Protein 6F90 (pdb70)

Solvent-accessible surface area: 64873 Å² total; per-residue (Å²): 141,14,124,25,4,136,30,7,36,1,29,1,0,1,1,25,88,107,60,53,36,15,1,2,0,3,1,1,1,0,5,8,1,0,13,0,4,0,0,0,0,0,9,122,44,0,53,135,39,14,0,0,0,1,31,67,104,101,100,34,0,48,0,0,0,0,1,2,1,3,0,3,34,17,6,0,8,0,0,0,2,0,6,3,0,14,76,42,107,86,32,5,40,5,60,58,136,68,20,37,18,114,2,0,21,0,31,0,42,3,92,68,37,88,2,22,0,15,0,0,3,24,63,18,0,0,0,0,43,0,76,21,35,79,53,119,63,0,16,0,16,0,32,0,36,12,3,0,38,78,77,31,139,65,8,134,8,70,59,0,22,0,108,26,80,64,80,73,0,0,27,0,31,0,32,1,27,8,13,0,112,51,0,45,0,32,0,4,0,29,4,53,18,69,19,114,56,8,16,0,85,29,21,83,105,74,62,109,101,45,62,54,2,69,14,62,52,0,24,2,18,0,73,6,19,107,30,56,64,58,56,0,10,0,2,0,0,0,1,4,24,23,34,127,8,0,108,68,0,6,92,124,40,0,82,40,97,73,7,87,141,8,20,60,61,6,34,60,63,0,42,73,14,0,18,46,0,50,6,33,19,77,105,78,32,32,35,13,0,4,0,0,0,2,0,0,1,3,4,5,12,3,6,1,2,34,42,10,42,3,4,2,7,49,78,60,80,78,138,10,57,119,136,36,26,7,9,5,6,1,1,0,4,6,6,2,11,0,0,6,2,1,4,4,2,7,2,26,130,60,1,14,17,0,0,55,1,0,26,31,4,27,111,68,75,33,28,2,1,8,7,4,0,21,2,3,4,21,45,35,26,3,9,2,1,0,0,1,7,0,0,3,0,5,62,35,54,15,99,57,22,90,64,106,39,0,10,84,0,0,55,42,1,0,35,62,47,19,72,54,5,28,6,119,29,0,69,154,55,8,11,0,0,33,90,79,18,43,10,0,0,0,3,0,0,0,2,0,0,0,0,38,0,0,0,44,0,0,48,98,27,122,63,110,83,31,66,113,89,0,68,53,1,1,33,31,0,104,61,0,17,24,98,83,64,72,17,2,1,3,28,27,55,158,37,88,68,60,120,130,41,71,29,51,92,26,4,25,94,34,74,32,16,4,0,14,0,0,2,16,4,1,0,0,7,0,8,22,44,7,140,7,0,17,129,45,8,50,25,71,118,33,0,12,104,26,0,40,62,0,5,90,22,117,136,85,60,121,20,101,27,5,19,17,88,15,12,6,0,3,0,3,9,1,6,2,0,8,0,0,0,0,0,2,48,7,21,32,1,58,26,0,3,86,22,0,11,78,0,4,93,76,31,7,57,46,70,23,34,1,14,18,1,12,0,14,1,0,0,0,0,0,0,2,0,0,0,0,0,0,0,2,3,5,10,6,0,56,17,106,2,7,1,0,3,2,24,3,46,9,2,5,0,75,20,79,67,107,100,32,0,30,2,13,12,28,38,80,45,118,64,12,39,24,2,72,54,4,24,21,67,20,49,96,26,102,68,55,30,0,42,13,108,40,0,47,83,15,18,35,0,7,0,24,15,12,71,60,60,27,57,35,48,127,150,16,64,27,4,139,32,8,37,1,30,2,0,1,1,84,84,12,2,3,0,3,1,1,1,0,6,9,1,0,11,0,4,0,0,1,0,9,24,123,46,0,55,137,35,22,0,0,0,1,34,69,114,33,64,42,1,54,0,0,0,0,1,2,1,3,0,3,36,19,6,0,8,0,8,4,2,0,8,3,0,25,86,41,38,88,34,2,41,12,66,57,106,36,24,42,22,41,2,0,47,1,29,0,67,2,118,92,41,61,1,25,0,18,0,0,2,25,64,17,0,0,0,0,40,0,57,24,48,79,65,26,37,1,14,0,15,0,35,7,36,18,4,2,40,86,73,50,123,53,8,50,14,21,4,0,0,0,26,26,84,59,50,87,1,0,30,0,0,6,0,5,4,8,13,0,50,0,1,10,0,0,0,30,0,34,3,56,13,72,26,116,63,8,14,0,82,33,28,78,61,75,15,103,100,9,53,6,1,4,10,58,48,0,22,4,16,0,70,7,23,118,44,55,76,59,64,0,9,0,1,0,0,0,1,3,10,9,10,61,6,0,32,74,0,7,67,124,39,0,84,40,92,77,7,87,144,5,34,58,62,6,36,66,65,0,40,72,14,0,16,49,0,46,7,36,20,76,102,77,31,33,34,12,0,5,0,0,0,2,0,0,1,3,5,4,12,4,7,1,2,35,62,10,48,4,4,4,4,3,5,5,50,43,72,20,51,117,134,36,25,6,10,5,6,2,1,0,4,7,6,1,11,0,0,6,2,0,4,3,2,9,6,38,85,59,1,12,19,0,0,58,1,0,26,32,3,23,41,54,4,4,0,2,1,7,7,3,0,21,4,4,3,22,38,40,29,4,7,2,1,0,0,1,6,0,0,4,0,6,65,34,56,15,102,55,24,92,65,104,38,0,10,93,0,0,57,44,1,0,31,19,1,2,31,56,5,23,5,97,33,0,71,74,91,7,12,0,0,31,93,83,18,42,10,0,0,0,3,0,1,0,3,0,0,0,0,40,0,0,0,48,0,0,48,96,31,125,66,108,84,28,71,112,86,0,72,54,1,0,40,31,1,96,65,0,18,24,103,83,61,77,18,1,1,8,27,33,64,81,36,103,66,64,108,132,47,71,23,52,100,24,4,25,96,29,74,32,19,5,0,15,0,0,1,13,5,1,0,0,6,0,8,20,42,4,109,3,0,5,120,45,11,55,24,66,116,33,0,11,102,26,0,40,58,0,5,86,23,117,142,102,140,24,112,24,7,25,16,88,14,11,8,0,2,0,2,9,1,6,2,1,8,0,0,0,0,0,4,48,5,47,51,14,70,26,0,3,85,19,0,12,70,0,4,91,79,30,6,54,49,66,27,49,1,13,16,0,11,0,15,1,0,0,1,0,0,0,2,0,0,0,0,1,0,0,1,4,5,9,7,1,58,17,107,2,7,0,0,4,1,26,4,50,7,3,7,0,76,20,83,72,107,97,38,0,32,2,14,10,27,35,148,44,121,69,8,38,24,2,71,53,4,24,20,71,31,64,97,28,93,68,52,29,0,43,12,108,40,0,45,85,16,19,35,0,11,0,26,14,12,73,60,68,31,92,28,53,109,34,5,83,77,6,36,1,34,2,0,0,47,22,14,0,4,1,0,2,0,9,7,1,0,17,0,5,0,0,0,0,0,10,63,42,0,45,184,48,20,0,0,0,3,25,18,131,101,61,45,11,67,1,8,0,0,1,2,1,6,0,1,37,13,0,0,7,0,0,1,5,0,12,13,9,25,99,38,45,78,33,10,40,9,48,85,138,68,15,41,17,106,4,1,20,2,39,4,54,13,94,103,42,51,6,24,1,55,0,0,3,27,61,22,0,0,7,0,8,10,44,41,46,85,54,118,67,23,19,6,30,0,36,0,36,14,2,0,40,96,73,30,100,67,11,105,11,2,2,0,1,0,32,26,84,64,81,76,1,0,30,0,0,1,0,1,9,6,26,0,57,0,1,9,0,0,0,5,0,30,5,55,22,67,22,117,66,10,13,0,89,33,19,82,57,75,16,98,100,8,55,5,0,3,9,52,48,0,26,3,16,0,71,11,20,105,50,57,76,80,62,18,13,1,3,0,0,2,1,3,9,10,7,94,11,0,110,67,0,5,93,131,46,3,85,57,97,51,21,118,149,8,30,59,65,6,51,60,70,0,47,84,24,0,27,15,1,55,33,46,30,96,121,83,12,9,36,16,0,8,0,0,0,3,1,1,2,4,6,9,15,2,9,2,3,30,66,9,50,2,3,4,4,1,5,5,50,65,76,19,61,119,103,44,22,6,11,9,6,8,1,0,6,4,6,1,12,0,0,4,1,1,4,2,8,21,7,23,109,52,1,13,22,2,0,59,6,10,25,32,3,16,97,46,7,4,0,5,1,6,8,8,0,24,3,8,7,20,36,37,34,1,3,4,1,1,0,1,4,7,2,2,0,34,59,38,58,15,96,59,28,91,71,123,37,6,17,82,0,4,56,43,2,0,32,14,2,4,35,56,3,33,4,107,40,0,65,78,101,9,14,4,0,36,100,62,18,53,12,0,3,9,5,2,3,12,2,0,0,0,0,43,0,0,0,47,16,0,48,131,45,138,72,89,87,30,83,64,86,0,73,53,2,1,39,30,0,100,70,4,23,34,99,82,66,108,31,2,5,3,30,28,68,160,39,96,81,62,93,129,53,85,23,104,54,136,10,40,110,33,78,18,30,10,5,93,4,0,1,21,8,11,10,12,14,1,9,21,37,7,134,5,7,14,120,53,14,46,33,76,76,32,0,46,57,21,0,45,70,4,5,90,110,43,96,13,28,26,7,24,1,14,25,0,20,2,1,9,4,0,0,0,0,7,42,8,63,8,35,82,32,0,10,84,29,0,5,84,5,5,95,97,20,7,50,54,73,55,57,1,18,40,19,47,0,15,1,0,0,0,0,0,0,4,0,0,0,0,9,0,8,1,3,4,10,6,1,37,16,76,1,1,20,0,2,1,41,3,69,95,3,24,12,52,18,64,71,152,99,103,13,38,7,44,13,61,51,109,49,125,67,12,38,21,19,77,65,20,40,50,96,60,74,93,39,108,93,74,55,21,40,9,74,68,4,56,61,22,26,67,16,65,9,38,18,14,74,62,71,46,102

Structure (mmCIF, N/CA/C/O backbone):
data_6F90
#
_entry.id   6F90
#
_cell.length_a   273.666
_cell.length_b   273.666
_cell.length_c   189.759
_cell.angle_alpha   90.00
_cell.angle_beta   90.00
_cell.angle_gamma   120.00
#
_symmetry.space_group_name_H-M   'P 62 2 2'
#
loop_
_entity.id
_entity.type
_entity.pdbx_description
1 polymer 'Alpha-1,2-mannosidase, putative'
2 non-polymer 'CALCIUM ION'
3 non-polymer (5R,6R,7S,8R)-5-(HYDROXYMETHYL)-5,6,7,8-TETRAHYDROIMIDAZO[1,2-A]PYRIDINE-6,7,8-TRIOL
4 water water
#
loop_
_atom_site.group_PDB
_atom_site.id
_atom_site.type_symbol
_atom_site.label_atom_id
_atom_site.label_alt_id
_atom_site.label_comp_id
_atom_site.label_asym_id
_atom_site.label_entity_id
_atom_site.label_seq_id
_atom_site.pdbx_PDB_ins_code
_atom_site.Cartn_x
_atom_site.Cartn_y
_atom_site.Cartn_z
_atom_site.occupancy
_atom_site.B_iso_or_equiv
_atom_site.auth_seq_id
_atom_site.auth_comp_id
_atom_site.auth_asym_id
_atom_site.auth_atom_id
_atom_site.pdbx_PDB_model_num
ATOM 1 N N . ALA A 1 4 ? 42.418 98.971 10.607 1.00 72.53 20 ALA A N 1
ATOM 2 C CA . ALA A 1 4 ? 41.140 99.739 10.745 1.00 73.15 20 ALA A CA 1
ATOM 3 C C . ALA A 1 4 ? 41.380 101.242 10.580 1.00 71.65 20 ALA A C 1
ATOM 4 O O . ALA A 1 4 ? 42.282 101.823 11.197 1.00 71.61 20 ALA A O 1
ATOM 6 N N . GLY A 1 5 ? 40.564 101.859 9.733 1.00 66.61 21 GLY A N 1
ATOM 7 C CA . GLY A 1 5 ? 40.682 103.267 9.435 1.00 61.02 21 GLY A CA 1
ATOM 8 C C . GLY A 1 5 ? 41.841 103.660 8.549 1.00 55.05 21 GLY A C 1
ATOM 9 O O . GLY A 1 5 ? 42.172 104.824 8.521 1.00 56.60 21 GLY A O 1
ATOM 10 N N . GLU A 1 6 ? 42.448 102.715 7.823 1.00 57.89 22 GLU A N 1
ATOM 11 C CA . GLU A 1 6 ? 43.558 103.012 6.883 1.00 58.46 22 GLU A CA 1
ATOM 12 C C . GLU A 1 6 ? 43.162 104.070 5.841 1.00 51.08 22 GLU A C 1
ATOM 13 O O . GLU A 1 6 ? 43.907 105.009 5.573 1.00 45.68 22 GLU A O 1
ATOM 19 N N . ILE A 1 7 ? 41.988 103.885 5.252 1.00 46.47 23 ILE A N 1
ATOM 20 C CA . ILE A 1 7 ? 41.449 104.804 4.274 1.00 45.13 23 ILE A CA 1
ATOM 21 C C . ILE A 1 7 ? 40.492 105.823 4.891 1.00 42.43 23 ILE A C 1
ATOM 22 O O . ILE A 1 7 ? 40.584 107.002 4.558 1.00 42.14 23 ILE A O 1
ATOM 27 N N . THR A 1 8 ? 39.608 105.404 5.799 1.00 40.03 24 THR A N 1
ATOM 28 C CA . THR A 1 8 ? 38.578 106.324 6.307 1.00 39.40 24 THR A CA 1
ATOM 29 C C . THR A 1 8 ? 39.150 107.523 7.061 1.00 40.66 24 THR A C 1
ATOM 30 O O . THR A 1 8 ? 38.548 108.596 7.054 1.00 37.94 24 THR A O 1
ATOM 34 N N . LYS A 1 9 ? 40.329 107.364 7.667 1.00 43.60 25 LYS A N 1
ATOM 35 C CA . LYS A 1 9 ? 41.009 108.494 8.327 1.00 44.34 25 LYS A CA 1
ATOM 36 C C . LYS A 1 9 ? 41.370 109.649 7.382 1.00 41.91 25 LYS A C 1
ATOM 37 O O . LYS A 1 9 ? 41.650 110.748 7.834 1.00 42.91 25 LYS A O 1
ATOM 43 N N . TYR A 1 10 ? 41.392 109.394 6.078 1.00 41.26 26 TYR A N 1
ATOM 44 C CA . TYR A 1 10 ? 41.671 110.446 5.108 1.00 41.24 26 TYR A CA 1
ATOM 45 C C . TYR A 1 10 ? 40.469 111.373 4.800 1.00 40.54 26 TYR A C 1
ATOM 46 O O . TYR A 1 10 ? 40.666 112.491 4.322 1.00 39.76 26 TYR A O 1
ATOM 55 N N . VAL A 1 11 ? 39.244 110.933 5.089 1.00 36.95 27 VAL A N 1
ATOM 56 C CA . VAL A 1 11 ? 38.066 111.724 4.754 1.00 35.03 27 VAL A CA 1
ATOM 57 C C . VAL A 1 11 ? 37.893 112.834 5.785 1.00 35.20 27 VAL A C 1
ATOM 58 O O . VAL A 1 11 ? 37.909 112.587 6.971 1.00 35.03 27 VAL A O 1
ATOM 62 N N . ASN A 1 12 ? 37.740 114.056 5.300 1.00 35.06 28 ASN A N 1
ATOM 63 C CA . ASN A 1 12 ? 37.506 115.221 6.119 1.00 34.12 28 ASN A CA 1
ATOM 64 C C . ASN A 1 12 ? 36.130 115.784 5.714 1.00 35.48 28 ASN A C 1
ATOM 65 O O . ASN A 1 12 ? 36.030 116.564 4.748 1.00 33.78 28 ASN A O 1
ATOM 70 N N . PRO A 1 13 ? 35.060 115.394 6.444 1.00 34.24 29 PRO A N 1
ATOM 71 C CA . PRO A 1 13 ? 33.705 115.861 6.106 1.00 33.51 29 PRO A CA 1
ATOM 72 C C . PRO A 1 13 ? 33.504 117.384 6.114 1.00 32.52 29 PRO A C 1
ATOM 73 O O . PRO A 1 13 ? 32.495 117.853 5.619 1.00 31.00 29 PRO A O 1
ATOM 77 N N . PHE A 1 14 ? 34.449 118.138 6.670 1.00 31.86 30 PHE A N 1
ATOM 78 C CA . PHE A 1 14 ? 34.365 119.592 6.685 1.00 32.20 30 PHE A CA 1
ATOM 79 C C . PHE A 1 14 ? 34.791 120.258 5.392 1.00 32.94 30 PHE A C 1
ATOM 80 O O . PHE A 1 14 ? 34.553 121.452 5.223 1.00 34.48 30 PHE A O 1
ATOM 88 N N . ILE A 1 15 ? 35.404 119.505 4.481 1.00 32.82 31 ILE A N 1
ATOM 89 C CA . ILE A 1 15 ? 35.756 120.029 3.171 1.00 32.84 31 ILE A CA 1
ATOM 90 C C . ILE A 1 15 ? 34.480 120.288 2.382 1.00 32.55 31 ILE A C 1
ATOM 91 O O . ILE A 1 15 ? 33.698 119.375 2.130 1.00 29.46 31 ILE A O 1
ATOM 96 N N . GLY A 1 16 ? 34.302 121.540 1.982 1.00 32.19 32 GLY A N 1
ATOM 97 C CA . GLY A 1 16 ? 33.138 121.947 1.220 1.00 33.70 32 GLY A CA 1
ATOM 98 C C . GLY A 1 16 ? 31.981 122.493 2.054 1.00 33.75 32 GLY A C 1
ATOM 99 O O . GLY A 1 16 ? 30.956 122.853 1.503 1.00 32.79 32 GLY A O 1
ATOM 100 N N . THR A 1 17 ? 32.156 122.571 3.370 1.00 33.42 33 THR A N 1
ATOM 101 C CA . THR A 1 17 ? 31.121 123.036 4.275 1.00 34.27 33 THR A CA 1
ATOM 102 C C . THR A 1 17 ? 31.157 124.532 4.494 1.00 36.09 33 THR A C 1
ATOM 103 O O . THR A 1 17 ? 30.290 125.064 5.189 1.00 36.44 33 THR A O 1
ATOM 107 N N . GLY A 1 18 ? 32.150 125.209 3.923 1.00 38.94 34 GLY A N 1
ATOM 108 C CA . GLY A 1 18 ? 32.257 126.661 4.037 1.00 41.46 34 GLY A CA 1
ATOM 109 C C . GLY A 1 18 ? 32.527 127.347 2.717 1.00 44.79 34 GLY A C 1
ATOM 110 O O . GLY A 1 18 ? 32.349 126.765 1.633 1.00 44.54 34 GLY A O 1
ATOM 111 N N . ALA A 1 19 ? 32.945 128.603 2.828 1.00 51.83 35 ALA A N 1
ATOM 112 C CA . ALA A 1 19 ? 33.339 129.423 1.680 1.00 59.40 35 ALA A CA 1
ATOM 113 C C . ALA A 1 19 ? 34.245 130.552 2.160 1.00 65.71 35 ALA A C 1
ATOM 114 O O . ALA A 1 19 ? 34.198 130.913 3.344 1.00 59.97 35 ALA A O 1
ATOM 116 N N . ILE A 1 20 ? 35.045 131.104 1.237 1.00 77.19 36 ILE A N 1
ATOM 117 C CA . ILE A 1 20 ? 36.237 131.913 1.584 1.00 86.20 36 ILE A CA 1
ATOM 118 C C . ILE A 1 20 ? 35.918 133.339 2.040 1.00 100.18 36 ILE A C 1
ATOM 119 O O . ILE A 1 20 ? 36.176 133.699 3.192 1.00 112.42 36 ILE A O 1
ATOM 121 N N . ASP A 1 21 ? 35.377 134.148 1.133 1.00 110.23 37 ASP A N 1
ATOM 122 C CA . ASP A 1 21 ? 34.996 135.535 1.439 1.00 116.99 37 ASP A CA 1
ATOM 123 C C . ASP A 1 21 ? 34.087 136.026 0.311 1.00 117.11 37 ASP A C 1
ATOM 124 O O . ASP A 1 21 ? 34.437 136.922 -0.463 1.00 115.70 37 ASP A O 1
ATOM 126 N N . GLY A 1 22 ? 32.907 135.417 0.245 1.00 117.61 38 GLY A N 1
ATOM 127 C CA . GLY A 1 22 ? 32.108 135.389 -0.973 1.00 112.99 38 GLY A CA 1
ATOM 128 C C . GLY A 1 22 ? 32.474 134.130 -1.739 1.00 111.53 38 GLY A C 1
ATOM 129 O O . GLY A 1 22 ? 33.337 133.348 -1.309 1.00 107.93 38 GLY A O 1
ATOM 130 N N . GLY A 1 23 ? 31.818 133.931 -2.879 1.00 112.24 39 GLY A N 1
ATOM 131 C CA . GLY A 1 23 ? 31.941 132.684 -3.650 1.00 103.72 39 GLY A CA 1
ATOM 132 C C . GLY A 1 23 ? 31.105 131.593 -3.012 1.00 90.50 39 GLY A C 1
ATOM 133 O O . GLY A 1 23 ? 31.067 131.479 -1.781 1.00 88.47 39 GLY A O 1
ATOM 134 N N . LEU A 1 24 ? 30.424 130.799 -3.839 1.00 74.83 40 LEU A N 1
ATOM 135 C CA . LEU A 1 24 ? 29.445 129.838 -3.316 1.00 68.39 40 LEU A CA 1
ATOM 136 C C . LEU A 1 24 ? 30.128 128.675 -2.600 1.00 60.48 40 LEU A C 1
ATOM 137 O O . LEU A 1 24 ? 31.144 128.162 -3.062 1.00 60.68 40 LEU A O 1
ATOM 142 N N . SER A 1 25 ? 29.566 128.288 -1.457 1.00 49.49 41 SER A N 1
ATOM 143 C CA . SER A 1 25 ? 30.044 127.133 -0.711 1.00 44.80 41 SER A CA 1
ATOM 144 C C . SER A 1 25 ? 29.872 125.852 -1.521 1.00 41.51 41 SER A C 1
ATOM 145 O O . SER A 1 25 ? 29.028 125.765 -2.430 1.00 40.80 41 SER A O 1
ATOM 148 N N . GLY A 1 26 ? 30.693 124.860 -1.188 1.00 39.51 42 GLY A N 1
ATOM 149 C CA . GLY A 1 26 ? 30.465 123.490 -1.628 1.00 37.11 42 GLY A CA 1
ATOM 150 C C . GLY A 1 26 ? 29.073 122.993 -1.239 1.00 35.37 42 GLY A C 1
ATOM 151 O O . GLY A 1 26 ? 28.501 122.174 -1.953 1.00 32.74 42 GLY A O 1
ATOM 152 N N . ASN A 1 27 ? 28.546 123.503 -0.116 1.00 33.08 43 ASN A N 1
ATOM 153 C CA . ASN A 1 27 ? 27.263 123.092 0.445 1.00 34.39 43 ASN A CA 1
ATOM 154 C C . ASN A 1 27 ? 27.238 121.597 0.822 1.00 34.65 43 ASN A C 1
ATOM 155 O O . ASN A 1 27 ? 26.201 120.947 0.784 1.00 32.19 43 ASN A O 1
ATOM 160 N N . ASN A 1 28 ? 28.389 121.071 1.225 1.00 35.26 44 ASN A N 1
ATOM 161 C CA . ASN A 1 28 ? 28.456 119.744 1.817 1.00 34.27 44 ASN A CA 1
ATOM 162 C C . ASN A 1 28 ? 28.137 119.882 3.288 1.00 32.40 44 ASN A C 1
ATOM 163 O O . ASN A 1 28 ? 28.049 121.002 3.808 1.00 31.18 44 ASN A O 1
ATOM 168 N N . TYR A 1 29 ? 27.974 118.743 3.951 1.00 31.18 45 TYR A N 1
ATOM 169 C CA . TYR A 1 29 ? 27.691 118.699 5.381 1.00 30.43 45 TYR A CA 1
ATOM 170 C C . TYR A 1 29 ? 28.651 117.723 6.073 1.00 30.48 45 TYR A C 1
ATOM 171 O O . TYR A 1 29 ? 29.039 116.713 5.476 1.00 30.95 45 TYR A O 1
ATOM 180 N N . PRO A 1 30 ? 28.986 117.991 7.343 1.00 29.60 46 PRO A N 1
ATOM 181 C CA . PRO A 1 30 ? 29.926 117.183 8.089 1.00 31.12 46 PRO A CA 1
ATOM 182 C C . PRO A 1 30 ? 29.327 116.026 8.877 1.00 32.86 46 PRO A C 1
ATOM 183 O O . PRO A 1 30 ? 30.087 115.219 9.424 1.00 32.49 46 PRO A O 1
ATOM 187 N N . GLY A 1 31 ? 27.999 115.965 8.989 1.00 32.36 47 GLY A N 1
ATOM 188 C CA . GLY A 1 31 ? 27.357 114.931 9.809 1.00 31.79 47 GLY A CA 1
ATOM 189 C C . GLY A 1 31 ? 27.429 113.519 9.267 1.00 30.52 47 GLY A C 1
ATOM 190 O O . GLY A 1 31 ? 27.850 113.291 8.136 1.00 30.41 47 GLY A O 1
ATOM 191 N N . ALA A 1 32 ? 26.958 112.578 10.071 1.00 30.02 48 ALA A N 1
ATOM 192 C CA . ALA A 1 32 ? 27.016 111.159 9.734 1.00 30.08 48 ALA A CA 1
ATOM 193 C C . ALA A 1 32 ? 26.018 110.735 8.669 1.00 31.14 48 ALA A C 1
ATOM 194 O O . ALA A 1 32 ? 24.854 111.135 8.688 1.00 31.63 48 ALA A O 1
ATOM 196 N N . THR A 1 33 ? 26.488 109.896 7.754 1.00 31.01 49 THR A N 1
ATOM 197 C CA . THR A 1 33 ? 25.629 109.170 6.845 1.00 31.18 49 THR A CA 1
ATOM 198 C C . THR A 1 33 ? 26.302 107.858 6.461 1.00 32.61 49 THR A C 1
ATOM 199 O O . THR A 1 33 ? 27.471 107.617 6.792 1.00 31.89 49 THR A O 1
ATOM 203 N N . SER A 1 34 ? 25.531 107.029 5.766 1.00 34.14 50 SER A N 1
ATOM 204 C CA . SER A 1 34 ? 25.964 105.752 5.254 1.00 34.16 50 SER A CA 1
ATOM 205 C C . SER A 1 34 ? 26.004 105.807 3.719 1.00 36.22 50 SER A C 1
ATOM 206 O O . SER A 1 34 ? 25.391 106.683 3.115 1.00 33.75 50 SER A O 1
ATOM 209 N N . PRO A 1 35 ? 26.729 104.868 3.079 1.00 35.86 51 PRO A N 1
ATOM 210 C CA . PRO A 1 35 ? 26.815 104.877 1.626 1.00 35.22 51 PRO A CA 1
ATOM 211 C C . PRO A 1 35 ? 25.438 104.787 0.983 1.00 35.40 51 PRO A C 1
ATOM 212 O O . PRO A 1 35 ? 24.671 103.869 1.291 1.00 33.03 51 PRO A O 1
ATOM 216 N N . PHE A 1 36 ? 25.137 105.755 0.116 1.00 34.63 52 PHE A N 1
ATOM 217 C CA . PHE A 1 36 ? 23.868 105.815 -0.607 1.00 32.73 52 PHE A CA 1
ATOM 218 C C . PHE A 1 36 ? 22.667 105.643 0.322 1.00 31.47 52 PHE A C 1
ATOM 219 O O . PHE A 1 36 ? 21.701 104.948 -0.004 1.00 31.11 52 PHE A O 1
ATOM 227 N N . GLY A 1 37 ? 22.737 106.306 1.472 1.00 30.40 53 GLY A N 1
ATOM 228 C CA . GLY A 1 37 ? 21.805 106.072 2.553 1.00 32.40 53 GLY A CA 1
ATOM 229 C C . GLY A 1 37 ? 20.541 106.905 2.489 1.00 33.38 53 GLY A C 1
ATOM 230 O O . GLY A 1 37 ? 20.427 107.836 1.700 1.00 33.28 53 GLY A O 1
ATOM 231 N N . MET A 1 38 ? 19.594 106.545 3.346 1.00 33.94 54 MET A N 1
ATOM 232 C CA . MET A 1 38 ? 18.363 107.299 3.543 1.00 34.17 54 MET A CA 1
ATOM 233 C C . MET A 1 38 ? 18.540 108.384 4.596 1.00 32.38 54 MET A C 1
ATOM 234 O O . MET A 1 38 ? 17.828 109.376 4.553 1.00 32.74 54 MET A O 1
ATOM 239 N N . ILE A 1 39 ? 19.493 108.206 5.515 1.00 30.52 55 ILE A N 1
ATOM 240 C CA . ILE A 1 39 ? 19.654 109.087 6.661 1.00 31.39 55 ILE A CA 1
ATOM 241 C C . ILE A 1 39 ? 20.945 109.897 6.583 1.00 31.51 55 ILE A C 1
ATOM 242 O O . ILE A 1 39 ? 22.041 109.328 6.423 1.00 31.37 55 ILE A O 1
ATOM 247 N N . GLN A 1 40 ? 20.795 111.218 6.715 1.00 29.82 56 GLN A N 1
ATOM 248 C CA . GLN A 1 40 ? 21.900 112.146 6.811 1.00 28.77 56 GLN A CA 1
ATOM 249 C C . GLN A 1 40 ? 21.742 112.897 8.120 1.00 29.97 56 GLN A C 1
ATOM 250 O O . GLN A 1 40 ? 21.120 113.958 8.177 1.00 31.20 56 GLN A O 1
ATOM 256 N N . LEU A 1 41 ? 22.312 112.323 9.179 1.00 30.96 57 LEU A N 1
ATOM 257 C CA . LEU A 1 41 ? 22.180 112.835 10.534 1.00 30.31 57 LEU A CA 1
ATOM 258 C C . LEU A 1 41 ? 23.260 113.865 10.837 1.00 30.25 57 LEU A C 1
ATOM 259 O O . LEU A 1 41 ? 24.423 113.522 11.072 1.00 30.53 57 LEU A O 1
ATOM 264 N N . SER A 1 42 ? 22.875 115.131 10.848 1.00 30.24 58 SER A N 1
ATOM 265 C CA . SER A 1 42 ? 23.855 116.211 10.834 1.00 32.27 58 SER A CA 1
ATOM 266 C C . SER A 1 42 ? 23.300 117.422 11.548 1.00 33.43 58 SER A C 1
ATOM 267 O O . SER A 1 42 ? 22.092 117.615 11.538 1.00 35.59 58 SER A O 1
ATOM 270 N N . PRO A 1 43 ? 24.170 118.240 12.175 1.00 35.16 59 PRO A N 1
ATOM 271 C CA . PRO A 1 43 ? 23.704 119.499 12.782 1.00 35.20 59 PRO A CA 1
ATOM 272 C C . PRO A 1 43 ? 23.328 120.565 11.766 1.00 35.38 59 PRO A C 1
ATOM 273 O O . PRO A 1 43 ? 23.979 120.675 10.725 1.00 36.70 59 PRO A O 1
ATOM 277 N N . ASP A 1 44 ? 22.313 121.361 12.099 1.00 34.36 60 ASP A N 1
ATOM 278 C CA . ASP A 1 44 ? 21.913 122.499 11.300 1.00 33.91 60 ASP A CA 1
ATOM 279 C C . ASP A 1 44 ? 22.385 123.754 12.016 1.00 33.90 60 ASP A C 1
ATOM 280 O O . ASP A 1 44 ? 22.064 123.970 13.189 1.00 34.75 60 ASP A O 1
ATOM 285 N N . THR A 1 45 ? 23.171 124.565 11.309 1.00 33.52 61 THR A N 1
ATOM 286 C CA . THR A 1 45 ? 23.693 125.812 11.840 1.00 33.85 61 THR A CA 1
ATOM 287 C C . THR A 1 45 ? 22.800 126.993 11.472 1.00 34.65 61 THR A C 1
ATOM 288 O O . THR A 1 45 ? 23.163 128.146 11.700 1.00 36.03 61 THR A O 1
ATOM 292 N N . SER A 1 46 ? 21.627 126.694 10.919 1.00 34.71 62 SER A N 1
ATOM 293 C CA . SER A 1 46 ? 20.609 127.674 10.610 1.00 37.13 62 SER A CA 1
ATOM 294 C C . SER A 1 46 ? 19.240 127.203 11.143 1.00 38.91 62 SER A C 1
ATOM 295 O O . SER A 1 46 ? 18.981 126.003 11.231 1.00 35.67 62 SER A O 1
ATOM 298 N N . GLU A 1 47 ? 18.375 128.158 11.484 1.00 41.04 63 GLU A N 1
ATOM 299 C CA . GLU A 1 47 ? 16.985 127.866 11.847 1.00 39.76 63 GLU A CA 1
ATOM 300 C C . GLU A 1 47 ? 16.198 127.414 10.638 1.00 38.23 63 GLU A C 1
ATOM 301 O O . GLU A 1 47 ? 15.317 126.574 10.773 1.00 34.41 63 GLU A O 1
ATOM 307 N N . ALA A 1 48 ? 16.543 127.961 9.467 1.00 37.09 64 ALA A N 1
ATOM 308 C CA . ALA A 1 48 ? 15.873 127.649 8.210 1.00 37.71 64 ALA A CA 1
ATOM 309 C C . ALA A 1 48 ? 16.853 127.657 7.023 1.00 36.09 64 ALA A C 1
ATOM 310 O O . ALA A 1 48 ? 17.071 128.703 6.406 1.00 35.14 64 ALA A O 1
ATOM 312 N N . PRO A 1 49 ? 17.455 126.496 6.705 1.00 35.81 65 PRO A N 1
ATOM 313 C CA . PRO A 1 49 ? 18.445 126.467 5.614 1.00 36.28 65 PRO A CA 1
ATOM 314 C C . PRO A 1 49 ? 17.902 126.960 4.271 1.00 38.47 65 PRO A C 1
ATOM 315 O O . PRO A 1 49 ? 16.732 126.730 3.944 1.00 38.41 65 PRO A O 1
ATOM 319 N N . ASN A 1 50 ? 18.770 127.636 3.524 1.00 41.38 66 ASN A N 1
ATOM 320 C CA . ASN A 1 50 ? 18.435 128.276 2.254 1.00 42.53 66 ASN A CA 1
ATOM 321 C C . ASN A 1 50 ? 19.548 127.946 1.250 1.00 40.60 66 ASN A C 1
ATOM 322 O O . ASN A 1 50 ? 20.419 127.158 1.552 1.00 39.25 66 ASN A O 1
ATOM 327 N N . TRP A 1 51 ? 19.513 128.545 0.065 1.00 41.54 67 TRP A N 1
ATOM 328 C CA . TRP A 1 51 ? 20.491 128.302 -1.001 1.00 41.76 67 TRP A CA 1
ATOM 329 C C . TRP A 1 51 ? 21.963 128.503 -0.617 1.00 39.47 67 TRP A C 1
ATOM 330 O O . TRP A 1 51 ? 22.827 127.830 -1.144 1.00 39.61 67 TRP A O 1
ATOM 341 N N . GLY A 1 52 ? 22.239 129.431 0.285 1.00 37.74 68 GLY A N 1
ATOM 342 C CA . GLY A 1 52 ? 23.596 129.688 0.741 1.00 37.23 68 GLY A CA 1
ATOM 343 C C . GLY A 1 52 ? 24.149 128.651 1.706 1.00 38.64 68 GLY A C 1
ATOM 344 O O . GLY A 1 52 ? 25.354 128.626 1.953 1.00 39.89 68 GLY A O 1
ATOM 345 N N . ASP A 1 53 ? 23.277 127.815 2.266 1.00 37.00 69 ASP A N 1
ATOM 346 C CA . ASP A 1 53 ? 23.667 126.805 3.248 1.00 37.81 69 ASP A CA 1
ATOM 347 C C . ASP A 1 53 ? 22.697 125.625 3.164 1.00 36.36 69 ASP A C 1
ATOM 348 O O . ASP A 1 53 ? 22.140 125.162 4.169 1.00 35.62 69 ASP A O 1
ATOM 353 N N . ALA A 1 54 ? 22.543 125.127 1.942 1.00 34.95 70 ALA A N 1
ATOM 354 C CA . ALA A 1 54 ? 21.451 124.226 1.579 1.00 35.06 70 ALA A CA 1
ATOM 355 C C . ALA A 1 54 ? 21.475 122.845 2.226 1.00 35.09 70 ALA A C 1
ATOM 356 O O . ALA A 1 54 ? 20.441 122.192 2.273 1.00 35.08 70 ALA A O 1
ATOM 358 N N . SER A 1 55 ? 22.632 122.400 2.705 1.00 34.58 71 SER A N 1
ATOM 359 C CA . SER A 1 55 ? 22.723 121.142 3.455 1.00 35.71 71 SER A CA 1
ATOM 360 C C . SER A 1 55 ? 22.366 121.325 4.922 1.00 35.49 71 SER A C 1
ATOM 361 O O . SER A 1 55 ? 22.220 120.327 5.640 1.00 34.76 71 SER A O 1
ATOM 364 N N . GLY A 1 56 ? 22.295 122.587 5.369 1.00 35.33 72 GLY A N 1
ATOM 365 C CA . GLY A 1 56 ? 22.000 122.927 6.757 1.00 35.41 72 GLY A CA 1
ATOM 366 C C . GLY A 1 56 ? 23.187 123.404 7.577 1.00 36.67 72 GLY A C 1
ATOM 367 O O . GLY A 1 56 ? 22.996 124.103 8.579 1.00 35.94 72 GLY A O 1
ATOM 368 N N . TYR A 1 57 ? 24.404 123.041 7.155 1.00 35.87 73 TYR A N 1
ATOM 369 C CA . TYR A 1 57 ? 25.628 123.382 7.883 1.00 35.37 73 TYR A CA 1
ATOM 370 C C . TYR A 1 57 ? 26.465 124.402 7.130 1.00 35.99 73 TYR A C 1
ATOM 371 O O . TYR A 1 57 ? 26.692 124.258 5.940 1.00 35.01 73 TYR A O 1
ATOM 380 N N . ASP A 1 58 ? 26.923 125.422 7.849 1.00 38.28 74 ASP A N 1
ATOM 381 C CA . ASP A 1 58 ? 27.802 126.455 7.315 1.00 38.09 74 ASP A CA 1
ATOM 382 C C . ASP A 1 58 ? 28.963 126.597 8.298 1.00 36.61 74 ASP A C 1
ATOM 383 O O . ASP A 1 58 ? 28.744 126.887 9.480 1.00 33.92 74 ASP A O 1
ATOM 388 N N . TYR A 1 59 ? 30.187 126.387 7.800 1.00 35.26 75 TYR A N 1
ATOM 389 C CA . TYR A 1 59 ? 31.408 126.381 8.647 1.00 35.46 75 TYR A CA 1
ATOM 390 C C . TYR A 1 59 ? 31.713 127.733 9.289 1.00 35.23 75 TYR A C 1
ATOM 391 O O . TYR A 1 59 ? 32.360 127.787 10.327 1.00 33.68 75 TYR A O 1
ATOM 400 N N . ASN A 1 60 ? 31.212 128.814 8.698 1.00 37.52 76 ASN A N 1
ATOM 401 C CA . ASN A 1 60 ? 31.381 130.155 9.270 1.00 40.40 76 ASN A CA 1
ATOM 402 C C . ASN A 1 60 ? 30.442 130.492 10.445 1.00 41.33 76 ASN A C 1
ATOM 403 O O . ASN A 1 60 ? 30.548 131.575 11.009 1.00 45.17 76 ASN A O 1
ATOM 408 N N . ARG A 1 61 ? 29.541 129.576 10.814 1.00 41.08 77 ARG A N 1
ATOM 409 C CA . ARG A 1 61 ? 28.561 129.802 11.869 1.00 41.69 77 ARG A CA 1
ATOM 410 C C . ARG A 1 61 ? 28.995 129.120 13.145 1.00 40.92 77 ARG A C 1
ATOM 411 O O . ARG A 1 61 ? 29.834 128.235 13.127 1.00 42.14 77 ARG A O 1
ATOM 419 N N . ASN A 1 62 ? 28.397 129.528 14.255 1.00 43.16 78 ASN A N 1
ATOM 420 C CA . ASN A 1 62 ? 28.819 129.073 15.578 1.00 45.43 78 ASN A CA 1
ATOM 421 C C . ASN A 1 62 ? 27.674 128.636 16.505 1.00 42.62 78 ASN A C 1
ATOM 422 O O . ASN A 1 62 ? 27.879 128.535 17.717 1.00 40.95 78 ASN A O 1
ATOM 427 N N . THR A 1 63 ? 26.487 128.398 15.938 1.00 39.76 79 THR A N 1
ATOM 428 C CA . THR A 1 63 ? 25.312 127.968 16.684 1.00 37.53 79 THR A CA 1
ATOM 429 C C . THR A 1 63 ? 24.678 126.771 15.972 1.00 36.22 79 THR A C 1
ATOM 430 O O . THR A 1 63 ? 24.551 126.750 14.746 1.00 34.40 79 THR A O 1
ATOM 434 N N . ILE A 1 64 ? 24.314 125.768 16.762 1.00 36.22 80 ILE A N 1
ATOM 435 C CA . ILE A 1 64 ? 23.624 124.577 16.284 1.00 35.90 80 ILE A CA 1
ATOM 436 C C . ILE A 1 64 ? 22.168 124.687 16.746 1.00 37.68 80 ILE A C 1
ATOM 437 O O . ILE A 1 64 ? 21.914 124.931 17.941 1.00 36.78 80 ILE A O 1
ATOM 442 N N . PHE A 1 65 ? 21.229 124.551 15.800 1.00 37.74 81 PHE A N 1
ATOM 443 C CA . PHE A 1 65 ? 19.778 124.631 16.101 1.00 37.18 81 PHE A CA 1
ATOM 444 C C . PHE A 1 65 ? 19.067 123.278 16.132 1.00 37.55 81 PHE A C 1
ATOM 445 O O . PHE A 1 65 ? 17.848 123.235 16.167 1.00 44.07 81 PHE A O 1
ATOM 453 N N . GLY A 1 66 ? 19.819 122.181 16.130 1.00 37.11 82 GLY A N 1
ATOM 454 C CA . GLY A 1 66 ? 19.261 120.832 16.195 1.00 34.88 82 GLY A CA 1
ATOM 455 C C . GLY A 1 66 ? 19.979 119.881 15.266 1.00 34.60 82 GLY A C 1
ATOM 456 O O . GLY A 1 66 ? 20.759 120.304 14.423 1.00 34.98 82 GLY A O 1
ATOM 457 N N . PHE A 1 67 ? 19.693 118.592 15.422 1.00 32.95 83 PHE A N 1
ATOM 458 C CA . PHE A 1 67 ? 20.207 117.560 14.558 1.00 32.62 83 PHE A CA 1
ATOM 459 C C . PHE A 1 67 ? 19.043 116.941 13.789 1.00 32.52 83 PHE A C 1
ATOM 460 O O . PHE A 1 67 ? 18.184 116.297 14.380 1.00 33.74 83 PHE A O 1
ATOM 468 N N . SER A 1 68 ? 19.028 117.140 12.471 1.00 31.34 84 SER A N 1
ATOM 469 C CA . SER A 1 68 ? 17.998 116.597 11.610 1.00 30.56 84 SER A CA 1
ATOM 470 C C . SER A 1 68 ? 18.525 115.379 10.874 1.00 30.72 84 SER A C 1
ATOM 471 O O . SER A 1 68 ? 19.707 115.075 10.930 1.00 30.91 84 SER A O 1
ATOM 474 N N . HIS A 1 69 ? 17.635 114.679 10.189 1.00 29.50 85 HIS A N 1
ATOM 475 C CA . HIS A 1 69 ? 17.931 113.365 9.659 1.00 29.12 85 HIS A CA 1
ATOM 476 C C . HIS A 1 69 ? 17.984 113.238 8.145 1.00 27.76 85 HIS A C 1
ATOM 477 O O . HIS A 1 69 ? 18.242 112.155 7.642 1.00 28.47 85 HIS A O 1
ATOM 484 N N . THR A 1 70 ? 17.711 114.312 7.420 1.00 28.42 86 THR A N 1
ATOM 485 C CA . THR A 1 70 ? 17.709 114.270 5.963 1.00 29.12 86 THR A CA 1
ATOM 486 C C . THR A 1 70 ? 18.233 115.597 5.401 1.00 29.96 86 THR A C 1
ATOM 487 O O . THR A 1 70 ? 17.983 116.680 5.979 1.00 27.97 86 THR A O 1
ATOM 491 N N . ARG A 1 71 ? 18.938 115.500 4.275 1.00 29.15 87 ARG A N 1
ATOM 492 C CA . ARG A 1 71 ? 19.401 116.665 3.532 1.00 29.36 87 ARG A CA 1
ATOM 493 C C . ARG A 1 71 ? 20.010 116.244 2.208 1.00 29.01 87 ARG A C 1
ATOM 494 O O . ARG A 1 71 ? 20.242 115.053 1.946 1.00 28.31 87 ARG A O 1
ATOM 502 N N . LEU A 1 72 ? 20.281 117.249 1.394 1.00 30.49 88 LEU A N 1
ATOM 503 C CA . LEU A 1 72 ? 21.007 117.098 0.140 1.00 31.87 88 LEU A CA 1
ATOM 504 C C . LEU A 1 72 ? 22.459 117.547 0.329 1.00 31.46 88 LEU A C 1
ATOM 505 O O . LEU A 1 72 ? 22.728 118.425 1.149 1.00 29.25 88 LEU A O 1
ATOM 510 N N . SER A 1 73 ? 23.382 116.947 -0.431 1.00 31.39 89 SER A N 1
ATOM 511 C CA . SER A 1 73 ? 24.794 117.349 -0.393 1.00 31.73 89 SER A CA 1
ATOM 512 C C . SER A 1 73 ? 25.149 118.161 -1.615 1.00 30.38 89 SER A C 1
ATOM 513 O O . SER A 1 73 ? 25.108 117.667 -2.732 1.00 31.21 89 SER A O 1
ATOM 516 N N . GLY A 1 74 ? 25.519 119.407 -1.385 1.00 29.64 90 GLY A N 1
ATOM 517 C CA . GLY A 1 74 ? 26.115 120.229 -2.411 1.00 30.87 90 GLY A CA 1
ATOM 518 C C . GLY A 1 74 ? 25.183 120.913 -3.389 1.00 32.06 90 GLY A C 1
ATOM 519 O O . GLY A 1 74 ? 25.660 121.495 -4.376 1.00 31.26 90 GLY A O 1
ATOM 520 N N . THR A 1 75 ? 23.875 120.884 -3.121 1.00 31.29 91 THR A N 1
ATOM 521 C CA . THR A 1 75 ? 22.893 121.476 -4.019 1.00 30.17 91 THR A CA 1
ATOM 522 C C . THR A 1 75 ? 22.859 122.982 -3.820 1.00 29.95 91 THR A C 1
ATOM 523 O O . THR A 1 75 ? 23.303 123.494 -2.801 1.00 30.48 91 THR A O 1
ATOM 527 N N . GLY A 1 76 ? 22.360 123.700 -4.813 1.00 32.82 92 GLY A N 1
ATOM 528 C CA . GLY A 1 76 ? 22.165 125.162 -4.692 1.00 34.70 92 GLY A CA 1
ATOM 529 C C . GLY A 1 76 ? 20.767 125.591 -4.237 1.00 36.10 92 GLY A C 1
ATOM 530 O O . GLY A 1 76 ? 20.472 126.783 -4.208 1.00 37.25 92 GLY A O 1
ATOM 531 N N . ALA A 1 77 ? 19.904 124.622 -3.911 1.00 34.97 93 ALA A N 1
ATOM 532 C CA . ALA A 1 77 ? 18.596 124.881 -3.309 1.00 34.80 93 ALA A CA 1
ATOM 533 C C . ALA A 1 77 ? 18.404 123.900 -2.173 1.00 35.21 93 ALA A C 1
ATOM 534 O O . ALA A 1 77 ? 18.910 122.776 -2.242 1.00 37.50 93 ALA A O 1
ATOM 536 N N . SER A 1 78 ? 17.696 124.329 -1.127 1.00 33.29 94 SER A N 1
ATOM 537 C CA . SER A 1 78 ? 17.522 123.517 0.067 1.00 31.98 94 SER A CA 1
ATOM 538 C C . SER A 1 78 ? 16.172 122.827 0.119 1.00 32.19 94 SER A C 1
ATOM 539 O O . SER A 1 78 ? 15.161 123.405 -0.245 1.00 32.60 94 SER A O 1
ATOM 542 N N . ASP A 1 79 ? 16.175 121.584 0.579 1.00 32.33 95 ASP A N 1
ATOM 543 C CA . ASP A 1 79 ? 14.954 120.882 0.918 1.00 32.36 95 ASP A CA 1
ATOM 544 C C . ASP A 1 79 ? 15.284 119.842 1.994 1.00 33.30 95 ASP A C 1
ATOM 545 O O . ASP A 1 79 ? 16.410 119.829 2.504 1.00 33.50 95 ASP A O 1
ATOM 550 N N . LEU A 1 80 ? 14.319 118.996 2.358 1.00 33.04 96 LEU A N 1
ATOM 551 C CA . LEU A 1 80 ? 14.521 117.923 3.350 1.00 34.38 96 LEU A CA 1
ATOM 552 C C . LEU A 1 80 ? 14.632 118.536 4.776 1.00 33.89 96 LEU A C 1
ATOM 553 O O . LEU A 1 80 ? 13.709 119.244 5.174 1.00 35.00 96 LEU A O 1
ATOM 558 N N . ILE A 1 81 ? 15.724 118.329 5.520 1.00 31.74 97 ILE A N 1
ATOM 559 C CA . ILE A 1 81 ? 15.862 118.871 6.867 1.00 32.97 97 ILE A CA 1
ATOM 560 C C . ILE A 1 81 ? 14.723 118.363 7.797 1.00 32.90 97 ILE A C 1
ATOM 561 O O . ILE A 1 81 ? 14.104 119.138 8.507 1.00 35.43 97 ILE A O 1
ATOM 566 N N . ASP A 1 82 ? 14.447 117.062 7.779 1.00 32.63 98 ASP A N 1
ATOM 567 C CA . ASP A 1 82 ? 13.292 116.490 8.490 1.00 34.51 98 ASP A CA 1
ATOM 568 C C . ASP A 1 82 ? 13.665 115.814 9.800 1.00 35.39 98 ASP A C 1
ATOM 569 O O . ASP A 1 82 ? 14.685 115.122 9.862 1.00 38.58 98 ASP A O 1
ATOM 574 N N . ILE A 1 83 ? 12.797 115.974 10.808 1.00 32.37 99 ILE A N 1
ATOM 575 C CA . ILE A 1 83 ? 12.881 115.268 12.091 1.00 32.75 99 ILE A CA 1
ATOM 576 C C . ILE A 1 83 ? 14.124 115.719 12.855 1.00 34.26 99 ILE A C 1
ATOM 577 O O . ILE A 1 83 ? 15.214 115.161 12.679 1.00 33.91 99 ILE A O 1
ATOM 582 N N . THR A 1 84 ? 13.935 116.718 13.711 1.00 33.11 100 THR A N 1
ATOM 583 C CA . THR A 1 84 ? 15.022 117.423 14.343 1.00 33.84 100 THR A CA 1
ATOM 584 C C . THR A 1 84 ? 15.012 117.192 15.840 1.00 35.20 100 THR A C 1
ATOM 585 O O . THR A 1 84 ? 14.028 117.520 16.498 1.00 36.07 100 THR A O 1
ATOM 589 N N . LEU A 1 85 ? 16.092 116.604 16.359 1.00 36.16 101 LEU A N 1
ATOM 590 C CA . LEU A 1 85 ? 16.317 116.453 17.806 1.00 36.85 101 LEU A CA 1
ATOM 591 C C . LEU A 1 85 ? 17.328 117.468 18.332 1.00 38.27 101 LEU A C 1
ATOM 592 O O . LEU A 1 85 ? 18.268 117.833 17.624 1.00 37.47 101 LEU A O 1
ATOM 597 N N . MET A 1 86 ? 17.120 117.925 19.568 1.00 38.47 102 MET A N 1
ATOM 598 C CA . MET A 1 86 ? 18.073 118.789 20.263 1.00 38.71 102 MET A CA 1
ATOM 599 C C . MET A 1 86 ? 18.126 118.423 21.746 1.00 39.97 102 MET A C 1
ATOM 600 O O . MET A 1 86 ? 17.096 118.455 22.409 1.00 39.85 102 MET A O 1
ATOM 605 N N . PRO A 1 87 ? 19.319 118.072 22.274 1.00 41.72 103 PRO A N 1
ATOM 606 C CA . PRO A 1 87 ? 19.432 117.829 23.711 1.00 42.05 103 PRO A CA 1
ATOM 607 C C . PRO A 1 87 ? 19.482 119.126 24.524 1.00 40.32 103 PRO A C 1
ATOM 608 O O . PRO A 1 87 ? 19.924 120.165 24.038 1.00 42.34 103 PRO A O 1
ATOM 612 N N . THR A 1 88 ? 19.022 119.053 25.759 1.00 40.84 104 THR A N 1
ATOM 613 C CA . THR A 1 88 ? 19.039 120.209 26.656 1.00 39.73 104 THR A CA 1
ATOM 614 C C . THR A 1 88 ? 18.763 119.749 28.081 1.00 40.01 104 THR A C 1
ATOM 615 O O . THR A 1 88 ? 18.283 118.633 28.320 1.00 39.33 104 THR A O 1
ATOM 619 N N . SER A 1 89 ? 19.107 120.606 29.027 1.00 41.84 105 SER A N 1
ATOM 620 C CA . SER A 1 89 ? 18.773 120.392 30.425 1.00 43.35 105 SER A CA 1
ATOM 621 C C . SER A 1 89 ? 17.714 121.388 30.929 1.00 43.76 105 SER A C 1
ATOM 622 O O . SER A 1 89 ? 17.260 121.251 32.054 1.00 45.53 105 SER A O 1
ATOM 625 N N . SER A 1 90 ? 17.302 122.349 30.102 1.00 43.56 106 SER A N 1
ATOM 626 C CA . SER A 1 90 ? 16.405 123.423 30.546 1.00 46.36 106 SER A CA 1
ATOM 627 C C . SER A 1 90 ? 15.521 123.966 29.416 1.00 45.08 106 SER A C 1
ATOM 628 O O . SER A 1 90 ? 15.329 125.172 29.293 1.00 48.58 106 SER A O 1
ATOM 631 N N . GLY A 1 91 ? 14.985 123.069 28.600 1.00 44.73 107 GLY A N 1
ATOM 632 C CA . GLY A 1 91 ? 14.145 123.451 27.466 1.00 45.79 107 GLY A CA 1
ATOM 633 C C . GLY A 1 91 ? 14.746 124.350 26.391 1.00 46.06 107 GLY A C 1
ATOM 634 O O . GLY A 1 91 ? 14.003 125.020 25.680 1.00 46.31 107 GLY A O 1
ATOM 635 N N . ARG A 1 92 ? 16.070 124.363 26.242 1.00 46.83 108 ARG A N 1
ATOM 636 C CA . ARG A 1 92 ? 16.702 125.239 25.248 1.00 49.24 108 ARG A CA 1
ATOM 637 C C . ARG A 1 92 ? 16.727 124.557 23.887 1.00 44.52 108 ARG A C 1
ATOM 638 O O . ARG A 1 92 ? 16.788 123.326 23.811 1.00 43.54 108 ARG A O 1
ATOM 646 N N . THR A 1 93 ? 16.643 125.364 22.828 1.00 38.97 109 THR A N 1
ATOM 647 C CA . THR A 1 93 ? 16.547 124.864 21.456 1.00 40.63 109 THR A CA 1
ATOM 648 C C . THR A 1 93 ? 17.781 125.115 20.568 1.00 40.55 109 THR A C 1
ATOM 649 O O . THR A 1 93 ? 17.796 124.689 19.407 1.00 41.01 109 THR A O 1
ATOM 653 N N . SER A 1 94 ? 18.781 125.819 21.094 1.00 39.09 110 SER A N 1
ATOM 654 C CA . SER A 1 94 ? 20.012 126.086 20.375 1.00 38.92 110 SER A CA 1
ATOM 655 C C . SER A 1 94 ? 21.216 126.028 21.308 1.00 41.37 110 SER A C 1
ATOM 656 O O . SER A 1 94 ? 21.073 126.030 22.526 1.00 45.31 110 SER A O 1
ATOM 659 N N . SER A 1 95 ? 22.401 125.947 20.718 1.00 41.20 111 SER A N 1
ATOM 660 C CA . SER A 1 95 ? 23.633 125.999 21.470 1.00 40.52 111 SER A CA 1
ATOM 661 C C . SER A 1 95 ? 24.796 126.477 20.632 1.00 39.72 111 SER A C 1
ATOM 662 O O . SER A 1 95 ? 24.891 126.161 19.441 1.00 39.97 111 SER A O 1
ATOM 665 N N . ALA A 1 96 ? 25.700 127.210 21.272 1.00 38.06 112 ALA A N 1
ATOM 666 C CA . ALA A 1 96 ? 26.981 127.556 20.665 1.00 36.82 112 ALA A CA 1
ATOM 667 C C . ALA A 1 96 ? 27.881 126.323 20.559 1.00 37.48 112 ALA A C 1
ATOM 668 O O . ALA A 1 96 ? 27.741 125.345 21.310 1.00 36.71 112 ALA A O 1
ATOM 670 N N . PHE A 1 97 ? 28.806 126.378 19.614 1.00 39.15 113 PHE A N 1
ATOM 671 C CA . PHE A 1 97 ? 29.857 125.374 19.523 1.00 39.24 113 PHE A CA 1
ATOM 672 C C . PHE A 1 97 ? 31.091 125.974 18.858 1.00 38.67 113 PHE A C 1
ATOM 673 O O . PHE A 1 97 ? 31.021 127.051 18.254 1.00 36.42 113 PHE A O 1
ATOM 681 N N . THR A 1 98 ? 32.204 125.257 18.990 1.00 38.69 114 THR A N 1
ATOM 682 C CA . THR A 1 98 ? 33.455 125.569 18.306 1.00 40.10 114 THR A CA 1
ATOM 683 C C . THR A 1 98 ? 33.981 124.358 17.567 1.00 38.72 114 THR A C 1
ATOM 684 O O . THR A 1 98 ? 33.852 123.219 18.019 1.00 35.64 114 THR A O 1
ATOM 688 N N . HIS A 1 99 ? 34.636 124.643 16.451 1.00 39.58 115 HIS A N 1
ATOM 689 C CA . HIS A 1 99 ? 35.297 123.637 15.647 1.00 39.80 115 HIS A CA 1
ATOM 690 C C . HIS A 1 99 ? 36.427 122.937 16.401 1.00 41.02 115 HIS A C 1
ATOM 691 O O . HIS A 1 99 ? 36.777 121.806 16.074 1.00 42.38 115 HIS A O 1
ATOM 698 N N . ASP A 1 100 ? 36.974 123.609 17.412 1.00 44.55 116 ASP A N 1
ATOM 699 C CA . ASP A 1 100 ? 37.952 123.013 18.319 1.00 48.49 116 ASP A CA 1
ATOM 700 C C . ASP A 1 100 ? 37.422 121.799 19.070 1.00 47.29 116 ASP A C 1
ATOM 701 O O . ASP A 1 100 ? 38.187 120.899 19.367 1.00 50.77 116 ASP A O 1
ATOM 706 N N . GLU A 1 101 ? 36.134 121.780 19.397 1.00 47.47 117 GLU A N 1
ATOM 707 C CA . GLU A 1 101 ? 35.535 120.653 20.124 1.00 47.02 117 GLU A CA 1
ATOM 708 C C . GLU A 1 101 ? 34.434 120.072 19.261 1.00 46.08 117 GLU A C 1
ATOM 709 O O . GLU A 1 101 ? 33.243 120.163 19.576 1.00 44.11 117 GLU A O 1
ATOM 715 N N . GLU A 1 102 ? 34.875 119.491 18.149 1.00 46.39 118 GLU A N 1
ATOM 716 C CA . GLU A 1 102 ? 33.999 118.949 17.111 1.00 42.36 118 GLU A CA 1
ATOM 717 C C . GLU A 1 102 ? 34.842 118.005 16.278 1.00 40.17 118 GLU A C 1
ATOM 718 O O . GLU A 1 102 ? 35.983 118.321 15.978 1.00 43.95 118 GLU A O 1
ATOM 724 N N . LYS A 1 103 ? 34.291 116.860 15.902 1.00 39.72 119 LYS A N 1
ATOM 725 C CA . LYS A 1 103 ? 35.007 115.893 15.048 1.00 41.63 119 LYS A CA 1
ATOM 726 C C . LYS A 1 103 ? 34.061 115.229 14.049 1.00 40.39 119 LYS A C 1
ATOM 727 O O . LYS A 1 103 ? 32.857 115.105 14.299 1.00 41.68 119 LYS A O 1
ATOM 729 N N . ALA A 1 104 ? 34.613 114.791 12.925 1.00 39.42 120 ALA A N 1
ATOM 730 C CA . ALA A 1 104 ? 33.840 114.055 11.932 1.00 40.41 120 ALA A CA 1
ATOM 731 C C . ALA A 1 104 ? 34.714 113.090 11.151 1.00 39.86 120 ALA A C 1
ATOM 732 O O . ALA A 1 104 ? 35.854 113.394 10.839 1.00 41.49 120 ALA A O 1
ATOM 734 N N . ARG A 1 105 ? 34.155 111.936 10.833 1.00 39.56 121 ARG A N 1
ATOM 735 C CA . ARG A 1 105 ? 34.796 110.964 9.972 1.00 42.46 121 ARG A CA 1
ATOM 736 C C . ARG A 1 105 ? 33.679 110.083 9.395 1.00 40.89 121 ARG A C 1
ATOM 737 O O . ARG A 1 105 ? 32.553 110.147 9.876 1.00 39.38 121 ARG A O 1
ATOM 745 N N . PRO A 1 106 ? 33.968 109.284 8.349 1.00 38.93 122 PRO A N 1
ATOM 746 C CA . PRO A 1 106 ? 32.868 108.561 7.706 1.00 37.76 122 PRO A CA 1
ATOM 747 C C . PRO A 1 106 ? 32.024 107.792 8.716 1.00 37.00 122 PRO A C 1
ATOM 748 O O . PRO A 1 106 ? 32.555 107.001 9.470 1.00 35.89 122 PRO A O 1
ATOM 752 N N . GLY A 1 107 ? 30.727 108.087 8.755 1.00 38.51 123 GLY A N 1
ATOM 753 C CA . GLY A 1 107 ? 29.794 107.429 9.666 1.00 36.95 123 GLY A CA 1
ATOM 754 C C . GLY A 1 107 ? 29.768 107.969 11.080 1.00 36.81 123 GLY A C 1
ATOM 755 O O . GLY A 1 107 ? 29.103 107.393 11.928 1.00 39.04 123 GLY A O 1
ATOM 756 N N . TYR A 1 108 ? 30.461 109.074 11.355 1.00 36.05 124 TYR A N 1
ATOM 757 C CA . TYR A 1 108 ? 30.564 109.569 12.723 1.00 35.50 124 TYR A CA 1
ATOM 758 C C . TYR A 1 108 ? 30.661 111.088 12.776 1.00 33.48 124 TYR A C 1
ATOM 759 O O . TYR A 1 108 ? 31.339 111.695 11.974 1.00 33.81 124 TYR A O 1
ATOM 768 N N . TYR A 1 109 ? 29.957 111.694 13.724 1.00 32.91 125 TYR A N 1
ATOM 769 C CA . TYR A 1 109 ? 30.044 113.140 13.957 1.00 32.33 125 TYR A CA 1
ATOM 770 C C . TYR A 1 109 ? 29.919 113.369 15.450 1.00 32.50 125 TYR A C 1
ATOM 771 O O . TYR A 1 109 ? 29.121 112.702 16.097 1.00 34.04 125 TYR A O 1
ATOM 780 N N . GLN A 1 110 ? 30.701 114.306 15.982 1.00 31.59 126 GLN A N 1
ATOM 781 C CA . GLN A 1 110 ? 30.676 114.636 17.408 1.00 32.37 126 GLN A CA 1
ATOM 782 C C . GLN A 1 110 ? 30.850 116.120 17.591 1.00 32.57 126 GLN A C 1
ATOM 783 O O . GLN A 1 110 ? 31.584 116.760 16.846 1.00 35.22 126 GLN A O 1
ATOM 789 N N . VAL A 1 111 ? 30.172 116.676 18.583 1.00 34.09 127 VAL A N 1
ATOM 790 C CA . VAL A 1 111 ? 30.328 118.102 18.891 1.00 36.12 127 VAL A CA 1
ATOM 791 C C . VAL A 1 111 ? 29.945 118.312 20.340 1.00 36.57 127 VAL A C 1
ATOM 792 O O . VAL A 1 111 ? 29.069 117.622 20.847 1.00 39.27 127 VAL A O 1
ATOM 796 N N . MET A 1 112 ? 30.643 119.221 21.007 1.00 37.24 128 MET A N 1
ATOM 797 C CA . MET A 1 112 ? 30.331 119.581 22.373 1.00 38.02 128 MET A CA 1
ATOM 798 C C . MET A 1 112 ? 29.455 120.802 22.267 1.00 37.67 128 MET A C 1
ATOM 799 O O . MET A 1 112 ? 29.851 121.806 21.672 1.00 38.29 128 MET A O 1
ATOM 804 N N . LEU A 1 113 ? 28.253 120.705 22.820 1.00 38.22 129 LEU A N 1
ATOM 805 C CA . LEU A 1 113 ? 27.318 121.821 22.831 1.00 39.15 129 LEU A CA 1
ATOM 806 C C . LEU A 1 113 ? 27.608 122.619 24.092 1.00 40.48 129 LEU A C 1
ATOM 807 O O . LEU A 1 113 ? 27.490 122.095 25.195 1.00 40.69 129 LEU A O 1
ATOM 812 N N . LYS A 1 114 ? 27.993 123.881 23.914 1.00 42.81 130 LYS A N 1
ATOM 813 C CA . LYS A 1 114 ? 28.694 124.634 24.954 1.00 45.44 130 LYS A CA 1
ATOM 814 C C . LYS A 1 114 ? 27.769 125.280 25.972 1.00 45.07 130 LYS A C 1
ATOM 815 O O . LYS A 1 114 ? 28.097 125.315 27.154 1.00 47.76 130 LYS A O 1
ATOM 821 N N . ASP A 1 115 ? 26.624 125.785 25.527 1.00 44.81 131 ASP A N 1
ATOM 822 C CA . ASP A 1 115 ? 25.705 126.511 26.413 1.00 43.80 131 ASP A CA 1
ATOM 823 C C . ASP A 1 115 ? 25.402 125.733 27.693 1.00 43.31 131 ASP A C 1
ATOM 824 O O . ASP A 1 115 ? 25.398 126.327 28.771 1.00 44.60 131 ASP A O 1
ATOM 829 N N . GLU A 1 116 ? 25.202 124.418 27.577 1.00 41.35 132 GLU A N 1
ATOM 830 C CA . GLU A 1 116 ? 24.920 123.557 28.728 1.00 43.70 132 GLU A CA 1
ATOM 831 C C . GLU A 1 116 ? 25.863 122.348 28.839 1.00 44.48 132 GLU A C 1
ATOM 832 O O . GLU A 1 116 ? 25.569 121.399 29.570 1.00 42.81 132 GLU A O 1
ATOM 838 N N . ASN A 1 117 ? 26.984 122.368 28.115 1.00 44.69 133 ASN A N 1
ATOM 839 C CA . ASN A 1 117 ? 28.040 121.368 28.286 1.00 45.30 133 ASN A CA 1
ATOM 840 C C . ASN A 1 117 ? 27.530 119.936 28.053 1.00 42.30 133 ASN A C 1
ATOM 841 O O . ASN A 1 117 ? 27.787 119.017 28.847 1.00 39.91 133 ASN A O 1
ATOM 846 N N . ILE A 1 118 ? 26.815 119.758 26.939 1.00 39.94 134 ILE A N 1
ATOM 847 C CA . ILE A 1 118 ? 26.285 118.455 26.542 1.00 38.37 134 ILE A CA 1
ATOM 848 C C . ILE A 1 118 ? 27.080 118.000 25.338 1.00 37.52 134 ILE A C 1
ATOM 849 O O . ILE A 1 118 ? 27.299 118.767 24.404 1.00 37.32 134 ILE A O 1
ATOM 854 N N . ASN A 1 119 ? 27.512 116.747 25.365 1.00 37.50 135 ASN A N 1
ATOM 855 C CA . ASN A 1 119 ? 28.244 116.165 24.271 1.00 37.35 135 ASN A CA 1
ATOM 856 C C . ASN A 1 119 ? 27.302 115.373 23.384 1.00 38.00 135 ASN A C 1
ATOM 857 O O . ASN A 1 119 ? 26.595 114.498 23.876 1.00 37.30 135 ASN A O 1
ATOM 862 N N . ALA A 1 120 ? 27.330 115.668 22.080 1.00 36.82 136 ALA A N 1
ATOM 863 C CA . ALA A 1 120 ? 26.512 114.995 21.074 1.00 34.81 136 ALA A CA 1
ATOM 864 C C . ALA A 1 120 ? 27.382 114.151 20.166 1.00 36.10 136 ALA A C 1
ATOM 865 O O . ALA A 1 120 ? 28.365 114.662 19.619 1.00 35.84 136 ALA A O 1
ATOM 867 N N . GLU A 1 121 ? 26.995 112.886 19.974 1.00 34.92 137 GLU A N 1
ATOM 868 C CA . GLU A 1 121 ? 27.608 112.007 18.982 1.00 34.11 137 GLU A CA 1
ATOM 869 C C . GLU A 1 121 ? 26.553 111.378 18.061 1.00 34.34 137 GLU A C 1
ATOM 870 O O . GLU A 1 121 ? 25.465 111.019 18.523 1.00 33.05 137 GLU A O 1
ATOM 876 N N . LEU A 1 122 ? 26.906 111.212 16.779 1.00 32.61 138 LEU A N 1
ATOM 877 C CA . LEU A 1 122 ? 25.981 110.760 15.742 1.00 32.38 138 LEU A CA 1
ATOM 878 C C . LEU A 1 122 ? 26.618 109.684 14.872 1.00 34.24 138 LEU A C 1
ATOM 879 O O . LEU A 1 122 ? 27.794 109.779 14.520 1.00 38.33 138 LEU A O 1
ATOM 884 N N . THR A 1 123 ? 25.844 108.658 14.543 1.00 33.83 139 THR A N 1
ATOM 885 C CA . THR A 1 123 ? 26.203 107.681 13.514 1.00 33.19 139 THR A CA 1
ATOM 886 C C . THR A 1 123 ? 24.905 107.215 12.828 1.00 32.77 139 THR A C 1
ATOM 887 O O . THR A 1 123 ? 23.823 107.712 13.152 1.00 31.54 139 THR A O 1
ATOM 891 N N . THR A 1 124 ? 25.009 106.316 11.850 1.00 32.63 140 THR A N 1
ATOM 892 C CA . THR A 1 124 ? 23.839 105.906 11.073 1.00 31.83 140 THR A CA 1
ATOM 893 C C . THR A 1 124 ? 23.974 104.497 10.561 1.00 33.31 140 THR A C 1
ATOM 894 O O . THR A 1 124 ? 25.084 103.971 10.474 1.00 33.89 140 THR A O 1
ATOM 898 N N . THR A 1 125 ? 22.825 103.905 10.229 1.00 33.18 141 THR A N 1
ATOM 899 C CA . THR A 1 125 ? 22.738 102.759 9.329 1.00 33.22 141 THR A CA 1
ATOM 900 C C . THR A 1 125 ? 22.121 103.264 8.018 1.00 32.43 141 THR A C 1
ATOM 901 O O . THR A 1 125 ? 21.892 104.451 7.850 1.00 31.24 141 THR A O 1
ATOM 905 N N . GLN A 1 126 ? 21.851 102.361 7.088 1.00 33.71 142 GLN A N 1
ATOM 906 C CA . GLN A 1 126 ? 21.215 102.724 5.826 1.00 34.52 142 GLN A CA 1
ATOM 907 C C . GLN A 1 126 ? 19.911 103.515 6.032 1.00 35.54 142 GLN A C 1
ATOM 908 O O . GLN A 1 126 ? 19.657 104.477 5.309 1.00 35.46 142 GLN A O 1
ATOM 914 N N . ARG A 1 127 ? 19.117 103.124 7.033 1.00 33.51 143 ARG A N 1
ATOM 915 C CA . ARG A 1 127 ? 17.827 103.745 7.288 1.00 32.95 143 ARG A CA 1
ATOM 916 C C . ARG A 1 127 ? 17.591 104.223 8.729 1.00 32.84 143 ARG A C 1
ATOM 917 O O . ARG A 1 127 ? 16.471 104.625 9.053 1.00 32.56 143 ARG A O 1
ATOM 925 N N . ASN A 1 128 ? 18.620 104.243 9.580 1.00 32.60 144 ASN A N 1
ATOM 926 C CA . ASN A 1 128 ? 18.457 104.731 10.962 1.00 33.88 144 ASN A CA 1
ATOM 927 C C . ASN A 1 128 ? 19.515 105.746 11.324 1.00 33.78 144 ASN A C 1
ATOM 928 O O . ASN A 1 128 ? 20.650 105.636 10.879 1.00 36.28 144 ASN A O 1
ATOM 933 N N . GLY A 1 129 ? 19.137 106.727 12.134 1.00 33.50 145 GLY A N 1
ATOM 934 C CA . GLY A 1 129 ? 20.072 107.648 12.774 1.00 33.67 145 GLY A CA 1
ATOM 935 C C . GLY A 1 129 ? 20.208 107.232 14.232 1.00 35.27 145 GLY A C 1
ATOM 936 O O . GLY A 1 129 ? 19.214 106.881 14.873 1.00 34.48 145 GLY A O 1
ATOM 937 N N . ILE A 1 130 ? 21.435 107.243 14.747 1.00 35.57 146 ILE A N 1
ATOM 938 C CA . ILE A 1 130 ? 21.714 106.851 16.132 1.00 36.97 146 ILE A CA 1
ATOM 939 C C . ILE A 1 130 ? 22.435 107.999 16.811 1.00 34.86 146 ILE A C 1
ATOM 940 O O . ILE A 1 130 ? 23.443 108.487 16.292 1.00 33.23 146 ILE A O 1
ATOM 945 N N . HIS A 1 131 ? 21.917 108.417 17.963 1.00 33.84 147 HIS A N 1
ATOM 946 C CA . HIS A 1 131 ? 22.446 109.555 18.701 1.00 34.20 147 HIS A CA 1
ATOM 947 C C . HIS A 1 131 ? 22.936 109.055 20.046 1.00 36.26 147 HIS A C 1
ATOM 948 O O . HIS A 1 131 ? 22.377 108.106 20.606 1.00 35.63 147 HIS A O 1
ATOM 955 N N . ARG A 1 132 ? 23.952 109.719 20.575 1.00 36.71 148 ARG A N 1
ATOM 956 C CA . ARG A 1 132 ? 24.349 109.516 21.954 1.00 37.70 148 ARG A CA 1
ATOM 957 C C . ARG A 1 132 ? 24.700 110.865 22.526 1.00 37.80 148 ARG A C 1
ATOM 958 O O . ARG A 1 132 ? 25.548 111.573 21.983 1.00 37.48 148 ARG A O 1
ATOM 966 N N . TYR A 1 133 ? 23.994 111.221 23.597 1.00 38.14 149 TYR A N 1
ATOM 967 C CA . TYR A 1 133 ? 24.120 112.493 24.261 1.00 38.59 149 TYR A CA 1
ATOM 968 C C . TYR A 1 133 ? 24.593 112.256 25.694 1.00 39.90 149 TYR A C 1
ATOM 969 O O . TYR A 1 133 ? 24.044 111.415 26.385 1.00 39.87 149 TYR A O 1
ATOM 978 N N . GLN A 1 134 ? 25.622 112.989 26.117 1.00 43.53 150 GLN A N 1
ATOM 979 C CA . GLN A 1 134 ? 26.168 112.898 27.466 1.00 45.05 150 GLN A CA 1
ATOM 980 C C . GLN A 1 134 ? 25.912 114.227 28.145 1.00 41.85 150 GLN A C 1
ATOM 981 O O . GLN A 1 134 ? 26.438 115.244 27.717 1.00 37.53 150 GLN A O 1
ATOM 987 N N . TYR A 1 135 ? 25.097 114.201 29.199 1.00 41.28 151 TYR A N 1
ATOM 988 C CA . TYR A 1 135 ? 24.748 115.396 29.980 1.00 40.67 151 TYR A CA 1
ATOM 989 C C . TYR A 1 135 ? 25.655 115.450 31.215 1.00 40.34 151 TYR A C 1
ATOM 990 O O . TYR A 1 135 ? 26.094 114.408 31.696 1.00 42.04 151 TYR A O 1
ATOM 999 N N . PRO A 1 136 ? 25.945 116.651 31.732 1.00 40.42 152 PRO A N 1
ATOM 1000 C CA . PRO A 1 136 ? 26.672 116.737 32.996 1.00 43.67 152 PRO A CA 1
ATOM 1001 C C . PRO A 1 136 ? 25.962 115.981 34.116 1.00 47.37 152 PRO A C 1
ATOM 1002 O O . PRO A 1 136 ? 24.730 115.963 34.163 1.00 45.65 152 PRO A O 1
ATOM 1006 N N . ALA A 1 137 ? 26.743 115.336 34.982 1.00 54.09 153 ALA A N 1
ATOM 1007 C CA . ALA A 1 137 ? 26.225 114.766 36.230 1.00 56.57 153 ALA A CA 1
ATOM 1008 C C . ALA A 1 137 ? 25.636 115.904 37.066 1.00 54.13 153 ALA A C 1
ATOM 1009 O O . ALA A 1 137 ? 26.146 117.033 37.062 1.00 55.82 153 ALA A O 1
ATOM 1011 N N . GLY A 1 138 ? 24.528 115.621 37.730 1.00 53.88 154 GLY A N 1
ATOM 1012 C CA . GLY A 1 138 ? 23.791 116.664 38.444 1.00 55.51 154 GLY A CA 1
ATOM 1013 C C . GLY A 1 138 ? 22.828 117.518 37.622 1.00 54.22 154 GLY A C 1
ATOM 1014 O O . GLY A 1 138 ? 22.124 118.351 38.195 1.00 58.18 154 GLY A O 1
ATOM 1015 N N . LYS A 1 139 ? 22.780 117.338 36.300 1.00 52.49 155 LYS A N 1
ATOM 1016 C CA . LYS A 1 139 ? 21.845 118.101 35.447 1.00 51.36 155 LYS A CA 1
ATOM 1017 C C . LYS A 1 139 ? 20.800 117.177 34.813 1.00 46.81 155 LYS A C 1
ATOM 1018 O O . LYS A 1 139 ? 21.062 115.995 34.585 1.00 43.02 155 LYS A O 1
ATOM 1024 N N . ASP A 1 140 ? 19.616 117.727 34.554 1.00 48.08 156 ASP A N 1
ATOM 1025 C CA . ASP A 1 140 ? 18.507 116.960 33.956 1.00 50.06 156 ASP A CA 1
ATOM 1026 C C . ASP A 1 140 ? 18.772 116.656 32.481 1.00 46.78 156 ASP A C 1
ATOM 1027 O O . ASP A 1 140 ? 19.344 117.487 31.770 1.00 45.23 156 ASP A O 1
ATOM 1032 N N . ALA A 1 141 ? 18.346 115.475 32.035 1.00 44.29 157 ALA A N 1
ATOM 1033 C CA . ALA A 1 141 ? 18.418 115.086 30.616 1.00 44.16 157 ALA A CA 1
ATOM 1034 C C . ALA A 1 141 ? 17.069 115.309 29.926 1.00 44.80 157 ALA A C 1
ATOM 1035 O O . ALA A 1 141 ? 16.053 114.741 30.347 1.00 44.05 157 ALA A O 1
ATOM 1037 N N . GLU A 1 142 ? 17.065 116.143 28.882 1.00 43.95 158 GLU A N 1
ATOM 1038 C CA . GLU A 1 142 ? 15.883 116.339 28.036 1.00 44.28 158 GLU A CA 1
ATOM 1039 C C . GLU A 1 142 ? 16.239 116.270 26.550 1.00 42.27 158 GLU A C 1
ATOM 1040 O O . GLU A 1 142 ? 17.365 116.577 26.150 1.00 41.87 158 GLU A O 1
ATOM 1046 N N . ILE A 1 143 ? 15.255 115.869 25.751 1.00 39.41 159 ILE A N 1
ATOM 1047 C CA . ILE A 1 143 ? 15.327 115.917 24.300 1.00 38.27 159 ILE A CA 1
ATOM 1048 C C . ILE A 1 143 ? 14.165 116.743 23.765 1.00 37.85 159 ILE A C 1
ATOM 1049 O O . ILE A 1 143 ? 13.025 116.531 24.155 1.00 37.11 159 ILE A O 1
ATOM 1054 N N . ILE A 1 144 ? 14.468 117.687 22.877 1.00 37.64 160 ILE A N 1
ATOM 1055 C CA . ILE A 1 144 ? 13.453 118.412 22.146 1.00 38.14 160 ILE A CA 1
ATOM 1056 C C . ILE A 1 144 ? 13.361 117.856 20.737 1.00 37.38 160 ILE A C 1
ATOM 1057 O O . ILE A 1 144 ? 14.370 117.715 20.062 1.00 37.27 160 ILE A O 1
ATOM 1062 N N . LEU A 1 145 ? 12.133 117.539 20.328 1.00 36.94 161 LEU A N 1
ATOM 1063 C CA . LEU A 1 145 ? 11.803 117.068 19.000 1.00 35.51 161 LEU A CA 1
ATOM 1064 C C . LEU A 1 145 ? 11.093 118.213 18.297 1.00 35.00 161 LEU A C 1
ATOM 1065 O O . LEU A 1 145 ? 10.029 118.613 18.736 1.00 32.48 161 LEU A O 1
ATOM 1070 N N . ASP A 1 146 ? 11.678 118.727 17.208 1.00 34.27 162 ASP A N 1
ATOM 1071 C CA . ASP A 1 146 ? 11.084 119.809 16.426 1.00 32.95 162 ASP A CA 1
ATOM 1072 C C . ASP A 1 146 ? 10.648 119.273 15.056 1.00 34.40 162 ASP A C 1
ATOM 1073 O O . ASP A 1 146 ? 11.483 118.899 14.225 1.00 34.39 162 ASP A O 1
ATOM 1078 N N . MET A 1 147 ? 9.334 119.259 14.822 1.00 34.54 163 MET A N 1
ATOM 1079 C CA . MET A 1 147 ? 8.757 118.800 13.550 1.00 33.71 163 MET A CA 1
ATOM 1080 C C . MET A 1 147 ? 8.473 119.939 12.573 1.00 31.54 163 MET A C 1
ATOM 1081 O O . MET A 1 147 ? 7.986 119.710 11.462 1.00 31.61 163 MET A O 1
ATOM 1086 N N . ASP A 1 148 ? 8.742 121.164 12.989 1.00 31.74 164 ASP A N 1
ATOM 1087 C CA . ASP A 1 148 ? 8.499 122.356 12.156 1.00 32.90 164 ASP A CA 1
ATOM 1088 C C . ASP A 1 148 ? 9.781 122.761 11.420 1.00 33.59 164 ASP A C 1
ATOM 1089 O O . ASP A 1 148 ? 9.727 123.171 10.255 1.00 32.46 164 ASP A O 1
ATOM 1094 N N . HIS A 1 149 ? 10.923 122.632 12.104 1.00 33.52 165 HIS A N 1
ATOM 1095 C CA . HIS A 1 149 ? 12.237 122.972 11.560 1.00 32.39 165 HIS A CA 1
ATOM 1096 C C . HIS A 1 149 ? 12.395 122.378 10.167 1.00 29.39 165 HIS A C 1
ATOM 1097 O O . HIS A 1 149 ? 12.187 121.200 9.971 1.00 28.10 165 HIS A O 1
ATOM 1104 N N . SER A 1 150 ? 12.703 123.218 9.198 1.00 28.03 166 SER A N 1
ATOM 1105 C CA . SER A 1 150 ? 12.786 122.806 7.815 1.00 27.93 166 SER A CA 1
ATOM 1106 C C . SER A 1 150 ? 13.617 123.811 7.040 1.00 29.35 166 SER A C 1
ATOM 1107 O O . SER A 1 150 ? 14.061 124.827 7.586 1.00 29.05 166 SER A O 1
ATOM 1110 N N . ALA A 1 151 ? 13.773 123.548 5.750 1.00 31.54 167 ALA A N 1
ATOM 1111 C CA . ALA A 1 151 ? 14.270 124.554 4.810 1.00 33.85 167 ALA A CA 1
ATOM 1112 C C . ALA A 1 151 ? 13.355 125.767 4.807 1.00 35.35 167 ALA A C 1
ATOM 1113 O O . ALA A 1 151 ? 12.223 125.688 5.246 1.00 34.38 167 ALA A O 1
ATOM 1115 N N . ASP A 1 152 ? 13.871 126.878 4.292 1.00 39.65 168 ASP A N 1
ATOM 1116 C CA . ASP A 1 152 ? 13.199 128.184 4.332 1.00 40.36 168 ASP A CA 1
ATOM 1117 C C . ASP A 1 152 ? 11.787 128.091 3.785 1.00 39.62 168 ASP A C 1
ATOM 1118 O O . ASP A 1 152 ? 11.596 127.656 2.643 1.00 37.90 168 ASP A O 1
ATOM 1123 N N . LYS A 1 153 ? 10.815 128.499 4.608 1.00 38.47 169 LYS A N 1
ATOM 1124 C CA . LYS A 1 153 ? 9.395 128.395 4.252 1.00 38.89 169 LYS A CA 1
ATOM 1125 C C . LYS A 1 153 ? 8.914 129.474 3.308 1.00 38.93 169 LYS A C 1
ATOM 1126 O O . LYS A 1 153 ? 7.859 129.326 2.728 1.00 39.95 169 LYS A O 1
ATOM 1132 N N . GLY A 1 154 ? 9.703 130.533 3.129 1.00 41.51 170 GLY A N 1
ATOM 1133 C CA . GLY A 1 154 ? 9.441 131.545 2.120 1.00 42.12 170 GLY A CA 1
ATOM 1134 C C . GLY A 1 154 ? 9.805 131.167 0.688 1.00 44.72 170 GLY A C 1
ATOM 1135 O O . GLY A 1 154 ? 9.625 131.983 -0.214 1.00 48.93 170 GLY A O 1
ATOM 1136 N N . SER A 1 155 ? 10.314 129.954 0.457 1.00 46.47 171 SER A N 1
ATOM 1137 C CA . SER A 1 155 ? 10.667 129.492 -0.899 1.00 45.61 171 SER A CA 1
ATOM 1138 C C . SER A 1 155 ? 9.789 128.296 -1.282 1.00 45.72 171 SER A C 1
ATOM 1139 O O . SER A 1 155 ? 9.407 127.497 -0.418 1.00 47.73 171 SER A O 1
ATOM 1142 N N . TRP A 1 156 ? 9.473 128.198 -2.572 1.00 44.45 172 TRP A N 1
ATOM 1143 C CA . TRP A 1 156 ? 8.803 127.030 -3.172 1.00 46.38 172 TRP A CA 1
ATOM 1144 C C . TRP A 1 156 ? 7.376 126.759 -2.674 1.00 46.29 172 TRP A C 1
ATOM 1145 O O . TRP A 1 156 ? 6.862 125.656 -2.865 1.00 48.56 172 TRP A O 1
ATOM 1156 N N . GLY A 1 157 ? 6.728 127.759 -2.071 1.00 44.68 173 GLY A N 1
ATOM 1157 C CA . GLY A 1 157 ? 5.417 127.580 -1.452 1.00 42.89 173 GLY A CA 1
ATOM 1158 C C . GLY A 1 157 ? 5.423 126.610 -0.278 1.00 42.43 173 GLY A C 1
ATOM 1159 O O . GLY A 1 157 ? 4.404 125.958 0.005 1.00 45.31 173 GLY A O 1
ATOM 1160 N N . ARG A 1 158 ? 6.558 126.531 0.416 1.00 39.07 174 ARG A N 1
ATOM 1161 C CA . ARG A 1 158 ? 6.795 125.465 1.384 1.00 37.65 174 ARG A CA 1
ATOM 1162 C C . ARG A 1 158 ? 5.939 125.639 2.634 1.00 35.07 174 ARG A C 1
ATOM 1163 O O . ARG A 1 158 ? 6.067 126.630 3.342 1.00 34.27 174 ARG A O 1
ATOM 1171 N N . ARG A 1 159 ? 5.096 124.655 2.909 1.00 34.60 175 ARG A N 1
ATOM 1172 C CA . ARG A 1 159 ? 4.399 124.589 4.182 1.00 37.71 175 ARG A CA 1
ATOM 1173 C C . ARG A 1 159 ? 4.180 123.150 4.599 1.00 35.22 175 ARG A C 1
ATOM 1174 O O . ARG A 1 159 ? 4.160 122.241 3.767 1.00 34.27 175 ARG A O 1
ATOM 1182 N N . ILE A 1 160 ? 4.028 122.969 5.905 1.00 33.43 176 ILE A N 1
ATOM 1183 C CA . ILE A 1 160 ? 3.638 121.702 6.483 1.00 33.80 176 ILE A CA 1
ATOM 1184 C C . ILE A 1 160 ? 2.106 121.579 6.389 1.00 34.07 176 ILE A C 1
ATOM 1185 O O . ILE A 1 160 ? 1.378 122.430 6.917 1.00 32.48 176 ILE A O 1
ATOM 1190 N N . ILE A 1 161 ? 1.648 120.526 5.702 1.00 31.86 177 ILE A N 1
ATOM 1191 C CA . ILE A 1 161 ? 0.239 120.269 5.479 1.00 32.01 177 ILE A CA 1
ATOM 1192 C C . ILE A 1 161 ? -0.362 119.638 6.720 1.00 32.09 177 ILE A C 1
ATOM 1193 O O . ILE A 1 161 ? -1.458 119.999 7.138 1.00 30.70 177 ILE A O 1
ATOM 1198 N N . ASN A 1 162 ? 0.337 118.656 7.274 1.00 32.03 178 ASN A N 1
ATOM 1199 C CA . ASN A 1 162 ? -0.056 118.048 8.537 1.00 31.71 178 ASN A CA 1
ATOM 1200 C C . ASN A 1 162 ? 1.126 117.266 9.119 1.00 30.86 178 ASN A C 1
ATOM 1201 O O . ASN A 1 162 ? 2.043 116.907 8.393 1.00 30.04 178 ASN A O 1
ATOM 1206 N N . SER A 1 163 ? 1.082 117.019 10.422 1.00 29.92 179 SER A N 1
ATOM 1207 C CA . SER A 1 163 ? 2.106 116.262 11.132 1.00 31.28 179 SER A CA 1
ATOM 1208 C C . SER A 1 163 ? 1.547 115.705 12.433 1.00 30.20 179 SER A C 1
ATOM 1209 O O . SER A 1 163 ? 0.445 116.060 12.849 1.00 30.41 179 SER A O 1
ATOM 1212 N N . GLN A 1 164 ? 2.330 114.842 13.069 1.00 29.55 180 GLN A N 1
ATOM 1213 C CA . GLN A 1 164 ? 1.922 114.151 14.276 1.00 29.84 180 GLN A CA 1
ATOM 1214 C C . GLN A 1 164 ? 3.145 113.804 15.096 1.00 30.04 180 GLN A C 1
ATOM 1215 O O . GLN A 1 164 ? 4.182 113.435 14.540 1.00 31.71 180 GLN A O 1
ATOM 1221 N N . ILE A 1 165 ? 3.016 113.928 16.409 1.00 29.71 181 ILE A N 1
ATOM 1222 C CA . ILE A 1 165 ? 3.942 113.314 17.345 1.00 30.38 181 ILE A CA 1
ATOM 1223 C C . ILE A 1 165 ? 3.073 112.482 18.274 1.00 32.12 181 ILE A C 1
ATOM 1224 O O . ILE A 1 165 ? 2.079 112.980 18.797 1.00 31.57 181 ILE A O 1
ATOM 1229 N N . ARG A 1 166 ? 3.482 111.242 18.511 1.00 32.88 182 ARG A N 1
ATOM 1230 C CA . ARG A 1 166 ? 2.698 110.294 19.271 1.00 34.03 182 ARG A CA 1
ATOM 1231 C C . ARG A 1 166 ? 3.584 109.444 20.155 1.00 34.93 182 ARG A C 1
ATOM 1232 O O . ARG A 1 166 ? 4.378 108.642 19.662 1.00 33.30 182 ARG A O 1
ATOM 1240 N N . ILE A 1 167 ? 3.422 109.608 21.464 1.00 38.07 183 ILE A N 1
ATOM 1241 C CA . ILE A 1 167 ? 4.177 108.844 22.440 1.00 38.22 183 ILE A CA 1
ATOM 1242 C C . ILE A 1 167 ? 3.452 107.524 22.615 1.00 39.09 183 ILE A C 1
ATOM 1243 O O . ILE A 1 167 ? 2.317 107.510 23.069 1.00 40.82 183 ILE A O 1
ATOM 1248 N N . LEU A 1 168 ? 4.113 106.429 22.243 1.00 38.91 184 LEU A N 1
ATOM 1249 C CA . LEU A 1 168 ? 3.532 105.093 22.293 1.00 38.66 184 LEU A CA 1
ATOM 1250 C C . LEU A 1 168 ? 3.673 104.437 23.660 1.00 41.35 184 LEU A C 1
ATOM 1251 O O . LEU A 1 168 ? 2.799 103.686 24.076 1.00 40.71 184 LEU A O 1
ATOM 1256 N N . ASN A 1 169 ? 4.805 104.676 24.315 1.00 43.58 185 ASN A N 1
ATOM 1257 C CA . ASN A 1 169 ? 5.107 104.109 25.631 1.00 43.73 185 ASN A CA 1
ATOM 1258 C C . ASN A 1 169 ? 6.259 104.920 26.250 1.00 45.52 185 ASN A C 1
ATOM 1259 O O . ASN A 1 169 ? 6.655 105.951 25.685 1.00 46.40 185 ASN A O 1
ATOM 1264 N N . ASP A 1 170 ? 6.825 104.473 27.368 1.00 45.95 186 ASP A N 1
ATOM 1265 C CA . ASP A 1 170 ? 7.874 105.287 28.014 1.00 50.08 186 ASP A CA 1
ATOM 1266 C C . ASP A 1 170 ? 9.216 105.331 27.249 1.00 45.10 186 ASP A C 1
ATOM 1267 O O . ASP A 1 170 ? 10.059 106.143 27.586 1.00 43.68 186 ASP A O 1
ATOM 1272 N N . HIS A 1 171 ? 9.390 104.521 26.207 1.00 43.02 187 HIS A N 1
ATOM 1273 C CA . HIS A 1 171 ? 10.626 104.538 25.426 1.00 46.43 187 HIS A CA 1
ATOM 1274 C C . HIS A 1 171 ? 10.451 104.709 23.889 1.00 44.05 187 HIS A C 1
ATOM 1275 O O . HIS A 1 171 ? 11.423 104.598 23.159 1.00 44.51 187 HIS A O 1
ATOM 1282 N N . ALA A 1 172 ? 9.242 104.993 23.402 1.00 40.84 188 ALA A N 1
ATOM 1283 C CA . ALA A 1 172 ? 8.975 104.982 21.959 1.00 38.44 188 ALA A CA 1
ATOM 1284 C C . ALA A 1 172 ? 8.041 106.108 21.521 1.00 36.69 188 ALA A C 1
ATOM 1285 O O . ALA A 1 172 ? 7.006 106.345 22.130 1.00 37.52 188 ALA A O 1
ATOM 1287 N N . VAL A 1 173 ? 8.427 106.786 20.451 1.00 35.19 189 VAL A N 1
ATOM 1288 C CA . VAL A 1 173 ? 7.675 107.898 19.890 1.00 36.47 189 VAL A CA 1
ATOM 1289 C C . VAL A 1 173 ? 7.602 107.673 18.389 1.00 37.57 189 VAL A C 1
ATOM 1290 O O . VAL A 1 173 ? 8.561 107.183 17.779 1.00 36.96 189 VAL A O 1
ATOM 1294 N N . GLU A 1 174 ? 6.456 107.999 17.798 1.00 37.56 190 GLU A N 1
ATOM 1295 C CA . GLU A 1 174 ? 6.302 107.894 16.353 1.00 36.83 190 GLU A CA 1
ATOM 1296 C C . GLU A 1 174 ? 5.600 109.133 15.861 1.00 37.76 190 GLU A C 1
ATOM 1297 O O . GLU A 1 174 ? 5.020 109.886 16.652 1.00 36.03 190 GLU A O 1
ATOM 1303 N N . GLY A 1 175 ? 5.683 109.357 14.552 1.00 36.67 191 GLY A N 1
ATOM 1304 C CA . GLY A 1 175 ? 4.966 110.463 13.936 1.00 34.13 191 GLY A CA 1
ATOM 1305 C C . GLY A 1 175 ? 5.268 110.611 12.469 1.00 32.10 191 GLY A C 1
ATOM 1306 O O . GLY A 1 175 ? 5.789 109.700 11.843 1.00 30.92 191 GLY A O 1
ATOM 1307 N N . TYR A 1 176 ? 4.927 111.769 11.927 1.00 30.81 192 TYR A N 1
ATOM 1308 C CA . TYR A 1 176 ? 5.153 112.049 10.520 1.00 30.93 192 TYR A CA 1
ATOM 1309 C C . TYR A 1 176 ? 4.979 113.517 10.269 1.00 29.86 192 TYR A C 1
ATOM 1310 O O . TYR A 1 176 ? 4.453 114.245 11.104 1.00 30.61 192 TYR A O 1
ATOM 1319 N N . ARG A 1 177 ? 5.399 113.936 9.091 1.00 29.80 193 ARG A N 1
ATOM 1320 C CA . ARG A 1 177 ? 5.150 115.277 8.605 1.00 31.49 193 ARG A CA 1
ATOM 1321 C C . ARG A 1 177 ? 4.887 115.135 7.117 1.00 31.82 193 ARG A C 1
ATOM 1322 O O . ARG A 1 177 ? 5.546 114.344 6.447 1.00 32.51 193 ARG A O 1
ATOM 1330 N N . ILE A 1 178 ? 3.884 115.850 6.615 1.00 32.85 194 ILE A N 1
ATOM 1331 C CA . ILE A 1 178 ? 3.647 115.957 5.177 1.00 32.57 194 ILE A CA 1
ATOM 1332 C C . ILE A 1 178 ? 3.907 117.398 4.807 1.00 32.52 194 ILE A C 1
ATOM 1333 O O . ILE A 1 178 ? 3.335 118.312 5.409 1.00 31.53 194 ILE A O 1
ATOM 1338 N N . ILE A 1 179 ? 4.769 117.594 3.815 1.00 31.68 195 ILE A N 1
ATOM 1339 C CA . ILE A 1 179 ? 5.340 118.909 3.562 1.00 32.34 195 ILE A CA 1
ATOM 1340 C C . ILE A 1 179 ? 5.570 119.146 2.077 1.00 31.40 195 ILE A C 1
ATOM 1341 O O . ILE A 1 179 ? 5.846 118.222 1.317 1.00 32.33 195 ILE A O 1
ATOM 1346 N N . THR A 1 180 ? 5.428 120.399 1.678 1.00 31.70 196 THR A N 1
ATOM 1347 C CA . THR A 1 180 ? 5.639 120.802 0.301 1.00 32.54 196 THR A CA 1
ATOM 1348 C C . THR A 1 180 ? 6.983 121.523 0.225 1.00 33.57 196 THR A C 1
ATOM 1349 O O . THR A 1 180 ? 7.594 121.855 1.248 1.00 35.51 196 THR A O 1
ATOM 1353 N N . GLY A 1 181 ? 7.438 121.762 -0.995 1.00 33.50 197 GLY A N 1
ATOM 1354 C CA . GLY A 1 181 ? 8.640 122.544 -1.206 1.00 34.21 197 GLY A CA 1
ATOM 1355 C C . GLY A 1 181 ? 9.176 122.321 -2.594 1.00 34.84 197 GLY A C 1
ATOM 1356 O O . GLY A 1 181 ? 8.404 122.192 -3.549 1.00 36.63 197 GLY A O 1
ATOM 1357 N N . TRP A 1 182 ? 10.501 122.260 -2.695 1.00 34.71 198 TRP A N 1
ATOM 1358 C CA . TRP A 1 182 ? 11.187 122.101 -3.970 1.00 33.06 198 TRP A CA 1
ATOM 1359 C C . TRP A 1 182 ? 10.729 120.801 -4.616 1.00 30.56 198 TRP A C 1
ATOM 1360 O O . TRP A 1 182 ? 10.426 120.764 -5.798 1.00 32.32 198 TRP A O 1
ATOM 1371 N N . ALA A 1 183 ? 10.652 119.744 -3.826 1.00 30.59 199 ALA A N 1
ATOM 1372 C CA . ALA A 1 183 ? 9.801 118.592 -4.159 1.00 30.65 199 ALA A CA 1
ATOM 1373 C C . ALA A 1 183 ? 8.355 118.964 -3.786 1.00 30.72 199 ALA A C 1
ATOM 1374 O O . ALA A 1 183 ? 8.109 119.477 -2.681 1.00 30.98 199 ALA A O 1
ATOM 1376 N N . LYS A 1 184 ? 7.412 118.714 -4.685 1.00 29.86 200 LYS A N 1
ATOM 1377 C CA . LYS A 1 184 ? 6.027 119.198 -4.505 1.00 30.65 200 LYS A CA 1
ATOM 1378 C C . LYS A 1 184 ? 5.346 118.703 -3.241 1.00 29.40 200 LYS A C 1
ATOM 1379 O O . LYS A 1 184 ? 4.715 119.484 -2.541 1.00 29.39 200 LYS A O 1
ATOM 1385 N N . LEU A 1 185 ? 5.490 117.416 -2.960 1.00 28.68 201 LEU A N 1
ATOM 1386 C CA . LEU A 1 185 ? 4.855 116.788 -1.823 1.00 29.09 201 LEU A CA 1
ATOM 1387 C C . LEU A 1 185 ? 5.705 115.654 -1.302 1.00 28.93 201 LEU A C 1
ATOM 1388 O O . LEU A 1 185 ? 5.985 114.714 -2.035 1.00 27.93 201 LEU A O 1
ATOM 1393 N N . ARG A 1 186 ? 6.083 115.724 -0.030 1.00 29.20 202 ARG A N 1
ATOM 1394 C CA . ARG A 1 186 ? 6.840 114.649 0.603 1.00 31.61 202 ARG A CA 1
ATOM 1395 C C . ARG A 1 186 ? 6.152 114.242 1.896 1.00 32.62 202 ARG A C 1
ATOM 1396 O O . ARG A 1 186 ? 5.644 115.099 2.628 1.00 32.05 202 ARG A O 1
ATOM 1404 N N . LYS A 1 187 ? 6.145 112.936 2.160 1.00 33.24 203 LYS A N 1
ATOM 1405 C CA . LYS A 1 187 ? 5.649 112.379 3.403 1.00 33.77 203 LYS A CA 1
ATOM 1406 C C . LYS A 1 187 ? 6.790 111.689 4.110 1.00 33.43 203 LYS A C 1
ATOM 1407 O O . LYS A 1 187 ? 7.388 110.770 3.553 1.00 33.76 203 LYS A O 1
ATOM 1413 N N . ILE A 1 188 ? 7.080 112.123 5.334 1.00 32.50 204 ILE A N 1
ATOM 1414 C CA . ILE A 1 188 ? 8.185 111.582 6.111 1.00 33.00 204 ILE A CA 1
ATOM 1415 C C . ILE A 1 188 ? 7.649 111.014 7.415 1.00 32.74 204 ILE A C 1
ATOM 1416 O O . ILE A 1 188 ? 7.267 111.748 8.310 1.00 31.55 204 ILE A O 1
ATOM 1421 N N . TYR A 1 189 ? 7.647 109.694 7.512 1.00 34.23 205 TYR A N 1
ATOM 1422 C CA . TYR A 1 189 ? 7.195 108.985 8.703 1.00 32.83 205 TYR A CA 1
ATOM 1423 C C . TYR A 1 189 ? 8.430 108.579 9.519 1.00 32.69 205 TYR A C 1
ATOM 1424 O O . TYR A 1 189 ? 9.477 108.244 8.950 1.00 31.45 205 TYR A O 1
ATOM 1433 N N . PHE A 1 190 ? 8.309 108.628 10.841 1.00 32.32 206 PHE A N 1
ATOM 1434 C CA . PHE A 1 190 ? 9.387 108.225 11.730 1.00 33.21 206 PHE A CA 1
ATOM 1435 C C . PHE A 1 190 ? 8.942 107.336 12.886 1.00 34.08 206 PHE A C 1
ATOM 1436 O O . PHE A 1 190 ? 7.774 107.320 13.258 1.00 35.98 206 PHE A O 1
ATOM 1444 N N . TYR A 1 191 ? 9.912 106.583 13.404 1.00 34.76 207 TYR A N 1
ATOM 1445 C CA . TYR A 1 191 ? 9.797 105.777 14.605 1.00 34.94 207 TYR A CA 1
ATOM 1446 C C . TYR A 1 191 ? 11.102 105.978 15.380 1.00 34.71 207 TYR A C 1
ATOM 1447 O O . TYR A 1 191 ? 12.196 105.848 14.806 1.00 31.87 207 TYR A O 1
ATOM 1456 N N . MET A 1 192 ? 10.970 106.302 16.673 1.00 34.45 208 MET A N 1
ATOM 1457 C CA . MET A 1 192 ? 12.083 106.705 17.521 1.00 34.05 208 MET A CA 1
ATOM 1458 C C . MET A 1 192 ? 12.004 105.997 18.854 1.00 34.69 208 MET A C 1
ATOM 1459 O O . MET A 1 192 ? 10.926 105.899 19.427 1.00 33.14 208 MET A O 1
ATOM 1464 N N . GLU A 1 193 ? 13.150 105.535 19.354 1.00 36.31 209 GLU A N 1
ATOM 1465 C CA . GLU A 1 193 ? 13.250 104.947 20.699 1.00 37.36 209 GLU A CA 1
ATOM 1466 C C . GLU A 1 193 ? 14.348 105.607 21.538 1.00 37.10 209 GLU A C 1
ATOM 1467 O O . GLU A 1 193 ? 15.363 106.066 21.006 1.00 35.77 209 GLU A O 1
ATOM 1473 N N . PHE A 1 194 ? 14.132 105.644 22.852 1.00 37.56 210 PHE A N 1
ATOM 1474 C CA . PHE A 1 194 ? 15.115 106.146 23.807 1.00 36.07 210 PHE A CA 1
ATOM 1475 C C . PHE A 1 194 ? 15.665 105.026 24.695 1.00 37.76 210 PHE A C 1
ATOM 1476 O O . PHE A 1 194 ? 14.999 104.018 24.924 1.00 38.75 210 PHE A O 1
ATOM 1484 N N . SER A 1 195 ? 16.888 105.210 25.187 1.00 38.13 211 SER A N 1
ATOM 1485 C CA . SER A 1 195 ? 17.555 104.192 26.007 1.00 38.61 211 SER A CA 1
ATOM 1486 C C . SER A 1 195 ? 17.155 104.295 27.473 1.00 40.46 211 SER A C 1
ATOM 1487 O O . SER A 1 195 ? 17.365 103.346 28.221 1.00 39.17 211 SER A O 1
ATOM 1490 N N . SER A 1 196 ? 16.612 105.451 27.864 1.00 42.91 212 SER A N 1
ATOM 1491 C CA . SER A 1 196 ? 16.051 105.681 29.187 1.00 45.82 212 SER A CA 1
ATOM 1492 C C . SER A 1 196 ? 14.564 106.034 29.090 1.00 48.17 212 SER A C 1
ATOM 1493 O O . SER A 1 196 ? 14.144 106.675 28.127 1.00 45.15 212 SER A O 1
ATOM 1496 N N . PRO A 1 197 ? 13.765 105.644 30.105 1.00 50.07 213 PRO A N 1
ATOM 1497 C CA . PRO A 1 197 ? 12.329 105.925 30.058 1.00 47.52 213 PRO A CA 1
ATOM 1498 C C . PRO A 1 197 ? 11.984 107.410 30.168 1.00 43.63 213 PRO A C 1
ATOM 1499 O O . PRO A 1 197 ? 12.632 108.145 30.897 1.00 45.49 213 PRO A O 1
ATOM 1503 N N . ILE A 1 198 ? 10.963 107.827 29.429 1.00 42.82 214 ILE A N 1
ATOM 1504 C CA . ILE A 1 198 ? 10.442 109.190 29.478 1.00 42.34 214 ILE A CA 1
ATOM 1505 C C . ILE A 1 198 ? 9.677 109.334 30.789 1.00 41.04 214 ILE A C 1
ATOM 1506 O O . ILE A 1 198 ? 8.792 108.541 31.064 1.00 44.68 214 ILE A O 1
ATOM 1511 N N . LEU A 1 199 ? 10.014 110.335 31.586 1.00 39.41 215 LEU A N 1
ATOM 1512 C CA . LEU A 1 199 ? 9.393 110.524 32.890 1.00 39.37 215 LEU A CA 1
ATOM 1513 C C . LEU A 1 199 ? 8.252 111.517 32.804 1.00 40.13 215 LEU A C 1
ATOM 1514 O O . LEU A 1 199 ? 7.179 111.268 33.330 1.00 39.80 215 LEU A O 1
ATOM 1519 N N . THR A 1 200 ? 8.495 112.655 32.170 1.00 40.92 216 THR A N 1
ATOM 1520 C CA . THR A 1 200 ? 7.421 113.572 31.804 1.00 41.38 216 THR A CA 1
ATOM 1521 C C . THR A 1 200 ? 7.681 114.074 30.403 1.00 40.77 216 THR A C 1
ATOM 1522 O O . THR A 1 200 ? 8.755 113.844 29.832 1.00 39.33 216 THR A O 1
ATOM 1526 N N . SER A 1 201 ? 6.682 114.754 29.858 1.00 39.98 217 SER A N 1
ATOM 1527 C CA . SER A 1 201 ? 6.730 115.224 28.485 1.00 39.06 217 SER A CA 1
ATOM 1528 C C . SER A 1 201 ? 5.743 116.331 28.249 1.00 38.00 217 SER A C 1
ATOM 1529 O O . SER A 1 201 ? 4.811 116.530 29.022 1.00 40.05 217 SER A O 1
ATOM 1532 N N . THR A 1 202 ? 5.973 117.054 27.165 1.00 36.80 218 THR A N 1
ATOM 1533 C CA . THR A 1 202 ? 5.087 118.119 26.732 1.00 36.51 218 THR A CA 1
ATOM 1534 C C . THR A 1 202 ? 5.042 118.061 25.223 1.00 35.62 218 THR A C 1
ATOM 1535 O O . THR A 1 202 ? 6.060 117.821 24.591 1.00 35.43 218 THR A O 1
ATOM 1539 N N . LEU A 1 203 ? 3.852 118.259 24.670 1.00 34.18 219 LEU A N 1
ATOM 1540 C CA . LEU A 1 203 ? 3.659 118.372 23.249 1.00 34.35 219 LEU A CA 1
ATOM 1541 C C . LEU A 1 203 ? 2.985 119.688 22.980 1.00 34.66 219 LEU A C 1
ATOM 1542 O O . LEU A 1 203 ? 2.194 120.153 23.799 1.00 37.22 219 LEU A O 1
ATOM 1547 N N . ARG A 1 204 ? 3.303 120.303 21.847 1.00 34.41 220 ARG A N 1
ATOM 1548 C CA . ARG A 1 204 ? 2.635 121.532 21.457 1.00 34.51 220 ARG A CA 1
ATOM 1549 C C . ARG A 1 204 ? 2.515 121.711 19.965 1.00 32.59 220 ARG A C 1
ATOM 1550 O O . ARG A 1 204 ? 3.222 121.098 19.193 1.00 32.51 220 ARG A O 1
ATOM 1558 N N . ASP A 1 205 ? 1.543 122.529 19.598 1.00 33.62 221 ASP A N 1
ATOM 1559 C CA . ASP A 1 205 ? 1.303 122.978 18.246 1.00 33.73 221 ASP A CA 1
ATOM 1560 C C . ASP A 1 205 ? 1.171 124.473 18.369 1.00 33.27 221 ASP A C 1
ATOM 1561 O O . ASP A 1 205 ? 0.123 124.957 18.766 1.00 38.09 221 ASP A O 1
ATOM 1566 N N . GLY A 1 206 ? 2.238 125.199 18.066 1.00 35.01 222 GLY A N 1
ATOM 1567 C CA . GLY A 1 206 ? 2.261 126.655 18.214 1.00 35.27 222 GLY A CA 1
ATOM 1568 C C . GLY A 1 206 ? 2.083 127.005 19.682 1.00 36.06 222 GLY A C 1
ATOM 1569 O O . GLY A 1 206 ? 2.770 126.450 20.533 1.00 35.63 222 GLY A O 1
ATOM 1570 N N . GLY A 1 207 ? 1.118 127.879 19.975 1.00 38.35 223 GLY A N 1
ATOM 1571 C CA . GLY A 1 207 ? 0.772 128.257 21.357 1.00 38.12 223 GLY A CA 1
ATOM 1572 C C . GLY A 1 207 ? -0.096 127.277 22.137 1.00 38.16 223 GLY A C 1
ATOM 1573 O O . GLY A 1 207 ? -0.368 127.501 23.313 1.00 39.54 223 GLY A O 1
ATOM 1574 N N . ARG A 1 208 ? -0.538 126.201 21.490 1.00 37.25 224 ARG A N 1
ATOM 1575 C CA . ARG A 1 208 ? -1.382 125.186 22.120 1.00 37.59 224 ARG A CA 1
ATOM 1576 C C . ARG A 1 208 ? -0.495 124.126 22.765 1.00 37.26 224 ARG A C 1
ATOM 1577 O O . ARG A 1 208 ? 0.178 123.383 22.075 1.00 35.92 224 ARG A O 1
ATOM 1585 N N . VAL A 1 209 ? -0.516 124.050 24.088 1.00 37.31 225 VAL A N 1
ATOM 1586 C CA . VAL A 1 209 ? 0.415 123.219 24.848 1.00 37.13 225 VAL A CA 1
ATOM 1587 C C . VAL A 1 209 ? -0.381 122.182 25.612 1.00 36.77 225 VAL A C 1
ATOM 1588 O O . VAL A 1 209 ? -1.378 122.515 26.236 1.00 37.83 225 VAL A O 1
ATOM 1592 N N . HIS A 1 210 ? 0.088 120.936 25.577 1.00 37.61 226 HIS A N 1
ATOM 1593 C CA . HIS A 1 210 ? -0.539 119.826 26.264 1.00 36.52 226 HIS A CA 1
ATOM 1594 C C . HIS A 1 210 ? 0.503 119.046 27.031 1.00 37.25 226 HIS A C 1
ATOM 1595 O O . HIS A 1 210 ? 1.344 118.383 26.437 1.00 38.56 226 HIS A O 1
ATOM 1602 N N . GLU A 1 211 ? 0.396 119.087 28.352 1.00 38.29 227 GLU A N 1
ATOM 1603 C CA . GLU A 1 211 ? 1.346 118.472 29.250 1.00 39.48 227 GLU A CA 1
ATOM 1604 C C . GLU A 1 211 ? 1.020 117.000 29.372 1.00 39.62 227 GLU A C 1
ATOM 1605 O O . GLU A 1 211 ? -0.146 116.638 29.486 1.00 43.28 227 GLU A O 1
ATOM 1611 N N . ASN A 1 212 ? 2.041 116.147 29.352 1.00 40.81 228 ASN A N 1
ATOM 1612 C CA . ASN A 1 212 ? 1.859 114.710 29.575 1.00 43.47 228 ASN A CA 1
ATOM 1613 C C . ASN A 1 212 ? 0.653 114.140 28.805 1.00 43.68 228 ASN A C 1
ATOM 1614 O O . ASN A 1 212 ? -0.242 113.527 29.372 1.00 45.76 228 ASN A O 1
ATOM 1619 N N . THR A 1 213 ? 0.661 114.386 27.501 1.00 41.35 229 THR A N 1
ATOM 1620 C CA . THR A 1 213 ? -0.387 113.985 26.586 1.00 37.88 229 THR A CA 1
ATOM 1621 C C . THR A 1 213 ? 0.249 113.068 25.541 1.00 37.63 229 THR A C 1
ATOM 1622 O O . THR A 1 213 ? 1.353 113.335 25.055 1.00 36.58 229 THR A O 1
ATOM 1626 N N . ALA A 1 214 ? -0.430 111.976 25.210 1.00 36.19 230 ALA A N 1
ATOM 1627 C CA . ALA A 1 214 ? 0.175 110.922 24.382 1.00 35.37 230 ALA A CA 1
ATOM 1628 C C . ALA A 1 214 ? 0.278 111.222 22.873 1.00 33.83 230 ALA A C 1
ATOM 1629 O O . ALA A 1 214 ? 1.003 110.516 22.148 1.00 32.09 230 ALA A O 1
ATOM 1631 N N . VAL A 1 215 ? -0.448 112.223 22.387 1.00 32.02 231 VAL A N 1
ATOM 1632 C CA . VAL A 1 215 ? -0.454 112.496 20.954 1.00 31.02 231 VAL A CA 1
ATOM 1633 C C . VAL A 1 215 ? -0.831 113.929 20.674 1.00 30.75 231 VAL A C 1
ATOM 1634 O O . VAL A 1 215 ? -1.583 114.545 21.435 1.00 30.58 231 VAL A O 1
ATOM 1638 N N . ILE A 1 216 ? -0.295 114.456 19.581 1.00 30.54 232 ILE A N 1
ATOM 1639 C CA . ILE A 1 216 ? -0.693 115.750 19.071 1.00 29.86 232 ILE A CA 1
ATOM 1640 C C . ILE A 1 216 ? -0.618 115.751 17.548 1.00 30.56 232 ILE A C 1
ATOM 1641 O O . ILE A 1 216 ? 0.263 115.105 16.971 1.00 30.36 232 ILE A O 1
ATOM 1646 N N . ASN A 1 217 ? -1.564 116.463 16.926 1.00 30.10 233 ASN A N 1
ATOM 1647 C CA . ASN A 1 217 ? -1.625 116.665 15.489 1.00 30.58 233 ASN A CA 1
ATOM 1648 C C . ASN A 1 217 ? -1.729 118.148 15.178 1.00 30.63 233 ASN A C 1
ATOM 1649 O O . ASN A 1 217 ? -2.326 118.906 15.942 1.00 35.05 233 ASN A O 1
ATOM 1654 N N . GLY A 1 218 ? -1.161 118.547 14.048 1.00 31.03 234 GLY A N 1
ATOM 1655 C CA . GLY A 1 218 ? -1.120 119.958 13.649 1.00 31.89 234 GLY A CA 1
ATOM 1656 C C . GLY A 1 218 ? -0.001 120.249 12.662 1.00 31.80 234 GLY A C 1
ATOM 1657 O O . GLY A 1 218 ? 0.670 119.341 12.176 1.00 33.64 234 GLY A O 1
ATOM 1658 N N . THR A 1 219 ? 0.198 121.525 12.371 1.00 31.52 235 THR A N 1
ATOM 1659 C CA . THR A 1 219 ? 1.185 121.950 11.401 1.00 32.71 235 THR A CA 1
ATOM 1660 C C . THR A 1 219 ? 2.490 122.517 11.998 1.00 33.25 235 THR A C 1
ATOM 1661 O O . THR A 1 219 ? 3.439 122.740 11.254 1.00 36.23 235 THR A O 1
ATOM 1665 N N . ASN A 1 220 ? 2.553 122.733 13.311 1.00 32.02 236 ASN A N 1
ATOM 1666 C CA . ASN A 1 220 ? 3.712 123.378 13.941 1.00 32.28 236 ASN A CA 1
ATOM 1667 C C . ASN A 1 220 ? 4.020 122.708 15.257 1.00 32.39 236 ASN A C 1
ATOM 1668 O O . ASN A 1 220 ? 3.872 123.312 16.313 1.00 33.07 236 ASN A O 1
ATOM 1673 N N . LEU A 1 221 ? 4.476 121.461 15.180 1.00 32.05 237 LEU A N 1
ATOM 1674 C CA . LEU A 1 221 ? 4.564 120.595 16.347 1.00 33.16 237 LEU A CA 1
ATOM 1675 C C . LEU A 1 221 ? 5.948 120.503 16.970 1.00 33.45 237 LEU A C 1
ATOM 1676 O O . LEU A 1 221 ? 6.959 120.434 16.268 1.00 35.65 237 LEU A O 1
ATOM 1681 N N . HIS A 1 222 ? 5.970 120.485 18.297 1.00 33.52 238 HIS A N 1
ATOM 1682 C CA . HIS A 1 222 ? 7.196 120.362 19.075 1.00 35.19 238 HIS A CA 1
ATOM 1683 C C . HIS A 1 222 ? 6.952 119.473 20.284 1.00 35.18 238 HIS A C 1
ATOM 1684 O O . HIS A 1 222 ? 5.914 119.568 20.930 1.00 37.67 238 HIS A O 1
ATOM 1691 N N . GLY A 1 223 ? 7.908 118.609 20.584 1.00 36.29 239 GLY A N 1
ATOM 1692 C CA . GLY A 1 223 ? 7.856 117.754 21.757 1.00 37.16 239 GLY A CA 1
ATOM 1693 C C . GLY A 1 223 ? 9.049 118.025 22.652 1.00 40.21 239 GLY A C 1
ATOM 1694 O O . GLY A 1 223 ? 10.114 118.394 22.168 1.00 42.04 239 GLY A O 1
ATOM 1695 N N . CYS A 1 224 ? 8.861 117.873 23.961 1.00 41.99 240 CYS A N 1
ATOM 1696 C CA . CYS A 1 224 ? 9.956 117.880 24.919 1.00 42.30 240 CYS A CA 1
ATOM 1697 C C . CYS A 1 224 ? 9.812 116.643 25.780 1.00 41.55 240 CYS A C 1
ATOM 1698 O O . CYS A 1 224 ? 8.755 116.426 26.359 1.00 42.47 240 CYS A O 1
ATOM 1701 N N . PHE A 1 225 ? 10.857 115.824 25.844 1.00 40.80 241 PHE A N 1
ATOM 1702 C CA . PHE A 1 225 ? 10.843 114.596 26.630 1.00 41.42 241 PHE A CA 1
ATOM 1703 C C . PHE A 1 225 ? 11.873 114.717 27.741 1.00 39.86 241 PHE A C 1
ATOM 1704 O O . PHE A 1 225 ? 12.994 115.105 27.482 1.00 39.31 241 PHE A O 1
ATOM 1712 N N . ARG A 1 226 ? 11.480 114.389 28.970 1.00 40.78 242 ARG A N 1
ATOM 1713 C CA . ARG A 1 226 ? 12.320 114.585 30.164 1.00 39.28 242 ARG A CA 1
ATOM 1714 C C . ARG A 1 226 ? 12.642 113.255 30.797 1.00 38.35 242 ARG A C 1
ATOM 1715 O O . ARG A 1 226 ? 11.743 112.489 31.118 1.00 39.65 242 ARG A O 1
ATOM 1723 N N . PHE A 1 227 ? 13.935 112.985 30.954 1.00 39.69 243 PHE A N 1
ATOM 1724 C CA . PHE A 1 227 ? 14.430 111.704 31.458 1.00 41.63 243 PHE A CA 1
ATOM 1725 C C . PHE A 1 227 ? 14.953 111.793 32.887 1.00 43.01 243 PHE A C 1
ATOM 1726 O O . PHE A 1 227 ? 15.376 110.767 33.434 1.00 44.35 243 PHE A O 1
ATOM 1734 N N . GLY A 1 228 ? 14.934 112.982 33.477 1.00 41.84 244 GLY A N 1
ATOM 1735 C CA . GLY A 1 228 ? 15.419 113.159 34.830 1.00 45.11 244 GLY A CA 1
ATOM 1736 C C . GLY A 1 228 ? 16.930 113.123 34.904 1.00 49.93 244 GLY A C 1
ATOM 1737 O O . GLY A 1 228 ? 17.604 113.326 33.908 1.00 48.97 244 GLY A O 1
ATOM 1738 N N . GLN A 1 229 ? 17.464 112.856 36.089 1.00 52.30 245 GLN A N 1
ATOM 1739 C CA . GLN A 1 229 ? 18.903 112.798 36.278 1.00 52.29 245 GLN A CA 1
ATOM 1740 C C . GLN A 1 229 ? 19.413 111.433 35.883 1.00 48.76 245 GLN A C 1
ATOM 1741 O O . GLN A 1 229 ? 19.057 110.436 36.479 1.00 47.84 245 GLN A O 1
ATOM 1747 N N . LEU A 1 230 ? 20.259 111.399 34.870 1.00 49.47 246 LEU A N 1
ATOM 1748 C CA . LEU A 1 230 ? 20.826 110.157 34.392 1.00 49.98 246 LEU A CA 1
ATOM 1749 C C . LEU A 1 230 ? 22.276 110.060 34.749 1.00 53.42 246 LEU A C 1
ATOM 1750 O O . LEU A 1 230 ? 22.952 109.148 34.297 1.00 51.79 246 LEU A O 1
ATOM 1755 N N . ASN A 1 231 ? 22.766 110.986 35.556 1.00 57.81 247 ASN A N 1
ATOM 1756 C CA . ASN A 1 231 ? 24.184 111.014 35.817 1.00 61.95 247 ASN A CA 1
ATOM 1757 C C . ASN A 1 231 ? 24.726 109.684 36.261 1.00 62.63 247 ASN A C 1
ATOM 1758 O O . ASN A 1 231 ? 24.281 109.139 37.259 1.00 77.18 247 ASN A O 1
ATOM 1760 N N . GLY A 1 232 ? 25.730 109.182 35.543 1.00 59.63 248 GLY A N 1
ATOM 1761 C CA . GLY A 1 232 ? 26.281 109.796 34.337 1.00 55.67 248 GLY A CA 1
ATOM 1762 C C . GLY A 1 232 ? 26.083 108.995 33.053 1.00 53.16 248 GLY A C 1
ATOM 1763 O O . GLY A 1 232 ? 26.925 109.049 32.174 1.00 51.72 248 GLY A O 1
ATOM 1764 N N . LYS A 1 233 ? 24.998 108.230 32.956 1.00 50.81 249 LYS A N 1
ATOM 1765 C CA . LYS A 1 233 ? 24.731 107.367 31.803 1.00 49.81 249 LYS A CA 1
ATOM 1766 C C . LYS A 1 233 ? 24.359 108.242 30.598 1.00 49.75 249 LYS A C 1
ATOM 1767 O O . LYS A 1 233 ? 23.556 109.190 30.728 1.00 45.81 249 LYS A O 1
ATOM 1769 N N . PRO A 1 234 ? 24.949 107.948 29.429 1.00 48.24 250 PRO A N 1
ATOM 1770 C CA . PRO A 1 234 ? 24.531 108.664 28.233 1.00 47.66 250 PRO A CA 1
ATOM 1771 C C . PRO A 1 234 ? 23.129 108.229 27.798 1.00 45.23 250 PRO A C 1
ATOM 1772 O O . PRO A 1 234 ? 22.717 107.084 28.058 1.00 44.82 250 PRO A O 1
ATOM 1776 N N . LEU A 1 235 ? 22.411 109.148 27.162 1.00 41.12 251 LEU A N 1
ATOM 1777 C CA . LEU A 1 235 ? 21.128 108.840 26.532 1.00 41.46 251 LEU A CA 1
ATOM 1778 C C . LEU A 1 235 ? 21.367 108.501 25.067 1.00 40.38 251 LEU A C 1
ATOM 1779 O O . LEU A 1 235 ? 21.904 109.318 24.330 1.00 40.21 251 LEU A O 1
ATOM 1784 N N . THR A 1 236 ? 20.975 107.300 24.662 1.00 37.64 252 THR A N 1
ATOM 1785 C CA . THR A 1 236 ? 21.044 106.888 23.276 1.00 38.92 252 THR A CA 1
ATOM 1786 C C . THR A 1 236 ? 19.650 106.981 22.644 1.00 41.13 252 THR A C 1
ATOM 1787 O O . THR A 1 236 ? 18.673 106.514 23.231 1.00 42.55 252 THR A O 1
ATOM 1791 N N . CYS A 1 237 ? 19.573 107.596 21.461 1.00 40.75 253 CYS A N 1
ATOM 1792 C CA . CYS A 1 237 ? 18.331 107.698 20.682 1.00 39.43 253 CYS A CA 1
ATOM 1793 C C . CYS A 1 237 ? 18.499 107.025 19.329 1.00 38.21 253 CYS A C 1
ATOM 1794 O O . CYS A 1 237 ? 19.526 107.194 18.681 1.00 37.71 253 CYS A O 1
ATOM 1797 N N . LYS A 1 238 ? 17.481 106.290 18.895 1.00 37.67 254 LYS A N 1
ATOM 1798 C CA . LYS A 1 238 ? 17.456 105.688 17.569 1.00 36.21 254 LYS A CA 1
ATOM 1799 C C . LYS A 1 238 ? 16.241 106.227 16.835 1.00 36.87 254 LYS A C 1
ATOM 1800 O O . LYS A 1 238 ? 15.155 106.286 17.407 1.00 34.24 254 LYS A O 1
ATOM 1806 N N . VAL A 1 239 ? 16.436 106.624 15.575 1.00 35.96 255 VAL A N 1
ATOM 1807 C CA . VAL A 1 239 ? 15.394 107.220 14.763 1.00 35.55 255 VAL A CA 1
ATOM 1808 C C . VAL A 1 239 ? 15.449 106.587 13.387 1.00 35.42 255 VAL A C 1
ATOM 1809 O O . VAL A 1 239 ? 16.472 106.656 12.735 1.00 38.28 255 VAL A O 1
ATOM 1813 N N . ALA A 1 240 ? 14.349 105.971 12.959 1.00 35.13 256 ALA A N 1
ATOM 1814 C CA . ALA A 1 240 ? 14.202 105.438 11.610 1.00 33.14 256 ALA A CA 1
ATOM 1815 C C . ALA A 1 240 ? 13.139 106.229 10.859 1.00 32.32 256 ALA A C 1
ATOM 1816 O O . ALA A 1 240 ? 12.207 106.744 11.460 1.00 30.19 256 ALA A O 1
ATOM 1818 N N . LEU A 1 241 ? 13.293 106.297 9.540 1.00 31.88 257 LEU A N 1
ATOM 1819 C CA . LEU A 1 241 ? 12.399 107.030 8.655 1.00 31.19 257 LEU A CA 1
ATOM 1820 C C . LEU A 1 241 ? 11.805 106.119 7.594 1.00 31.23 257 LEU A C 1
ATOM 1821 O O . LEU A 1 241 ? 12.298 105.015 7.334 1.00 30.40 257 LEU A O 1
ATOM 1826 N N . SER A 1 242 ? 10.736 106.613 6.979 1.00 31.74 258 SER A N 1
ATOM 1827 C CA . SER A 1 242 ? 10.131 105.990 5.805 1.00 30.99 258 SER A CA 1
ATOM 1828 C C . SER A 1 242 ? 9.378 107.039 5.003 1.00 31.55 258 SER A C 1
ATOM 1829 O O . SER A 1 242 ? 8.839 107.995 5.576 1.00 30.52 258 SER A O 1
ATOM 1832 N N . SER A 1 243 ? 9.311 106.839 3.689 1.00 31.27 259 SER A N 1
ATOM 1833 C CA . SER A 1 243 ? 8.480 107.677 2.830 1.00 31.79 259 SER A CA 1
ATOM 1834 C C . SER A 1 243 ? 7.016 107.197 2.797 1.00 32.11 259 SER A C 1
ATOM 1835 O O . SER A 1 243 ? 6.182 107.866 2.180 1.00 32.18 259 SER A O 1
ATOM 1838 N N . VAL A 1 244 ? 6.725 106.065 3.452 1.00 30.62 260 VAL A N 1
ATOM 1839 C CA . VAL A 1 244 ? 5.458 105.357 3.336 1.00 31.59 260 VAL A CA 1
ATOM 1840 C C . VAL A 1 244 ? 4.665 105.275 4.657 1.00 31.51 260 VAL A C 1
ATOM 1841 O O . VAL A 1 244 ? 3.500 105.634 4.672 1.00 33.10 260 VAL A O 1
ATOM 1845 N N . SER A 1 245 ? 5.255 104.784 5.741 1.00 29.97 261 SER A N 1
ATOM 1846 C CA . SER A 1 245 ? 4.491 104.604 6.984 1.00 30.62 261 SER A CA 1
ATOM 1847 C C . SER A 1 245 ? 5.336 104.491 8.230 1.00 30.05 261 SER A C 1
ATOM 1848 O O . SER A 1 245 ? 6.501 104.155 8.151 1.00 30.10 261 SER A O 1
ATOM 1851 N N . MET A 1 246 ? 4.728 104.760 9.383 1.00 31.29 262 MET A N 1
ATOM 1852 C CA . MET A 1 246 ? 5.369 104.519 10.687 1.00 31.64 262 MET A CA 1
ATOM 1853 C C . MET A 1 246 ? 5.710 103.050 10.919 1.00 32.62 262 MET A C 1
ATOM 1854 O O . MET A 1 246 ? 6.748 102.747 11.491 1.00 35.83 262 MET A O 1
ATOM 1859 N N . GLU A 1 247 ? 4.872 102.148 10.429 1.00 33.64 263 GLU A N 1
ATOM 1860 C CA . GLU A 1 247 ? 5.120 100.707 10.532 1.00 35.77 263 GLU A CA 1
ATOM 1861 C C . GLU A 1 247 ? 6.412 100.338 9.807 1.00 36.47 263 GLU A C 1
ATOM 1862 O O . GLU A 1 247 ? 7.265 99.628 10.342 1.00 35.72 263 GLU A O 1
ATOM 1868 N N . ASN A 1 248 ? 6.545 100.825 8.579 1.00 35.00 264 ASN A N 1
ATOM 1869 C CA . ASN A 1 248 ? 7.760 100.606 7.815 1.00 34.76 264 ASN A CA 1
ATOM 1870 C C . ASN A 1 248 ? 9.012 101.114 8.539 1.00 34.53 264 ASN A C 1
ATOM 1871 O O . ASN A 1 248 ? 10.024 100.416 8.603 1.00 34.75 264 ASN A O 1
ATOM 1876 N N . ALA A 1 249 ? 8.930 102.318 9.093 1.00 34.39 265 ALA A N 1
ATOM 1877 C CA . ALA A 1 249 ? 10.035 102.903 9.840 1.00 34.27 265 ALA A CA 1
ATOM 1878 C C . ALA A 1 249 ? 10.427 102.007 11.014 1.00 34.47 265 ALA A C 1
ATOM 1879 O O . ALA A 1 249 ? 11.603 101.711 11.205 1.00 33.51 265 ALA A O 1
ATOM 1881 N N . ARG A 1 250 ? 9.437 101.552 11.780 1.00 36.58 266 ARG A N 1
ATOM 1882 C CA . ARG A 1 250 ? 9.688 100.643 12.904 1.00 38.55 266 ARG A CA 1
ATOM 1883 C C . ARG A 1 250 ? 10.400 99.375 12.433 1.00 36.99 266 ARG A C 1
ATOM 1884 O O . ARG A 1 250 ? 11.397 98.963 13.020 1.00 37.14 266 ARG A O 1
ATOM 1892 N N . GLN A 1 251 ? 9.887 98.780 11.361 1.00 35.26 267 GLN A N 1
ATOM 1893 C CA . GLN A 1 251 ? 10.492 97.599 10.773 1.00 36.50 267 GLN A CA 1
ATOM 1894 C C . GLN A 1 251 ? 11.924 97.855 10.293 1.00 36.81 267 GLN A C 1
ATOM 1895 O O . GLN A 1 251 ? 12.772 96.949 10.380 1.00 36.48 267 GLN A O 1
ATOM 1901 N N . ASN A 1 252 ? 12.180 99.071 9.800 1.00 34.51 268 ASN A N 1
ATOM 1902 C CA . ASN A 1 252 ? 13.523 99.487 9.422 1.00 34.39 268 ASN A CA 1
ATOM 1903 C C . ASN A 1 252 ? 14.459 99.458 10.613 1.00 35.16 268 ASN A C 1
ATOM 1904 O O . ASN A 1 252 ? 15.611 99.017 10.488 1.00 35.34 268 ASN A O 1
ATOM 1909 N N . MET A 1 253 ? 13.974 99.931 11.758 1.00 37.23 269 MET A N 1
ATOM 1910 C CA . MET A 1 253 ? 14.745 99.847 12.995 1.00 37.88 269 MET A CA 1
ATOM 1911 C C . MET A 1 253 ? 14.945 98.416 13.481 1.00 39.30 269 MET A C 1
ATOM 1912 O O . MET A 1 253 ? 16.055 98.069 13.866 1.00 40.06 269 MET A O 1
ATOM 1917 N N . GLU A 1 254 ? 13.899 97.595 13.463 1.00 41.44 270 GLU A N 1
ATOM 1918 C CA . GLU A 1 254 ? 14.022 96.196 13.905 1.00 45.56 270 GLU A CA 1
ATOM 1919 C C . GLU A 1 254 ? 15.095 95.441 13.121 1.00 46.52 270 GLU A C 1
ATOM 1920 O O . GLU A 1 254 ? 15.890 94.724 13.706 1.00 49.40 270 GLU A O 1
ATOM 1926 N N . GLN A 1 255 ? 15.124 95.622 11.804 1.00 47.98 271 GLN A N 1
ATOM 1927 C CA . GLN A 1 255 ? 16.081 94.915 10.955 1.00 47.25 271 GLN A CA 1
ATOM 1928 C C . GLN A 1 255 ? 17.509 95.447 11.083 1.00 42.95 271 GLN A C 1
ATOM 1929 O O . GLN A 1 255 ? 18.442 94.657 11.171 1.00 40.70 271 GLN A O 1
ATOM 1935 N N . GLU A 1 256 ? 17.677 96.769 11.078 1.00 38.53 272 GLU A N 1
ATOM 1936 C CA . GLU A 1 256 ? 19.001 97.367 10.949 1.00 38.17 272 GLU A CA 1
ATOM 1937 C C . GLU A 1 256 ? 19.603 97.815 12.262 1.00 37.82 272 GLU A C 1
ATOM 1938 O O . GLU A 1 256 ? 20.819 97.909 12.370 1.00 38.23 272 GLU A O 1
ATOM 1944 N N . ALA A 1 257 ? 18.770 98.133 13.246 1.00 37.91 273 ALA A N 1
ATOM 1945 C CA . ALA A 1 257 ? 19.261 98.749 14.470 1.00 36.91 273 ALA A CA 1
ATOM 1946 C C . ALA A 1 257 ? 18.520 98.272 15.722 1.00 34.78 273 ALA A C 1
ATOM 1947 O O . ALA A 1 257 ? 18.043 99.080 16.501 1.00 34.28 273 ALA A O 1
ATOM 1949 N N . PRO A 1 258 ? 18.461 96.950 15.941 1.00 35.90 274 PRO A N 1
ATOM 1950 C CA . PRO A 1 258 ? 17.752 96.429 17.127 1.00 37.82 274 PRO A CA 1
ATOM 1951 C C . PRO A 1 258 ? 18.479 96.676 18.457 1.00 39.75 274 PRO A C 1
ATOM 1952 O O . PRO A 1 258 ? 17.828 96.827 19.484 1.00 40.44 274 PRO A O 1
ATOM 1956 N N . HIS A 1 259 ? 19.811 96.718 18.425 1.00 40.69 275 HIS A N 1
ATOM 1957 C CA . HIS A 1 259 ? 20.622 96.799 19.639 1.00 40.82 275 HIS A CA 1
ATOM 1958 C C . HIS A 1 259 ? 20.838 98.229 20.090 1.00 40.70 275 HIS A C 1
ATOM 1959 O O . HIS A 1 259 ? 20.332 99.162 19.465 1.00 39.82 275 HIS A O 1
ATOM 1966 N N . TRP A 1 260 ? 21.547 98.378 21.214 1.00 41.78 276 TRP A N 1
ATOM 1967 C CA . TRP A 1 260 ? 21.798 99.673 21.864 1.00 40.68 276 TRP A CA 1
ATOM 1968 C C . TRP A 1 260 ? 23.288 99.972 22.112 1.00 40.26 276 TRP A C 1
ATOM 1969 O O . TRP A 1 260 ? 23.620 100.860 22.885 1.00 40.39 276 TRP A O 1
ATOM 1980 N N . ASP A 1 261 ? 24.175 99.204 21.490 1.00 40.44 277 ASP A N 1
ATOM 1981 C CA . ASP A 1 261 ? 25.612 99.461 21.499 1.00 40.07 277 ASP A CA 1
ATOM 1982 C C . ASP A 1 261 ? 25.999 100.533 20.457 1.00 38.81 277 ASP A C 1
ATOM 1983 O O . ASP A 1 261 ? 26.158 100.242 19.272 1.00 38.57 277 ASP A O 1
ATOM 1988 N N . PHE A 1 262 ? 26.150 101.772 20.918 1.00 39.52 278 PHE A N 1
ATOM 1989 C CA . PHE A 1 262 ? 26.457 102.909 20.050 1.00 39.73 278 PHE A CA 1
ATOM 1990 C C . PHE A 1 262 ? 27.786 102.729 19.315 1.00 41.49 278 PHE A C 1
ATOM 1991 O O . PHE A 1 262 ? 27.850 102.910 18.106 1.00 42.04 278 PHE A O 1
ATOM 1999 N N . ASP A 1 263 ? 28.833 102.380 20.058 1.00 42.08 279 ASP A N 1
ATOM 2000 C CA . ASP A 1 263 ? 30.172 102.155 19.490 1.00 43.84 279 ASP A CA 1
ATOM 2001 C C . ASP A 1 263 ? 30.202 101.079 18.415 1.00 40.91 279 ASP A C 1
ATOM 2002 O O . ASP A 1 263 ? 30.990 101.158 17.473 1.00 40.32 279 ASP A O 1
ATOM 2007 N N . ARG A 1 264 ? 29.365 100.063 18.583 1.00 39.93 280 ARG A N 1
ATOM 2008 C CA . ARG A 1 264 ? 29.211 99.020 17.587 1.00 40.19 280 ARG A CA 1
ATOM 2009 C C . ARG A 1 264 ? 28.593 99.553 16.286 1.00 41.36 280 ARG A C 1
ATOM 2010 O O . ARG A 1 264 ? 29.031 99.154 15.197 1.00 46.29 280 ARG A O 1
ATOM 2018 N N . TYR A 1 265 ? 27.582 100.426 16.381 1.00 38.71 281 TYR A N 1
ATOM 2019 C CA . TYR A 1 265 ? 27.022 101.080 15.174 1.00 36.50 281 TYR A CA 1
ATOM 2020 C C . TYR A 1 265 ? 28.095 101.910 14.481 1.00 36.38 281 TYR A C 1
ATOM 2021 O O . TYR A 1 265 ? 28.226 101.868 13.259 1.00 35.11 281 TYR A O 1
ATOM 2030 N N . VAL A 1 266 ? 28.840 102.670 15.278 1.00 36.10 282 VAL A N 1
ATOM 2031 C CA . VAL A 1 266 ? 29.929 103.489 14.768 1.00 38.74 282 VAL A CA 1
ATOM 2032 C C . VAL A 1 266 ? 30.924 102.621 13.999 1.00 39.29 282 VAL A C 1
ATOM 2033 O O . VAL A 1 266 ? 31.358 102.994 12.911 1.00 41.77 282 VAL A O 1
ATOM 2037 N N . ALA A 1 267 ? 31.254 101.457 14.548 1.00 38.78 283 ALA A N 1
ATOM 2038 C CA . ALA A 1 267 ? 32.291 100.615 13.962 1.00 38.02 283 ALA A CA 1
ATOM 2039 C C . ALA A 1 267 ? 31.821 99.978 12.668 1.00 36.51 283 ALA A C 1
ATOM 2040 O O . ALA A 1 267 ? 32.598 99.835 11.729 1.00 37.16 283 ALA A O 1
ATOM 2042 N N . ALA A 1 268 ? 30.552 99.592 12.616 1.00 36.53 284 ALA A N 1
ATOM 2043 C CA . ALA A 1 268 ? 29.978 99.040 11.393 1.00 35.70 284 ALA A CA 1
ATOM 2044 C C . ALA A 1 268 ? 29.902 100.084 10.272 1.00 35.96 284 ALA A C 1
ATOM 2045 O O . ALA A 1 268 ? 30.096 99.760 9.112 1.00 35.63 284 ALA A O 1
ATOM 2047 N N . ALA A 1 269 ? 29.615 101.334 10.626 1.00 34.56 285 ALA A N 1
ATOM 2048 C CA . ALA A 1 269 ? 29.552 102.396 9.644 1.00 34.35 285 ALA A CA 1
ATOM 2049 C C . ALA A 1 269 ? 30.939 102.632 9.056 1.00 37.14 285 ALA A C 1
ATOM 2050 O O . ALA A 1 269 ? 31.094 102.755 7.837 1.00 37.16 285 ALA A O 1
ATOM 2052 N N . ASP A 1 270 ? 31.940 102.685 9.933 1.00 40.22 286 ASP A N 1
ATOM 2053 C CA . ASP A 1 270 ? 33.334 102.839 9.521 1.00 40.79 286 ASP A CA 1
ATOM 2054 C C . ASP A 1 270 ? 33.791 101.694 8.643 1.00 39.91 286 ASP A C 1
ATOM 2055 O O . ASP A 1 270 ? 34.442 101.922 7.634 1.00 39.95 286 ASP A O 1
ATOM 2060 N N . ALA A 1 271 ? 33.452 100.467 9.026 1.00 39.95 287 ALA A N 1
ATOM 2061 C CA . ALA A 1 271 ? 33.816 99.285 8.237 1.00 40.00 287 ALA A CA 1
ATOM 2062 C C . ALA A 1 271 ? 33.178 99.325 6.853 1.00 40.49 287 ALA A C 1
ATOM 2063 O O . ALA A 1 271 ? 33.824 99.027 5.859 1.00 43.54 287 ALA A O 1
ATOM 2065 N N . ASP A 1 272 ? 31.910 99.719 6.811 1.00 41.75 288 ASP A N 1
ATOM 2066 C CA . ASP A 1 272 ? 31.144 99.875 5.571 1.00 40.92 288 ASP A CA 1
ATOM 2067 C C . ASP A 1 272 ? 31.797 100.923 4.673 1.00 37.75 288 ASP A C 1
ATOM 2068 O O . ASP A 1 272 ? 31.987 100.691 3.477 1.00 37.21 288 ASP A O 1
ATOM 2073 N N . TRP A 1 273 ? 32.174 102.054 5.256 1.00 35.11 289 TRP A N 1
ATOM 2074 C CA . TRP A 1 273 ? 32.886 103.082 4.502 1.00 36.72 289 TRP A CA 1
ATOM 2075 C C . TRP A 1 273 ? 34.293 102.676 4.021 1.00 39.35 289 TRP A C 1
ATOM 2076 O O . TRP A 1 273 ? 34.732 103.111 2.938 1.00 38.03 289 TRP A O 1
ATOM 2087 N N . GLU A 1 274 ? 34.993 101.871 4.826 1.00 42.05 290 GLU A N 1
ATOM 2088 C CA . GLU A 1 274 ? 36.319 101.342 4.455 1.00 42.69 290 GLU A CA 1
ATOM 2089 C C . GLU A 1 274 ? 36.220 100.439 3.219 1.00 39.49 290 GLU A C 1
ATOM 2090 O O . GLU A 1 274 ? 37.050 100.538 2.339 1.00 37.91 290 GLU A O 1
ATOM 2096 N N . LYS A 1 275 ? 35.202 99.580 3.149 1.00 37.25 291 LYS A N 1
ATOM 2097 C CA . LYS A 1 275 ? 34.966 98.773 1.947 1.00 38.00 291 LYS A CA 1
ATOM 2098 C C . LYS A 1 275 ? 34.624 99.639 0.713 1.00 38.34 291 LYS A C 1
ATOM 2099 O O . LYS A 1 275 ? 35.089 99.354 -0.394 1.00 39.58 291 LYS A O 1
ATOM 2101 N N . GLN A 1 276 ? 33.826 100.691 0.911 1.00 38.77 292 GLN A N 1
ATOM 2102 C CA . GLN A 1 276 ? 33.396 101.579 -0.184 1.00 37.58 292 GLN A CA 1
ATOM 2103 C C . GLN A 1 276 ? 34.548 102.377 -0.765 1.00 36.70 292 GLN A C 1
ATOM 2104 O O . GLN A 1 276 ? 34.770 102.379 -1.970 1.00 35.13 292 GLN A O 1
ATOM 2110 N N . LEU A 1 277 ? 35.262 103.061 0.116 1.00 35.68 293 LEU A N 1
ATOM 2111 C CA . LEU A 1 277 ? 36.388 103.889 -0.265 1.00 36.58 293 LEU A CA 1
ATOM 2112 C C . LEU A 1 277 ? 37.583 103.047 -0.750 1.00 40.26 293 LEU A C 1
ATOM 2113 O O . LEU A 1 277 ? 38.362 103.504 -1.605 1.00 38.04 293 LEU A O 1
ATOM 2118 N N . GLY A 1 278 ? 37.692 101.810 -0.243 1.00 40.45 294 GLY A N 1
ATOM 2119 C CA . GLY A 1 278 ? 38.709 100.855 -0.682 1.00 41.47 294 GLY A CA 1
ATOM 2120 C C . GLY A 1 278 ? 38.616 100.385 -2.132 1.00 44.64 294 GLY A C 1
ATOM 2121 O O . GLY A 1 278 ? 39.528 99.714 -2.624 1.00 46.08 294 GLY A O 1
ATOM 2122 N N . LYS A 1 279 ? 37.528 100.734 -2.824 1.00 43.08 295 LYS A N 1
ATOM 2123 C CA . LYS A 1 279 ? 37.385 100.434 -4.245 1.00 39.93 295 LYS A CA 1
ATOM 2124 C C . LYS A 1 279 ? 38.411 101.158 -5.100 1.00 37.88 295 LYS A C 1
ATOM 2125 O O . LYS A 1 279 ? 38.655 100.764 -6.235 1.00 36.23 295 LYS A O 1
ATOM 2131 N N . ILE A 1 280 ? 38.995 102.230 -4.567 1.00 38.60 296 ILE A N 1
ATOM 2132 C CA . ILE A 1 280 ? 40.170 102.847 -5.160 1.00 38.53 296 ILE A CA 1
ATOM 2133 C C . ILE A 1 280 ? 41.272 103.058 -4.106 1.00 39.15 296 ILE A C 1
ATOM 2134 O O . ILE A 1 280 ? 41.140 103.901 -3.220 1.00 40.54 296 ILE A O 1
ATOM 2139 N N . GLU A 1 281 ? 42.354 102.281 -4.226 1.00 39.22 297 GLU A N 1
ATOM 2140 C CA A GLU A 1 281 ? 43.561 102.450 -3.404 0.50 37.96 297 GLU A CA 1
ATOM 2141 C CA B GLU A 1 281 ? 43.554 102.470 -3.407 0.50 38.74 297 GLU A CA 1
ATOM 2142 C C . GLU A 1 281 ? 44.469 103.437 -4.129 1.00 35.59 297 GLU A C 1
ATOM 2143 O O . GLU A 1 281 ? 44.797 103.219 -5.260 1.00 36.21 297 GLU A O 1
ATOM 2154 N N . VAL A 1 282 ? 44.870 104.514 -3.464 1.00 35.98 298 VAL A N 1
ATOM 2155 C CA . VAL A 1 282 ? 45.704 105.532 -4.088 1.00 38.33 298 VAL A CA 1
ATOM 2156 C C . VAL A 1 282 ? 46.974 105.789 -3.298 1.00 38.85 298 VAL A C 1
ATOM 2157 O O . VAL A 1 282 ? 47.020 105.573 -2.095 1.00 41.77 298 VAL A O 1
ATOM 2161 N N . LYS A 1 283 ? 47.992 106.259 -4.006 1.00 40.31 299 LYS A N 1
ATOM 2162 C CA . LYS A 1 283 ? 49.259 106.658 -3.417 1.00 42.03 299 LYS A CA 1
ATOM 2163 C C . LYS A 1 283 ? 49.550 108.086 -3.860 1.00 39.27 299 LYS A C 1
ATOM 2164 O O . LYS A 1 283 ? 49.524 108.398 -5.051 1.00 39.41 299 LYS A O 1
ATOM 2170 N N . GLY A 1 284 ? 49.823 108.953 -2.899 1.00 37.69 300 GLY A N 1
ATOM 2171 C CA . GLY A 1 284 ? 50.217 110.326 -3.195 1.00 36.48 300 GLY A CA 1
ATOM 2172 C C . GLY A 1 284 ? 50.608 110.996 -1.896 1.00 37.10 300 GLY A C 1
ATOM 2173 O O . GLY A 1 284 ? 50.814 110.304 -0.896 1.00 37.50 300 GLY A O 1
ATOM 2174 N N . THR A 1 285 ? 50.680 112.327 -1.884 1.00 36.45 301 THR A N 1
ATOM 2175 C CA . THR A 1 285 ? 50.937 113.047 -0.639 1.00 38.66 301 THR A CA 1
ATOM 2176 C C . THR A 1 285 ? 49.774 112.850 0.327 1.00 39.14 301 THR A C 1
ATOM 2177 O O . THR A 1 285 ? 48.730 112.317 -0.049 1.00 37.89 301 THR A O 1
ATOM 2181 N N . GLU A 1 286 ? 49.965 113.251 1.579 1.00 40.21 302 GLU A N 1
ATOM 2182 C CA . GLU A 1 286 ? 48.913 113.095 2.581 1.00 41.97 302 GLU A CA 1
ATOM 2183 C C . GLU A 1 286 ? 47.723 114.041 2.284 1.00 42.46 302 GLU A C 1
ATOM 2184 O O . GLU A 1 286 ? 46.556 113.641 2.427 1.00 39.18 302 GLU A O 1
ATOM 2190 N N . VAL A 1 287 ? 48.029 115.261 1.834 1.00 39.82 303 VAL A N 1
ATOM 2191 C CA . VAL A 1 287 ? 47.005 116.216 1.439 1.00 39.36 303 VAL A CA 1
ATOM 2192 C C . VAL A 1 287 ? 46.214 115.688 0.240 1.00 38.81 303 VAL A C 1
ATOM 2193 O O . VAL A 1 287 ? 44.988 115.758 0.243 1.00 39.38 303 VAL A O 1
ATOM 2197 N N . GLN A 1 288 ? 46.895 115.127 -0.755 1.00 37.86 304 GLN A N 1
ATOM 2198 C CA . GLN A 1 288 ? 46.199 114.553 -1.916 1.00 37.35 304 GLN A CA 1
ATOM 2199 C C . GLN A 1 288 ? 45.242 113.426 -1.560 1.00 37.96 304 GLN A C 1
ATOM 2200 O O . GLN A 1 288 ? 44.159 113.319 -2.129 1.00 39.49 304 GLN A O 1
ATOM 2206 N N . LYS A 1 289 ? 45.648 112.573 -0.635 1.00 39.80 305 LYS A N 1
ATOM 2207 C CA . LYS A 1 289 ? 44.802 111.466 -0.218 1.00 40.01 305 LYS A CA 1
ATOM 2208 C C . LYS A 1 289 ? 43.580 111.970 0.559 1.00 37.12 305 LYS A C 1
ATOM 2209 O O . LYS A 1 289 ? 42.496 111.408 0.433 1.00 35.30 305 LYS A O 1
ATOM 2215 N N . GLU A 1 290 ? 43.771 113.012 1.361 1.00 34.84 306 GLU A N 1
ATOM 2216 C CA . GLU A 1 290 ? 42.670 113.666 2.046 1.00 36.74 306 GLU A CA 1
ATOM 2217 C C . GLU A 1 290 ? 41.666 114.246 1.023 1.00 36.24 306 GLU A C 1
ATOM 2218 O O . GLU A 1 290 ? 40.467 113.970 1.082 1.00 34.69 306 GLU A O 1
ATOM 2224 N N . ILE A 1 291 ? 42.166 115.019 0.067 1.00 34.38 307 ILE A N 1
ATOM 2225 C CA . ILE A 1 291 ? 41.291 115.624 -0.926 1.00 33.78 307 ILE A CA 1
ATOM 2226 C C . ILE A 1 291 ? 40.639 114.535 -1.770 1.00 32.98 307 ILE A C 1
ATOM 2227 O O . ILE A 1 291 ? 39.430 114.593 -2.035 1.00 33.49 307 ILE A O 1
ATOM 2232 N N . PHE A 1 292 ? 41.413 113.527 -2.159 1.00 31.98 308 PHE A N 1
ATOM 2233 C CA . PHE A 1 292 ? 40.882 112.463 -3.017 1.00 31.13 308 PHE A CA 1
ATOM 2234 C C . PHE A 1 292 ? 39.803 111.588 -2.345 1.00 32.14 308 PHE A C 1
ATOM 2235 O O . PHE A 1 292 ? 38.753 111.328 -2.951 1.00 32.15 308 PHE A O 1
ATOM 2243 N N . TYR A 1 293 ? 40.063 111.101 -1.130 1.00 32.33 309 TYR A N 1
ATOM 2244 C CA . TYR A 1 293 ? 39.089 110.228 -0.446 1.00 31.41 309 TYR A CA 1
ATOM 2245 C C . TYR A 1 293 ? 37.870 110.997 0.043 1.00 30.91 309 TYR A C 1
ATOM 2246 O O . TYR A 1 293 ? 36.780 110.449 0.126 1.00 30.07 309 TYR A O 1
ATOM 2255 N N . THR A 1 294 ? 38.046 112.266 0.372 1.00 31.03 310 THR A N 1
ATOM 2256 C CA . THR A 1 294 ? 36.900 113.106 0.681 1.00 31.88 310 THR A CA 1
ATOM 2257 C C . THR A 1 294 ? 36.013 113.302 -0.553 1.00 32.09 310 THR A C 1
ATOM 2258 O O . THR A 1 294 ? 34.793 113.132 -0.472 1.00 31.38 310 THR A O 1
ATOM 2262 N N . ALA A 1 295 ? 36.624 113.609 -1.693 1.00 30.97 311 ALA A N 1
ATOM 2263 C CA . ALA A 1 295 ? 35.860 113.717 -2.926 1.00 31.10 311 ALA A CA 1
ATOM 2264 C C . ALA A 1 295 ? 35.150 112.410 -3.201 1.00 32.15 311 ALA A C 1
ATOM 2265 O O . ALA A 1 295 ? 33.968 112.421 -3.516 1.00 34.91 311 ALA A O 1
ATOM 2267 N N . LEU A 1 296 ? 35.843 111.283 -3.047 1.00 31.56 312 LEU A N 1
ATOM 2268 C CA . LEU A 1 296 ? 35.228 109.978 -3.316 1.00 31.62 312 LEU A CA 1
ATOM 2269 C C . LEU A 1 296 ? 34.041 109.696 -2.381 1.00 31.28 312 LEU A C 1
ATOM 2270 O O . LEU A 1 296 ? 33.031 109.113 -2.801 1.00 31.82 312 LEU A O 1
ATOM 2275 N N . TYR A 1 297 ? 34.180 110.092 -1.124 1.00 30.14 313 TYR A N 1
ATOM 2276 C CA . TYR A 1 297 ? 33.095 110.006 -0.140 1.00 31.02 313 TYR A CA 1
ATOM 2277 C C . TYR A 1 297 ? 31.856 110.813 -0.606 1.00 31.11 313 TYR A C 1
ATOM 2278 O O . TYR A 1 297 ? 30.711 110.320 -0.594 1.00 29.26 313 TYR A O 1
ATOM 2287 N N . HIS A 1 298 ? 32.110 112.024 -1.085 1.00 30.51 314 HIS A N 1
ATOM 2288 C CA . HIS A 1 298 ? 31.054 112.883 -1.583 1.00 29.08 314 HIS A CA 1
ATOM 2289 C C . HIS A 1 298 ? 30.266 112.319 -2.756 1.00 29.53 314 HIS A C 1
ATOM 2290 O O . HIS A 1 298 ? 29.084 112.646 -2.905 1.00 30.51 314 HIS A O 1
ATOM 2297 N N . THR A 1 299 ? 30.892 111.465 -3.563 1.00 28.87 315 THR A N 1
ATOM 2298 C CA . THR A 1 299 ? 30.189 110.797 -4.640 1.00 28.84 315 THR A CA 1
ATOM 2299 C C . THR A 1 299 ? 29.315 109.656 -4.159 1.00 29.39 315 THR A C 1
ATOM 2300 O O . THR A 1 299 ? 28.431 109.223 -4.904 1.00 30.83 315 THR A O 1
ATOM 2304 N N . MET A 1 300 ? 29.565 109.151 -2.950 1.00 30.20 316 MET A N 1
ATOM 2305 C CA . MET A 1 300 ? 28.937 107.908 -2.474 1.00 31.36 316 MET A CA 1
ATOM 2306 C C . MET A 1 300 ? 27.865 108.106 -1.398 1.00 29.89 316 MET A C 1
ATOM 2307 O O . MET A 1 300 ? 27.288 107.135 -0.912 1.00 30.07 316 MET A O 1
ATOM 2312 N N . ILE A 1 301 ? 27.577 109.359 -1.064 1.00 28.89 317 ILE A N 1
ATOM 2313 C CA . ILE A 1 301 ? 26.553 109.690 -0.086 1.00 28.70 317 ILE A CA 1
ATOM 2314 C C . ILE A 1 301 ? 25.182 109.971 -0.726 1.00 29.93 317 ILE A C 1
ATOM 2315 O O . ILE A 1 301 ? 24.227 110.317 -0.017 1.00 29.36 317 ILE A O 1
ATOM 2320 N N . GLN A 1 302 ? 25.107 109.851 -2.055 1.00 28.51 318 GLN A N 1
ATOM 2321 C CA . GLN A 1 302 ? 23.841 109.825 -2.806 1.00 29.69 318 GLN A CA 1
ATOM 2322 C C . GLN A 1 302 ? 24.143 109.233 -4.194 1.00 29.37 318 GLN A C 1
ATOM 2323 O O . GLN A 1 302 ? 25.315 109.238 -4.582 1.00 29.52 318 GLN A O 1
ATOM 2329 N N . PRO A 1 303 ? 23.174 108.726 -4.958 1.00 28.27 319 PRO A N 1
ATOM 2330 C CA . PRO A 1 303 ? 21.748 108.713 -4.685 1.00 29.81 319 PRO A CA 1
ATOM 2331 C C . PRO A 1 303 ? 21.320 108.069 -3.379 1.00 32.05 319 PRO A C 1
ATOM 2332 O O . PRO A 1 303 ? 22.027 107.222 -2.843 1.00 33.63 319 PRO A O 1
ATOM 2336 N N . ASN A 1 304 ? 20.152 108.475 -2.885 1.00 32.31 320 ASN A N 1
ATOM 2337 C CA . ASN A 1 304 ? 19.687 108.069 -1.566 1.00 30.75 320 ASN A CA 1
ATOM 2338 C C . ASN A 1 304 ? 18.672 106.939 -1.628 1.00 30.03 320 ASN A C 1
ATOM 2339 O O . ASN A 1 304 ? 17.804 106.906 -2.501 1.00 27.53 320 ASN A O 1
ATOM 2344 N N . THR A 1 305 ? 18.822 105.998 -0.702 1.00 30.53 321 THR A N 1
ATOM 2345 C CA . THR A 1 305 ? 17.884 104.907 -0.521 1.00 30.77 321 THR A CA 1
ATOM 2346 C C . THR A 1 305 ? 16.529 105.503 -0.170 1.00 30.95 321 THR A C 1
ATOM 2347 O O . THR A 1 305 ? 16.432 106.340 0.721 1.00 31.81 321 THR A O 1
ATOM 2351 N N . MET A 1 306 ? 15.496 105.109 -0.900 1.00 31.07 322 MET A N 1
ATOM 2352 C CA . MET A 1 306 ? 14.141 105.563 -0.610 1.00 32.20 322 MET A CA 1
ATOM 2353 C C . MET A 1 306 ? 13.220 104.424 -0.155 1.00 31.82 322 MET A C 1
ATOM 2354 O O . MET A 1 306 ? 12.351 104.651 0.676 1.00 32.67 322 MET A O 1
ATOM 2359 N N . SER A 1 307 ? 13.391 103.220 -0.697 1.00 29.87 323 SER A N 1
ATOM 2360 C CA . SER A 1 307 ? 12.562 102.106 -0.294 1.00 29.95 323 SER A CA 1
ATOM 2361 C C . SER A 1 307 ? 12.923 101.648 1.109 1.00 30.92 323 SER A C 1
ATOM 2362 O O . SER A 1 307 ? 14.082 101.751 1.531 1.00 32.43 323 SER A O 1
ATOM 2365 N N . ASP A 1 308 ? 11.910 101.154 1.816 1.00 31.22 324 ASP A N 1
ATOM 2366 C CA . ASP A 1 308 ? 12.051 100.599 3.155 1.00 31.86 324 ASP A CA 1
ATOM 2367 C C . ASP A 1 308 ? 12.562 99.164 3.077 1.00 32.12 324 ASP A C 1
ATOM 2368 O O . ASP A 1 308 ? 12.675 98.611 1.983 1.00 34.37 324 ASP A O 1
ATOM 2373 N N . VAL A 1 309 ? 12.894 98.561 4.218 1.00 32.82 325 VAL A N 1
ATOM 2374 C CA . VAL A 1 309 ? 13.424 97.174 4.218 1.00 32.36 325 VAL A CA 1
ATOM 2375 C C . VAL A 1 309 ? 12.430 96.163 3.638 1.00 33.01 325 VAL A C 1
ATOM 2376 O O . VAL A 1 309 ? 12.850 95.138 3.102 1.00 36.28 325 VAL A O 1
ATOM 2380 N N . ASN A 1 310 ? 11.129 96.457 3.706 1.00 31.19 326 ASN A N 1
ATOM 2381 C CA . ASN A 1 310 ? 10.112 95.623 3.035 1.00 31.52 326 ASN A CA 1
ATOM 2382 C C . ASN A 1 310 ? 9.910 95.933 1.541 1.00 33.28 326 ASN A C 1
ATOM 2383 O O . ASN A 1 310 ? 8.998 95.382 0.911 1.00 34.59 326 ASN A O 1
ATOM 2388 N N . GLY A 1 311 ? 10.740 96.822 0.986 1.00 32.86 327 GLY A N 1
ATOM 2389 C CA . GLY A 1 311 ? 10.703 97.159 -0.420 1.00 33.64 327 GLY A CA 1
ATOM 2390 C C . GLY A 1 311 ? 9.728 98.251 -0.827 1.00 34.21 327 GLY A C 1
ATOM 2391 O O . GLY A 1 311 ? 9.703 98.618 -2.001 1.00 33.78 327 GLY A O 1
ATOM 2392 N N . GLU A 1 312 ? 8.944 98.780 0.116 1.00 32.25 328 GLU A N 1
ATOM 2393 C CA . GLU A 1 312 ? 7.925 99.761 -0.219 1.00 33.16 328 GLU A CA 1
ATOM 2394 C C . GLU A 1 312 ? 8.513 101.161 -0.369 1.00 31.08 328 GLU A C 1
ATOM 2395 O O . GLU A 1 312 ? 9.490 101.512 0.296 1.00 30.59 328 GLU A O 1
ATOM 2401 N N . TYR A 1 313 ? 7.888 101.963 -1.221 1.00 29.43 329 TYR A N 1
ATOM 2402 C CA . TYR A 1 313 ? 8.321 103.342 -1.471 1.00 28.80 329 TYR A CA 1
ATOM 2403 C C . TYR A 1 313 ? 7.142 104.160 -1.993 1.00 28.84 329 TYR A C 1
ATOM 2404 O O . TYR A 1 313 ? 6.173 103.597 -2.523 1.00 27.79 329 TYR A O 1
ATOM 2413 N N . MET A 1 314 ? 7.220 105.479 -1.858 1.00 28.96 330 MET A N 1
ATOM 2414 C CA . MET A 1 314 ? 6.267 106.349 -2.543 1.00 30.34 330 MET A CA 1
ATOM 2415 C C . MET A 1 314 ? 6.747 106.591 -3.972 1.00 29.61 330 MET A C 1
ATOM 2416 O O . MET A 1 314 ? 7.835 107.120 -4.192 1.00 29.23 330 MET A O 1
ATOM 2421 N N . ALA A 1 315 ? 5.908 106.221 -4.926 1.00 29.93 331 ALA A N 1
ATOM 2422 C CA . ALA A 1 315 ? 6.189 106.369 -6.349 1.00 30.06 331 ALA A CA 1
ATOM 2423 C C . ALA A 1 315 ? 5.821 107.754 -6.818 1.00 30.77 331 ALA A C 1
ATOM 2424 O O . ALA A 1 315 ? 5.207 108.521 -6.083 1.00 33.46 331 ALA A O 1
ATOM 2426 N N . ALA A 1 316 ? 6.171 108.056 -8.065 1.00 31.98 332 ALA A N 1
ATOM 2427 C CA . ALA A 1 316 ? 6.010 109.392 -8.635 1.00 30.82 332 ALA A CA 1
ATOM 2428 C C . ALA A 1 316 ? 4.557 109.765 -8.951 1.00 31.59 332 ALA A C 1
ATOM 2429 O O . ALA A 1 316 ? 4.290 110.916 -9.279 1.00 33.35 332 ALA A O 1
ATOM 2431 N N . ASP A 1 317 ? 3.638 108.798 -8.865 1.00 30.64 333 ASP A N 1
ATOM 2432 C CA . ASP A 1 317 ? 2.194 109.065 -8.842 1.00 31.35 333 ASP A CA 1
ATOM 2433 C C . ASP A 1 317 ? 1.613 109.162 -7.414 1.00 32.53 333 ASP A C 1
ATOM 2434 O O . ASP A 1 317 ? 0.388 109.090 -7.223 1.00 30.96 333 ASP A O 1
ATOM 2439 N N . TYR A 1 318 ? 2.503 109.323 -6.432 1.00 31.40 334 TYR A N 1
ATOM 2440 C CA . TYR A 1 318 ? 2.160 109.473 -5.020 1.00 32.17 334 TYR A CA 1
ATOM 2441 C C . TYR A 1 318 ? 1.483 108.256 -4.397 1.00 33.70 334 TYR A C 1
ATOM 2442 O O . TYR A 1 318 ? 0.918 108.355 -3.312 1.00 37.07 334 TYR A O 1
ATOM 2451 N N . THR A 1 319 ? 1.600 107.094 -5.048 1.00 34.33 335 THR A N 1
ATOM 2452 C CA . THR A 1 319 ? 1.041 105.849 -4.531 1.00 34.12 335 THR A CA 1
ATOM 2453 C C . THR A 1 319 ? 2.142 105.008 -3.920 1.00 35.31 335 THR A C 1
ATOM 2454 O O . THR A 1 319 ? 3.316 105.133 -4.274 1.00 37.04 335 THR A O 1
ATOM 2458 N N . THR A 1 320 ? 1.751 104.136 -3.006 1.00 35.87 336 THR A N 1
ATOM 2459 C CA . THR A 1 320 ? 2.683 103.251 -2.339 1.00 35.51 336 THR A CA 1
ATOM 2460 C C . THR A 1 320 ? 2.868 102.038 -3.234 1.00 35.15 336 THR A C 1
ATOM 2461 O O . THR A 1 320 ? 1.894 101.412 -3.635 1.00 32.93 336 THR A O 1
ATOM 2465 N N . ARG A 1 321 ? 4.120 101.743 -3.566 1.00 34.79 337 ARG A N 1
ATOM 2466 C CA . ARG A 1 321 ? 4.472 100.580 -4.375 1.00 34.69 337 ARG A CA 1
ATOM 2467 C C . ARG A 1 321 ? 5.601 99.823 -3.707 1.00 35.24 337 ARG A C 1
ATOM 2468 O O . ARG A 1 321 ? 6.170 100.294 -2.725 1.00 35.27 337 ARG A O 1
ATOM 2476 N N . LYS A 1 322 ? 5.928 98.662 -4.264 1.00 36.70 338 LYS A N 1
ATOM 2477 C CA . LYS A 1 322 ? 6.936 97.759 -3.715 1.00 38.65 338 LYS A CA 1
ATOM 2478 C C . LYS A 1 322 ? 7.898 97.297 -4.819 1.00 38.38 338 LYS A C 1
ATOM 2479 O O . LYS A 1 322 ? 7.455 96.875 -5.889 1.00 37.21 338 LYS A O 1
ATOM 2485 N N . VAL A 1 323 ? 9.200 97.376 -4.561 1.00 36.61 339 VAL A N 1
ATOM 2486 C CA . VAL A 1 323 ? 10.192 96.745 -5.434 1.00 39.03 339 VAL A CA 1
ATOM 2487 C C . VAL A 1 323 ? 10.331 95.249 -5.111 1.00 42.36 339 VAL A C 1
ATOM 2488 O O . VAL A 1 323 ? 9.897 94.792 -4.052 1.00 44.57 339 VAL A O 1
ATOM 2492 N N . ALA A 1 324 ? 10.959 94.496 -6.008 1.00 46.11 340 ALA A N 1
ATOM 2493 C CA . ALA A 1 324 ? 11.306 93.084 -5.731 1.00 48.55 340 ALA A CA 1
ATOM 2494 C C . ALA A 1 324 ? 12.350 92.961 -4.622 1.00 52.04 340 ALA A C 1
ATOM 2495 O O . ALA A 1 324 ? 13.031 93.941 -4.290 1.00 52.93 340 ALA A O 1
ATOM 2497 N N . ASN A 1 325 ? 12.470 91.757 -4.054 1.00 56.75 341 ASN A N 1
ATOM 2498 C CA . ASN A 1 325 ? 13.225 91.541 -2.790 1.00 59.37 341 ASN A CA 1
ATOM 2499 C C . ASN A 1 325 ? 14.731 91.842 -2.864 1.00 57.28 341 ASN A C 1
ATOM 2500 O O . ASN A 1 325 ? 15.358 92.191 -1.862 1.00 57.53 341 ASN A O 1
ATOM 2502 N N . ASN A 1 326 ? 15.303 91.682 -4.050 1.00 53.45 342 ASN A N 1
ATOM 2503 C CA . ASN A 1 326 ? 16.723 91.983 -4.281 1.00 56.12 342 ASN A CA 1
ATOM 2504 C C . ASN A 1 326 ? 16.996 93.376 -4.888 1.00 53.34 342 ASN A C 1
ATOM 2505 O O . ASN A 1 326 ? 18.105 93.642 -5.348 1.00 55.59 342 ASN A O 1
ATOM 2510 N N . GLU A 1 327 ? 15.989 94.252 -4.883 1.00 48.49 343 GLU A N 1
ATOM 2511 C CA . GLU A 1 327 ? 16.081 95.575 -5.480 1.00 43.16 343 GLU A CA 1
ATOM 2512 C C . GLU A 1 327 ? 15.937 96.625 -4.387 1.00 40.64 343 GLU A C 1
ATOM 2513 O O . GLU A 1 327 ? 15.354 96.369 -3.336 1.00 41.64 343 GLU A O 1
ATOM 2519 N N . THR A 1 328 ? 16.464 97.811 -4.670 1.00 37.61 344 THR A N 1
ATOM 2520 C CA . THR A 1 328 ? 16.337 98.982 -3.827 1.00 35.66 344 THR A CA 1
ATOM 2521 C C . THR A 1 328 ? 15.917 100.157 -4.708 1.00 34.41 344 THR A C 1
ATOM 2522 O O . THR A 1 328 ? 16.472 100.331 -5.794 1.00 32.19 344 THR A O 1
ATOM 2526 N N . HIS A 1 329 ? 14.946 100.950 -4.240 1.00 32.40 345 HIS A N 1
ATOM 2527 C CA . HIS A 1 329 ? 14.479 102.140 -4.957 1.00 31.60 345 HIS A CA 1
ATOM 2528 C C . HIS A 1 329 ? 15.286 103.307 -4.451 1.00 31.44 345 HIS A C 1
ATOM 2529 O O . HIS A 1 329 ? 15.412 103.486 -3.238 1.00 33.07 345 HIS A O 1
ATOM 2536 N N . TYR A 1 330 ? 15.849 104.078 -5.374 1.00 30.72 346 TYR A N 1
ATOM 2537 C CA . TYR A 1 330 ? 16.694 105.221 -5.038 1.00 31.29 346 TYR A CA 1
ATOM 2538 C C . TYR A 1 330 ? 16.070 106.495 -5.575 1.00 29.90 346 TYR A C 1
ATOM 2539 O O . TYR A 1 330 ? 15.260 106.462 -6.488 1.00 30.44 346 TYR A O 1
ATOM 2548 N N . THR A 1 331 ? 16.475 107.617 -5.003 1.00 28.23 347 THR A N 1
ATOM 2549 C CA . THR A 1 331 ? 16.159 108.924 -5.547 1.00 27.62 347 THR A CA 1
ATOM 2550 C C . THR A 1 331 ? 17.327 109.860 -5.264 1.00 27.20 347 THR A C 1
ATOM 2551 O O . THR A 1 331 ? 18.376 109.395 -4.817 1.00 26.84 347 THR A O 1
ATOM 2555 N N . THR A 1 332 ? 17.125 111.159 -5.490 1.00 26.78 348 THR A N 1
ATOM 2556 C CA . THR A 1 332 ? 18.170 112.179 -5.428 1.00 27.73 348 THR A CA 1
ATOM 2557 C C . THR A 1 332 ? 19.114 112.028 -6.638 1.00 30.16 348 THR A C 1
ATOM 2558 O O . THR A 1 332 ? 20.245 111.537 -6.510 1.00 30.54 348 THR A O 1
ATOM 2562 N N . PHE A 1 333 ? 18.592 112.429 -7.802 1.00 30.08 349 PHE A N 1
ATOM 2563 C CA . PHE A 1 333 ? 19.277 112.381 -9.083 1.00 29.39 349 PHE A CA 1
ATOM 2564 C C . PHE A 1 333 ? 19.449 113.811 -9.594 1.00 29.68 349 PHE A C 1
ATOM 2565 O O . PHE A 1 333 ? 18.539 114.355 -10.225 1.00 29.95 349 PHE A O 1
ATOM 2573 N N . SER A 1 334 ? 20.604 114.431 -9.310 1.00 29.73 350 SER A N 1
ATOM 2574 C CA . SER A 1 334 ? 20.857 115.831 -9.701 1.00 28.87 350 SER A CA 1
ATOM 2575 C C . SER A 1 334 ? 21.425 115.836 -11.111 1.00 29.38 350 SER A C 1
ATOM 2576 O O . SER A 1 334 ? 22.546 116.258 -11.338 1.00 31.77 350 SER A O 1
ATOM 2579 N N . LEU A 1 335 ? 20.614 115.394 -12.059 1.00 30.18 351 LEU A N 1
ATOM 2580 C CA . LEU A 1 335 ? 21.109 114.845 -13.323 1.00 31.32 351 LEU A CA 1
ATOM 2581 C C . LEU A 1 335 ? 21.828 115.823 -14.230 1.00 31.40 351 LEU A C 1
ATOM 2582 O O . LEU A 1 335 ? 22.765 115.423 -14.889 1.00 34.82 351 LEU A O 1
ATOM 2587 N N . TRP A 1 336 ? 21.426 117.088 -14.256 1.00 29.05 352 TRP A N 1
ATOM 2588 C CA . TRP A 1 336 ? 22.126 118.088 -15.071 1.00 28.63 352 TRP A CA 1
ATOM 2589 C C . TRP A 1 336 ? 23.607 118.140 -14.721 1.00 29.97 352 TRP A C 1
ATOM 2590 O O . TRP A 1 336 ? 24.435 118.412 -15.585 1.00 30.09 352 TRP A O 1
ATOM 2601 N N . ASP A 1 337 ? 23.912 117.885 -13.455 1.00 30.22 353 ASP A N 1
ATOM 2602 C CA . ASP A 1 337 ? 25.277 117.781 -12.983 1.00 32.20 353 ASP A CA 1
ATOM 2603 C C . ASP A 1 337 ? 25.854 116.364 -13.171 1.00 33.10 353 ASP A C 1
ATOM 2604 O O . ASP A 1 337 ? 26.904 116.189 -13.801 1.00 34.78 353 ASP A O 1
ATOM 2609 N N . THR A 1 338 ? 25.150 115.365 -12.653 1.00 31.56 354 THR A N 1
ATOM 2610 C CA . THR A 1 338 ? 25.730 114.057 -12.400 1.00 31.64 354 THR A CA 1
ATOM 2611 C C . THR A 1 338 ? 25.846 113.172 -13.641 1.00 32.76 354 THR A C 1
ATOM 2612 O O . THR A 1 338 ? 26.552 112.169 -13.618 1.00 33.33 354 THR A O 1
ATOM 2616 N N . PHE A 1 339 ? 25.151 113.512 -14.724 1.00 32.32 355 PHE A N 1
ATOM 2617 C CA . PHE A 1 339 ? 25.310 112.734 -15.948 1.00 32.22 355 PHE A CA 1
ATOM 2618 C C . PHE A 1 339 ? 26.722 112.872 -16.528 1.00 31.57 355 PHE A C 1
ATOM 2619 O O . PHE A 1 339 ? 27.168 111.997 -17.257 1.00 30.47 355 PHE A O 1
ATOM 2627 N N . ARG A 1 340 ? 27.363 114.001 -16.250 1.00 31.14 356 ARG A N 1
ATOM 2628 C CA . ARG A 1 340 ? 28.698 114.283 -16.747 1.00 32.26 356 ARG A CA 1
ATOM 2629 C C . ARG A 1 340 ? 29.855 113.439 -16.219 1.00 31.24 356 ARG A C 1
ATOM 2630 O O . ARG A 1 340 ? 30.653 112.955 -16.991 1.00 32.00 356 ARG A O 1
ATOM 2638 N N . ALA A 1 341 ? 29.947 113.273 -14.909 1.00 31.23 357 ALA A N 1
ATOM 2639 C CA . ALA A 1 341 ? 31.026 112.482 -14.333 1.00 31.34 357 ALA A CA 1
ATOM 2640 C C . ALA A 1 341 ? 30.633 111.478 -13.264 1.00 31.18 357 ALA A C 1
ATOM 2641 O O . ALA A 1 341 ? 31.163 110.389 -13.222 1.00 31.23 357 ALA A O 1
ATOM 2643 N N . SER A 1 342 ? 29.709 111.867 -12.396 1.00 30.66 358 SER A N 1
ATOM 2644 C CA . SER A 1 342 ? 29.291 111.022 -11.294 1.00 30.97 358 SER A CA 1
ATOM 2645 C C . SER A 1 342 ? 28.685 109.723 -11.747 1.00 32.55 358 SER A C 1
ATOM 2646 O O . SER A 1 342 ? 29.021 108.680 -11.221 1.00 32.27 358 SER A O 1
ATOM 2649 N N . HIS A 1 343 ? 27.810 109.775 -12.736 1.00 33.21 359 HIS A N 1
ATOM 2650 C CA . HIS A 1 343 ? 27.224 108.528 -13.221 1.00 35.43 359 HIS A CA 1
ATOM 2651 C C . HIS A 1 343 ? 28.231 107.611 -13.936 1.00 34.86 359 HIS A C 1
ATOM 2652 O O . HIS A 1 343 ? 28.203 106.397 -13.734 1.00 33.89 359 HIS A O 1
ATOM 2659 N N . PRO A 1 344 ? 29.131 108.187 -14.745 1.00 35.59 360 PRO A N 1
ATOM 2660 C CA . PRO A 1 344 ? 30.243 107.395 -15.270 1.00 34.09 360 PRO A CA 1
ATOM 2661 C C . PRO A 1 344 ? 31.091 106.741 -14.172 1.00 32.39 360 PRO A C 1
ATOM 2662 O O . PRO A 1 344 ? 31.401 105.549 -14.264 1.00 32.27 360 PRO A O 1
ATOM 2666 N N . LEU A 1 345 ? 31.407 107.481 -13.117 1.00 30.02 361 LEU A N 1
ATOM 2667 C CA . LEU A 1 345 ? 32.104 106.882 -11.982 1.00 29.91 361 LEU A CA 1
ATOM 2668 C C . LEU A 1 345 ? 31.365 105.699 -11.363 1.00 31.85 361 LEU A C 1
ATOM 2669 O O . LEU A 1 345 ? 32.006 104.706 -11.012 1.00 33.82 361 LEU A O 1
ATOM 2674 N N . TYR A 1 346 ? 30.033 105.781 -11.258 1.00 32.52 362 TYR A N 1
ATOM 2675 C CA . TYR A 1 346 ? 29.251 104.674 -10.697 1.00 32.15 362 TYR A CA 1
ATOM 2676 C C . TYR A 1 346 ? 29.290 103.451 -11.594 1.00 31.71 362 TYR A C 1
ATOM 2677 O O . TYR A 1 346 ? 29.200 102.349 -11.077 1.00 32.20 362 TYR A O 1
ATOM 2686 N N . THR A 1 347 ? 29.419 103.623 -12.913 1.00 31.70 363 THR A N 1
ATOM 2687 C CA . THR A 1 347 ? 29.572 102.463 -13.811 1.00 31.94 363 THR A CA 1
ATOM 2688 C C . THR A 1 347 ? 30.871 101.688 -13.553 1.00 32.49 363 THR A C 1
ATOM 2689 O O . THR A 1 347 ? 30.932 100.483 -13.773 1.00 33.75 363 THR A O 1
ATOM 2693 N N . LEU A 1 348 ? 31.904 102.397 -13.106 1.00 35.48 364 LEU A N 1
ATOM 2694 C CA . LEU A 1 348 ? 33.180 101.798 -12.752 1.00 36.30 364 LEU A CA 1
ATOM 2695 C C . LEU A 1 348 ? 33.125 101.120 -11.391 1.00 37.68 364 LEU A C 1
ATOM 2696 O O . LEU A 1 348 ? 33.500 99.956 -11.288 1.00 38.22 364 LEU A O 1
ATOM 2701 N N . LEU A 1 349 ? 32.647 101.832 -10.367 1.00 37.78 365 LEU A N 1
ATOM 2702 C CA . LEU A 1 349 ? 32.716 101.351 -8.978 1.00 38.60 365 LEU A CA 1
ATOM 2703 C C . LEU A 1 349 ? 31.463 100.685 -8.412 1.00 38.12 365 LEU A C 1
ATOM 2704 O O . LEU A 1 349 ? 31.577 99.985 -7.415 1.00 40.12 365 LEU A O 1
ATOM 2709 N N . GLU A 1 350 ? 30.290 100.911 -9.011 1.00 38.40 366 GLU A N 1
ATOM 2710 C CA . GLU A 1 350 ? 28.983 100.545 -8.397 1.00 36.85 366 GLU A CA 1
ATOM 2711 C C . GLU A 1 350 ? 27.987 99.965 -9.415 1.00 38.93 366 GLU A C 1
ATOM 2712 O O . GLU A 1 350 ? 26.805 100.311 -9.397 1.00 37.46 366 GLU A O 1
ATOM 2718 N N . PRO A 1 351 ? 28.451 99.058 -10.296 1.00 40.77 367 PRO A N 1
ATOM 2719 C CA . PRO A 1 351 ? 27.549 98.496 -11.317 1.00 42.29 367 PRO A CA 1
ATOM 2720 C C . PRO A 1 351 ? 26.252 97.896 -10.772 1.00 40.76 367 PRO A C 1
ATOM 2721 O O . PRO A 1 351 ? 25.206 98.041 -11.399 1.00 41.07 367 PRO A O 1
ATOM 2725 N N . GLU A 1 352 ? 26.320 97.257 -9.611 1.00 43.30 368 GLU A N 1
ATOM 2726 C CA . GLU A 1 352 ? 25.142 96.630 -9.007 1.00 46.17 368 GLU A CA 1
ATOM 2727 C C . GLU A 1 352 ? 24.140 97.719 -8.597 1.00 41.50 368 GLU A C 1
ATOM 2728 O O . GLU A 1 352 ? 22.946 97.593 -8.847 1.00 38.29 368 GLU A O 1
ATOM 2734 N N . ARG A 1 353 ? 24.626 98.793 -7.982 1.00 37.69 369 ARG A N 1
ATOM 2735 C CA . ARG A 1 353 ? 23.757 99.926 -7.681 1.00 38.42 369 ARG A CA 1
ATOM 2736 C C . ARG A 1 353 ? 23.242 100.645 -8.942 1.00 36.32 369 ARG A C 1
ATOM 2737 O O . ARG A 1 353 ? 22.100 101.093 -8.958 1.00 36.09 369 ARG A O 1
ATOM 2745 N N . VAL A 1 354 ? 24.054 100.720 -9.995 1.00 33.06 370 VAL A N 1
ATOM 2746 C CA . VAL A 1 354 ? 23.629 101.377 -11.233 1.00 32.86 370 VAL A CA 1
ATOM 2747 C C . VAL A 1 354 ? 22.364 100.732 -11.812 1.00 33.30 370 VAL A C 1
ATOM 2748 O O . VAL A 1 354 ? 21.496 101.422 -12.316 1.00 35.02 370 VAL A O 1
ATOM 2752 N N . THR A 1 355 ? 22.240 99.422 -11.708 1.00 33.50 371 THR A N 1
ATOM 2753 C CA . THR A 1 355 ? 21.018 98.757 -12.145 1.00 35.78 371 THR A CA 1
ATOM 2754 C C . THR A 1 355 ? 19.778 99.249 -11.398 1.00 35.37 371 THR A C 1
ATOM 2755 O O . THR A 1 355 ? 18.738 99.471 -12.009 1.00 34.96 371 THR A O 1
ATOM 2759 N N . ASP A 1 356 ? 19.904 99.435 -10.088 1.00 35.18 372 ASP A N 1
ATOM 2760 C CA . ASP A 1 356 ? 18.825 100.020 -9.285 1.00 33.44 372 ASP A CA 1
ATOM 2761 C C . ASP A 1 356 ? 18.571 101.501 -9.584 1.00 32.04 372 ASP A C 1
ATOM 2762 O O . ASP A 1 356 ? 17.416 101.920 -9.595 1.00 30.74 372 ASP A O 1
ATOM 2767 N N . PHE A 1 357 ? 19.629 102.278 -9.828 1.00 31.18 373 PHE A N 1
ATOM 2768 C CA . PHE A 1 357 ? 19.468 103.678 -10.229 1.00 30.66 373 PHE A CA 1
ATOM 2769 C C . PHE A 1 357 ? 18.642 103.758 -11.522 1.00 31.01 373 PHE A C 1
ATOM 2770 O O . PHE A 1 357 ? 17.701 104.530 -11.612 1.00 29.79 373 PHE A O 1
ATOM 2778 N N . VAL A 1 358 ? 18.996 102.934 -12.506 1.00 31.55 374 VAL A N 1
ATOM 2779 C CA . VAL A 1 358 ? 18.309 102.896 -13.801 1.00 31.35 374 VAL A CA 1
ATOM 2780 C C . VAL A 1 358 ? 16.856 102.422 -13.646 1.00 34.21 374 VAL A C 1
ATOM 2781 O O . VAL A 1 358 ? 15.936 103.026 -14.201 1.00 32.37 374 VAL A O 1
ATOM 2785 N N . LYS A 1 359 ? 16.659 101.321 -12.916 1.00 35.98 375 LYS A N 1
ATOM 2786 C CA . LYS A 1 359 ? 15.303 100.838 -12.591 1.00 35.33 375 LYS A CA 1
ATOM 2787 C C . LYS A 1 359 ? 14.451 101.915 -11.907 1.00 33.57 375 LYS A C 1
ATOM 2788 O O . LYS A 1 359 ? 13.261 102.054 -12.199 1.00 32.27 375 LYS A O 1
ATOM 2794 N N . SER A 1 360 ? 15.080 102.668 -11.008 1.00 32.32 376 SER A N 1
ATOM 2795 C CA . SER A 1 360 ? 14.421 103.761 -10.298 1.00 33.51 376 SER A CA 1
ATOM 2796 C C . SER A 1 360 ? 14.013 104.887 -11.243 1.00 34.43 376 SER A C 1
ATOM 2797 O O . SER A 1 360 ? 12.895 105.390 -11.156 1.00 36.47 376 SER A O 1
ATOM 2800 N N . MET A 1 361 ? 14.907 105.274 -12.148 1.00 34.72 377 MET A N 1
ATOM 2801 C CA . MET A 1 361 ? 14.575 106.264 -13.168 1.00 34.49 377 MET A CA 1
ATOM 2802 C C . MET A 1 361 ? 13.392 105.804 -14.033 1.00 34.72 377 MET A C 1
ATOM 2803 O O . MET A 1 361 ? 12.494 106.601 -14.338 1.00 33.94 377 MET A O 1
ATOM 2808 N N . ILE A 1 362 ? 13.389 104.524 -14.398 1.00 33.09 378 ILE A N 1
ATOM 2809 C CA . ILE A 1 362 ? 12.366 103.964 -15.278 1.00 34.79 378 ILE A CA 1
ATOM 2810 C C . ILE A 1 362 ? 10.985 103.940 -14.596 1.00 35.46 378 ILE A C 1
ATOM 2811 O O . ILE A 1 362 ? 9.972 104.120 -15.262 1.00 34.21 378 ILE A O 1
ATOM 2816 N N . ARG A 1 363 ? 10.960 103.721 -13.283 1.00 35.03 379 ARG A N 1
ATOM 2817 C CA . ARG A 1 363 ? 9.730 103.831 -12.510 1.00 34.60 379 ARG A CA 1
ATOM 2818 C C . ARG A 1 363 ? 9.073 105.203 -12.642 1.00 33.96 379 ARG A C 1
ATOM 2819 O O . ARG A 1 363 ? 7.847 105.270 -12.707 1.00 31.68 379 ARG A O 1
ATOM 2827 N N . GLN A 1 364 ? 9.853 106.282 -12.717 1.00 31.29 380 GLN A N 1
ATOM 2828 C CA . GLN A 1 364 ? 9.230 107.587 -12.968 1.00 31.93 380 GLN A CA 1
ATOM 2829 C C . GLN A 1 364 ? 8.554 107.582 -14.327 1.00 33.35 380 GLN A C 1
ATOM 2830 O O . GLN A 1 364 ? 7.437 108.079 -14.441 1.00 34.16 380 GLN A O 1
ATOM 2836 N N . TYR A 1 365 ? 9.210 107.036 -15.355 1.00 32.70 381 TYR A N 1
ATOM 2837 C CA . TYR A 1 365 ? 8.574 106.976 -16.663 1.00 32.41 381 TYR A CA 1
ATOM 2838 C C . TYR A 1 365 ? 7.253 106.194 -16.571 1.00 34.32 381 TYR A C 1
ATOM 2839 O O . TYR A 1 365 ? 6.223 106.623 -17.102 1.00 35.80 381 TYR A O 1
ATOM 2848 N N . GLU A 1 366 ? 7.296 105.053 -15.894 1.00 36.36 382 GLU A N 1
ATOM 2849 C CA . GLU A 1 366 ? 6.147 104.165 -15.790 1.00 38.60 382 GLU A CA 1
ATOM 2850 C C . GLU A 1 366 ? 4.950 104.834 -15.097 1.00 36.50 382 GLU A C 1
ATOM 2851 O O . GLU A 1 366 ? 3.831 104.683 -15.553 1.00 35.86 382 GLU A O 1
ATOM 2857 N N . TYR A 1 367 ? 5.187 105.592 -14.028 1.00 33.36 383 TYR A N 1
ATOM 2858 C CA . TYR A 1 367 ? 4.105 106.153 -13.228 1.00 33.49 383 TYR A CA 1
ATOM 2859 C C . TYR A 1 367 ? 3.815 107.621 -13.477 1.00 34.06 383 TYR A C 1
ATOM 2860 O O . TYR A 1 367 ? 2.723 108.069 -13.124 1.00 34.52 383 TYR A O 1
ATOM 2869 N N . TYR A 1 368 ? 4.749 108.340 -14.117 1.00 33.02 384 TYR A N 1
ATOM 2870 C CA . TYR A 1 368 ? 4.637 109.785 -14.394 1.00 31.59 384 TYR A CA 1
ATOM 2871 C C . TYR A 1 368 ? 4.522 110.146 -15.874 1.00 32.59 384 TYR A C 1
ATOM 2872 O O . TYR A 1 368 ? 3.953 111.183 -16.195 1.00 33.25 384 TYR A O 1
ATOM 2881 N N . GLY A 1 369 ? 5.096 109.334 -16.767 1.00 33.96 385 GLY A N 1
ATOM 2882 C CA . GLY A 1 369 ? 5.019 109.585 -18.221 1.00 33.88 385 GLY A CA 1
ATOM 2883 C C . GLY A 1 369 ? 6.328 109.920 -18.929 1.00 34.22 385 GLY A C 1
ATOM 2884 O O . GLY A 1 369 ? 6.408 109.819 -20.145 1.00 33.89 385 GLY A O 1
ATOM 2885 N N . TYR A 1 370 ? 7.348 110.340 -18.186 1.00 34.10 386 TYR A N 1
ATOM 2886 C CA . TYR A 1 370 ? 8.687 110.535 -18.755 1.00 33.91 386 TYR A CA 1
ATOM 2887 C C . TYR A 1 370 ? 9.766 110.427 -17.675 1.00 33.97 386 TYR A C 1
ATOM 2888 O O . TYR A 1 370 ? 9.470 110.512 -16.489 1.00 34.83 386 TYR A O 1
ATOM 2897 N N . LEU A 1 371 ? 11.015 110.250 -18.107 1.00 34.61 387 LEU A N 1
ATOM 2898 C CA . LEU A 1 371 ? 12.145 110.015 -17.201 1.00 33.64 387 LEU A CA 1
ATOM 2899 C C . LEU A 1 371 ? 12.493 111.257 -16.405 1.00 32.60 387 LEU A C 1
ATOM 2900 O O . LEU A 1 371 ? 12.082 112.354 -16.778 1.00 32.16 387 LEU A O 1
ATOM 2905 N N . PRO A 1 372 ? 13.253 111.093 -15.305 1.00 32.07 388 PRO A N 1
ATOM 2906 C CA . PRO A 1 372 ? 13.594 112.241 -14.475 1.00 32.97 388 PRO A CA 1
ATOM 2907 C C . PRO A 1 372 ? 14.476 113.276 -15.143 1.00 34.05 388 PRO A C 1
ATOM 2908 O O . PRO A 1 372 ? 15.395 112.917 -15.880 1.00 34.74 388 PRO A O 1
ATOM 2912 N N . ILE A 1 373 ? 14.208 114.538 -14.825 1.00 33.08 389 ILE A N 1
ATOM 2913 C CA . ILE A 1 373 ? 15.026 115.676 -15.209 1.00 33.39 389 ILE A CA 1
ATOM 2914 C C . ILE A 1 373 ? 15.896 116.064 -14.023 1.00 34.02 389 ILE A C 1
ATOM 2915 O O . ILE A 1 373 ? 17.124 116.161 -14.150 1.00 35.23 389 ILE A O 1
ATOM 2920 N N . TRP A 1 374 ? 15.265 116.262 -12.871 1.00 32.99 390 TRP A N 1
ATOM 2921 C CA . TRP A 1 374 ? 15.973 116.414 -11.600 1.00 33.04 390 TRP A CA 1
ATOM 2922 C C . TRP A 1 374 ? 15.056 115.838 -10.530 1.00 32.79 390 TRP A C 1
ATOM 2923 O O . TRP A 1 374 ? 13.974 116.385 -10.302 1.00 32.11 390 TRP A O 1
ATOM 2934 N N . GLN A 1 375 ? 15.489 114.763 -9.866 1.00 32.74 391 GLN A N 1
ATOM 2935 C CA . GLN A 1 375 ? 14.610 114.022 -8.965 1.00 32.86 391 GLN A CA 1
ATOM 2936 C C . GLN A 1 375 ? 14.988 114.140 -7.499 1.00 33.12 391 GLN A C 1
ATOM 2937 O O . GLN A 1 375 ? 16.143 113.993 -7.127 1.00 31.85 391 GLN A O 1
ATOM 2943 N N . LEU A 1 376 ? 13.959 114.363 -6.690 1.00 34.41 392 LEU A N 1
ATOM 2944 C CA . LEU A 1 376 ? 14.049 114.692 -5.288 1.00 34.99 392 LEU A CA 1
ATOM 2945 C C . LEU A 1 376 ? 12.877 113.989 -4.600 1.00 36.24 392 LEU A C 1
ATOM 2946 O O . LEU A 1 376 ? 11.721 114.156 -5.009 1.00 35.11 392 LEU A O 1
ATOM 2951 N N . TRP A 1 377 ? 13.171 113.211 -3.566 1.00 35.82 393 TRP A N 1
ATOM 2952 C CA . TRP A 1 377 ? 12.161 112.465 -2.826 1.00 34.48 393 TRP A CA 1
ATOM 2953 C C . TRP A 1 377 ? 11.126 111.787 -3.747 1.00 33.49 393 TRP A C 1
ATOM 2954 O O . TRP A 1 377 ? 9.918 111.960 -3.600 1.00 32.38 393 TRP A O 1
ATOM 2965 N N . GLY A 1 378 ? 11.639 111.055 -4.730 1.00 33.63 394 GLY A N 1
ATOM 2966 C CA . GLY A 1 378 ? 10.835 110.219 -5.613 1.00 32.81 394 GLY A CA 1
ATOM 2967 C C . GLY A 1 378 ? 10.040 110.926 -6.699 1.00 32.52 394 GLY A C 1
ATOM 2968 O O . GLY A 1 378 ? 9.209 110.284 -7.343 1.00 32.63 394 GLY A O 1
ATOM 2969 N N . GLN A 1 379 ? 10.295 112.216 -6.933 1.00 31.65 395 GLN A N 1
ATOM 2970 C CA . GLN A 1 379 ? 9.511 113.001 -7.907 1.00 31.95 395 GLN A CA 1
ATOM 2971 C C . GLN A 1 379 ? 10.329 114.085 -8.610 1.00 32.83 395 GLN A C 1
ATOM 2972 O O . GLN A 1 379 ? 11.333 114.594 -8.086 1.00 31.19 395 GLN A O 1
ATOM 2978 N N . ASP A 1 380 ? 9.868 114.458 -9.794 1.00 33.01 396 ASP A N 1
ATOM 2979 C CA . ASP A 1 380 ? 10.573 115.445 -10.583 1.00 33.42 396 ASP A CA 1
ATOM 2980 C C . ASP A 1 380 ? 10.299 116.856 -10.088 1.00 33.73 396 ASP A C 1
ATOM 2981 O O . ASP A 1 380 ? 9.178 117.155 -9.712 1.00 35.74 396 ASP A O 1
ATOM 2986 N N . ASN A 1 381 ? 11.326 117.704 -10.063 1.00 33.63 397 ASN A N 1
ATOM 2987 C CA . ASN A 1 381 ? 11.148 119.148 -9.863 1.00 32.92 397 ASN A CA 1
ATOM 2988 C C . ASN A 1 381 ? 11.629 120.005 -11.058 1.00 32.82 397 ASN A C 1
ATOM 2989 O O . ASN A 1 381 ? 11.663 121.233 -10.962 1.00 30.37 397 ASN A O 1
ATOM 2994 N N . TYR A 1 382 ? 12.014 119.359 -12.165 1.00 32.66 398 TYR A N 1
ATOM 2995 C CA . TYR A 1 382 ? 12.326 120.048 -13.425 1.00 33.38 398 TYR A CA 1
ATOM 2996 C C . TYR A 1 382 ? 13.490 121.051 -13.336 1.00 33.67 398 TYR A C 1
ATOM 2997 O O . TYR A 1 382 ? 13.632 121.917 -14.212 1.00 30.86 398 TYR A O 1
ATOM 3006 N N . CYS A 1 383 ? 14.331 120.934 -12.307 1.00 34.08 399 CYS A N 1
ATOM 3007 C CA . CYS A 1 383 ? 15.426 121.884 -12.134 1.00 34.97 399 CYS A CA 1
ATOM 3008 C C . CYS A 1 383 ? 16.404 121.735 -13.308 1.00 32.83 399 CYS A C 1
ATOM 3009 O O . CYS A 1 383 ? 16.658 120.633 -13.758 1.00 31.69 399 CYS A O 1
ATOM 3012 N N . MET A 1 384 ? 16.899 122.864 -13.809 1.00 32.65 400 MET A N 1
ATOM 3013 C CA . MET A 1 384 ? 17.875 122.930 -14.908 1.00 32.82 400 MET A CA 1
ATOM 3014 C C . MET A 1 384 ? 17.255 122.505 -16.236 1.00 31.80 400 MET A C 1
ATOM 3015 O O . MET A 1 384 ? 16.105 122.851 -16.480 1.00 32.49 400 MET A O 1
ATOM 3020 N N . ILE A 1 385 ? 18.003 121.804 -17.099 1.00 31.27 401 ILE A N 1
ATOM 3021 C CA . ILE A 1 385 ? 17.579 121.542 -18.476 1.00 31.19 401 ILE A CA 1
ATOM 3022 C C . ILE A 1 385 ? 18.008 120.157 -18.943 1.00 32.07 401 ILE A C 1
ATOM 3023 O O . ILE A 1 385 ? 18.714 119.445 -18.231 1.00 34.31 401 ILE A O 1
ATOM 3028 N N . GLY A 1 386 ? 17.559 119.785 -20.137 1.00 30.88 402 GLY A N 1
ATOM 3029 C CA . GLY A 1 386 ? 17.828 118.477 -20.692 1.00 32.27 402 GLY A CA 1
ATOM 3030 C C . GLY A 1 386 ? 16.917 117.385 -20.164 1.00 33.71 402 GLY A C 1
ATOM 3031 O O . GLY A 1 386 ? 16.061 117.625 -19.305 1.00 32.32 402 GLY A O 1
ATOM 3032 N N . ASN A 1 387 ? 17.099 116.191 -20.732 1.00 32.77 403 ASN A N 1
ATOM 3033 C CA . ASN A 1 387 ? 16.491 114.963 -20.262 1.00 32.33 403 ASN A CA 1
ATOM 3034 C C . ASN A 1 387 ? 17.610 113.973 -19.997 1.00 32.96 403 ASN A C 1
ATOM 3035 O O . ASN A 1 387 ? 17.766 112.945 -20.686 1.00 33.04 403 ASN A O 1
ATOM 3040 N N . HIS A 1 388 ? 18.378 114.297 -18.961 1.00 33.03 404 HIS A N 1
ATOM 3041 C CA . HIS A 1 388 ? 19.684 113.699 -18.742 1.00 33.91 404 HIS A CA 1
ATOM 3042 C C . HIS A 1 388 ? 19.713 112.411 -17.920 1.00 34.69 404 HIS A C 1
ATOM 3043 O O . HIS A 1 388 ? 20.789 111.991 -17.498 1.00 34.28 404 HIS A O 1
ATOM 3050 N N . SER A 1 389 ? 18.550 111.790 -17.712 1.00 32.56 405 SER A N 1
ATOM 3051 C CA . SER A 1 389 ? 18.475 110.364 -17.454 1.00 33.50 405 SER A CA 1
ATOM 3052 C C . SER A 1 389 ? 18.976 109.602 -18.656 1.00 33.37 405 SER A C 1
ATOM 3053 O O . SER A 1 389 ? 19.500 108.497 -18.515 1.00 33.03 405 SER A O 1
ATOM 3056 N N . ILE A 1 390 ? 18.754 110.161 -19.844 1.00 33.16 406 ILE A N 1
ATOM 3057 C CA . ILE A 1 390 ? 18.972 109.418 -21.085 1.00 32.82 406 ILE A CA 1
ATOM 3058 C C . ILE A 1 390 ? 20.443 108.983 -21.279 1.00 30.68 406 ILE A C 1
ATOM 3059 O O . ILE A 1 390 ? 20.681 107.812 -21.508 1.00 31.22 406 ILE A O 1
ATOM 3064 N N . PRO A 1 391 ? 21.413 109.894 -21.128 1.00 29.17 407 PRO A N 1
ATOM 3065 C CA . PRO A 1 391 ? 22.824 109.477 -21.157 1.00 32.44 407 PRO A CA 1
ATOM 3066 C C . PRO A 1 391 ? 23.175 108.415 -20.104 1.00 32.90 407 PRO A C 1
ATOM 3067 O O . PRO A 1 391 ? 23.879 107.459 -20.407 1.00 34.33 407 PRO A O 1
ATOM 3071 N N . VAL A 1 392 ? 22.640 108.568 -18.902 1.00 33.05 408 VAL A N 1
ATOM 3072 C CA . VAL A 1 392 ? 22.893 107.639 -17.814 1.00 31.53 408 VAL A CA 1
ATOM 3073 C C . VAL A 1 392 ? 22.378 106.247 -18.166 1.00 32.33 408 VAL A C 1
ATOM 3074 O O . VAL A 1 392 ? 23.089 105.264 -17.999 1.00 34.63 408 VAL A O 1
ATOM 3078 N N . ILE A 1 393 ? 21.151 106.166 -18.664 1.00 33.96 409 ILE A N 1
ATOM 3079 C CA . ILE A 1 393 ? 20.548 104.878 -19.003 1.00 33.00 409 ILE A CA 1
ATOM 3080 C C . ILE A 1 393 ? 21.215 104.275 -20.241 1.00 33.97 409 ILE A C 1
ATOM 3081 O O . ILE A 1 393 ? 21.421 103.062 -20.306 1.00 34.16 409 ILE A O 1
ATOM 3086 N N . THR A 1 394 ? 21.520 105.122 -21.218 1.00 33.71 410 THR A N 1
ATOM 3087 C CA . THR A 1 394 ? 22.221 104.703 -22.431 1.00 33.64 410 THR A CA 1
ATOM 3088 C C . THR A 1 394 ? 23.620 104.166 -22.094 1.00 34.29 410 THR A C 1
ATOM 3089 O O . THR A 1 394 ? 23.994 103.078 -22.534 1.00 33.28 410 THR A O 1
ATOM 3093 N N . ASP A 1 395 ? 24.370 104.932 -21.308 1.00 34.56 411 ASP A N 1
ATOM 3094 C CA . ASP A 1 395 ? 25.726 104.556 -20.919 1.00 36.57 411 ASP A CA 1
ATOM 3095 C C . ASP A 1 395 ? 25.756 103.188 -20.204 1.00 37.00 411 ASP A C 1
ATOM 3096 O O . ASP A 1 395 ? 26.587 102.344 -20.516 1.00 37.43 411 ASP A O 1
ATOM 3101 N N . ALA A 1 396 ? 24.822 102.954 -19.289 1.00 37.00 412 ALA A N 1
ATOM 3102 C CA . ALA A 1 396 ? 24.766 101.686 -18.566 1.00 35.57 412 ALA A CA 1
ATOM 3103 C C . ALA A 1 396 ? 24.493 100.527 -19.511 1.00 35.38 412 ALA A C 1
ATOM 3104 O O . ALA A 1 396 ? 25.135 99.483 -19.400 1.00 36.55 412 ALA A O 1
ATOM 3106 N N . ILE A 1 397 ? 23.539 100.704 -20.424 1.00 33.60 413 ILE A N 1
ATOM 3107 C CA . ILE A 1 397 ? 23.191 99.654 -21.376 1.00 34.18 413 ILE A CA 1
ATOM 3108 C C . ILE A 1 397 ? 24.344 99.382 -22.345 1.00 34.28 413 ILE A C 1
ATOM 3109 O O . ILE A 1 397 ? 24.723 98.240 -22.530 1.00 34.69 413 ILE A O 1
ATOM 3114 N N . LEU A 1 398 ? 24.919 100.417 -22.938 1.00 35.91 414 LEU A N 1
ATOM 3115 C CA . LEU A 1 398 ? 26.013 100.208 -23.896 1.00 36.34 414 LEU A CA 1
ATOM 3116 C C . LEU A 1 398 ? 27.193 99.499 -23.249 1.00 37.12 414 LEU A C 1
ATOM 3117 O O . LEU A 1 398 ? 27.783 98.625 -23.858 1.00 38.20 414 LEU A O 1
ATOM 3122 N N . LYS A 1 399 ? 27.495 99.864 -22.003 1.00 37.58 415 LYS A N 1
ATOM 3123 C CA . LYS A 1 399 ? 28.544 99.227 -21.213 1.00 35.78 415 LYS A CA 1
ATOM 3124 C C . LYS A 1 399 ? 28.244 97.800 -20.751 1.00 37.25 415 LYS A C 1
ATOM 3125 O O . LYS A 1 399 ? 29.144 97.140 -20.250 1.00 38.87 415 LYS A O 1
ATOM 3131 N N . GLY A 1 400 ? 27.004 97.330 -20.889 1.00 38.47 416 GLY A N 1
ATOM 3132 C CA . GLY A 1 400 ? 26.627 95.992 -20.434 1.00 39.88 416 GLY A CA 1
ATOM 3133 C C . GLY A 1 400 ? 26.476 95.814 -18.934 1.00 42.47 416 GLY A C 1
ATOM 3134 O O . GLY A 1 400 ? 26.660 94.714 -18.424 1.00 46.78 416 GLY A O 1
ATOM 3135 N N . ILE A 1 401 ? 26.124 96.885 -18.224 1.00 46.00 417 ILE A N 1
ATOM 3136 C CA . ILE A 1 401 ? 25.696 96.792 -16.819 1.00 45.77 417 ILE A CA 1
ATOM 3137 C C . ILE A 1 401 ? 24.549 95.773 -16.767 1.00 44.07 417 ILE A C 1
ATOM 3138 O O . ILE A 1 401 ? 23.536 95.953 -17.441 1.00 44.29 417 ILE A O 1
ATOM 3143 N N . PRO A 1 402 ? 24.700 94.697 -15.987 1.00 45.28 418 PRO A N 1
ATOM 3144 C CA . PRO A 1 402 ? 23.694 93.623 -16.067 1.00 45.17 418 PRO A CA 1
ATOM 3145 C C . PRO A 1 402 ? 22.369 93.917 -15.374 1.00 43.19 418 PRO A C 1
ATOM 3146 O O . PRO A 1 402 ? 22.299 94.788 -14.513 1.00 42.96 418 PRO A O 1
ATOM 3150 N N . GLY A 1 403 ? 21.331 93.182 -15.768 1.00 40.68 419 GLY A N 1
ATOM 3151 C CA . GLY A 1 403 ? 20.028 93.224 -15.098 1.00 41.01 419 GLY A CA 1
ATOM 3152 C C . GLY A 1 403 ? 19.031 94.274 -15.560 1.00 39.89 419 GLY A C 1
ATOM 3153 O O . GLY A 1 403 ? 17.953 94.396 -14.975 1.00 39.83 419 GLY A O 1
ATOM 3154 N N . ILE A 1 404 ? 19.366 95.013 -16.612 1.00 38.89 420 ILE A N 1
ATOM 3155 C CA . ILE A 1 404 ? 18.501 96.064 -17.142 1.00 40.61 420 ILE A CA 1
ATOM 3156 C C . ILE A 1 404 ? 17.676 95.521 -18.293 1.00 40.31 420 ILE A C 1
ATOM 3157 O O . ILE A 1 404 ? 18.230 95.027 -19.253 1.00 44.12 420 ILE A O 1
ATOM 3162 N N . ASP A 1 405 ? 16.358 95.626 -18.192 1.00 42.92 421 ASP A N 1
ATOM 3163 C CA . ASP A 1 405 ? 15.446 95.335 -19.305 1.00 45.36 421 ASP A CA 1
ATOM 3164 C C . ASP A 1 405 ? 15.606 96.396 -20.401 1.00 44.36 421 ASP A C 1
ATOM 3165 O O . ASP A 1 405 ? 15.168 97.531 -20.248 1.00 47.17 421 ASP A O 1
ATOM 3170 N N . MET A 1 406 ? 16.224 96.015 -21.512 1.00 45.82 422 MET A N 1
ATOM 3171 C CA . MET A 1 406 ? 16.617 96.981 -22.532 1.00 45.87 422 MET A CA 1
ATOM 3172 C C . MET A 1 406 ? 15.425 97.501 -23.331 1.00 45.05 422 MET A C 1
ATOM 3173 O O . MET A 1 406 ? 15.398 98.678 -23.685 1.00 43.91 422 MET A O 1
ATOM 3178 N N . GLU A 1 407 ? 14.445 96.643 -23.609 1.00 45.89 423 GLU A N 1
ATOM 3179 C CA . GLU A 1 407 ? 13.242 97.072 -24.336 1.00 49.53 423 GLU A CA 1
ATOM 3180 C C . GLU A 1 407 ? 12.403 98.061 -23.507 1.00 46.16 423 GLU A C 1
ATOM 3181 O O . GLU A 1 407 ? 11.978 99.096 -24.035 1.00 43.60 423 GLU A O 1
ATOM 3187 N N . LYS A 1 408 ? 12.212 97.769 -22.216 1.00 42.60 424 LYS A N 1
ATOM 3188 C CA . LYS A 1 408 ? 11.532 98.697 -21.299 1.00 41.61 424 LYS A CA 1
ATOM 3189 C C . LYS A 1 408 ? 12.328 99.997 -21.155 1.00 40.17 424 LYS A C 1
ATOM 3190 O O . LYS A 1 408 ? 11.752 101.087 -21.179 1.00 39.96 424 LYS A O 1
ATOM 3192 N N . ALA A 1 409 ? 13.646 99.885 -21.031 1.00 37.66 425 ALA A N 1
ATOM 3193 C CA . ALA A 1 409 ? 14.497 101.072 -20.959 1.00 37.50 425 ALA A CA 1
ATOM 3194 C C . ALA A 1 409 ? 14.386 101.921 -22.228 1.00 37.12 425 ALA A C 1
ATOM 3195 O O . ALA A 1 409 ? 14.305 103.159 -22.159 1.00 34.62 425 ALA A O 1
ATOM 3197 N N . TYR A 1 410 ? 14.363 101.260 -23.383 1.00 37.33 426 TYR A N 1
ATOM 3198 C CA . TYR A 1 410 ? 14.239 101.983 -24.648 1.00 37.84 426 TYR A CA 1
ATOM 3199 C C . TYR A 1 410 ? 12.879 102.682 -24.777 1.00 35.98 426 TYR A C 1
ATOM 3200 O O . TYR A 1 410 ? 12.804 103.841 -25.201 1.00 36.43 426 TYR A O 1
ATOM 3209 N N . GLU A 1 411 ? 11.815 101.977 -24.427 1.00 36.86 427 GLU A N 1
ATOM 3210 C CA . GLU A 1 411 ? 10.480 102.584 -24.378 1.00 39.96 427 GLU A CA 1
ATOM 3211 C C . GLU A 1 411 ? 10.476 103.888 -23.554 1.00 39.03 427 GLU A C 1
ATOM 3212 O O . GLU A 1 411 ? 9.998 104.924 -24.024 1.00 37.76 427 GLU A O 1
ATOM 3218 N N . ALA A 1 412 ? 11.041 103.828 -22.349 1.00 36.95 428 ALA A N 1
ATOM 3219 C CA . ALA A 1 412 ? 11.150 104.998 -21.485 1.00 35.33 428 ALA A CA 1
ATOM 3220 C C . ALA A 1 412 ? 11.968 106.133 -22.115 1.00 36.30 428 ALA A C 1
ATOM 3221 O O . ALA A 1 412 ? 11.560 107.308 -22.043 1.00 36.07 428 ALA A O 1
ATOM 3223 N N . VAL A 1 413 ? 13.120 105.792 -22.702 1.00 34.58 429 VAL A N 1
ATOM 3224 C CA . VAL A 1 413 ? 14.009 106.788 -23.323 1.00 34.03 429 VAL A CA 1
ATOM 3225 C C . VAL A 1 413 ? 13.338 107.399 -24.567 1.00 32.49 429 VAL A C 1
ATOM 3226 O O . VAL A 1 413 ? 13.307 108.629 -24.737 1.00 31.06 429 VAL A O 1
ATOM 3230 N N . TYR A 1 414 ? 12.811 106.536 -25.427 1.00 31.96 430 TYR A N 1
ATOM 3231 C CA . TYR A 1 414 ? 12.095 106.984 -26.625 1.00 34.95 430 TYR A CA 1
ATOM 3232 C C . TYR A 1 414 ? 10.913 107.889 -26.286 1.00 33.88 430 TYR A C 1
ATOM 3233 O O . TYR A 1 414 ? 10.833 109.011 -26.782 1.00 35.10 430 TYR A O 1
ATOM 3242 N N . ASN A 1 415 ? 10.008 107.407 -25.443 1.00 34.07 431 ASN A N 1
ATOM 3243 C CA . ASN A 1 415 ? 8.819 108.182 -25.093 1.00 35.81 431 ASN A CA 1
ATOM 3244 C C . ASN A 1 415 ? 9.143 109.500 -24.380 1.00 35.09 431 ASN A C 1
ATOM 3245 O O . ASN A 1 415 ? 8.456 110.484 -24.586 1.00 35.15 431 ASN A O 1
ATOM 3250 N N . SER A 1 416 ? 10.221 109.535 -23.600 1.00 35.30 432 SER A N 1
ATOM 3251 C CA . SER A 1 416 ? 10.680 110.777 -22.973 1.00 33.07 432 SER A CA 1
ATOM 3252 C C . SER A 1 416 ? 11.265 111.772 -23.962 1.00 32.90 432 SER A C 1
ATOM 3253 O O . SER A 1 416 ? 11.379 112.955 -23.652 1.00 31.88 432 SER A O 1
ATOM 3256 N N . SER A 1 417 ? 11.637 111.291 -25.145 1.00 34.49 433 SER A N 1
ATOM 3257 C CA . SER A 1 417 ? 12.246 112.105 -26.196 1.00 34.12 433 SER A CA 1
ATOM 3258 C C . SER A 1 417 ? 11.252 112.585 -27.265 1.00 36.18 433 SER A C 1
ATOM 3259 O O . SER A 1 417 ? 11.585 113.469 -28.074 1.00 33.69 433 SER A O 1
ATOM 3262 N N . VAL A 1 418 ? 10.055 111.993 -27.288 1.00 37.05 434 VAL A N 1
ATOM 3263 C CA . VAL A 1 418 ? 9.001 112.398 -28.235 1.00 37.49 434 VAL A CA 1
ATOM 3264 C C . VAL A 1 418 ? 7.734 112.963 -27.578 1.00 37.52 434 VAL A C 1
ATOM 3265 O O . VAL A 1 418 ? 6.928 113.582 -28.257 1.00 38.11 434 VAL A O 1
ATOM 3269 N N . THR A 1 419 ? 7.557 112.756 -26.275 1.00 38.69 435 THR A N 1
ATOM 3270 C CA . THR A 1 419 ? 6.397 113.263 -25.544 1.00 35.38 435 THR A CA 1
ATOM 3271 C C . THR A 1 419 ? 6.757 114.611 -24.938 1.00 33.81 435 THR A C 1
ATOM 3272 O O . THR A 1 419 ? 7.542 114.686 -23.986 1.00 35.61 435 THR A O 1
ATOM 3276 N N . SER A 1 420 ? 6.197 115.680 -25.487 1.00 31.79 436 SER A N 1
ATOM 3277 C CA . SER A 1 420 ? 6.560 117.023 -25.045 1.00 31.91 436 SER A CA 1
ATOM 3278 C C . SER A 1 420 ? 6.156 117.260 -23.590 1.00 32.61 436 SER A C 1
ATOM 3279 O O . SER A 1 420 ? 5.188 116.662 -23.095 1.00 32.91 436 SER A O 1
ATOM 3282 N N . HIS A 1 421 ? 6.925 118.109 -22.917 1.00 30.05 437 HIS A N 1
ATOM 3283 C CA . HIS A 1 421 ? 6.768 118.353 -21.499 1.00 31.18 437 HIS A CA 1
ATOM 3284 C C . HIS A 1 421 ? 7.520 119.647 -21.146 1.00 32.31 437 HIS A C 1
ATOM 3285 O O . HIS A 1 421 ? 8.133 120.251 -22.036 1.00 36.50 437 HIS A O 1
ATOM 3292 N N . PRO A 1 422 ? 7.420 120.140 -19.898 1.00 31.13 438 PRO A N 1
ATOM 3293 C CA . PRO A 1 422 ? 8.042 121.445 -19.658 1.00 32.61 438 PRO A CA 1
ATOM 3294 C C . PRO A 1 422 ? 9.526 121.485 -20.062 1.00 33.35 438 PRO A C 1
ATOM 3295 O O . PRO A 1 422 ? 10.266 120.550 -19.763 1.00 30.82 438 PRO A O 1
ATOM 3299 N N . ASN A 1 423 ? 9.906 122.550 -20.775 1.00 34.35 439 ASN A N 1
ATOM 3300 C CA . ASN A 1 423 ? 11.251 122.758 -21.364 1.00 33.62 439 ASN A CA 1
ATOM 3301 C C . ASN A 1 423 ? 11.672 121.790 -22.475 1.00 32.79 439 ASN A C 1
ATOM 3302 O O . ASN A 1 423 ? 12.809 121.860 -22.957 1.00 34.75 439 ASN A O 1
ATOM 3307 N N . SER A 1 424 ? 10.752 120.944 -22.919 1.00 30.78 440 SER A N 1
ATOM 3308 C CA . SER A 1 424 ? 10.994 120.028 -24.015 1.00 31.46 440 SER A CA 1
ATOM 3309 C C . SER A 1 424 ? 9.800 120.072 -24.979 1.00 31.38 440 SER A C 1
ATOM 3310 O O . SER A 1 424 ? 8.980 119.157 -25.010 1.00 31.92 440 SER A O 1
ATOM 3313 N N . PRO A 1 425 ? 9.700 121.140 -25.768 1.00 30.95 441 PRO A N 1
ATOM 3314 C CA . PRO A 1 425 ? 8.690 121.197 -26.815 1.00 32.16 441 PRO A CA 1
ATOM 3315 C C . PRO A 1 425 ? 9.175 120.487 -28.068 1.00 33.28 441 PRO A C 1
ATOM 3316 O O . PRO A 1 425 ? 9.794 121.117 -28.924 1.00 34.14 441 PRO A O 1
ATOM 3320 N N . PHE A 1 426 ? 8.907 119.190 -28.177 1.00 33.49 442 PHE A N 1
ATOM 3321 C CA . PHE A 1 426 ? 9.557 118.393 -29.209 1.00 35.85 442 PHE A CA 1
ATOM 3322 C C . PHE A 1 426 ? 9.047 118.666 -30.614 1.00 39.81 442 PHE A C 1
ATOM 3323 O O . PHE A 1 426 ? 9.788 118.439 -31.581 1.00 40.16 442 PHE A O 1
ATOM 3331 N N . GLU A 1 427 ? 7.804 119.142 -30.738 1.00 42.59 443 GLU A N 1
ATOM 3332 C CA . GLU A 1 427 ? 7.235 119.492 -32.057 1.00 43.12 443 GLU A CA 1
ATOM 3333 C C . GLU A 1 427 ? 7.902 120.767 -32.580 1.00 39.51 443 GLU A C 1
ATOM 3334 O O . GLU A 1 427 ? 8.147 120.893 -33.775 1.00 40.11 443 GLU A O 1
ATOM 3340 N N . VAL A 1 428 ? 8.196 121.694 -31.679 1.00 35.45 444 VAL A N 1
ATOM 3341 C CA . VAL A 1 428 ? 8.956 122.896 -32.023 1.00 38.37 444 VAL A CA 1
ATOM 3342 C C . VAL A 1 428 ? 10.362 122.482 -32.479 1.00 40.59 444 VAL A C 1
ATOM 3343 O O . VAL A 1 428 ? 10.833 122.905 -33.540 1.00 38.51 444 VAL A O 1
ATOM 3347 N N . TRP A 1 429 ? 10.985 121.628 -31.660 1.00 39.05 445 TRP A N 1
ATOM 3348 C CA . TRP A 1 429 ? 12.310 121.070 -31.880 1.00 35.55 445 TRP A CA 1
ATOM 3349 C C . TRP A 1 429 ? 12.455 120.514 -33.284 1.00 34.58 445 TRP A C 1
ATOM 3350 O O . TRP A 1 429 ? 13.343 120.932 -34.005 1.00 35.58 445 TRP A O 1
ATOM 3361 N N . GLU A 1 430 ? 11.575 119.600 -33.673 1.00 35.22 446 GLU A N 1
ATOM 3362 C CA . GLU A 1 430 ? 11.667 118.951 -34.990 1.00 38.19 446 GLU A CA 1
ATOM 3363 C C . GLU A 1 430 ? 11.207 119.814 -36.196 1.00 42.05 446 GLU A C 1
ATOM 3364 O O . GLU A 1 430 ? 11.574 119.538 -37.337 1.00 42.86 446 GLU A O 1
ATOM 3370 N N . LYS A 1 431 ? 10.405 120.842 -35.943 1.00 42.73 447 LYS A N 1
ATOM 3371 C CA . LYS A 1 431 ? 9.970 121.743 -36.991 1.00 43.45 447 LYS A CA 1
ATOM 3372 C C . LYS A 1 431 ? 11.073 122.760 -37.331 1.00 41.21 447 LYS A C 1
ATOM 3373 O O . LYS A 1 431 ? 11.309 123.046 -38.505 1.00 40.91 447 LYS A O 1
ATOM 3379 N N . TYR A 1 432 ? 11.703 123.338 -36.310 1.00 37.87 448 TYR A N 1
ATOM 3380 C CA . TYR A 1 432 ? 12.698 124.379 -36.509 1.00 38.11 448 TYR A CA 1
ATOM 3381 C C . TYR A 1 432 ? 14.138 123.844 -36.657 1.00 37.20 448 TYR A C 1
ATOM 3382 O O . TYR A 1 432 ? 14.973 124.501 -37.271 1.00 34.43 448 TYR A O 1
ATOM 3391 N N . GLY A 1 433 ? 14.415 122.660 -36.113 1.00 36.52 449 GLY A N 1
ATOM 3392 C CA . GLY A 1 433 ? 15.789 122.167 -35.971 1.00 37.04 449 GLY A CA 1
ATOM 3393 C C . GLY A 1 433 ? 16.621 122.926 -34.950 1.00 35.84 449 GLY A C 1
ATOM 3394 O O . GLY A 1 433 ? 17.836 122.945 -35.033 1.00 37.27 449 GLY A O 1
ATOM 3395 N N . PHE A 1 434 ? 15.949 123.571 -34.007 1.00 37.25 450 PHE A N 1
ATOM 3396 C CA . PHE A 1 434 ? 16.556 124.268 -32.883 1.00 36.15 450 PHE A CA 1
ATOM 3397 C C . PHE A 1 434 ? 15.424 124.791 -31.984 1.00 37.03 450 PHE A C 1
ATOM 3398 O O . PHE A 1 434 ? 14.259 124.715 -32.372 1.00 37.18 450 PHE A O 1
ATOM 3406 N N . MET A 1 435 ? 15.760 125.295 -30.796 1.00 35.80 451 MET A N 1
ATOM 3407 C CA . MET A 1 435 ? 14.785 125.945 -29.936 1.00 36.51 451 MET A CA 1
ATOM 3408 C C . MET A 1 435 ? 14.859 127.432 -30.248 1.00 36.82 451 MET A C 1
ATOM 3409 O O . MET A 1 435 ? 15.904 128.049 -30.027 1.00 34.87 451 MET A O 1
ATOM 3414 N N . PRO A 1 436 ? 13.756 128.022 -30.761 1.00 35.60 452 PRO A N 1
ATOM 3415 C CA . PRO A 1 436 ? 13.763 129.467 -30.937 1.00 35.10 452 PRO A CA 1
ATOM 3416 C C . PRO A 1 436 ? 13.592 130.165 -29.598 1.00 35.53 452 PRO A C 1
ATOM 3417 O O . PRO A 1 436 ? 12.729 129.766 -28.831 1.00 37.53 452 PRO A O 1
ATOM 3421 N N . GLU A 1 437 ? 14.397 131.188 -29.321 1.00 36.10 453 GLU A N 1
ATOM 3422 C CA . GLU A 1 437 ? 14.411 131.835 -27.995 1.00 38.36 453 GLU A CA 1
ATOM 3423 C C . GLU A 1 437 ? 13.073 132.477 -27.596 1.00 42.52 453 GLU A C 1
ATOM 3424 O O . GLU A 1 437 ? 12.695 132.481 -26.418 1.00 45.53 453 GLU A O 1
ATOM 3430 N N . ASN A 1 438 ? 12.405 133.073 -28.573 1.00 43.28 454 ASN A N 1
ATOM 3431 C CA . ASN A 1 438 ? 11.061 133.626 -28.387 1.00 45.06 454 ASN A CA 1
ATOM 3432 C C . ASN A 1 438 ? 9.940 132.600 -28.145 1.00 44.85 454 ASN A C 1
ATOM 3433 O O . ASN A 1 438 ? 8.861 132.990 -27.734 1.00 48.42 454 ASN A O 1
ATOM 3438 N N . ILE A 1 439 ? 10.186 131.318 -28.408 1.00 43.09 455 ILE A N 1
ATOM 3439 C CA . ILE A 1 439 ? 9.247 130.245 -28.064 1.00 44.17 455 ILE A CA 1
ATOM 3440 C C . ILE A 1 439 ? 9.656 129.473 -26.803 1.00 46.56 455 ILE A C 1
ATOM 3441 O O . ILE A 1 439 ? 8.793 129.147 -25.977 1.00 45.93 455 ILE A O 1
ATOM 3446 N N . GLN A 1 440 ? 10.950 129.160 -26.675 1.00 43.53 456 GLN A N 1
ATOM 3447 C CA . GLN A 1 440 ? 11.482 128.410 -25.533 1.00 39.40 456 GLN A CA 1
ATOM 3448 C C . GLN A 1 440 ? 12.739 129.104 -25.061 1.00 37.56 456 GLN A C 1
ATOM 3449 O O . GLN A 1 440 ? 13.695 129.197 -25.802 1.00 41.25 456 GLN A O 1
ATOM 3455 N N . THR A 1 441 ? 12.738 129.586 -23.831 1.00 34.37 457 THR A N 1
ATOM 3456 C CA . THR A 1 441 ? 13.879 130.284 -23.288 1.00 33.93 457 THR A CA 1
ATOM 3457 C C . THR A 1 441 ? 14.973 129.276 -22.844 1.00 31.69 457 THR A C 1
ATOM 3458 O O . THR A 1 441 ? 14.761 128.071 -22.895 1.00 29.39 457 THR A O 1
ATOM 3462 N N . GLN A 1 442 ? 16.143 129.773 -22.457 1.00 31.73 458 GLN A N 1
ATOM 3463 C CA . GLN A 1 442 ? 17.349 128.922 -22.345 1.00 34.96 458 GLN A CA 1
ATOM 3464 C C . GLN A 1 442 ? 17.596 128.118 -23.639 1.00 34.08 458 GLN A C 1
ATOM 3465 O O . GLN A 1 442 ? 18.053 126.970 -23.587 1.00 34.98 458 GLN A O 1
ATOM 3471 N N . SER A 1 443 ? 17.284 128.737 -24.786 1.00 31.80 459 SER A N 1
ATOM 3472 C CA . SER A 1 443 ? 17.229 128.057 -26.072 1.00 30.73 459 SER A CA 1
ATOM 3473 C C . SER A 1 443 ? 18.555 127.474 -26.573 1.00 31.71 459 SER A C 1
ATOM 3474 O O . SER A 1 443 ? 18.559 126.383 -27.179 1.00 30.83 459 SER A O 1
ATOM 3477 N N . VAL A 1 444 ? 19.666 128.183 -26.358 1.00 30.23 460 VAL A N 1
ATOM 3478 C CA . VAL A 1 444 ? 20.937 127.710 -26.905 1.00 32.58 460 VAL A CA 1
ATOM 3479 C C . VAL A 1 444 ? 21.479 126.567 -26.047 1.00 31.05 460 VAL A C 1
ATOM 3480 O O . VAL A 1 444 ? 21.830 125.517 -26.572 1.00 29.33 460 VAL A O 1
ATOM 3484 N N . SER A 1 445 ? 21.488 126.760 -24.735 1.00 30.07 461 SER A N 1
ATOM 3485 C CA . SER A 1 445 ? 21.845 125.687 -23.815 1.00 30.09 461 SER A CA 1
ATOM 3486 C C . SER A 1 445 ? 20.972 124.451 -23.997 1.00 31.78 461 SER A C 1
ATOM 3487 O O . SER A 1 445 ? 21.496 123.336 -23.980 1.00 33.70 461 SER A O 1
ATOM 3490 N N . ILE A 1 446 ? 19.662 124.619 -24.204 1.00 31.51 462 ILE A N 1
ATOM 3491 C CA . ILE A 1 446 ? 18.799 123.447 -24.393 1.00 30.44 462 ILE A CA 1
ATOM 3492 C C . ILE A 1 446 ? 19.094 122.780 -25.724 1.00 29.52 462 ILE A C 1
ATOM 3493 O O . ILE A 1 446 ? 19.125 121.554 -25.818 1.00 29.30 462 ILE A O 1
ATOM 3498 N N . THR A 1 447 ? 19.280 123.582 -26.756 1.00 29.65 463 THR A N 1
ATOM 3499 C CA . THR A 1 447 ? 19.555 123.036 -28.082 1.00 31.48 463 THR A CA 1
ATOM 3500 C C . THR A 1 447 ? 20.798 122.130 -28.046 1.00 29.68 463 THR A C 1
ATOM 3501 O O . THR A 1 447 ? 20.756 120.998 -28.524 1.00 27.97 463 THR A O 1
ATOM 3505 N N . LEU A 1 448 ? 21.868 122.619 -27.430 1.00 27.87 464 LEU A N 1
ATOM 3506 C CA . LEU A 1 448 ? 23.102 121.854 -27.312 1.00 28.46 464 LEU A CA 1
ATOM 3507 C C . LEU A 1 448 ? 22.921 120.587 -26.454 1.00 29.03 464 LEU A C 1
ATOM 3508 O O . LEU A 1 448 ? 23.215 119.465 -26.898 1.00 29.30 464 LEU A O 1
ATOM 3513 N N . GLU A 1 449 ? 22.402 120.744 -25.241 1.00 29.64 465 GLU A N 1
ATOM 3514 C CA . GLU A 1 449 ? 22.271 119.599 -24.345 1.00 28.93 465 GLU A CA 1
ATOM 3515 C C . GLU A 1 449 ? 21.268 118.563 -24.835 1.00 30.51 465 GLU A C 1
ATOM 3516 O O . GLU A 1 449 ? 21.520 117.350 -24.725 1.00 29.99 465 GLU A O 1
ATOM 3522 N N . GLN A 1 450 ? 20.161 119.021 -25.423 1.00 31.64 466 GLN A N 1
ATOM 3523 C CA . GLN A 1 450 ? 19.139 118.101 -25.947 1.00 31.96 466 GLN A CA 1
ATOM 3524 C C . GLN A 1 450 ? 19.656 117.361 -27.168 1.00 31.37 466 GLN A C 1
ATOM 3525 O O . GLN A 1 450 ? 19.376 116.163 -27.356 1.00 33.23 466 GLN A O 1
ATOM 3531 N N . ALA A 1 451 ? 20.407 118.067 -28.005 1.00 32.33 467 ALA A N 1
ATOM 3532 C CA . ALA A 1 451 ? 21.098 117.433 -29.133 1.00 33.65 467 ALA A CA 1
ATOM 3533 C C . ALA A 1 451 ? 21.960 116.243 -28.651 1.00 32.69 467 ALA A C 1
ATOM 3534 O O . ALA A 1 451 ? 21.905 115.146 -29.212 1.00 31.02 467 ALA A O 1
ATOM 3536 N N . PHE A 1 452 ? 22.693 116.452 -27.569 1.00 31.21 468 PHE A N 1
ATOM 3537 C CA . PHE A 1 452 ? 23.469 115.367 -26.982 1.00 31.87 468 PHE A CA 1
ATOM 3538 C C . PHE A 1 452 ? 22.586 114.245 -26.443 1.00 32.45 468 PHE A C 1
ATOM 3539 O O . PHE A 1 452 ? 22.886 113.069 -26.650 1.00 34.59 468 PHE A O 1
ATOM 3547 N N . ASP A 1 453 ? 21.497 114.584 -25.755 1.00 33.99 469 ASP A N 1
ATOM 3548 C CA . ASP A 1 453 ? 20.543 113.540 -25.325 1.00 32.22 469 ASP A CA 1
ATOM 3549 C C . ASP A 1 453 ? 20.095 112.754 -26.533 1.00 32.00 469 ASP A C 1
ATOM 3550 O O . ASP A 1 453 ? 20.064 111.522 -26.498 1.00 32.73 469 ASP A O 1
ATOM 3555 N N . ASP A 1 454 ? 19.785 113.451 -27.626 1.00 31.41 470 ASP A N 1
ATOM 3556 C CA . ASP A 1 454 ? 19.349 112.747 -28.846 1.00 31.01 470 ASP A CA 1
ATOM 3557 C C . ASP A 1 454 ? 20.374 111.803 -29.453 1.00 29.86 470 ASP A C 1
ATOM 3558 O O . ASP A 1 454 ? 19.999 110.738 -29.937 1.00 28.84 470 ASP A O 1
ATOM 3563 N N . TRP A 1 455 ? 21.656 112.174 -29.411 1.00 32.21 471 TRP A N 1
ATOM 3564 C CA . TRP A 1 455 ? 22.741 111.268 -29.845 1.00 32.43 471 TRP A CA 1
ATOM 3565 C C . TRP A 1 455 ? 22.676 109.982 -29.045 1.00 32.68 471 TRP A C 1
ATOM 3566 O O . TRP A 1 455 ? 22.741 108.890 -29.614 1.00 35.49 471 TRP A O 1
ATOM 3577 N N . CYS A 1 456 ? 22.521 110.109 -27.727 1.00 31.57 472 CYS A N 1
ATOM 3578 C CA . CYS A 1 456 ? 22.366 108.930 -26.884 1.00 32.23 472 CYS A CA 1
ATOM 3579 C C . CYS A 1 456 ? 21.212 108.048 -27.308 1.00 32.59 472 CYS A C 1
ATOM 3580 O O . CYS A 1 456 ? 21.378 106.832 -27.378 1.00 33.49 472 CYS A O 1
ATOM 3583 N N . VAL A 1 457 ? 20.058 108.642 -27.614 1.00 33.02 473 VAL A N 1
ATOM 3584 C CA . VAL A 1 457 ? 18.904 107.834 -28.059 1.00 34.05 473 VAL A CA 1
ATOM 3585 C C . VAL A 1 457 ? 19.298 107.065 -29.321 1.00 34.94 473 VAL A C 1
ATOM 3586 O O . VAL A 1 457 ? 19.067 105.852 -29.421 1.00 35.70 473 VAL A O 1
ATOM 3590 N N . ALA A 1 458 ? 19.912 107.779 -30.267 1.00 33.89 474 ALA A N 1
ATOM 3591 C CA . ALA A 1 458 ? 20.384 107.173 -31.496 1.00 34.56 474 ALA A CA 1
ATOM 3592 C C . ALA A 1 458 ? 21.306 105.968 -31.240 1.00 35.72 474 ALA A C 1
ATOM 3593 O O . ALA A 1 458 ? 21.133 104.914 -31.862 1.00 34.46 474 ALA A O 1
ATOM 3595 N N . GLN A 1 459 ? 22.254 106.101 -30.310 1.00 34.88 475 GLN A N 1
ATOM 3596 C CA . GLN A 1 459 ? 23.171 104.992 -30.034 1.00 36.90 475 GLN A CA 1
ATOM 3597 C C . GLN A 1 459 ? 22.421 103.777 -29.498 1.00 38.66 475 GLN A C 1
ATOM 3598 O O . GLN A 1 459 ? 22.745 102.636 -29.835 1.00 38.78 475 GLN A O 1
ATOM 3604 N N . LEU A 1 460 ? 21.399 104.040 -28.689 1.00 39.29 476 LEU A N 1
ATOM 3605 C CA . LEU A 1 460 ? 20.579 102.990 -28.095 1.00 39.25 476 LEU A CA 1
ATOM 3606 C C . LEU A 1 460 ? 19.700 102.343 -29.151 1.00 40.13 476 LEU A C 1
ATOM 3607 O O . LEU A 1 460 ? 19.549 101.124 -29.169 1.00 43.55 476 LEU A O 1
ATOM 3612 N N . ALA A 1 461 ? 19.131 103.147 -30.045 1.00 40.43 477 ALA A N 1
ATOM 3613 C CA . ALA A 1 461 ? 18.377 102.613 -31.182 1.00 41.21 477 ALA A CA 1
ATOM 3614 C C . ALA A 1 461 ? 19.245 101.707 -32.090 1.00 41.63 477 ALA A C 1
ATOM 3615 O O . ALA A 1 461 ? 18.816 100.617 -32.504 1.00 42.44 477 ALA A O 1
ATOM 3617 N N . ALA A 1 462 ? 20.462 102.158 -32.383 1.00 40.00 478 ALA A N 1
ATOM 3618 C CA . ALA A 1 462 ? 21.413 101.362 -33.171 1.00 40.87 478 ALA A CA 1
ATOM 3619 C C . ALA A 1 462 ? 21.720 100.021 -32.506 1.00 41.78 478 ALA A C 1
ATOM 3620 O O . ALA A 1 462 ? 21.760 99.000 -33.181 1.00 42.22 478 ALA A O 1
ATOM 3622 N N . LYS A 1 463 ? 21.907 100.032 -31.182 1.00 44.09 479 LYS A N 1
ATOM 3623 C CA . LYS A 1 463 ? 22.191 98.818 -30.419 1.00 44.96 479 LYS A CA 1
ATOM 3624 C C . LYS A 1 463 ? 21.070 97.796 -30.558 1.00 47.11 479 LYS A C 1
ATOM 3625 O O . LYS A 1 463 ? 21.343 96.607 -30.659 1.00 49.25 479 LYS A O 1
ATOM 3631 N N . LEU A 1 464 ? 19.820 98.269 -30.578 1.00 50.83 480 LEU A N 1
ATOM 3632 C CA . LEU A 1 464 ? 18.626 97.408 -30.707 1.00 49.77 480 LEU A CA 1
ATOM 3633 C C . LEU A 1 464 ? 18.127 97.228 -32.142 1.00 50.34 480 LEU A C 1
ATOM 3634 O O . LEU A 1 464 ? 17.057 96.653 -32.340 1.00 50.42 480 LEU A O 1
ATOM 3639 N N . ASN A 1 465 ? 18.881 97.715 -33.129 1.00 51.06 481 ASN A N 1
ATOM 3640 C CA . ASN A 1 465 ? 18.542 97.556 -34.548 1.00 53.80 481 ASN A CA 1
ATOM 3641 C C . ASN A 1 465 ? 17.220 98.188 -34.914 1.00 54.37 481 ASN A C 1
ATOM 3642 O O . ASN A 1 465 ? 16.393 97.578 -35.580 1.00 56.39 481 ASN A O 1
ATOM 3647 N N . LYS A 1 466 ? 17.038 99.423 -34.463 1.00 54.74 482 LYS A N 1
ATOM 3648 C CA . LYS A 1 466 ? 15.859 100.200 -34.775 1.00 53.48 482 LYS A CA 1
ATOM 3649 C C . LYS A 1 466 ? 16.319 101.313 -35.701 1.00 53.07 482 LYS A C 1
ATOM 3650 O O . LYS A 1 466 ? 16.598 102.429 -35.272 1.00 55.15 482 LYS A O 1
ATOM 3656 N N . ASP A 1 467 ? 16.399 100.982 -36.986 1.00 55.05 483 ASP A N 1
ATOM 3657 C CA . ASP A 1 467 ? 17.035 101.844 -37.993 1.00 56.03 483 ASP A CA 1
ATOM 3658 C C . ASP A 1 467 ? 16.324 103.174 -38.220 1.00 51.00 483 ASP A C 1
ATOM 3659 O O . ASP A 1 467 ? 16.976 104.210 -38.318 1.00 49.57 483 ASP A O 1
ATOM 3664 N N . ALA A 1 468 ? 14.996 103.157 -38.304 1.00 49.38 484 ALA A N 1
ATOM 3665 C CA . ALA A 1 468 ? 14.239 104.401 -38.526 1.00 48.16 484 ALA A CA 1
ATOM 3666 C C . ALA A 1 468 ? 14.451 105.389 -37.369 1.00 46.33 484 ALA A C 1
ATOM 3667 O O . ALA A 1 468 ? 14.680 106.594 -37.570 1.00 43.46 484 ALA A O 1
ATOM 3669 N N . ASP A 1 469 ? 14.393 104.855 -36.155 1.00 42.86 485 ASP A N 1
ATOM 3670 C CA . ASP A 1 469 ? 14.663 105.641 -34.965 1.00 41.68 485 ASP A CA 1
ATOM 3671 C C . ASP A 1 469 ? 16.077 106.201 -34.963 1.00 39.34 485 ASP A C 1
ATOM 3672 O O . ASP A 1 469 ? 16.275 107.358 -34.608 1.00 37.13 485 ASP A O 1
ATOM 3677 N N . TYR A 1 470 ? 17.058 105.399 -35.379 1.00 41.24 486 TYR A N 1
ATOM 3678 C CA . TYR A 1 470 ? 18.452 105.871 -35.436 1.00 41.68 486 TYR A CA 1
ATOM 3679 C C . TYR A 1 470 ? 18.580 107.131 -36.296 1.00 42.01 486 TYR A C 1
ATOM 3680 O O . TYR A 1 470 ? 19.179 108.119 -35.870 1.00 38.73 486 TYR A O 1
ATOM 3689 N N . GLN A 1 471 ? 18.002 107.090 -37.493 1.00 44.80 487 GLN A N 1
ATOM 3690 C CA . GLN A 1 471 ? 18.048 108.231 -38.411 1.00 46.14 487 GLN A CA 1
ATOM 3691 C C . GLN A 1 471 ? 17.413 109.466 -37.780 1.00 43.94 487 GLN A C 1
ATOM 3692 O O . GLN A 1 471 ? 17.995 110.567 -37.785 1.00 45.47 487 GLN A O 1
ATOM 3698 N N . ARG A 1 472 ? 16.222 109.276 -37.227 1.00 40.00 488 ARG A N 1
ATOM 3699 C CA . ARG A 1 472 ? 15.472 110.373 -36.629 1.00 38.28 488 ARG A CA 1
ATOM 3700 C C . ARG A 1 472 ? 16.290 111.065 -35.559 1.00 36.53 488 ARG A C 1
ATOM 3701 O O . ARG A 1 472 ? 16.460 112.284 -35.584 1.00 36.02 488 ARG A O 1
ATOM 3709 N N . PHE A 1 473 ? 16.812 110.287 -34.621 1.00 35.09 489 PHE A N 1
ATOM 3710 C CA . PHE A 1 473 ? 17.519 110.880 -33.495 1.00 35.18 489 PHE A CA 1
ATOM 3711 C C . PHE A 1 473 ? 18.948 111.302 -33.841 1.00 35.27 489 PHE A C 1
ATOM 3712 O O . PHE A 1 473 ? 19.472 112.267 -33.252 1.00 32.91 489 PHE A O 1
ATOM 3720 N N . HIS A 1 474 ? 19.572 110.628 -34.808 1.00 37.66 490 HIS A N 1
ATOM 3721 C CA . HIS A 1 474 ? 20.862 111.107 -35.321 1.00 41.32 490 HIS A CA 1
ATOM 3722 C C . HIS A 1 474 ? 20.701 112.495 -35.955 1.00 37.32 490 HIS A C 1
ATOM 3723 O O . HIS A 1 474 ? 21.480 113.397 -35.652 1.00 35.05 490 HIS A O 1
ATOM 3730 N N . LYS A 1 475 ? 19.678 112.665 -36.794 1.00 35.52 491 LYS A N 1
ATOM 3731 C CA . LYS A 1 475 ? 19.393 113.970 -37.414 1.00 36.03 491 LYS A CA 1
ATOM 3732 C C . LYS A 1 475 ? 19.195 115.044 -36.348 1.00 36.21 491 LYS A C 1
ATOM 3733 O O . LYS A 1 475 ? 19.734 116.133 -36.460 1.00 38.12 491 LYS A O 1
ATOM 3735 N N . ARG A 1 476 ? 18.461 114.715 -35.288 1.00 38.18 492 ARG A N 1
ATOM 3736 C CA . ARG A 1 476 ? 18.268 115.638 -34.159 1.00 36.27 492 ARG A CA 1
ATOM 3737 C C . ARG A 1 476 ? 19.559 115.945 -33.402 1.00 33.50 492 ARG A C 1
ATOM 3738 O O . ARG A 1 476 ? 19.776 117.092 -33.002 1.00 33.24 492 ARG A O 1
ATOM 3746 N N . SER A 1 477 ? 20.420 114.941 -33.223 1.00 32.46 493 SER A N 1
ATOM 3747 C CA . SER A 1 477 ? 21.759 115.156 -32.610 1.00 34.17 493 SER A CA 1
ATOM 3748 C C . SER A 1 477 ? 22.592 116.192 -33.329 1.00 34.14 493 SER A C 1
ATOM 3749 O O . SER A 1 477 ? 23.472 116.792 -32.722 1.00 31.98 493 SER A O 1
ATOM 3752 N N . GLU A 1 478 ? 22.292 116.416 -34.614 1.00 37.33 494 GLU A N 1
ATOM 3753 C CA . GLU A 1 478 ? 23.017 117.398 -35.428 1.00 37.58 494 GLU A CA 1
ATOM 3754 C C . GLU A 1 478 ? 22.434 118.820 -35.428 1.00 37.67 494 GLU A C 1
ATOM 3755 O O . GLU A 1 478 ? 22.969 119.706 -36.108 1.00 38.40 494 GLU A O 1
ATOM 3761 N N . TYR A 1 479 ? 21.405 119.067 -34.613 1.00 36.58 495 TYR A N 1
ATOM 3762 C CA . TYR A 1 479 ? 20.729 120.381 -34.605 1.00 33.73 495 TYR A CA 1
ATOM 3763 C C . TYR A 1 479 ? 21.566 121.501 -34.014 1.00 32.59 495 TYR A C 1
ATOM 3764 O O . TYR A 1 479 ? 21.220 122.664 -34.214 1.00 31.26 495 TYR A O 1
ATOM 3773 N N . TYR A 1 480 ? 22.648 121.189 -33.296 1.00 33.14 496 TYR A N 1
ATOM 3774 C CA . TYR A 1 480 ? 23.627 122.241 -32.889 1.00 32.38 496 TYR A CA 1
ATOM 3775 C C . TYR A 1 480 ? 24.095 123.075 -34.101 1.00 31.86 496 TYR A C 1
ATOM 3776 O O . TYR A 1 480 ? 24.341 124.275 -33.974 1.00 31.42 496 TYR A O 1
ATOM 3785 N N . ARG A 1 481 ? 24.202 122.434 -35.264 1.00 32.45 497 ARG A N 1
ATOM 3786 C CA . ARG A 1 481 ? 24.587 123.119 -36.513 1.00 35.05 497 ARG A CA 1
ATOM 3787 C C . ARG A 1 481 ? 23.687 124.287 -36.884 1.00 37.66 497 ARG A C 1
ATOM 3788 O O . ARG A 1 481 ? 24.160 125.277 -37.455 1.00 37.26 497 ARG A O 1
ATOM 3796 N N . ASN A 1 482 ? 22.397 124.163 -36.557 1.00 37.23 498 ASN A N 1
ATOM 3797 C CA . ASN A 1 482 ? 21.415 125.174 -36.899 1.00 35.29 498 ASN A CA 1
ATOM 3798 C C . ASN A 1 482 ? 21.523 126.407 -36.046 1.00 35.59 498 ASN A C 1
ATOM 3799 O O . ASN A 1 482 ? 20.932 127.420 -36.403 1.00 34.83 498 ASN A O 1
ATOM 3804 N N . LEU A 1 483 ? 22.262 126.340 -34.932 1.00 32.69 499 LEU A N 1
ATOM 3805 C CA . LEU A 1 483 ? 22.561 127.541 -34.147 1.00 31.71 499 LEU A CA 1
ATOM 3806 C C . LEU A 1 483 ? 24.000 128.039 -34.241 1.00 30.42 499 LEU A C 1
ATOM 3807 O O . LEU A 1 483 ? 24.345 128.993 -33.546 1.00 30.40 499 LEU A O 1
ATOM 3812 N N . PHE A 1 484 ? 24.825 127.446 -35.105 1.00 32.58 500 PHE A N 1
ATOM 3813 C CA . PHE A 1 484 ? 26.233 127.869 -35.237 1.00 33.79 500 PHE A CA 1
ATOM 3814 C C . PHE A 1 484 ? 26.324 129.045 -36.184 1.00 33.53 500 PHE A C 1
ATOM 3815 O O . PHE A 1 484 ? 26.037 128.908 -37.362 1.00 34.08 500 PHE A O 1
ATOM 3823 N N . HIS A 1 485 ? 26.757 130.186 -35.681 1.00 35.75 501 HIS A N 1
ATOM 3824 C CA . HIS A 1 485 ? 26.823 131.397 -36.486 1.00 40.84 501 HIS A CA 1
ATOM 3825 C C . HIS A 1 485 ? 28.115 131.432 -37.326 1.00 41.68 501 HIS A C 1
ATOM 3826 O O . HIS A 1 485 ? 29.202 131.469 -36.765 1.00 41.16 501 HIS A O 1
ATOM 3833 N N . PRO A 1 486 ? 27.999 131.483 -38.663 1.00 44.85 502 PRO A N 1
ATOM 3834 C CA . PRO A 1 486 ? 29.187 131.375 -39.527 1.00 45.65 502 PRO A CA 1
ATOM 3835 C C . PRO A 1 486 ? 30.149 132.568 -39.515 1.00 43.63 502 PRO A C 1
ATOM 3836 O O . PRO A 1 486 ? 31.326 132.388 -39.805 1.00 46.56 502 PRO A O 1
ATOM 3840 N N . LYS A 1 487 ? 29.661 133.768 -39.231 1.00 42.14 503 LYS A N 1
ATOM 3841 C CA . LYS A 1 487 ? 30.528 134.926 -39.003 1.00 40.57 503 LYS A CA 1
ATOM 3842 C C . LYS A 1 487 ? 31.220 134.928 -37.649 1.00 40.46 503 LYS A C 1
ATOM 3843 O O . LYS A 1 487 ? 32.442 134.984 -37.595 1.00 43.91 503 LYS A O 1
ATOM 3845 N N . THR A 1 488 ? 30.461 134.882 -36.552 1.00 41.30 504 THR A N 1
ATOM 3846 C CA . THR A 1 488 ? 31.056 134.994 -35.197 1.00 38.69 504 THR A CA 1
ATOM 3847 C C . THR A 1 488 ? 31.687 133.697 -34.679 1.00 36.27 504 THR A C 1
ATOM 3848 O O . THR A 1 488 ? 32.502 133.748 -33.775 1.00 35.57 504 THR A O 1
ATOM 3852 N N . LYS A 1 489 ? 31.267 132.557 -35.217 1.00 37.30 505 LYS A N 1
ATOM 3853 C CA . LYS A 1 489 ? 31.743 131.232 -34.789 1.00 43.65 505 LYS A CA 1
ATOM 3854 C C . LYS A 1 489 ? 31.410 130.911 -33.321 1.00 42.47 505 LYS A C 1
ATOM 3855 O O . LYS A 1 489 ? 32.197 130.259 -32.632 1.00 44.28 505 LYS A O 1
ATOM 3861 N N . PHE A 1 490 ? 30.264 131.409 -32.851 1.00 39.11 506 PHE A N 1
ATOM 3862 C CA . PHE A 1 490 ? 29.656 130.968 -31.615 1.00 36.81 506 PHE A CA 1
ATOM 3863 C C . PHE A 1 490 ? 28.314 130.359 -31.946 1.00 37.25 506 PHE A C 1
ATOM 3864 O O . PHE A 1 490 ? 27.748 130.623 -33.015 1.00 38.39 506 PHE A O 1
ATOM 3872 N N . PHE A 1 491 ? 27.811 129.531 -31.033 1.00 36.59 507 PHE A N 1
ATOM 3873 C CA . PHE A 1 491 ? 26.404 129.152 -31.041 1.00 35.64 507 PHE A CA 1
ATOM 3874 C C . PHE A 1 491 ? 25.624 130.334 -30.469 1.00 35.03 507 PHE A C 1
ATOM 3875 O O . PHE A 1 491 ? 25.966 130.849 -29.408 1.00 32.34 507 PHE A O 1
ATOM 3883 N N . GLN A 1 492 ? 24.609 130.779 -31.202 1.00 36.77 508 GLN A N 1
ATOM 3884 C CA . GLN A 1 492 ? 23.787 131.931 -30.808 1.00 37.28 508 GLN A CA 1
ATOM 3885 C C . GLN A 1 492 ? 22.308 131.648 -31.009 1.00 34.42 508 GLN A C 1
ATOM 3886 O O . GLN A 1 492 ? 21.925 130.769 -31.796 1.00 33.45 508 GLN A O 1
ATOM 3892 N N . SER A 1 493 ? 21.490 132.452 -30.334 1.00 35.19 509 SER A N 1
ATOM 3893 C CA . SER A 1 493 ? 20.033 132.305 -30.356 1.00 35.44 509 SER A CA 1
ATOM 3894 C C . SER A 1 493 ? 19.409 132.839 -31.639 1.00 37.20 509 SER A C 1
ATOM 3895 O O . SER A 1 493 ? 19.888 133.822 -32.206 1.00 37.73 509 SER A O 1
ATOM 3898 N N . LYS A 1 494 ? 18.366 132.152 -32.095 1.00 38.00 510 LYS A N 1
ATOM 3899 C CA . LYS A 1 494 ? 17.530 132.588 -33.207 1.00 41.12 510 LYS A CA 1
ATOM 3900 C C . LYS A 1 494 ? 16.070 132.639 -32.804 1.00 42.50 510 LYS A C 1
ATOM 3901 O O . LYS A 1 494 ? 15.649 131.965 -31.857 1.00 42.34 510 LYS A O 1
ATOM 3907 N N . ASN A 1 495 ? 15.297 133.418 -33.563 1.00 41.89 511 ASN A N 1
ATOM 3908 C CA . ASN A 1 495 ? 13.858 133.514 -33.338 1.00 41.76 511 ASN A CA 1
ATOM 3909 C C . ASN A 1 495 ? 13.125 132.535 -34.239 1.00 42.44 511 ASN A C 1
ATOM 3910 O O . ASN A 1 495 ? 13.769 131.763 -34.959 1.00 43.99 511 ASN A O 1
ATOM 3915 N N . ASP A 1 496 ? 11.798 132.541 -34.205 1.00 43.35 512 ASP A N 1
ATOM 3916 C CA . ASP A 1 496 ? 11.028 131.570 -34.988 1.00 49.09 512 ASP A CA 1
ATOM 3917 C C . ASP A 1 496 ? 10.955 131.891 -36.477 1.00 48.24 512 ASP A C 1
ATOM 3918 O O . ASP A 1 496 ? 10.520 131.051 -37.259 1.00 48.24 512 ASP A O 1
ATOM 3923 N N . LYS A 1 497 ? 11.378 133.091 -36.866 1.00 49.57 513 LYS A N 1
ATOM 3924 C CA . LYS A 1 497 ? 11.592 133.408 -38.289 1.00 53.92 513 LYS A CA 1
ATOM 3925 C C . LYS A 1 497 ? 12.984 132.988 -38.807 1.00 55.26 513 LYS A C 1
ATOM 3926 O O . LYS A 1 497 ? 13.284 133.187 -39.988 1.00 57.08 513 LYS A O 1
ATOM 3932 N N . GLY A 1 498 ? 13.824 132.407 -37.942 1.00 51.85 514 GLY A N 1
ATOM 3933 C CA . GLY A 1 498 ? 15.148 131.941 -38.338 1.00 46.84 514 GLY A CA 1
ATOM 3934 C C . GLY A 1 498 ? 16.197 133.034 -38.337 1.00 45.77 514 GLY A C 1
ATOM 3935 O O . GLY A 1 498 ? 17.267 132.859 -38.927 1.00 45.71 514 GLY A O 1
ATOM 3936 N N . GLU A 1 499 ? 15.910 134.132 -37.641 1.00 43.86 515 GLU A N 1
ATOM 3937 C CA . GLU A 1 499 ? 16.775 135.296 -37.600 1.00 47.35 515 GLU A CA 1
ATOM 3938 C C . GLU A 1 499 ? 17.619 135.281 -36.337 1.00 47.95 515 GLU A C 1
ATOM 3939 O O . GLU A 1 499 ? 17.102 135.004 -35.259 1.00 49.30 515 GLU A O 1
ATOM 3945 N N . TRP A 1 500 ? 18.898 135.625 -36.463 1.00 44.72 516 TRP A N 1
ATOM 3946 C CA . TRP A 1 500 ? 19.781 135.712 -35.314 1.00 44.49 516 TRP A CA 1
ATOM 3947 C C . TRP A 1 500 ? 19.336 136.878 -34.446 1.00 45.39 516 TRP A C 1
ATOM 3948 O O . TRP A 1 500 ? 19.180 137.992 -34.945 1.00 48.46 516 TRP A O 1
ATOM 3959 N N . ILE A 1 501 ? 19.116 136.632 -33.156 1.00 44.34 517 ILE A N 1
ATOM 3960 C CA . ILE A 1 501 ? 18.766 137.713 -32.238 1.00 43.84 517 ILE A CA 1
ATOM 3961 C C . ILE A 1 501 ? 19.999 138.593 -32.095 1.00 45.51 517 ILE A C 1
ATOM 3962 O O . ILE A 1 501 ? 21.107 138.086 -31.984 1.00 45.87 517 ILE A O 1
ATOM 3967 N N . GLU A 1 502 ? 19.785 139.907 -32.094 1.00 49.34 518 GLU A N 1
ATOM 3968 C CA . GLU A 1 502 ? 20.858 140.886 -32.031 1.00 55.68 518 GLU A CA 1
ATOM 3969 C C . GLU A 1 502 ? 20.437 141.915 -30.978 1.00 57.03 518 GLU A C 1
ATOM 3970 O O . GLU A 1 502 ? 19.241 142.102 -30.786 1.00 60.15 518 GLU A O 1
ATOM 3976 N N . PRO A 1 503 ? 21.372 142.532 -30.247 1.00 61.55 519 PRO A N 1
ATOM 3977 C CA . PRO A 1 503 ? 22.782 142.199 -30.287 1.00 61.81 519 PRO A CA 1
ATOM 3978 C C . PRO A 1 503 ? 23.080 140.957 -29.437 1.00 60.78 519 PRO A C 1
ATOM 3979 O O . PRO A 1 503 ? 22.263 140.537 -28.603 1.00 55.51 519 PRO A O 1
ATOM 3983 N N . PHE A 1 504 ? 24.250 140.386 -29.689 1.00 58.47 520 PHE A N 1
ATOM 3984 C CA . PHE A 1 504 ? 24.727 139.207 -29.027 1.00 54.09 520 PHE A CA 1
ATOM 3985 C C . PHE A 1 504 ? 26.087 139.522 -28.410 1.00 51.32 520 PHE A C 1
ATOM 3986 O O . PHE A 1 504 ? 26.982 140.015 -29.097 1.00 48.71 520 PHE A O 1
ATOM 3994 N N . ASP A 1 505 ? 26.218 139.250 -27.111 1.00 48.00 521 ASP A N 1
ATOM 3995 C CA . ASP A 1 505 ? 27.461 139.421 -26.363 1.00 45.90 521 ASP A CA 1
ATOM 3996 C C . ASP A 1 505 ? 27.859 138.050 -25.777 1.00 46.03 521 ASP A C 1
ATOM 3997 O O . ASP A 1 505 ? 27.225 137.583 -24.820 1.00 47.80 521 ASP A O 1
ATOM 4002 N N . PRO A 1 506 ? 28.937 137.426 -26.306 1.00 44.35 522 PRO A N 1
ATOM 4003 C CA . PRO A 1 506 ? 29.311 136.078 -25.838 1.00 41.44 522 PRO A CA 1
ATOM 4004 C C . PRO A 1 506 ? 29.835 135.974 -24.400 1.00 38.40 522 PRO A C 1
ATOM 4005 O O . PRO A 1 506 ? 30.003 134.856 -23.898 1.00 36.25 522 PRO A O 1
ATOM 4009 N N . TYR A 1 507 ? 30.103 137.110 -23.760 1.00 36.34 523 TYR A N 1
ATOM 4010 C CA . TYR A 1 507 ? 30.461 137.149 -22.343 1.00 37.81 523 TYR A CA 1
ATOM 4011 C C . TYR A 1 507 ? 29.252 137.205 -21.394 1.00 39.24 523 TYR A C 1
ATOM 4012 O O . TYR A 1 507 ? 29.405 136.944 -20.196 1.00 36.85 523 TYR A O 1
ATOM 4021 N N . GLN A 1 508 ? 28.067 137.538 -21.917 1.00 43.92 524 GLN A N 1
ATOM 4022 C CA . GLN A 1 508 ? 26.902 137.846 -21.069 1.00 44.50 524 GLN A CA 1
ATOM 4023 C C . GLN A 1 508 ? 26.272 136.598 -20.463 1.00 42.22 524 GLN A C 1
ATOM 4024 O O . GLN A 1 508 ? 25.868 135.691 -21.189 1.00 40.88 524 GLN A O 1
ATOM 4030 N N . TYR A 1 509 ? 26.145 136.595 -19.142 1.00 41.60 525 TYR A N 1
ATOM 4031 C CA . TYR A 1 509 ? 25.546 135.478 -18.429 1.00 46.45 525 TYR A CA 1
ATOM 4032 C C . TYR A 1 509 ? 24.031 135.500 -18.482 1.00 49.25 525 TYR A C 1
ATOM 4033 O O . TYR A 1 509 ? 23.415 136.561 -18.404 1.00 46.67 525 TYR A O 1
ATOM 4042 N N . GLY A 1 510 ? 23.463 134.300 -18.627 1.00 54.11 526 GLY A N 1
ATOM 4043 C CA . GLY A 1 510 ? 22.057 134.038 -18.377 1.00 56.49 526 GLY A CA 1
ATOM 4044 C C . GLY A 1 510 ? 21.849 133.314 -17.064 1.00 57.77 526 GLY A C 1
ATOM 4045 O O . GLY A 1 510 ? 22.801 132.812 -16.457 1.00 55.20 526 GLY A O 1
ATOM 4046 N N . GLY A 1 511 ? 20.584 133.261 -16.645 1.00 57.41 527 GLY A N 1
ATOM 4047 C CA . GLY A 1 511 ? 20.184 132.652 -15.383 1.00 57.93 527 GLY A CA 1
ATOM 4048 C C . GLY A 1 511 ? 19.544 131.298 -15.616 1.00 54.90 527 GLY A C 1
ATOM 4049 O O . GLY A 1 511 ? 20.180 130.393 -16.152 1.00 46.81 527 GLY A O 1
ATOM 4050 N N . ASN A 1 512 ? 18.284 131.173 -15.196 1.00 57.16 528 ASN A N 1
ATOM 4051 C CA . ASN A 1 512 ? 17.489 129.964 -15.399 1.00 59.15 528 ASN A CA 1
ATOM 4052 C C . ASN A 1 512 ? 16.172 130.341 -16.093 1.00 58.33 528 ASN A C 1
ATOM 4053 O O . ASN A 1 512 ? 15.086 129.979 -15.647 1.00 65.76 528 ASN A O 1
ATOM 4058 N N . GLY A 1 513 ? 16.304 131.066 -17.198 1.00 56.54 529 GLY A N 1
ATOM 4059 C CA . GLY A 1 513 ? 15.176 131.595 -17.969 1.00 57.19 529 GLY A CA 1
ATOM 4060 C C . GLY A 1 513 ? 15.311 133.090 -18.233 1.00 56.99 529 GLY A C 1
ATOM 4061 O O . GLY A 1 513 ? 15.838 133.830 -17.403 1.00 54.52 529 GLY A O 1
ATOM 4062 N N . GLY A 1 514 ? 14.811 133.536 -19.383 1.00 58.91 530 GLY A N 1
ATOM 4063 C CA . GLY A 1 514 ? 14.897 134.946 -19.789 1.00 61.17 530 GLY A CA 1
ATOM 4064 C C . GLY A 1 514 ? 16.162 135.288 -20.565 1.00 61.43 530 GLY A C 1
ATOM 4065 O O . GLY A 1 514 ? 16.445 136.466 -20.805 1.00 62.69 530 GLY A O 1
ATOM 4066 N N . HIS A 1 515 ? 16.902 134.254 -20.970 1.00 54.97 531 HIS A N 1
ATOM 4067 C CA . HIS A 1 515 ? 18.188 134.397 -21.644 1.00 51.90 531 HIS A CA 1
ATOM 4068 C C . HIS A 1 515 ? 18.465 133.043 -22.296 1.00 43.89 531 HIS A C 1
ATOM 4069 O O . HIS A 1 515 ? 18.038 132.023 -21.770 1.00 40.71 531 HIS A O 1
ATOM 4076 N N . PRO A 1 516 ? 19.157 133.021 -23.444 1.00 39.24 532 PRO A N 1
ATOM 4077 C CA . PRO A 1 516 ? 19.334 131.739 -24.131 1.00 37.80 532 PRO A CA 1
ATOM 4078 C C . PRO A 1 516 ? 20.385 130.767 -23.538 1.00 35.12 532 PRO A C 1
ATOM 4079 O O . PRO A 1 516 ? 20.490 129.628 -24.001 1.00 36.29 532 PRO A O 1
ATOM 4083 N N . PHE A 1 517 ? 21.112 131.188 -22.509 1.00 34.27 533 PHE A N 1
ATOM 4084 C CA . PHE A 1 517 ? 22.127 130.363 -21.856 1.00 35.92 533 PHE A CA 1
ATOM 4085 C C . PHE A 1 517 ? 21.791 130.122 -20.389 1.00 37.15 533 PHE A C 1
ATOM 4086 O O . PHE A 1 517 ? 21.272 131.011 -19.705 1.00 38.19 533 PHE A O 1
ATOM 4094 N N . THR A 1 518 ? 22.100 128.913 -19.922 1.00 35.72 534 THR A N 1
ATOM 4095 C CA . THR A 1 518 ? 21.756 128.473 -18.586 1.00 34.27 534 THR A CA 1
ATOM 4096 C C . THR A 1 518 ? 22.964 128.567 -17.652 1.00 35.33 534 THR A C 1
ATOM 4097 O O . THR A 1 518 ? 23.908 127.768 -17.750 1.00 33.60 534 THR A O 1
ATOM 4101 N N . GLU A 1 519 ? 22.907 129.541 -16.744 1.00 36.45 535 GLU A N 1
ATOM 4102 C CA . GLU A 1 519 ? 23.948 129.808 -15.743 1.00 37.31 535 GLU A CA 1
ATOM 4103 C C . GLU A 1 519 ? 25.343 129.871 -16.342 1.00 38.37 535 GLU A C 1
ATOM 4104 O O . GLU A 1 519 ? 26.306 129.370 -15.778 1.00 44.88 535 GLU A O 1
ATOM 4110 N N . GLY A 1 520 ? 25.437 130.485 -17.502 1.00 39.68 536 GLY A N 1
ATOM 4111 C CA . GLY A 1 520 ? 26.701 130.661 -18.156 1.00 39.70 536 GLY A CA 1
ATOM 4112 C C . GLY A 1 520 ? 26.570 131.601 -19.313 1.00 38.66 536 GLY A C 1
ATOM 4113 O O . GLY A 1 520 ? 25.499 132.158 -19.554 1.00 40.23 536 GLY A O 1
ATOM 4114 N N . ASN A 1 521 ? 27.671 131.750 -20.041 1.00 36.83 537 ASN A N 1
ATOM 4115 C CA . ASN A 1 521 ? 27.725 132.623 -21.201 1.00 33.58 537 ASN A CA 1
ATOM 4116 C C . ASN A 1 521 ? 27.985 131.787 -22.416 1.00 32.88 537 ASN A C 1
ATOM 4117 O O . ASN A 1 521 ? 28.117 130.566 -22.324 1.00 34.08 537 ASN A O 1
ATOM 4122 N N . ALA A 1 522 ? 28.015 132.436 -23.567 1.00 32.80 538 ALA A N 1
ATOM 4123 C CA . ALA A 1 522 ? 28.198 131.728 -24.823 1.00 32.54 538 ALA A CA 1
ATOM 4124 C C . ALA A 1 522 ? 29.614 131.153 -24.967 1.00 31.14 538 ALA A C 1
ATOM 4125 O O . ALA A 1 522 ? 29.806 130.150 -25.645 1.00 30.32 538 ALA A O 1
ATOM 4127 N N . TRP A 1 523 ? 30.588 131.821 -24.362 1.00 31.75 539 TRP A N 1
ATOM 4128 C CA . TRP A 1 523 ? 31.966 131.342 -24.326 1.00 34.61 539 TRP A CA 1
ATOM 4129 C C . TRP A 1 523 ? 32.045 129.939 -23.707 1.00 35.32 539 TRP A C 1
ATOM 4130 O O . TRP A 1 523 ? 32.733 129.065 -24.230 1.00 33.90 539 TRP A O 1
ATOM 4141 N N . GLN A 1 524 ? 31.303 129.737 -22.622 1.00 33.80 540 GLN A N 1
ATOM 4142 C CA . GLN A 1 524 ? 31.300 128.471 -21.917 1.00 32.50 540 GLN A CA 1
ATOM 4143 C C . GLN A 1 524 ? 30.496 127.409 -22.607 1.00 33.09 540 GLN A C 1
ATOM 4144 O O . GLN A 1 524 ? 30.923 126.244 -22.660 1.00 35.34 540 GLN A O 1
ATOM 4150 N N . TYR A 1 525 ? 29.331 127.778 -23.130 1.00 31.43 541 TYR A N 1
ATOM 4151 C CA . TYR A 1 525 ? 28.479 126.789 -23.785 1.00 30.45 541 TYR A CA 1
ATOM 4152 C C . TYR A 1 525 ? 28.953 126.387 -25.163 1.00 29.85 541 TYR A C 1
ATOM 4153 O O . TYR A 1 525 ? 28.474 125.390 -25.714 1.00 29.96 541 TYR A O 1
ATOM 4162 N N . PHE A 1 526 ? 29.872 127.156 -25.734 1.00 29.86 542 PHE A N 1
ATOM 4163 C CA . PHE A 1 526 ? 30.404 126.868 -27.066 1.00 30.51 542 PHE A CA 1
ATOM 4164 C C . PHE A 1 526 ? 30.961 125.465 -27.227 1.00 30.12 542 PHE A C 1
ATOM 4165 O O . PHE A 1 526 ? 30.866 124.862 -28.295 1.00 28.18 542 PHE A O 1
ATOM 4173 N N . TRP A 1 527 ? 31.534 124.951 -26.143 1.00 31.12 543 TRP A N 1
ATOM 4174 C CA . TRP A 1 527 ? 32.217 123.680 -26.160 1.00 30.28 543 TRP A CA 1
ATOM 4175 C C . TRP A 1 527 ? 31.261 122.511 -26.021 1.00 32.21 543 TRP A C 1
ATOM 4176 O O . TRP A 1 527 ? 31.723 121.368 -26.097 1.00 33.28 543 TRP A O 1
ATOM 4187 N N . TYR A 1 528 ? 29.946 122.750 -25.847 1.00 32.46 544 TYR A N 1
ATOM 4188 C CA . TYR A 1 528 ? 29.022 121.642 -25.567 1.00 30.74 544 TYR A CA 1
ATOM 4189 C C . TYR A 1 528 ? 28.521 120.923 -26.809 1.00 31.04 544 TYR A C 1
ATOM 4190 O O . TYR A 1 528 ? 27.344 120.954 -27.135 1.00 32.09 544 TYR A O 1
ATOM 4199 N N . VAL A 1 529 ? 29.444 120.251 -27.491 1.00 32.07 545 VAL A N 1
ATOM 4200 C CA . VAL A 1 529 ? 29.106 119.268 -28.535 1.00 32.72 545 VAL A CA 1
ATOM 4201 C C . VAL A 1 529 ? 29.926 117.993 -28.240 1.00 34.55 545 VAL A C 1
ATOM 4202 O O . VAL A 1 529 ? 30.687 117.516 -29.084 1.00 35.57 545 VAL A O 1
ATOM 4206 N N . PRO A 1 530 ? 29.753 117.420 -27.038 1.00 34.94 546 PRO A N 1
ATOM 4207 C CA . PRO A 1 530 ? 30.598 116.306 -26.581 1.00 36.05 546 PRO A CA 1
ATOM 4208 C C . PRO A 1 530 ? 30.587 115.063 -27.476 1.00 34.52 546 PRO A C 1
ATOM 4209 O O . PRO A 1 530 ? 31.518 114.284 -27.450 1.00 38.00 546 PRO A O 1
ATOM 4213 N N . HIS A 1 531 ? 29.550 114.932 -28.284 1.00 33.59 547 HIS A N 1
ATOM 4214 C CA . HIS A 1 531 ? 29.317 113.793 -29.144 1.00 32.04 547 HIS A CA 1
ATOM 4215 C C . HIS A 1 531 ? 29.830 114.003 -30.568 1.00 32.97 547 HIS A C 1
ATOM 4216 O O . HIS A 1 531 ? 29.783 113.084 -31.378 1.00 32.60 547 HIS A O 1
ATOM 4223 N N . ASN A 1 532 ? 30.305 115.201 -30.894 1.00 34.59 548 ASN A N 1
ATOM 4224 C CA . ASN A 1 532 ? 30.889 115.456 -32.217 1.00 34.41 548 ASN A CA 1
ATOM 4225 C C . ASN A 1 532 ? 31.847 116.629 -32.149 1.00 34.80 548 ASN A C 1
ATOM 4226 O O . ASN A 1 532 ? 31.628 117.688 -32.743 1.00 36.59 548 ASN A O 1
ATOM 4231 N N . ILE A 1 533 ? 32.926 116.419 -31.404 1.00 37.48 549 ILE A N 1
ATOM 4232 C CA . ILE A 1 533 ? 33.995 117.408 -31.284 1.00 36.72 549 ILE A CA 1
ATOM 4233 C C . ILE A 1 533 ? 34.679 117.632 -32.639 1.00 36.49 549 ILE A C 1
ATOM 4234 O O . ILE A 1 533 ? 35.092 118.747 -32.931 1.00 35.78 549 ILE A O 1
ATOM 4239 N N . GLN A 1 534 ? 34.768 116.593 -33.469 1.00 36.70 550 GLN A N 1
ATOM 4240 C CA . GLN A 1 534 ? 35.326 116.743 -34.815 1.00 39.74 550 GLN A CA 1
ATOM 4241 C C . GLN A 1 534 ? 34.529 117.771 -35.612 1.00 37.46 550 GLN A C 1
ATOM 4242 O O . GLN A 1 534 ? 35.127 118.710 -36.145 1.00 35.62 550 GLN A O 1
ATOM 4248 N N . ALA A 1 535 ? 33.195 117.620 -35.651 1.00 35.08 551 ALA A N 1
ATOM 4249 C CA . ALA A 1 535 ? 32.318 118.602 -36.329 1.00 34.59 551 ALA A CA 1
ATOM 4250 C C . ALA A 1 535 ? 32.507 120.009 -35.788 1.00 33.57 551 ALA A C 1
ATOM 4251 O O . ALA A 1 535 ? 32.624 120.955 -36.553 1.00 33.35 551 ALA A O 1
ATOM 4253 N N . LEU A 1 536 ? 32.560 120.132 -34.466 1.00 32.93 552 LEU A N 1
ATOM 4254 C CA . LEU A 1 536 ? 32.765 121.419 -33.826 1.00 33.72 552 LEU A CA 1
ATOM 4255 C C . LEU A 1 536 ? 34.091 122.041 -34.224 1.00 34.74 552 LEU A C 1
ATOM 4256 O O . LEU A 1 536 ? 34.158 123.240 -34.463 1.00 35.36 552 LEU A O 1
ATOM 4261 N N . MET A 1 537 ? 35.149 121.238 -34.273 1.00 37.45 553 MET A N 1
ATOM 4262 C CA . MET A 1 537 ? 36.478 121.748 -34.664 1.00 37.86 553 MET A CA 1
ATOM 4263 C C . MET A 1 537 ? 36.444 122.269 -36.116 1.00 35.21 553 MET A C 1
ATOM 4264 O O . MET A 1 537 ? 36.944 123.355 -36.409 1.00 32.16 553 MET A O 1
ATOM 4269 N N . GLU A 1 538 ? 35.826 121.496 -37.002 1.00 33.72 554 GLU A N 1
ATOM 4270 C CA . GLU A 1 538 ? 35.662 121.892 -38.390 1.00 36.27 554 GLU A CA 1
ATOM 4271 C C . GLU A 1 538 ? 34.890 123.228 -38.535 1.00 40.58 554 GLU A C 1
ATOM 4272 O O . GLU A 1 538 ? 35.381 124.160 -39.194 1.00 40.47 554 GLU A O 1
ATOM 4278 N N . LEU A 1 539 ? 33.719 123.331 -37.892 1.00 39.39 555 LEU A N 1
ATOM 4279 C CA . LEU A 1 539 ? 32.937 124.583 -37.887 1.00 37.89 555 LEU A CA 1
ATOM 4280 C C . LEU A 1 539 ? 33.753 125.769 -37.389 1.00 36.19 555 LEU A C 1
ATOM 4281 O O . LEU A 1 539 ? 33.612 126.873 -37.902 1.00 35.08 555 LEU A O 1
ATOM 4286 N N . THR A 1 540 ? 34.613 125.538 -36.401 1.00 35.69 556 THR A N 1
ATOM 4287 C CA . THR A 1 540 ? 35.457 126.596 -35.843 1.00 36.16 556 THR A CA 1
ATOM 4288 C C . THR A 1 540 ? 36.579 127.071 -36.796 1.00 37.43 556 THR A C 1
ATOM 4289 O O . THR A 1 540 ? 37.186 128.126 -36.562 1.00 34.95 556 THR A O 1
ATOM 4293 N N . GLY A 1 541 ? 36.828 126.298 -37.859 1.00 37.73 557 GLY A N 1
ATOM 4294 C CA . GLY A 1 541 ? 37.877 126.560 -38.829 1.00 40.43 557 GLY A CA 1
ATOM 4295 C C . GLY A 1 541 ? 39.039 125.563 -38.817 1.00 42.32 557 GLY A C 1
ATOM 4296 O O . GLY A 1 541 ? 40.065 125.825 -39.436 1.00 44.38 557 GLY A O 1
ATOM 4297 N N . GLY A 1 542 ? 38.902 124.439 -38.112 1.00 40.93 558 GLY A N 1
ATOM 4298 C CA . GLY A 1 542 ? 39.933 123.393 -38.083 1.00 40.18 558 GLY A CA 1
ATOM 4299 C C . GLY A 1 542 ? 40.683 123.375 -36.770 1.00 39.19 558 GLY A C 1
ATOM 4300 O O . GLY A 1 542 ? 40.485 124.249 -35.917 1.00 38.63 558 GLY A O 1
ATOM 4301 N N . THR A 1 543 ? 41.573 122.395 -36.625 1.00 38.92 559 THR A N 1
ATOM 4302 C CA . THR A 1 543 ? 42.213 122.117 -35.337 1.00 38.54 559 THR A CA 1
ATOM 4303 C C . THR A 1 543 ? 42.999 123.286 -34.784 1.00 39.44 559 THR A C 1
ATOM 4304 O O . THR A 1 543 ? 42.975 123.520 -33.579 1.00 42.26 559 THR A O 1
ATOM 4308 N N . LYS A 1 544 ? 43.689 124.022 -35.646 1.00 40.19 560 LYS A N 1
ATOM 4309 C CA . LYS A 1 544 ? 44.484 125.162 -35.175 1.00 44.35 560 LYS A CA 1
ATOM 4310 C C . LYS A 1 544 ? 43.568 126.299 -34.696 1.00 40.08 560 LYS A C 1
ATOM 4311 O O . LYS A 1 544 ? 43.823 126.916 -33.654 1.00 35.57 560 LYS A O 1
ATOM 4317 N N . ALA A 1 545 ? 42.515 126.573 -35.467 1.00 36.68 561 ALA A N 1
ATOM 4318 C CA . ALA A 1 545 ? 41.523 127.585 -35.080 1.00 35.86 561 ALA A CA 1
ATOM 4319 C C . ALA A 1 545 ? 40.853 127.181 -33.764 1.00 32.75 561 ALA A C 1
ATOM 4320 O O . ALA A 1 545 ? 40.749 127.981 -32.848 1.00 30.89 561 ALA A O 1
ATOM 4322 N N . PHE A 1 546 ? 40.464 125.920 -33.663 1.00 33.62 562 PHE A N 1
ATOM 4323 C CA . PHE A 1 546 ? 39.885 125.374 -32.425 1.00 36.80 562 PHE A CA 1
ATOM 4324 C C . PHE A 1 546 ? 40.845 125.510 -31.224 1.00 37.02 562 PHE A C 1
ATOM 4325 O O . PHE A 1 546 ? 40.438 125.953 -30.144 1.00 39.35 562 PHE A O 1
ATOM 4333 N N . GLU A 1 547 ? 42.121 125.178 -31.421 1.00 37.16 563 GLU A N 1
ATOM 4334 C CA . GLU A 1 547 ? 43.143 125.401 -30.389 1.00 36.90 563 GLU A CA 1
ATOM 4335 C C . GLU A 1 547 ? 43.195 126.853 -29.960 1.00 35.22 563 GLU A C 1
ATOM 4336 O O . GLU A 1 547 ? 43.271 127.155 -28.768 1.00 36.78 563 GLU A O 1
ATOM 4342 N N . GLN A 1 548 ? 43.186 127.751 -30.937 1.00 36.22 564 GLN A N 1
ATOM 4343 C CA . GLN A 1 548 ? 43.271 129.180 -30.656 1.00 37.51 564 GLN A CA 1
ATOM 4344 C C . GLN A 1 548 ? 42.060 129.674 -29.875 1.00 34.47 564 GLN A C 1
ATOM 4345 O O . GLN A 1 548 ? 42.205 130.464 -28.951 1.00 33.04 564 GLN A O 1
ATOM 4351 N N . LYS A 1 549 ? 40.875 129.184 -30.212 1.00 35.39 565 LYS A N 1
ATOM 4352 C CA . LYS A 1 549 ? 39.667 129.587 -29.479 1.00 37.48 565 LYS A CA 1
ATOM 4353 C C . LYS A 1 549 ? 39.740 129.116 -28.029 1.00 36.27 565 LYS A C 1
ATOM 4354 O O . LYS A 1 549 ? 39.422 129.905 -27.113 1.00 36.24 565 LYS A O 1
ATOM 4360 N N . LEU A 1 550 ? 40.207 127.873 -27.812 1.00 32.70 566 LEU A N 1
ATOM 4361 C CA . LEU A 1 550 ? 40.445 127.385 -26.436 1.00 33.04 566 LEU A CA 1
ATOM 4362 C C . LEU A 1 550 ? 41.418 128.279 -25.707 1.00 32.03 566 LEU A C 1
ATOM 4363 O O . LEU A 1 550 ? 41.181 128.624 -24.558 1.00 32.99 566 LEU A O 1
ATOM 4368 N N . ASP A 1 551 ? 42.502 128.672 -26.368 1.00 33.79 567 ASP A N 1
ATOM 4369 C CA . ASP A 1 551 ? 43.463 129.596 -25.746 1.00 37.36 567 ASP A CA 1
ATOM 4370 C C . ASP A 1 551 ? 42.830 130.913 -25.302 1.00 36.99 567 ASP A C 1
ATOM 4371 O O . ASP A 1 551 ? 43.135 131.428 -24.209 1.00 33.74 567 ASP A O 1
ATOM 4376 N N . THR A 1 552 ? 41.971 131.476 -26.155 1.00 38.46 568 THR A N 1
ATOM 4377 C CA . THR A 1 552 ? 41.270 132.719 -25.798 1.00 38.84 568 THR A CA 1
ATOM 4378 C C . THR A 1 552 ? 40.369 132.453 -24.601 1.00 35.92 568 THR A C 1
ATOM 4379 O O . THR A 1 552 ? 40.410 133.191 -23.614 1.00 34.16 568 THR A O 1
ATOM 4383 N N . PHE A 1 553 ? 39.602 131.368 -24.688 1.00 34.49 569 PHE A N 1
ATOM 4384 C CA . PHE A 1 553 ? 38.731 130.934 -23.598 1.00 34.44 569 PHE A CA 1
ATOM 4385 C C . PHE A 1 553 ? 39.462 130.865 -22.264 1.00 34.80 569 PHE A C 1
ATOM 4386 O O . PHE A 1 553 ? 38.983 131.418 -21.267 1.00 37.51 569 PHE A O 1
ATOM 4394 N N . PHE A 1 554 ? 40.635 130.234 -22.249 1.00 33.61 570 PHE A N 1
ATOM 4395 C CA . PHE A 1 554 ? 41.391 130.048 -20.995 1.00 32.52 570 PHE A CA 1
ATOM 4396 C C . PHE A 1 554 ? 42.200 131.243 -20.515 1.00 35.06 570 PHE A C 1
ATOM 4397 O O . PHE A 1 554 ? 42.697 131.223 -19.394 1.00 36.00 570 PHE A O 1
ATOM 4405 N N . THR A 1 555 ? 42.330 132.285 -21.332 1.00 37.68 571 THR A N 1
ATOM 4406 C CA . THR A 1 555 ? 43.101 133.472 -20.946 1.00 40.05 571 THR A CA 1
ATOM 4407 C C . THR A 1 555 ? 42.325 134.785 -20.860 1.00 42.18 571 THR A C 1
ATOM 4408 O O . THR A 1 555 ? 42.821 135.723 -20.244 1.00 45.66 571 THR A O 1
ATOM 4412 N N . SER A 1 556 ? 41.141 134.873 -21.468 1.00 43.94 572 SER A N 1
ATOM 4413 C CA . SER A 1 556 ? 40.351 136.112 -21.430 1.00 47.32 572 SER A CA 1
ATOM 4414 C C . SER A 1 556 ? 39.734 136.338 -20.057 1.00 47.54 572 SER A C 1
ATOM 4415 O O . SER A 1 556 ? 38.838 135.604 -19.663 1.00 46.02 572 SER A O 1
ATOM 4418 N N . THR A 1 557 ? 40.187 137.367 -19.343 1.00 53.79 573 THR A N 1
ATOM 4419 C CA . THR A 1 557 ? 39.729 137.620 -17.962 1.00 58.46 573 THR A CA 1
ATOM 4420 C C . THR A 1 557 ? 38.621 138.674 -17.814 1.00 60.13 573 THR A C 1
ATOM 4421 O O . THR A 1 557 ? 38.456 139.247 -16.734 1.00 66.61 573 THR A O 1
ATOM 4425 N N . TYR A 1 558 ? 37.848 138.923 -18.864 1.00 64.49 574 TYR A N 1
ATOM 4426 C CA . TYR A 1 558 ? 36.771 139.912 -18.780 1.00 71.46 574 TYR A CA 1
ATOM 4427 C C . TYR A 1 558 ? 35.669 139.477 -17.795 1.00 72.82 574 TYR A C 1
ATOM 4428 O O . TYR A 1 558 ? 35.040 138.420 -17.976 1.00 65.89 574 TYR A O 1
ATOM 4437 N N . LYS A 1 559 ? 35.467 140.294 -16.755 1.00 75.51 575 LYS A N 1
ATOM 4438 C CA . LYS A 1 559 ? 34.351 140.142 -15.814 1.00 80.46 575 LYS A CA 1
ATOM 4439 C C . LYS A 1 559 ? 33.206 141.078 -16.235 1.00 83.37 575 LYS A C 1
ATOM 4440 O O . LYS A 1 559 ? 33.352 142.297 -16.165 1.00 85.95 575 LYS A O 1
ATOM 4442 N N . SER A 1 560 ? 32.084 140.504 -16.681 1.00 91.69 576 SER A N 1
ATOM 4443 C CA . SER A 1 560 ? 30.913 141.277 -17.156 1.00 93.72 576 SER A CA 1
ATOM 4444 C C . SER A 1 560 ? 30.226 142.068 -16.039 1.00 93.59 576 SER A C 1
ATOM 4445 O O . SER A 1 560 ? 29.715 141.491 -15.081 1.00 92.97 576 SER A O 1
ATOM 4447 N N . MET A 1 563 ? 26.943 139.088 -14.584 1.00 91.20 579 MET A N 1
ATOM 4448 C CA . MET A 1 563 ? 27.560 137.975 -13.856 1.00 97.98 579 MET A CA 1
ATOM 4449 C C . MET A 1 563 ? 26.515 137.105 -13.141 1.00 91.43 579 MET A C 1
ATOM 4450 O O . MET A 1 563 ? 25.561 137.624 -12.559 1.00 94.69 579 MET A O 1
ATOM 4455 N N . ASN A 1 564 ? 26.714 135.785 -13.197 1.00 85.81 580 ASN A N 1
ATOM 4456 C CA . ASN A 1 564 ? 25.888 134.806 -12.476 1.00 83.53 580 ASN A CA 1
ATOM 4457 C C . ASN A 1 564 ? 26.693 134.197 -11.323 1.00 81.02 580 ASN A C 1
ATOM 4458 O O . ASN A 1 564 ? 27.835 133.760 -11.525 1.00 81.42 580 ASN A O 1
ATOM 4463 N N . HIS A 1 565 ? 26.093 134.146 -10.130 1.00 76.80 581 HIS A N 1
ATOM 4464 C CA . HIS A 1 565 ? 26.793 133.666 -8.925 1.00 76.14 581 HIS A CA 1
ATOM 4465 C C . HIS A 1 565 ? 27.056 132.137 -8.888 1.00 71.78 581 HIS A C 1
ATOM 4466 O O . HIS A 1 565 ? 27.766 131.663 -8.009 1.00 72.20 581 HIS A O 1
ATOM 4473 N N . ASN A 1 566 ? 26.489 131.380 -9.831 1.00 66.02 582 ASN A N 1
ATOM 4474 C CA . ASN A 1 566 ? 26.863 129.977 -10.037 1.00 63.75 582 ASN A CA 1
ATOM 4475 C C . ASN A 1 566 ? 28.251 129.823 -10.665 1.00 61.81 582 ASN A C 1
ATOM 4476 O O . ASN A 1 566 ? 28.972 128.871 -10.355 1.00 66.72 582 ASN A O 1
ATOM 4481 N N . ALA A 1 567 ? 28.627 130.761 -11.525 1.00 59.09 583 ALA A N 1
ATOM 4482 C CA . ALA A 1 567 ? 29.966 130.778 -12.116 1.00 58.36 583 ALA A CA 1
ATOM 4483 C C . ALA A 1 567 ? 31.034 131.293 -11.132 1.00 54.75 583 ALA A C 1
ATOM 4484 O O . ALA A 1 567 ? 30.944 132.419 -10.630 1.00 49.88 583 ALA A O 1
ATOM 4486 N N . SER A 1 568 ? 32.029 130.444 -10.863 1.00 51.71 584 SER A N 1
ATOM 4487 C CA . SER A 1 568 ? 33.220 130.799 -10.059 1.00 48.57 584 SER A CA 1
ATOM 4488 C C . SER A 1 568 ? 34.369 129.813 -10.396 1.00 44.38 584 SER A C 1
ATOM 4489 O O . SER A 1 568 ? 34.205 128.976 -11.288 1.00 45.07 584 SER A O 1
ATOM 4492 N N . GLY A 1 569 ? 35.512 129.905 -9.710 1.00 42.46 585 GLY A N 1
ATOM 4493 C CA . GLY A 1 569 ? 36.700 129.076 -10.022 1.00 40.10 585 GLY A CA 1
ATOM 4494 C C . GLY A 1 569 ? 37.247 129.304 -11.431 1.00 39.39 585 GLY A C 1
ATOM 4495 O O . GLY A 1 569 ? 37.360 128.350 -12.236 1.00 33.35 585 GLY A O 1
ATOM 4496 N N . PHE A 1 570 ? 37.576 130.572 -11.716 1.00 40.03 586 PHE A N 1
ATOM 4497 C CA . PHE A 1 570 ? 37.867 131.039 -13.088 1.00 41.76 586 PHE A CA 1
ATOM 4498 C C . PHE A 1 570 ? 39.297 130.806 -13.587 1.00 40.19 586 PHE A C 1
ATOM 4499 O O . PHE A 1 570 ? 40.259 131.115 -12.889 1.00 42.58 586 PHE A O 1
ATOM 4507 N N . VAL A 1 571 ? 39.408 130.292 -14.809 1.00 38.06 587 VAL A N 1
ATOM 4508 C CA . VAL A 1 571 ? 40.653 130.279 -15.576 1.00 35.82 587 VAL A CA 1
ATOM 4509 C C . VAL A 1 571 ? 40.327 130.999 -16.883 1.00 33.05 587 VAL A C 1
ATOM 4510 O O . VAL A 1 571 ? 39.915 130.397 -17.847 1.00 34.06 587 VAL A O 1
ATOM 4514 N N . GLY A 1 572 ? 40.480 132.308 -16.899 1.00 33.41 588 GLY A N 1
ATOM 4515 C CA . GLY A 1 572 ? 39.844 133.119 -17.931 1.00 35.03 588 GLY A CA 1
ATOM 4516 C C . GLY A 1 572 ? 38.322 133.001 -17.819 1.00 34.65 588 GLY A C 1
ATOM 4517 O O . GLY A 1 572 ? 37.754 133.241 -16.763 1.00 35.25 588 GLY A O 1
ATOM 4518 N N . GLN A 1 573 ? 37.682 132.613 -18.907 1.00 34.22 589 GLN A N 1
ATOM 4519 C CA . GLN A 1 573 ? 36.247 132.382 -18.938 1.00 35.81 589 GLN A CA 1
ATOM 4520 C C . GLN A 1 573 ? 35.817 131.002 -18.499 1.00 36.73 589 GLN A C 1
ATOM 4521 O O . GLN A 1 573 ? 34.615 130.757 -18.377 1.00 39.34 589 GLN A O 1
ATOM 4527 N N . TYR A 1 574 ? 36.772 130.087 -18.325 1.00 36.55 590 TYR A N 1
ATOM 4528 C CA . TYR A 1 574 ? 36.490 128.741 -17.809 1.00 33.69 590 TYR A CA 1
ATOM 4529 C C . TYR A 1 574 ? 36.098 128.937 -16.367 1.00 31.65 590 TYR A C 1
ATOM 4530 O O . TYR A 1 574 ? 36.793 129.609 -15.652 1.00 31.26 590 TYR A O 1
ATOM 4539 N N . ALA A 1 575 ? 34.990 128.352 -15.947 1.00 31.81 591 ALA A N 1
ATOM 4540 C CA . ALA A 1 575 ? 34.505 128.530 -14.580 1.00 33.02 591 ALA A CA 1
ATOM 4541 C C . ALA A 1 575 ? 34.277 127.155 -13.988 1.00 32.76 591 ALA A C 1
ATOM 4542 O O . ALA A 1 575 ? 33.240 126.522 -14.221 1.00 33.35 591 ALA A O 1
ATOM 4544 N N . HIS A 1 576 ? 35.263 126.685 -13.231 1.00 33.17 592 HIS A N 1
ATOM 4545 C CA . HIS A 1 576 ? 35.188 125.346 -12.679 1.00 32.87 592 HIS A CA 1
ATOM 4546 C C . HIS A 1 576 ? 34.033 125.181 -11.703 1.00 34.00 592 HIS A C 1
ATOM 4547 O O . HIS A 1 576 ? 33.501 124.081 -11.560 1.00 34.07 592 HIS A O 1
ATOM 4554 N N . GLY A 1 577 ? 33.664 126.282 -11.046 1.00 36.07 593 GLY A N 1
ATOM 4555 C CA . GLY A 1 577 ? 32.565 126.326 -10.076 1.00 37.15 593 GLY A CA 1
ATOM 4556 C C . GLY A 1 577 ? 31.180 125.927 -10.560 1.00 36.01 593 GLY A C 1
ATOM 4557 O O . GLY A 1 577 ? 30.284 125.731 -9.743 1.00 36.39 593 GLY A O 1
ATOM 4558 N N . ASN A 1 578 ? 30.983 125.836 -11.872 1.00 34.98 594 ASN A N 1
ATOM 4559 C CA . ASN A 1 578 ? 29.755 125.294 -12.411 1.00 37.03 594 ASN A CA 1
ATOM 4560 C C . ASN A 1 578 ? 30.081 124.368 -13.559 1.00 37.92 594 ASN A C 1
ATOM 4561 O O . ASN A 1 578 ? 31.137 124.494 -14.186 1.00 39.28 594 ASN A O 1
ATOM 4566 N N . GLU A 1 579 ? 29.148 123.477 -13.869 1.00 36.20 595 GLU A N 1
ATOM 4567 C CA . GLU A 1 579 ? 29.470 122.292 -14.654 1.00 37.38 595 GLU A CA 1
ATOM 4568 C C . GLU A 1 579 ? 29.426 122.364 -16.186 1.00 36.36 595 GLU A C 1
ATOM 4569 O O . GLU A 1 579 ? 29.833 121.393 -16.839 1.00 36.69 595 GLU A O 1
ATOM 4575 N N . PRO A 1 580 ? 28.934 123.468 -16.782 1.00 35.53 596 PRO A N 1
ATOM 4576 C CA . PRO A 1 580 ? 29.075 123.508 -18.249 1.00 34.71 596 PRO A CA 1
ATOM 4577 C C . PRO A 1 580 ? 30.540 123.483 -18.734 1.00 32.68 596 PRO A C 1
ATOM 4578 O O . PRO A 1 580 ? 30.833 122.903 -19.769 1.00 30.09 596 PRO A O 1
ATOM 4582 N N . SER A 1 581 ? 31.435 124.093 -17.967 1.00 33.11 597 SER A N 1
ATOM 4583 C CA . SER A 1 581 ? 32.868 124.073 -18.251 1.00 34.29 597 SER A CA 1
ATOM 4584 C C . SER A 1 581 ? 33.617 122.714 -18.081 1.00 36.28 597 SER A C 1
ATOM 4585 O O . SER A 1 581 ? 34.739 122.573 -18.577 1.00 38.35 597 SER A O 1
ATOM 4588 N N . HIS A 1 582 ? 33.022 121.736 -17.402 1.00 34.46 598 HIS A N 1
ATOM 4589 C CA . HIS A 1 582 ? 33.801 120.650 -16.777 1.00 34.16 598 HIS A CA 1
ATOM 4590 C C . HIS A 1 582 ? 34.588 119.740 -17.709 1.00 35.53 598 HIS A C 1
ATOM 4591 O O . HIS A 1 582 ? 35.655 119.251 -17.333 1.00 36.35 598 HIS A O 1
ATOM 4598 N N . HIS A 1 583 ? 34.055 119.514 -18.902 1.00 34.39 599 HIS A N 1
ATOM 4599 C CA . HIS A 1 583 ? 34.739 118.727 -19.931 1.00 34.21 599 HIS A CA 1
ATOM 4600 C C . HIS A 1 583 ? 35.819 119.481 -20.763 1.00 33.56 599 HIS A C 1
ATOM 4601 O O . HIS A 1 583 ? 36.579 118.848 -21.496 1.00 30.31 599 HIS A O 1
ATOM 4608 N N . VAL A 1 584 ? 35.917 120.803 -20.619 1.00 31.43 600 VAL A N 1
ATOM 4609 C CA . VAL A 1 584 ? 36.584 121.631 -21.632 1.00 32.42 600 VAL A CA 1
ATOM 4610 C C . VAL A 1 584 ? 38.136 121.530 -21.646 1.00 31.61 600 VAL A C 1
ATOM 4611 O O . VAL A 1 584 ? 38.748 121.550 -22.716 1.00 31.89 600 VAL A O 1
ATOM 4615 N N . ALA A 1 585 ? 38.764 121.422 -20.484 1.00 31.04 601 ALA A N 1
ATOM 4616 C CA . ALA A 1 585 ? 40.220 121.302 -20.421 1.00 30.46 601 ALA A CA 1
ATOM 4617 C C . ALA A 1 585 ? 40.744 120.060 -21.154 1.00 31.37 601 ALA A C 1
ATOM 4618 O O . ALA A 1 585 ? 41.882 120.058 -21.620 1.00 32.65 601 ALA A O 1
ATOM 4620 N N . TYR A 1 586 ? 39.901 119.038 -21.308 1.00 28.73 602 TYR A N 1
ATOM 4621 C CA . TYR A 1 586 ? 40.273 117.840 -22.037 1.00 29.00 602 TYR A CA 1
ATOM 4622 C C . TYR A 1 586 ? 40.214 117.991 -23.555 1.00 32.29 602 TYR A C 1
ATOM 4623 O O . TYR A 1 586 ? 40.545 117.030 -24.288 1.00 33.53 602 TYR A O 1
ATOM 4632 N N . LEU A 1 587 ? 39.812 119.166 -24.054 1.00 33.99 603 LEU A N 1
ATOM 4633 C CA . LEU A 1 587 ? 39.533 119.307 -25.486 1.00 34.12 603 LEU A CA 1
ATOM 4634 C C . LEU A 1 587 ? 40.797 119.621 -26.291 1.00 32.47 603 LEU A C 1
ATOM 4635 O O . LEU A 1 587 ? 40.841 119.423 -27.514 1.00 32.26 603 LEU A O 1
ATOM 4640 N N . TYR A 1 588 ? 41.829 120.103 -25.619 1.00 32.98 604 TYR A N 1
ATOM 4641 C CA . TYR A 1 588 ? 43.127 120.275 -26.288 1.00 34.83 604 TYR A CA 1
ATOM 4642 C C . TYR A 1 588 ? 43.651 118.947 -26.915 1.00 37.09 604 TYR A C 1
ATOM 4643 O O . TYR A 1 588 ? 44.231 118.970 -28.005 1.00 38.30 604 TYR A O 1
ATOM 4652 N N . ASN A 1 589 ? 43.375 117.797 -26.287 1.00 39.55 605 ASN A N 1
ATOM 4653 C CA . ASN A 1 589 ? 43.700 116.482 -26.899 1.00 41.15 605 ASN A CA 1
ATOM 4654 C C . ASN A 1 589 ? 43.184 116.363 -28.327 1.00 41.52 605 ASN A C 1
ATOM 4655 O O . ASN A 1 589 ? 43.905 115.951 -29.233 1.00 44.72 605 ASN A O 1
ATOM 4660 N N . PHE A 1 590 ? 41.927 116.745 -28.513 1.00 40.81 606 PHE A N 1
ATOM 4661 C CA . PHE A 1 590 ? 41.242 116.632 -29.806 1.00 38.34 606 PHE A CA 1
ATOM 4662 C C . PHE A 1 590 ? 41.844 117.595 -30.840 1.00 36.70 606 PHE A C 1
ATOM 4663 O O . PHE A 1 590 ? 41.841 117.318 -32.027 1.00 35.94 606 PHE A O 1
ATOM 4671 N N . ALA A 1 591 ? 42.344 118.722 -30.350 1.00 37.59 607 ALA A N 1
ATOM 4672 C CA . ALA A 1 591 ? 43.039 119.726 -31.139 1.00 40.38 607 ALA A CA 1
ATOM 4673 C C . ALA A 1 591 ? 44.525 119.431 -31.454 1.00 44.25 607 ALA A C 1
ATOM 4674 O O . ALA A 1 591 ? 45.175 120.276 -32.056 1.00 48.35 607 ALA A O 1
ATOM 4676 N N . GLY A 1 592 ? 45.070 118.285 -31.031 1.00 44.83 608 GLY A N 1
ATOM 4677 C CA . GLY A 1 592 ? 46.492 117.947 -31.264 1.00 44.11 608 GLY A CA 1
ATOM 4678 C C . GLY A 1 592 ? 47.504 118.576 -30.305 1.00 43.81 608 GLY A C 1
ATOM 4679 O O . GLY A 1 592 ? 48.683 118.664 -30.634 1.00 45.66 608 GLY A O 1
ATOM 4680 N N . GLN A 1 593 ? 47.059 118.999 -29.121 1.00 41.80 609 GLN A N 1
ATOM 4681 C CA . GLN A 1 593 ? 47.935 119.574 -28.112 1.00 40.78 609 GLN A CA 1
ATOM 4682 C C . GLN A 1 593 ? 47.695 118.977 -26.720 1.00 37.97 609 GLN A C 1
ATOM 4683 O O . GLN A 1 593 ? 47.387 119.706 -25.769 1.00 36.93 609 GLN A O 1
ATOM 4689 N N . PRO A 1 594 ? 47.905 117.657 -26.568 1.00 36.56 610 PRO A N 1
ATOM 4690 C CA . PRO A 1 594 ? 47.663 117.024 -25.262 1.00 36.76 610 PRO A CA 1
ATOM 4691 C C . PRO A 1 594 ? 48.346 117.661 -24.063 1.00 36.86 610 PRO A C 1
ATOM 4692 O O . PRO A 1 594 ? 47.789 117.661 -22.965 1.00 42.45 610 PRO A O 1
ATOM 4696 N N . TRP A 1 595 ? 49.521 118.231 -24.278 1.00 35.06 611 TRP A N 1
ATOM 4697 C CA . TRP A 1 595 ? 50.219 118.927 -23.219 1.00 34.18 611 TRP A CA 1
ATOM 4698 C C . TRP A 1 595 ? 49.429 120.090 -22.625 1.00 34.18 611 TRP A C 1
ATOM 4699 O O . TRP A 1 595 ? 49.624 120.426 -21.462 1.00 33.76 611 TRP A O 1
ATOM 4710 N N . LYS A 1 596 ? 48.568 120.726 -23.418 1.00 35.97 612 LYS A N 1
ATOM 4711 C CA . LYS A 1 596 ? 47.771 121.863 -22.911 1.00 36.49 612 LYS A CA 1
ATOM 4712 C C . LYS A 1 596 ? 46.622 121.375 -22.022 1.00 34.00 612 LYS A C 1
ATOM 4713 O O . LYS A 1 596 ? 46.347 121.974 -20.979 1.00 33.49 612 LYS A O 1
ATOM 4719 N N . THR A 1 597 ? 45.970 120.280 -22.409 1.00 32.45 613 THR A N 1
ATOM 4720 C CA . THR A 1 597 ? 45.064 119.604 -21.483 1.00 32.55 613 THR A CA 1
ATOM 4721 C C . THR A 1 597 ? 45.775 119.326 -20.156 1.00 32.24 613 THR A C 1
ATOM 4722 O O . THR A 1 597 ? 45.261 119.669 -19.091 1.00 32.35 613 THR A O 1
ATOM 4726 N N . GLN A 1 598 ? 46.969 118.731 -20.243 1.00 32.71 614 GLN A N 1
ATOM 4727 C CA . GLN A 1 598 ? 47.727 118.338 -19.055 1.00 31.90 614 GLN A CA 1
ATOM 4728 C C . GLN A 1 598 ? 48.067 119.548 -18.208 1.00 33.21 614 GLN A C 1
ATOM 4729 O O . GLN A 1 598 ? 47.910 119.514 -16.989 1.00 37.62 614 GLN A O 1
ATOM 4735 N N . LYS A 1 599 ? 48.517 120.616 -18.850 1.00 33.22 615 LYS A N 1
ATOM 4736 C CA . LYS A 1 599 ? 48.782 121.879 -18.160 1.00 36.84 615 LYS A CA 1
ATOM 4737 C C . LYS A 1 599 ? 47.563 122.406 -17.386 1.00 34.50 615 LYS A C 1
ATOM 4738 O O . LYS A 1 599 ? 47.682 122.798 -16.231 1.00 31.95 615 LYS A O 1
ATOM 4744 N N . TYR A 1 600 ? 46.404 122.428 -18.043 1.00 33.72 616 TYR A N 1
ATOM 4745 C CA . TYR A 1 600 ? 45.198 123.052 -17.476 1.00 31.76 616 TYR A CA 1
ATOM 4746 C C . TYR A 1 600 ? 44.522 122.127 -16.457 1.00 31.24 616 TYR A C 1
ATOM 4747 O O . TYR A 1 600 ? 44.138 122.560 -15.365 1.00 29.43 616 TYR A O 1
ATOM 4756 N N . VAL A 1 601 ? 44.435 120.841 -16.769 1.00 30.96 617 VAL A N 1
ATOM 4757 C CA . VAL A 1 601 ? 43.931 119.905 -15.782 1.00 32.96 617 VAL A CA 1
ATOM 4758 C C . VAL A 1 601 ? 44.733 119.998 -14.468 1.00 33.89 617 VAL A C 1
ATOM 4759 O O . VAL A 1 601 ? 44.161 120.157 -13.378 1.00 35.20 617 VAL A O 1
ATOM 4763 N N . SER A 1 602 ? 46.053 119.939 -14.580 1.00 34.53 618 SER A N 1
ATOM 4764 C CA . SER A 1 602 ? 46.935 120.007 -13.411 1.00 34.31 618 SER A CA 1
ATOM 4765 C C . SER A 1 602 ? 46.719 121.284 -12.606 1.00 33.98 618 SER A C 1
ATOM 4766 O O . SER A 1 602 ? 46.642 121.246 -11.374 1.00 34.65 618 SER A O 1
ATOM 4769 N N . HIS A 1 603 ? 46.646 122.408 -13.311 1.00 35.27 619 HIS A N 1
ATOM 4770 C CA . HIS A 1 603 ? 46.322 123.706 -12.699 1.00 35.84 619 HIS A CA 1
ATOM 4771 C C . HIS A 1 603 ? 44.995 123.669 -11.907 1.00 34.75 619 HIS A C 1
ATOM 4772 O O . HIS A 1 603 ? 44.926 124.133 -10.779 1.00 35.16 619 HIS A O 1
ATOM 4779 N N . ILE A 1 604 ? 43.950 123.103 -12.497 1.00 33.21 620 ILE A N 1
ATOM 4780 C CA . ILE A 1 604 ? 42.651 123.033 -11.821 1.00 33.51 620 ILE A CA 1
ATOM 4781 C C . ILE A 1 604 ? 42.739 122.145 -10.576 1.00 32.53 620 ILE A C 1
ATOM 4782 O O . ILE A 1 604 ? 42.309 122.555 -9.491 1.00 32.04 620 ILE A O 1
ATOM 4787 N N . LEU A 1 605 ? 43.306 120.952 -10.730 1.00 33.50 621 LEU A N 1
ATOM 4788 C CA . LEU A 1 605 ? 43.479 120.008 -9.599 1.00 34.20 621 LEU A CA 1
ATOM 4789 C C . LEU A 1 605 ? 44.239 120.593 -8.424 1.00 35.13 621 LEU A C 1
ATOM 4790 O O . LEU A 1 605 ? 43.845 120.410 -7.272 1.00 39.35 621 LEU A O 1
ATOM 4795 N N . ASN A 1 606 ? 45.315 121.310 -8.714 1.00 35.24 622 ASN A N 1
ATOM 4796 C CA . ASN A 1 606 ? 46.205 121.818 -7.659 1.00 37.85 622 ASN A CA 1
ATOM 4797 C C . ASN A 1 606 ? 45.763 123.154 -7.066 1.00 38.10 622 ASN A C 1
ATOM 4798 O O . ASN A 1 606 ? 46.117 123.501 -5.926 1.00 36.98 622 ASN A O 1
ATOM 4803 N N . THR A 1 607 ? 44.976 123.889 -7.835 1.00 37.83 623 THR A N 1
ATOM 4804 C CA . THR A 1 607 ? 44.690 125.296 -7.546 1.00 39.57 623 THR A CA 1
ATOM 4805 C C . THR A 1 607 ? 43.205 125.615 -7.199 1.00 37.97 623 THR A C 1
ATOM 4806 O O . THR A 1 607 ? 42.934 126.568 -6.456 1.00 37.68 623 THR A O 1
ATOM 4810 N N . LEU A 1 608 ? 42.265 124.848 -7.747 1.00 34.53 624 LEU A N 1
ATOM 4811 C CA . LEU A 1 608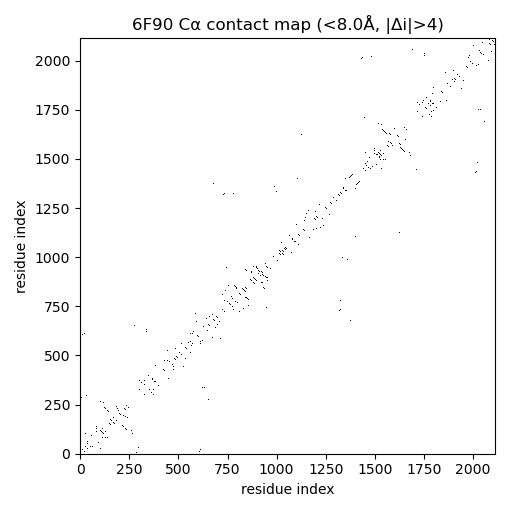 ? 40.845 125.049 -7.493 1.00 35.82 624 LEU A CA 1
ATOM 4812 C C . LEU A 1 608 ? 40.214 124.014 -6.544 1.00 37.30 624 LEU A C 1
ATOM 4813 O O . LEU A 1 608 ? 38.989 124.029 -6.350 1.00 38.32 624 LEU A O 1
ATOM 4818 N N . TYR A 1 609 ? 41.043 123.113 -5.998 1.00 35.58 625 TYR A N 1
ATOM 4819 C CA . TYR A 1 609 ? 40.669 122.199 -4.929 1.00 32.79 625 TYR A CA 1
ATOM 4820 C C . TYR A 1 609 ? 41.653 122.355 -3.795 1.00 34.00 625 TYR A C 1
ATOM 4821 O O . TYR A 1 609 ? 42.833 122.612 -4.021 1.00 36.46 625 TYR A O 1
ATOM 4830 N N . ASN A 1 610 ? 41.158 122.218 -2.575 1.00 34.82 626 ASN A N 1
ATOM 4831 C CA . ASN A 1 610 ? 41.992 122.198 -1.394 1.00 36.43 626 ASN A CA 1
ATOM 4832 C C . ASN A 1 610 ? 41.320 121.431 -0.256 1.00 36.76 626 ASN A C 1
ATOM 4833 O O . ASN A 1 610 ? 40.197 120.960 -0.398 1.00 36.85 626 ASN A O 1
ATOM 4838 N N . ASN A 1 611 ? 42.021 121.309 0.864 1.00 36.99 627 ASN A N 1
ATOM 4839 C CA . ASN A 1 611 ? 41.551 120.497 1.984 1.00 38.00 627 ASN A CA 1
ATOM 4840 C C . ASN A 1 611 ? 40.969 121.310 3.159 1.00 37.24 627 ASN A C 1
ATOM 4841 O O . ASN A 1 611 ? 40.890 120.808 4.274 1.00 37.47 627 ASN A O 1
ATOM 4846 N N . THR A 1 612 ? 40.563 122.550 2.894 1.00 36.95 628 THR A N 1
ATOM 4847 C CA . THR A 1 612 ? 39.881 123.390 3.864 1.00 36.83 628 THR A CA 1
ATOM 4848 C C . THR A 1 612 ? 38.368 123.368 3.611 1.00 38.14 628 THR A C 1
ATOM 4849 O O . THR A 1 612 ? 37.866 122.730 2.648 1.00 36.47 628 THR A O 1
ATOM 4853 N N . SER A 1 613 ? 37.653 124.094 4.472 1.00 39.08 629 SER A N 1
ATOM 4854 C CA . SER A 1 613 ? 36.195 124.206 4.401 1.00 38.72 629 SER A CA 1
ATOM 4855 C C . SER A 1 613 ? 35.737 124.780 3.077 1.00 38.04 629 SER A C 1
ATOM 4856 O O . SER A 1 613 ? 34.676 124.392 2.575 1.00 35.51 629 SER A O 1
ATOM 4859 N N . SER A 1 614 ? 36.561 125.643 2.490 1.00 39.26 630 SER A N 1
ATOM 4860 C CA . SER A 1 614 ? 36.256 126.272 1.205 1.00 41.20 630 SER A CA 1
ATOM 4861 C C . SER A 1 614 ? 36.928 125.530 0.066 1.00 39.89 630 SER A C 1
ATOM 4862 O O . SER A 1 614 ? 37.432 126.155 -0.859 1.00 43.29 630 SER A O 1
ATOM 4865 N N . GLY A 1 615 ? 36.889 124.199 0.111 1.00 39.48 631 GLY A N 1
ATOM 4866 C CA . GLY A 1 615 ? 37.721 123.343 -0.739 1.00 37.12 631 GLY A CA 1
ATOM 4867 C C . GLY A 1 615 ? 37.220 123.023 -2.123 1.00 36.44 631 GLY A C 1
ATOM 4868 O O . GLY A 1 615 ? 37.902 122.318 -2.876 1.00 35.07 631 GLY A O 1
ATOM 4869 N N . TYR A 1 616 ? 36.027 123.506 -2.462 1.00 36.00 632 TYR A N 1
ATOM 4870 C CA . TYR A 1 616 ? 35.506 123.377 -3.817 1.00 33.79 632 TYR A CA 1
ATOM 4871 C C . TYR A 1 616 ? 35.256 124.760 -4.380 1.00 34.11 632 TYR A C 1
ATOM 4872 O O . TYR A 1 616 ? 35.080 125.730 -3.637 1.00 34.10 632 TYR A O 1
ATOM 4881 N N . ALA A 1 617 ? 35.293 124.838 -5.704 1.00 33.89 633 ALA A N 1
ATOM 4882 C CA . ALA A 1 617 ? 35.213 126.094 -6.414 1.00 36.57 633 ALA A CA 1
ATOM 4883 C C . ALA A 1 617 ? 33.775 126.603 -6.519 1.00 37.51 633 ALA A C 1
ATOM 4884 O O . ALA A 1 617 ? 33.556 127.774 -6.844 1.00 40.37 633 ALA A O 1
ATOM 4886 N N . GLY A 1 618 ? 32.820 125.702 -6.295 1.00 35.89 634 GLY A N 1
ATOM 4887 C CA . GLY A 1 618 ? 31.403 126.019 -6.215 1.00 35.04 634 GLY A CA 1
ATOM 4888 C C . GLY A 1 618 ? 30.650 124.852 -5.592 1.00 35.14 634 GLY A C 1
ATOM 4889 O O . GLY A 1 618 ? 31.266 123.948 -5.010 1.00 33.43 634 GLY A O 1
ATOM 4890 N N . ASN A 1 619 ? 29.321 124.881 -5.722 1.00 34.14 635 ASN A N 1
ATOM 4891 C CA . ASN A 1 619 ? 28.438 123.828 -5.231 1.00 32.53 635 ASN A CA 1
ATOM 4892 C C . ASN A 1 619 ? 28.933 122.462 -5.711 1.00 32.67 635 ASN A C 1
ATOM 4893 O O . ASN A 1 619 ? 29.177 122.264 -6.903 1.00 30.57 635 ASN A O 1
ATOM 4898 N N . ASP A 1 620 ? 29.065 121.518 -4.788 1.00 33.48 636 ASP A N 1
ATOM 4899 C CA . ASP A 1 620 ? 29.510 120.167 -5.140 1.00 35.60 636 ASP A CA 1
ATOM 4900 C C . ASP A 1 620 ? 28.495 119.432 -6.041 1.00 34.89 636 ASP A C 1
ATOM 4901 O O . ASP A 1 620 ? 28.874 118.595 -6.864 1.00 33.36 636 ASP A O 1
ATOM 4906 N N . ASP A 1 621 ? 27.218 119.787 -5.911 1.00 34.88 637 ASP A N 1
ATOM 4907 C CA . ASP A 1 621 ? 26.127 119.244 -6.732 1.00 33.90 637 ASP A CA 1
ATOM 4908 C C . ASP A 1 621 ? 26.040 117.734 -6.727 1.00 32.22 637 ASP A C 1
ATOM 4909 O O . ASP A 1 621 ? 26.213 117.089 -7.755 1.00 33.01 637 ASP A O 1
ATOM 4914 N N . CYS A 1 622 ? 25.728 117.188 -5.556 1.00 31.87 638 CYS A N 1
ATOM 4915 C CA . CYS A 1 622 ? 25.577 115.748 -5.361 1.00 32.68 638 CYS A CA 1
ATOM 4916 C C . CYS A 1 622 ? 26.814 114.989 -5.828 1.00 32.39 638 CYS A C 1
ATOM 4917 O O . CYS A 1 622 ? 26.721 113.923 -6.434 1.00 31.60 638 CYS A O 1
ATOM 4920 N N . GLY A 1 623 ? 27.977 115.554 -5.513 1.00 33.61 639 GLY A N 1
ATOM 4921 C CA . GLY A 1 623 ? 29.251 114.914 -5.783 1.00 35.16 639 GLY A CA 1
ATOM 4922 C C . GLY A 1 623 ? 29.817 115.051 -7.181 1.00 35.16 639 GLY A C 1
ATOM 4923 O O . GLY A 1 623 ? 30.802 114.398 -7.481 1.00 36.92 639 GLY A O 1
ATOM 4924 N N . GLN A 1 624 ? 29.232 115.891 -8.034 1.00 34.60 640 GLN A N 1
ATOM 4925 C CA . GLN A 1 624 ? 29.774 116.091 -9.393 1.00 34.74 640 GLN A CA 1
ATOM 4926 C C . GLN A 1 624 ? 31.151 116.778 -9.378 1.00 33.74 640 GLN A C 1
ATOM 4927 O O . GLN A 1 624 ? 32.033 116.381 -10.128 1.00 34.91 640 GLN A O 1
ATOM 4933 N N . MET A 1 625 ? 31.316 117.795 -8.542 1.00 32.31 641 MET A N 1
ATOM 4934 C CA . MET A 1 625 ? 32.590 118.505 -8.410 1.00 35.05 641 MET A CA 1
ATOM 4935 C C . MET A 1 625 ? 33.673 117.560 -7.882 1.00 36.05 641 MET A C 1
ATOM 4936 O O . MET A 1 625 ? 34.826 117.613 -8.309 1.00 36.97 641 MET A O 1
ATOM 4941 N N . SER A 1 626 ? 33.275 116.720 -6.929 1.00 34.26 642 SER A N 1
ATOM 4942 C CA . SER A 1 626 ? 34.120 115.694 -6.371 1.00 32.16 642 SER A CA 1
ATOM 4943 C C . SER A 1 626 ? 34.456 114.598 -7.388 1.00 32.34 642 SER A C 1
ATOM 4944 O O . SER A 1 626 ? 35.598 114.137 -7.477 1.00 33.66 642 SER A O 1
ATOM 4947 N N . ALA A 1 627 ? 33.467 114.174 -8.152 1.00 30.13 643 ALA A N 1
ATOM 4948 C CA . ALA A 1 627 ? 33.690 113.166 -9.178 1.00 30.13 643 ALA A CA 1
ATOM 4949 C C . ALA A 1 627 ? 34.712 113.644 -10.217 1.00 31.81 643 ALA A C 1
ATOM 4950 O O . ALA A 1 627 ? 35.457 112.838 -10.782 1.00 30.42 643 ALA A O 1
ATOM 4952 N N . TRP A 1 628 ? 34.719 114.951 -10.473 1.00 32.81 644 TRP A N 1
ATOM 4953 C CA . TRP A 1 628 ? 35.653 115.544 -11.405 1.00 33.60 644 TRP A CA 1
ATOM 4954 C C . TRP A 1 628 ? 37.063 115.343 -10.880 1.00 32.65 644 TRP A C 1
ATOM 4955 O O . TRP A 1 628 ? 37.966 114.990 -11.639 1.00 32.45 644 TRP A O 1
ATOM 4966 N N . TYR A 1 629 ? 37.246 115.589 -9.589 1.00 32.29 645 TYR A N 1
ATOM 4967 C CA . TYR A 1 629 ? 38.536 115.391 -8.957 1.00 33.33 645 TYR A CA 1
ATOM 4968 C C . TYR A 1 629 ? 38.952 113.916 -8.980 1.00 34.03 645 TYR A C 1
ATOM 4969 O O . TYR A 1 629 ? 40.082 113.605 -9.303 1.00 34.01 645 TYR A O 1
ATOM 4978 N N . VAL A 1 630 ? 38.022 113.024 -8.659 1.00 33.19 646 VAL A N 1
ATOM 4979 C CA . VAL A 1 630 ? 38.319 111.613 -8.624 1.00 33.09 646 VAL A CA 1
ATOM 4980 C C . VAL A 1 630 ? 38.834 111.146 -9.975 1.00 34.22 646 VAL A C 1
ATOM 4981 O O . VAL A 1 630 ? 39.892 110.533 -10.045 1.00 35.61 646 VAL A O 1
ATOM 4985 N N . PHE A 1 631 ? 38.083 111.441 -11.028 1.00 33.74 647 PHE A N 1
ATOM 4986 C CA . PHE A 1 631 ? 38.462 111.094 -12.386 1.00 32.16 647 PHE A CA 1
ATOM 4987 C C . PHE A 1 631 ? 39.790 111.736 -12.796 1.00 34.74 647 PHE A C 1
ATOM 4988 O O . PHE A 1 631 ? 40.715 111.045 -13.235 1.00 32.55 647 PHE A O 1
ATOM 4996 N N . SER A 1 632 ? 39.884 113.052 -12.634 1.00 34.63 648 SER A N 1
ATOM 4997 C CA . SER A 1 632 ? 41.033 113.784 -13.151 1.00 34.60 648 SER A CA 1
ATOM 4998 C C . SER A 1 632 ? 42.324 113.428 -12.408 1.00 35.91 648 SER A C 1
ATOM 4999 O O . SER A 1 632 ? 43.382 113.346 -13.029 1.00 36.08 648 SER A O 1
ATOM 5002 N N . ALA A 1 633 ? 42.229 113.195 -11.098 1.00 36.01 649 ALA A N 1
ATOM 5003 C CA . ALA A 1 633 ? 43.386 112.800 -10.290 1.00 36.25 649 ALA A CA 1
ATOM 5004 C C . ALA A 1 633 ? 43.947 111.453 -10.730 1.00 35.74 649 ALA A C 1
ATOM 5005 O O . ALA A 1 633 ? 45.159 111.278 -10.730 1.00 37.21 649 ALA A O 1
ATOM 5007 N N . MET A 1 634 ? 43.073 110.526 -11.111 1.00 35.20 650 MET A N 1
ATOM 5008 C CA . MET A 1 634 ? 43.505 109.256 -11.708 1.00 37.83 650 MET A CA 1
ATOM 5009 C C . MET A 1 634 ? 44.123 109.428 -13.103 1.00 38.81 650 MET A C 1
ATOM 5010 O O . MET A 1 634 ? 44.957 108.607 -13.516 1.00 38.17 650 MET A O 1
ATOM 5015 N N . GLY A 1 635 ? 43.670 110.455 -13.831 1.00 38.69 651 GLY A N 1
ATOM 5016 C CA . GLY A 1 635 ? 44.263 110.852 -15.102 1.00 38.15 651 GLY A CA 1
ATOM 5017 C C . GLY A 1 635 ? 43.420 110.700 -16.347 1.00 35.95 651 GLY A C 1
ATOM 5018 O O . GLY A 1 635 ? 43.962 110.742 -17.444 1.00 37.54 651 GLY A O 1
ATOM 5019 N N . PHE A 1 636 ? 42.112 110.527 -16.215 1.00 34.97 652 PHE A N 1
ATOM 5020 C CA . PHE A 1 636 ? 41.227 110.545 -17.387 1.00 35.61 652 PHE A CA 1
ATOM 5021 C C . PHE A 1 636 ? 39.790 110.986 -17.030 1.00 36.72 652 PHE A C 1
ATOM 5022 O O . PHE A 1 636 ? 39.417 110.973 -15.855 1.00 38.71 652 PHE A O 1
ATOM 5030 N N . TYR A 1 637 ? 38.990 111.347 -18.041 1.00 35.01 653 TYR A N 1
ATOM 5031 C CA . TYR A 1 637 ? 37.674 111.974 -17.828 1.00 34.29 653 TYR A CA 1
ATOM 5032 C C . TYR A 1 637 ? 36.657 111.668 -18.938 1.00 33.38 653 TYR A C 1
ATOM 5033 O O . TYR A 1 637 ? 36.995 111.721 -20.129 1.00 31.32 653 TYR A O 1
ATOM 5042 N N . PRO A 1 638 ? 35.395 111.377 -18.554 1.00 31.92 654 PRO A N 1
ATOM 5043 C CA . PRO A 1 638 ? 34.377 111.048 -19.536 1.00 31.96 654 PRO A CA 1
ATOM 5044 C C . PRO A 1 638 ? 33.783 112.291 -20.253 1.00 32.57 654 PRO A C 1
ATOM 5045 O O . PRO A 1 638 ? 32.652 112.697 -19.992 1.00 32.33 654 PRO A O 1
ATOM 5049 N N . VAL A 1 639 ? 34.548 112.846 -21.189 1.00 33.50 655 VAL A N 1
ATOM 5050 C CA . VAL A 1 639 ? 34.127 114.016 -21.974 1.00 33.53 655 VAL A CA 1
ATOM 5051 C C . VAL A 1 639 ? 32.768 113.790 -22.629 1.00 33.47 655 VAL A C 1
ATOM 5052 O O . VAL A 1 639 ? 31.882 114.617 -22.493 1.00 35.27 655 VAL A O 1
ATOM 5056 N N . ASN A 1 640 ? 32.616 112.672 -23.326 1.00 33.56 656 ASN A N 1
ATOM 5057 C CA . ASN A 1 640 ? 31.314 112.194 -23.759 1.00 31.90 656 ASN A CA 1
ATOM 5058 C C . ASN A 1 640 ? 30.929 111.101 -22.787 1.00 33.32 656 ASN A C 1
ATOM 5059 O O . ASN A 1 640 ? 31.386 109.970 -22.934 1.00 33.14 656 ASN A O 1
ATOM 5064 N N . PRO A 1 641 ? 30.036 111.411 -21.817 1.00 35.88 657 PRO A N 1
ATOM 5065 C CA . PRO A 1 641 ? 29.741 110.432 -20.767 1.00 34.07 657 PRO A CA 1
ATOM 5066 C C . PRO A 1 641 ? 28.884 109.252 -21.203 1.00 33.72 657 PRO A C 1
ATOM 5067 O O . PRO A 1 641 ? 28.450 108.496 -20.340 1.00 34.81 657 PRO A O 1
ATOM 5071 N N . ALA A 1 642 ? 28.636 109.079 -22.503 1.00 33.46 658 ALA A N 1
ATOM 5072 C CA . ALA A 1 642 ? 27.932 107.890 -22.993 1.00 33.78 658 ALA A CA 1
ATOM 5073 C C . ALA A 1 642 ? 28.661 107.101 -24.086 1.00 34.95 658 ALA A C 1
ATOM 5074 O O . ALA A 1 642 ? 28.101 106.115 -24.563 1.00 34.39 658 ALA A O 1
ATOM 5076 N N . ASP A 1 643 ? 29.882 107.495 -24.494 1.00 36.94 659 ASP A N 1
ATOM 5077 C CA . ASP A 1 643 ? 30.611 106.712 -25.532 1.00 38.03 659 ASP A CA 1
ATOM 5078 C C . ASP A 1 643 ? 31.573 105.640 -24.987 1.00 40.35 659 ASP A C 1
ATOM 5079 O O . ASP A 1 643 ? 32.232 104.957 -25.770 1.00 42.70 659 ASP A O 1
ATOM 5084 N N . GLY A 1 644 ? 31.650 105.505 -23.666 1.00 40.09 660 GLY A N 1
ATOM 5085 C CA . GLY A 1 644 ? 32.519 104.525 -23.040 1.00 43.31 660 GLY A CA 1
ATOM 5086 C C . GLY A 1 644 ? 34.003 104.728 -23.301 1.00 43.32 660 GLY A C 1
ATOM 5087 O O . GLY A 1 644 ? 34.748 103.751 -23.405 1.00 44.95 660 GLY A O 1
ATOM 5088 N N . ARG A 1 645 ? 34.413 105.988 -23.419 1.00 39.62 661 ARG A N 1
ATOM 5089 C CA . ARG A 1 645 ? 35.810 106.366 -23.512 1.00 39.22 661 ARG A CA 1
ATOM 5090 C C . ARG A 1 645 ? 36.110 107.383 -22.444 1.00 37.59 661 ARG A C 1
ATOM 5091 O O . ARG A 1 645 ? 35.280 108.235 -22.142 1.00 37.35 661 ARG A O 1
ATOM 5099 N N . TYR A 1 646 ? 37.311 107.313 -21.897 1.00 35.28 662 TYR A N 1
ATOM 5100 C CA . TYR A 1 646 ? 37.771 108.297 -20.953 1.00 34.78 662 TYR A CA 1
ATOM 5101 C C . TYR A 1 646 ? 38.989 108.956 -21.540 1.00 35.03 662 TYR A C 1
ATOM 5102 O O . TYR A 1 646 ? 39.915 108.276 -21.954 1.00 39.02 662 TYR A O 1
ATOM 5111 N N . ILE A 1 647 ? 38.969 110.286 -21.588 1.00 33.75 663 ILE A N 1
ATOM 5112 C CA . ILE A 1 647 ? 39.970 111.073 -22.276 1.00 31.51 663 ILE A CA 1
ATOM 5113 C C . ILE A 1 647 ? 41.097 111.356 -21.296 1.00 32.57 663 ILE A C 1
ATOM 5114 O O . ILE A 1 647 ? 40.861 111.853 -20.200 1.00 32.60 663 ILE A O 1
ATOM 5119 N N . ILE A 1 648 ? 42.329 111.053 -21.705 1.00 33.70 664 ILE A N 1
ATOM 5120 C CA . ILE A 1 648 ? 43.486 111.149 -20.821 1.00 31.78 664 ILE A CA 1
ATOM 5121 C C . ILE A 1 648 ? 43.797 112.613 -20.541 1.00 30.22 664 ILE A C 1
ATOM 5122 O O . ILE A 1 648 ? 43.882 113.395 -21.454 1.00 31.07 664 ILE A O 1
ATOM 5127 N N . GLY A 1 649 ? 43.976 112.955 -19.271 1.00 30.16 665 GLY A N 1
ATOM 5128 C CA . GLY A 1 649 ? 44.424 114.262 -18.850 1.00 30.17 665 GLY A CA 1
ATOM 5129 C C . GLY A 1 649 ? 45.828 114.157 -18.311 1.00 32.93 665 GLY A C 1
ATOM 5130 O O . GLY A 1 649 ? 46.767 113.895 -19.062 1.00 36.22 665 GLY A O 1
ATOM 5131 N N . SER A 1 650 ? 45.970 114.346 -17.009 1.00 33.81 666 SER A N 1
ATOM 5132 C CA . SER A 1 650 ? 47.249 114.273 -16.351 1.00 35.25 666 SER A CA 1
ATOM 5133 C C . SER A 1 650 ? 47.069 113.653 -14.972 1.00 35.57 666 SER A C 1
ATOM 5134 O O . SER A 1 650 ? 46.488 114.288 -14.097 1.00 32.07 666 SER A O 1
ATOM 5137 N N . PRO A 1 651 ? 47.600 112.430 -14.767 1.00 37.23 667 PRO A N 1
ATOM 5138 C CA . PRO A 1 651 ? 47.470 111.785 -13.466 1.00 36.62 667 PRO A CA 1
ATOM 5139 C C . PRO A 1 651 ? 48.183 112.567 -12.384 1.00 35.42 667 PRO A C 1
ATOM 5140 O O . PRO A 1 651 ? 49.336 112.937 -12.555 1.00 40.18 667 PRO A O 1
ATOM 5144 N N . LEU A 1 652 ? 47.475 112.841 -11.298 1.00 34.51 668 LEU A N 1
ATOM 5145 C CA . LEU A 1 652 ? 47.993 113.607 -10.178 1.00 34.89 668 LEU A CA 1
ATOM 5146 C C . LEU A 1 652 ? 48.686 112.688 -9.167 1.00 35.62 668 LEU A C 1
ATOM 5147 O O . LEU A 1 652 ? 49.689 113.046 -8.574 1.00 37.45 668 LEU A O 1
ATOM 5152 N N . LEU A 1 653 ? 48.096 111.530 -8.937 1.00 38.40 669 LEU A N 1
ATOM 5153 C CA . LEU A 1 653 ? 48.566 110.608 -7.927 1.00 40.99 669 LEU A CA 1
ATOM 5154 C C . LEU A 1 653 ? 49.659 109.749 -8.539 1.00 42.83 669 LEU A C 1
ATOM 5155 O O . LEU A 1 653 ? 49.748 109.619 -9.765 1.00 42.26 669 LEU A O 1
ATOM 5160 N N . ASP A 1 654 ? 50.482 109.161 -7.680 1.00 44.86 670 ASP A N 1
ATOM 5161 C CA . ASP A 1 654 ? 51.576 108.305 -8.130 1.00 44.92 670 ASP A CA 1
ATOM 5162 C C . ASP A 1 654 ? 51.030 106.986 -8.616 1.00 42.99 670 ASP A C 1
ATOM 5163 O O . ASP A 1 654 ? 51.488 106.461 -9.624 1.00 41.38 670 ASP A O 1
ATOM 5168 N N . GLU A 1 655 ? 50.044 106.456 -7.898 1.00 43.04 671 GLU A N 1
ATOM 5169 C CA . GLU A 1 655 ? 49.395 105.206 -8.282 1.00 42.99 671 GLU A CA 1
ATOM 5170 C C . GLU A 1 655 ? 47.922 105.212 -7.886 1.00 40.57 671 GLU A C 1
ATOM 5171 O O . GLU A 1 655 ? 47.535 105.898 -6.944 1.00 40.63 671 GLU A O 1
ATOM 5177 N N . CYS A 1 656 ? 47.123 104.433 -8.607 1.00 39.80 672 CYS A N 1
ATOM 5178 C CA . CYS A 1 656 ? 45.712 104.192 -8.285 1.00 42.46 672 CYS A CA 1
ATOM 5179 C C . CYS A 1 656 ? 45.399 102.786 -8.672 1.00 40.89 672 CYS A C 1
ATOM 5180 O O . CYS A 1 656 ? 45.866 102.338 -9.718 1.00 43.94 672 CYS A O 1
ATOM 5183 N N . THR A 1 657 ? 44.559 102.119 -7.885 1.00 41.16 673 THR A N 1
ATOM 5184 C CA . THR A 1 657 ? 44.116 100.767 -8.195 1.00 42.28 673 THR A CA 1
ATOM 5185 C C . THR A 1 657 ? 42.599 100.628 -8.009 1.00 41.59 673 THR A C 1
ATOM 5186 O O . THR A 1 657 ? 42.102 100.663 -6.888 1.00 40.38 673 THR A O 1
ATOM 5190 N N . LEU A 1 658 ? 41.880 100.448 -9.115 1.00 41.73 674 LEU A N 1
ATOM 5191 C CA . LEU A 1 658 ? 40.443 100.216 -9.073 1.00 41.36 674 LEU A CA 1
ATOM 5192 C C . LEU A 1 658 ? 40.210 98.755 -8.814 1.00 43.04 674 LEU A C 1
ATOM 5193 O O . LEU A 1 658 ? 40.679 97.935 -9.590 1.00 43.66 674 LEU A O 1
ATOM 5198 N N . LYS A 1 659 ? 39.490 98.431 -7.739 1.00 45.95 675 LYS A N 1
ATOM 5199 C CA . LYS A 1 659 ? 39.073 97.051 -7.459 1.00 49.11 675 LYS A CA 1
ATOM 5200 C C . LYS A 1 659 ? 37.762 96.764 -8.150 1.00 52.10 675 LYS A C 1
ATOM 5201 O O . LYS A 1 659 ? 36.784 97.459 -7.921 1.00 58.97 675 LYS A O 1
ATOM 5207 N N . LEU A 1 660 ? 37.733 95.713 -8.955 1.00 56.83 676 LEU A N 1
ATOM 5208 C CA . LEU A 1 660 ? 36.583 95.393 -9.784 1.00 62.34 676 LEU A CA 1
ATOM 5209 C C . LEU A 1 660 ? 36.025 93.993 -9.489 1.00 67.10 676 LEU A C 1
ATOM 5210 O O . LEU A 1 660 ? 36.589 93.231 -8.691 1.00 64.71 676 LEU A O 1
ATOM 5215 N N . ALA A 1 661 ? 34.900 93.681 -10.132 1.00 74.17 677 ALA A N 1
ATOM 5216 C CA . ALA A 1 661 ? 34.246 92.374 -10.008 1.00 80.19 677 ALA A CA 1
ATOM 5217 C C . ALA A 1 661 ? 35.078 91.300 -10.683 1.00 85.13 677 ALA A C 1
ATOM 5218 O O . ALA A 1 661 ? 35.766 91.547 -11.683 1.00 88.45 677 ALA A O 1
ATOM 5220 N N . GLY A 1 662 ? 34.952 90.092 -10.149 1.00 85.19 678 GLY A N 1
ATOM 5221 C CA . GLY A 1 662 ? 35.970 89.069 -10.280 1.00 81.80 678 GLY A CA 1
ATOM 5222 C C . GLY A 1 662 ? 36.955 89.461 -9.207 1.00 80.90 678 GLY A C 1
ATOM 5223 O O . GLY A 1 662 ? 36.617 90.234 -8.302 1.00 82.30 678 GLY A O 1
ATOM 5224 N N . ASN A 1 663 ? 38.174 88.952 -9.302 1.00 74.44 679 ASN A N 1
ATOM 5225 C CA . ASN A 1 663 ? 39.258 89.463 -8.487 1.00 73.93 679 ASN A CA 1
ATOM 5226 C C . ASN A 1 663 ? 40.148 90.379 -9.344 1.00 69.97 679 ASN A C 1
ATOM 5227 O O . ASN A 1 663 ? 41.373 90.372 -9.199 1.00 72.34 679 ASN A O 1
ATOM 5229 N N . LYS A 1 664 ? 39.515 91.188 -10.205 1.00 64.68 680 LYS A N 1
ATOM 5230 C CA . LYS A 1 664 ? 40.210 92.018 -11.200 1.00 62.70 680 LYS A CA 1
ATOM 5231 C C . LYS A 1 664 ? 40.646 93.367 -10.601 1.00 54.92 680 LYS A C 1
ATOM 5232 O O . LYS A 1 664 ? 40.026 93.872 -9.677 1.00 49.92 680 LYS A O 1
ATOM 5238 N N . GLU A 1 665 ? 41.724 93.930 -11.133 1.00 49.05 681 GLU A N 1
ATOM 5239 C CA . GLU A 1 665 ? 42.185 95.257 -10.754 1.00 45.94 681 GLU A CA 1
ATOM 5240 C C . GLU A 1 665 ? 42.598 96.018 -11.991 1.00 43.74 681 GLU A C 1
ATOM 5241 O O . GLU A 1 665 ? 43.177 95.432 -12.904 1.00 43.07 681 GLU A O 1
ATOM 5247 N N . PHE A 1 666 ? 42.299 97.316 -12.028 1.00 40.34 682 PHE A N 1
ATOM 5248 C CA . PHE A 1 666 ? 42.879 98.187 -13.024 1.00 38.30 682 PHE A CA 1
ATOM 5249 C C . PHE A 1 666 ? 43.899 99.038 -12.319 1.00 38.62 682 PHE A C 1
ATOM 5250 O O . PHE A 1 666 ? 43.568 99.817 -11.435 1.00 39.53 682 PHE A O 1
ATOM 5258 N N . ARG A 1 667 ? 45.147 98.876 -12.730 1.00 41.07 683 ARG A N 1
ATOM 5259 C CA . ARG A 1 667 ? 46.297 99.368 -11.993 1.00 41.87 683 ARG A CA 1
ATOM 5260 C C . ARG A 1 667 ? 46.881 100.526 -12.772 1.00 38.78 683 ARG A C 1
ATOM 5261 O O . ARG A 1 667 ? 47.382 100.326 -13.862 1.00 39.39 683 ARG A O 1
ATOM 5269 N N . ILE A 1 668 ? 46.830 101.727 -12.217 1.00 38.40 684 ILE A N 1
ATOM 5270 C CA . ILE A 1 668 ? 47.398 102.900 -12.860 1.00 37.39 684 ILE A CA 1
ATOM 5271 C C . ILE A 1 668 ? 48.680 103.245 -12.130 1.00 37.50 684 ILE A C 1
ATOM 5272 O O . ILE A 1 668 ? 48.664 103.388 -10.917 1.00 37.96 684 ILE A O 1
ATOM 5277 N N . ARG A 1 669 ? 49.771 103.401 -12.875 1.00 38.79 685 ARG A N 1
ATOM 5278 C CA . ARG A 1 669 ? 51.107 103.620 -12.303 1.00 40.79 685 ARG A CA 1
ATOM 5279 C C . ARG A 1 669 ? 51.783 104.777 -13.018 1.00 39.85 685 ARG A C 1
ATOM 5280 O O . ARG A 1 669 ? 51.498 105.026 -14.184 1.00 38.86 685 ARG A O 1
ATOM 5288 N N . THR A 1 670 ? 52.655 105.489 -12.306 1.00 40.48 686 THR A N 1
ATOM 5289 C CA . THR A 1 670 ? 53.417 106.597 -12.876 1.00 43.40 686 THR A CA 1
ATOM 5290 C C . THR A 1 670 ? 54.915 106.414 -12.650 1.00 43.75 686 THR A C 1
ATOM 5291 O O . THR A 1 670 ? 55.337 105.980 -11.583 1.00 44.98 686 THR A O 1
ATOM 5295 N N . ILE A 1 671 ? 55.695 106.757 -13.672 1.00 44.07 687 ILE A N 1
ATOM 5296 C CA . ILE A 1 671 ? 57.138 106.900 -13.580 1.00 41.45 687 ILE A CA 1
ATOM 5297 C C . ILE A 1 671 ? 57.369 108.396 -13.521 1.00 40.59 687 ILE A C 1
ATOM 5298 O O . ILE A 1 671 ? 57.127 109.073 -14.507 1.00 42.68 687 ILE A O 1
ATOM 5303 N N . ARG A 1 672 ? 57.787 108.924 -12.373 1.00 41.92 688 ARG A N 1
ATOM 5304 C CA . ARG A 1 672 ? 58.128 110.340 -12.286 1.00 45.47 688 ARG A CA 1
ATOM 5305 C C . ARG A 1 672 ? 59.274 110.593 -11.315 1.00 45.08 688 ARG A C 1
ATOM 5306 O O . ARG A 1 672 ? 59.531 109.774 -10.441 1.00 46.08 688 ARG A O 1
ATOM 5314 N N . LYS A 1 673 ? 59.992 111.698 -11.528 1.00 44.84 689 LYS A N 1
ATOM 5315 C CA . LYS A 1 673 ? 61.089 112.124 -10.648 1.00 46.82 689 LYS A CA 1
ATOM 5316 C C . LYS A 1 673 ? 60.581 113.077 -9.552 1.00 51.47 689 LYS A C 1
ATOM 5317 O O . LYS A 1 673 ? 61.089 113.040 -8.430 1.00 52.99 689 LYS A O 1
ATOM 5319 N N . SER A 1 674 ? 59.574 113.907 -9.865 1.00 55.61 690 SER A N 1
ATOM 5320 C CA . SER A 1 674 ? 59.003 114.871 -8.899 1.00 54.14 690 SER A CA 1
ATOM 5321 C C . SER A 1 674 ? 57.557 115.261 -9.222 1.00 53.75 690 SER A C 1
ATOM 5322 O O . SER A 1 674 ? 57.045 114.908 -10.284 1.00 50.67 690 SER A O 1
ATOM 5325 N N . PRO A 1 675 ? 56.898 116.006 -8.309 1.00 55.82 691 PRO A N 1
ATOM 5326 C CA . PRO A 1 675 ? 55.564 116.547 -8.602 1.00 56.58 691 PRO A CA 1
ATOM 5327 C C . PRO A 1 675 ? 55.496 117.587 -9.737 1.00 53.36 691 PRO A C 1
ATOM 5328 O O . PRO A 1 675 ? 54.408 117.827 -10.256 1.00 54.31 691 PRO A O 1
ATOM 5332 N N . GLU A 1 676 ? 56.622 118.187 -10.129 1.00 48.88 692 GLU A N 1
ATOM 5333 C CA . GLU A 1 676 ? 56.652 119.015 -11.340 1.00 47.83 692 GLU A CA 1
ATOM 5334 C C . GLU A 1 676 ? 56.369 118.209 -12.618 1.00 46.78 692 GLU A C 1
ATOM 5335 O O . GLU A 1 676 ? 56.016 118.786 -13.646 1.00 49.89 692 GLU A O 1
ATOM 5337 N N . ASP A 1 677 ? 56.514 116.889 -12.572 1.00 44.97 693 ASP A N 1
ATOM 5338 C CA . ASP A 1 677 ? 56.351 116.072 -13.768 1.00 46.63 693 ASP A CA 1
ATOM 5339 C C . ASP A 1 677 ? 54.886 115.871 -14.116 1.00 45.33 693 ASP A C 1
ATOM 5340 O O . ASP A 1 677 ? 54.319 114.802 -13.879 1.00 45.08 693 ASP A O 1
ATOM 5345 N N . ILE A 1 678 ? 54.288 116.911 -14.701 1.00 43.58 694 ILE A N 1
ATOM 5346 C CA . ILE A 1 678 ? 52.869 116.904 -15.057 1.00 39.03 694 ILE A CA 1
ATOM 5347 C C . ILE A 1 678 ? 52.597 116.544 -16.506 1.00 38.11 694 ILE A C 1
ATOM 5348 O O . ILE A 1 678 ? 51.457 116.228 -16.830 1.00 39.89 694 ILE A O 1
ATOM 5353 N N . TYR A 1 679 ? 53.616 116.579 -17.373 1.00 37.75 695 TYR A N 1
ATOM 5354 C CA . TYR A 1 679 ? 53.427 116.286 -18.804 1.00 37.04 695 TYR A CA 1
ATOM 5355 C C . TYR A 1 679 ? 53.678 114.813 -19.121 1.00 39.19 695 TYR A C 1
ATOM 5356 O O . TYR A 1 679 ? 54.632 114.226 -18.606 1.00 42.56 695 TYR A O 1
ATOM 5365 N N . ILE A 1 680 ? 52.825 114.221 -19.960 1.00 38.51 696 ILE A N 1
ATOM 5366 C CA . ILE A 1 680 ? 52.924 112.796 -20.310 1.00 39.53 696 ILE A CA 1
ATOM 5367 C C . ILE A 1 680 ? 53.950 112.659 -21.420 1.00 41.15 696 ILE A C 1
ATOM 5368 O O . ILE A 1 680 ? 53.783 113.254 -22.483 1.00 40.81 696 ILE A O 1
ATOM 5373 N N . GLN A 1 681 ? 54.984 111.852 -21.184 1.00 42.83 697 GLN A N 1
ATOM 5374 C CA . GLN A 1 681 ? 56.007 111.555 -22.202 1.00 42.67 697 GLN A CA 1
ATOM 5375 C C . GLN A 1 681 ? 55.583 110.347 -23.018 1.00 39.70 697 GLN A C 1
ATOM 5376 O O . GLN A 1 681 ? 55.777 110.326 -24.228 1.00 40.38 697 GLN A O 1
ATOM 5382 N N . SER A 1 682 ? 55.019 109.341 -22.356 1.00 37.78 698 SER A N 1
ATOM 5383 C CA . SER A 1 682 ? 54.438 108.188 -23.042 1.00 36.41 698 SER A CA 1
ATOM 5384 C C . SER A 1 682 ? 53.529 107.432 -22.097 1.00 34.59 698 SER A C 1
ATOM 5385 O O . SER A 1 682 ? 53.568 107.653 -20.893 1.00 34.04 698 SER A O 1
ATOM 5388 N N . VAL A 1 683 ? 52.757 106.510 -22.670 1.00 35.65 699 VAL A N 1
ATOM 5389 C CA . VAL A 1 683 ? 51.777 105.703 -21.963 1.00 35.55 699 VAL A CA 1
ATOM 5390 C C . VAL A 1 683 ? 51.836 104.249 -22.460 1.00 34.68 699 VAL A C 1
ATOM 5391 O O . VAL A 1 683 ? 51.957 104.005 -23.649 1.00 31.59 699 VAL A O 1
ATOM 5395 N N . THR A 1 684 ? 51.689 103.294 -21.545 1.00 36.16 700 THR A N 1
ATOM 5396 C CA . THR A 1 684 ? 51.638 101.877 -21.886 1.00 37.16 700 THR A CA 1
ATOM 5397 C C . THR A 1 684 ? 50.400 101.272 -21.252 1.00 35.78 700 THR A C 1
ATOM 5398 O O . THR A 1 684 ? 50.070 101.596 -20.138 1.00 39.20 700 THR A O 1
ATOM 5402 N N . LEU A 1 685 ? 49.733 100.387 -21.969 1.00 36.36 701 LEU A N 1
ATOM 5403 C CA . LEU A 1 685 ? 48.580 99.681 -21.462 1.00 37.64 701 LEU A CA 1
ATOM 5404 C C . LEU A 1 685 ? 48.803 98.188 -21.665 1.00 39.49 701 LEU A C 1
ATOM 5405 O O . LEU A 1 685 ? 48.983 97.729 -22.794 1.00 37.78 701 LEU A O 1
ATOM 5410 N N . ASN A 1 686 ? 48.774 97.434 -20.571 1.00 41.97 702 ASN A N 1
ATOM 5411 C CA . ASN A 1 686 ? 49.059 96.002 -20.609 1.00 42.32 702 ASN A CA 1
ATOM 5412 C C . ASN A 1 686 ? 50.337 95.631 -21.369 1.00 42.56 702 ASN A C 1
ATOM 5413 O O . ASN A 1 686 ? 50.369 94.663 -22.127 1.00 39.29 702 ASN A O 1
ATOM 5418 N N . GLY A 1 687 ? 51.377 96.440 -21.168 1.00 44.92 703 GLY A N 1
ATOM 5419 C CA . GLY A 1 687 ? 52.684 96.217 -21.775 1.00 49.35 703 GLY A CA 1
ATOM 5420 C C . GLY A 1 687 ? 52.884 96.650 -23.220 1.00 51.90 703 GLY A C 1
ATOM 5421 O O . GLY A 1 687 ? 54.022 96.596 -23.714 1.00 53.80 703 GLY A O 1
ATOM 5422 N N . LYS A 1 688 ? 51.813 97.066 -23.904 1.00 49.98 704 LYS A N 1
ATOM 5423 C CA . LYS A 1 688 ? 51.914 97.575 -25.277 1.00 47.70 704 LYS A CA 1
ATOM 5424 C C . LYS A 1 688 ? 51.884 99.102 -25.210 1.00 47.75 704 LYS A C 1
ATOM 5425 O O . LYS A 1 688 ? 51.194 99.682 -24.355 1.00 50.75 704 LYS A O 1
ATOM 5427 N N . LYS A 1 689 ? 52.643 99.753 -26.090 1.00 45.16 705 LYS A N 1
ATOM 5428 C CA . LYS A 1 689 ? 52.658 101.221 -26.158 1.00 47.01 705 LYS A CA 1
ATOM 5429 C C . LYS A 1 689 ? 51.247 101.693 -26.563 1.00 44.65 705 LYS A C 1
ATOM 5430 O O . LYS A 1 689 ? 50.635 101.103 -27.444 1.00 42.53 705 LYS A O 1
ATOM 5432 N N . HIS A 1 690 ? 50.728 102.717 -25.886 1.00 44.40 706 HIS A N 1
ATOM 5433 C CA . HIS A 1 690 ? 49.333 103.155 -26.062 1.00 42.55 706 HIS A CA 1
ATOM 5434 C C . HIS A 1 690 ? 49.306 104.442 -26.866 1.00 41.58 706 HIS A C 1
ATOM 5435 O O . HIS A 1 690 ? 49.809 105.463 -26.419 1.00 41.27 706 HIS A O 1
ATOM 5442 N N . LYS A 1 691 ? 48.713 104.375 -28.052 1.00 44.75 707 LYS A N 1
ATOM 5443 C CA . LYS A 1 691 ? 48.818 105.435 -29.071 1.00 49.64 707 LYS A CA 1
ATOM 5444 C C . LYS A 1 691 ? 47.627 106.417 -29.131 1.00 49.82 707 LYS A C 1
ATOM 5445 O O . LYS A 1 691 ? 47.647 107.351 -29.931 1.00 52.63 707 LYS A O 1
ATOM 5447 N N . ASP A 1 692 ? 46.607 106.209 -28.302 1.00 48.48 708 ASP A N 1
ATOM 5448 C CA . ASP A 1 692 ? 45.410 107.041 -28.308 1.00 46.62 708 ASP A CA 1
ATOM 5449 C C . ASP A 1 692 ? 45.384 107.923 -27.084 1.00 44.26 708 ASP A C 1
ATOM 5450 O O . ASP A 1 692 ? 45.940 107.564 -26.039 1.00 43.03 708 ASP A O 1
ATOM 5455 N N . PHE A 1 693 ? 44.689 109.054 -27.200 1.00 40.74 709 PHE A N 1
ATOM 5456 C CA . PHE A 1 693 ? 44.500 109.953 -26.061 1.00 40.05 709 PHE A CA 1
ATOM 5457 C C . PHE A 1 693 ? 43.300 109.594 -25.167 1.00 37.87 709 PHE A C 1
ATOM 5458 O O . PHE A 1 693 ? 42.878 110.413 -24.355 1.00 36.67 709 PHE A O 1
ATOM 5466 N N . PHE A 1 694 ? 42.788 108.368 -25.296 1.00 35.54 710 PHE A N 1
ATOM 5467 C CA . PHE A 1 694 ? 41.724 107.850 -24.445 1.00 36.67 710 PHE A CA 1
ATOM 5468 C C . PHE A 1 694 ? 41.933 106.374 -24.096 1.00 35.33 710 PHE A C 1
ATOM 5469 O O . PHE A 1 694 ? 42.606 105.661 -24.822 1.00 35.62 710 PHE A O 1
ATOM 5477 N N . ILE A 1 695 ? 41.313 105.936 -23.005 1.00 35.88 711 ILE A N 1
ATOM 5478 C CA . ILE A 1 695 ? 41.233 104.524 -22.612 1.00 38.23 711 ILE A CA 1
ATOM 5479 C C . ILE A 1 695 ? 39.751 104.173 -22.637 1.00 39.24 711 ILE A C 1
ATOM 5480 O O . ILE A 1 695 ? 38.907 105.026 -22.366 1.00 39.70 711 ILE A O 1
ATOM 5482 N N . THR A 1 696 ? 39.416 102.933 -22.973 1.00 40.32 712 THR A N 1
ATOM 5483 C CA . THR A 1 696 ? 38.016 102.537 -23.024 1.00 39.12 712 THR A CA 1
ATOM 5484 C C . THR A 1 696 ? 37.553 101.931 -21.701 1.00 40.43 712 THR A C 1
ATOM 5485 O O . THR A 1 696 ? 38.356 101.496 -20.878 1.00 37.44 712 THR A O 1
ATOM 5489 N N . HIS A 1 697 ? 36.233 101.915 -21.526 1.00 40.90 713 HIS A N 1
ATOM 5490 C CA . HIS A 1 697 ? 35.599 101.364 -20.343 1.00 37.64 713 HIS A CA 1
ATOM 5491 C C . HIS A 1 697 ? 35.918 99.892 -20.232 1.00 37.57 713 HIS A C 1
ATOM 5492 O O . HIS A 1 697 ? 36.237 99.418 -19.148 1.00 34.58 713 HIS A O 1
ATOM 5499 N N . GLN A 1 698 ? 35.837 99.189 -21.359 1.00 40.50 714 GLN A N 1
ATOM 5500 C CA . GLN A 1 698 ? 36.154 97.764 -21.414 1.00 44.37 714 GLN A CA 1
ATOM 5501 C C . GLN A 1 698 ? 37.633 97.501 -21.077 1.00 43.86 714 GLN A C 1
ATOM 5502 O O . GLN A 1 698 ? 37.931 96.577 -20.330 1.00 45.77 714 GLN A O 1
ATOM 5508 N N . ASP A 1 699 ? 38.546 98.348 -21.547 1.00 42.32 715 ASP A N 1
ATOM 5509 C CA . ASP A 1 699 ? 39.949 98.260 -21.118 1.00 41.59 715 ASP A CA 1
ATOM 5510 C C . ASP A 1 699 ? 40.093 98.315 -19.603 1.00 41.40 715 ASP A C 1
ATOM 5511 O O . ASP A 1 699 ? 40.937 97.631 -19.049 1.00 44.47 715 ASP A O 1
ATOM 5516 N N . ILE A 1 700 ? 39.300 99.147 -18.931 1.00 42.20 716 ILE A N 1
ATOM 5517 C CA . ILE A 1 700 ? 39.356 99.242 -17.458 1.00 38.98 716 ILE A CA 1
ATOM 5518 C C . ILE A 1 700 ? 38.717 98.030 -16.781 1.00 40.27 716 ILE A C 1
ATOM 5519 O O . ILE A 1 700 ? 39.325 97.446 -15.888 1.00 43.60 716 ILE A O 1
ATOM 5524 N N . MET A 1 701 ? 37.514 97.652 -17.213 1.00 40.00 717 MET A N 1
ATOM 5525 C CA . MET A 1 701 ? 36.753 96.571 -16.572 1.00 40.74 717 MET A CA 1
ATOM 5526 C C . MET A 1 701 ? 37.317 95.162 -16.826 1.00 40.49 717 MET A C 1
ATOM 5527 O O . MET A 1 701 ? 36.996 94.221 -16.102 1.00 38.80 717 MET A O 1
ATOM 5532 N N . ASN A 1 702 ? 38.132 95.010 -17.866 1.00 40.39 718 ASN A N 1
ATOM 5533 C CA . ASN A 1 702 ? 38.897 93.785 -18.066 1.00 39.74 718 ASN A CA 1
ATOM 5534 C C . ASN A 1 702 ? 39.988 93.544 -17.011 1.00 40.96 718 ASN A C 1
ATOM 5535 O O . ASN A 1 702 ? 40.491 92.425 -16.867 1.00 42.35 718 ASN A O 1
ATOM 5540 N N . GLY A 1 703 ? 40.365 94.602 -16.302 1.00 38.59 719 GLY A N 1
ATOM 5541 C CA . GLY A 1 703 ? 41.526 94.587 -15.452 1.00 37.19 719 GLY A CA 1
ATOM 5542 C C . GLY A 1 703 ? 42.754 94.687 -16.323 1.00 35.40 719 GLY A C 1
ATOM 5543 O O . GLY A 1 703 ? 42.729 94.312 -17.494 1.00 36.36 719 GLY A O 1
ATOM 5544 N N . GLY A 1 704 ? 43.836 95.173 -15.745 1.00 33.37 720 GLY A N 1
ATOM 5545 C CA . GLY A 1 704 ? 45.056 95.371 -16.503 1.00 34.23 720 GLY A CA 1
ATOM 5546 C C . GLY A 1 704 ? 45.867 96.428 -15.822 1.00 34.88 720 GLY A C 1
ATOM 5547 O O . GLY A 1 704 ? 45.554 96.801 -14.688 1.00 36.87 720 GLY A O 1
ATOM 5548 N N . THR A 1 705 ? 46.920 96.902 -16.479 1.00 35.37 721 THR A N 1
ATOM 5549 C CA . THR A 1 705 ? 47.747 97.942 -15.872 1.00 36.40 721 THR A CA 1
ATOM 5550 C C . THR A 1 705 ? 48.196 98.941 -16.924 1.00 35.97 721 THR A C 1
ATOM 5551 O O . THR A 1 705 ? 48.491 98.587 -18.059 1.00 39.74 721 THR A O 1
ATOM 5555 N N . MET A 1 706 ? 48.213 100.199 -16.509 1.00 36.62 722 MET A N 1
ATOM 5556 C CA . MET A 1 706 ? 48.435 101.337 -17.361 1.00 37.56 722 MET A CA 1
ATOM 5557 C C . MET A 1 706 ? 49.545 102.143 -16.716 1.00 37.12 722 MET A C 1
ATOM 5558 O O . MET A 1 706 ? 49.446 102.489 -15.528 1.00 35.05 722 MET A O 1
ATOM 5563 N N . VAL A 1 707 ? 50.601 102.444 -17.475 1.00 35.98 723 VAL A N 1
ATOM 5564 C CA . VAL A 1 707 ? 51.750 103.165 -16.918 1.00 36.02 723 VAL A CA 1
ATOM 5565 C C . VAL A 1 707 ? 51.951 104.464 -17.679 1.00 35.08 723 VAL A C 1
ATOM 5566 O O . VAL A 1 707 ? 52.000 104.436 -18.900 1.00 36.23 723 VAL A O 1
ATOM 5570 N N . PHE A 1 708 ? 52.074 105.578 -16.953 1.00 34.01 724 PHE A N 1
ATOM 5571 C CA . PHE A 1 708 ? 52.393 106.877 -17.527 1.00 36.87 724 PHE A CA 1
ATOM 5572 C C . PHE A 1 708 ? 53.858 107.247 -17.255 1.00 38.21 724 PHE A C 1
ATOM 5573 O O . PHE A 1 708 ? 54.255 107.320 -16.097 1.00 38.02 724 PHE A O 1
ATOM 5581 N N . LYS A 1 709 ? 54.656 107.501 -18.299 1.00 38.06 725 LYS A N 1
ATOM 5582 C CA . LYS A 1 709 ? 55.988 108.088 -18.102 1.00 39.10 725 LYS A CA 1
ATOM 5583 C C . LYS A 1 709 ? 55.784 109.598 -18.107 1.00 38.89 725 LYS A C 1
ATOM 5584 O O . LYS A 1 709 ? 55.401 110.151 -19.128 1.00 39.42 725 LYS A O 1
ATOM 5586 N N . MET A 1 710 ? 56.025 110.251 -16.974 1.00 37.73 726 MET A N 1
ATOM 5587 C CA . MET A 1 710 ? 55.833 111.691 -16.850 1.00 39.60 726 MET A CA 1
ATOM 5588 C C . MET A 1 710 ? 57.148 112.451 -16.963 1.00 42.11 726 MET A C 1
ATOM 5589 O O . MET A 1 710 ? 58.211 111.860 -16.850 1.00 43.85 726 MET A O 1
ATOM 5594 N N . GLY A 1 711 ? 57.053 113.762 -17.202 1.00 42.88 727 GLY A N 1
ATOM 5595 C CA . GLY A 1 711 ? 58.201 114.651 -17.305 1.00 42.20 727 GLY A CA 1
ATOM 5596 C C . GLY A 1 711 ? 57.825 116.098 -17.035 1.00 45.40 727 GLY A C 1
ATOM 5597 O O . GLY A 1 711 ? 56.645 116.453 -17.101 1.00 48.83 727 GLY A O 1
ATOM 5598 N N . LYS A 1 712 ? 58.832 116.930 -16.748 1.00 44.39 728 LYS A N 1
ATOM 5599 C CA . LYS A 1 712 ? 58.646 118.349 -16.387 1.00 42.46 728 LYS A CA 1
ATOM 5600 C C . LYS A 1 712 ? 58.294 119.253 -17.573 1.00 45.09 728 LYS A C 1
ATOM 5601 O O . LYS A 1 712 ? 57.846 120.385 -17.359 1.00 45.03 728 LYS A O 1
ATOM 5603 N N . LYS A 1 713 ? 58.509 118.767 -18.800 1.00 45.37 729 LYS A N 1
ATOM 5604 C CA . LYS A 1 713 ? 58.348 119.558 -20.017 1.00 46.18 729 LYS A CA 1
ATOM 5605 C C . LYS A 1 713 ? 57.442 118.822 -20.983 1.00 46.01 729 LYS A C 1
ATOM 5606 O O . LYS A 1 713 ? 57.411 117.594 -20.991 1.00 44.13 729 LYS A O 1
ATOM 5608 N N . PRO A 1 714 ? 56.695 119.573 -21.807 1.00 47.61 730 PRO A N 1
ATOM 5609 C CA . PRO A 1 714 ? 55.898 118.935 -22.843 1.00 49.26 730 PRO A CA 1
ATOM 5610 C C . PRO A 1 714 ? 56.745 118.083 -23.778 1.00 54.09 730 PRO A C 1
ATOM 5611 O O . PRO A 1 714 ? 57.811 118.506 -24.207 1.00 53.53 730 PRO A O 1
ATOM 5615 N N . SER A 1 715 ? 56.266 116.882 -24.062 1.00 61.77 731 SER A N 1
ATOM 5616 C CA . SER A 1 715 ? 56.777 116.076 -25.155 1.00 66.54 731 SER A CA 1
ATOM 5617 C C . SER A 1 715 ? 55.920 116.374 -26.377 1.00 71.89 731 SER A C 1
ATOM 5618 O O . SER A 1 715 ? 55.010 117.234 -26.332 1.00 78.10 731 SER A O 1
ATOM 5621 N N . GLY A 1 716 ? 56.190 115.648 -27.457 1.00 66.68 732 GLY A N 1
ATOM 5622 C CA . GLY A 1 716 ? 55.292 115.607 -28.606 1.00 64.84 732 GLY A CA 1
ATOM 5623 C C . GLY A 1 716 ? 54.304 114.449 -28.586 1.00 62.79 732 GLY A C 1
ATOM 5624 O O . GLY A 1 716 ? 53.889 113.990 -29.658 1.00 60.24 732 GLY A O 1
ATOM 5625 N N . TRP A 1 717 ? 53.917 113.979 -27.390 1.00 60.37 733 TRP A N 1
ATOM 5626 C CA . TRP A 1 717 ? 53.041 112.800 -27.257 1.00 59.46 733 TRP A CA 1
ATOM 5627 C C . TRP A 1 717 ? 51.629 113.143 -27.722 1.00 61.19 733 TRP A C 1
ATOM 5628 O O . TRP A 1 717 ? 51.034 114.098 -27.218 1.00 57.52 733 TRP A O 1
ATOM 5639 N N . GLY A 1 718 ? 51.113 112.366 -28.681 1.00 65.90 734 GLY A N 1
ATOM 5640 C CA . GLY A 1 718 ? 49.821 112.634 -29.330 1.00 65.67 734 GLY A CA 1
ATOM 5641 C C . GLY A 1 718 ? 49.729 113.972 -30.065 1.00 64.91 734 GLY A C 1
ATOM 5642 O O . GLY A 1 718 ? 48.630 114.410 -30.383 1.00 69.07 734 GLY A O 1
ATOM 5643 N N . LYS A 1 719 ? 50.870 114.600 -30.368 1.00 67.82 735 LYS A N 1
ATOM 5644 C CA . LYS A 1 719 ? 50.933 116.012 -30.814 1.00 69.46 735 LYS A CA 1
ATOM 5645 C C . LYS A 1 719 ? 50.995 116.167 -32.341 1.00 71.12 735 LYS A C 1
ATOM 5646 O O . LYS A 1 719 ? 50.400 117.090 -32.914 1.00 74.84 735 LYS A O 1
ATOM 5652 N N . ALA B 1 4 ? 40.721 90.863 7.570 1.00 97.38 20 ALA B N 1
ATOM 5653 C CA . ALA B 1 4 ? 41.281 89.766 8.428 1.00 97.92 20 ALA B CA 1
ATOM 5654 C C . ALA B 1 4 ? 41.536 88.506 7.599 1.00 97.55 20 ALA B C 1
ATOM 5655 O O . ALA B 1 4 ? 40.606 87.938 7.019 1.00 95.11 20 ALA B O 1
ATOM 5657 N N . GLY B 1 5 ? 42.798 88.084 7.549 1.00 93.82 21 GLY B N 1
ATOM 5658 C CA . GLY B 1 5 ? 43.221 86.947 6.733 1.00 85.65 21 GLY B CA 1
ATOM 5659 C C . GLY B 1 5 ? 43.354 87.215 5.239 1.00 78.27 21 GLY B C 1
ATOM 5660 O O . GLY B 1 5 ? 43.226 86.290 4.440 1.00 74.02 21 GLY B O 1
ATOM 5661 N N . GLU B 1 6 ? 43.616 88.466 4.853 1.00 73.89 22 GLU B N 1
ATOM 5662 C CA . GLU B 1 6 ? 43.835 88.797 3.441 1.00 74.43 22 GLU B CA 1
ATOM 5663 C C . GLU B 1 6 ? 45.138 88.153 2.947 1.00 70.57 22 GLU B C 1
ATOM 5664 O O . GLU B 1 6 ? 45.144 87.489 1.915 1.00 68.84 22 GLU B O 1
ATOM 5666 N N . ILE B 1 7 ? 46.218 88.341 3.706 1.00 63.70 23 ILE B N 1
ATOM 5667 C CA . ILE B 1 7 ? 47.524 87.747 3.403 1.00 61.72 23 ILE B CA 1
ATOM 5668 C C . ILE B 1 7 ? 47.704 86.340 4.006 1.00 60.24 23 ILE B C 1
ATOM 5669 O O . ILE B 1 7 ? 48.082 85.413 3.285 1.00 57.96 23 ILE B O 1
ATOM 5674 N N . THR B 1 8 ? 47.417 86.170 5.300 1.00 58.58 24 THR B N 1
ATOM 5675 C CA . THR B 1 8 ? 47.667 84.883 5.991 1.00 57.50 24 THR B CA 1
ATOM 5676 C C . THR B 1 8 ? 46.937 83.677 5.392 1.00 58.08 24 THR B C 1
ATOM 5677 O O . THR B 1 8 ? 47.362 82.544 5.612 1.00 60.95 24 THR B O 1
ATOM 5681 N N . LYS B 1 9 ? 45.855 83.899 4.647 1.00 57.57 25 LYS B N 1
ATOM 5682 C CA . LYS B 1 9 ? 45.195 82.802 3.933 1.00 60.80 25 LYS B CA 1
ATOM 5683 C C . LYS B 1 9 ? 46.070 82.174 2.841 1.00 61.80 25 LYS B C 1
ATOM 5684 O O . LYS B 1 9 ? 45.813 81.044 2.433 1.00 64.44 25 LYS B O 1
ATOM 5690 N N . TYR B 1 10 ? 47.083 82.897 2.358 1.00 60.42 26 TYR B N 1
ATOM 5691 C CA . TYR B 1 10 ? 48.005 82.334 1.361 1.00 59.42 26 TYR B CA 1
ATOM 5692 C C . TYR B 1 10 ? 49.029 81.351 1.932 1.00 57.32 26 TYR B C 1
ATOM 5693 O O . TYR B 1 10 ? 49.486 80.474 1.211 1.00 54.25 26 TYR B O 1
ATOM 5702 N N . VAL B 1 11 ? 49.380 81.470 3.211 1.00 55.46 27 VAL B N 1
ATOM 5703 C CA . VAL B 1 11 ? 50.373 80.566 3.790 1.00 54.26 27 VAL B CA 1
ATOM 5704 C C . VAL B 1 11 ? 49.823 79.131 3.832 1.00 55.22 27 VAL B C 1
ATOM 5705 O O . VAL B 1 11 ? 48.680 78.899 4.234 1.00 56.81 27 VAL B O 1
ATOM 5709 N N . ASN B 1 12 ? 50.632 78.184 3.371 1.00 52.16 28 ASN B N 1
ATOM 5710 C CA . ASN B 1 12 ? 50.294 76.771 3.439 1.00 54.15 28 ASN B CA 1
ATOM 5711 C C . ASN B 1 12 ? 51.432 76.044 4.160 1.00 55.20 28 ASN B C 1
ATOM 5712 O O . ASN B 1 12 ? 52.391 75.594 3.529 1.00 54.67 28 ASN B O 1
ATOM 5717 N N . PRO B 1 13 ? 51.332 75.926 5.491 1.00 56.22 29 PRO B N 1
ATOM 5718 C CA . PRO B 1 13 ? 52.397 75.297 6.282 1.00 57.14 29 PRO B CA 1
ATOM 5719 C C . PRO B 1 13 ? 52.783 73.858 5.894 1.00 54.67 29 PRO B C 1
ATOM 5720 O O . PRO B 1 13 ? 53.836 73.384 6.315 1.00 54.48 29 PRO B O 1
ATOM 5724 N N . PHE B 1 14 ? 51.947 73.180 5.111 1.00 56.55 30 PHE B N 1
ATOM 5725 C CA . PHE B 1 14 ? 52.277 71.858 4.563 1.00 57.95 30 PHE B CA 1
ATOM 5726 C C . PHE B 1 14 ? 53.312 71.864 3.441 1.00 58.07 30 PHE B C 1
ATOM 5727 O O . PHE B 1 14 ? 53.830 70.807 3.086 1.00 59.65 30 PHE B O 1
ATOM 5735 N N . ILE B 1 15 ? 53.618 73.032 2.881 1.00 58.70 31 ILE B N 1
ATOM 5736 C CA . ILE B 1 15 ? 54.691 73.141 1.896 1.00 55.94 31 ILE B CA 1
ATOM 5737 C C . ILE B 1 15 ? 56.025 72.884 2.602 1.00 55.12 31 ILE B C 1
ATOM 5738 O O . ILE B 1 15 ? 56.357 73.550 3.578 1.00 53.84 31 ILE B O 1
ATOM 5743 N N . GLY B 1 16 ? 56.769 71.902 2.106 1.00 56.30 32 GLY B N 1
ATOM 5744 C CA . GLY B 1 16 ? 58.062 71.527 2.677 1.00 57.21 32 GLY B CA 1
ATOM 5745 C C . GLY B 1 16 ? 58.038 70.368 3.674 1.00 58.13 32 GLY B C 1
ATOM 5746 O O . GLY B 1 16 ? 59.091 69.977 4.194 1.00 54.55 32 GLY B O 1
ATOM 5747 N N . THR B 1 17 ? 56.849 69.820 3.944 1.00 58.35 33 THR B N 1
ATOM 5748 C CA . THR B 1 17 ? 56.683 68.756 4.937 1.00 60.09 33 THR B CA 1
ATOM 5749 C C . THR B 1 17 ? 56.955 67.338 4.388 1.00 67.78 33 THR B C 1
ATOM 5750 O O . THR B 1 17 ? 57.333 66.451 5.157 1.00 73.08 33 THR B O 1
ATOM 5754 N N . GLY B 1 18 ? 56.771 67.134 3.078 1.00 69.02 34 GLY B N 1
ATOM 5755 C CA . GLY B 1 18 ? 56.947 65.829 2.435 1.00 67.77 34 GLY B CA 1
ATOM 5756 C C . GLY B 1 18 ? 58.078 65.785 1.421 1.00 74.43 34 GLY B C 1
ATOM 5757 O O . GLY B 1 18 ? 58.962 66.656 1.410 1.00 69.91 34 GLY B O 1
ATOM 5758 N N . ALA B 1 19 ? 58.042 64.752 0.573 1.00 80.01 35 ALA B N 1
ATOM 5759 C CA . ALA B 1 19 ? 59.021 64.566 -0.506 1.00 83.88 35 ALA B CA 1
ATOM 5760 C C . ALA B 1 19 ? 58.521 63.549 -1.539 1.00 83.70 35 ALA B C 1
ATOM 5761 O O . ALA B 1 19 ? 59.058 63.451 -2.648 1.00 88.67 35 ALA B O 1
ATOM 5763 N N . LEU B 1 24 ? 64.614 64.693 -1.205 1.00 78.68 40 LEU B N 1
ATOM 5764 C CA . LEU B 1 24 ? 64.778 65.111 0.195 1.00 83.54 40 LEU B CA 1
ATOM 5765 C C . LEU B 1 24 ? 63.749 66.182 0.571 1.00 80.18 40 LEU B C 1
ATOM 5766 O O . LEU B 1 24 ? 63.431 67.056 -0.240 1.00 81.79 40 LEU B O 1
ATOM 5771 N N . SER B 1 25 ? 63.230 66.111 1.796 1.00 76.30 41 SER B N 1
ATOM 5772 C CA . SER B 1 25 ? 62.158 67.015 2.227 1.00 75.81 41 SER B CA 1
ATOM 5773 C C . SER B 1 25 ? 62.681 68.403 2.577 1.00 71.65 41 SER B C 1
ATOM 5774 O O . SER B 1 25 ? 63.859 68.583 2.920 1.00 68.47 41 SER B O 1
ATOM 5777 N N . GLY B 1 26 ? 61.780 69.380 2.493 1.00 65.80 42 GLY B N 1
ATOM 5778 C CA . GLY B 1 26 ? 61.994 70.681 3.111 1.00 63.60 42 GLY B CA 1
ATOM 5779 C C . GLY B 1 26 ? 62.353 70.553 4.584 1.00 61.08 42 GLY B C 1
ATOM 5780 O O . GLY B 1 26 ? 63.251 71.252 5.056 1.00 54.57 42 GLY B O 1
ATOM 5781 N N . ASN B 1 27 ? 61.694 69.608 5.268 1.00 60.85 43 ASN B N 1
ATOM 5782 C CA . ASN B 1 27 ? 61.771 69.407 6.728 1.00 62.05 43 ASN B CA 1
ATOM 5783 C C . ASN B 1 27 ? 61.123 70.569 7.488 1.00 62.29 43 ASN B C 1
ATOM 5784 O O . ASN B 1 27 ? 61.621 71.000 8.531 1.00 62.54 43 ASN B O 1
ATOM 5789 N N . ASN B 1 28 ? 60.002 71.059 6.959 1.00 58.89 44 ASN B N 1
ATOM 5790 C CA . ASN B 1 28 ? 59.209 72.096 7.616 1.00 58.56 44 ASN B CA 1
ATOM 5791 C C . ASN B 1 28 ? 58.101 71.404 8.399 1.00 56.98 44 ASN B C 1
ATOM 5792 O O . ASN B 1 28 ? 57.895 70.201 8.243 1.00 59.02 44 ASN B O 1
ATOM 5797 N N . TYR B 1 29 ? 57.398 72.161 9.238 1.00 53.89 45 TYR B N 1
ATOM 5798 C CA . TYR B 1 29 ? 56.311 71.606 10.052 1.00 53.37 45 TYR B CA 1
ATOM 5799 C C . TYR B 1 29 ? 55.012 72.404 9.888 1.00 53.38 45 TYR B C 1
ATOM 5800 O O . TYR B 1 29 ? 55.055 73.622 9.772 1.00 56.00 45 TYR B O 1
ATOM 5809 N N . PRO B 1 30 ? 53.858 71.719 9.907 1.00 52.82 46 PRO B N 1
ATOM 5810 C CA . PRO B 1 30 ? 52.573 72.392 9.766 1.00 55.55 46 PRO B CA 1
ATOM 5811 C C . PRO B 1 30 ? 51.983 72.985 11.050 1.00 57.54 46 PRO B C 1
ATOM 5812 O O . PRO B 1 30 ? 50.965 73.675 10.982 1.00 58.14 46 PRO B O 1
ATOM 5816 N N . GLY B 1 31 ? 52.589 72.700 12.199 1.00 61.24 47 GLY B N 1
ATOM 5817 C CA . GLY B 1 31 ? 52.025 73.085 13.488 1.00 62.42 47 GLY B CA 1
ATOM 5818 C C . GLY B 1 31 ? 52.127 74.555 13.806 1.00 60.58 47 GLY B C 1
ATOM 5819 O O . GLY B 1 31 ? 52.883 75.284 13.183 1.00 57.79 47 GLY B O 1
ATOM 5820 N N . ALA B 1 32 ? 51.363 74.972 14.808 1.00 60.95 48 ALA B N 1
ATOM 5821 C CA . ALA B 1 32 ? 51.217 76.378 15.135 1.00 59.31 48 ALA B CA 1
ATOM 5822 C C . ALA B 1 32 ? 52.487 76.936 15.755 1.00 54.37 48 ALA B C 1
ATOM 5823 O O . ALA B 1 32 ? 53.122 76.279 16.566 1.00 56.70 48 ALA B O 1
ATOM 5825 N N . THR B 1 33 ? 52.871 78.135 15.331 1.00 52.92 49 THR B N 1
ATOM 5826 C CA . THR B 1 33 ? 53.923 78.902 16.005 1.00 51.59 49 THR B CA 1
ATOM 5827 C C . THR B 1 33 ? 53.699 80.390 15.774 1.00 51.32 49 THR B C 1
ATOM 5828 O O . THR B 1 33 ? 52.787 80.778 15.035 1.00 52.36 49 THR B O 1
ATOM 5832 N N . SER B 1 34 ? 54.555 81.195 16.394 1.00 50.71 50 SER B N 1
ATOM 5833 C CA . SER B 1 34 ? 54.485 82.644 16.342 1.00 53.57 50 SER B CA 1
ATOM 5834 C C . SER B 1 34 ? 55.796 83.208 15.807 1.00 54.11 50 SER B C 1
ATOM 5835 O O . SER B 1 34 ? 56.825 82.527 15.855 1.00 54.31 50 SER B O 1
ATOM 5838 N N . PRO B 1 35 ? 55.772 84.461 15.302 1.00 54.62 51 PRO B N 1
ATOM 5839 C CA . PRO B 1 35 ? 56.967 85.049 14.692 1.00 52.02 51 PRO B CA 1
ATOM 5840 C C . PRO B 1 35 ? 58.151 85.010 15.628 1.00 51.09 51 PRO B C 1
ATOM 5841 O O . PRO B 1 35 ? 58.061 85.504 16.751 1.00 53.55 51 PRO B O 1
ATOM 5845 N N . PHE B 1 36 ? 59.232 84.377 15.183 1.00 48.71 52 PHE B N 1
ATOM 5846 C CA . PHE B 1 36 ? 60.468 84.298 15.954 1.00 47.95 52 PHE B CA 1
ATOM 5847 C C . PHE B 1 36 ? 60.251 83.811 17.396 1.00 45.95 52 PHE B C 1
ATOM 5848 O O . PHE B 1 36 ? 60.957 84.228 18.296 1.00 45.15 52 PHE B O 1
ATOM 5856 N N . GLY B 1 37 ? 59.296 82.899 17.579 1.00 46.62 53 GLY B N 1
ATOM 5857 C CA . GLY B 1 37 ? 58.847 82.459 18.898 1.00 52.05 53 GLY B CA 1
ATOM 5858 C C . GLY B 1 37 ? 59.655 81.349 19.559 1.00 56.05 53 GLY B C 1
ATOM 5859 O O . GLY B 1 37 ? 60.621 80.826 18.991 1.00 57.78 53 GLY B O 1
ATOM 5860 N N . MET B 1 38 ? 59.255 81.018 20.784 1.00 59.12 54 MET B N 1
ATOM 5861 C CA . MET B 1 38 ? 59.866 79.952 21.581 1.00 57.95 54 MET B CA 1
ATOM 5862 C C . MET B 1 38 ? 59.132 78.625 21.414 1.00 54.94 54 MET B C 1
ATOM 5863 O O . MET B 1 38 ? 59.713 77.568 21.656 1.00 52.72 54 MET B O 1
ATOM 5868 N N . ILE B 1 39 ? 57.869 78.677 20.999 1.00 54.46 55 ILE B N 1
ATOM 5869 C CA . ILE B 1 39 ? 56.999 77.512 21.012 1.00 56.02 55 ILE B CA 1
ATOM 5870 C C . ILE B 1 39 ? 56.581 77.132 19.600 1.00 59.31 55 ILE B C 1
ATOM 5871 O O . ILE B 1 39 ? 55.954 77.928 18.884 1.00 63.62 55 ILE B O 1
ATOM 5876 N N . GLN B 1 40 ? 56.916 75.899 19.225 1.00 58.49 56 GLN B N 1
ATOM 5877 C CA . GLN B 1 40 ? 56.510 75.309 17.963 1.00 60.48 56 GLN B CA 1
ATOM 5878 C C . GLN B 1 40 ? 55.627 74.097 18.273 1.00 60.74 56 GLN B C 1
ATOM 5879 O O . GLN B 1 40 ? 56.107 72.963 18.367 1.00 61.29 56 GLN B O 1
ATOM 5885 N N . LEU B 1 41 ? 54.335 74.357 18.440 1.00 60.39 57 LEU B N 1
ATOM 5886 C CA . LEU B 1 41 ? 53.383 73.349 18.900 1.00 64.64 57 LEU B CA 1
ATOM 5887 C C . LEU B 1 41 ? 52.809 72.590 17.710 1.00 65.11 57 LEU B C 1
ATOM 5888 O O . LEU B 1 41 ? 51.920 73.090 17.031 1.00 67.00 57 LEU B O 1
ATOM 5893 N N . SER B 1 42 ? 53.302 71.372 17.487 1.00 66.39 58 SER B N 1
ATOM 5894 C CA . SER B 1 42 ? 53.070 70.641 16.236 1.00 66.98 58 SER B CA 1
ATOM 5895 C C . SER B 1 42 ? 52.981 69.138 16.498 1.00 65.45 58 SER B C 1
ATOM 5896 O O . SER B 1 42 ? 53.637 68.642 17.414 1.00 62.86 58 SER B O 1
ATOM 5899 N N . PRO B 1 43 ? 52.193 68.407 15.687 1.00 62.84 59 PRO B N 1
ATOM 5900 C CA . PRO B 1 43 ? 52.197 66.957 15.843 1.00 63.14 59 PRO B CA 1
ATOM 5901 C C . PRO B 1 43 ? 53.492 66.350 15.362 1.00 64.26 59 PRO B C 1
ATOM 5902 O O . PRO B 1 43 ? 54.130 66.887 14.450 1.00 63.52 59 PRO B O 1
ATOM 5906 N N . ASP B 1 44 ? 53.876 65.251 16.000 1.00 68.95 60 ASP B N 1
ATOM 5907 C CA . ASP B 1 44 ? 54.960 64.404 15.529 1.00 71.44 60 ASP B CA 1
ATOM 5908 C C . ASP B 1 44 ? 54.356 63.136 14.963 1.00 71.12 60 ASP B C 1
ATOM 5909 O O . ASP B 1 44 ? 53.464 62.537 15.569 1.00 71.00 60 ASP B O 1
ATOM 5914 N N . THR B 1 45 ? 54.832 62.758 13.781 1.00 72.88 61 THR B N 1
ATOM 5915 C CA . THR B 1 45 ? 54.392 61.549 13.097 1.00 71.60 61 THR B CA 1
ATOM 5916 C C . THR B 1 45 ? 55.415 60.417 13.228 1.00 72.87 61 THR B C 1
ATOM 5917 O O . THR B 1 45 ? 55.284 59.366 12.592 1.00 73.97 61 THR B O 1
ATOM 5921 N N . SER B 1 46 ? 56.435 60.652 14.050 1.00 74.91 62 SER B N 1
ATOM 5922 C CA . SER B 1 46 ? 57.451 59.671 14.390 1.00 78.29 62 SER B CA 1
ATOM 5923 C C . SER B 1 46 ? 57.568 59.646 15.919 1.00 82.83 62 SER B C 1
ATOM 5924 O O . SER B 1 46 ? 57.374 60.671 16.578 1.00 81.85 62 SER B O 1
ATOM 5927 N N . GLU B 1 47 ? 57.848 58.471 16.478 1.00 85.55 63 GLU B N 1
ATOM 5928 C CA . GLU B 1 47 ? 58.137 58.352 17.909 1.00 86.05 63 GLU B CA 1
ATOM 5929 C C . GLU B 1 47 ? 59.505 58.964 18.243 1.00 82.96 63 GLU B C 1
ATOM 5930 O O . GLU B 1 47 ? 59.694 59.492 19.339 1.00 81.87 63 GLU B O 1
ATOM 5936 N N . ALA B 1 48 ? 60.436 58.911 17.287 1.00 79.68 64 ALA B N 1
ATOM 5937 C CA . ALA B 1 48 ? 61.791 59.441 17.463 1.00 77.32 64 ALA B CA 1
ATOM 5938 C C . ALA B 1 48 ? 62.291 60.165 16.192 1.00 74.63 64 ALA B C 1
ATOM 5939 O O . ALA B 1 48 ? 63.066 59.602 15.421 1.00 68.99 64 ALA B O 1
ATOM 5941 N N . PRO B 1 49 ? 61.831 61.413 15.965 1.00 77.95 65 PRO B N 1
ATOM 5942 C CA . PRO B 1 49 ? 62.275 62.249 14.842 1.00 77.14 65 PRO B CA 1
ATOM 5943 C C . PRO B 1 49 ? 63.782 62.217 14.593 1.00 76.86 65 PRO B C 1
ATOM 5944 O O . PRO B 1 49 ? 64.562 62.338 15.537 1.00 73.81 65 PRO B O 1
ATOM 5948 N N . ASN B 1 50 ? 64.159 62.056 13.326 1.00 79.08 66 ASN B N 1
ATOM 5949 C CA . ASN B 1 50 ? 65.555 61.916 12.901 1.00 84.88 66 ASN B CA 1
ATOM 5950 C C . ASN B 1 50 ? 65.813 62.810 11.679 1.00 81.81 66 ASN B C 1
ATOM 5951 O O . ASN B 1 50 ? 64.916 63.536 11.265 1.00 81.91 66 ASN B O 1
ATOM 5956 N N . TRP B 1 51 ? 67.025 62.755 11.116 1.00 80.75 67 TRP B N 1
ATOM 5957 C CA . TRP B 1 51 ? 67.413 63.516 9.898 1.00 81.19 67 TRP B CA 1
ATOM 5958 C C . TRP B 1 51 ? 66.356 63.639 8.771 1.00 74.02 67 TRP B C 1
ATOM 5959 O O . TRP B 1 51 ? 66.206 64.702 8.176 1.00 69.89 67 TRP B O 1
ATOM 5970 N N . GLY B 1 52 ? 65.636 62.555 8.492 1.00 70.50 68 GLY B N 1
ATOM 5971 C CA . GLY B 1 52 ? 64.649 62.519 7.412 1.00 68.85 68 GLY B CA 1
ATOM 5972 C C . GLY B 1 52 ? 63.297 63.133 7.723 1.00 71.36 68 GLY B C 1
ATOM 5973 O O . GLY B 1 52 ? 62.480 63.322 6.815 1.00 74.35 68 GLY B O 1
ATOM 5974 N N . ASP B 1 53 ? 63.048 63.417 9.004 1.00 70.95 69 ASP B N 1
ATOM 5975 C CA . ASP B 1 53 ? 61.831 64.101 9.468 1.00 66.94 69 ASP B CA 1
ATOM 5976 C C . ASP B 1 53 ? 62.179 64.988 10.677 1.00 63.42 69 ASP B C 1
ATOM 5977 O O . ASP B 1 53 ? 61.522 64.941 11.723 1.00 62.14 69 ASP B O 1
ATOM 5982 N N . ALA B 1 54 ? 63.217 65.804 10.506 1.00 58.58 70 ALA B N 1
ATOM 5983 C CA . ALA B 1 54 ? 63.850 66.543 11.608 1.00 56.49 70 ALA B CA 1
ATOM 5984 C C . ALA B 1 54 ? 62.947 67.501 12.413 1.00 57.23 70 ALA B C 1
ATOM 5985 O O . ALA B 1 54 ? 63.229 67.775 13.584 1.00 63.73 70 ALA B O 1
ATOM 5987 N N . SER B 1 55 ? 61.888 68.017 11.789 1.00 57.46 71 SER B N 1
ATOM 5988 C CA . SER B 1 55 ? 60.908 68.857 12.482 1.00 57.73 71 SER B CA 1
ATOM 5989 C C . SER B 1 55 ? 59.864 68.036 13.231 1.00 60.19 71 SER B C 1
ATOM 5990 O O . SER B 1 55 ? 59.075 68.603 13.992 1.00 58.16 71 SER B O 1
ATOM 5993 N N . GLY B 1 56 ? 59.817 66.727 12.956 1.00 60.36 72 GLY B N 1
ATOM 5994 C CA . GLY B 1 56 ? 58.881 65.805 13.590 1.00 61.41 72 GLY B CA 1
ATOM 5995 C C . GLY B 1 56 ? 57.728 65.379 12.702 1.00 64.04 72 GLY B C 1
ATOM 5996 O O . GLY B 1 56 ? 57.132 64.313 12.924 1.00 70.44 72 GLY B O 1
ATOM 5997 N N . TYR B 1 57 ? 57.405 66.199 11.700 1.00 61.91 73 TYR B N 1
ATOM 5998 C CA . TYR B 1 57 ? 56.306 65.911 10.786 1.00 61.33 73 TYR B CA 1
ATOM 5999 C C . TYR B 1 57 ? 56.843 65.407 9.447 1.00 63.01 73 TYR B C 1
ATOM 6000 O O . TYR B 1 57 ? 57.911 65.827 8.987 1.00 62.78 73 TYR B O 1
ATOM 6009 N N . ASP B 1 58 ? 56.093 64.475 8.862 1.00 64.34 74 ASP B N 1
ATOM 6010 C CA . ASP B 1 58 ? 56.319 63.960 7.519 1.00 66.10 74 ASP B CA 1
ATOM 6011 C C . ASP B 1 58 ? 54.936 63.762 6.898 1.00 65.42 74 ASP B C 1
ATOM 6012 O O . ASP B 1 58 ? 54.073 63.111 7.488 1.00 66.47 74 ASP B O 1
ATOM 6017 N N . TYR B 1 59 ? 54.732 64.333 5.714 1.00 63.14 75 TYR B N 1
ATOM 6018 C CA . TYR B 1 59 ? 53.433 64.291 5.040 1.00 64.11 75 TYR B CA 1
ATOM 6019 C C . TYR B 1 59 ? 53.017 62.866 4.639 1.00 65.83 75 TYR B C 1
ATOM 6020 O O . TYR B 1 59 ? 51.818 62.584 4.502 1.00 62.10 75 TYR B O 1
ATOM 6029 N N . ASN B 1 60 ? 54.004 61.982 4.463 1.00 70.33 76 ASN B N 1
ATOM 6030 C CA . ASN B 1 60 ? 53.768 60.583 4.055 1.00 76.44 76 ASN B CA 1
ATOM 6031 C C . ASN B 1 60 ? 53.250 59.677 5.178 1.00 78.63 76 ASN B C 1
ATOM 6032 O O . ASN B 1 60 ? 52.506 58.735 4.909 1.00 83.75 76 ASN B O 1
ATOM 6037 N N . ARG B 1 61 ? 53.652 59.951 6.421 1.00 78.13 77 ARG B N 1
ATOM 6038 C CA . ARG B 1 61 ? 53.222 59.160 7.574 1.00 78.49 77 ARG B CA 1
ATOM 6039 C C . ARG B 1 61 ? 51.738 59.398 7.886 1.00 81.25 77 ARG B C 1
ATOM 6040 O O . ARG B 1 61 ? 51.222 60.494 7.669 1.00 79.10 77 ARG B O 1
ATOM 6042 N N . ASN B 1 62 ? 51.063 58.356 8.378 1.00 84.35 78 ASN B N 1
ATOM 6043 C CA . ASN B 1 62 ? 49.615 58.382 8.640 1.00 83.03 78 ASN B CA 1
ATOM 6044 C C . ASN B 1 62 ? 49.236 58.355 10.130 1.00 81.89 78 ASN B C 1
ATOM 6045 O O . ASN B 1 62 ? 48.054 58.201 10.452 1.00 80.66 78 ASN B O 1
ATOM 6047 N N . THR B 1 63 ? 50.220 58.536 11.021 1.00 79.59 79 THR B N 1
ATOM 6048 C CA . THR B 1 63 ? 50.039 58.365 12.471 1.00 81.99 79 THR B CA 1
ATOM 6049 C C . THR B 1 63 ? 50.686 59.524 13.237 1.00 81.53 79 THR B C 1
ATOM 6050 O O . THR B 1 63 ? 51.847 59.827 12.983 1.00 80.16 79 THR B O 1
ATOM 6054 N N . ILE B 1 64 ? 49.945 60.146 14.166 1.00 81.25 80 ILE B N 1
ATOM 6055 C CA . ILE B 1 64 ? 50.495 61.161 15.094 1.00 83.89 80 ILE B CA 1
ATOM 6056 C C . ILE B 1 64 ? 50.752 60.532 16.469 1.00 85.40 80 ILE B C 1
ATOM 6057 O O . ILE B 1 64 ? 49.885 59.833 17.004 1.00 84.80 80 ILE B O 1
ATOM 6059 N N . PHE B 1 65 ? 51.933 60.787 17.037 1.00 82.79 81 PHE B N 1
ATOM 6060 C CA . PHE B 1 65 ? 52.352 60.190 18.314 1.00 83.07 81 PHE B CA 1
ATOM 6061 C C . PHE B 1 65 ? 52.482 61.229 19.442 1.00 85.48 81 PHE B C 1
ATOM 6062 O O . PHE B 1 65 ? 53.327 61.087 20.333 1.00 90.79 81 PHE B O 1
ATOM 6070 N N . GLY B 1 66 ? 51.638 62.261 19.416 1.00 85.61 82 GLY B N 1
ATOM 6071 C CA . GLY B 1 66 ? 51.674 63.338 20.415 1.00 82.41 82 GLY B CA 1
ATOM 6072 C C . GLY B 1 66 ? 51.960 64.707 19.822 1.00 80.93 82 GLY B C 1
ATOM 6073 O O . GLY B 1 66 ? 52.392 64.823 18.672 1.00 78.94 82 GLY B O 1
ATOM 6074 N N . PHE B 1 67 ? 51.715 65.739 20.629 1.00 73.88 83 PHE B N 1
ATOM 6075 C CA . PHE B 1 67 ? 51.923 67.124 20.247 1.00 66.78 83 PHE B CA 1
ATOM 6076 C C . PHE B 1 67 ? 52.993 67.754 21.128 1.00 63.97 83 PHE B C 1
ATOM 6077 O O . PHE B 1 67 ? 52.698 68.190 22.241 1.00 61.07 83 PHE B O 1
ATOM 6085 N N . SER B 1 68 ? 54.231 67.796 20.634 1.00 60.74 84 SER B N 1
ATOM 6086 C CA . SER B 1 68 ? 55.336 68.448 21.350 1.00 60.33 84 SER B CA 1
ATOM 6087 C C . SER B 1 68 ? 55.346 69.967 21.119 1.00 61.87 84 SER B C 1
ATOM 6088 O O . SER B 1 68 ? 54.560 70.476 20.323 1.00 62.37 84 SER B O 1
ATOM 6091 N N . HIS B 1 69 ? 56.244 70.669 21.818 1.00 63.32 85 HIS B N 1
ATOM 6092 C CA . HIS B 1 69 ? 56.255 72.138 21.917 1.00 62.58 85 HIS B CA 1
ATOM 6093 C C . HIS B 1 69 ? 57.461 72.848 21.322 1.00 62.31 85 HIS B C 1
ATOM 6094 O O . HIS B 1 69 ? 57.470 74.081 21.273 1.00 59.98 85 HIS B O 1
ATOM 6101 N N . THR B 1 70 ? 58.478 72.096 20.901 1.00 61.71 86 THR B N 1
ATOM 6102 C CA . THR B 1 70 ? 59.663 72.676 20.277 1.00 62.27 86 THR B CA 1
ATOM 6103 C C . THR B 1 70 ? 60.154 71.832 19.103 1.00 60.37 86 THR B C 1
ATOM 6104 O O . THR B 1 70 ? 59.856 70.638 19.028 1.00 58.09 86 THR B O 1
ATOM 6108 N N . ARG B 1 71 ? 60.897 72.479 18.199 1.00 59.27 87 ARG B N 1
ATOM 6109 C CA . ARG B 1 71 ? 61.454 71.858 16.975 1.00 58.84 87 ARG B CA 1
ATOM 6110 C C . ARG B 1 71 ? 62.147 72.884 16.090 1.00 58.14 87 ARG B C 1
ATOM 6111 O O . ARG B 1 71 ? 61.887 74.079 16.188 1.00 58.90 87 ARG B O 1
ATOM 6119 N N . LEU B 1 72 ? 63.007 72.386 15.209 1.00 60.58 88 LEU B N 1
ATOM 6120 C CA . LEU B 1 72 ? 63.672 73.196 14.192 1.00 58.18 88 LEU B CA 1
ATOM 6121 C C . LEU B 1 72 ? 62.920 73.066 12.878 1.00 54.86 88 LEU B C 1
ATOM 6122 O O . LEU B 1 72 ? 62.217 72.073 12.666 1.00 49.66 88 LEU B O 1
ATOM 6127 N N . SER B 1 73 ? 63.074 74.081 12.017 1.00 55.30 89 SER B N 1
ATOM 6128 C CA . SER B 1 73 ? 62.442 74.123 10.685 1.00 53.24 89 SER B CA 1
ATOM 6129 C C . SER B 1 73 ? 63.481 73.965 9.594 1.00 50.36 89 SER B C 1
ATOM 6130 O O . SER B 1 73 ? 64.383 74.802 9.424 1.00 44.78 89 SER B O 1
ATOM 6133 N N . GLY B 1 74 ? 63.347 72.864 8.870 1.00 51.76 90 GLY B N 1
ATOM 6134 C CA . GLY B 1 74 ? 64.138 72.606 7.692 1.00 53.81 90 GLY B CA 1
ATOM 6135 C C . GLY B 1 74 ? 65.584 72.243 7.921 1.00 53.24 90 GLY B C 1
ATOM 6136 O O . GLY B 1 74 ? 66.386 72.377 7.002 1.00 53.52 90 GLY B O 1
ATOM 6137 N N . THR B 1 75 ? 65.931 71.780 9.119 1.00 53.76 91 THR B N 1
ATOM 6138 C CA . THR B 1 75 ? 67.289 71.291 9.363 1.00 53.95 91 THR B CA 1
ATOM 6139 C C . THR B 1 75 ? 67.424 69.850 8.859 1.00 53.46 91 THR B C 1
ATOM 6140 O O . THR B 1 75 ? 66.426 69.129 8.694 1.00 48.55 91 THR B O 1
ATOM 6144 N N . GLY B 1 76 ? 68.661 69.452 8.578 1.00 56.67 92 GLY B N 1
ATOM 6145 C CA . GLY B 1 76 ? 68.968 68.058 8.249 1.00 64.63 92 GLY B CA 1
ATOM 6146 C C . GLY B 1 76 ? 69.313 67.169 9.440 1.00 65.53 92 GLY B C 1
ATOM 6147 O O . GLY B 1 76 ? 69.573 65.988 9.248 1.00 72.70 92 GLY B O 1
ATOM 6148 N N . ALA B 1 77 ? 69.339 67.742 10.648 1.00 65.65 93 ALA B N 1
ATOM 6149 C CA . ALA B 1 77 ? 69.524 67.016 11.913 1.00 65.93 93 ALA B CA 1
ATOM 6150 C C . ALA B 1 77 ? 68.427 67.443 12.895 1.00 65.72 93 ALA B C 1
ATOM 6151 O O . ALA B 1 77 ? 68.070 68.620 12.942 1.00 69.25 93 ALA B O 1
ATOM 6153 N N . SER B 1 78 ? 67.909 66.490 13.675 1.00 61.80 94 SER B N 1
ATOM 6154 C CA . SER B 1 78 ? 66.783 66.733 14.583 1.00 57.68 94 SER B CA 1
ATOM 6155 C C . SER B 1 78 ? 67.222 66.974 16.023 1.00 59.82 94 SER B C 1
ATOM 6156 O O . SER B 1 78 ? 68.152 66.337 16.513 1.00 64.87 94 SER B O 1
ATOM 6159 N N . ASP B 1 79 ? 66.540 67.905 16.684 1.00 61.20 95 ASP B N 1
ATOM 6160 C CA . ASP B 1 79 ? 66.700 68.151 18.120 1.00 63.08 95 ASP B CA 1
ATOM 6161 C C . ASP B 1 79 ? 65.381 68.725 18.682 1.00 62.71 95 ASP B C 1
ATOM 6162 O O . ASP B 1 79 ? 64.366 68.757 17.975 1.00 61.11 95 ASP B O 1
ATOM 6167 N N . LEU B 1 80 ? 65.396 69.110 19.961 1.00 64.53 96 LEU B N 1
ATOM 6168 C CA . LEU B 1 80 ? 64.263 69.706 20.655 1.00 61.07 96 LEU B CA 1
ATOM 6169 C C . LEU B 1 80 ? 63.156 68.658 20.923 1.00 61.88 96 LEU B C 1
ATOM 6170 O O . LEU B 1 80 ? 63.390 67.737 21.695 1.00 62.32 96 LEU B O 1
ATOM 6175 N N . ILE B 1 81 ? 61.982 68.774 20.299 1.00 64.80 97 ILE B N 1
ATOM 6176 C CA . ILE B 1 81 ? 60.871 67.809 20.467 1.00 66.92 97 ILE B CA 1
ATOM 6177 C C . ILE B 1 81 ? 60.420 67.650 21.943 1.00 71.22 97 ILE B C 1
ATOM 6178 O O . ILE B 1 81 ? 60.153 66.535 22.413 1.00 73.41 97 ILE B O 1
ATOM 6183 N N . ASP B 1 82 ? 60.307 68.772 22.659 1.00 69.99 98 ASP B N 1
ATOM 6184 C CA . ASP B 1 82 ? 60.091 68.757 24.117 1.00 66.40 98 ASP B CA 1
ATOM 6185 C C . ASP B 1 82 ? 58.645 68.933 24.547 1.00 66.38 98 ASP B C 1
ATOM 6186 O O . ASP B 1 82 ? 57.888 69.661 23.908 1.00 64.01 98 ASP B O 1
ATOM 6191 N N . ILE B 1 83 ? 58.303 68.265 25.653 1.00 63.89 99 ILE B N 1
ATOM 6192 C CA . ILE B 1 83 ? 57.039 68.431 26.363 1.00 61.55 99 ILE B CA 1
ATOM 6193 C C . ILE B 1 83 ? 55.858 68.035 25.474 1.00 63.90 99 ILE B C 1
ATOM 6194 O O . ILE B 1 83 ? 55.305 68.873 24.751 1.00 64.51 99 ILE B O 1
ATOM 6199 N N . THR B 1 84 ? 55.469 66.762 25.541 1.00 59.27 100 THR B N 1
ATOM 6200 C CA . THR B 1 84 ? 54.519 66.191 24.589 1.00 58.87 100 THR B CA 1
ATOM 6201 C C . THR B 1 84 ? 53.191 65.799 25.243 1.00 62.77 100 THR B C 1
ATOM 6202 O O . THR B 1 84 ? 53.177 64.990 26.165 1.00 65.46 100 THR B O 1
ATOM 6206 N N . LEU B 1 85 ? 52.085 66.370 24.762 1.00 64.43 101 LEU B N 1
ATOM 6207 C CA . LEU B 1 85 ? 50.739 65.967 25.194 1.00 69.19 101 LEU B CA 1
ATOM 6208 C C . LEU B 1 85 ? 50.085 65.023 24.188 1.00 75.31 101 LEU B C 1
ATOM 6209 O O . LEU B 1 85 ? 50.484 64.968 23.024 1.00 82.26 101 LEU B O 1
ATOM 6214 N N . MET B 1 86 ? 49.076 64.284 24.647 1.00 78.35 102 MET B N 1
ATOM 6215 C CA . MET B 1 86 ? 48.264 63.450 23.766 1.00 77.98 102 MET B CA 1
ATOM 6216 C C . MET B 1 86 ? 46.880 63.190 24.379 1.00 78.73 102 MET B C 1
ATOM 6217 O O . MET B 1 86 ? 46.790 62.600 25.452 1.00 78.00 102 MET B O 1
ATOM 6222 N N . PRO B 1 87 ? 45.797 63.630 23.702 1.00 82.57 103 PRO B N 1
ATOM 6223 C CA . PRO B 1 87 ? 44.447 63.367 24.210 1.00 85.03 103 PRO B CA 1
ATOM 6224 C C . PRO B 1 87 ? 44.004 61.922 23.972 1.00 83.39 103 PRO B C 1
ATOM 6225 O O . PRO B 1 87 ? 44.419 61.305 22.989 1.00 79.70 103 PRO B O 1
ATOM 6229 N N . THR B 1 88 ? 43.169 61.403 24.868 1.00 84.96 104 THR B N 1
ATOM 6230 C CA . THR B 1 88 ? 42.647 60.038 24.753 1.00 85.27 104 THR B CA 1
ATOM 6231 C C . THR B 1 88 ? 41.453 59.787 25.684 1.00 89.84 104 THR B C 1
ATOM 6232 O O . THR B 1 88 ? 41.198 60.564 26.604 1.00 95.11 104 THR B O 1
ATOM 6236 N N . SER B 1 89 ? 40.712 58.716 25.403 1.00 93.31 105 SER B N 1
ATOM 6237 C CA . SER B 1 89 ? 39.633 58.222 26.274 1.00 99.85 105 SER B CA 1
ATOM 6238 C C . SER B 1 89 ? 39.943 56.857 26.932 1.00 101.04 105 SER B C 1
ATOM 6239 O O . SER B 1 89 ? 39.233 56.443 27.859 1.00 99.54 105 SER B O 1
ATOM 6242 N N . SER B 1 90 ? 40.994 56.177 26.459 1.00 100.23 106 SER B N 1
ATOM 6243 C CA . SER B 1 90 ? 41.317 54.808 26.863 1.00 96.23 106 SER B CA 1
ATOM 6244 C C . SER B 1 90 ? 42.831 54.603 27.052 1.00 93.08 106 SER B C 1
ATOM 6245 O O . SER B 1 90 ? 43.360 53.542 26.713 1.00 91.32 106 SER B O 1
ATOM 6247 N N . GLY B 1 91 ? 43.519 55.620 27.583 1.00 90.97 107 GLY B N 1
ATOM 6248 C CA . GLY B 1 91 ? 44.969 55.557 27.849 1.00 89.36 107 GLY B CA 1
ATOM 6249 C C . GLY B 1 91 ? 45.911 55.312 26.667 1.00 88.17 107 GLY B C 1
ATOM 6250 O O . GLY B 1 91 ? 47.068 54.923 26.873 1.00 83.40 107 GLY B O 1
ATOM 6251 N N . ARG B 1 92 ? 45.436 55.555 25.440 1.00 89.54 108 ARG B N 1
ATOM 6252 C CA . ARG B 1 92 ? 46.219 55.301 24.219 1.00 87.15 108 ARG B CA 1
ATOM 6253 C C . ARG B 1 92 ? 47.209 56.450 23.976 1.00 84.72 108 ARG B C 1
ATOM 6254 O O . ARG B 1 92 ? 46.917 57.606 24.309 1.00 84.50 108 ARG B O 1
ATOM 6256 N N . THR B 1 93 ? 48.370 56.123 23.403 1.00 80.18 109 THR B N 1
ATOM 6257 C CA . THR B 1 93 ? 49.469 57.086 23.209 1.00 81.00 109 THR B CA 1
ATOM 6258 C C . THR B 1 93 ? 49.696 57.525 21.749 1.00 83.06 109 THR B C 1
ATOM 6259 O O . THR B 1 93 ? 50.680 58.214 21.456 1.00 84.75 109 THR B O 1
ATOM 6263 N N . SER B 1 94 ? 48.797 57.136 20.843 1.00 82.31 110 SER B N 1
ATOM 6264 C CA . SER B 1 94 ? 48.929 57.462 19.424 1.00 78.92 110 SER B CA 1
ATOM 6265 C C . SER B 1 94 ? 47.581 57.410 18.724 1.00 82.85 110 SER B C 1
ATOM 6266 O O . SER B 1 94 ? 46.659 56.739 19.194 1.00 89.00 110 SER B O 1
ATOM 6269 N N . SER B 1 95 ? 47.476 58.118 17.601 1.00 82.95 111 SER B N 1
ATOM 6270 C CA . SER B 1 95 ? 46.307 58.020 16.726 1.00 84.27 111 SER B CA 1
ATOM 6271 C C . SER B 1 95 ? 46.702 58.080 15.256 1.00 85.15 111 SER B C 1
ATOM 6272 O O . SER B 1 95 ? 47.794 58.534 14.918 1.00 88.96 111 SER B O 1
ATOM 6275 N N . ALA B 1 96 ? 45.813 57.591 14.396 1.00 84.86 112 ALA B N 1
ATOM 6276 C CA . ALA B 1 96 ? 45.952 57.741 12.953 1.00 87.42 112 ALA B CA 1
ATOM 6277 C C . ALA B 1 96 ? 45.061 58.894 12.507 1.00 87.84 112 ALA B C 1
ATOM 6278 O O . ALA B 1 96 ? 44.057 59.195 13.161 1.00 85.91 112 ALA B O 1
ATOM 6280 N N . PHE B 1 97 ? 45.447 59.539 11.404 1.00 88.48 113 PHE B N 1
ATOM 6281 C CA . PHE B 1 97 ? 44.718 60.692 10.850 1.00 86.79 113 PHE B CA 1
ATOM 6282 C C . PHE B 1 97 ? 44.858 60.761 9.323 1.00 87.82 113 PHE B C 1
ATOM 6283 O O . PHE B 1 97 ? 45.854 60.281 8.756 1.00 86.91 113 PHE B O 1
ATOM 6291 N N . THR B 1 98 ? 43.865 61.374 8.678 1.00 85.76 114 THR B N 1
ATOM 6292 C CA . THR B 1 98 ? 43.922 61.707 7.252 1.00 87.75 114 THR B CA 1
ATOM 6293 C C . THR B 1 98 ? 44.152 63.210 7.072 1.00 87.71 114 THR B C 1
ATOM 6294 O O . THR B 1 98 ? 43.647 64.027 7.861 1.00 86.12 114 THR B O 1
ATOM 6298 N N . HIS B 1 99 ? 44.906 63.571 6.029 1.00 83.28 115 HIS B N 1
ATOM 6299 C CA . HIS B 1 99 ? 45.037 64.980 5.622 1.00 80.25 115 HIS B CA 1
ATOM 6300 C C . HIS B 1 99 ? 43.674 65.543 5.187 1.00 80.83 115 HIS B C 1
ATOM 6301 O O . HIS B 1 99 ? 43.439 66.744 5.318 1.00 79.93 115 HIS B O 1
ATOM 6308 N N . ASP B 1 100 ? 42.797 64.671 4.666 1.00 81.14 116 ASP B N 1
ATOM 6309 C CA . ASP B 1 100 ? 41.405 65.012 4.322 1.00 84.41 116 ASP B CA 1
ATOM 6310 C C . ASP B 1 100 ? 40.594 65.626 5.482 1.00 87.60 116 ASP B C 1
ATOM 6311 O O . ASP B 1 100 ? 39.652 66.385 5.234 1.00 88.83 116 ASP B O 1
ATOM 6313 N N . GLU B 1 101 ? 40.946 65.285 6.727 1.00 88.01 117 GLU B N 1
ATOM 6314 C CA . GLU B 1 101 ? 40.431 65.966 7.923 1.00 86.04 117 GLU B CA 1
ATOM 6315 C C . GLU B 1 101 ? 41.610 66.516 8.737 1.00 87.75 117 GLU B C 1
ATOM 6316 O O . GLU B 1 101 ? 41.954 66.010 9.811 1.00 90.02 117 GLU B O 1
ATOM 6318 N N . GLU B 1 102 ? 42.228 67.552 8.179 1.00 84.66 118 GLU B N 1
ATOM 6319 C CA . GLU B 1 102 ? 43.353 68.268 8.789 1.00 77.91 118 GLU B CA 1
ATOM 6320 C C . GLU B 1 102 ? 43.335 69.695 8.221 1.00 75.99 118 GLU B C 1
ATOM 6321 O O . GLU B 1 102 ? 42.792 69.926 7.133 1.00 75.15 118 GLU B O 1
ATOM 6327 N N . LYS B 1 103 ? 43.898 70.647 8.959 1.00 72.24 119 LYS B N 1
ATOM 6328 C CA . LYS B 1 103 ? 43.935 72.046 8.518 1.00 69.98 119 LYS B CA 1
ATOM 6329 C C . LYS B 1 103 ? 45.071 72.793 9.205 1.00 68.67 119 LYS B C 1
ATOM 6330 O O . LYS B 1 103 ? 45.450 72.453 10.330 1.00 68.06 119 LYS B O 1
ATOM 6332 N N . ALA B 1 104 ? 45.618 73.798 8.522 1.00 68.39 120 ALA B N 1
ATOM 6333 C CA . ALA B 1 104 ? 46.656 74.654 9.105 1.00 65.24 120 ALA B CA 1
ATOM 6334 C C . ALA B 1 104 ? 46.730 76.036 8.444 1.00 64.06 120 ALA B C 1
ATOM 6335 O O . ALA B 1 104 ? 46.599 76.162 7.230 1.00 62.05 120 ALA B O 1
ATOM 6337 N N . ARG B 1 105 ? 46.936 77.055 9.276 1.00 63.65 121 ARG B N 1
ATOM 6338 C CA . ARG B 1 105 ? 47.081 78.452 8.859 1.00 61.42 121 ARG B CA 1
ATOM 6339 C C . ARG B 1 105 ? 48.030 79.104 9.872 1.00 61.63 121 ARG B C 1
ATOM 6340 O O . ARG B 1 105 ? 48.244 78.545 10.945 1.00 60.49 121 ARG B O 1
ATOM 6342 N N . PRO B 1 106 ? 48.611 80.275 9.546 1.00 61.63 122 PRO B N 1
ATOM 6343 C CA . PRO B 1 106 ? 49.604 80.847 10.464 1.00 61.24 122 PRO B CA 1
ATOM 6344 C C . PRO B 1 106 ? 49.090 80.999 11.894 1.00 63.31 122 PRO B C 1
ATOM 6345 O O . PRO B 1 106 ? 48.055 81.629 12.125 1.00 61.57 122 PRO B O 1
ATOM 6349 N N . GLY B 1 107 ? 49.801 80.365 12.821 1.00 64.95 123 GLY B N 1
ATOM 6350 C CA . GLY B 1 107 ? 49.432 80.338 14.230 1.00 64.00 123 GLY B CA 1
ATOM 6351 C C . GLY B 1 107 ? 48.323 79.377 14.619 1.00 61.09 123 GLY B C 1
ATOM 6352 O O . GLY B 1 107 ? 47.846 79.458 15.742 1.00 64.89 123 GLY B O 1
ATOM 6353 N N . TYR B 1 108 ? 47.915 78.471 13.727 1.00 61.81 124 TYR B N 1
ATOM 6354 C CA . TYR B 1 108 ? 46.802 77.535 14.004 1.00 65.06 124 TYR B CA 1
ATOM 6355 C C . TYR B 1 108 ? 46.955 76.185 13.294 1.00 67.97 124 TYR B C 1
ATOM 6356 O O . TYR B 1 108 ? 47.275 76.132 12.104 1.00 68.36 124 TYR B O 1
ATOM 6365 N N . TYR B 1 109 ? 46.709 75.104 14.035 1.00 68.89 125 TYR B N 1
ATOM 6366 C CA . TYR B 1 109 ? 46.714 73.746 13.490 1.00 69.35 125 TYR B CA 1
ATOM 6367 C C . TYR B 1 109 ? 45.490 73.001 14.008 1.00 69.95 125 TYR B C 1
ATOM 6368 O O . TYR B 1 109 ? 45.088 73.199 15.144 1.00 70.54 125 TYR B O 1
ATOM 6377 N N . GLN B 1 110 ? 44.903 72.158 13.160 1.00 76.03 126 GLN B N 1
ATOM 6378 C CA . GLN B 1 110 ? 43.769 71.303 13.528 1.00 76.69 126 GLN B CA 1
ATOM 6379 C C . GLN B 1 110 ? 43.928 69.923 12.894 1.00 77.85 126 GLN B C 1
ATOM 6380 O O . GLN B 1 110 ? 44.411 69.807 11.762 1.00 76.45 126 GLN B O 1
ATOM 6386 N N . VAL B 1 111 ? 43.520 68.889 13.633 1.00 78.82 127 VAL B N 1
ATOM 6387 C CA . VAL B 1 111 ? 43.514 67.512 13.130 1.00 78.50 127 VAL B CA 1
ATOM 6388 C C . VAL B 1 111 ? 42.499 66.661 13.880 1.00 81.18 127 VAL B C 1
ATOM 6389 O O . VAL B 1 111 ? 42.343 66.795 15.097 1.00 81.06 127 VAL B O 1
ATOM 6393 N N . MET B 1 112 ? 41.818 65.787 13.143 1.00 86.04 128 MET B N 1
ATOM 6394 C CA . MET B 1 112 ? 40.943 64.788 13.734 1.00 91.08 128 MET B CA 1
ATOM 6395 C C . MET B 1 112 ? 41.804 63.566 14.021 1.00 92.55 128 MET B C 1
ATOM 6396 O O . MET B 1 112 ? 42.488 63.056 13.129 1.00 95.93 128 MET B O 1
ATOM 6401 N N . LEU B 1 113 ? 41.788 63.130 15.277 1.00 94.59 129 LEU B N 1
ATOM 6402 C CA . LEU B 1 113 ? 42.477 61.919 15.700 1.00 93.90 129 LEU B CA 1
ATOM 6403 C C . LEU B 1 113 ? 41.461 60.791 15.558 1.00 98.70 129 LEU B C 1
ATOM 6404 O O . LEU B 1 113 ? 40.539 60.673 16.367 1.00 99.13 129 LEU B O 1
ATOM 6409 N N . LYS B 1 114 ? 41.633 59.982 14.511 1.00 102.44 130 LYS B N 1
ATOM 6410 C CA . LYS B 1 114 ? 40.575 59.084 14.015 1.00 106.32 130 LYS B CA 1
ATOM 6411 C C . LYS B 1 114 ? 40.313 57.863 14.897 1.00 105.45 130 LYS B C 1
ATOM 6412 O O . LYS B 1 114 ? 39.196 57.340 14.891 1.00 104.23 130 LYS B O 1
ATOM 6418 N N . ASP B 1 115 ? 41.334 57.406 15.629 1.00 103.69 131 ASP B N 1
ATOM 6419 C CA . ASP B 1 115 ? 41.210 56.249 16.533 1.00 100.14 131 ASP B CA 1
ATOM 6420 C C . ASP B 1 115 ? 40.040 56.376 17.515 1.00 99.84 131 ASP B C 1
ATOM 6421 O O . ASP B 1 115 ? 39.277 55.423 17.691 1.00 98.83 131 ASP B O 1
ATOM 6426 N N . GLU B 1 116 ? 39.891 57.560 18.115 1.00 98.22 132 GLU B N 1
ATOM 6427 C CA . GLU B 1 116 ? 38.922 57.796 19.195 1.00 93.17 132 GLU B CA 1
ATOM 6428 C C . GLU B 1 116 ? 37.913 58.929 18.922 1.00 94.38 132 GLU B C 1
ATOM 6429 O O . GLU B 1 116 ? 37.195 59.346 19.837 1.00 93.31 132 GLU B O 1
ATOM 6435 N N . ASN B 1 117 ? 37.841 59.401 17.672 1.00 92.90 133 ASN B N 1
ATOM 6436 C CA . ASN B 1 117 ? 37.025 60.566 17.293 1.00 91.72 133 ASN B CA 1
ATOM 6437 C C . ASN B 1 117 ? 37.250 61.805 18.182 1.00 90.72 133 ASN B C 1
ATOM 6438 O O . ASN B 1 117 ? 36.291 62.474 18.590 1.00 87.43 133 ASN B O 1
ATOM 6440 N N . ILE B 1 118 ? 38.524 62.091 18.472 1.00 89.44 134 ILE B N 1
ATOM 6441 C CA . ILE B 1 118 ? 38.939 63.293 19.211 1.00 88.17 134 ILE B CA 1
ATOM 6442 C C . ILE B 1 118 ? 39.476 64.343 18.220 1.00 89.52 134 ILE B C 1
ATOM 6443 O O . ILE B 1 118 ? 40.247 64.014 17.314 1.00 89.21 134 ILE B O 1
ATOM 6448 N N . ASN B 1 119 ? 39.067 65.598 18.412 1.00 91.46 135 ASN B N 1
ATOM 6449 C CA . ASN B 1 119 ? 39.431 66.712 17.531 1.00 91.57 135 ASN B CA 1
ATOM 6450 C C . ASN B 1 119 ? 40.418 67.672 18.206 1.00 89.92 135 ASN B C 1
ATOM 6451 O O . ASN B 1 119 ? 40.027 68.468 19.065 1.00 92.55 135 ASN B O 1
ATOM 6456 N N . ALA B 1 120 ? 41.688 67.591 17.801 1.00 90.11 136 ALA B N 1
ATOM 6457 C CA . ALA B 1 120 ? 42.756 68.440 18.346 1.00 87.72 136 ALA B CA 1
ATOM 6458 C C . ALA B 1 120 ? 42.839 69.790 17.625 1.00 85.61 136 ALA B C 1
ATOM 6459 O O . ALA B 1 120 ? 42.584 69.875 16.420 1.00 85.88 136 ALA B O 1
ATOM 6461 N N . GLU B 1 121 ? 43.200 70.827 18.382 1.00 77.45 137 GLU B N 1
ATOM 6462 C CA . GLU B 1 121 ? 43.335 72.191 17.874 1.00 73.47 137 GLU B CA 1
ATOM 6463 C C . GLU B 1 121 ? 44.444 72.898 18.641 1.00 69.28 137 GLU B C 1
ATOM 6464 O O . GLU B 1 121 ? 44.492 72.821 19.862 1.00 65.54 137 GLU B O 1
ATOM 6470 N N . LEU B 1 122 ? 45.315 73.601 17.921 1.00 68.77 138 LEU B N 1
ATOM 6471 C CA . LEU B 1 122 ? 46.528 74.175 18.500 1.00 68.15 138 LEU B CA 1
ATOM 6472 C C . LEU B 1 122 ? 46.713 75.615 18.055 1.00 65.07 138 LEU B C 1
ATOM 6473 O O . LEU B 1 122 ? 46.420 75.945 16.916 1.00 65.00 138 LEU B O 1
ATOM 6478 N N . THR B 1 123 ? 47.176 76.462 18.971 1.00 62.29 139 THR B N 1
ATOM 6479 C CA . THR B 1 123 ? 47.698 77.794 18.644 1.00 59.67 139 THR B CA 1
ATOM 6480 C C . THR B 1 123 ? 48.809 78.129 19.640 1.00 55.39 139 THR B C 1
ATOM 6481 O O . THR B 1 123 ? 49.137 77.303 20.488 1.00 53.84 139 THR B O 1
ATOM 6485 N N . THR B 1 124 ? 49.396 79.317 19.520 1.00 51.58 140 THR B N 1
ATOM 6486 C CA . THR B 1 124 ? 50.506 79.723 20.370 1.00 52.45 140 THR B CA 1
ATOM 6487 C C . THR B 1 124 ? 50.528 81.221 20.632 1.00 52.31 140 THR B C 1
ATOM 6488 O O . THR B 1 124 ? 49.818 81.994 19.995 1.00 55.44 140 THR B O 1
ATOM 6492 N N . THR B 1 125 ? 51.362 81.602 21.591 1.00 52.08 141 THR B N 1
ATOM 6493 C CA . THR B 1 125 ? 51.855 82.965 21.731 1.00 52.56 141 THR B CA 1
ATOM 6494 C C . THR B 1 125 ? 53.380 82.851 21.684 1.00 50.87 141 THR B C 1
ATOM 6495 O O . THR B 1 125 ? 53.910 81.756 21.470 1.00 54.65 141 THR B O 1
ATOM 6499 N N . GLN B 1 126 ? 54.082 83.957 21.908 1.00 47.32 142 GLN B N 1
ATOM 6500 C CA . GLN B 1 126 ? 55.535 83.974 21.825 1.00 48.85 142 GLN B CA 1
ATOM 6501 C C . GLN B 1 126 ? 56.199 82.885 22.681 1.00 55.02 142 GLN B C 1
ATOM 6502 O O . GLN B 1 126 ? 57.188 82.295 22.234 1.00 60.14 142 GLN B O 1
ATOM 6508 N N . ARG B 1 127 ? 55.666 82.622 23.884 1.00 56.11 143 ARG B N 1
ATOM 6509 C CA . ARG B 1 127 ? 56.251 81.630 24.808 1.00 53.41 143 ARG B CA 1
ATOM 6510 C C . ARG B 1 127 ? 55.264 80.613 25.387 1.00 55.41 143 ARG B C 1
ATOM 6511 O O . ARG B 1 127 ? 55.593 79.933 26.353 1.00 57.78 143 ARG B O 1
ATOM 6519 N N . ASN B 1 128 ? 54.085 80.468 24.781 1.00 58.62 144 ASN B N 1
ATOM 6520 C CA . ASN B 1 128 ? 53.062 79.542 25.266 1.00 61.67 144 ASN B CA 1
ATOM 6521 C C . ASN B 1 128 ? 52.443 78.727 24.136 1.00 65.02 144 ASN B C 1
ATOM 6522 O O . ASN B 1 128 ? 52.267 79.243 23.027 1.00 69.03 144 ASN B O 1
ATOM 6527 N N . GLY B 1 129 ? 52.103 77.470 24.428 1.00 61.62 145 GLY B N 1
ATOM 6528 C CA . GLY B 1 129 ? 51.287 76.638 23.540 1.00 62.27 145 GLY B CA 1
ATOM 6529 C C . GLY B 1 129 ? 49.890 76.517 24.130 1.00 65.34 145 GLY B C 1
ATOM 6530 O O . GLY B 1 129 ? 49.752 76.344 25.338 1.00 68.23 145 GLY B O 1
ATOM 6531 N N . ILE B 1 130 ? 48.860 76.607 23.287 1.00 63.93 146 ILE B N 1
ATOM 6532 C CA . ILE B 1 130 ? 47.462 76.512 23.722 1.00 65.54 146 ILE B CA 1
ATOM 6533 C C . ILE B 1 130 ? 46.759 75.397 22.937 1.00 65.73 146 ILE B C 1
ATOM 6534 O O . ILE B 1 130 ? 46.655 75.471 21.712 1.00 65.41 146 ILE B O 1
ATOM 6539 N N . HIS B 1 131 ? 46.242 74.391 23.640 1.00 64.00 147 HIS B N 1
ATOM 6540 C CA . HIS B 1 131 ? 45.610 73.239 22.995 1.00 61.97 147 HIS B CA 1
ATOM 6541 C C . HIS B 1 131 ? 44.122 73.342 23.228 1.00 66.20 147 HIS B C 1
ATOM 6542 O O . HIS B 1 131 ? 43.685 74.086 24.102 1.00 69.52 147 HIS B O 1
ATOM 6549 N N . ARG B 1 132 ? 43.348 72.604 22.440 1.00 72.50 148 ARG B N 1
ATOM 6550 C CA . ARG B 1 132 ? 41.909 72.467 22.679 1.00 80.02 148 ARG B CA 1
ATOM 6551 C C . ARG B 1 132 ? 41.378 71.161 22.095 1.00 82.64 148 ARG B C 1
ATOM 6552 O O . ARG B 1 132 ? 41.308 70.993 20.869 1.00 75.37 148 ARG B O 1
ATOM 6560 N N . TYR B 1 133 ? 40.969 70.266 22.996 1.00 84.05 149 TYR B N 1
ATOM 6561 C CA . TYR B 1 133 ? 40.560 68.915 22.652 1.00 80.59 149 TYR B CA 1
ATOM 6562 C C . TYR B 1 133 ? 39.064 68.717 22.866 1.00 83.00 149 TYR B C 1
ATOM 6563 O O . TYR B 1 133 ? 38.524 69.137 23.890 1.00 85.37 149 TYR B O 1
ATOM 6572 N N . GLN B 1 134 ? 38.409 68.084 21.890 1.00 86.69 150 GLN B N 1
ATOM 6573 C CA . GLN B 1 134 ? 36.961 67.840 21.911 1.00 91.93 150 GLN B CA 1
ATOM 6574 C C . GLN B 1 134 ? 36.715 66.340 21.800 1.00 91.30 150 GLN B C 1
ATOM 6575 O O . GLN B 1 134 ? 36.912 65.745 20.737 1.00 85.82 150 GLN B O 1
ATOM 6581 N N . TYR B 1 135 ? 36.273 65.745 22.906 1.00 94.29 151 TYR B N 1
ATOM 6582 C CA . TYR B 1 135 ? 36.070 64.304 23.009 1.00 90.92 151 TYR B CA 1
ATOM 6583 C C . TYR B 1 135 ? 34.600 64.019 22.708 1.00 97.61 151 TYR B C 1
ATOM 6584 O O . TYR B 1 135 ? 33.749 64.860 23.017 1.00 97.63 151 TYR B O 1
ATOM 6593 N N . PRO B 1 136 ? 34.284 62.843 22.116 1.00 106.62 152 PRO B N 1
ATOM 6594 C CA . PRO B 1 136 ? 32.864 62.540 21.870 1.00 111.21 152 PRO B CA 1
ATOM 6595 C C . PRO B 1 136 ? 32.062 62.423 23.170 1.00 119.76 152 PRO B C 1
ATOM 6596 O O . PRO B 1 136 ? 32.586 61.923 24.173 1.00 126.37 152 PRO B O 1
ATOM 6600 N N . ALA B 1 137 ? 30.813 62.891 23.147 1.00 125.54 153 ALA B N 1
ATOM 6601 C CA . ALA B 1 137 ? 29.933 62.820 24.318 1.00 127.02 153 ALA B CA 1
ATOM 6602 C C . ALA B 1 137 ? 29.599 61.359 24.626 1.00 128.58 153 ALA B C 1
ATOM 6603 O O . ALA B 1 137 ? 29.300 60.581 23.715 1.00 125.49 153 ALA B O 1
ATOM 6605 N N . GLY B 1 138 ? 29.658 60.997 25.906 1.00 129.80 154 GLY B N 1
ATOM 6606 C CA . GLY B 1 138 ? 29.582 59.598 26.325 1.00 130.63 154 GLY B CA 1
ATOM 6607 C C . GLY B 1 138 ? 30.914 58.885 26.150 1.00 126.64 154 GLY B C 1
ATOM 6608 O O . GLY B 1 138 ? 30.953 57.732 25.714 1.00 129.01 154 GLY B O 1
ATOM 6609 N N . LYS B 1 139 ? 32.003 59.580 26.481 1.00 120.05 155 LYS B N 1
ATOM 6610 C CA . LYS B 1 139 ? 33.351 59.006 26.446 1.00 114.29 155 LYS B CA 1
ATOM 6611 C C . LYS B 1 139 ? 34.259 59.761 27.418 1.00 109.66 155 LYS B C 1
ATOM 6612 O O . LYS B 1 139 ? 34.002 60.925 27.741 1.00 103.43 155 LYS B O 1
ATOM 6614 N N . ASP B 1 140 ? 35.305 59.084 27.889 1.00 108.84 156 ASP B N 1
ATOM 6615 C CA . ASP B 1 140 ? 36.227 59.649 28.884 1.00 105.92 156 ASP B CA 1
ATOM 6616 C C . ASP B 1 140 ? 37.112 60.731 28.271 1.00 104.88 156 ASP B C 1
ATOM 6617 O O . ASP B 1 140 ? 37.381 60.704 27.066 1.00 106.68 156 ASP B O 1
ATOM 6619 N N . ALA B 1 141 ? 37.553 61.674 29.108 1.00 103.36 157 ALA B N 1
ATOM 6620 C CA . ALA B 1 141 ? 38.491 62.736 28.702 1.00 97.76 157 ALA B CA 1
ATOM 6621 C C . ALA B 1 141 ? 39.803 62.609 29.477 1.00 89.22 157 ALA B C 1
ATOM 6622 O O . ALA B 1 141 ? 39.828 62.844 30.681 1.00 84.67 157 ALA B O 1
ATOM 6624 N N . GLU B 1 142 ? 40.878 62.229 28.782 1.00 90.75 158 GLU B N 1
ATOM 6625 C CA . GLU B 1 142 ? 42.218 62.076 29.380 1.00 92.69 158 GLU B CA 1
ATOM 6626 C C . GLU B 1 142 ? 43.283 62.876 28.606 1.00 89.66 158 GLU B C 1
ATOM 6627 O O . GLU B 1 142 ? 43.097 63.212 27.427 1.00 83.37 158 GLU B O 1
ATOM 6633 N N . ILE B 1 143 ? 44.386 63.180 29.292 1.00 84.27 159 ILE B N 1
ATOM 6634 C CA . ILE B 1 143 ? 45.569 63.804 28.693 1.00 80.82 159 ILE B CA 1
ATOM 6635 C C . ILE B 1 143 ? 46.786 63.023 29.148 1.00 81.19 159 ILE B C 1
ATOM 6636 O O . ILE B 1 143 ? 47.013 62.902 30.346 1.00 82.39 159 ILE B O 1
ATOM 6641 N N . ILE B 1 144 ? 47.568 62.511 28.198 1.00 83.70 160 ILE B N 1
ATOM 6642 C CA . ILE B 1 144 ? 48.851 61.873 28.500 1.00 82.40 160 ILE B CA 1
ATOM 6643 C C . ILE B 1 144 ? 49.975 62.872 28.263 1.00 78.44 160 ILE B C 1
ATOM 6644 O O . ILE B 1 144 ? 50.037 63.479 27.205 1.00 83.42 160 ILE B O 1
ATOM 6649 N N . LEU B 1 145 ? 50.834 63.039 29.266 1.00 75.80 161 LEU B N 1
ATOM 6650 C CA . LEU B 1 145 ? 52.066 63.814 29.157 1.00 74.21 161 LEU B CA 1
ATOM 6651 C C . LEU B 1 145 ? 53.185 62.817 29.004 1.00 76.39 161 LEU B C 1
ATOM 6652 O O . LEU B 1 145 ? 53.318 61.929 29.836 1.00 84.20 161 LEU B O 1
ATOM 6657 N N . ASP B 1 146 ? 53.991 62.971 27.956 1.00 77.97 162 ASP B N 1
ATOM 6658 C CA . ASP B 1 146 ? 55.165 62.131 27.715 1.00 69.65 162 ASP B CA 1
ATOM 6659 C C . ASP B 1 146 ? 56.387 63.048 27.783 1.00 67.15 162 ASP B C 1
ATOM 6660 O O . ASP B 1 146 ? 56.586 63.892 26.911 1.00 72.06 162 ASP B O 1
ATOM 6665 N N . MET B 1 147 ? 57.188 62.885 28.831 1.00 65.17 163 MET B N 1
ATOM 6666 C CA . MET B 1 147 ? 58.432 63.640 29.008 1.00 66.56 163 MET B CA 1
ATOM 6667 C C . MET B 1 147 ? 59.666 62.902 28.484 1.00 68.06 163 MET B C 1
ATOM 6668 O O . MET B 1 147 ? 60.779 63.440 28.540 1.00 69.44 163 MET B O 1
ATOM 6673 N N . ASP B 1 148 ? 59.479 61.672 28.002 1.00 70.03 164 ASP B N 1
ATOM 6674 C CA . ASP B 1 148 ? 60.555 60.901 27.378 1.00 72.13 164 ASP B CA 1
ATOM 6675 C C . ASP B 1 148 ? 60.688 61.301 25.920 1.00 70.68 164 ASP B C 1
ATOM 6676 O O . ASP B 1 148 ? 61.801 61.507 25.425 1.00 66.19 164 ASP B O 1
ATOM 6681 N N . HIS B 1 149 ? 59.536 61.404 25.256 1.00 70.72 165 HIS B N 1
ATOM 6682 C CA . HIS B 1 149 ? 59.436 61.668 23.819 1.00 72.57 165 HIS B CA 1
ATOM 6683 C C . HIS B 1 149 ? 60.379 62.765 23.382 1.00 67.79 165 HIS B C 1
ATOM 6684 O O . HIS B 1 149 ? 60.348 63.871 23.922 1.00 71.05 165 HIS B O 1
ATOM 6691 N N . SER B 1 150 ? 61.229 62.433 22.419 1.00 66.58 166 SER B N 1
ATOM 6692 C CA . SER B 1 150 ? 62.278 63.333 21.960 1.00 66.15 166 SER B CA 1
ATOM 6693 C C . SER B 1 150 ? 62.741 62.910 20.556 1.00 66.28 166 SER B C 1
ATOM 6694 O O . SER B 1 150 ? 62.082 62.093 19.908 1.00 63.45 166 SER B O 1
ATOM 6697 N N . ALA B 1 151 ? 63.859 63.475 20.099 1.00 63.88 167 ALA B N 1
ATOM 6698 C CA . ALA B 1 151 ? 64.532 62.999 18.899 1.00 69.92 167 ALA B CA 1
ATOM 6699 C C . ALA B 1 151 ? 65.183 61.636 19.170 1.00 78.32 167 ALA B C 1
ATOM 6700 O O . ALA B 1 151 ? 65.246 61.188 20.324 1.00 83.63 167 ALA B O 1
ATOM 6702 N N . ASP B 1 152 ? 65.649 60.988 18.098 1.00 80.43 1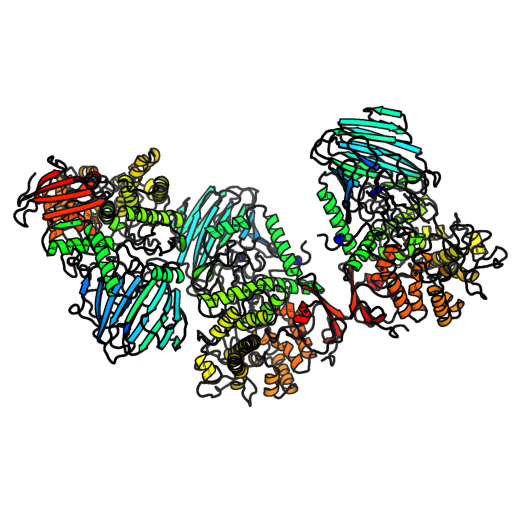68 ASP B N 1
ATOM 6703 C CA . ASP B 1 152 ? 66.352 59.697 18.166 1.00 80.39 168 ASP B CA 1
ATOM 6704 C C . ASP B 1 152 ? 67.503 59.737 19.175 1.00 80.27 168 ASP B C 1
ATOM 6705 O O . ASP B 1 152 ? 68.412 60.556 19.046 1.00 77.02 168 ASP B O 1
ATOM 6710 N N . LYS B 1 153 ? 67.449 58.846 20.166 1.00 81.35 169 LYS B N 1
ATOM 6711 C CA . LYS B 1 153 ? 68.440 58.802 21.247 1.00 82.36 169 LYS B CA 1
ATOM 6712 C C . LYS B 1 153 ? 69.796 58.193 20.826 1.00 84.38 169 LYS B C 1
ATOM 6713 O O . LYS B 1 153 ? 70.814 58.403 21.501 1.00 78.58 169 LYS B O 1
ATOM 6719 N N . GLY B 1 154 ? 69.809 57.453 19.713 1.00 84.33 170 GLY B N 1
ATOM 6720 C CA . GLY B 1 154 ? 71.044 56.909 19.148 1.00 83.43 170 GLY B CA 1
ATOM 6721 C C . GLY B 1 154 ? 71.975 57.883 18.435 1.00 84.67 170 GLY B C 1
ATOM 6722 O O . GLY B 1 154 ? 73.124 57.527 18.159 1.00 84.24 170 GLY B O 1
ATOM 6723 N N . SER B 1 155 ? 71.512 59.106 18.154 1.00 82.57 171 SER B N 1
ATOM 6724 C CA . SER B 1 155 ? 72.200 60.010 17.211 1.00 84.30 171 SER B CA 1
ATOM 6725 C C . SER B 1 155 ? 73.388 60.835 17.765 1.00 83.84 171 SER B C 1
ATOM 6726 O O . SER B 1 155 ? 74.381 61.015 17.054 1.00 88.89 171 SER B O 1
ATOM 6728 N N . TRP B 1 156 ? 73.282 61.337 19.001 1.00 80.33 172 TRP B N 1
ATOM 6729 C CA . TRP B 1 156 ? 74.227 62.330 19.562 1.00 83.35 172 TRP B CA 1
ATOM 6730 C C . TRP B 1 156 ? 74.548 62.111 21.058 1.00 90.28 172 TRP B C 1
ATOM 6731 O O . TRP B 1 156 ? 74.920 63.056 21.767 1.00 87.31 172 TRP B O 1
ATOM 6742 N N . GLY B 1 157 ? 74.429 60.874 21.537 1.00 93.57 173 GLY B N 1
ATOM 6743 C CA . GLY B 1 157 ? 74.482 60.597 22.977 1.00 93.87 173 GLY B CA 1
ATOM 6744 C C . GLY B 1 157 ? 73.275 61.149 23.727 1.00 90.20 173 GLY B C 1
ATOM 6745 O O . GLY B 1 157 ? 73.353 61.453 24.923 1.00 88.91 173 GLY B O 1
ATOM 6746 N N . ARG B 1 158 ? 72.152 61.259 23.022 1.00 84.18 174 ARG B N 1
ATOM 6747 C CA . ARG B 1 158 ? 70.946 61.852 23.576 1.00 83.25 174 ARG B CA 1
ATOM 6748 C C . ARG B 1 158 ? 70.390 60.973 24.702 1.00 80.41 174 ARG B C 1
ATOM 6749 O O . ARG B 1 158 ? 69.872 59.875 24.453 1.00 74.99 174 ARG B O 1
ATOM 6757 N N . ARG B 1 159 ? 70.536 61.473 25.933 1.00 75.92 175 ARG B N 1
ATOM 6758 C CA . ARG B 1 159 ? 69.944 60.874 27.130 1.00 70.73 175 ARG B CA 1
ATOM 6759 C C . ARG B 1 159 ? 69.319 61.980 27.983 1.00 65.65 175 ARG B C 1
ATOM 6760 O O . ARG B 1 159 ? 69.933 63.029 28.210 1.00 60.12 175 ARG B O 1
ATOM 6762 N N . ILE B 1 160 ? 68.092 61.739 28.438 1.00 64.29 176 ILE B N 1
ATOM 6763 C CA . ILE B 1 160 ? 67.456 62.563 29.463 1.00 66.53 176 ILE B CA 1
ATOM 6764 C C . ILE B 1 160 ? 68.196 62.340 30.794 1.00 69.47 176 ILE B C 1
ATOM 6765 O O . ILE B 1 160 ? 68.182 61.227 31.336 1.00 67.18 176 ILE B O 1
ATOM 6770 N N . ILE B 1 161 ? 68.841 63.390 31.308 1.00 70.30 177 ILE B N 1
ATOM 6771 C CA . ILE B 1 161 ? 69.615 63.290 32.557 1.00 73.31 177 ILE B CA 1
ATOM 6772 C C . ILE B 1 161 ? 68.684 63.208 33.767 1.00 74.32 177 ILE B C 1
ATOM 6773 O O . ILE B 1 161 ? 68.828 62.323 34.609 1.00 72.28 177 ILE B O 1
ATOM 6778 N N . ASN B 1 162 ? 67.764 64.164 33.858 1.00 75.30 178 ASN B N 1
ATOM 6779 C CA . ASN B 1 162 ? 66.760 64.185 34.916 1.00 75.60 178 ASN B CA 1
ATOM 6780 C C . ASN B 1 162 ? 65.499 64.892 34.418 1.00 74.28 178 ASN B C 1
ATOM 6781 O O . ASN B 1 162 ? 65.536 65.598 33.414 1.00 72.61 178 ASN B O 1
ATOM 6786 N N . SER B 1 163 ? 64.388 64.677 35.115 1.00 75.59 179 SER B N 1
ATOM 6787 C CA . SER B 1 163 ? 63.104 65.282 34.760 1.00 74.70 179 SER B CA 1
ATOM 6788 C C . SER B 1 163 ? 62.126 65.195 35.928 1.00 71.78 179 SER B C 1
ATOM 6789 O O . SER B 1 163 ? 62.383 64.492 36.901 1.00 73.83 179 SER B O 1
ATOM 6792 N N . GLN B 1 164 ? 61.009 65.911 35.808 1.00 68.79 180 GLN B N 1
ATOM 6793 C CA . GLN B 1 164 ? 59.953 65.915 36.812 1.00 69.64 180 GLN B CA 1
ATOM 6794 C C . GLN B 1 164 ? 58.581 66.081 36.167 1.00 71.00 180 GLN B C 1
ATOM 6795 O O . GLN B 1 164 ? 58.453 66.707 35.120 1.00 74.53 180 GLN B O 1
ATOM 6801 N N . ILE B 1 165 ? 57.570 65.493 36.795 1.00 70.14 181 ILE B N 1
ATOM 6802 C CA . ILE B 1 165 ? 56.175 65.886 36.604 1.00 71.65 181 ILE B CA 1
ATOM 6803 C C . ILE B 1 165 ? 55.644 66.103 38.016 1.00 75.34 181 ILE B C 1
ATOM 6804 O O . ILE B 1 165 ? 55.647 65.168 38.814 1.00 80.45 181 ILE B O 1
ATOM 6809 N N . ARG B 1 166 ? 55.212 67.325 38.330 1.00 79.57 182 ARG B N 1
ATOM 6810 C CA . ARG B 1 166 ? 54.712 67.668 39.666 1.00 79.27 182 ARG B CA 1
ATOM 6811 C C . ARG B 1 166 ? 53.308 68.271 39.596 1.00 81.53 182 ARG B C 1
ATOM 6812 O O . ARG B 1 166 ? 53.124 69.348 39.018 1.00 82.82 182 ARG B O 1
ATOM 6820 N N . ILE B 1 167 ? 52.328 67.598 40.192 1.00 77.35 183 ILE B N 1
ATOM 6821 C CA . ILE B 1 167 ? 50.960 68.091 40.151 1.00 77.09 183 ILE B CA 1
ATOM 6822 C C . ILE B 1 167 ? 50.673 69.057 41.290 1.00 77.63 183 ILE B C 1
ATOM 6823 O O . ILE B 1 167 ? 50.489 68.661 42.430 1.00 86.69 183 ILE B O 1
ATOM 6828 N N . LEU B 1 168 ? 50.644 70.337 40.950 1.00 75.83 184 LEU B N 1
ATOM 6829 C CA . LEU B 1 168 ? 50.393 71.421 41.891 1.00 76.99 184 LEU B CA 1
ATOM 6830 C C . LEU B 1 168 ? 49.003 71.456 42.494 1.00 74.34 184 LEU B C 1
ATOM 6831 O O . LEU B 1 168 ? 48.829 71.797 43.653 1.00 68.17 184 LEU B O 1
ATOM 6836 N N . ASN B 1 169 ? 48.012 71.141 41.678 1.00 74.03 185 ASN B N 1
ATOM 6837 C CA . ASN B 1 169 ? 46.631 71.178 42.103 1.00 79.49 185 ASN B CA 1
ATOM 6838 C C . ASN B 1 169 ? 45.732 70.519 41.083 1.00 82.99 185 ASN B C 1
ATOM 6839 O O . ASN B 1 169 ? 46.196 69.853 40.170 1.00 82.93 185 ASN B O 1
ATOM 6844 N N . ASP B 1 170 ? 44.436 70.709 41.248 1.00 90.61 186 ASP B N 1
ATOM 6845 C CA . ASP B 1 170 ? 43.461 70.125 40.347 1.00 96.37 186 ASP B CA 1
ATOM 6846 C C . ASP B 1 170 ? 43.632 70.612 38.914 1.00 97.30 186 ASP B C 1
ATOM 6847 O O . ASP B 1 170 ? 43.447 69.846 37.974 1.00 89.05 186 ASP B O 1
ATOM 6849 N N . HIS B 1 171 ? 43.951 71.892 38.754 1.00 102.28 187 HIS B N 1
ATOM 6850 C CA . HIS B 1 171 ? 44.123 72.491 37.430 1.00 103.67 187 HIS B CA 1
ATOM 6851 C C . HIS B 1 171 ? 45.543 72.810 36.928 1.00 96.94 187 HIS B C 1
ATOM 6852 O O . HIS B 1 171 ? 45.698 73.205 35.782 1.00 97.74 187 HIS B O 1
ATOM 6859 N N . ALA B 1 172 ? 46.571 72.658 37.753 1.00 89.87 188 ALA B N 1
ATOM 6860 C CA . ALA B 1 172 ? 47.941 73.006 37.321 1.00 84.93 188 ALA B CA 1
ATOM 6861 C C . ALA B 1 172 ? 48.974 71.886 37.510 1.00 83.25 188 ALA B C 1
ATOM 6862 O O . ALA B 1 172 ? 48.941 71.166 38.506 1.00 85.26 188 ALA B O 1
ATOM 6864 N N . VAL B 1 173 ? 49.887 71.762 36.541 1.00 82.57 189 VAL B N 1
ATOM 6865 C CA . VAL B 1 173 ? 51.024 70.818 36.578 1.00 79.82 189 VAL B CA 1
ATOM 6866 C C . VAL B 1 173 ? 52.294 71.578 36.197 1.00 78.50 189 VAL B C 1
ATOM 6867 O O . VAL B 1 173 ? 52.241 72.472 35.351 1.00 82.70 189 VAL B O 1
ATOM 6871 N N . GLU B 1 174 ? 53.422 71.231 36.815 1.00 74.49 190 GLU B N 1
ATOM 6872 C CA . GLU B 1 174 ? 54.722 71.814 36.455 1.00 73.14 190 GLU B CA 1
ATOM 6873 C C . GLU B 1 174 ? 55.737 70.697 36.233 1.00 74.59 190 GLU B C 1
ATOM 6874 O O . GLU B 1 174 ? 55.405 69.515 36.379 1.00 72.22 190 GLU B O 1
ATOM 6880 N N . GLY B 1 175 ? 56.961 71.068 35.858 1.00 73.37 191 GLY B N 1
ATOM 6881 C CA . GLY B 1 175 ? 58.034 70.090 35.657 1.00 77.60 191 GLY B CA 1
ATOM 6882 C C . GLY B 1 175 ? 59.156 70.556 34.747 1.00 79.96 191 GLY B C 1
ATOM 6883 O O . GLY B 1 175 ? 59.227 71.729 34.372 1.00 87.88 191 GLY B O 1
ATOM 6884 N N . TYR B 1 176 ? 60.041 69.626 34.401 1.00 76.39 192 TYR B N 1
ATOM 6885 C CA . TYR B 1 176 ? 61.191 69.925 33.558 1.00 77.03 192 TYR B CA 1
ATOM 6886 C C . TYR B 1 176 ? 61.772 68.656 32.923 1.00 75.86 192 TYR B C 1
ATOM 6887 O O . TYR B 1 176 ? 61.323 67.547 33.198 1.00 76.89 192 TYR B O 1
ATOM 6896 N N . ARG B 1 177 ? 62.758 68.849 32.055 1.00 75.53 193 ARG B N 1
ATOM 6897 C CA . ARG B 1 177 ? 63.560 67.765 31.485 1.00 71.85 193 ARG B CA 1
ATOM 6898 C C . ARG B 1 177 ? 64.917 68.342 31.119 1.00 69.55 193 ARG B C 1
ATOM 6899 O O . ARG B 1 177 ? 64.988 69.314 30.374 1.00 73.69 193 ARG B O 1
ATOM 6901 N N . ILE B 1 178 ? 65.984 67.779 31.670 1.00 64.75 194 ILE B N 1
ATOM 6902 C CA . ILE B 1 178 ? 67.327 68.106 31.222 1.00 66.34 194 ILE B CA 1
ATOM 6903 C C . ILE B 1 178 ? 67.730 66.975 30.289 1.00 70.28 194 ILE B C 1
ATOM 6904 O O . ILE B 1 178 ? 67.518 65.801 30.603 1.00 72.00 194 ILE B O 1
ATOM 6909 N N . ILE B 1 179 ? 68.297 67.339 29.137 1.00 73.16 195 ILE B N 1
ATOM 6910 C CA . ILE B 1 179 ? 68.537 66.387 28.047 1.00 68.65 195 ILE B CA 1
ATOM 6911 C C . ILE B 1 179 ? 69.728 66.805 27.179 1.00 64.67 195 ILE B C 1
ATOM 6912 O O . ILE B 1 179 ? 69.950 67.996 26.927 1.00 62.83 195 ILE B O 1
ATOM 6917 N N . THR B 1 180 ? 70.498 65.803 26.761 1.00 63.76 196 THR B N 1
ATOM 6918 C CA . THR B 1 180 ? 71.647 65.987 25.875 1.00 65.37 196 THR B CA 1
ATOM 6919 C C . THR B 1 180 ? 71.259 65.711 24.423 1.00 62.21 196 THR B C 1
ATOM 6920 O O . THR B 1 180 ? 70.177 65.185 24.155 1.00 62.22 196 THR B O 1
ATOM 6924 N N . GLY B 1 181 ? 72.144 66.068 23.494 1.00 59.73 197 GLY B N 1
ATOM 6925 C CA . GLY B 1 181 ? 71.917 65.798 22.070 1.00 59.87 197 GLY B CA 1
ATOM 6926 C C . GLY B 1 181 ? 72.848 66.582 21.171 1.00 57.24 197 GLY B C 1
ATOM 6927 O O . GLY B 1 181 ? 74.025 66.751 21.499 1.00 55.03 197 GLY B O 1
ATOM 6928 N N . TRP B 1 182 ? 72.302 67.072 20.051 1.00 58.88 198 TRP B N 1
ATOM 6929 C CA . TRP B 1 182 ? 73.046 67.860 19.056 1.00 56.61 198 TRP B CA 1
ATOM 6930 C C . TRP B 1 182 ? 73.542 69.146 19.711 1.00 53.79 198 TRP B C 1
ATOM 6931 O O . TRP B 1 182 ? 74.715 69.498 19.608 1.00 51.49 198 TRP B O 1
ATOM 6942 N N . ALA B 1 183 ? 72.637 69.826 20.406 1.00 56.02 199 ALA B N 1
ATOM 6943 C CA . ALA B 1 183 ? 73.032 70.765 21.452 1.00 58.56 199 ALA B CA 1
ATOM 6944 C C . ALA B 1 183 ? 73.466 69.906 22.654 1.00 58.13 199 ALA B C 1
ATOM 6945 O O . ALA B 1 183 ? 72.695 69.044 23.098 1.00 50.56 199 ALA B O 1
ATOM 6947 N N . LYS B 1 184 ? 74.681 70.137 23.160 1.00 55.42 200 LYS B N 1
ATOM 6948 C CA . LYS B 1 184 ? 75.250 69.329 24.262 1.00 60.59 200 LYS B CA 1
ATOM 6949 C C . LYS B 1 184 ? 74.332 69.155 25.485 1.00 64.50 200 LYS B C 1
ATOM 6950 O O . LYS B 1 184 ? 74.047 68.017 25.879 1.00 64.63 200 LYS B O 1
ATOM 6956 N N . LEU B 1 185 ? 73.876 70.275 26.061 1.00 65.49 201 LEU B N 1
ATOM 6957 C CA . LEU B 1 185 ? 73.031 70.271 27.266 1.00 65.10 201 LEU B CA 1
ATOM 6958 C C . LEU B 1 185 ? 71.929 71.328 27.215 1.00 62.28 201 LEU B C 1
ATOM 6959 O O . LEU B 1 185 ? 72.197 72.509 26.996 1.00 58.62 201 LEU B O 1
ATOM 6964 N N . ARG B 1 186 ? 70.696 70.890 27.448 1.00 60.96 202 ARG B N 1
ATOM 6965 C CA . ARG B 1 186 ? 69.528 71.755 27.393 1.00 61.98 202 ARG B CA 1
ATOM 6966 C C . ARG B 1 186 ? 68.588 71.446 28.559 1.00 65.78 202 ARG B C 1
ATOM 6967 O O . ARG B 1 186 ? 68.310 70.282 28.848 1.00 62.92 202 ARG B O 1
ATOM 6975 N N . LYS B 1 187 ? 68.058 72.501 29.175 1.00 68.08 203 LYS B N 1
ATOM 6976 C CA . LYS B 1 187 ? 67.185 72.400 30.335 1.00 66.68 203 LYS B CA 1
ATOM 6977 C C . LYS B 1 187 ? 65.866 73.033 29.931 1.00 61.29 203 LYS B C 1
ATOM 6978 O O . LYS B 1 187 ? 65.837 74.204 29.589 1.00 59.93 203 LYS B O 1
ATOM 6984 N N . ILE B 1 188 ? 64.788 72.257 29.959 1.00 60.55 204 ILE B N 1
ATOM 6985 C CA . ILE B 1 188 ? 63.488 72.706 29.467 1.00 64.25 204 ILE B CA 1
ATOM 6986 C C . ILE B 1 188 ? 62.454 72.628 30.593 1.00 62.74 204 ILE B C 1
ATOM 6987 O O . ILE B 1 188 ? 61.953 71.554 30.913 1.00 59.79 204 ILE B O 1
ATOM 6992 N N . TYR B 1 189 ? 62.134 73.778 31.180 1.00 63.51 205 TYR B N 1
ATOM 6993 C CA . TYR B 1 189 ? 61.166 73.858 32.270 1.00 62.77 205 TYR B CA 1
ATOM 6994 C C . TYR B 1 189 ? 59.787 74.188 31.724 1.00 65.62 205 TYR B C 1
ATOM 6995 O O . TYR B 1 189 ? 59.676 74.976 30.791 1.00 66.75 205 TYR B O 1
ATOM 7004 N N . PHE B 1 190 ? 58.740 73.596 32.301 1.00 68.75 206 PHE B N 1
ATOM 7005 C CA . PHE B 1 190 ? 57.368 73.895 31.880 1.00 69.10 206 PHE B CA 1
ATOM 7006 C C . PHE B 1 190 ? 56.377 74.110 33.027 1.00 70.45 206 PHE B C 1
ATOM 7007 O O . PHE B 1 190 ? 56.494 73.507 34.094 1.00 76.35 206 PHE B O 1
ATOM 7015 N N . TYR B 1 191 ? 55.399 74.975 32.768 1.00 66.51 207 TYR B N 1
ATOM 7016 C CA . TYR B 1 191 ? 54.242 75.166 33.616 1.00 68.71 207 TYR B CA 1
ATOM 7017 C C . TYR B 1 191 ? 53.013 74.913 32.737 1.00 72.19 207 TYR B C 1
ATOM 7018 O O . TYR B 1 191 ? 52.917 75.464 31.638 1.00 80.50 207 TYR B O 1
ATOM 7027 N N . MET B 1 192 ? 52.083 74.089 33.219 1.00 71.76 208 MET B N 1
ATOM 7028 C CA . MET B 1 192 ? 50.869 73.738 32.474 1.00 73.57 208 MET B CA 1
ATOM 7029 C C . MET B 1 192 ? 49.611 74.000 33.318 1.00 75.99 208 MET B C 1
ATOM 7030 O O . MET B 1 192 ? 49.656 73.915 34.543 1.00 83.64 208 MET B O 1
ATOM 7035 N N . GLU B 1 193 ? 48.501 74.333 32.659 1.00 72.86 209 GLU B N 1
ATOM 7036 C CA . GLU B 1 193 ? 47.189 74.443 33.312 1.00 76.58 209 GLU B CA 1
ATOM 7037 C C . GLU B 1 193 ? 46.090 73.791 32.463 1.00 79.37 209 GLU B C 1
ATOM 7038 O O . GLU B 1 193 ? 46.237 73.660 31.247 1.00 84.62 209 GLU B O 1
ATOM 7044 N N . PHE B 1 194 ? 44.987 73.408 33.110 1.00 78.99 210 PHE B N 1
ATOM 7045 C CA . PHE B 1 194 ? 43.831 72.802 32.431 1.00 78.73 210 PHE B CA 1
ATOM 7046 C C . PHE B 1 194 ? 42.542 73.592 32.687 1.00 79.47 210 PHE B C 1
ATOM 7047 O O . PHE B 1 194 ? 42.373 74.204 33.748 1.00 77.56 210 PHE B O 1
ATOM 7055 N N . SER B 1 195 ? 41.636 73.570 31.710 1.00 82.62 211 SER B N 1
ATOM 7056 C CA . SER B 1 195 ? 40.347 74.275 31.820 1.00 87.31 211 SER B CA 1
ATOM 7057 C C . SER B 1 195 ? 39.376 73.580 32.780 1.00 90.25 211 SER B C 1
ATOM 7058 O O . SER B 1 195 ? 38.575 74.254 33.433 1.00 87.12 211 SER B O 1
ATOM 7061 N N . SER B 1 196 ? 39.442 72.245 32.834 1.00 92.56 212 SER B N 1
ATOM 7062 C CA . SER B 1 196 ? 38.706 71.430 33.808 1.00 94.35 212 SER B CA 1
ATOM 7063 C C . SER B 1 196 ? 39.670 70.842 34.860 1.00 92.12 212 SER B C 1
ATOM 7064 O O . SER B 1 196 ? 40.876 70.777 34.624 1.00 83.85 212 SER B O 1
ATOM 7066 N N . PRO B 1 197 ? 39.140 70.407 36.025 1.00 96.79 213 PRO B N 1
ATOM 7067 C CA . PRO B 1 197 ? 39.978 69.868 37.094 1.00 93.87 213 PRO B CA 1
ATOM 7068 C C . PRO B 1 197 ? 40.273 68.378 36.945 1.00 92.80 213 PRO B C 1
ATOM 7069 O O . PRO B 1 197 ? 39.442 67.628 36.427 1.00 89.03 213 PRO B O 1
ATOM 7073 N N . ILE B 1 198 ? 41.436 67.961 37.438 1.00 90.42 214 ILE B N 1
ATOM 7074 C CA . ILE B 1 198 ? 41.823 66.547 37.485 1.00 91.79 214 ILE B CA 1
ATOM 7075 C C . ILE B 1 198 ? 40.915 65.805 38.478 1.00 94.05 214 ILE B C 1
ATOM 7076 O O . ILE B 1 198 ? 40.717 66.271 39.602 1.00 87.59 214 ILE B O 1
ATOM 7081 N N . LEU B 1 199 ? 40.359 64.668 38.058 1.00 96.82 215 LEU B N 1
ATOM 7082 C CA . LEU B 1 199 ? 39.552 63.818 38.945 1.00 99.12 215 LEU B CA 1
ATOM 7083 C C . LEU B 1 199 ? 40.433 62.709 39.514 1.00 99.54 215 LEU B C 1
ATOM 7084 O O . LEU B 1 199 ? 40.595 62.620 40.729 1.00 105.70 215 LEU B O 1
ATOM 7089 N N . THR B 1 200 ? 41.001 61.879 38.635 1.00 96.49 216 THR B N 1
ATOM 7090 C CA . THR B 1 200 ? 42.029 60.895 39.016 1.00 98.12 216 THR B CA 1
ATOM 7091 C C . THR B 1 200 ? 43.279 61.068 38.155 1.00 99.90 216 THR B C 1
ATOM 7092 O O . THR B 1 200 ? 43.220 61.672 37.078 1.00 106.04 216 THR B O 1
ATOM 7096 N N . SER B 1 201 ? 44.407 60.546 38.636 1.00 92.81 217 SER B N 1
ATOM 7097 C CA . SER B 1 201 ? 45.678 60.670 37.917 1.00 91.58 217 SER B CA 1
ATOM 7098 C C . SER B 1 201 ? 46.604 59.467 38.116 1.00 93.02 217 SER B C 1
ATOM 7099 O O . SER B 1 201 ? 46.346 58.591 38.945 1.00 96.62 217 SER B O 1
ATOM 7102 N N . THR B 1 202 ? 47.664 59.428 37.311 1.00 93.45 218 THR B N 1
ATOM 7103 C CA . THR B 1 202 ? 48.692 58.387 37.377 1.00 93.01 218 THR B CA 1
ATOM 7104 C C . THR B 1 202 ? 50.012 58.953 36.865 1.00 92.05 218 THR B C 1
ATOM 7105 O O . THR B 1 202 ? 50.059 59.504 35.765 1.00 99.45 218 THR B O 1
ATOM 7109 N N . LEU B 1 203 ? 51.068 58.826 37.661 1.00 87.00 219 LEU B N 1
ATOM 7110 C CA . LEU B 1 203 ? 52.430 59.092 37.203 1.00 86.57 219 LEU B CA 1
ATOM 7111 C C . LEU B 1 203 ? 53.147 57.763 37.038 1.00 87.96 219 LEU B C 1
ATOM 7112 O O . LEU B 1 203 ? 52.722 56.755 37.603 1.00 92.37 219 LEU B O 1
ATOM 7117 N N . ARG B 1 204 ? 54.214 57.752 36.241 1.00 86.65 220 ARG B N 1
ATOM 7118 C CA . ARG B 1 204 ? 55.079 56.572 36.125 1.00 84.16 220 ARG B CA 1
ATOM 7119 C C . ARG B 1 204 ? 56.495 56.921 35.659 1.00 79.09 220 ARG B C 1
ATOM 7120 O O . ARG B 1 204 ? 56.774 58.064 35.309 1.00 74.74 220 ARG B O 1
ATOM 7128 N N . ASP B 1 205 ? 57.377 55.924 35.707 1.00 77.46 221 ASP B N 1
ATOM 7129 C CA . ASP B 1 205 ? 58.773 56.050 35.284 1.00 78.41 221 ASP B CA 1
ATOM 7130 C C . ASP B 1 205 ? 59.247 54.651 34.868 1.00 82.55 221 ASP B C 1
ATOM 7131 O O . ASP B 1 205 ? 59.845 53.915 35.658 1.00 88.85 221 ASP B O 1
ATOM 7136 N N . GLY B 1 206 ? 58.961 54.293 33.620 1.00 84.49 222 GLY B N 1
ATOM 7137 C CA . GLY B 1 206 ? 59.136 52.926 33.151 1.00 87.88 222 GLY B CA 1
ATOM 7138 C C . GLY B 1 206 ? 58.046 52.070 33.771 1.00 92.85 222 GLY B C 1
ATOM 7139 O O . GLY B 1 206 ? 56.862 52.412 33.674 1.00 94.14 222 GLY B O 1
ATOM 7140 N N . GLY B 1 207 ? 58.447 50.981 34.430 1.00 96.95 223 GLY B N 1
ATOM 7141 C CA . GLY B 1 207 ? 57.516 50.080 35.128 1.00 95.43 223 GLY B CA 1
ATOM 7142 C C . GLY B 1 207 ? 56.991 50.560 36.478 1.00 91.93 223 GLY B C 1
ATOM 7143 O O . GLY B 1 207 ? 55.995 50.028 36.970 1.00 97.87 223 GLY B O 1
ATOM 7144 N N . ARG B 1 208 ? 57.657 51.553 37.073 1.00 86.05 224 ARG B N 1
ATOM 7145 C CA . ARG B 1 208 ? 57.283 52.107 38.383 1.00 83.56 224 ARG B CA 1
ATOM 7146 C C . ARG B 1 208 ? 56.071 53.050 38.300 1.00 79.89 224 ARG B C 1
ATOM 7147 O O . ARG B 1 208 ? 56.220 54.225 38.001 1.00 81.52 224 ARG B O 1
ATOM 7155 N N . VAL B 1 209 ? 54.882 52.526 38.587 1.00 81.43 225 VAL B N 1
ATOM 7156 C CA . VAL B 1 209 ? 53.625 53.295 38.542 1.00 80.97 225 VAL B CA 1
ATOM 7157 C C . VAL B 1 209 ? 53.273 53.849 39.930 1.00 82.56 225 VAL B C 1
ATOM 7158 O O . VAL B 1 209 ? 53.529 53.198 40.946 1.00 90.31 225 VAL B O 1
ATOM 7162 N N . HIS B 1 210 ? 52.679 55.045 39.953 1.00 84.84 226 HIS B N 1
ATOM 7163 C CA . HIS B 1 210 ? 52.282 55.746 41.182 1.00 82.69 226 HIS B CA 1
ATOM 7164 C C . HIS B 1 210 ? 50.897 56.372 41.010 1.00 84.34 226 HIS B C 1
ATOM 7165 O O . HIS B 1 210 ? 50.776 57.506 40.540 1.00 86.96 226 HIS B O 1
ATOM 7172 N N . GLU B 1 211 ? 49.858 55.643 41.411 1.00 86.27 227 GLU B N 1
ATOM 7173 C CA . GLU B 1 211 ? 48.472 56.105 41.244 1.00 86.09 227 GLU B CA 1
ATOM 7174 C C . GLU B 1 211 ? 48.157 57.272 42.188 1.00 83.00 227 GLU B C 1
ATOM 7175 O O . GLU B 1 211 ? 48.570 57.262 43.347 1.00 77.89 227 GLU B O 1
ATOM 7181 N N . ASN B 1 212 ? 47.436 58.269 41.669 1.00 82.61 228 ASN B N 1
ATOM 7182 C CA . ASN B 1 212 ? 47.036 59.486 42.403 1.00 84.35 228 ASN B CA 1
ATOM 7183 C C . ASN B 1 212 ? 48.117 60.111 43.302 1.00 83.38 228 ASN B C 1
ATOM 7184 O O . ASN B 1 212 ? 47.841 60.581 44.402 1.00 81.62 228 ASN B O 1
ATOM 7189 N N . THR B 1 213 ? 49.339 60.141 42.780 1.00 85.74 229 THR B N 1
ATOM 7190 C CA . THR B 1 213 ? 50.521 60.603 43.499 1.00 84.58 229 THR B CA 1
ATOM 7191 C C . THR B 1 213 ? 50.930 61.987 42.974 1.00 89.13 229 THR B C 1
ATOM 7192 O O . THR B 1 213 ? 50.931 62.216 41.760 1.00 89.94 229 THR B O 1
ATOM 7196 N N . ALA B 1 214 ? 51.295 62.889 43.887 1.00 89.97 230 ALA B N 1
ATOM 7197 C CA . ALA B 1 214 ? 51.455 64.324 43.572 1.00 89.42 230 ALA B CA 1
ATOM 7198 C C . ALA B 1 214 ? 52.780 64.740 42.901 1.00 87.27 230 ALA B C 1
ATOM 7199 O O . ALA B 1 214 ? 52.889 65.868 42.404 1.00 91.72 230 ALA B O 1
ATOM 7201 N N . VAL B 1 215 ? 53.781 63.865 42.890 1.00 79.36 231 VAL B N 1
ATOM 7202 C CA . VAL B 1 215 ? 55.054 64.184 42.239 1.00 78.24 231 VAL B CA 1
ATOM 7203 C C . VAL B 1 215 ? 55.785 62.908 41.809 1.00 80.15 231 VAL B C 1
ATOM 7204 O O . VAL B 1 215 ? 55.588 61.838 42.390 1.00 85.06 231 VAL B O 1
ATOM 7208 N N . ILE B 1 216 ? 56.608 63.031 40.772 1.00 79.42 232 ILE B N 1
ATOM 7209 C CA . ILE B 1 216 ? 57.465 61.941 40.315 1.00 80.39 232 ILE B CA 1
ATOM 7210 C C . ILE B 1 216 ? 58.760 62.519 39.726 1.00 75.64 232 ILE B C 1
ATOM 7211 O O . ILE B 1 216 ? 58.765 63.635 39.210 1.00 77.58 232 ILE B O 1
ATOM 7216 N N . ASN B 1 217 ? 59.850 61.769 39.846 1.00 72.27 233 ASN B N 1
ATOM 7217 C CA . ASN B 1 217 ? 61.157 62.170 39.321 1.00 74.65 233 ASN B CA 1
ATOM 7218 C C . ASN B 1 217 ? 61.864 60.957 38.719 1.00 75.55 233 ASN B C 1
ATOM 7219 O O . ASN B 1 217 ? 61.674 59.836 39.186 1.00 72.14 233 ASN B O 1
ATOM 7224 N N . GLY B 1 218 ? 62.659 61.190 37.674 1.00 77.56 234 GLY B N 1
ATOM 7225 C CA . GLY B 1 218 ? 63.303 60.112 36.918 1.00 77.47 234 GLY B CA 1
ATOM 7226 C C . GLY B 1 218 ? 63.811 60.542 35.551 1.00 78.23 234 GLY B C 1
ATOM 7227 O O . GLY B 1 218 ? 64.007 61.730 35.298 1.00 78.56 234 GLY B O 1
ATOM 7228 N N . THR B 1 219 ? 64.029 59.561 34.676 1.00 76.80 235 THR B N 1
ATOM 7229 C CA . THR B 1 219 ? 64.512 59.795 33.308 1.00 74.80 235 THR B CA 1
ATOM 7230 C C . THR B 1 219 ? 63.589 59.216 32.220 1.00 73.32 235 THR B C 1
ATOM 7231 O O . THR B 1 219 ? 63.986 59.112 31.058 1.00 81.95 235 THR B O 1
ATOM 7235 N N . ASN B 1 220 ? 62.362 58.852 32.583 1.00 68.56 236 ASN B N 1
ATOM 7236 C CA . ASN B 1 220 ? 61.408 58.309 31.616 1.00 75.14 236 ASN B CA 1
ATOM 7237 C C . ASN B 1 220 ? 59.984 58.488 32.140 1.00 75.55 236 ASN B C 1
ATOM 7238 O O . ASN B 1 220 ? 59.269 57.521 32.371 1.00 76.29 236 ASN B O 1
ATOM 7243 N N . LEU B 1 221 ? 59.583 59.746 32.305 1.00 76.19 237 LEU B N 1
ATOM 7244 C CA . LEU B 1 221 ? 58.355 60.082 33.012 1.00 73.31 237 LEU B CA 1
ATOM 7245 C C . LEU B 1 221 ? 57.171 60.176 32.076 1.00 74.37 237 LEU B C 1
ATOM 7246 O O . LEU B 1 221 ? 57.299 60.642 30.953 1.00 77.67 237 LEU B O 1
ATOM 7251 N N . HIS B 1 222 ? 56.024 59.697 32.546 1.00 77.69 238 HIS B N 1
ATOM 7252 C CA . HIS B 1 222 ? 54.768 59.739 31.795 1.00 80.00 238 HIS B CA 1
ATOM 7253 C C . HIS B 1 222 ? 53.615 60.012 32.760 1.00 80.90 238 HIS B C 1
ATOM 7254 O O . HIS B 1 222 ? 53.596 59.488 33.872 1.00 90.09 238 HIS B O 1
ATOM 7261 N N . GLY B 1 223 ? 52.669 60.839 32.332 1.00 79.62 239 GLY B N 1
ATOM 7262 C CA . GLY B 1 223 ? 51.499 61.181 33.133 1.00 82.04 239 GLY B CA 1
ATOM 7263 C C . GLY B 1 223 ? 50.235 60.743 32.427 1.00 86.62 239 GLY B C 1
ATOM 7264 O O . GLY B 1 223 ? 50.246 60.504 31.220 1.00 81.83 239 GLY B O 1
ATOM 7265 N N . CYS B 1 224 ? 49.153 60.611 33.191 1.00 92.15 240 CYS B N 1
ATOM 7266 C CA . CYS B 1 224 ? 47.813 60.398 32.634 1.00 93.72 240 CYS B CA 1
ATOM 7267 C C . CYS B 1 224 ? 46.819 61.150 33.508 1.00 93.02 240 CYS B C 1
ATOM 7268 O O . CYS B 1 224 ? 46.564 60.752 34.639 1.00 99.25 240 CYS B O 1
ATOM 7271 N N . PHE B 1 225 ? 46.280 62.247 32.984 1.00 88.48 241 PHE B N 1
ATOM 7272 C CA . PHE B 1 225 ? 45.406 63.127 33.742 1.00 90.64 241 PHE B CA 1
ATOM 7273 C C . PHE B 1 225 ? 43.973 62.947 33.256 1.00 97.13 241 PHE B C 1
ATOM 7274 O O . PHE B 1 225 ? 43.667 63.242 32.101 1.00 106.00 241 PHE B O 1
ATOM 7282 N N . ARG B 1 226 ? 43.108 62.446 34.138 1.00 95.99 242 ARG B N 1
ATOM 7283 C CA . ARG B 1 226 ? 41.730 62.101 33.784 1.00 93.75 242 ARG B CA 1
ATOM 7284 C C . ARG B 1 226 ? 40.771 63.168 34.311 1.00 93.30 242 ARG B C 1
ATOM 7285 O O . ARG B 1 226 ? 40.971 63.718 35.397 1.00 94.96 242 ARG B O 1
ATOM 7293 N N . PHE B 1 227 ? 39.759 63.478 33.503 1.00 93.89 243 PHE B N 1
ATOM 7294 C CA . PHE B 1 227 ? 38.801 64.551 33.782 1.00 92.98 243 PHE B CA 1
ATOM 7295 C C . PHE B 1 227 ? 37.331 64.082 33.783 1.00 93.22 243 PHE B C 1
ATOM 7296 O O . PHE B 1 227 ? 36.430 64.880 34.054 1.00 81.78 243 PHE B O 1
ATOM 7304 N N . GLY B 1 228 ? 37.086 62.798 33.501 1.00 99.05 244 GLY B N 1
ATOM 7305 C CA . GLY B 1 228 ? 35.728 62.250 33.459 1.00 106.24 244 GLY B CA 1
ATOM 7306 C C . GLY B 1 228 ? 34.902 62.688 32.261 1.00 107.94 244 GLY B C 1
ATOM 7307 O O . GLY B 1 228 ? 35.437 63.162 31.258 1.00 105.24 244 GLY B O 1
ATOM 7308 N N . GLN B 1 229 ? 33.587 62.517 32.381 1.00 113.36 245 GLN B N 1
ATOM 7309 C CA . GLN B 1 229 ? 32.635 62.900 31.332 1.00 118.63 245 GLN B CA 1
ATOM 7310 C C . GLN B 1 229 ? 32.487 64.420 31.243 1.00 122.82 245 GLN B C 1
ATOM 7311 O O . GLN B 1 229 ? 31.712 65.016 31.996 1.00 125.32 245 GLN B O 1
ATOM 7317 N N . LEU B 1 230 ? 33.225 65.035 30.318 1.00 123.51 246 LEU B N 1
ATOM 7318 C CA . LEU B 1 230 ? 33.082 66.470 30.026 1.00 121.05 246 LEU B CA 1
ATOM 7319 C C . LEU B 1 230 ? 32.030 66.762 28.944 1.00 122.73 246 LEU B C 1
ATOM 7320 O O . LEU B 1 230 ? 31.815 67.925 28.605 1.00 121.97 246 LEU B O 1
ATOM 7325 N N . ASN B 1 231 ? 31.378 65.714 28.425 1.00 127.89 247 ASN B N 1
ATOM 7326 C CA . ASN B 1 231 ? 30.312 65.824 27.410 1.00 131.50 247 ASN B CA 1
ATOM 7327 C C . ASN B 1 231 ? 29.341 67.006 27.622 1.00 131.62 247 ASN B C 1
ATOM 7328 O O . ASN B 1 231 ? 28.589 66.983 28.601 1.00 134.57 247 ASN B O 1
ATOM 7330 N N . GLY B 1 232 ? 29.323 68.032 26.755 1.00 127.95 248 GLY B N 1
ATOM 7331 C CA . GLY B 1 232 ? 30.145 68.168 25.534 1.00 121.81 248 GLY B CA 1
ATOM 7332 C C . GLY B 1 232 ? 30.979 69.441 25.487 1.00 116.03 248 GLY B C 1
ATOM 7333 O O . GLY B 1 232 ? 31.044 70.102 24.447 1.00 109.83 248 GLY B O 1
ATOM 7334 N N . LYS B 1 233 ? 31.622 69.771 26.610 1.00 114.36 249 LYS B N 1
ATOM 7335 C CA . LYS B 1 233 ? 32.500 70.945 26.722 1.00 111.73 249 LYS B CA 1
ATOM 7336 C C . LYS B 1 233 ? 33.942 70.587 26.305 1.00 108.12 249 LYS B C 1
ATOM 7337 O O . LYS B 1 233 ? 34.412 69.492 26.623 1.00 102.73 249 LYS B O 1
ATOM 7339 N N . PRO B 1 234 ? 34.651 71.503 25.597 1.00 106.89 250 PRO B N 1
ATOM 7340 C CA . PRO B 1 234 ? 36.029 71.190 25.195 1.00 99.78 250 PRO B CA 1
ATOM 7341 C C . PRO B 1 234 ? 37.059 71.409 26.312 1.00 91.85 250 PRO B C 1
ATOM 7342 O O . PRO B 1 234 ? 36.925 72.351 27.104 1.00 83.57 250 PRO B O 1
ATOM 7346 N N . LEU B 1 235 ? 38.078 70.546 26.343 1.00 83.81 251 LEU B N 1
ATOM 7347 C CA . LEU B 1 235 ? 39.205 70.657 27.277 1.00 80.25 251 LEU B CA 1
ATOM 7348 C C . LEU B 1 235 ? 40.335 71.502 26.693 1.00 81.61 251 LEU B C 1
ATOM 7349 O O . LEU B 1 235 ? 41.017 71.074 25.756 1.00 84.39 251 LEU B O 1
ATOM 7354 N N . THR B 1 236 ? 40.540 72.684 27.269 1.00 82.58 252 THR B N 1
ATOM 7355 C CA . THR B 1 236 ? 41.665 73.555 26.921 1.00 81.29 252 THR B CA 1
ATOM 7356 C C . THR B 1 236 ? 42.858 73.285 27.839 1.00 79.57 252 THR B C 1
ATOM 7357 O O . THR B 1 236 ? 42.698 73.168 29.051 1.00 80.13 252 THR B O 1
ATOM 7361 N N . CYS B 1 237 ? 44.044 73.180 27.244 1.00 81.37 253 CYS B N 1
ATOM 7362 C CA . CYS B 1 237 ? 45.305 73.118 27.977 1.00 79.69 253 CYS B CA 1
ATOM 7363 C C . CYS B 1 237 ? 46.135 74.334 27.589 1.00 79.70 253 CYS B C 1
ATOM 7364 O O . CYS B 1 237 ? 45.996 74.855 26.475 1.00 78.65 253 CYS B O 1
ATOM 7367 N N . LYS B 1 238 ? 46.982 74.782 28.515 1.00 76.54 254 LYS B N 1
ATOM 7368 C CA . LYS B 1 238 ? 47.941 75.866 28.263 1.00 73.46 254 LYS B CA 1
ATOM 7369 C C . LYS B 1 238 ? 49.272 75.447 28.836 1.00 69.25 254 LYS B C 1
ATOM 7370 O O . LYS B 1 238 ? 49.323 75.040 29.983 1.00 68.74 254 LYS B O 1
ATOM 7376 N N . VAL B 1 239 ? 50.332 75.532 28.030 1.00 67.05 255 VAL B N 1
ATOM 7377 C CA . VAL B 1 239 ? 51.683 75.115 28.427 1.00 64.15 255 VAL B CA 1
ATOM 7378 C C . VAL B 1 239 ? 52.645 76.227 28.075 1.00 61.77 255 VAL B C 1
ATOM 7379 O O . VAL B 1 239 ? 52.655 76.676 26.938 1.00 70.06 255 VAL B O 1
ATOM 7383 N N . ALA B 1 240 ? 53.449 76.657 29.040 1.00 60.44 256 ALA B N 1
ATOM 7384 C CA . ALA B 1 240 ? 54.526 77.612 28.792 1.00 61.75 256 ALA B CA 1
ATOM 7385 C C . ALA B 1 240 ? 55.831 76.910 29.049 1.00 60.93 256 ALA B C 1
ATOM 7386 O O . ALA B 1 240 ? 55.844 75.883 29.719 1.00 63.05 256 ALA B O 1
ATOM 7388 N N . LEU B 1 241 ? 56.916 77.473 28.513 1.00 59.66 257 LEU B N 1
ATOM 7389 C CA . LEU B 1 241 ? 58.263 76.906 28.613 1.00 55.99 257 LEU B CA 1
ATOM 7390 C C . LEU B 1 241 ? 59.278 77.960 29.005 1.00 53.89 257 LEU B C 1
ATOM 7391 O O . LEU B 1 241 ? 59.006 79.149 28.965 1.00 57.62 257 LEU B O 1
ATOM 7396 N N . SER B 1 242 ? 60.463 77.494 29.372 1.00 55.37 258 SER B N 1
ATOM 7397 C CA . SER B 1 242 ? 61.575 78.351 29.776 1.00 54.21 258 SER B CA 1
ATOM 7398 C C . SER B 1 242 ? 62.820 77.507 29.742 1.00 56.04 258 SER B C 1
ATOM 7399 O O . SER B 1 242 ? 62.755 76.286 29.971 1.00 53.81 258 SER B O 1
ATOM 7402 N N . SER B 1 243 ? 63.948 78.168 29.487 1.00 56.58 259 SER B N 1
ATOM 7403 C CA . SER B 1 243 ? 65.259 77.529 29.526 1.00 58.17 259 SER B CA 1
ATOM 7404 C C . SER B 1 243 ? 65.926 77.680 30.901 1.00 61.16 259 SER B C 1
ATOM 7405 O O . SER B 1 243 ? 67.077 77.264 31.073 1.00 64.88 259 SER B O 1
ATOM 7408 N N . VAL B 1 244 ? 65.219 78.294 31.857 1.00 66.03 260 VAL B N 1
ATOM 7409 C CA . VAL B 1 244 ? 65.805 78.700 33.140 1.00 70.06 260 VAL B CA 1
ATOM 7410 C C . VAL B 1 244 ? 65.081 78.134 34.377 1.00 67.64 260 VAL B C 1
ATOM 7411 O O . VAL B 1 244 ? 65.756 77.626 35.267 1.00 64.53 260 VAL B O 1
ATOM 7415 N N . SER B 1 245 ? 63.744 78.214 34.437 1.00 63.95 261 SER B N 1
ATOM 7416 C CA . SER B 1 245 ? 62.984 7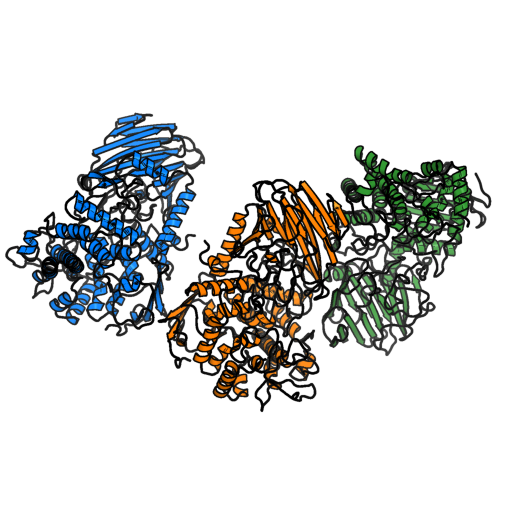7.761 35.617 1.00 65.29 261 SER B CA 1
ATOM 7417 C C . SER B 1 245 ? 61.493 77.525 35.363 1.00 66.41 261 SER B C 1
ATOM 7418 O O . SER B 1 245 ? 60.926 78.038 34.390 1.00 68.69 261 SER B O 1
ATOM 7421 N N . MET B 1 246 ? 60.863 76.761 36.256 1.00 66.36 262 MET B N 1
ATOM 7422 C CA . MET B 1 246 ? 59.391 76.680 36.312 1.00 69.41 262 MET B CA 1
ATOM 7423 C C . MET B 1 246 ? 58.744 77.994 36.773 1.00 67.70 262 MET B C 1
ATOM 7424 O O . MET B 1 246 ? 57.619 78.298 36.367 1.00 66.15 262 MET B O 1
ATOM 7429 N N . GLU B 1 247 ? 59.443 78.748 37.626 1.00 70.01 263 GLU B N 1
ATOM 7430 C CA . GLU B 1 247 ? 59.029 80.107 38.021 1.00 74.50 263 GLU B CA 1
ATOM 7431 C C . GLU B 1 247 ? 58.768 80.981 36.791 1.00 71.63 263 GLU B C 1
ATOM 7432 O O . GLU B 1 247 ? 57.684 81.569 36.637 1.00 65.08 263 GLU B O 1
ATOM 7434 N N . ASN B 1 248 ? 59.772 81.021 35.913 1.00 68.37 264 ASN B N 1
ATOM 7435 C CA . ASN B 1 248 ? 59.682 81.733 34.631 1.00 63.17 264 ASN B CA 1
ATOM 7436 C C . ASN B 1 248 ? 58.581 81.181 33.731 1.00 60.56 264 ASN B C 1
ATOM 7437 O O . ASN B 1 248 ? 57.814 81.945 33.147 1.00 57.86 264 ASN B O 1
ATOM 7442 N N . ALA B 1 249 ? 58.478 79.862 33.648 1.00 61.10 265 ALA B N 1
ATOM 7443 C CA . ALA B 1 249 ? 57.422 79.237 32.851 1.00 65.88 265 ALA B CA 1
ATOM 7444 C C . ALA B 1 249 ? 56.038 79.759 33.251 1.00 71.10 265 ALA B C 1
ATOM 7445 O O . ALA B 1 249 ? 55.280 80.215 32.389 1.00 73.97 265 ALA B O 1
ATOM 7447 N N . ARG B 1 250 ? 55.729 79.718 34.552 1.00 72.12 266 ARG B N 1
ATOM 7448 C CA . ARG B 1 250 ? 54.459 80.248 35.067 1.00 68.22 266 ARG B CA 1
ATOM 7449 C C . ARG B 1 250 ? 54.333 81.745 34.763 1.00 64.80 266 ARG B C 1
ATOM 7450 O O . ARG B 1 250 ? 53.298 82.186 34.269 1.00 64.73 266 ARG B O 1
ATOM 7452 N N . GLN B 1 251 ? 55.392 82.509 35.031 1.00 61.67 267 GLN B N 1
ATOM 7453 C CA . GLN B 1 251 ? 55.392 83.951 34.769 1.00 64.71 267 GLN B CA 1
ATOM 7454 C C . GLN B 1 251 ? 55.045 84.270 33.303 1.00 70.26 267 GLN B C 1
ATOM 7455 O O . GLN B 1 251 ? 54.208 85.142 33.035 1.00 71.64 267 GLN B O 1
ATOM 7461 N N . ASN B 1 252 ? 55.686 83.544 32.378 1.00 68.27 268 ASN B N 1
ATOM 7462 C CA . ASN B 1 252 ? 55.419 83.655 30.943 1.00 65.79 268 ASN B CA 1
ATOM 7463 C C . ASN B 1 252 ? 53.954 83.390 30.608 1.00 68.35 268 ASN B C 1
ATOM 7464 O O . ASN B 1 252 ? 53.404 84.057 29.737 1.00 67.88 268 ASN B O 1
ATOM 7469 N N . MET B 1 253 ? 53.333 82.413 31.275 1.00 67.94 269 MET B N 1
ATOM 7470 C CA . MET B 1 253 ? 51.890 82.185 31.123 1.00 69.46 269 MET B CA 1
ATOM 7471 C C . MET B 1 253 ? 51.076 83.328 31.717 1.00 68.20 269 MET B C 1
ATOM 7472 O O . MET B 1 253 ? 50.069 83.736 31.128 1.00 59.51 269 MET B O 1
ATOM 7477 N N . GLU B 1 254 ? 51.511 83.819 32.880 1.00 72.34 270 GLU B N 1
ATOM 7478 C CA . GLU B 1 254 ? 50.866 84.955 33.558 1.00 76.52 270 GLU B CA 1
ATOM 7479 C C . GLU B 1 254 ? 50.802 86.177 32.642 1.00 76.54 270 GLU B C 1
ATOM 7480 O O . GLU B 1 254 ? 49.731 86.767 32.462 1.00 73.88 270 GLU B O 1
ATOM 7482 N N . GLN B 1 255 ? 51.944 86.516 32.041 1.00 76.98 271 GLN B N 1
ATOM 7483 C CA . GLN B 1 255 ? 52.051 87.687 31.174 1.00 74.99 271 GLN B CA 1
ATOM 7484 C C . GLN B 1 255 ? 51.380 87.522 29.812 1.00 71.76 271 GLN B C 1
ATOM 7485 O O . GLN B 1 255 ? 50.702 88.441 29.355 1.00 71.62 271 GLN B O 1
ATOM 7491 N N . GLU B 1 256 ? 51.570 86.369 29.169 1.00 68.11 272 GLU B N 1
ATOM 7492 C CA . GLU B 1 256 ? 51.133 86.177 27.780 1.00 64.76 272 GLU B CA 1
ATOM 7493 C C . GLU B 1 256 ? 49.794 85.470 27.628 1.00 67.15 272 GLU B C 1
ATOM 7494 O O . GLU B 1 256 ? 49.045 85.805 26.714 1.00 70.68 272 GLU B O 1
ATOM 7500 N N . ALA B 1 257 ? 49.494 84.490 28.485 1.00 68.57 273 ALA B N 1
ATOM 7501 C CA . ALA B 1 257 ? 48.275 83.674 28.323 1.00 69.92 273 ALA B CA 1
ATOM 7502 C C . ALA B 1 257 ? 47.518 83.398 29.640 1.00 73.28 273 ALA B C 1
ATOM 7503 O O . ALA B 1 257 ? 47.472 82.255 30.111 1.00 73.63 273 ALA B O 1
ATOM 7505 N N . PRO B 1 258 ? 46.935 84.451 30.247 1.00 76.30 274 PRO B N 1
ATOM 7506 C CA . PRO B 1 258 ? 46.108 84.290 31.451 1.00 76.15 274 PRO B CA 1
ATOM 7507 C C . PRO B 1 258 ? 44.678 83.820 31.176 1.00 75.81 274 PRO B C 1
ATOM 7508 O O . PRO B 1 258 ? 44.122 83.075 31.977 1.00 83.44 274 PRO B O 1
ATOM 7512 N N . HIS B 1 259 ? 44.095 84.250 30.064 1.00 74.59 275 HIS B N 1
ATOM 7513 C CA . HIS B 1 259 ? 42.706 83.906 29.727 1.00 75.93 275 HIS B CA 1
ATOM 7514 C C . HIS B 1 259 ? 42.545 82.488 29.167 1.00 72.22 275 HIS B C 1
ATOM 7515 O O . HIS B 1 259 ? 43.522 81.798 28.911 1.00 69.07 275 HIS B O 1
ATOM 7522 N N . TRP B 1 260 ? 41.289 82.068 29.020 1.00 74.54 276 TRP B N 1
ATOM 7523 C CA . TRP B 1 260 ? 40.917 80.736 28.528 1.00 76.11 276 TRP B CA 1
ATOM 7524 C C . TRP B 1 260 ? 40.088 80.751 27.238 1.00 77.99 276 TRP B C 1
ATOM 7525 O O . TRP B 1 260 ? 39.621 79.694 26.799 1.00 79.29 276 TRP B O 1
ATOM 7536 N N . ASP B 1 261 ? 39.888 81.932 26.644 1.00 80.16 277 ASP B N 1
ATOM 7537 C CA . ASP B 1 261 ? 39.262 82.051 25.319 1.00 80.27 277 ASP B CA 1
ATOM 7538 C C . ASP B 1 261 ? 40.240 81.555 24.245 1.00 79.16 277 ASP B C 1
ATOM 7539 O O . ASP B 1 261 ? 41.196 82.245 23.902 1.00 78.32 277 ASP B O 1
ATOM 7544 N N . PHE B 1 262 ? 40.001 80.340 23.752 1.00 79.67 278 PHE B N 1
ATOM 7545 C CA . PHE B 1 262 ? 40.870 79.700 22.754 1.00 82.41 278 PHE B CA 1
ATOM 7546 C C . PHE B 1 262 ? 40.827 80.419 21.409 1.00 83.89 278 PHE B C 1
ATOM 7547 O O . PHE B 1 262 ? 41.866 80.666 20.796 1.00 84.98 278 PHE B O 1
ATOM 7555 N N . ASP B 1 263 ? 39.618 80.739 20.957 1.00 81.37 279 ASP B N 1
ATOM 7556 C CA . ASP B 1 263 ? 39.428 81.468 19.710 1.00 82.01 279 ASP B CA 1
ATOM 7557 C C . ASP B 1 263 ? 40.102 82.836 19.736 1.00 82.97 279 ASP B C 1
ATOM 7558 O O . ASP B 1 263 ? 40.542 83.325 18.691 1.00 89.17 279 ASP B O 1
ATOM 7563 N N . ARG B 1 264 ? 40.187 83.444 20.918 1.00 77.56 280 ARG B N 1
ATOM 7564 C CA . ARG B 1 264 ? 40.892 84.718 21.081 1.00 79.05 280 ARG B CA 1
ATOM 7565 C C . ARG B 1 264 ? 42.394 84.595 20.797 1.00 77.09 280 ARG B C 1
ATOM 7566 O O . ARG B 1 264 ? 42.982 85.514 20.227 1.00 81.15 280 ARG B O 1
ATOM 7574 N N . TYR B 1 265 ? 43.004 83.476 21.194 1.00 75.07 281 TYR B N 1
ATOM 7575 C CA . TYR B 1 265 ? 44.427 83.215 20.906 1.00 73.75 281 TYR B CA 1
ATOM 7576 C C . TYR B 1 265 ? 44.674 82.972 19.413 1.00 71.52 281 TYR B C 1
ATOM 7577 O O . TYR B 1 265 ? 45.660 83.453 18.871 1.00 65.39 281 TYR B O 1
ATOM 7586 N N . VAL B 1 266 ? 43.777 82.221 18.771 1.00 72.62 282 VAL B N 1
ATOM 7587 C CA . VAL B 1 266 ? 43.875 81.919 17.336 1.00 75.43 282 VAL B CA 1
ATOM 7588 C C . VAL B 1 266 ? 43.873 83.214 16.512 1.00 74.73 282 VAL B C 1
ATOM 7589 O O . VAL B 1 266 ? 44.657 83.360 15.567 1.00 76.83 282 VAL B O 1
ATOM 7593 N N . ALA B 1 267 ? 42.992 84.138 16.887 1.00 71.26 283 ALA B N 1
ATOM 7594 C CA . ALA B 1 267 ? 42.861 85.420 16.214 1.00 68.31 283 ALA B CA 1
ATOM 7595 C C . ALA B 1 267 ? 44.036 86.341 16.529 1.00 66.28 283 ALA B C 1
ATOM 7596 O O . ALA B 1 267 ? 44.529 87.039 15.648 1.00 69.25 283 ALA B O 1
ATOM 7598 N N . ALA B 1 268 ? 44.490 86.339 17.776 1.00 63.29 284 ALA B N 1
ATOM 7599 C CA . ALA B 1 268 ? 45.680 87.118 18.160 1.00 64.21 284 ALA B CA 1
ATOM 7600 C C . ALA B 1 268 ? 46.943 86.719 17.380 1.00 63.57 284 ALA B C 1
ATOM 7601 O O . ALA B 1 268 ? 47.752 87.578 17.016 1.00 60.30 284 ALA B O 1
ATOM 7603 N N . ALA B 1 269 ? 47.099 85.418 17.143 1.00 63.03 285 ALA B N 1
ATOM 7604 C CA . ALA B 1 269 ? 48.231 84.888 16.400 1.00 62.07 285 ALA B CA 1
ATOM 7605 C C . ALA B 1 269 ? 48.108 85.241 14.925 1.00 61.67 285 ALA B C 1
ATOM 7606 O O . ALA B 1 269 ? 49.092 85.667 14.316 1.00 58.45 285 ALA B O 1
ATOM 7608 N N . ASP B 1 270 ? 46.903 85.076 14.369 1.00 59.25 286 ASP B N 1
ATOM 7609 C CA . ASP B 1 270 ? 46.628 85.402 12.967 1.00 59.46 286 ASP B CA 1
ATOM 7610 C C . ASP B 1 270 ? 46.916 86.866 12.670 1.00 59.88 286 ASP B C 1
ATOM 7611 O O . ASP B 1 270 ? 47.528 87.181 11.659 1.00 62.98 286 ASP B O 1
ATOM 7616 N N . ALA B 1 271 ? 46.479 87.747 13.563 1.00 62.52 287 ALA B N 1
ATOM 7617 C CA . ALA B 1 271 ? 46.702 89.191 13.417 1.00 63.61 287 ALA B CA 1
ATOM 7618 C C . ALA B 1 271 ? 48.172 89.576 13.551 1.00 59.04 287 ALA B C 1
ATOM 7619 O O . ALA B 1 271 ? 48.614 90.570 12.973 1.00 61.43 287 ALA B O 1
ATOM 7621 N N . ASP B 1 272 ? 48.916 88.807 14.334 1.00 58.15 288 ASP B N 1
ATOM 7622 C CA . ASP B 1 272 ? 50.356 89.017 14.478 1.00 61.17 288 ASP B CA 1
ATOM 7623 C C . ASP B 1 272 ? 51.093 88.614 13.184 1.00 60.21 288 ASP B C 1
ATOM 7624 O O . ASP B 1 272 ? 52.014 89.307 12.732 1.00 54.20 288 ASP B O 1
ATOM 7629 N N . TRP B 1 273 ? 50.673 87.490 12.606 1.00 56.82 289 TRP B N 1
ATOM 7630 C CA . TRP B 1 273 ? 51.202 87.034 11.331 1.00 56.93 289 TRP B CA 1
ATOM 7631 C C . TRP B 1 273 ? 50.841 87.971 10.179 1.00 58.45 289 TRP B C 1
ATOM 7632 O O . TRP B 1 273 ? 51.663 88.174 9.276 1.00 60.52 289 TRP B O 1
ATOM 7643 N N . GLU B 1 274 ? 49.637 88.545 10.222 1.00 57.94 290 GLU B N 1
ATOM 7644 C CA . GLU B 1 274 ? 49.193 89.489 9.195 1.00 53.71 290 GLU B CA 1
ATOM 7645 C C . GLU B 1 274 ? 50.096 90.720 9.179 1.00 50.18 290 GLU B C 1
ATOM 7646 O O . GLU B 1 274 ? 50.532 91.132 8.110 1.00 51.62 290 GLU B O 1
ATOM 7652 N N . LYS B 1 275 ? 50.413 91.273 10.349 1.00 47.40 291 LYS B N 1
ATOM 7653 C CA . LYS B 1 275 ? 51.351 92.406 10.427 1.00 48.52 291 LYS B CA 1
ATOM 7654 C C . LYS B 1 275 ? 52.744 92.037 9.900 1.00 50.37 291 LYS B C 1
ATOM 7655 O O . LYS B 1 275 ? 53.373 92.843 9.220 1.00 53.77 291 LYS B O 1
ATOM 7657 N N . GLN B 1 276 ? 53.201 90.819 10.197 1.00 51.35 292 GLN B N 1
ATOM 7658 C CA . GLN B 1 276 ? 54.522 90.329 9.757 1.00 50.60 292 GLN B CA 1
ATOM 7659 C C . GLN B 1 276 ? 54.638 90.079 8.251 1.00 47.70 292 GLN B C 1
ATOM 7660 O O . GLN B 1 276 ? 55.533 90.605 7.590 1.00 43.95 292 GLN B O 1
ATOM 7666 N N . LEU B 1 277 ? 53.719 89.287 7.724 1.00 45.65 293 LEU B N 1
ATOM 7667 C CA . LEU B 1 277 ? 53.709 88.958 6.308 1.00 47.31 293 LEU B CA 1
ATOM 7668 C C . LEU B 1 277 ? 53.344 90.181 5.450 1.00 50.54 293 LEU B C 1
ATOM 7669 O O . LEU B 1 277 ? 53.777 90.299 4.296 1.00 49.23 293 LEU B O 1
ATOM 7674 N N . GLY B 1 278 ? 52.577 91.104 6.035 1.00 49.54 294 GLY B N 1
ATOM 7675 C CA . GLY B 1 278 ? 52.238 92.358 5.388 1.00 48.23 294 GLY B CA 1
ATOM 7676 C C . GLY B 1 278 ? 53.392 93.306 5.141 1.00 47.07 294 GLY B C 1
ATOM 7677 O O . GLY B 1 278 ? 53.208 94.328 4.492 1.00 50.39 294 GLY B O 1
ATOM 7678 N N . LYS B 1 279 ? 54.582 92.988 5.644 1.00 46.61 295 LYS B N 1
ATOM 7679 C CA . LYS B 1 279 ? 55.768 93.797 5.354 1.00 46.05 295 LYS B CA 1
ATOM 7680 C C . LYS B 1 279 ? 56.185 93.744 3.887 1.00 42.15 295 LYS B C 1
ATOM 7681 O O . LYS B 1 279 ? 56.909 94.622 3.422 1.00 40.67 295 LYS B O 1
ATOM 7687 N N . ILE B 1 280 ? 55.744 92.718 3.166 1.00 41.86 296 ILE B N 1
ATOM 7688 C CA . ILE B 1 280 ? 55.829 92.726 1.716 1.00 45.09 296 ILE B CA 1
ATOM 7689 C C . ILE B 1 280 ? 54.468 92.404 1.117 1.00 46.30 296 ILE B C 1
ATOM 7690 O O . ILE B 1 280 ? 53.924 91.322 1.314 1.00 44.21 296 ILE B O 1
ATOM 7695 N N . GLU B 1 281 ? 53.956 93.361 0.356 1.00 47.70 297 GLU B N 1
ATOM 7696 C CA . GLU B 1 281 ? 52.691 93.239 -0.332 1.00 50.20 297 GLU B CA 1
ATOM 7697 C C . GLU B 1 281 ? 53.039 92.909 -1.775 1.00 46.93 297 GLU B C 1
ATOM 7698 O O . GLU B 1 281 ? 53.843 93.611 -2.379 1.00 46.65 297 GLU B O 1
ATOM 7704 N N . VAL B 1 282 ? 52.454 91.846 -2.320 1.00 43.64 298 VAL B N 1
ATOM 7705 C CA . VAL B 1 282 ? 52.804 91.372 -3.658 1.00 45.82 298 VAL B CA 1
ATOM 7706 C C . VAL B 1 282 ? 51.556 91.135 -4.522 1.00 46.67 298 VAL B C 1
ATOM 7707 O O . VAL B 1 282 ? 50.490 90.797 -4.000 1.00 47.38 298 VAL B O 1
ATOM 7711 N N . LYS B 1 283 ? 51.711 91.331 -5.832 1.00 44.79 299 LYS B N 1
ATOM 7712 C CA . LYS B 1 283 ? 50.701 90.987 -6.835 1.00 46.83 299 LYS B CA 1
ATOM 7713 C C . LYS B 1 283 ? 51.284 89.930 -7.780 1.00 45.30 299 LYS B C 1
ATOM 7714 O O . LYS B 1 283 ? 52.431 90.035 -8.229 1.00 45.17 299 LYS B O 1
ATOM 7720 N N . GLY B 1 284 ? 50.484 88.917 -8.071 1.00 42.24 300 GLY B N 1
ATOM 7721 C CA . GLY B 1 284 ? 50.864 87.847 -8.980 1.00 43.85 300 GLY B CA 1
ATOM 7722 C C . GLY B 1 284 ? 49.762 86.806 -9.020 1.00 45.27 300 GLY B C 1
ATOM 7723 O O . GLY B 1 284 ? 48.660 87.062 -8.528 1.00 43.45 300 GLY B O 1
ATOM 7724 N N . THR B 1 285 ? 50.050 85.627 -9.572 1.00 46.61 301 THR B N 1
ATOM 7725 C CA . THR B 1 285 ? 49.063 84.541 -9.582 1.00 49.35 301 THR B CA 1
ATOM 7726 C C . THR B 1 285 ? 48.788 84.080 -8.160 1.00 51.69 301 THR B C 1
ATOM 7727 O O . THR B 1 285 ? 49.541 84.399 -7.240 1.00 53.02 301 THR B O 1
ATOM 7731 N N . GLU B 1 286 ? 47.707 83.325 -7.998 1.00 53.73 302 GLU B N 1
ATOM 7732 C CA . GLU B 1 286 ? 47.311 82.825 -6.693 1.00 54.79 302 GLU B CA 1
ATOM 7733 C C . GLU B 1 286 ? 48.334 81.817 -6.182 1.00 56.06 302 GLU B C 1
ATOM 7734 O O . GLU B 1 286 ? 48.747 81.903 -5.028 1.00 61.31 302 GLU B O 1
ATOM 7740 N N . VAL B 1 287 ? 48.761 80.893 -7.043 1.00 54.22 303 VAL B N 1
ATOM 7741 C CA . VAL B 1 287 ? 49.840 79.951 -6.705 1.00 57.30 303 VAL B CA 1
ATOM 7742 C C . VAL B 1 287 ? 51.118 80.690 -6.294 1.00 54.50 303 VAL B C 1
ATOM 7743 O O . VAL B 1 287 ? 51.752 80.324 -5.307 1.00 56.48 303 VAL B O 1
ATOM 7747 N N . GLN B 1 288 ? 51.490 81.722 -7.043 1.00 51.11 304 GLN B N 1
ATOM 7748 C CA . GLN B 1 288 ? 52.691 82.486 -6.716 1.00 52.16 304 GLN B CA 1
ATOM 7749 C C . GLN B 1 288 ? 52.611 83.141 -5.346 1.00 52.07 304 GLN B C 1
ATOM 7750 O O . GLN B 1 288 ? 53.608 83.197 -4.619 1.00 53.60 304 GLN B O 1
ATOM 7756 N N . LYS B 1 289 ? 51.433 83.638 -4.994 1.00 50.13 305 LYS B N 1
ATOM 7757 C CA . LYS B 1 289 ? 51.258 84.276 -3.689 1.00 52.27 305 LYS B CA 1
ATOM 7758 C C . LYS B 1 289 ? 51.322 83.278 -2.522 1.00 48.29 305 LYS B C 1
ATOM 7759 O O . LYS B 1 289 ? 51.877 83.576 -1.465 1.00 44.41 305 LYS B O 1
ATOM 7765 N N . GLU B 1 290 ? 50.769 82.093 -2.751 1.00 49.78 306 GLU B N 1
ATOM 7766 C CA . GLU B 1 290 ? 50.862 80.972 -1.824 1.00 50.74 306 GLU B CA 1
ATOM 7767 C C . GLU B 1 290 ? 52.327 80.633 -1.547 1.00 49.87 306 GLU B C 1
ATOM 7768 O O . GLU B 1 290 ? 52.752 80.610 -0.399 1.00 51.46 306 GLU B O 1
ATOM 7774 N N . ILE B 1 291 ? 53.096 80.425 -2.614 1.00 47.97 307 ILE B N 1
ATOM 7775 C CA . ILE B 1 291 ? 54.511 80.086 -2.498 1.00 45.52 307 ILE B CA 1
ATOM 7776 C C . ILE B 1 291 ? 55.303 81.230 -1.861 1.00 44.28 307 ILE B C 1
ATOM 7777 O O . ILE B 1 291 ? 56.186 80.995 -1.042 1.00 45.30 307 ILE B O 1
ATOM 7782 N N . PHE B 1 292 ? 54.995 82.467 -2.237 1.00 45.31 308 PHE B N 1
ATOM 7783 C CA . PHE B 1 292 ? 55.763 83.616 -1.754 1.00 43.07 308 PHE B CA 1
ATOM 7784 C C . PHE B 1 292 ? 55.563 83.864 -0.256 1.00 45.58 308 PHE B C 1
ATOM 7785 O O . PHE B 1 292 ? 56.526 84.138 0.466 1.00 47.51 308 PHE B O 1
ATOM 7793 N N . TYR B 1 293 ? 54.316 83.800 0.201 1.00 45.42 309 TYR B N 1
ATOM 7794 C CA . TYR B 1 293 ? 54.023 84.090 1.593 1.00 46.33 309 TYR B CA 1
ATOM 7795 C C . TYR B 1 293 ? 54.378 82.916 2.498 1.00 46.56 309 TYR B C 1
ATOM 7796 O O . TYR B 1 293 ? 54.870 83.127 3.603 1.00 46.59 309 TYR B O 1
ATOM 7805 N N . THR B 1 294 ? 54.164 81.686 2.029 1.00 46.08 310 THR B N 1
ATOM 7806 C CA . THR B 1 294 ? 54.683 80.501 2.738 1.00 47.61 310 THR B CA 1
ATOM 7807 C C . THR B 1 294 ? 56.211 80.573 2.940 1.00 46.96 310 THR B C 1
ATOM 7808 O O . THR B 1 294 ? 56.725 80.272 4.024 1.00 45.94 310 THR B O 1
ATOM 7812 N N . ALA B 1 295 ? 56.923 80.988 1.899 1.00 46.24 311 ALA B N 1
ATOM 7813 C CA . ALA B 1 295 ? 58.356 81.233 2.012 1.00 47.25 311 ALA B CA 1
ATOM 7814 C C . ALA B 1 295 ? 58.653 82.343 3.011 1.00 48.64 311 ALA B C 1
ATOM 7815 O O . ALA B 1 295 ? 59.546 82.202 3.834 1.00 52.85 311 ALA B O 1
ATOM 7817 N N . LEU B 1 296 ? 57.913 83.448 2.954 1.00 48.03 312 LEU B N 1
ATOM 7818 C CA . LEU B 1 296 ? 58.173 84.556 3.878 1.00 47.15 312 LEU B CA 1
ATOM 7819 C C . LEU B 1 296 ? 57.922 84.116 5.328 1.00 45.07 312 LEU B C 1
ATOM 7820 O O . LEU B 1 296 ? 58.708 84.440 6.224 1.00 40.38 312 LEU B O 1
ATOM 7825 N N . TYR B 1 297 ? 56.831 83.373 5.521 1.00 43.10 313 TYR B N 1
ATOM 7826 C CA . TYR B 1 297 ? 56.515 82.699 6.777 1.00 47.35 313 TYR B CA 1
ATOM 7827 C C . TYR B 1 297 ? 57.693 81.831 7.272 1.00 48.97 313 TYR B C 1
ATOM 7828 O O . TYR B 1 297 ? 58.166 82.027 8.396 1.00 50.45 313 TYR B O 1
ATOM 7837 N N . HIS B 1 298 ? 58.204 80.936 6.426 1.00 47.19 314 HIS B N 1
ATOM 7838 C CA . HIS B 1 298 ? 59.374 80.106 6.787 1.00 47.27 314 HIS B CA 1
ATOM 7839 C C . HIS B 1 298 ? 60.641 80.885 7.193 1.00 46.16 314 HIS B C 1
ATOM 7840 O O . HIS B 1 298 ? 61.433 80.378 8.002 1.00 44.93 314 HIS B O 1
ATOM 7847 N N . THR B 1 299 ? 60.823 82.106 6.675 1.00 44.11 315 THR B N 1
ATOM 7848 C CA . THR B 1 299 ? 61.941 82.954 7.108 1.00 42.13 315 THR B CA 1
ATOM 7849 C C . THR B 1 299 ? 61.692 83.586 8.465 1.00 44.04 315 THR B C 1
ATOM 7850 O O . THR B 1 299 ? 62.625 84.074 9.097 1.00 43.93 315 THR B O 1
ATOM 7854 N N . MET B 1 300 ? 60.436 83.609 8.900 1.00 46.12 316 MET B N 1
ATOM 7855 C CA . MET B 1 300 ? 60.036 84.367 10.077 1.00 50.27 316 MET B CA 1
ATOM 7856 C C . MET B 1 300 ? 59.776 83.521 11.339 1.00 52.21 316 MET B C 1
ATOM 7857 O O . MET B 1 300 ? 59.578 84.084 12.415 1.00 54.73 316 MET B O 1
ATOM 7862 N N . ILE B 1 301 ? 59.810 82.190 11.209 1.00 50.56 317 ILE B N 1
ATOM 7863 C CA . ILE B 1 301 ? 59.621 81.263 12.345 1.00 50.10 317 ILE B CA 1
ATOM 7864 C C . ILE B 1 301 ? 60.896 80.940 13.161 1.00 47.14 317 ILE B C 1
ATOM 7865 O O . ILE B 1 301 ? 60.844 80.175 14.120 1.00 48.68 317 ILE B O 1
ATOM 7870 N N . GLN B 1 302 ? 62.022 81.531 12.776 1.00 45.86 318 GLN B N 1
ATOM 7871 C CA . GLN B 1 302 ? 63.252 81.535 13.572 1.00 43.74 318 GLN B CA 1
ATOM 7872 C C . GLN B 1 302 ? 64.113 82.678 13.017 1.00 42.92 318 GLN B C 1
ATOM 7873 O O . GLN B 1 302 ? 63.823 83.113 11.908 1.00 45.82 318 GLN B O 1
ATOM 7879 N N . PRO B 1 303 ? 65.153 83.176 13.697 1.00 42.70 319 PRO B N 1
ATOM 7880 C CA . PRO B 1 303 ? 65.665 82.740 15.005 1.00 44.96 319 PRO B CA 1
ATOM 7881 C C . PRO B 1 303 ? 64.636 82.733 16.124 1.00 48.65 319 PRO B C 1
ATOM 7882 O O . PRO B 1 303 ? 63.686 83.510 16.076 1.00 47.99 319 PRO B O 1
ATOM 7886 N N . ASN B 1 304 ? 64.823 81.852 17.107 1.00 52.76 320 ASN B N 1
ATOM 7887 C CA . ASN B 1 304 ? 63.798 81.599 18.132 1.00 56.01 320 ASN B CA 1
ATOM 7888 C C . ASN B 1 304 ? 64.038 82.388 19.403 1.00 56.66 320 ASN B C 1
ATOM 7889 O O . ASN B 1 304 ? 65.189 82.588 19.812 1.00 56.10 320 ASN B O 1
ATOM 7894 N N . THR B 1 305 ? 62.947 82.865 20.001 1.00 57.27 321 THR B N 1
ATOM 7895 C CA . THR B 1 305 ? 63.003 83.533 21.305 1.00 59.15 321 THR B CA 1
ATOM 7896 C C . THR B 1 305 ? 63.454 82.526 22.368 1.00 55.09 321 THR B C 1
ATOM 7897 O O . THR B 1 305 ? 62.824 81.473 22.547 1.00 48.28 321 THR B O 1
ATOM 7901 N N . MET B 1 306 ? 64.544 82.869 23.049 1.00 53.53 322 MET B N 1
ATOM 7902 C CA . MET B 1 306 ? 65.054 82.080 24.155 1.00 57.11 322 MET B CA 1
ATOM 7903 C C . MET B 1 306 ? 64.717 82.687 25.530 1.00 59.31 322 MET B C 1
ATOM 7904 O O . MET B 1 306 ? 64.259 81.966 26.413 1.00 61.16 322 MET B O 1
ATOM 7909 N N . SER B 1 307 ? 64.959 83.989 25.713 1.00 58.37 323 SER B N 1
ATOM 7910 C CA . SER B 1 307 ? 64.754 84.636 27.010 1.00 58.93 323 SER B CA 1
ATOM 7911 C C . SER B 1 307 ? 63.283 84.695 27.405 1.00 59.56 323 SER B C 1
ATOM 7912 O O . SER B 1 307 ? 62.418 84.829 26.554 1.00 56.12 323 SER B O 1
ATOM 7915 N N . ASP B 1 308 ? 63.019 84.577 28.707 1.00 63.64 324 ASP B N 1
ATOM 7916 C CA . ASP B 1 308 ? 61.651 84.628 29.257 1.00 62.29 324 ASP B CA 1
ATOM 7917 C C . ASP B 1 308 ? 61.242 86.073 29.444 1.00 59.28 324 ASP B C 1
ATOM 7918 O O . ASP B 1 308 ? 62.092 86.973 29.360 1.00 54.71 324 ASP B O 1
ATOM 7923 N N . VAL B 1 309 ? 59.955 86.296 29.714 1.00 57.59 325 VAL B N 1
ATOM 7924 C CA . VAL B 1 309 ? 59.410 87.666 29.814 1.00 59.48 325 VAL B CA 1
ATOM 7925 C C . VAL B 1 309 ? 60.177 88.552 30.799 1.00 60.48 325 VAL B C 1
ATOM 7926 O O . VAL B 1 309 ? 60.311 89.751 30.563 1.00 64.42 325 VAL B O 1
ATOM 7930 N N . ASN B 1 310 ? 60.711 87.952 31.864 1.00 60.70 326 ASN B N 1
ATOM 7931 C CA . ASN B 1 310 ? 61.590 88.653 32.820 1.00 63.69 326 ASN B CA 1
ATOM 7932 C C . ASN B 1 310 ? 63.042 88.890 32.370 1.00 60.28 326 ASN B C 1
ATOM 7933 O O . ASN B 1 310 ? 63.870 89.341 33.173 1.00 57.09 326 ASN B O 1
ATOM 7938 N N . GLY B 1 311 ? 63.354 88.563 31.113 1.00 60.83 327 GLY B N 1
ATOM 7939 C CA . GLY B 1 311 ? 64.668 88.825 30.507 1.00 60.27 327 GLY B CA 1
ATOM 7940 C C . GLY B 1 311 ? 65.729 87.757 30.707 1.00 62.53 327 GLY B C 1
ATOM 7941 O O . GLY B 1 311 ? 66.896 87.978 30.357 1.00 62.61 327 GLY B O 1
ATOM 7942 N N . GLU B 1 312 ? 65.332 86.600 31.242 1.00 63.46 328 GLU B N 1
ATOM 7943 C CA . GLU B 1 312 ? 66.284 85.590 31.716 1.00 66.07 328 GLU B CA 1
ATOM 7944 C C . GLU B 1 312 ? 66.502 84.473 30.694 1.00 60.96 328 GLU B C 1
ATOM 7945 O O . GLU B 1 312 ? 65.541 83.922 30.161 1.00 57.53 328 GLU B O 1
ATOM 7951 N N . TYR B 1 313 ? 67.765 84.110 30.493 1.00 54.84 329 TYR B N 1
ATOM 7952 C CA . TYR B 1 313 ? 68.155 83.057 29.552 1.00 55.68 329 TYR B CA 1
ATOM 7953 C C . TYR B 1 313 ? 69.302 82.205 30.103 1.00 57.53 329 TYR B C 1
ATOM 7954 O O . TYR B 1 313 ? 70.101 82.677 30.925 1.00 58.11 329 TYR B O 1
ATOM 7963 N N . MET B 1 314 ? 69.398 80.967 29.621 1.00 56.66 330 MET B N 1
ATOM 7964 C CA . MET B 1 314 ? 70.620 80.181 29.808 1.00 59.19 330 MET B CA 1
ATOM 7965 C C . MET B 1 314 ? 71.665 80.642 28.790 1.00 54.50 330 MET B C 1
ATOM 7966 O O . MET B 1 314 ? 71.469 80.484 27.592 1.00 62.44 330 MET B O 1
ATOM 7971 N N . ALA B 1 315 ? 72.764 81.207 29.269 1.00 52.63 331 ALA B N 1
ATOM 7972 C CA . ALA B 1 315 ? 73.871 81.635 28.410 1.00 51.75 331 ALA B CA 1
ATOM 7973 C C . ALA B 1 315 ? 74.712 80.446 27.922 1.00 56.16 331 ALA B C 1
ATOM 7974 O O . ALA B 1 315 ? 74.403 79.280 28.225 1.00 55.87 331 ALA B O 1
ATOM 7976 N N . ALA B 1 316 ? 75.779 80.753 27.177 1.00 58.41 332 ALA B N 1
ATOM 7977 C CA . ALA B 1 316 ? 76.631 79.741 26.532 1.00 60.74 332 ALA B CA 1
ATOM 7978 C C . ALA B 1 316 ? 77.611 79.053 27.483 1.00 62.86 332 ALA B C 1
ATOM 7979 O O . ALA B 1 316 ? 78.320 78.131 27.072 1.00 68.57 332 ALA B O 1
ATOM 7981 N N . ASP B 1 317 ? 77.676 79.533 28.726 1.00 60.08 333 ASP B N 1
ATOM 7982 C CA . ASP B 1 317 ? 78.380 78.858 29.818 1.00 58.47 333 ASP B CA 1
ATOM 7983 C C . ASP B 1 317 ? 77.404 78.169 30.775 1.00 59.87 333 ASP B C 1
ATOM 7984 O O . ASP B 1 317 ? 77.787 77.754 31.855 1.00 64.95 333 ASP B O 1
ATOM 7989 N N . TYR B 1 318 ? 76.137 78.071 30.383 1.00 60.42 334 TYR B N 1
ATOM 7990 C CA . TYR B 1 318 ? 75.114 77.351 31.141 1.00 62.05 334 TYR B CA 1
ATOM 7991 C C . TYR B 1 318 ? 74.711 78.021 32.476 1.00 61.45 334 TYR B C 1
ATOM 7992 O O . TYR B 1 318 ? 73.909 77.466 33.237 1.00 60.39 334 TYR B O 1
ATOM 8001 N N . THR B 1 319 ? 75.213 79.237 32.713 1.00 64.96 335 THR B N 1
ATOM 8002 C CA . THR B 1 319 ? 74.742 80.087 33.809 1.00 65.74 335 THR B CA 1
ATOM 8003 C C . THR B 1 319 ? 73.494 80.832 33.378 1.00 66.29 335 THR B C 1
ATOM 8004 O O . THR B 1 319 ? 73.350 81.178 32.206 1.00 71.67 335 THR B O 1
ATOM 8008 N N . THR B 1 320 ? 72.613 81.093 34.337 1.00 64.33 336 THR B N 1
ATOM 8009 C CA . THR B 1 320 ? 71.461 81.948 34.121 1.00 63.98 336 THR B CA 1
ATOM 8010 C C . THR B 1 320 ? 71.925 83.409 34.095 1.00 64.98 336 THR B C 1
ATOM 8011 O O . THR B 1 320 ? 72.782 83.807 34.885 1.00 66.90 336 THR B O 1
ATOM 8015 N N . ARG B 1 321 ? 71.381 84.176 33.146 1.00 67.03 337 ARG B N 1
ATOM 8016 C CA . ARG B 1 321 ? 71.667 85.616 32.981 1.00 64.79 337 ARG B CA 1
ATOM 8017 C C . ARG B 1 321 ? 70.415 86.360 32.536 1.00 62.93 337 ARG B C 1
ATOM 8018 O O . ARG B 1 321 ? 69.425 85.739 32.135 1.00 60.43 337 ARG B O 1
ATOM 8026 N N . LYS B 1 322 ? 70.481 87.689 32.602 1.00 63.87 338 LYS B N 1
ATOM 8027 C CA . LYS B 1 322 ? 69.378 88.561 32.186 1.00 64.01 338 LYS B CA 1
ATOM 8028 C C . LYS B 1 322 ? 69.858 89.598 31.163 1.00 64.16 338 LYS B C 1
ATOM 8029 O O . LYS B 1 322 ? 70.963 90.151 31.296 1.00 59.77 338 LYS B O 1
ATOM 8031 N N . VAL B 1 323 ? 69.032 89.838 30.142 1.00 62.67 339 VAL B N 1
ATOM 8032 C CA . VAL B 1 323 ? 69.259 90.939 29.187 1.00 66.42 339 VAL B CA 1
ATOM 8033 C C . VAL B 1 323 ? 68.626 92.224 29.731 1.00 70.82 339 VAL B C 1
ATOM 8034 O O . VAL B 1 323 ? 67.959 92.191 30.768 1.00 68.88 339 VAL B O 1
ATOM 8038 N N . ALA B 1 324 ? 68.825 93.345 29.032 1.00 75.10 340 ALA B N 1
ATOM 8039 C CA . ALA B 1 324 ? 68.150 94.606 29.372 1.00 76.16 340 ALA B CA 1
ATOM 8040 C C . ALA B 1 324 ? 66.636 94.508 29.166 1.00 81.37 340 ALA B C 1
ATOM 8041 O O . ALA B 1 324 ? 66.152 93.611 28.470 1.00 82.49 340 ALA B O 1
ATOM 8043 N N . ASN B 1 325 ? 65.897 95.427 29.788 1.00 86.77 341 ASN B N 1
ATOM 8044 C CA . ASN B 1 325 ? 64.426 95.368 29.816 1.00 89.89 341 ASN B CA 1
ATOM 8045 C C . ASN B 1 325 ? 63.799 95.393 28.415 1.00 90.72 341 ASN B C 1
ATOM 8046 O O . ASN B 1 325 ? 62.837 94.668 28.136 1.00 94.29 341 ASN B O 1
ATOM 8048 N N . ASN B 1 326 ? 64.367 96.235 27.553 1.00 85.95 342 ASN B N 1
ATOM 8049 C CA . ASN B 1 326 ? 63.950 96.379 26.141 1.00 85.14 342 ASN B CA 1
ATOM 8050 C C . ASN B 1 326 ? 64.575 95.396 25.108 1.00 82.37 342 ASN B C 1
ATOM 8051 O O . ASN B 1 326 ? 64.484 95.635 23.898 1.00 82.21 342 ASN B O 1
ATOM 8056 N N . GLU B 1 327 ? 65.178 94.298 25.582 1.00 72.99 343 GLU B N 1
ATOM 8057 C CA . GLU B 1 327 ? 65.896 93.345 24.732 1.00 63.39 343 GLU B CA 1
ATOM 8058 C C . GLU B 1 327 ? 65.249 91.962 24.768 1.00 61.18 343 GLU B C 1
ATOM 8059 O O . GLU B 1 327 ? 64.479 91.637 25.672 1.00 57.14 343 GLU B O 1
ATOM 8065 N N . THR B 1 328 ? 65.565 91.167 23.751 1.00 60.11 344 THR B N 1
ATOM 8066 C CA . THR B 1 328 ? 65.181 89.765 23.680 1.00 59.46 344 THR B CA 1
ATOM 8067 C C . THR B 1 328 ? 66.411 88.957 23.267 1.00 60.55 344 THR B C 1
ATOM 8068 O O . THR B 1 328 ? 67.154 89.379 22.377 1.00 60.05 344 THR B O 1
ATOM 8072 N N . HIS B 1 329 ? 66.632 87.817 23.934 1.00 59.71 345 HIS B N 1
ATOM 8073 C CA . HIS B 1 329 ? 67.746 86.904 23.611 1.00 56.26 345 HIS B CA 1
ATOM 8074 C C . HIS B 1 329 ? 67.234 85.845 22.665 1.00 51.71 345 HIS B C 1
ATOM 8075 O O . HIS B 1 329 ? 66.248 85.164 22.979 1.00 48.61 345 HIS B O 1
ATOM 8082 N N . TYR B 1 330 ? 67.913 85.692 21.524 1.00 51.05 346 TYR B N 1
ATOM 8083 C CA . TYR B 1 330 ? 67.502 84.723 20.487 1.00 51.08 346 TYR B CA 1
ATOM 8084 C C . TYR B 1 330 ? 68.554 83.638 20.253 1.00 47.53 346 TYR B C 1
ATOM 8085 O O . TYR B 1 330 ? 69.754 83.891 20.364 1.00 45.62 346 TYR B O 1
ATOM 8094 N N . THR B 1 331 ? 68.088 82.451 19.884 1.00 46.80 347 THR B N 1
ATOM 8095 C CA . THR B 1 331 ? 68.961 81.365 19.420 1.00 51.29 347 THR B CA 1
ATOM 8096 C C . THR B 1 331 ? 68.393 80.712 18.129 1.00 49.69 347 THR B C 1
ATOM 8097 O O . THR B 1 331 ? 67.461 81.250 17.529 1.00 52.12 347 THR B O 1
ATOM 8101 N N . THR B 1 332 ? 68.947 79.561 17.726 1.00 47.94 348 THR B N 1
ATOM 8102 C CA . THR B 1 332 ? 68.672 78.928 16.431 1.00 46.95 348 THR B CA 1
ATOM 8103 C C . THR B 1 332 ? 69.251 79.770 15.282 1.00 48.29 348 THR B C 1
ATOM 8104 O O . THR B 1 332 ? 68.516 80.453 14.564 1.00 48.35 348 THR B O 1
ATOM 8108 N N . PHE B 1 333 ? 70.579 79.742 15.158 1.00 46.92 349 PHE B N 1
ATOM 8109 C CA . PHE B 1 333 ? 71.299 80.422 14.098 1.00 46.45 349 PHE B CA 1
ATOM 8110 C C . PHE B 1 333 ? 71.991 79.422 13.162 1.00 47.93 349 PHE B C 1
ATOM 8111 O O . PHE B 1 333 ? 73.167 79.096 13.356 1.00 51.26 349 PHE B O 1
ATOM 8119 N N . SER B 1 334 ? 71.265 78.959 12.137 1.00 45.55 350 SER B N 1
ATOM 8120 C CA . SER B 1 334 ? 71.780 77.992 11.134 1.00 43.61 350 SER B CA 1
ATOM 8121 C C . SER B 1 334 ? 72.707 78.663 10.122 1.00 42.56 350 SER B C 1
ATOM 8122 O O . SER B 1 334 ? 72.464 78.632 8.920 1.00 43.88 350 SER B O 1
ATOM 8125 N N . LEU B 1 335 ? 73.803 79.220 10.622 1.00 43.22 351 LEU B N 1
ATOM 8126 C CA . LEU B 1 335 ? 74.522 80.280 9.928 1.00 44.76 351 LEU B CA 1
ATOM 8127 C C . LEU B 1 335 ? 75.142 79.962 8.577 1.00 47.59 351 LEU B C 1
ATOM 8128 O O . LEU B 1 335 ? 75.218 80.843 7.733 1.00 49.25 351 LEU B O 1
ATOM 8133 N N . TRP B 1 336 ? 75.596 78.733 8.362 1.00 47.86 352 TRP B N 1
ATOM 8134 C CA . TRP B 1 336 ? 76.213 78.380 7.079 1.00 45.42 352 TRP B CA 1
ATOM 8135 C C . TRP B 1 336 ? 75.235 78.605 5.919 1.00 45.73 352 TRP B C 1
ATOM 8136 O O . TRP B 1 336 ? 75.645 79.005 4.831 1.00 40.94 352 TRP B O 1
ATOM 8147 N N . ASP B 1 337 ? 73.952 78.377 6.184 1.00 45.56 353 ASP B N 1
ATOM 8148 C CA . ASP B 1 337 ? 72.893 78.703 5.238 1.00 48.81 353 ASP B CA 1
ATOM 8149 C C . ASP B 1 337 ? 72.509 80.184 5.334 1.00 48.68 353 ASP B C 1
ATOM 8150 O O . ASP B 1 337 ? 72.625 80.944 4.359 1.00 47.10 353 ASP B O 1
ATOM 8155 N N . THR B 1 338 ? 72.107 80.594 6.534 1.00 48.93 354 THR B N 1
ATOM 8156 C CA . THR B 1 338 ? 71.318 81.812 6.705 1.00 45.70 354 THR B CA 1
ATOM 8157 C C . THR B 1 338 ? 72.078 83.100 6.467 1.00 43.01 354 THR B C 1
ATOM 8158 O O . THR B 1 338 ? 71.453 84.120 6.209 1.00 44.28 354 THR B O 1
ATOM 8162 N N . PHE B 1 339 ? 73.406 83.074 6.532 1.00 41.93 355 PHE B N 1
ATOM 8163 C CA . PHE B 1 339 ? 74.198 84.284 6.226 1.00 42.98 355 PHE B CA 1
ATOM 8164 C C . PHE B 1 339 ? 74.064 84.744 4.775 1.00 42.82 355 PHE B C 1
ATOM 8165 O O . PHE B 1 339 ? 74.304 85.910 4.468 1.00 42.83 355 PHE B O 1
ATOM 8173 N N . ARG B 1 340 ? 73.696 83.816 3.898 1.00 46.03 356 ARG B N 1
ATOM 8174 C CA . ARG B 1 340 ? 73.641 84.060 2.470 1.00 48.57 356 ARG B CA 1
ATOM 8175 C C . ARG B 1 340 ? 72.465 84.952 2.038 1.00 48.66 356 ARG B C 1
ATOM 8176 O O . ARG B 1 340 ? 72.662 85.886 1.271 1.00 45.55 356 ARG B O 1
ATOM 8184 N N . ALA B 1 341 ? 71.255 84.639 2.506 1.00 48.19 357 ALA B N 1
ATOM 8185 C CA . ALA B 1 341 ? 70.036 85.381 2.106 1.00 49.14 357 ALA B CA 1
ATOM 8186 C C . ALA B 1 341 ? 69.134 85.765 3.284 1.00 47.78 357 ALA B C 1
ATOM 8187 O O . ALA B 1 341 ? 68.769 86.937 3.428 1.00 47.83 357 ALA B O 1
ATOM 8189 N N . SER B 1 342 ? 68.779 84.782 4.112 1.00 45.52 358 SER B N 1
ATOM 8190 C CA . SER B 1 342 ? 67.964 85.013 5.309 1.00 43.24 358 SER B CA 1
ATOM 8191 C C . SER B 1 342 ? 68.360 86.284 6.077 1.00 42.30 358 SER B C 1
ATOM 8192 O O . SER B 1 342 ? 67.543 87.178 6.253 1.00 43.13 358 SER B O 1
ATOM 8195 N N . HIS B 1 343 ? 69.611 86.387 6.494 1.00 42.68 359 HIS B N 1
ATOM 8196 C CA . HIS B 1 343 ? 70.032 87.547 7.282 1.00 45.56 359 HIS B CA 1
ATOM 8197 C C . HIS B 1 343 ? 70.008 88.870 6.517 1.00 46.09 359 HIS B C 1
ATOM 8198 O O . HIS B 1 343 ? 69.627 89.892 7.082 1.00 48.21 359 HIS B O 1
ATOM 8205 N N . PRO B 1 344 ? 70.421 88.869 5.244 1.00 47.77 360 PRO B N 1
ATOM 8206 C CA . PRO B 1 344 ? 70.149 90.056 4.435 1.00 45.69 360 PRO B CA 1
ATOM 8207 C C . PRO B 1 344 ? 68.666 90.449 4.408 1.00 41.15 360 PRO B C 1
ATOM 8208 O O . PRO B 1 344 ? 68.343 91.627 4.549 1.00 37.98 360 PRO B O 1
ATOM 8212 N N . LEU B 1 345 ? 67.782 89.470 4.269 1.00 38.73 361 LEU B N 1
ATOM 8213 C CA . LEU B 1 345 ? 66.363 89.742 4.304 1.00 38.98 361 LEU B CA 1
ATOM 8214 C C . LEU B 1 345 ? 65.901 90.371 5.637 1.00 42.35 361 LEU B C 1
ATOM 8215 O O . LEU B 1 345 ? 65.026 91.252 5.622 1.00 44.52 361 LEU B O 1
ATOM 8220 N N . TYR B 1 346 ? 66.476 89.935 6.764 1.00 43.20 362 TYR B N 1
ATOM 8221 C CA . TYR B 1 346 ? 66.137 90.517 8.073 1.00 42.15 362 TYR B CA 1
ATOM 8222 C C . TYR B 1 346 ? 66.614 91.950 8.207 1.00 41.98 362 TYR B C 1
ATOM 8223 O O . TYR B 1 346 ? 65.987 92.717 8.917 1.00 43.91 362 TYR B O 1
ATOM 8232 N N . THR B 1 347 ? 67.689 92.334 7.523 1.00 41.60 363 THR B N 1
ATOM 8233 C CA . THR B 1 347 ? 68.122 93.739 7.550 1.00 43.55 363 THR B CA 1
ATOM 8234 C C . THR B 1 347 ? 67.110 94.670 6.843 1.00 45.66 363 THR B C 1
ATOM 8235 O O . THR B 1 347 ? 67.065 95.882 7.116 1.00 45.67 363 THR B O 1
ATOM 8239 N N . LEU B 1 348 ? 66.353 94.102 5.903 1.00 43.88 364 LEU B N 1
ATOM 8240 C CA . LEU B 1 348 ? 65.316 94.822 5.183 1.00 45.36 364 LEU B CA 1
ATOM 8241 C C . LEU B 1 348 ? 64.032 94.883 5.978 1.00 44.73 364 LEU B C 1
ATOM 8242 O O . LEU B 1 348 ? 63.462 95.955 6.126 1.00 48.29 364 LEU B O 1
ATOM 8247 N N . LEU B 1 349 ? 63.584 93.732 6.468 1.00 42.52 365 LEU B N 1
ATOM 8248 C CA . LEU B 1 349 ? 62.275 93.606 7.090 1.00 43.41 365 LEU B CA 1
ATOM 8249 C C . LEU B 1 349 ? 62.248 93.722 8.619 1.00 44.06 365 LEU B C 1
ATOM 8250 O O . LEU B 1 349 ? 61.200 94.020 9.189 1.00 44.25 365 LEU B O 1
ATOM 8255 N N . GLU B 1 350 ? 63.366 93.450 9.285 1.00 45.82 366 GLU B N 1
ATOM 8256 C CA . GLU B 1 350 ? 63.361 93.240 10.743 1.00 44.52 366 GLU B CA 1
ATOM 8257 C C . GLU B 1 350 ? 64.536 93.897 11.421 1.00 43.21 366 GLU B C 1
ATOM 8258 O O . GLU B 1 350 ? 65.142 93.287 12.280 1.00 42.41 366 GLU B O 1
ATOM 8264 N N . PRO B 1 351 ? 64.847 95.155 11.063 1.00 45.41 367 PRO B N 1
ATOM 8265 C CA . PRO B 1 351 ? 66.044 95.804 11.611 1.00 49.28 367 PRO B CA 1
ATOM 8266 C C . PRO B 1 351 ? 66.107 95.892 13.140 1.00 50.40 367 PRO B C 1
ATOM 8267 O O . PRO B 1 351 ? 67.207 95.851 13.687 1.00 51.50 367 PRO B O 1
ATOM 8271 N N . GLU B 1 352 ? 64.957 96.001 13.814 1.00 51.50 368 GLU B N 1
ATOM 8272 C CA . GLU B 1 352 ? 64.919 95.983 15.285 1.00 53.45 368 GLU B CA 1
ATOM 8273 C C . GLU B 1 352 ? 65.366 94.623 15.821 1.00 53.94 368 GLU B C 1
ATOM 8274 O O . GLU B 1 352 ? 66.219 94.570 16.706 1.00 55.71 368 GLU B O 1
ATOM 8276 N N . ARG B 1 353 ? 64.799 93.539 15.283 1.00 53.04 369 ARG B N 1
ATOM 8277 C CA . ARG B 1 353 ? 65.198 92.175 15.681 1.00 54.96 369 ARG B CA 1
ATOM 8278 C C . ARG B 1 353 ? 66.657 91.852 15.353 1.00 55.35 369 ARG B C 1
ATOM 8279 O O . ARG B 1 353 ? 67.322 91.160 16.117 1.00 59.16 369 ARG B O 1
ATOM 8287 N N . VAL B 1 354 ? 67.152 92.364 14.229 1.00 54.68 370 VAL B N 1
ATOM 8288 C CA . VAL B 1 354 ? 68.551 92.159 13.839 1.00 52.24 370 VAL B CA 1
ATOM 8289 C C . VAL B 1 354 ? 69.511 92.621 14.937 1.00 51.69 370 VAL B C 1
ATOM 8290 O O . VAL B 1 354 ? 70.501 91.953 15.211 1.00 56.83 370 VAL B O 1
ATOM 8294 N N . THR B 1 355 ? 69.215 93.749 15.568 1.00 53.89 371 THR B N 1
ATOM 8295 C CA . THR B 1 355 ? 70.017 94.232 16.706 1.00 53.91 371 THR B CA 1
ATOM 8296 C C . THR B 1 355 ? 70.054 93.212 17.854 1.00 50.16 371 THR B C 1
ATOM 8297 O O . THR B 1 355 ? 71.093 93.003 18.457 1.00 46.24 371 THR B O 1
ATOM 8301 N N . ASP B 1 356 ? 68.924 92.578 18.135 1.00 50.80 372 ASP B N 1
ATOM 8302 C CA . ASP B 1 356 ? 68.886 91.499 19.117 1.00 53.53 372 ASP B CA 1
ATOM 8303 C C . ASP B 1 356 ? 69.595 90.218 18.637 1.00 54.40 372 ASP B C 1
ATOM 8304 O O . ASP B 1 356 ? 70.219 89.521 19.443 1.00 58.62 372 ASP B O 1
ATOM 8309 N N . PHE B 1 357 ? 69.496 89.914 17.343 1.00 51.83 373 PHE B N 1
ATOM 8310 C CA . PHE B 1 357 ? 70.218 88.783 16.760 1.00 48.45 373 PHE B CA 1
ATOM 8311 C C . PHE B 1 357 ? 71.713 88.970 16.943 1.00 48.61 373 PHE B C 1
ATOM 8312 O O . PHE B 1 357 ? 72.388 88.089 17.465 1.00 50.91 373 PHE B O 1
ATOM 8320 N N . VAL B 1 358 ? 72.212 90.130 16.534 1.00 48.17 374 VAL B N 1
ATOM 8321 C CA . VAL B 1 358 ? 73.623 90.472 16.685 1.00 48.87 374 VAL B CA 1
ATOM 8322 C C . VAL B 1 358 ? 74.034 90.453 18.159 1.00 53.53 374 VAL B C 1
ATOM 8323 O O . VAL B 1 358 ? 75.108 89.957 18.491 1.00 56.10 374 VAL B O 1
ATOM 8327 N N . LYS B 1 359 ? 73.192 91.007 19.034 1.00 53.96 375 LYS B N 1
ATOM 8328 C CA . LYS B 1 359 ? 73.480 91.015 20.472 1.00 53.28 375 LYS B CA 1
ATOM 8329 C C . LYS B 1 359 ? 73.588 89.595 21.028 1.00 51.41 375 LYS B C 1
ATOM 8330 O O . LYS B 1 359 ? 74.531 89.295 21.754 1.00 51.63 375 LYS B O 1
ATOM 8336 N N . SER B 1 360 ? 72.620 88.748 20.681 1.00 47.62 376 SER B N 1
ATOM 8337 C CA . SER B 1 360 ? 72.631 87.340 21.046 1.00 48.94 376 SER B CA 1
ATOM 8338 C C . SER B 1 360 ? 73.897 86.585 20.583 1.00 53.68 376 SER B C 1
ATOM 8339 O O . SER B 1 360 ? 74.421 85.744 21.314 1.00 55.87 376 SER B O 1
ATOM 8342 N N . MET B 1 361 ? 74.371 86.877 19.372 1.00 55.17 377 MET B N 1
ATOM 8343 C CA . MET B 1 361 ? 75.593 86.260 18.843 1.00 53.89 377 MET B CA 1
ATOM 8344 C C . MET B 1 361 ? 76.820 86.666 19.642 1.00 55.02 377 MET B C 1
ATOM 8345 O O . MET B 1 361 ? 77.617 85.811 20.023 1.00 54.54 377 MET B O 1
ATOM 8350 N N . ILE B 1 362 ? 76.964 87.963 19.890 1.00 55.14 378 ILE B N 1
ATOM 8351 C CA . ILE B 1 362 ? 78.084 88.482 20.681 1.00 56.69 378 ILE B CA 1
ATOM 8352 C C . ILE B 1 362 ? 78.060 87.925 22.125 1.00 55.64 378 ILE B C 1
ATOM 8353 O O . ILE B 1 362 ? 79.111 87.733 22.707 1.00 55.22 378 ILE B O 1
ATOM 8358 N N . ARG B 1 363 ? 76.875 87.645 22.672 1.00 57.67 379 ARG B N 1
ATOM 8359 C CA . ARG B 1 363 ? 76.742 86.949 23.969 1.00 61.45 379 ARG B CA 1
ATOM 8360 C C . ARG B 1 363 ? 77.384 85.561 23.997 1.00 64.36 379 ARG B C 1
ATOM 8361 O O . ARG B 1 363 ? 77.849 85.124 25.056 1.00 62.57 379 ARG B O 1
ATOM 8369 N N . GLN B 1 364 ? 77.396 84.853 22.865 1.00 63.23 380 GLN B N 1
ATOM 8370 C CA . GLN B 1 364 ? 78.190 83.634 22.806 1.00 62.13 380 GLN B CA 1
ATOM 8371 C C . GLN B 1 364 ? 79.675 83.958 22.890 1.00 59.94 380 GLN B C 1
ATOM 8372 O O . GLN B 1 364 ? 80.394 83.270 23.601 1.00 64.04 380 GLN B O 1
ATOM 8378 N N . TYR B 1 365 ? 80.147 84.981 22.183 1.00 57.60 381 TYR B N 1
ATOM 8379 C CA . TYR B 1 365 ? 81.560 85.361 22.323 1.00 58.47 381 TYR B CA 1
ATOM 8380 C C . TYR B 1 365 ? 81.909 85.683 23.782 1.00 61.79 381 TYR B C 1
ATOM 8381 O O . TYR B 1 365 ? 82.930 85.221 24.287 1.00 64.04 381 TYR B O 1
ATOM 8390 N N . GLU B 1 366 ? 81.048 86.455 24.444 1.00 61.78 382 GLU B N 1
ATOM 8391 C CA . GLU B 1 366 ? 81.282 86.900 25.821 1.00 65.84 382 GLU B CA 1
ATOM 8392 C C . GLU B 1 366 ? 81.509 85.742 26.803 1.00 63.07 382 GLU B C 1
ATOM 8393 O O . GLU B 1 366 ? 82.477 85.761 27.553 1.00 61.51 382 GLU B O 1
ATOM 8395 N N . TYR B 1 367 ? 80.645 84.731 26.757 1.00 60.79 383 TYR B N 1
ATOM 8396 C CA . TYR B 1 367 ? 80.632 83.653 27.745 1.00 63.35 383 TYR B CA 1
ATOM 8397 C C . TYR B 1 367 ? 81.178 82.299 27.261 1.00 66.18 383 TYR B C 1
ATOM 8398 O O . TYR B 1 367 ? 81.173 81.323 28.021 1.00 65.37 383 TYR B O 1
ATOM 8407 N N . TYR B 1 368 ? 81.614 82.233 26.001 1.00 67.20 384 TYR B N 1
ATOM 8408 C CA . TYR B 1 368 ? 82.153 81.000 25.396 1.00 62.37 384 TYR B CA 1
ATOM 8409 C C . TYR B 1 368 ? 83.441 81.207 24.589 1.00 59.29 384 TYR B C 1
ATOM 8410 O O . TYR B 1 368 ? 84.042 80.222 24.188 1.00 64.81 384 TYR B O 1
ATOM 8419 N N . GLY B 1 369 ? 83.872 82.453 24.361 1.00 54.55 385 GLY B N 1
ATOM 8420 C CA . GLY B 1 369 ? 85.185 82.734 23.755 1.00 54.23 385 GLY B CA 1
ATOM 8421 C C . GLY B 1 369 ? 85.225 83.084 22.269 1.00 56.53 385 GLY B C 1
ATOM 8422 O O . GLY B 1 369 ? 86.208 83.678 21.806 1.00 55.98 385 GLY B O 1
ATOM 8423 N N . TYR B 1 370 ? 84.191 82.709 21.510 1.00 57.45 386 TYR B N 1
ATOM 8424 C CA . TYR B 1 370 ? 84.106 83.055 20.074 1.00 58.14 386 TYR B CA 1
ATOM 8425 C C . TYR B 1 370 ? 82.669 82.990 19.525 1.00 56.57 386 TYR B C 1
ATOM 8426 O O . TYR B 1 370 ? 81.793 82.296 20.086 1.00 52.90 386 TYR B O 1
ATOM 8435 N N . LEU B 1 371 ? 82.453 83.697 18.408 1.00 56.46 387 LEU B N 1
ATOM 8436 C CA . LEU B 1 371 ? 81.114 83.862 17.810 1.00 53.24 387 LEU B CA 1
ATOM 8437 C C . LEU B 1 371 ? 80.511 82.535 17.335 1.00 52.03 387 LEU B C 1
ATOM 8438 O O . LEU B 1 371 ? 81.248 81.580 17.070 1.00 51.28 387 LEU B O 1
ATOM 8443 N N . PRO B 1 372 ? 79.164 82.460 17.256 1.00 50.62 388 PRO B N 1
ATOM 8444 C CA . PRO B 1 372 ? 78.496 81.198 16.873 1.00 50.79 388 PRO B CA 1
ATOM 8445 C C . PRO B 1 372 ? 78.794 80.731 15.450 1.00 52.55 388 PRO B C 1
ATOM 8446 O O . PRO B 1 372 ? 78.850 81.543 14.535 1.00 54.30 388 PRO B O 1
ATOM 8450 N N . ILE B 1 373 ? 78.993 79.429 15.283 1.00 53.80 389 ILE B N 1
ATOM 8451 C CA . ILE B 1 373 ? 79.212 78.818 13.970 1.00 53.38 389 ILE B CA 1
ATOM 8452 C C . ILE B 1 373 ? 77.880 78.289 13.506 1.00 51.04 389 ILE B C 1
ATOM 8453 O O . ILE B 1 373 ? 77.448 78.575 12.409 1.00 49.89 389 ILE B O 1
ATOM 8458 N N . TRP B 1 374 ? 77.247 77.501 14.353 1.00 49.72 390 TRP B N 1
ATOM 8459 C CA . TRP B 1 374 ? 75.890 77.064 14.124 1.00 51.69 390 TRP B CA 1
ATOM 8460 C C . TRP B 1 374 ? 75.335 76.913 15.533 1.00 55.51 390 TRP B C 1
ATOM 8461 O O . TRP B 1 374 ? 75.864 76.104 16.298 1.00 61.88 390 TRP B O 1
ATOM 8472 N N . GLN B 1 375 ? 74.303 77.690 15.887 1.00 52.91 391 GLN B N 1
ATOM 8473 C CA . GLN B 1 375 ? 73.839 77.755 17.274 1.00 48.69 391 GLN B CA 1
ATOM 8474 C C . GLN B 1 375 ? 72.465 77.179 17.494 1.00 51.58 391 GLN B C 1
ATOM 8475 O O . GLN B 1 375 ? 71.545 77.395 16.707 1.00 55.82 391 GLN B O 1
ATOM 8481 N N . LEU B 1 376 ? 72.343 76.454 18.598 1.00 53.07 392 LEU B N 1
ATOM 8482 C CA . LEU B 1 376 ? 71.144 75.732 18.953 1.00 54.72 392 LEU B CA 1
ATOM 8483 C C . LEU B 1 376 ? 70.964 75.883 20.468 1.00 57.90 392 LEU B C 1
ATOM 8484 O O . LEU B 1 376 ? 71.950 75.818 21.221 1.00 54.90 392 LEU B O 1
ATOM 8489 N N . TRP B 1 377 ? 69.723 76.113 20.905 1.00 55.91 393 TRP B N 1
ATOM 8490 C CA . TRP B 1 377 ? 69.383 76.268 22.329 1.00 53.92 393 TRP B CA 1
ATOM 8491 C C . TRP B 1 377 ? 70.515 76.896 23.159 1.00 52.34 393 TRP B C 1
ATOM 8492 O O . TRP B 1 377 ? 70.992 76.319 24.138 1.00 49.39 393 TRP B O 1
ATOM 8503 N N . GLY B 1 378 ? 70.971 78.061 22.708 1.00 49.43 394 GLY B N 1
ATOM 8504 C CA . GLY B 1 378 ? 71.921 78.880 23.445 1.00 50.36 394 GLY B CA 1
ATOM 8505 C C . GLY B 1 378 ? 73.379 78.570 23.223 1.00 51.85 394 GLY B C 1
ATOM 8506 O O . GLY B 1 378 ? 74.223 79.390 23.562 1.00 55.24 394 GLY B O 1
ATOM 8507 N N . GLN B 1 379 ? 73.688 77.423 22.620 1.00 56.97 395 GLN B N 1
ATOM 8508 C CA . GLN B 1 379 ? 75.071 76.922 22.557 1.00 61.57 395 GLN B CA 1
ATOM 8509 C C . GLN B 1 379 ? 75.470 76.496 21.147 1.00 60.00 395 GLN B C 1
ATOM 8510 O O . GLN B 1 379 ? 74.621 76.097 20.342 1.00 59.39 395 GLN B O 1
ATOM 8516 N N . ASP B 1 380 ? 76.770 76.559 20.879 1.00 56.14 396 ASP B N 1
ATOM 8517 C CA . ASP B 1 380 ? 77.329 76.103 19.611 1.00 58.36 396 ASP B CA 1
ATOM 8518 C C . ASP B 1 380 ? 77.309 74.567 19.468 1.00 58.68 396 ASP B C 1
ATOM 8519 O O . ASP B 1 380 ? 77.500 73.837 20.450 1.00 58.65 396 ASP B O 1
ATOM 8524 N N . ASN B 1 381 ? 77.066 74.097 18.242 1.00 56.29 397 ASN B N 1
ATOM 8525 C CA . ASN B 1 381 ? 77.324 72.697 17.860 1.00 53.60 397 ASN B CA 1
ATOM 8526 C C . ASN B 1 381 ? 78.324 72.480 16.699 1.00 54.97 397 ASN B C 1
ATOM 8527 O O . ASN B 1 381 ? 78.542 71.339 16.285 1.00 59.24 397 ASN B O 1
ATOM 8532 N N . TYR B 1 382 ? 78.922 73.561 16.189 1.00 53.77 398 TYR B N 1
ATOM 8533 C CA . TYR B 1 382 ? 79.985 73.506 15.158 1.00 53.09 398 TYR B CA 1
ATOM 8534 C C . TYR B 1 382 ? 79.611 72.963 13.743 1.00 53.70 398 TYR B C 1
ATOM 8535 O O . TYR B 1 382 ? 80.484 72.789 12.886 1.00 48.70 398 TYR B O 1
ATOM 8544 N N . CYS B 1 383 ? 78.322 72.760 13.475 1.00 55.65 399 CYS B N 1
ATOM 8545 C CA . CYS B 1 383 ? 77.871 72.150 12.211 1.00 56.84 399 CYS B CA 1
ATOM 8546 C C . CYS B 1 383 ? 78.268 73.015 11.009 1.00 56.15 399 CYS B C 1
ATOM 8547 O O . CYS B 1 383 ? 78.271 74.246 11.100 1.00 56.47 399 CYS B O 1
ATOM 8550 N N . MET B 1 384 ? 78.660 72.350 9.920 1.00 55.44 400 MET B N 1
ATOM 8551 C CA . MET B 1 384 ? 79.190 72.991 8.695 1.00 50.74 400 MET B CA 1
ATOM 8552 C C . MET B 1 384 ? 80.525 73.693 8.950 1.00 48.21 400 MET B C 1
ATOM 8553 O O . MET B 1 384 ? 81.287 73.223 9.771 1.00 54.74 400 MET B O 1
ATOM 8558 N N . ILE B 1 385 ? 80.814 74.791 8.256 1.00 47.13 401 ILE B N 1
ATOM 8559 C CA . ILE B 1 385 ? 82.154 75.386 8.212 1.00 47.63 401 ILE B CA 1
ATOM 8560 C C . ILE B 1 385 ? 82.051 76.905 8.253 1.00 47.97 401 ILE B C 1
ATOM 8561 O O . ILE B 1 385 ? 80.957 77.449 8.244 1.00 48.74 401 ILE B O 1
ATOM 8566 N N . GLY B 1 386 ? 83.196 77.578 8.296 1.00 49.82 402 GLY B N 1
ATOM 8567 C CA . GLY B 1 386 ? 83.256 79.029 8.372 1.00 50.43 402 GLY B CA 1
ATOM 8568 C C . GLY B 1 386 ? 82.899 79.571 9.745 1.00 52.00 402 GLY B C 1
ATOM 8569 O O . GLY B 1 386 ? 82.456 78.827 10.631 1.00 50.04 402 GLY B O 1
ATOM 8570 N N . ASN B 1 387 ? 83.124 80.875 9.907 1.00 55.02 403 ASN B N 1
ATOM 8571 C CA . ASN B 1 387 ? 82.642 81.663 11.051 1.00 56.52 403 ASN B CA 1
ATOM 8572 C C . ASN B 1 387 ? 81.596 82.688 10.575 1.00 54.66 403 ASN B C 1
ATOM 8573 O O . ASN B 1 387 ? 81.812 83.907 10.588 1.00 55.01 403 ASN B O 1
ATOM 8578 N N . HIS B 1 388 ? 80.447 82.160 10.170 1.00 51.84 404 HIS B N 1
ATOM 8579 C CA . HIS B 1 388 ? 79.468 82.926 9.404 1.00 51.90 404 HIS B CA 1
ATOM 8580 C C . HIS B 1 388 ? 78.512 83.830 10.215 1.00 55.92 404 HIS B C 1
ATOM 8581 O O . HIS B 1 388 ? 77.566 84.390 9.648 1.00 53.72 404 HIS B O 1
ATOM 8588 N N . SER B 1 389 ? 78.781 83.994 11.515 1.00 50.95 405 SER B N 1
ATOM 8589 C CA . SER B 1 389 ? 78.307 85.159 12.257 1.00 49.87 405 SER B CA 1
ATOM 8590 C C . SER B 1 389 ? 78.899 86.441 11.703 1.00 49.01 405 SER B C 1
ATOM 8591 O O . SER B 1 389 ? 78.291 87.497 11.828 1.00 48.73 405 SER B O 1
ATOM 8594 N N . ILE B 1 390 ? 80.102 86.357 11.141 1.00 46.39 406 ILE B N 1
ATOM 8595 C CA . ILE B 1 390 ? 80.883 87.548 10.841 1.00 47.72 406 ILE B CA 1
ATOM 8596 C C . ILE B 1 390 ? 80.314 88.372 9.681 1.00 50.43 406 ILE B C 1
ATOM 8597 O O . ILE B 1 390 ? 80.266 89.598 9.774 1.00 50.14 406 ILE B O 1
ATOM 8602 N N . PRO B 1 391 ? 79.878 87.713 8.590 1.00 50.41 407 PRO B N 1
ATOM 8603 C CA . PRO B 1 391 ? 79.163 88.495 7.582 1.00 50.66 407 PRO B CA 1
ATOM 8604 C C . PRO B 1 391 ? 77.873 89.141 8.127 1.00 47.84 407 PRO B C 1
ATOM 8605 O O . PRO B 1 391 ? 77.606 90.291 7.799 1.00 46.13 407 PRO B O 1
ATOM 8609 N N . VAL B 1 392 ? 77.126 88.419 8.970 1.00 46.70 408 VAL B N 1
ATOM 8610 C CA . VAL B 1 392 ? 75.845 88.901 9.519 1.00 46.64 408 VAL B CA 1
ATOM 8611 C C . VAL B 1 392 ? 76.036 90.156 10.364 1.00 48.86 408 VAL B C 1
ATOM 8612 O O . VAL B 1 392 ? 75.318 91.138 10.193 1.00 51.09 408 VAL B O 1
ATOM 8616 N N . ILE B 1 393 ? 77.016 90.117 11.259 1.00 48.51 409 ILE B N 1
ATOM 8617 C CA . ILE B 1 393 ? 77.332 91.250 12.111 1.00 49.39 409 ILE B CA 1
ATOM 8618 C C . ILE B 1 393 ? 77.933 92.384 11.301 1.00 49.53 409 ILE B C 1
ATOM 8619 O O . ILE B 1 393 ? 77.646 93.553 11.572 1.00 54.00 409 ILE B O 1
ATOM 8624 N N . THR B 1 394 ? 78.787 92.049 10.340 1.00 47.20 410 THR B N 1
ATOM 8625 C CA . THR B 1 394 ? 79.430 93.063 9.507 1.00 45.43 410 THR B CA 1
ATOM 8626 C C . THR B 1 394 ? 78.394 93.778 8.644 1.00 45.33 410 THR B C 1
ATOM 8627 O O . THR B 1 394 ? 78.391 95.007 8.556 1.00 44.63 410 THR B O 1
ATOM 8631 N N . ASP B 1 395 ? 77.517 92.992 8.024 1.00 44.46 411 ASP B N 1
ATOM 8632 C CA . ASP B 1 395 ? 76.463 93.528 7.172 1.00 46.27 411 ASP B CA 1
ATOM 8633 C C . ASP B 1 395 ? 75.561 94.492 7.952 1.00 47.41 411 ASP B C 1
ATOM 8634 O O . ASP B 1 395 ? 75.237 95.566 7.460 1.00 46.39 411 ASP B O 1
ATOM 8639 N N . ALA B 1 396 ? 75.167 94.093 9.160 1.00 47.61 412 ALA B N 1
ATOM 8640 C CA . ALA B 1 396 ? 74.270 94.898 9.981 1.00 48.86 412 ALA B CA 1
ATOM 8641 C C . ALA B 1 396 ? 74.909 96.225 10.384 1.00 50.42 412 ALA B C 1
ATOM 8642 O O . ALA B 1 396 ? 74.259 97.269 10.374 1.00 52.08 412 ALA B O 1
ATOM 8644 N N . ILE B 1 397 ? 76.192 96.182 10.710 1.00 49.29 413 ILE B N 1
ATOM 8645 C CA . ILE B 1 397 ? 76.920 97.374 11.098 1.00 46.78 413 ILE B CA 1
ATOM 8646 C C . ILE B 1 397 ? 77.103 98.304 9.908 1.00 47.34 413 ILE B C 1
ATOM 8647 O O . ILE B 1 397 ? 76.836 99.500 10.019 1.00 48.97 413 ILE B O 1
ATOM 8652 N N . LEU B 1 398 ? 77.558 97.773 8.778 1.00 49.68 414 LEU B N 1
ATOM 8653 C CA . LEU B 1 398 ? 77.832 98.615 7.598 1.00 49.49 414 LEU B CA 1
ATOM 8654 C C . LEU B 1 398 ? 76.568 99.300 7.029 1.00 46.41 414 LEU B C 1
ATOM 8655 O O . LEU B 1 398 ? 76.634 100.395 6.477 1.00 42.36 414 LEU B O 1
ATOM 8660 N N . LYS B 1 399 ? 75.426 98.642 7.196 1.00 45.28 415 LYS B N 1
ATOM 8661 C CA . LYS B 1 399 ? 74.136 99.189 6.801 1.00 46.97 415 LYS B CA 1
ATOM 8662 C C . LYS B 1 399 ? 73.568 100.232 7.771 1.00 49.43 415 LYS B C 1
ATOM 8663 O O . LYS B 1 399 ? 72.543 100.844 7.465 1.00 50.29 415 LYS B O 1
ATOM 8669 N N . GLY B 1 400 ? 74.218 100.421 8.925 1.00 49.94 416 GLY B N 1
ATOM 8670 C CA . GLY B 1 400 ? 73.772 101.365 9.942 1.00 49.11 416 GLY B CA 1
ATOM 8671 C C . GLY B 1 400 ? 72.552 100.921 10.733 1.00 50.25 416 GLY B C 1
ATOM 8672 O O . GLY B 1 400 ? 71.767 101.757 11.165 1.00 53.44 416 GLY B O 1
ATOM 8673 N N . ILE B 1 401 ? 72.390 99.614 10.936 1.00 51.38 417 ILE B N 1
ATOM 8674 C CA . ILE B 1 401 ? 71.340 99.093 11.816 1.00 51.80 417 ILE B CA 1
ATOM 8675 C C . ILE B 1 401 ? 71.656 99.629 13.225 1.00 56.98 417 ILE B C 1
ATOM 8676 O O . ILE B 1 401 ? 72.757 99.390 13.736 1.00 55.25 417 ILE B O 1
ATOM 8681 N N . PRO B 1 402 ? 70.708 100.358 13.849 1.00 61.02 418 PRO B N 1
ATOM 8682 C CA . PRO B 1 402 ? 70.995 101.026 15.128 1.00 60.36 418 PRO B CA 1
ATOM 8683 C C . PRO B 1 402 ? 71.012 100.100 16.346 1.00 58.53 418 PRO B C 1
ATOM 8684 O O . PRO B 1 402 ? 70.428 99.014 16.316 1.00 53.79 418 PRO B O 1
ATOM 8688 N N . GLY B 1 403 ? 71.695 100.545 17.401 1.00 58.81 419 GLY B N 1
ATOM 8689 C CA . GLY B 1 403 ? 71.688 99.867 18.708 1.00 59.69 419 GLY B CA 1
ATOM 8690 C C . GLY B 1 403 ? 72.832 98.898 18.961 1.00 59.58 419 GLY B C 1
ATOM 8691 O O . GLY B 1 403 ? 72.812 98.171 19.950 1.00 60.96 419 GLY B O 1
ATOM 8692 N N . ILE B 1 404 ? 73.835 98.906 18.083 1.00 60.07 420 ILE B N 1
ATOM 8693 C CA . ILE B 1 404 ? 74.924 97.944 18.123 1.00 57.62 420 ILE B CA 1
ATOM 8694 C C . ILE B 1 404 ? 76.181 98.654 18.603 1.00 60.19 420 ILE B C 1
ATOM 8695 O O . ILE B 1 404 ? 76.588 99.675 18.023 1.00 54.25 420 ILE B O 1
ATOM 8700 N N . ASP B 1 405 ? 76.775 98.110 19.671 1.00 62.66 421 ASP B N 1
ATOM 8701 C CA . ASP B 1 405 ? 78.089 98.535 20.149 1.00 66.73 421 ASP B CA 1
ATOM 8702 C C . ASP B 1 405 ? 79.121 98.027 19.147 1.00 64.87 421 ASP B C 1
ATOM 8703 O O . ASP B 1 405 ? 79.373 96.828 19.070 1.00 61.91 421 ASP B O 1
ATOM 8708 N N . MET B 1 406 ? 79.699 98.940 18.377 1.00 67.21 422 MET B N 1
ATOM 8709 C CA . MET B 1 406 ? 80.609 98.570 17.298 1.00 71.05 422 MET B CA 1
ATOM 8710 C C . MET B 1 406 ? 81.950 98.067 17.817 1.00 72.92 422 MET B C 1
ATOM 8711 O O . MET B 1 406 ? 82.539 97.168 17.212 1.00 79.53 422 MET B O 1
ATOM 8716 N N . GLU B 1 407 ? 82.414 98.614 18.941 1.00 74.57 423 GLU B N 1
ATOM 8717 C CA . GLU B 1 407 ? 83.661 98.147 19.560 1.00 73.50 423 GLU B CA 1
ATOM 8718 C C . GLU B 1 407 ? 83.510 96.739 20.140 1.00 67.06 423 GLU B C 1
ATOM 8719 O O . GLU B 1 407 ? 84.344 95.878 19.869 1.00 66.17 423 GLU B O 1
ATOM 8725 N N . LYS B 1 408 ? 82.445 96.499 20.909 1.00 61.60 424 LYS B N 1
ATOM 8726 C CA . LYS B 1 408 ? 82.154 95.145 21.427 1.00 62.75 424 LYS B CA 1
ATOM 8727 C C . LYS B 1 408 ? 81.948 94.128 20.299 1.00 62.49 424 LYS B C 1
ATOM 8728 O O . LYS B 1 408 ? 82.366 92.974 20.427 1.00 63.87 424 LYS B O 1
ATOM 8730 N N . ALA B 1 409 ? 81.305 94.566 19.210 1.00 59.20 425 ALA B N 1
ATOM 8731 C CA . ALA B 1 409 ? 81.082 93.728 18.027 1.00 55.42 425 ALA B CA 1
ATOM 8732 C C . ALA B 1 409 ? 82.396 93.421 17.301 1.00 54.72 425 ALA B C 1
ATOM 8733 O O . ALA B 1 409 ? 82.635 92.280 16.911 1.00 49.98 425 ALA B O 1
ATOM 8735 N N . TYR B 1 410 ? 83.236 94.436 17.116 1.00 53.57 426 TYR B N 1
ATOM 8736 C CA . TYR B 1 410 ? 84.518 94.227 16.469 1.00 55.25 426 TYR B CA 1
ATOM 8737 C C . TYR B 1 410 ? 85.421 93.323 17.303 1.00 61.51 426 TYR B C 1
ATOM 8738 O O . TYR B 1 410 ? 86.033 92.406 16.767 1.00 63.93 426 TYR B O 1
ATOM 8747 N N . GLU B 1 411 ? 85.497 93.587 18.607 1.00 66.72 427 GLU B N 1
ATOM 8748 C CA . GLU B 1 411 ? 86.256 92.746 19.532 1.00 67.51 427 GLU B CA 1
ATOM 8749 C C . GLU B 1 411 ? 85.873 91.279 19.347 1.00 65.71 427 GLU B C 1
ATOM 8750 O O . GLU B 1 411 ? 86.750 90.423 19.241 1.00 68.77 427 GLU B O 1
ATOM 8756 N N . ALA B 1 412 ? 84.573 90.998 19.295 1.00 59.56 428 ALA B N 1
ATOM 8757 C CA . ALA B 1 412 ? 84.083 89.633 19.099 1.00 58.88 428 ALA B CA 1
ATOM 8758 C C . ALA B 1 412 ? 84.445 89.077 17.719 1.00 59.11 428 ALA B C 1
ATOM 8759 O O . ALA B 1 412 ? 84.751 87.886 17.568 1.00 59.55 428 ALA B O 1
ATOM 8761 N N . VAL B 1 413 ? 84.393 89.953 16.724 1.00 57.62 429 VAL B N 1
ATOM 8762 C CA . VAL B 1 413 ? 84.683 89.611 15.336 1.00 56.74 429 VAL B CA 1
ATOM 8763 C C . VAL B 1 413 ? 86.158 89.223 15.171 1.00 57.03 429 VAL B C 1
ATOM 8764 O O . VAL B 1 413 ? 86.468 88.113 14.730 1.00 57.24 429 VAL B O 1
ATOM 8768 N N . TYR B 1 414 ? 87.043 90.144 15.534 1.00 57.83 430 TYR B N 1
ATOM 8769 C CA . TYR B 1 414 ? 88.498 89.929 15.513 1.00 60.52 430 TYR B CA 1
ATOM 8770 C C . TYR B 1 414 ? 88.911 88.670 16.290 1.00 58.67 430 TYR B C 1
ATOM 8771 O O . TYR B 1 414 ? 89.545 87.770 15.737 1.00 53.31 430 TYR B O 1
ATOM 8780 N N . ASN B 1 415 ? 88.520 88.595 17.559 1.00 58.56 431 ASN B N 1
ATOM 8781 C CA . ASN B 1 415 ? 88.927 87.481 18.413 1.00 59.38 431 ASN B CA 1
ATOM 8782 C C . ASN B 1 415 ? 88.450 86.127 17.891 1.00 63.34 431 ASN B C 1
ATOM 8783 O O . ASN B 1 415 ? 89.164 85.132 18.025 1.00 65.07 431 ASN B O 1
ATOM 8788 N N . SER B 1 416 ? 87.268 86.093 17.271 1.00 64.54 432 SER B N 1
ATOM 8789 C CA . SER B 1 416 ? 86.765 84.865 16.644 1.00 60.51 432 SER B CA 1
ATOM 8790 C C . SER B 1 416 ? 87.547 84.473 15.379 1.00 58.68 432 SER B C 1
ATOM 8791 O O . SER B 1 416 ? 87.477 83.322 14.949 1.00 57.82 432 SER B O 1
ATOM 8794 N N . SER B 1 417 ? 88.268 85.429 14.796 1.00 56.06 433 SER B N 1
ATOM 8795 C CA . SER B 1 417 ? 89.054 85.230 13.579 1.00 62.74 433 SER B CA 1
ATOM 8796 C C . SER B 1 417 ? 90.563 85.053 13.820 1.00 66.57 433 SER B C 1
ATOM 8797 O O . SER B 1 417 ? 91.311 84.868 12.856 1.00 66.60 433 SER B O 1
ATOM 8800 N N . VAL B 1 418 ? 91.002 85.147 15.080 1.00 67.96 434 VAL B N 1
ATOM 8801 C CA . VAL B 1 418 ? 92.413 84.907 15.470 1.00 68.31 434 VAL B CA 1
ATOM 8802 C C . VAL B 1 418 ? 92.588 83.801 16.531 1.00 67.84 434 VAL B C 1
ATOM 8803 O O . VAL B 1 418 ? 93.577 83.070 16.523 1.00 66.20 434 VAL B O 1
ATOM 8807 N N . THR B 1 419 ? 91.634 83.691 17.445 1.00 67.92 435 THR B N 1
ATOM 8808 C CA . THR B 1 419 ? 91.596 82.592 18.397 1.00 65.78 435 THR B CA 1
ATOM 8809 C C . THR B 1 419 ? 91.195 81.291 17.698 1.00 63.79 435 THR B C 1
ATOM 8810 O O . THR B 1 419 ? 90.021 81.093 17.381 1.00 60.82 435 THR B O 1
ATOM 8814 N N . SER B 1 420 ? 92.165 80.405 17.472 1.00 57.72 436 SER B N 1
ATOM 8815 C CA . SER B 1 420 ? 91.896 79.126 16.821 1.00 55.38 436 SER B CA 1
ATOM 8816 C C . SER B 1 420 ? 90.939 78.249 17.640 1.00 55.88 436 SER B C 1
ATOM 8817 O O . SER B 1 420 ? 90.842 78.393 18.867 1.00 60.04 436 SER B O 1
ATOM 8820 N N . HIS B 1 421 ? 90.236 77.354 16.941 1.00 51.83 437 HIS B N 1
ATOM 8821 C CA . HIS B 1 421 ? 89.144 76.544 17.505 1.00 50.20 437 HIS B CA 1
ATOM 8822 C C . HIS B 1 421 ? 88.747 75.485 16.467 1.00 47.66 437 HIS B C 1
ATOM 8823 O O . HIS B 1 421 ? 89.258 75.530 15.356 1.00 51.20 437 HIS B O 1
ATOM 8830 N N . PRO B 1 422 ? 87.862 74.527 16.810 1.00 47.72 438 PRO B N 1
ATOM 8831 C CA . PRO B 1 422 ? 87.563 73.433 15.865 1.00 51.28 438 PRO B CA 1
ATOM 8832 C C . PRO B 1 422 ? 87.165 73.877 14.452 1.00 53.68 438 PRO B C 1
ATOM 8833 O O . PRO B 1 422 ? 86.297 74.740 14.292 1.00 59.73 438 PRO B O 1
ATOM 8837 N N . ASN B 1 423 ? 87.815 73.267 13.459 1.00 54.32 439 ASN B N 1
ATOM 8838 C CA . ASN B 1 423 ? 87.680 73.578 12.025 1.00 49.98 439 ASN B CA 1
ATOM 8839 C C . ASN B 1 423 ? 88.203 74.952 11.646 1.00 49.23 439 ASN B C 1
ATOM 8840 O O . ASN B 1 423 ? 88.082 75.342 10.489 1.00 52.79 439 ASN B O 1
ATOM 8845 N N . SER B 1 424 ? 88.819 75.673 12.579 1.00 47.35 440 SER B N 1
ATOM 8846 C CA . SER B 1 424 ? 89.376 76.996 12.270 1.00 56.00 440 SER B CA 1
ATOM 8847 C C . SER B 1 424 ? 90.762 77.074 12.937 1.00 59.52 440 SER B C 1
ATOM 8848 O O . SER B 1 424 ? 90.897 77.592 14.056 1.00 58.27 440 SER B O 1
ATOM 8851 N N . PRO B 1 425 ? 91.786 76.497 12.275 1.00 63.47 441 PRO B N 1
ATOM 8852 C CA . PRO B 1 425 ? 93.172 76.648 12.703 1.00 61.80 441 PRO B CA 1
ATOM 8853 C C . PRO B 1 425 ? 93.834 77.874 12.072 1.00 59.07 441 PRO B C 1
ATOM 8854 O O . PRO B 1 425 ? 94.493 77.779 11.038 1.00 58.23 441 PRO B O 1
ATOM 8858 N N . PHE B 1 426 ? 93.674 79.023 12.715 1.00 61.08 442 PHE B N 1
ATOM 8859 C CA . PHE B 1 426 ? 94.160 80.286 12.140 1.00 67.12 442 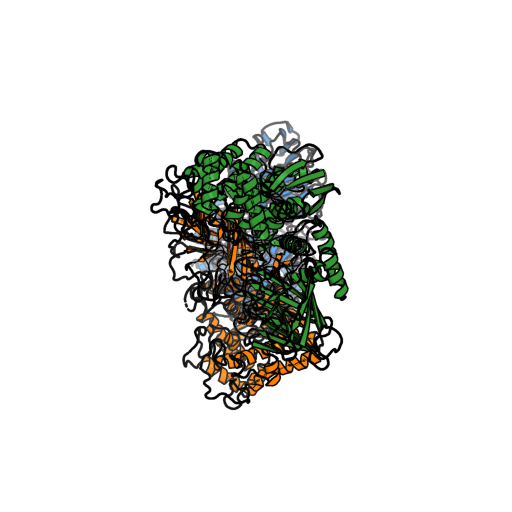PHE B CA 1
ATOM 8860 C C . PHE B 1 426 ? 95.680 80.402 12.006 1.00 65.46 442 PHE B C 1
ATOM 8861 O O . PHE B 1 426 ? 96.157 81.214 11.216 1.00 65.31 442 PHE B O 1
ATOM 8869 N N . GLU B 1 427 ? 96.442 79.625 12.778 1.00 69.72 443 GLU B N 1
ATOM 8870 C CA . GLU B 1 427 ? 97.908 79.663 12.669 1.00 66.64 443 GLU B CA 1
ATOM 8871 C C . GLU B 1 427 ? 98.349 78.946 11.394 1.00 60.10 443 GLU B C 1
ATOM 8872 O O . GLU B 1 427 ? 99.157 79.473 10.624 1.00 52.88 443 GLU B O 1
ATOM 8878 N N . VAL B 1 428 ? 97.787 77.759 11.172 1.00 59.42 444 VAL B N 1
ATOM 8879 C CA . VAL B 1 428 ? 97.957 77.042 9.898 1.00 64.75 444 VAL B CA 1
ATOM 8880 C C . VAL B 1 428 ? 97.556 77.941 8.725 1.00 66.99 444 VAL B C 1
ATOM 8881 O O . VAL B 1 428 ? 98.301 78.062 7.758 1.00 65.21 444 VAL B O 1
ATOM 8885 N N . TRP B 1 429 ? 96.372 78.554 8.850 1.00 69.45 445 TRP B N 1
ATOM 8886 C CA . TRP B 1 429 ? 95.777 79.476 7.861 1.00 68.23 445 TRP B CA 1
ATOM 8887 C C . TRP B 1 429 ? 96.721 80.610 7.453 1.00 62.64 445 TRP B C 1
ATOM 8888 O O . TRP B 1 429 ? 97.016 80.774 6.274 1.00 64.53 445 TRP B O 1
ATOM 8899 N N . GLU B 1 430 ? 97.208 81.374 8.420 1.00 64.37 446 GLU B N 1
ATOM 8900 C CA . GLU B 1 430 ? 98.176 82.436 8.125 1.00 70.73 446 GLU B CA 1
ATOM 8901 C C . GLU B 1 430 ? 99.551 81.894 7.684 1.00 73.21 446 GLU B C 1
ATOM 8902 O O . GLU B 1 430 ? 100.289 82.597 6.989 1.00 69.90 446 GLU B O 1
ATOM 8908 N N . LYS B 1 431 ? 99.887 80.661 8.082 1.00 74.07 447 LYS B N 1
ATOM 8909 C CA . LYS B 1 431 ? 101.150 80.023 7.680 1.00 78.52 447 LYS B CA 1
ATOM 8910 C C . LYS B 1 431 ? 101.258 79.785 6.167 1.00 77.16 447 LYS B C 1
ATOM 8911 O O . LYS B 1 431 ? 102.111 80.383 5.505 1.00 77.33 447 LYS B O 1
ATOM 8913 N N . TYR B 1 432 ? 100.392 78.926 5.636 1.00 73.38 448 TYR B N 1
ATOM 8914 C CA . TYR B 1 432 ? 100.436 78.527 4.224 1.00 76.63 448 TYR B CA 1
ATOM 8915 C C . TYR B 1 432 ? 99.663 79.434 3.249 1.00 77.95 448 TYR B C 1
ATOM 8916 O O . TYR B 1 432 ? 99.942 79.421 2.043 1.00 78.77 448 TYR B O 1
ATOM 8925 N N . GLY B 1 433 ? 98.691 80.198 3.754 1.00 75.53 449 GLY B N 1
ATOM 8926 C CA . GLY B 1 433 ? 97.771 80.960 2.901 1.00 65.39 449 GLY B CA 1
ATOM 8927 C C . GLY B 1 433 ? 96.714 80.082 2.244 1.00 58.50 449 GLY B C 1
ATOM 8928 O O . GLY B 1 433 ? 96.276 80.376 1.140 1.00 54.24 449 GLY B O 1
ATOM 8929 N N . PHE B 1 434 ? 96.341 78.994 2.919 1.00 52.86 450 PHE B N 1
ATOM 8930 C CA . PHE B 1 434 ? 95.214 78.128 2.547 1.00 55.77 450 PHE B CA 1
ATOM 8931 C C . PHE B 1 434 ? 95.070 77.040 3.611 1.00 57.28 450 PHE B C 1
ATOM 8932 O O . PHE B 1 434 ? 95.896 76.959 4.511 1.00 64.36 450 PHE B O 1
ATOM 8940 N N . MET B 1 435 ? 94.018 76.234 3.541 1.00 57.75 451 MET B N 1
ATOM 8941 C CA . MET B 1 435 ? 93.923 75.042 4.383 1.00 62.03 451 MET B CA 1
ATOM 8942 C C . MET B 1 435 ? 94.520 73.882 3.586 1.00 64.90 451 MET B C 1
ATOM 8943 O O . MET B 1 435 ? 94.003 73.563 2.511 1.00 61.73 451 MET B O 1
ATOM 8948 N N . PRO B 1 436 ? 95.625 73.267 4.079 1.00 64.29 452 PRO B N 1
ATOM 8949 C CA . PRO B 1 436 ? 96.108 72.049 3.435 1.00 59.65 452 PRO B CA 1
ATOM 8950 C C . PRO B 1 436 ? 95.179 70.888 3.748 1.00 59.10 452 PRO B C 1
ATOM 8951 O O . PRO B 1 436 ? 94.804 70.709 4.909 1.00 56.07 452 PRO B O 1
ATOM 8955 N N . GLU B 1 437 ? 94.793 70.125 2.727 1.00 59.58 453 GLU B N 1
ATOM 8956 C CA . GLU B 1 437 ? 93.785 69.066 2.900 1.00 64.21 453 GLU B CA 1
ATOM 8957 C C . GLU B 1 437 ? 94.199 68.024 3.954 1.00 67.80 453 GLU B C 1
ATOM 8958 O O . GLU B 1 437 ? 93.368 67.534 4.716 1.00 69.15 453 GLU B O 1
ATOM 8964 N N . ASN B 1 438 ? 95.477 67.669 3.961 1.00 72.56 454 ASN B N 1
ATOM 8965 C CA . ASN B 1 438 ? 96.011 66.718 4.939 1.00 77.18 454 ASN B CA 1
ATOM 8966 C C . ASN B 1 438 ? 95.980 67.198 6.414 1.00 76.90 454 ASN B C 1
ATOM 8967 O O . ASN B 1 438 ? 95.824 66.374 7.316 1.00 78.18 454 ASN B O 1
ATOM 8972 N N . ILE B 1 439 ? 96.092 68.510 6.646 1.00 73.16 455 ILE B N 1
ATOM 8973 C CA . ILE B 1 439 ? 95.966 69.093 7.998 1.00 71.67 455 ILE B CA 1
ATOM 8974 C C . ILE B 1 439 ? 94.502 69.348 8.391 1.00 72.13 455 ILE B C 1
ATOM 8975 O O . ILE B 1 439 ? 94.011 68.788 9.371 1.00 73.75 455 ILE B O 1
ATOM 8980 N N . GLN B 1 440 ? 93.832 70.225 7.643 1.00 72.25 456 GLN B N 1
ATOM 8981 C CA . GLN B 1 440 ? 92.416 70.549 7.858 1.00 63.44 456 GLN B CA 1
ATOM 8982 C C . GLN B 1 440 ? 91.625 70.011 6.674 1.00 55.23 456 GLN B C 1
ATOM 8983 O O . GLN B 1 440 ? 91.797 70.480 5.560 1.00 49.94 456 GLN B O 1
ATOM 8989 N N . THR B 1 441 ? 90.774 69.021 6.909 1.00 50.65 457 THR B N 1
ATOM 8990 C CA . THR B 1 441 ? 89.892 68.529 5.858 1.00 53.59 457 THR B CA 1
ATOM 8991 C C . THR B 1 441 ? 88.776 69.559 5.531 1.00 58.72 457 THR B C 1
ATOM 8992 O O . THR B 1 441 ? 88.617 70.567 6.240 1.00 56.70 457 THR B O 1
ATOM 8996 N N . GLN B 1 442 ? 88.014 69.286 4.464 1.00 60.23 458 GLN B N 1
ATOM 8997 C CA . GLN B 1 442 ? 87.104 70.272 3.842 1.00 60.59 458 GLN B CA 1
ATOM 8998 C C . GLN B 1 442 ? 87.873 71.536 3.483 1.00 57.14 458 GLN B C 1
ATOM 8999 O O . GLN B 1 442 ? 87.351 72.634 3.580 1.00 61.02 458 GLN B O 1
ATOM 9005 N N . SER B 1 443 ? 89.120 71.359 3.063 1.00 51.39 459 SER B N 1
ATOM 9006 C CA . SER B 1 443 ? 90.062 72.454 2.949 1.00 50.65 459 SER B CA 1
ATOM 9007 C C . SER B 1 443 ? 89.705 73.532 1.946 1.00 50.72 459 SER B C 1
ATOM 9008 O O . SER B 1 443 ? 90.034 74.693 2.184 1.00 50.33 459 SER B O 1
ATOM 9011 N N . VAL B 1 444 ? 89.093 73.163 0.818 1.00 52.43 460 VAL B N 1
ATOM 9012 C CA . VAL B 1 444 ? 88.866 74.137 -0.271 1.00 55.32 460 VAL B CA 1
ATOM 9013 C C . VAL B 1 444 ? 87.625 74.992 0.018 1.00 50.25 460 VAL B C 1
ATOM 9014 O O . VAL B 1 444 ? 87.706 76.206 -0.038 1.00 50.96 460 VAL B O 1
ATOM 9018 N N . SER B 1 445 ? 86.498 74.339 0.307 1.00 47.16 461 SER B N 1
ATOM 9019 C CA . SER B 1 445 ? 85.302 74.978 0.852 1.00 48.15 461 SER B CA 1
ATOM 9020 C C . SER B 1 445 ? 85.643 75.937 1.998 1.00 51.14 461 SER B C 1
ATOM 9021 O O . SER B 1 445 ? 85.285 77.110 1.957 1.00 50.34 461 SER B O 1
ATOM 9024 N N . ILE B 1 446 ? 86.355 75.435 3.006 1.00 51.26 462 ILE B N 1
ATOM 9025 C CA . ILE B 1 446 ? 86.777 76.265 4.141 1.00 49.00 462 ILE B CA 1
ATOM 9026 C C . ILE B 1 446 ? 87.632 77.435 3.683 1.00 49.50 462 ILE B C 1
ATOM 9027 O O . ILE B 1 446 ? 87.429 78.552 4.149 1.00 52.31 462 ILE B O 1
ATOM 9032 N N . THR B 1 447 ? 88.580 77.185 2.785 1.00 46.92 463 THR B N 1
ATOM 9033 C CA . THR B 1 447 ? 89.444 78.256 2.286 1.00 48.04 463 THR B CA 1
ATOM 9034 C C . THR B 1 447 ? 88.626 79.377 1.612 1.00 50.06 463 THR B C 1
ATOM 9035 O O . THR B 1 447 ? 88.900 80.563 1.810 1.00 50.89 463 THR B O 1
ATOM 9039 N N . LEU B 1 448 ? 87.618 78.996 0.830 1.00 48.51 464 LEU B N 1
ATOM 9040 C CA . LEU B 1 448 ? 86.848 79.967 0.060 1.00 47.59 464 LEU B CA 1
ATOM 9041 C C . LEU B 1 448 ? 85.909 80.745 0.988 1.00 45.06 464 LEU B C 1
ATOM 9042 O O . LEU B 1 448 ? 85.920 81.972 1.006 1.00 44.30 464 LEU B O 1
ATOM 9047 N N . GLU B 1 449 ? 85.151 80.013 1.792 1.00 42.26 465 GLU B N 1
ATOM 9048 C CA . GLU B 1 449 ? 84.235 80.606 2.740 1.00 40.31 465 GLU B CA 1
ATOM 9049 C C . GLU B 1 449 ? 84.927 81.432 3.833 1.00 44.64 465 GLU B C 1
ATOM 9050 O O . GLU B 1 449 ? 84.461 82.538 4.168 1.00 47.14 465 GLU B O 1
ATOM 9056 N N . GLN B 1 450 ? 86.049 80.943 4.354 1.00 47.70 466 GLN B N 1
ATOM 9057 C CA . GLN B 1 450 ? 86.808 81.694 5.379 1.00 47.84 466 GLN B CA 1
ATOM 9058 C C . GLN B 1 450 ? 87.478 82.948 4.822 1.00 48.02 466 GLN B C 1
ATOM 9059 O O . GLN B 1 450 ? 87.642 83.938 5.542 1.00 50.66 466 GLN B O 1
ATOM 9065 N N . ALA B 1 451 ? 87.889 82.910 3.560 1.00 48.98 467 ALA B N 1
ATOM 9066 C CA . ALA B 1 451 ? 88.443 84.104 2.907 1.00 50.72 467 ALA B CA 1
ATOM 9067 C C . ALA B 1 451 ? 87.380 85.206 2.790 1.00 54.22 467 ALA B C 1
ATOM 9068 O O . ALA B 1 451 ? 87.701 86.405 2.888 1.00 52.36 467 ALA B O 1
ATOM 9070 N N . PHE B 1 452 ? 86.122 84.796 2.577 1.00 51.52 468 PHE B N 1
ATOM 9071 C CA . PHE B 1 452 ? 85.016 85.748 2.558 1.00 52.05 468 PHE B CA 1
ATOM 9072 C C . PHE B 1 452 ? 84.800 86.354 3.957 1.00 47.84 468 PHE B C 1
ATOM 9073 O O . PHE B 1 452 ? 84.795 87.595 4.108 1.00 43.58 468 PHE B O 1
ATOM 9081 N N . ASP B 1 453 ? 84.642 85.483 4.961 1.00 43.93 469 ASP B N 1
ATOM 9082 C CA . ASP B 1 453 ? 84.556 85.916 6.372 1.00 45.21 469 ASP B CA 1
ATOM 9083 C C . ASP B 1 453 ? 85.610 86.972 6.684 1.00 47.24 469 ASP B C 1
ATOM 9084 O O . ASP B 1 453 ? 85.293 87.999 7.283 1.00 49.59 469 ASP B O 1
ATOM 9089 N N . ASP B 1 454 ? 86.842 86.750 6.225 1.00 49.57 470 ASP B N 1
ATOM 9090 C CA . ASP B 1 454 ? 87.942 87.702 6.457 1.00 51.24 470 ASP B CA 1
ATOM 9091 C C . ASP B 1 454 ? 87.813 89.002 5.680 1.00 50.93 470 ASP B C 1
ATOM 9092 O O . ASP B 1 454 ? 88.243 90.048 6.173 1.00 50.64 470 ASP B O 1
ATOM 9097 N N . TRP B 1 455 ? 87.243 88.950 4.471 1.00 52.99 471 TRP B N 1
ATOM 9098 C CA . TRP B 1 455 ? 86.863 90.183 3.752 1.00 50.41 471 TRP B CA 1
ATOM 9099 C C . TRP B 1 455 ? 85.897 91.048 4.583 1.00 47.32 471 TRP B C 1
ATOM 9100 O O . TRP B 1 455 ? 86.054 92.259 4.641 1.00 47.39 471 TRP B O 1
ATOM 9111 N N . CYS B 1 456 ? 84.923 90.416 5.227 1.00 45.55 472 CYS B N 1
ATOM 9112 C CA . CYS B 1 456 ? 83.992 91.129 6.102 1.00 49.19 472 CYS B CA 1
ATOM 9113 C C . CYS B 1 456 ? 84.726 91.768 7.275 1.00 51.19 472 CYS B C 1
ATOM 9114 O O . CYS B 1 456 ? 84.525 92.953 7.557 1.00 52.14 472 CYS B O 1
ATOM 9117 N N . VAL B 1 457 ? 85.600 90.995 7.929 1.00 52.31 473 VAL B N 1
ATOM 9118 C CA . VAL B 1 457 ? 86.443 91.526 9.007 1.00 51.50 473 VAL B CA 1
ATOM 9119 C C . VAL B 1 457 ? 87.231 92.747 8.535 1.00 50.04 473 VAL B C 1
ATOM 9120 O O . VAL B 1 457 ? 87.319 93.737 9.253 1.00 51.84 473 VAL B O 1
ATOM 9124 N N . ALA B 1 458 ? 87.782 92.680 7.328 1.00 50.62 474 ALA B N 1
ATOM 9125 C CA . ALA B 1 458 ? 88.505 93.816 6.761 1.00 53.61 474 ALA B CA 1
ATOM 9126 C C . ALA B 1 458 ? 87.619 95.060 6.576 1.00 55.50 474 ALA B C 1
ATOM 9127 O O . ALA B 1 458 ? 88.064 96.175 6.855 1.00 57.96 474 ALA B O 1
ATOM 9129 N N . GLN B 1 459 ? 86.381 94.876 6.108 1.00 56.47 475 GLN B N 1
ATOM 9130 C CA . GLN B 1 459 ? 85.475 96.022 5.877 1.00 58.12 475 GLN B CA 1
ATOM 9131 C C . GLN B 1 459 ? 85.153 96.707 7.204 1.00 55.80 475 GLN B C 1
ATOM 9132 O O . GLN B 1 459 ? 85.199 97.927 7.315 1.00 54.35 475 GLN B O 1
ATOM 9138 N N . LEU B 1 460 ? 84.859 95.892 8.206 1.00 55.72 476 LEU B N 1
ATOM 9139 C CA . LEU B 1 460 ? 84.615 96.368 9.563 1.00 56.45 476 LEU B CA 1
ATOM 9140 C C . LEU B 1 460 ? 85.820 97.125 10.133 1.00 58.44 476 LEU B C 1
ATOM 9141 O O . LEU B 1 460 ? 85.661 98.190 10.734 1.00 58.03 476 LEU B O 1
ATOM 9146 N N . ALA B 1 461 ? 87.017 96.582 9.913 1.00 60.33 477 ALA B N 1
ATOM 9147 C CA . ALA B 1 461 ? 88.260 97.229 10.332 1.00 60.72 477 ALA B CA 1
ATOM 9148 C C . ALA B 1 461 ? 88.481 98.591 9.665 1.00 60.63 477 ALA B C 1
ATOM 9149 O O . ALA B 1 461 ? 88.880 99.544 10.329 1.00 61.26 477 ALA B O 1
ATOM 9151 N N . ALA B 1 462 ? 88.220 98.679 8.363 1.00 61.53 478 ALA B N 1
ATOM 9152 C CA . ALA B 1 462 ? 88.332 99.950 7.624 1.00 61.95 478 ALA B CA 1
ATOM 9153 C C . ALA B 1 462 ? 87.350 101.014 8.125 1.00 66.33 478 ALA B C 1
ATOM 9154 O O . ALA B 1 462 ? 87.661 102.211 8.112 1.00 64.43 478 ALA B O 1
ATOM 9156 N N . LYS B 1 463 ? 86.171 100.562 8.557 1.00 70.59 479 LYS B N 1
ATOM 9157 C CA . LYS B 1 463 ? 85.117 101.435 9.074 1.00 71.74 479 LYS B CA 1
ATOM 9158 C C . LYS B 1 463 ? 85.511 102.022 10.434 1.00 75.66 479 LYS B C 1
ATOM 9159 O O . LYS B 1 463 ? 85.162 103.160 10.739 1.00 83.29 479 LYS B O 1
ATOM 9165 N N . LEU B 1 464 ? 86.256 101.256 11.232 1.00 74.08 480 LEU B N 1
ATOM 9166 C CA . LEU B 1 464 ? 86.802 101.749 12.500 1.00 74.55 480 LEU B CA 1
ATOM 9167 C C . LEU B 1 464 ? 88.240 102.320 12.381 1.00 78.04 480 LEU B C 1
ATOM 9168 O O . LEU B 1 464 ? 88.906 102.543 13.398 1.00 75.77 480 LEU B O 1
ATOM 9173 N N . ASN B 1 465 ? 88.692 102.591 11.150 1.00 80.68 481 ASN B N 1
ATOM 9174 C CA . ASN B 1 465 ? 90.042 103.101 10.858 1.00 83.36 481 ASN B CA 1
ATOM 9175 C C . ASN B 1 465 ? 91.203 102.334 11.525 1.00 82.26 481 ASN B C 1
ATOM 9176 O O . ASN B 1 465 ? 92.187 102.928 11.973 1.00 86.49 481 ASN B O 1
ATOM 9181 N N . LYS B 1 466 ? 91.074 101.009 11.555 1.00 79.25 482 LYS B N 1
ATOM 9182 C CA . LYS B 1 466 ? 92.087 100.106 12.104 1.00 78.23 482 LYS B CA 1
ATOM 9183 C C . LYS B 1 466 ? 92.957 99.584 10.961 1.00 77.43 482 LYS B C 1
ATOM 9184 O O . LYS B 1 466 ? 92.741 98.475 10.462 1.00 77.67 482 LYS B O 1
ATOM 9190 N N . ASP B 1 467 ? 93.942 100.390 10.560 1.00 77.80 483 ASP B N 1
ATOM 9191 C CA . ASP B 1 467 ? 94.728 100.143 9.332 1.00 80.74 483 ASP B CA 1
ATOM 9192 C C . ASP B 1 467 ? 95.572 98.867 9.367 1.00 77.89 483 ASP B C 1
ATOM 9193 O O . ASP B 1 467 ? 95.704 98.189 8.352 1.00 80.03 483 ASP B O 1
ATOM 9198 N N . ALA B 1 468 ? 96.144 98.548 10.524 1.00 75.60 484 ALA B N 1
ATOM 9199 C CA . ALA B 1 468 ? 96.921 97.317 10.678 1.00 76.30 484 ALA B CA 1
ATOM 9200 C C . ALA B 1 468 ? 96.026 96.096 10.490 1.00 75.90 484 ALA B C 1
ATOM 9201 O O . ALA B 1 468 ? 96.349 95.186 9.716 1.00 75.39 484 ALA B O 1
ATOM 9203 N N . ASP B 1 469 ? 94.897 96.095 11.194 1.00 73.61 485 ASP B N 1
ATOM 9204 C CA . ASP B 1 469 ? 93.904 95.029 11.064 1.00 71.76 485 ASP B CA 1
ATOM 9205 C C . ASP B 1 469 ? 93.368 94.869 9.630 1.00 69.13 485 ASP B C 1
ATOM 9206 O O . ASP B 1 469 ? 93.138 93.745 9.174 1.00 63.45 485 ASP B O 1
ATOM 9211 N N . TYR B 1 470 ? 93.188 95.985 8.924 1.00 69.26 486 TYR B N 1
ATOM 9212 C CA . TYR B 1 470 ? 92.688 95.944 7.553 1.00 69.57 486 TYR B CA 1
ATOM 9213 C C . TYR B 1 470 ? 93.620 95.143 6.669 1.00 70.18 486 TYR B C 1
ATOM 9214 O O . TYR B 1 470 ? 93.183 94.230 5.966 1.00 70.63 486 TYR B O 1
ATOM 9223 N N . GLN B 1 471 ? 94.906 95.473 6.731 1.00 74.73 487 GLN B N 1
ATOM 9224 C CA . GLN B 1 471 ? 95.908 94.821 5.883 1.00 75.32 487 GLN B CA 1
ATOM 9225 C C . GLN B 1 471 ? 95.972 93.315 6.157 1.00 68.05 487 GLN B C 1
ATOM 9226 O O . GLN B 1 471 ? 95.938 92.504 5.226 1.00 65.55 487 GLN B O 1
ATOM 9232 N N . ARG B 1 472 ? 96.013 92.950 7.435 1.00 64.79 488 ARG B N 1
ATOM 9233 C CA . ARG B 1 472 ? 96.051 91.539 7.840 1.00 65.88 488 ARG B CA 1
ATOM 9234 C C . ARG B 1 472 ? 94.882 90.740 7.272 1.00 66.59 488 ARG B C 1
ATOM 9235 O O . ARG B 1 472 ? 95.071 89.619 6.769 1.00 68.56 488 ARG B O 1
ATOM 9243 N N . PHE B 1 473 ? 93.680 91.309 7.359 1.00 62.08 489 PHE B N 1
ATOM 9244 C CA . PHE B 1 473 ? 92.486 90.593 6.927 1.00 60.18 489 PHE B CA 1
ATOM 9245 C C . PHE B 1 473 ? 92.194 90.700 5.424 1.00 56.99 489 PHE B C 1
ATOM 9246 O O . PHE B 1 473 ? 91.669 89.750 4.828 1.00 52.16 489 PHE B O 1
ATOM 9254 N N . HIS B 1 474 ? 92.569 91.819 4.813 1.00 55.21 490 HIS B N 1
ATOM 9255 C CA . HIS B 1 474 ? 92.503 91.938 3.359 1.00 62.73 490 HIS B CA 1
ATOM 9256 C C . HIS B 1 474 ? 93.355 90.859 2.689 1.00 63.18 490 HIS B C 1
ATOM 9257 O O . HIS B 1 474 ? 92.893 90.203 1.749 1.00 60.57 490 HIS B O 1
ATOM 9264 N N . LYS B 1 475 ? 94.580 90.671 3.196 1.00 63.26 491 LYS B N 1
ATOM 9265 C CA . LYS B 1 475 ? 95.495 89.636 2.694 1.00 58.26 491 LYS B CA 1
ATOM 9266 C C . LYS B 1 475 ? 94.888 88.254 2.870 1.00 54.37 491 LYS B C 1
ATOM 9267 O O . LYS B 1 475 ? 94.889 87.455 1.940 1.00 56.12 491 LYS B O 1
ATOM 9269 N N . ARG B 1 476 ? 94.342 87.985 4.051 1.00 53.55 492 ARG B N 1
ATOM 9270 C CA . ARG B 1 476 ? 93.621 86.734 4.286 1.00 55.82 492 ARG B CA 1
ATOM 9271 C C . ARG B 1 476 ? 92.445 86.518 3.325 1.00 59.78 492 ARG B C 1
ATOM 9272 O O . ARG B 1 476 ? 92.199 85.372 2.912 1.00 55.60 492 ARG B O 1
ATOM 9280 N N . SER B 1 477 ? 91.729 87.604 2.981 1.00 60.93 493 SER B N 1
ATOM 9281 C CA . SER B 1 477 ? 90.597 87.530 2.031 1.00 57.00 493 SER B CA 1
ATOM 9282 C C . SER B 1 477 ? 91.004 87.142 0.608 1.00 57.19 493 SER B C 1
ATOM 9283 O O . SER B 1 477 ? 90.184 86.595 -0.136 1.00 54.35 493 SER B O 1
ATOM 9286 N N . GLU B 1 478 ? 92.258 87.419 0.240 1.00 55.19 494 GLU B N 1
ATOM 9287 C CA . GLU B 1 478 ? 92.789 87.021 -1.061 1.00 55.62 494 GLU B CA 1
ATOM 9288 C C . GLU B 1 478 ? 93.386 85.589 -1.131 1.00 54.09 494 GLU B C 1
ATOM 9289 O O . GLU B 1 478 ? 93.829 85.171 -2.201 1.00 55.96 494 GLU B O 1
ATOM 9295 N N . TYR B 1 479 ? 93.359 84.824 -0.033 1.00 53.23 495 TYR B N 1
ATOM 9296 C CA . TYR B 1 479 ? 93.919 83.455 -0.023 1.00 53.07 495 TYR B CA 1
ATOM 9297 C C . TYR B 1 479 ? 93.274 82.459 -1.003 1.00 57.47 495 TYR B C 1
ATOM 9298 O O . TYR B 1 479 ? 93.888 81.425 -1.297 1.00 61.44 495 TYR B O 1
ATOM 9307 N N . TYR B 1 480 ? 92.051 82.726 -1.478 1.00 53.84 496 TYR B N 1
ATOM 9308 C CA . TYR B 1 480 ? 91.450 81.903 -2.555 1.00 52.05 496 TYR B CA 1
ATOM 9309 C C . TYR B 1 480 ? 92.412 81.750 -3.744 1.00 50.48 496 TYR B C 1
ATOM 9310 O O . TYR B 1 480 ? 92.421 80.705 -4.380 1.00 48.79 496 TYR B O 1
ATOM 9319 N N . ARG B 1 481 ? 93.197 82.788 -4.041 1.00 48.57 497 ARG B N 1
ATOM 9320 C CA . ARG B 1 481 ? 94.183 82.735 -5.129 1.00 53.85 497 ARG B CA 1
ATOM 9321 C C . ARG B 1 481 ? 95.149 81.536 -5.012 1.00 56.91 497 ARG B C 1
ATOM 9322 O O . ARG B 1 481 ? 95.376 80.813 -5.984 1.00 55.37 497 ARG B O 1
ATOM 9330 N N . ASN B 1 482 ? 95.643 81.289 -3.800 1.00 57.40 498 ASN B N 1
ATOM 9331 C CA . ASN B 1 482 ? 96.565 80.165 -3.532 1.00 55.53 498 ASN B CA 1
ATOM 9332 C C . ASN B 1 482 ? 95.982 78.742 -3.736 1.00 53.40 498 ASN B C 1
ATOM 9333 O O . ASN B 1 482 ? 96.705 77.770 -3.564 1.00 53.37 498 ASN B O 1
ATOM 9338 N N . LEU B 1 483 ? 94.692 78.606 -4.046 1.00 49.64 499 LEU B N 1
ATOM 9339 C CA . LEU B 1 483 ? 94.126 77.316 -4.463 1.00 48.32 499 LEU B CA 1
ATOM 9340 C C . LEU B 1 483 ? 93.625 77.304 -5.916 1.00 47.78 499 LEU B C 1
ATOM 9341 O O . LEU B 1 483 ? 92.973 76.330 -6.343 1.00 42.86 499 LEU B O 1
ATOM 9346 N N . PHE B 1 484 ? 93.965 78.345 -6.685 1.00 48.55 500 PHE B N 1
ATOM 9347 C CA . PHE B 1 484 ? 93.542 78.428 -8.079 1.00 55.76 500 PHE B CA 1
ATOM 9348 C C . PHE B 1 484 ? 94.586 77.798 -9.007 1.00 58.31 500 PHE B C 1
ATOM 9349 O O . PHE B 1 484 ? 95.697 78.317 -9.150 1.00 56.19 500 PHE B O 1
ATOM 9357 N N . HIS B 1 485 ? 94.196 76.708 -9.663 1.00 60.79 501 HIS B N 1
ATOM 9358 C CA . HIS B 1 485 ? 95.084 75.975 -10.571 1.00 65.98 501 HIS B CA 1
ATOM 9359 C C . HIS B 1 485 ? 95.222 76.691 -11.932 1.00 63.75 501 HIS B C 1
ATOM 9360 O O . HIS B 1 485 ? 94.224 76.834 -12.645 1.00 59.39 501 HIS B O 1
ATOM 9367 N N . PRO B 1 486 ? 96.452 77.106 -12.321 1.00 66.52 502 PRO B N 1
ATOM 9368 C CA . PRO B 1 486 ? 96.577 77.906 -13.560 1.00 65.21 502 PRO B CA 1
ATOM 9369 C C . PRO B 1 486 ? 96.342 77.184 -14.894 1.00 67.35 502 PRO B C 1
ATOM 9370 O O . PRO B 1 486 ? 96.325 77.856 -15.928 1.00 72.56 502 PRO B O 1
ATOM 9374 N N . LYS B 1 487 ? 96.170 75.857 -14.871 1.00 65.95 503 LYS B N 1
ATOM 9375 C CA . LYS B 1 487 ? 95.898 75.040 -16.056 1.00 66.38 503 LYS B CA 1
ATOM 9376 C C . LYS B 1 487 ? 94.449 74.524 -16.087 1.00 64.54 503 LYS B C 1
ATOM 9377 O O . LYS B 1 487 ? 93.774 74.656 -17.108 1.00 63.97 503 LYS B O 1
ATOM 9379 N N . THR B 1 488 ? 93.969 73.923 -14.998 1.00 63.46 504 THR B N 1
ATOM 9380 C CA . THR B 1 488 ? 92.573 73.440 -14.963 1.00 65.21 504 THR B CA 1
ATOM 9381 C C . THR B 1 488 ? 91.537 74.548 -14.731 1.00 61.66 504 THR B C 1
ATOM 9382 O O . THR B 1 488 ? 90.358 74.345 -15.022 1.00 57.09 504 THR B O 1
ATOM 9386 N N . LYS B 1 489 ? 91.972 75.687 -14.183 1.00 61.71 505 LYS B N 1
ATOM 9387 C CA . LYS B 1 489 ? 91.088 76.823 -13.877 1.00 62.36 505 LYS B CA 1
ATOM 9388 C C . LYS B 1 489 ? 89.936 76.435 -12.928 1.00 59.68 505 LYS B C 1
ATOM 9389 O O . LYS B 1 489 ? 88.806 76.866 -13.125 1.00 63.07 505 LYS B O 1
ATOM 9395 N N . PHE B 1 490 ? 90.220 75.577 -11.946 1.00 54.43 506 PHE B N 1
ATOM 9396 C CA . PHE B 1 490 ? 89.305 75.281 -10.845 1.00 52.08 506 PHE B CA 1
ATOM 9397 C C . PHE B 1 490 ? 90.056 75.613 -9.565 1.00 52.70 506 PHE B C 1
ATOM 9398 O O . PHE B 1 490 ? 91.271 75.843 -9.616 1.00 53.64 506 PHE B O 1
ATOM 9406 N N . PHE B 1 491 ? 89.346 75.656 -8.434 1.00 49.77 507 PHE B N 1
ATOM 9407 C CA . PHE B 1 491 ? 89.996 75.711 -7.121 1.00 49.11 507 PHE B CA 1
ATOM 9408 C C . PHE B 1 491 ? 90.210 74.283 -6.690 1.00 48.07 507 PHE B C 1
ATOM 9409 O O . PHE B 1 491 ? 89.252 73.528 -6.619 1.00 46.88 507 PHE B O 1
ATOM 9417 N N . GLN B 1 492 ? 91.462 73.921 -6.407 1.00 55.12 508 GLN B N 1
ATOM 9418 C CA . GLN B 1 492 ? 91.839 72.519 -6.123 1.00 56.86 508 GLN B CA 1
ATOM 9419 C C . GLN B 1 492 ? 92.545 72.402 -4.781 1.00 54.66 508 GLN B C 1
ATOM 9420 O O . GLN B 1 492 ? 93.195 73.354 -4.332 1.00 53.26 508 GLN B O 1
ATOM 9426 N N . SER B 1 493 ? 92.434 71.224 -4.163 1.00 54.52 509 SER B N 1
ATOM 9427 C CA . SER B 1 493 ? 93.095 70.955 -2.880 1.00 58.17 509 SER B CA 1
ATOM 9428 C C . SER B 1 493 ? 94.614 70.896 -2.992 1.00 58.14 509 SER B C 1
ATOM 9429 O O . SER B 1 493 ? 95.151 70.487 -4.022 1.00 59.14 509 SER B O 1
ATOM 9432 N N . LYS B 1 494 ? 95.288 71.350 -1.935 1.00 60.30 510 LYS B N 1
ATOM 9433 C CA . LYS B 1 494 ? 96.738 71.223 -1.790 1.00 61.86 510 LYS B CA 1
ATOM 9434 C C . LYS B 1 494 ? 97.106 70.678 -0.415 1.00 69.91 510 LYS B C 1
ATOM 9435 O O . LYS B 1 494 ? 96.295 70.702 0.522 1.00 70.90 510 LYS B O 1
ATOM 9441 N N . ASN B 1 495 ? 98.328 70.149 -0.332 1.00 73.53 511 ASN B N 1
ATOM 9442 C CA . ASN B 1 495 ? 98.881 69.616 0.912 1.00 71.82 511 ASN B CA 1
ATOM 9443 C C . ASN B 1 495 ? 99.932 70.559 1.477 1.00 74.25 511 ASN B C 1
ATOM 9444 O O . ASN B 1 495 ? 100.322 71.531 0.808 1.00 73.25 511 ASN B O 1
ATOM 9449 N N . ASP B 1 496 ? 100.403 70.257 2.686 1.00 74.56 512 ASP B N 1
ATOM 9450 C CA . ASP B 1 496 ? 101.295 71.159 3.432 1.00 79.72 512 ASP B CA 1
ATOM 9451 C C . ASP B 1 496 ? 102.660 71.411 2.771 1.00 77.95 512 ASP B C 1
ATOM 9452 O O . ASP B 1 496 ? 103.301 72.426 3.054 1.00 73.38 512 ASP B O 1
ATOM 9457 N N . LYS B 1 497 ? 103.086 70.501 1.894 1.00 79.51 513 LYS B N 1
ATOM 9458 C CA . LYS B 1 497 ? 104.232 70.747 1.015 1.00 85.02 513 LYS B CA 1
ATOM 9459 C C . LYS B 1 497 ? 103.935 71.836 -0.026 1.00 84.63 513 LYS B C 1
ATOM 9460 O O . LYS B 1 497 ? 104.838 72.554 -0.450 1.00 87.45 513 LYS B O 1
ATOM 9462 N N . GLY B 1 498 ? 102.667 71.948 -0.424 1.00 86.65 514 GLY B N 1
ATOM 9463 C CA . GLY B 1 498 ? 102.199 72.955 -1.389 1.00 82.59 514 GLY B CA 1
ATOM 9464 C C . GLY B 1 498 ? 101.957 72.372 -2.773 1.00 79.21 514 GLY B C 1
ATOM 9465 O O . GLY B 1 498 ? 102.172 73.054 -3.772 1.00 76.01 514 GLY B O 1
ATOM 9466 N N . GLU B 1 499 ? 101.465 71.131 -2.819 1.00 77.01 515 GLU B N 1
ATOM 9467 C CA . GLU B 1 499 ? 101.385 70.336 -4.043 1.00 78.86 515 GLU B CA 1
ATOM 9468 C C . GLU B 1 499 ? 99.938 69.961 -4.332 1.00 73.93 515 GLU B C 1
ATOM 9469 O O . GLU B 1 499 ? 99.208 69.563 -3.420 1.00 69.22 515 GLU B O 1
ATOM 9475 N N . TRP B 1 500 ? 99.548 70.040 -5.604 1.00 68.16 516 TRP B N 1
ATOM 9476 C CA . TRP B 1 500 ? 98.174 69.758 -6.011 1.00 65.39 516 TRP B CA 1
ATOM 9477 C C . TRP B 1 500 ? 97.890 68.272 -5.842 1.00 64.66 516 TRP B C 1
ATOM 9478 O O . TRP B 1 500 ? 98.463 67.454 -6.556 1.00 72.81 516 TRP B O 1
ATOM 9489 N N . ILE B 1 501 ? 97.019 67.927 -4.896 1.00 63.01 517 ILE B N 1
ATOM 9490 C CA . ILE B 1 501 ? 96.603 66.536 -4.700 1.00 65.62 517 ILE B CA 1
ATOM 9491 C C . ILE B 1 501 ? 96.040 66.020 -6.026 1.00 69.42 517 ILE B C 1
ATOM 9492 O O . ILE B 1 501 ? 95.006 66.499 -6.476 1.00 75.52 517 ILE B O 1
ATOM 9497 N N . GLU B 1 502 ? 96.741 65.076 -6.655 1.00 74.22 518 GLU B N 1
ATOM 9498 C CA . GLU B 1 502 ? 96.219 64.371 -7.824 1.00 75.74 518 GLU B CA 1
ATOM 9499 C C . GLU B 1 502 ? 95.776 62.953 -7.429 1.00 76.03 518 GLU B C 1
ATOM 9500 O O . GLU B 1 502 ? 96.219 62.449 -6.392 1.00 74.78 518 GLU B O 1
ATOM 9506 N N . PRO B 1 503 ? 94.872 62.324 -8.192 1.00 74.82 519 PRO B N 1
ATOM 9507 C CA . PRO B 1 503 ? 94.136 62.936 -9.306 1.00 80.18 519 PRO B CA 1
ATOM 9508 C C . PRO B 1 503 ? 93.041 63.919 -8.825 1.00 82.16 519 PRO B C 1
ATOM 9509 O O . PRO B 1 503 ? 92.664 63.901 -7.643 1.00 79.04 519 PRO B O 1
ATOM 9513 N N . PHE B 1 504 ? 92.559 64.768 -9.736 1.00 79.45 520 PHE B N 1
ATOM 9514 C CA . PHE B 1 504 ? 91.509 65.754 -9.429 1.00 74.71 520 PHE B CA 1
ATOM 9515 C C . PHE B 1 504 ? 90.300 65.595 -10.354 1.00 66.97 520 PHE B C 1
ATOM 9516 O O . PHE B 1 504 ? 90.428 65.750 -11.566 1.00 65.24 520 PHE B O 1
ATOM 9524 N N . ASP B 1 505 ? 89.135 65.304 -9.776 1.00 63.22 521 ASP B N 1
ATOM 9525 C CA . ASP B 1 505 ? 87.880 65.217 -10.526 1.00 63.39 521 ASP B CA 1
ATOM 9526 C C . ASP B 1 505 ? 86.898 66.307 -10.050 1.00 64.92 521 ASP B C 1
ATOM 9527 O O . ASP B 1 505 ? 86.326 66.196 -8.952 1.00 59.16 521 ASP B O 1
ATOM 9532 N N . PRO B 1 506 ? 86.671 67.342 -10.888 1.00 63.39 522 PRO B N 1
ATOM 9533 C CA . PRO B 1 506 ? 85.807 68.444 -10.460 1.00 62.77 522 PRO B CA 1
ATOM 9534 C C . PRO B 1 506 ? 84.324 68.099 -10.280 1.00 57.44 522 PRO B C 1
ATOM 9535 O O . PRO B 1 506 ? 83.597 68.915 -9.727 1.00 55.35 522 PRO B O 1
ATOM 9539 N N . TYR B 1 507 ? 83.892 66.914 -10.718 1.00 55.13 523 TYR B N 1
ATOM 9540 C CA . TYR B 1 507 ? 82.514 66.467 -10.533 1.00 56.46 523 TYR B CA 1
ATOM 9541 C C . TYR B 1 507 ? 82.313 65.665 -9.247 1.00 58.00 523 TYR B C 1
ATOM 9542 O O . TYR B 1 507 ? 81.172 65.294 -8.927 1.00 53.28 523 TYR B O 1
ATOM 9551 N N . GLN B 1 508 ? 83.394 65.392 -8.513 1.00 62.67 524 GLN B N 1
ATOM 9552 C CA . GLN B 1 508 ? 83.323 64.480 -7.365 1.00 69.44 524 GLN B CA 1
ATOM 9553 C C . GLN B 1 508 ? 82.873 65.185 -6.081 1.00 64.15 524 GLN B C 1
ATOM 9554 O O . GLN B 1 508 ? 83.528 66.118 -5.614 1.00 57.12 524 GLN B O 1
ATOM 9560 N N . TYR B 1 509 ? 81.787 64.693 -5.494 1.00 63.10 525 TYR B N 1
ATOM 9561 C CA . TYR B 1 509 ? 81.255 65.269 -4.262 1.00 70.09 525 TYR B CA 1
ATOM 9562 C C . TYR B 1 509 ? 82.072 64.895 -3.025 1.00 74.32 525 TYR B C 1
ATOM 9563 O O . TYR B 1 509 ? 82.565 63.765 -2.905 1.00 73.12 525 TYR B O 1
ATOM 9572 N N . GLY B 1 510 ? 82.214 65.869 -2.125 1.00 74.89 526 GLY B N 1
ATOM 9573 C CA . GLY B 1 510 ? 82.627 65.625 -0.748 1.00 76.33 526 GLY B CA 1
ATOM 9574 C C . GLY B 1 510 ? 81.432 65.632 0.184 1.00 79.08 526 GLY B C 1
ATOM 9575 O O . GLY B 1 510 ? 80.318 65.997 -0.215 1.00 80.63 526 GLY B O 1
ATOM 9576 N N . GLY B 1 511 ? 81.671 65.205 1.424 1.00 80.51 527 GLY B N 1
ATOM 9577 C CA . GLY B 1 511 ? 80.653 65.183 2.480 1.00 79.05 527 GLY B CA 1
ATOM 9578 C C . GLY B 1 511 ? 80.945 66.268 3.502 1.00 77.66 527 GLY B C 1
ATOM 9579 O O . GLY B 1 511 ? 80.934 67.453 3.168 1.00 75.89 527 GLY B O 1
ATOM 9580 N N . ASN B 1 512 ? 81.230 65.860 4.739 1.00 77.47 528 ASN B N 1
ATOM 9581 C CA . ASN B 1 512 ? 81.478 66.789 5.845 1.00 72.56 528 ASN B CA 1
ATOM 9582 C C . ASN B 1 512 ? 82.792 66.446 6.526 1.00 70.93 528 ASN B C 1
ATOM 9583 O O . ASN B 1 512 ? 82.855 66.253 7.737 1.00 72.91 528 ASN B O 1
ATOM 9588 N N . GLY B 1 513 ? 83.842 66.395 5.714 1.00 72.29 529 GLY B N 1
ATOM 9589 C CA . GLY B 1 513 ? 85.168 65.932 6.131 1.00 71.98 529 GLY B CA 1
ATOM 9590 C C . GLY B 1 513 ? 85.565 64.696 5.348 1.00 70.60 529 GLY B C 1
ATOM 9591 O O . GLY B 1 513 ? 84.705 63.944 4.881 1.00 67.76 529 GLY B O 1
ATOM 9592 N N . GLY B 1 514 ? 86.871 64.492 5.212 1.00 72.94 530 GLY B N 1
ATOM 9593 C CA . GLY B 1 514 ? 87.430 63.410 4.389 1.00 76.83 530 GLY B CA 1
ATOM 9594 C C . GLY B 1 514 ? 87.513 63.716 2.897 1.00 77.47 530 GLY B C 1
ATOM 9595 O O . GLY B 1 514 ? 87.754 62.814 2.092 1.00 77.17 530 GLY B O 1
ATOM 9596 N N . HIS B 1 515 ? 87.328 64.987 2.538 1.00 72.89 531 HIS B N 1
ATOM 9597 C CA . HIS B 1 515 ? 87.276 65.438 1.148 1.00 69.02 531 HIS B CA 1
ATOM 9598 C C . HIS B 1 515 ? 87.349 66.957 1.218 1.00 63.74 531 HIS B C 1
ATOM 9599 O O . HIS B 1 515 ? 86.805 67.542 2.158 1.00 60.29 531 HIS B O 1
ATOM 9606 N N . PRO B 1 516 ? 88.003 67.608 0.237 1.00 58.12 532 PRO B N 1
ATOM 9607 C CA . PRO B 1 516 ? 88.221 69.057 0.353 1.00 55.33 532 PRO B CA 1
ATOM 9608 C C . PRO B 1 516 ? 87.022 70.006 0.046 1.00 53.36 532 PRO B C 1
ATOM 9609 O O . PRO B 1 516 ? 87.190 71.234 0.104 1.00 49.11 532 PRO B O 1
ATOM 9613 N N . PHE B 1 517 ? 85.840 69.452 -0.211 1.00 51.18 533 PHE B N 1
ATOM 9614 C CA . PHE B 1 517 ? 84.667 70.214 -0.608 1.00 53.54 533 PHE B CA 1
ATOM 9615 C C . PHE B 1 517 ? 83.514 69.767 0.268 1.00 56.42 533 PHE B C 1
ATOM 9616 O O . PHE B 1 517 ? 83.328 68.566 0.481 1.00 56.82 533 PHE B O 1
ATOM 9624 N N . THR B 1 518 ? 82.732 70.729 0.760 1.00 56.77 534 THR B N 1
ATOM 9625 C CA . THR B 1 518 ? 81.675 70.449 1.727 1.00 52.92 534 THR B CA 1
ATOM 9626 C C . THR B 1 518 ? 80.338 70.267 1.011 1.00 50.17 534 THR B C 1
ATOM 9627 O O . THR B 1 518 ? 79.844 71.183 0.365 1.00 52.03 534 THR B O 1
ATOM 9631 N N . GLU B 1 519 ? 79.771 69.074 1.119 1.00 49.01 535 GLU B N 1
ATOM 9632 C CA . GLU B 1 519 ? 78.476 68.741 0.523 1.00 52.30 535 GLU B CA 1
ATOM 9633 C C . GLU B 1 519 ? 78.301 69.233 -0.926 1.00 54.73 535 GLU B C 1
ATOM 9634 O O . GLU B 1 519 ? 77.212 69.648 -1.328 1.00 55.98 535 GLU B O 1
ATOM 9640 N N . GLY B 1 520 ? 79.378 69.160 -1.700 1.00 54.69 536 GLY B N 1
ATOM 9641 C CA . GLY B 1 520 ? 79.392 69.651 -3.068 1.00 56.91 536 GLY B CA 1
ATOM 9642 C C . GLY B 1 520 ? 80.646 69.230 -3.802 1.00 55.12 536 GLY B C 1
ATOM 9643 O O . GLY B 1 520 ? 81.490 68.533 -3.241 1.00 54.92 536 GLY B O 1
ATOM 9644 N N . ASN B 1 521 ? 80.764 69.657 -5.056 1.00 53.19 537 ASN B N 1
ATOM 9645 C CA . ASN B 1 521 ? 81.954 69.362 -5.874 1.00 52.26 537 ASN B CA 1
ATOM 9646 C C . ASN B 1 521 ? 82.677 70.637 -6.226 1.00 50.99 537 ASN B C 1
ATOM 9647 O O . ASN B 1 521 ? 82.230 71.731 -5.878 1.00 53.71 537 ASN B O 1
ATOM 9652 N N . ALA B 1 522 ? 83.801 70.496 -6.910 1.00 51.56 538 ALA B N 1
ATOM 9653 C CA . ALA B 1 522 ? 84.613 71.650 -7.274 1.00 52.94 538 ALA B CA 1
ATOM 9654 C C . ALA B 1 522 ? 83.926 72.541 -8.296 1.00 48.67 538 ALA B C 1
ATOM 9655 O O . ALA B 1 522 ? 84.285 73.696 -8.406 1.00 46.27 538 ALA B O 1
ATOM 9657 N N . TRP B 1 523 ? 82.986 71.989 -9.063 1.00 46.54 539 TRP B N 1
ATOM 9658 C CA . TRP B 1 523 ? 82.212 72.776 -10.024 1.00 49.85 539 TRP B CA 1
ATOM 9659 C C . TRP B 1 523 ? 81.375 73.836 -9.300 1.00 48.74 539 TRP B C 1
ATOM 9660 O O . TRP B 1 523 ? 81.398 75.011 -9.657 1.00 48.51 539 TRP B O 1
ATOM 9671 N N . GLN B 1 524 ? 80.669 73.393 -8.272 1.00 45.75 540 GLN B N 1
ATOM 9672 C CA . GLN B 1 524 ? 79.807 74.241 -7.476 1.00 44.06 540 GLN B CA 1
ATOM 9673 C C . GLN B 1 524 ? 80.565 75.238 -6.590 1.00 44.94 540 GLN B C 1
ATOM 9674 O O . GLN B 1 524 ? 80.146 76.388 -6.460 1.00 46.09 540 GLN B O 1
ATOM 9680 N N . TYR B 1 525 ? 81.676 74.815 -5.988 1.00 44.76 541 TYR B N 1
ATOM 9681 C CA . TYR B 1 525 ? 82.473 75.726 -5.145 1.00 41.37 541 TYR B CA 1
ATOM 9682 C C . TYR B 1 525 ? 83.365 76.631 -5.945 1.00 41.01 541 TYR B C 1
ATOM 9683 O O . TYR B 1 525 ? 83.957 77.552 -5.379 1.00 44.16 541 TYR B O 1
ATOM 9692 N N . PHE B 1 526 ? 83.461 76.412 -7.255 1.00 41.02 542 PHE B N 1
ATOM 9693 C CA . PHE B 1 526 ? 84.251 77.307 -8.102 1.00 42.14 542 PHE B CA 1
ATOM 9694 C C . PHE B 1 526 ? 83.839 78.773 -7.975 1.00 44.60 542 PHE B C 1
ATOM 9695 O O . PHE B 1 526 ? 84.668 79.676 -8.066 1.00 47.00 542 PHE B O 1
ATOM 9703 N N . TRP B 1 527 ? 82.549 78.988 -7.759 1.00 47.02 543 TRP B N 1
ATOM 9704 C CA . TRP B 1 527 ? 81.958 80.311 -7.835 1.00 47.69 543 TRP B CA 1
ATOM 9705 C C . TRP B 1 527 ? 82.064 81.102 -6.541 1.00 47.83 543 TRP B C 1
ATOM 9706 O O . TRP B 1 527 ? 81.793 82.310 -6.561 1.00 43.58 543 TRP B O 1
ATOM 9717 N N . TYR B 1 528 ? 82.467 80.457 -5.432 1.00 47.55 544 TYR B N 1
ATOM 9718 C CA . TYR B 1 528 ? 82.504 81.149 -4.143 1.00 46.57 544 TYR B CA 1
ATOM 9719 C C . TYR B 1 528 ? 83.670 82.101 -3.944 1.00 44.59 544 TYR B C 1
ATOM 9720 O O . TYR B 1 528 ? 84.568 81.845 -3.144 1.00 47.90 544 TYR B O 1
ATOM 9729 N N . VAL B 1 529 ? 83.629 83.226 -4.654 1.00 41.69 545 VAL B N 1
ATOM 9730 C CA . VAL B 1 529 ? 84.467 84.379 -4.335 1.00 42.72 545 VAL B CA 1
ATOM 9731 C C . VAL B 1 529 ? 83.585 85.649 -4.416 1.00 45.57 545 VAL B C 1
ATOM 9732 O O . VAL B 1 529 ? 83.919 86.607 -5.131 1.00 46.25 545 VAL B O 1
ATOM 9736 N N . PRO B 1 530 ? 82.474 85.686 -3.637 1.00 45.70 546 PRO B N 1
ATOM 9737 C CA . PRO B 1 530 ? 81.451 86.741 -3.790 1.00 46.00 546 PRO B CA 1
ATOM 9738 C C . PRO B 1 530 ? 81.993 88.140 -3.555 1.00 43.67 546 PRO B C 1
ATOM 9739 O O . PRO B 1 530 ? 81.518 89.094 -4.153 1.00 46.92 546 PRO B O 1
ATOM 9743 N N . HIS B 1 531 ? 83.011 88.235 -2.717 1.00 43.58 547 HIS B N 1
ATOM 9744 C CA . HIS B 1 531 ? 83.710 89.490 -2.448 1.00 43.93 547 HIS B CA 1
ATOM 9745 C C . HIS B 1 531 ? 84.684 89.957 -3.529 1.00 43.32 547 HIS B C 1
ATOM 9746 O O . HIS B 1 531 ? 85.213 91.068 -3.428 1.00 43.66 547 HIS B O 1
ATOM 9753 N N . ASN B 1 532 ? 84.956 89.128 -4.539 1.00 44.12 548 ASN B N 1
ATOM 9754 C CA . ASN B 1 532 ? 85.825 89.553 -5.653 1.00 44.46 548 ASN B CA 1
ATOM 9755 C C . ASN B 1 532 ? 85.591 88.726 -6.908 1.00 46.48 548 ASN B C 1
ATOM 9756 O O . ASN B 1 532 ? 86.485 88.049 -7.419 1.00 51.91 548 ASN B O 1
ATOM 9761 N N . ILE B 1 533 ? 84.363 88.812 -7.396 1.00 46.46 549 ILE B N 1
ATOM 9762 C CA . ILE B 1 533 ? 83.963 88.209 -8.657 1.00 45.69 549 ILE B CA 1
ATOM 9763 C C . ILE B 1 533 ? 84.805 88.768 -9.818 1.00 46.86 549 ILE B C 1
ATOM 9764 O O . ILE B 1 533 ? 85.089 88.039 -10.763 1.00 48.27 549 ILE B O 1
ATOM 9769 N N . GLN B 1 534 ? 85.236 90.024 -9.726 1.00 47.31 550 GLN B N 1
ATOM 9770 C CA . GLN B 1 534 ? 86.127 90.611 -10.732 1.00 53.34 550 GLN B CA 1
ATOM 9771 C C . GLN B 1 534 ? 87.445 89.833 -10.876 1.00 53.55 550 GLN B C 1
ATOM 9772 O O . GLN B 1 534 ? 87.912 89.609 -11.987 1.00 55.04 550 GLN B O 1
ATOM 9778 N N . ALA B 1 535 ? 88.032 89.440 -9.746 1.00 55.63 551 ALA B N 1
ATOM 9779 C CA . ALA B 1 535 ? 89.239 88.604 -9.730 1.00 53.90 551 ALA B CA 1
ATOM 9780 C C . ALA B 1 535 ? 88.970 87.186 -10.235 1.00 50.87 551 ALA B C 1
ATOM 9781 O O . ALA B 1 535 ? 89.767 86.644 -10.984 1.00 53.16 551 ALA B O 1
ATOM 9783 N N . LEU B 1 536 ? 87.851 86.592 -9.840 1.00 47.56 552 LEU B N 1
ATOM 9784 C CA . LEU B 1 536 ? 87.506 85.249 -10.301 1.00 47.74 552 LEU B CA 1
ATOM 9785 C C . LEU B 1 536 ? 87.367 85.191 -11.815 1.00 49.81 552 LEU B C 1
ATOM 9786 O O . LEU B 1 536 ? 87.695 84.173 -12.431 1.00 50.79 552 LEU B O 1
ATOM 9791 N N . MET B 1 537 ? 86.862 86.273 -12.406 1.00 52.24 553 MET B N 1
ATOM 9792 C CA . MET B 1 537 ? 86.688 86.349 -13.853 1.00 52.05 553 MET B CA 1
ATOM 9793 C C . MET B 1 537 ? 88.050 86.500 -14.544 1.00 50.76 553 MET B C 1
ATOM 9794 O O . MET B 1 537 ? 88.291 85.842 -15.544 1.00 50.64 553 MET B O 1
ATOM 9799 N N . GLU B 1 538 ? 88.925 87.358 -14.014 1.00 51.42 554 GLU B N 1
ATOM 9800 C CA . GLU B 1 538 ? 90.302 87.498 -14.517 1.00 55.83 554 GLU B CA 1
ATOM 9801 C C . GLU B 1 538 ? 91.041 86.149 -14.538 1.00 53.47 554 GLU B C 1
ATOM 9802 O O . GLU B 1 538 ? 91.523 85.724 -15.580 1.00 51.52 554 GLU B O 1
ATOM 9808 N N . LEU B 1 539 ? 91.057 85.461 -13.403 1.00 54.14 555 LEU B N 1
ATOM 9809 C CA . LEU B 1 539 ? 91.707 84.148 -13.272 1.00 56.42 555 LEU B CA 1
ATOM 9810 C C . LEU B 1 539 ? 91.141 83.083 -14.224 1.00 58.13 555 LEU B C 1
ATOM 9811 O O . LEU B 1 539 ? 91.878 82.209 -14.695 1.00 62.20 555 LEU B O 1
ATOM 9816 N N . THR B 1 540 ? 89.843 83.163 -14.501 1.00 55.99 556 THR B N 1
ATOM 9817 C CA . THR B 1 540 ? 89.193 82.308 -15.495 1.00 53.44 556 THR B CA 1
ATOM 9818 C C . THR B 1 540 ? 89.603 82.641 -16.945 1.00 52.12 556 THR B C 1
ATOM 9819 O O . THR B 1 540 ? 89.428 81.812 -17.827 1.00 53.01 556 THR B O 1
ATOM 9823 N N . GLY B 1 541 ? 90.148 83.837 -17.188 1.00 52.16 557 GLY B N 1
ATOM 9824 C CA . GLY B 1 541 ? 90.435 84.333 -18.545 1.00 52.77 557 GLY B CA 1
ATOM 9825 C C . GLY B 1 541 ? 89.567 85.484 -19.065 1.00 56.28 557 GLY B C 1
ATOM 9826 O O . GLY B 1 541 ? 89.578 85.773 -20.275 1.00 55.79 557 GLY B O 1
ATOM 9827 N N . GLY B 1 542 ? 88.831 86.154 -18.169 1.00 53.01 558 GLY B N 1
ATOM 9828 C CA . GLY B 1 542 ? 87.986 87.296 -18.534 1.00 51.97 558 GLY B CA 1
ATOM 9829 C C . GLY B 1 542 ? 86.506 86.955 -18.629 1.00 49.81 558 GLY B C 1
ATOM 9830 O O . GLY B 1 542 ? 86.086 85.821 -18.354 1.00 48.84 558 GLY B O 1
ATOM 9831 N N . THR B 1 543 ? 85.718 87.941 -19.044 1.00 46.97 559 THR B N 1
ATOM 9832 C CA . THR B 1 543 ? 84.255 87.854 -18.959 1.00 46.52 559 THR B CA 1
ATOM 9833 C C . THR B 1 543 ? 83.640 86.797 -19.889 1.00 45.34 559 THR B C 1
ATOM 9834 O O . THR B 1 543 ? 82.683 86.102 -19.510 1.00 41.42 559 THR B O 1
ATOM 9838 N N . LYS B 1 544 ? 84.201 86.652 -21.088 1.00 45.63 560 LYS B N 1
ATOM 9839 C CA . LYS B 1 544 ? 83.685 85.665 -22.051 1.00 47.29 560 LYS B CA 1
ATOM 9840 C C . LYS B 1 544 ? 84.015 84.234 -21.638 1.00 44.18 560 LYS B C 1
ATOM 9841 O O . LYS B 1 544 ? 83.179 83.335 -21.762 1.00 43.24 560 LYS B O 1
ATOM 9847 N N . ALA B 1 545 ? 85.232 84.025 -21.150 1.00 42.76 561 ALA B N 1
ATOM 9848 C CA . ALA B 1 545 ? 85.635 82.708 -20.669 1.00 45.59 561 ALA B CA 1
ATOM 9849 C C . ALA B 1 545 ? 84.739 82.316 -19.519 1.00 45.94 561 ALA B C 1
ATOM 9850 O O . ALA B 1 545 ? 84.152 81.218 -19.513 1.00 47.75 561 ALA B O 1
ATOM 9852 N N . PHE B 1 546 ? 84.640 83.238 -18.558 1.00 46.28 562 PHE B N 1
ATOM 9853 C CA . PHE B 1 546 ? 83.768 83.095 -17.380 1.00 44.12 562 PHE B CA 1
ATOM 9854 C C . PHE B 1 546 ? 82.340 82.736 -17.762 1.00 39.21 562 PHE B C 1
ATOM 9855 O O . PHE B 1 546 ? 81.767 81.788 -17.215 1.00 39.45 562 PHE B O 1
ATOM 9863 N N . GLU B 1 547 ? 81.794 83.466 -18.731 1.00 37.19 563 GLU B N 1
ATOM 9864 C CA . GLU B 1 547 ? 80.467 83.163 -19.289 1.00 38.71 563 GLU B CA 1
ATOM 9865 C C . GLU B 1 547 ? 80.382 81.733 -19.811 1.00 40.47 563 GLU B C 1
ATOM 9866 O O . GLU B 1 547 ? 79.408 81.022 -19.549 1.00 40.17 563 GLU B O 1
ATOM 9872 N N . GLN B 1 548 ? 81.391 81.330 -20.581 1.00 45.27 564 GLN B N 1
ATOM 9873 C CA . GLN B 1 548 ? 81.444 79.968 -21.143 1.00 46.14 564 GLN B CA 1
ATOM 9874 C C . GLN B 1 548 ? 81.576 78.902 -20.057 1.00 43.34 564 GLN B C 1
ATOM 9875 O O . GLN B 1 548 ? 80.951 77.842 -20.156 1.00 43.00 564 GLN B O 1
ATOM 9881 N N . LYS B 1 549 ? 82.334 79.201 -19.004 1.00 42.25 565 LYS B N 1
ATOM 9882 C CA . LYS B 1 549 ? 82.414 78.294 -17.852 1.00 44.81 565 LYS B CA 1
ATOM 9883 C C . LYS B 1 549 ? 81.053 78.100 -17.164 1.00 45.08 565 LYS B C 1
ATOM 9884 O O . LYS B 1 549 ? 80.678 76.957 -16.838 1.00 42.75 565 LYS B O 1
ATOM 9890 N N . LEU B 1 550 ? 80.296 79.196 -16.986 1.00 44.34 566 LEU B N 1
ATOM 9891 C CA . LEU B 1 550 ? 78.908 79.102 -16.463 1.00 41.34 566 LEU B CA 1
ATOM 9892 C C . LEU B 1 550 ? 77.985 78.290 -17.365 1.00 41.80 566 LEU B C 1
ATOM 9893 O O . LEU B 1 550 ? 77.146 77.526 -16.874 1.00 40.01 566 LEU B O 1
ATOM 9898 N N . ASP B 1 551 ? 78.118 78.456 -18.682 1.00 44.24 567 ASP B N 1
ATOM 9899 C CA . ASP B 1 551 ? 77.290 77.678 -19.616 1.00 46.70 567 ASP B CA 1
ATOM 9900 C C . ASP B 1 551 ? 77.521 76.196 -19.401 1.00 46.03 567 ASP B C 1
ATOM 9901 O O . ASP B 1 551 ? 76.561 75.438 -19.294 1.00 44.55 567 ASP B O 1
ATOM 9906 N N . THR B 1 552 ? 78.792 75.788 -19.325 1.00 47.39 568 THR B N 1
ATOM 9907 C CA . THR B 1 552 ? 79.124 74.389 -19.026 1.00 47.17 568 THR B CA 1
ATOM 9908 C C . THR B 1 552 ? 78.493 73.977 -17.707 1.00 44.14 568 THR B C 1
ATOM 9909 O O . THR B 1 552 ? 77.776 72.978 -17.655 1.00 43.82 568 THR B O 1
ATOM 9913 N N . PHE B 1 553 ? 78.724 74.780 -16.668 1.00 45.29 569 PHE B N 1
ATOM 9914 C CA . PHE B 1 553 ? 78.143 74.544 -15.329 1.00 47.05 569 PHE B CA 1
ATOM 9915 C C . PHE B 1 553 ? 76.629 74.336 -15.333 1.00 46.30 569 PHE B C 1
ATOM 9916 O O . PHE B 1 553 ? 76.138 73.380 -14.731 1.00 46.28 569 PHE B O 1
ATOM 9924 N N . PHE B 1 554 ? 75.899 75.205 -16.036 1.00 45.80 570 PHE B N 1
ATOM 9925 C CA . PHE B 1 554 ? 74.428 75.107 -16.099 1.00 45.73 570 PHE B CA 1
ATOM 9926 C C . PHE B 1 554 ? 73.878 74.056 -17.077 1.00 48.82 570 PHE B C 1
ATOM 9927 O O . PHE B 1 554 ? 72.674 73.776 -17.053 1.00 48.87 570 PHE B O 1
ATOM 9935 N N . THR B 1 555 ? 74.740 73.462 -17.911 1.00 52.89 571 THR B N 1
ATOM 9936 C CA . THR B 1 555 ? 74.307 72.507 -18.956 1.00 55.55 571 THR B CA 1
ATOM 9937 C C . THR B 1 555 ? 74.830 71.065 -18.838 1.00 58.96 571 THR B C 1
ATOM 9938 O O . THR B 1 555 ? 74.167 70.139 -19.312 1.00 59.27 571 THR B O 1
ATOM 9942 N N . SER B 1 556 ? 75.992 70.878 -18.210 1.00 64.32 572 SER B N 1
ATOM 9943 C CA . SER B 1 556 ? 76.599 69.547 -18.031 1.00 67.76 572 SER B CA 1
ATOM 9944 C C . SER B 1 556 ? 75.813 68.649 -17.066 1.00 70.60 572 SER B C 1
ATOM 9945 O O . SER B 1 556 ? 75.826 68.878 -15.857 1.00 72.36 572 SER B O 1
ATOM 9948 N N . THR B 1 557 ? 75.165 67.612 -17.597 1.00 75.52 573 THR B N 1
ATOM 9949 C CA . THR B 1 557 ? 74.350 66.678 -16.795 1.00 80.41 573 THR B CA 1
ATOM 9950 C C . THR B 1 557 ? 75.076 65.371 -16.377 1.00 82.42 573 THR B C 1
ATOM 9951 O O . THR B 1 557 ? 74.431 64.339 -16.140 1.00 81.36 573 THR B O 1
ATOM 9955 N N . TYR B 1 558 ? 76.404 65.422 -16.259 1.00 82.89 574 TYR B N 1
ATOM 9956 C CA . TYR B 1 558 ? 77.195 64.278 -15.802 1.00 90.05 574 TYR B CA 1
ATOM 9957 C C . TYR B 1 558 ? 76.990 64.013 -14.295 1.00 90.04 574 TYR B C 1
ATOM 9958 O O . TYR B 1 558 ? 77.501 64.756 -13.453 1.00 88.14 574 TYR B O 1
ATOM 9967 N N . LYS B 1 559 ? 76.232 62.958 -13.977 1.00 90.75 575 LYS B N 1
ATOM 9968 C CA . LYS B 1 559 ? 75.922 62.569 -12.590 1.00 88.05 575 LYS B CA 1
ATOM 9969 C C . LYS B 1 559 ? 76.878 61.485 -12.084 1.00 88.64 575 LYS B C 1
ATOM 9970 O O . LYS B 1 559 ? 78.103 61.649 -12.105 1.00 87.49 575 LYS B O 1
ATOM 9972 N N . MET B 1 563 ? 78.508 61.413 -5.728 1.00 108.85 579 MET B N 1
ATOM 9973 C CA . MET B 1 563 ? 77.269 62.145 -5.450 1.00 115.64 579 MET B CA 1
ATOM 9974 C C . MET B 1 563 ? 77.017 62.301 -3.947 1.00 114.37 579 MET B C 1
ATOM 9975 O O . MET B 1 563 ? 77.365 61.420 -3.155 1.00 114.16 579 MET B O 1
ATOM 9980 N N . ASN B 1 564 ? 76.410 63.427 -3.569 1.00 113.52 580 ASN B N 1
ATOM 9981 C CA . ASN B 1 564 ? 76.137 63.745 -2.164 1.00 109.27 580 ASN B CA 1
ATOM 9982 C C . ASN B 1 564 ? 74.643 63.787 -1.841 1.00 102.57 580 ASN B C 1
ATOM 9983 O O . ASN B 1 564 ? 73.828 64.243 -2.638 1.00 96.80 580 ASN B O 1
ATOM 9988 N N . HIS B 1 565 ? 74.334 63.297 -0.645 1.00 104.69 581 HIS B N 1
ATOM 9989 C CA . HIS B 1 565 ? 73.008 63.298 -0.011 1.00 103.67 581 HIS B CA 1
ATOM 9990 C C . HIS B 1 565 ? 72.208 64.616 -0.187 1.00 100.09 581 HIS B C 1
ATOM 9991 O O . HIS B 1 565 ? 71.061 64.619 -0.654 1.00 90.45 581 HIS B O 1
ATOM 9998 N N . ASN B 1 566 ? 72.854 65.725 0.166 1.00 95.69 582 ASN B N 1
ATOM 9999 C CA . ASN B 1 566 ? 72.238 67.058 0.203 1.00 91.62 582 ASN B CA 1
ATOM 10000 C C . ASN B 1 566 ? 72.028 67.741 -1.148 1.00 90.35 582 ASN B C 1
ATOM 10001 O O . ASN B 1 566 ? 71.094 68.545 -1.299 1.00 86.69 582 ASN B O 1
ATOM 10006 N N . ALA B 1 567 ? 72.905 67.448 -2.112 1.00 85.35 583 ALA B N 1
ATOM 10007 C CA . ALA B 1 567 ? 72.810 68.029 -3.453 1.00 79.72 583 ALA B CA 1
ATOM 10008 C C . ALA B 1 567 ? 71.601 67.474 -4.207 1.00 75.76 583 ALA B C 1
ATOM 10009 O O . ALA B 1 567 ? 71.438 66.261 -4.337 1.00 75.28 583 ALA B O 1
ATOM 10011 N N . SER B 1 568 ? 70.751 68.390 -4.668 1.00 72.37 584 SER B N 1
ATOM 10012 C CA . SER B 1 568 ? 69.539 68.082 -5.438 1.00 68.31 584 SER B CA 1
ATOM 10013 C C . SER B 1 568 ? 69.080 69.353 -6.185 1.00 63.88 584 SER B C 1
ATOM 10014 O O . SER B 1 568 ? 69.739 70.401 -6.090 1.00 58.63 584 SER B O 1
ATOM 10017 N N . GLY B 1 569 ? 67.984 69.255 -6.939 1.00 62.48 585 GLY B N 1
ATOM 10018 C CA . GLY B 1 569 ? 67.462 70.388 -7.724 1.00 62.60 585 GLY B CA 1
ATOM 10019 C C . GLY B 1 569 ? 68.441 70.840 -8.792 1.00 59.50 585 GLY B C 1
ATOM 10020 O O . GLY B 1 569 ? 68.947 71.971 -8.763 1.00 58.80 585 GLY B O 1
ATOM 10021 N N . PHE B 1 570 ? 68.713 69.938 -9.727 1.00 57.64 586 PHE B N 1
ATOM 10022 C CA . PHE B 1 570 ? 69.807 70.117 -10.674 1.00 54.72 586 PHE B CA 1
ATOM 10023 C C . PHE B 1 570 ? 69.391 70.923 -11.898 1.00 50.88 586 PHE B C 1
ATOM 10024 O O . PHE B 1 570 ? 68.360 70.642 -12.508 1.00 51.33 586 PHE B O 1
ATOM 10032 N N . VAL B 1 571 ? 70.183 71.948 -12.210 1.00 45.86 587 VAL B N 1
ATOM 10033 C CA . VAL B 1 571 ? 70.235 72.530 -13.541 1.00 43.92 587 VAL B CA 1
ATOM 10034 C C . VAL B 1 571 ? 71.675 72.352 -14.006 1.00 42.81 587 VAL B C 1
ATOM 10035 O O . VAL B 1 571 ? 72.553 73.177 -13.705 1.00 39.02 587 VAL B O 1
ATOM 10039 N N . GLY B 1 572 ? 71.921 71.253 -14.732 1.00 44.90 588 GLY B N 1
ATOM 10040 C CA . GLY B 1 572 ? 73.293 70.789 -15.000 1.00 44.55 588 GLY B CA 1
ATOM 10041 C C . GLY B 1 572 ? 73.972 70.437 -13.680 1.00 44.99 588 GLY B C 1
ATOM 10042 O O . GLY B 1 572 ? 73.413 69.685 -12.882 1.00 44.68 588 GLY B O 1
ATOM 10043 N N . GLN B 1 573 ? 75.144 71.022 -13.439 1.00 45.06 589 GLN B N 1
ATOM 10044 C CA . GLN B 1 573 ? 75.841 70.909 -12.159 1.00 47.70 589 GLN B CA 1
ATOM 10045 C C . GLN B 1 573 ? 75.321 71.821 -11.039 1.00 49.62 589 GLN B C 1
ATOM 10046 O O . GLN B 1 573 ? 75.681 71.613 -9.876 1.00 48.80 589 GLN B O 1
ATOM 10052 N N . TYR B 1 574 ? 74.525 72.840 -11.376 1.00 49.09 590 TYR B N 1
ATOM 10053 C CA . TYR B 1 574 ? 73.910 73.715 -10.369 1.00 46.71 590 TYR B CA 1
ATOM 10054 C C . TYR B 1 574 ? 72.951 72.879 -9.541 1.00 45.22 590 TYR B C 1
ATOM 10055 O O . TYR B 1 574 ? 72.109 72.189 -10.104 1.00 44.61 590 TYR B O 1
ATOM 10064 N N . ALA B 1 575 ? 73.077 72.945 -8.215 1.00 44.71 591 ALA B N 1
ATOM 10065 C CA . ALA B 1 575 ? 72.209 72.169 -7.325 1.00 47.36 591 ALA B CA 1
ATOM 10066 C C . ALA B 1 575 ? 71.483 73.104 -6.372 1.00 47.72 591 ALA B C 1
ATOM 10067 O O . ALA B 1 575 ? 72.016 73.484 -5.325 1.00 46.02 591 ALA B O 1
ATOM 10069 N N . HIS B 1 576 ? 70.255 73.464 -6.729 1.00 48.39 592 HIS B N 1
ATOM 10070 C CA . HIS B 1 576 ? 69.495 74.396 -5.909 1.00 46.23 592 HIS B CA 1
ATOM 10071 C C . HIS B 1 576 ? 69.200 73.890 -4.500 1.00 47.80 592 HIS B C 1
ATOM 10072 O O . HIS B 1 576 ? 69.094 74.691 -3.565 1.00 46.24 592 HIS B O 1
ATOM 10079 N N . GLY B 1 577 ? 69.082 72.568 -4.360 1.00 48.25 593 GLY B N 1
ATOM 10080 C CA . GLY B 1 577 ? 68.788 71.923 -3.088 1.00 47.15 593 GLY B CA 1
ATOM 10081 C C . GLY B 1 577 ? 69.842 72.055 -2.000 1.00 45.68 593 GLY B C 1
ATOM 10082 O O . GLY B 1 577 ? 69.629 71.565 -0.894 1.00 47.68 593 GLY B O 1
ATOM 10083 N N . ASN B 1 578 ? 70.973 72.687 -2.292 1.00 41.97 594 ASN B N 1
ATOM 10084 C CA . ASN B 1 578 ? 71.922 73.026 -1.252 1.00 46.89 594 ASN B CA 1
ATOM 10085 C C . ASN B 1 578 ? 72.586 74.352 -1.568 1.00 46.51 594 ASN B C 1
ATOM 10086 O O . ASN B 1 578 ? 72.666 74.762 -2.723 1.00 48.21 594 ASN B O 1
ATOM 10091 N N . GLU B 1 579 ? 73.096 75.000 -0.529 1.00 46.68 595 GLU B N 1
ATOM 10092 C CA . GLU B 1 579 ? 73.354 76.440 -0.573 1.00 48.76 595 GLU B CA 1
ATOM 10093 C C . GLU B 1 579 ? 74.644 76.942 -1.229 1.00 49.93 595 GLU B C 1
ATOM 10094 O O . GLU B 1 579 ? 74.731 78.145 -1.505 1.00 49.61 595 GLU B O 1
ATOM 10100 N N . PRO B 1 580 ? 75.643 76.065 -1.495 1.00 50.28 596 PRO B N 1
ATOM 10101 C CA . PRO B 1 580 ? 76.849 76.662 -2.104 1.00 47.62 596 PRO B CA 1
ATOM 10102 C C . PRO B 1 580 ? 76.625 77.278 -3.496 1.00 45.26 596 PRO B C 1
ATOM 10103 O O . PRO B 1 580 ? 77.335 78.226 -3.868 1.00 42.91 596 PRO B O 1
ATOM 10107 N N . SER B 1 581 ? 75.660 76.751 -4.248 1.00 43.42 597 SER B N 1
ATOM 10108 C CA . SER B 1 581 ? 75.349 77.300 -5.573 1.00 48.56 597 SER B CA 1
ATOM 10109 C C . SER B 1 581 ? 74.276 78.435 -5.583 1.00 46.43 597 SER B C 1
ATOM 10110 O O . SER B 1 581 ? 74.012 78.999 -6.633 1.00 43.97 597 SER B O 1
ATOM 10113 N N . HIS B 1 582 ? 73.735 78.817 -4.419 1.00 45.64 598 HIS B N 1
ATOM 10114 C CA . HIS B 1 582 ? 72.577 79.736 -4.349 1.00 43.94 598 HIS B CA 1
ATOM 10115 C C . HIS B 1 582 ? 72.758 81.114 -4.992 1.00 42.73 598 HIS B C 1
ATOM 10116 O O . HIS B 1 582 ? 71.781 81.698 -5.458 1.00 41.85 598 HIS B O 1
ATOM 10123 N N . HIS B 1 583 ? 73.992 81.599 -5.040 1.00 39.56 599 HIS B N 1
ATOM 10124 C CA . HIS B 1 583 ? 74.310 82.891 -5.648 1.00 40.73 599 HIS B CA 1
ATOM 10125 C C . HIS B 1 583 ? 74.702 82.848 -7.149 1.00 42.41 599 HIS B C 1
ATOM 10126 O O . HIS B 1 583 ? 74.953 83.903 -7.752 1.00 41.81 599 HIS B O 1
ATOM 10133 N N . VAL B 1 584 ? 74.738 81.661 -7.754 1.00 42.09 600 VAL B N 1
ATOM 10134 C CA . VAL B 1 584 ? 75.503 81.455 -9.000 1.00 43.21 600 VAL B CA 1
ATOM 10135 C C . VAL B 1 584 ? 74.772 81.960 -10.265 1.00 39.75 600 VAL B C 1
ATOM 10136 O O . VAL B 1 584 ? 75.389 82.598 -11.123 1.00 38.08 600 VAL B O 1
ATOM 10140 N N . ALA B 1 585 ? 73.472 81.700 -10.362 1.00 36.60 601 ALA B N 1
ATOM 10141 C CA . ALA B 1 585 ? 72.664 82.187 -11.483 1.00 39.25 601 ALA B CA 1
ATOM 10142 C C . ALA B 1 585 ? 72.754 83.714 -11.681 1.00 40.34 601 ALA B C 1
ATOM 10143 O O . ALA B 1 585 ? 72.663 84.200 -12.815 1.00 42.83 601 ALA B O 1
ATOM 10145 N N . TYR B 1 586 ? 72.999 84.450 -10.596 1.00 37.89 602 TYR B N 1
ATOM 10146 C CA . TYR B 1 586 ? 73.184 85.897 -10.655 1.00 37.97 602 TYR B CA 1
ATOM 10147 C C . TYR B 1 586 ? 74.538 86.330 -11.209 1.00 38.87 602 TYR B C 1
ATOM 10148 O O . TYR B 1 586 ? 74.745 87.523 -11.451 1.00 40.35 602 TYR B O 1
ATOM 10157 N N . LEU B 1 587 ? 75.461 85.392 -11.424 1.00 41.27 603 LEU B N 1
ATOM 10158 C CA . LEU B 1 587 ? 76.825 85.741 -11.867 1.00 40.04 603 LEU B CA 1
ATOM 10159 C C . LEU B 1 587 ? 76.940 86.092 -13.350 1.00 37.38 603 LEU B C 1
ATOM 10160 O O . LEU B 1 587 ? 77.883 86.756 -13.747 1.00 39.37 603 LEU B O 1
ATOM 10165 N N . TYR B 1 588 ? 75.992 85.661 -14.170 1.00 39.19 604 TYR B N 1
ATOM 10166 C CA . TYR B 1 588 ? 75.945 86.112 -15.570 1.00 40.75 604 TYR B CA 1
ATOM 10167 C C . TYR B 1 588 ? 75.942 87.651 -15.753 1.00 43.88 604 TYR B C 1
ATOM 10168 O O . TYR B 1 588 ? 76.534 88.140 -16.724 1.00 44.12 604 TYR B O 1
ATOM 10177 N N . ASN B 1 589 ? 75.321 88.400 -14.825 1.00 41.67 605 ASN B N 1
ATOM 10178 C CA . ASN B 1 589 ? 75.364 89.879 -14.849 1.00 42.26 605 ASN B CA 1
ATOM 10179 C C . ASN B 1 589 ? 76.779 90.402 -14.867 1.00 40.93 605 ASN B C 1
ATOM 10180 O O . ASN B 1 589 ? 77.110 91.288 -15.650 1.00 41.63 605 ASN B O 1
ATOM 10185 N N . PHE B 1 590 ? 77.607 89.841 -13.989 1.00 42.01 606 PHE B N 1
ATOM 10186 C CA . PHE B 1 590 ? 79.040 90.179 -13.899 1.00 41.34 606 PHE B CA 1
ATOM 10187 C C . PHE B 1 590 ? 79.767 89.809 -15.201 1.00 43.35 606 PHE B C 1
ATOM 10188 O O . PHE B 1 590 ? 80.670 90.528 -15.625 1.00 42.53 606 PHE B O 1
ATOM 10196 N N . ALA B 1 591 ? 79.350 88.695 -15.820 1.00 44.75 607 ALA B N 1
ATOM 10197 C CA . ALA B 1 591 ? 79.895 88.220 -17.108 1.00 46.69 607 ALA B CA 1
ATOM 10198 C C . ALA B 1 591 ? 79.491 89.028 -18.343 1.00 47.80 607 ALA B C 1
ATOM 10199 O O . ALA B 1 591 ? 80.049 88.787 -19.416 1.00 47.95 607 ALA B O 1
ATOM 10201 N N . GLY B 1 592 ? 78.522 89.942 -18.214 1.00 45.25 608 GLY B N 1
ATOM 10202 C CA . GLY B 1 592 ? 78.035 90.732 -19.349 1.00 42.88 608 GLY B CA 1
ATOM 10203 C C . GLY B 1 592 ? 76.915 90.088 -20.160 1.00 43.90 608 GLY B C 1
ATOM 10204 O O . GLY B 1 592 ? 76.708 90.459 -21.317 1.00 47.79 608 GLY B O 1
ATOM 10205 N N . GLN B 1 593 ? 76.190 89.137 -19.571 1.00 41.30 609 GLN B N 1
ATOM 10206 C CA . GLN B 1 593 ? 75.005 88.550 -20.195 1.00 43.09 609 GLN B CA 1
ATOM 10207 C C . GLN B 1 593 ? 73.829 88.423 -19.203 1.00 43.53 609 GLN B C 1
ATOM 10208 O O . GLN B 1 593 ? 73.381 87.297 -18.920 1.00 43.21 609 GLN B O 1
ATOM 10214 N N . PRO B 1 594 ? 73.291 89.572 -18.712 1.00 40.38 610 PRO B N 1
ATOM 10215 C CA . PRO B 1 594 ? 72.149 89.572 -17.777 1.00 38.54 610 PRO B CA 1
ATOM 10216 C C . PRO B 1 594 ? 70.970 88.698 -18.161 1.00 38.98 610 PRO B C 1
ATOM 10217 O O . PRO B 1 594 ? 70.292 88.157 -17.281 1.00 40.93 610 PRO B O 1
ATOM 10221 N N . TRP B 1 595 ? 70.714 88.564 -19.456 1.00 37.87 611 TRP B N 1
ATOM 10222 C CA . TRP B 1 595 ? 69.619 87.728 -19.916 1.00 38.92 611 TRP B CA 1
ATOM 10223 C C . TRP B 1 595 ? 69.766 86.280 -19.506 1.00 39.22 611 TRP B C 1
ATOM 10224 O O . TRP B 1 595 ? 68.766 85.591 -19.288 1.00 40.67 611 TRP B O 1
ATOM 10235 N N . LYS B 1 596 ? 70.998 85.802 -19.386 1.00 41.61 612 LYS B N 1
ATOM 10236 C CA . LYS B 1 596 ? 71.201 84.425 -18.912 1.00 42.68 612 LYS B CA 1
ATOM 10237 C C . LYS B 1 596 ? 70.880 84.281 -17.414 1.00 39.80 612 LYS B C 1
ATOM 10238 O O . LYS B 1 596 ? 70.217 83.306 -17.017 1.00 38.32 612 LYS B O 1
ATOM 10244 N N . THR B 1 597 ? 71.304 85.260 -16.603 1.00 36.99 613 THR B N 1
ATOM 10245 C CA . THR B 1 597 ? 70.813 85.365 -15.217 1.00 37.49 613 THR B CA 1
ATOM 10246 C C . THR B 1 597 ? 69.291 85.309 -15.170 1.00 37.20 613 THR B C 1
ATOM 10247 O O . THR B 1 597 ? 68.711 84.571 -14.366 1.00 38.33 613 THR B O 1
ATOM 10251 N N . GLN B 1 598 ? 68.651 86.083 -16.039 1.00 37.28 614 GLN B N 1
ATOM 10252 C CA . GLN B 1 598 ? 67.189 86.192 -16.042 1.00 37.30 614 GLN B CA 1
ATOM 10253 C C . GLN B 1 598 ? 66.552 84.876 -16.462 1.00 38.98 614 GLN B C 1
ATOM 10254 O O . GLN B 1 598 ? 65.583 84.421 -15.845 1.00 39.42 614 GLN B O 1
ATOM 10260 N N . LYS B 1 599 ? 67.115 84.247 -17.491 1.00 41.59 615 LYS B N 1
ATOM 10261 C CA . LYS B 1 599 ? 66.649 82.921 -17.926 1.00 44.03 615 LYS B CA 1
ATOM 10262 C C . LYS B 1 599 ? 66.743 81.875 -16.800 1.00 40.61 615 LYS B C 1
ATOM 10263 O O . LYS B 1 599 ? 65.756 81.205 -16.517 1.00 39.59 615 LYS B O 1
ATOM 10269 N N . TYR B 1 600 ? 67.902 81.761 -16.146 1.00 40.19 616 TYR B N 1
ATOM 10270 C CA . TYR B 1 600 ? 68.107 80.716 -15.108 1.00 41.31 616 TYR B CA 1
ATOM 10271 C C . TYR B 1 600 ? 67.372 80.976 -13.787 1.00 41.59 616 TYR B C 1
ATOM 10272 O O . TYR B 1 600 ? 66.757 80.047 -13.219 1.00 40.15 616 TYR B O 1
ATOM 10281 N N . VAL B 1 601 ? 67.385 82.226 -13.314 1.00 41.42 617 VAL B N 1
ATOM 10282 C CA . VAL B 1 601 ? 66.593 82.571 -12.118 1.00 41.08 617 VAL B CA 1
ATOM 10283 C C . VAL B 1 601 ? 65.119 82.261 -12.373 1.00 40.76 617 VAL B C 1
ATOM 10284 O O . VAL B 1 601 ? 64.448 81.675 -11.520 1.00 41.81 617 VAL B O 1
ATOM 10288 N N . SER B 1 602 ? 64.625 82.632 -13.550 1.00 40.16 618 SER B N 1
ATOM 10289 C CA . SER B 1 602 ? 63.235 82.383 -13.890 1.00 40.70 618 SER B CA 1
ATOM 10290 C C . SER B 1 602 ? 62.959 80.891 -13.928 1.00 42.05 618 SER B C 1
ATOM 10291 O O . SER B 1 602 ? 61.956 80.431 -13.382 1.00 41.98 618 SER B O 1
ATOM 10294 N N . HIS B 1 603 ? 63.850 80.136 -14.568 1.00 44.72 619 HIS B N 1
ATOM 10295 C CA . HIS B 1 603 ? 63.738 78.668 -14.590 1.00 46.43 619 HIS B CA 1
ATOM 10296 C C . HIS B 1 603 ? 63.686 78.053 -13.174 1.00 44.03 619 HIS B C 1
ATOM 10297 O O . HIS B 1 603 ? 62.807 77.249 -12.883 1.00 40.82 619 HIS B O 1
ATOM 10304 N N . ILE B 1 604 ? 64.595 78.475 -12.296 1.00 40.84 620 ILE B N 1
ATOM 10305 C CA . ILE B 1 604 ? 64.635 77.969 -10.916 1.00 40.86 620 ILE B CA 1
ATOM 10306 C C . ILE B 1 604 ? 63.348 78.289 -10.168 1.00 42.27 620 ILE B C 1
ATOM 10307 O O . ILE B 1 604 ? 62.743 77.383 -9.588 1.00 40.87 620 ILE B O 1
ATOM 10312 N N . LEU B 1 605 ? 62.933 79.566 -10.191 1.00 43.74 621 LEU B N 1
ATOM 10313 C CA . LEU B 1 605 ? 61.674 80.003 -9.544 1.00 42.81 621 LEU B CA 1
ATOM 10314 C C . LEU B 1 605 ? 60.440 79.239 -9.991 1.00 44.47 621 LEU B C 1
ATOM 10315 O O . LEU B 1 605 ? 59.585 78.893 -9.171 1.00 48.81 621 LEU B O 1
ATOM 10320 N N . ASN B 1 606 ? 60.341 78.977 -11.287 1.00 45.36 622 ASN B N 1
ATOM 10321 C CA . ASN B 1 606 ? 59.144 78.330 -11.837 1.00 47.89 622 ASN B CA 1
ATOM 10322 C C . ASN B 1 606 ? 59.167 76.802 -11.747 1.00 49.36 622 ASN B C 1
ATOM 10323 O O . ASN B 1 606 ? 58.112 76.172 -11.650 1.00 50.64 622 ASN B O 1
ATOM 10328 N N . THR B 1 607 ? 60.368 76.222 -11.755 1.00 50.54 623 THR B N 1
ATOM 10329 C CA . THR B 1 607 ? 60.559 74.770 -11.891 1.00 51.65 623 THR B CA 1
ATOM 10330 C C . THR B 1 607 ? 60.919 74.071 -10.582 1.00 49.18 623 THR B C 1
ATOM 10331 O O . THR B 1 607 ? 60.451 72.965 -10.336 1.00 48.95 623 THR B O 1
ATOM 10335 N N . LEU B 1 608 ? 61.744 74.715 -9.758 1.00 46.96 624 LEU B N 1
ATOM 10336 C CA . LEU B 1 608 ? 62.292 74.108 -8.553 1.00 46.10 624 LEU B CA 1
ATOM 10337 C C . LEU B 1 608 ? 61.588 74.523 -7.246 1.00 44.87 624 LEU B C 1
ATOM 10338 O O . LEU B 1 608 ? 62.037 74.161 -6.158 1.00 44.83 624 LEU B O 1
ATOM 10343 N N . TYR B 1 609 ? 60.494 75.272 -7.359 1.00 43.31 625 TYR B N 1
ATOM 10344 C CA . TYR B 1 609 ? 59.585 75.521 -6.243 1.00 40.53 625 TYR B CA 1
ATOM 10345 C C . TYR B 1 609 ? 58.164 75.200 -6.673 1.00 42.97 625 TYR B C 1
ATOM 10346 O O . TYR B 1 609 ? 57.809 75.345 -7.854 1.00 47.60 625 TYR B O 1
ATOM 10355 N N . ASN B 1 610 ? 57.350 74.776 -5.716 1.00 44.08 626 ASN B N 1
ATOM 10356 C CA . ASN B 1 610 ? 55.935 74.548 -5.962 1.00 49.93 626 ASN B CA 1
ATOM 10357 C C . ASN B 1 610 ? 55.123 74.622 -4.666 1.00 52.63 626 ASN B C 1
ATOM 10358 O O . ASN B 1 610 ? 55.686 74.789 -3.580 1.00 54.07 626 ASN B O 1
ATOM 10363 N N . ASN B 1 611 ? 53.804 74.507 -4.791 1.00 54.00 627 ASN B N 1
ATOM 10364 C CA . ASN B 1 611 ? 52.895 74.656 -3.654 1.00 54.77 627 ASN B CA 1
ATOM 10365 C C . ASN B 1 611 ? 52.421 73.328 -3.050 1.00 57.44 627 ASN B C 1
ATOM 10366 O O . ASN B 1 611 ? 51.358 73.276 -2.411 1.00 54.24 627 ASN B O 1
ATOM 10371 N N . THR B 1 612 ? 53.204 72.265 -3.255 1.00 62.73 628 THR B N 1
ATOM 10372 C CA . THR B 1 612 ? 52.899 70.938 -2.709 1.00 64.02 628 THR B CA 1
ATOM 10373 C C . THR B 1 612 ? 53.787 70.655 -1.499 1.00 65.54 628 THR B C 1
ATOM 10374 O O . THR B 1 612 ? 54.662 71.459 -1.156 1.00 61.04 628 THR B O 1
ATOM 10378 N N . SER B 1 613 ? 53.556 69.497 -0.874 1.00 66.64 629 SER B N 1
ATOM 10379 C CA . SER B 1 613 ? 54.362 69.036 0.257 1.00 66.49 629 SER B CA 1
ATOM 10380 C C . SER B 1 613 ? 55.830 68.828 -0.093 1.00 63.16 629 SER B C 1
ATOM 10381 O O . SER B 1 613 ? 56.685 68.976 0.772 1.00 63.25 629 SER B O 1
ATOM 10384 N N . SER B 1 614 ? 56.117 68.511 -1.354 1.00 66.36 630 SER B N 1
ATOM 10385 C CA . SER B 1 614 ? 57.493 68.410 -1.861 1.00 68.63 630 SER B CA 1
ATOM 10386 C C . SER B 1 614 ? 57.989 69.744 -2.440 1.00 66.42 630 SER B C 1
ATOM 10387 O O . SER B 1 614 ? 58.743 69.755 -3.413 1.00 68.77 630 SER B O 1
ATOM 10390 N N . GLY B 1 615 ? 57.603 70.858 -1.816 1.00 63.02 631 GLY B N 1
ATOM 10391 C CA . GLY B 1 615 ? 57.701 72.182 -2.432 1.00 58.50 631 GLY B CA 1
ATOM 10392 C C . GLY B 1 615 ? 59.066 72.825 -2.552 1.00 55.53 631 GLY B C 1
ATOM 10393 O O . GLY B 1 615 ? 59.198 73.848 -3.223 1.00 51.89 631 GLY B O 1
ATOM 10394 N N . TYR B 1 616 ? 60.080 72.248 -1.910 1.00 52.22 632 TYR B N 1
ATOM 10395 C CA . TYR B 1 616 ? 61.436 72.773 -2.002 1.00 50.81 632 TYR B CA 1
ATOM 10396 C C . TYR B 1 616 ? 62.373 71.745 -2.654 1.00 52.38 632 TYR B C 1
ATOM 10397 O O . TYR B 1 616 ? 62.088 70.553 -2.680 1.00 55.04 632 TYR B O 1
ATOM 10406 N N . ALA B 1 617 ? 63.471 72.229 -3.216 1.00 51.62 633 ALA B N 1
ATOM 10407 C CA . ALA B 1 617 ? 64.468 71.370 -3.845 1.00 52.01 633 ALA B CA 1
ATOM 10408 C C . ALA B 1 617 ? 65.335 70.605 -2.840 1.00 54.53 633 ALA B C 1
ATOM 10409 O O . ALA B 1 617 ? 66.071 69.702 -3.227 1.00 53.58 633 ALA B O 1
ATOM 10411 N N . GLY B 1 618 ? 65.276 70.989 -1.567 1.00 58.04 634 GLY B N 1
ATOM 10412 C CA . GLY B 1 618 ? 66.005 70.308 -0.499 1.00 57.60 634 GLY B CA 1
ATOM 10413 C C . GLY B 1 618 ? 65.563 70.831 0.853 1.00 56.30 634 GLY B C 1
ATOM 10414 O O . GLY B 1 618 ? 64.495 71.438 0.957 1.00 54.08 634 GLY B O 1
ATOM 10415 N N . ASN B 1 619 ? 66.388 70.589 1.873 1.00 55.73 635 ASN B N 1
ATOM 10416 C CA . ASN B 1 619 ? 66.204 71.150 3.216 1.00 53.59 635 ASN B CA 1
ATOM 10417 C C . ASN B 1 619 ? 66.043 72.670 3.165 1.00 53.58 635 ASN B C 1
ATOM 10418 O O . ASN B 1 619 ? 66.907 73.362 2.614 1.00 51.42 635 ASN B O 1
ATOM 10423 N N . ASP B 1 620 ? 64.970 73.179 3.770 1.00 52.25 636 ASP B N 1
ATOM 10424 C CA . ASP B 1 620 ? 64.703 74.620 3.814 1.00 50.15 636 ASP B CA 1
ATOM 10425 C C . ASP B 1 620 ? 65.786 75.398 4.591 1.00 49.04 636 ASP B C 1
ATOM 10426 O O . ASP B 1 620 ? 66.088 76.544 4.270 1.00 50.66 636 ASP B O 1
ATOM 10431 N N . ASP B 1 621 ? 66.377 74.754 5.593 1.00 51.10 637 ASP B N 1
ATOM 10432 C CA . ASP B 1 621 ? 67.507 75.281 6.381 1.00 49.60 637 ASP B CA 1
ATOM 10433 C C . ASP B 1 621 ? 67.214 76.567 7.128 1.00 47.52 637 ASP B C 1
ATOM 10434 O O . ASP B 1 621 ? 67.903 77.575 6.955 1.00 45.98 637 ASP B O 1
ATOM 10439 N N . CYS B 1 622 ? 66.212 76.498 8.000 1.00 48.84 638 CYS B N 1
ATOM 10440 C CA . CYS B 1 622 ? 65.757 77.654 8.768 1.00 52.15 638 CYS B CA 1
ATOM 10441 C C . CYS B 1 622 ? 65.378 78.800 7.821 1.00 52.00 638 CYS B C 1
ATOM 10442 O O . CYS B 1 622 ? 65.789 79.937 8.012 1.00 48.43 638 CYS B O 1
ATOM 10445 N N . GLY B 1 623 ? 64.623 78.460 6.777 1.00 53.69 639 GLY B N 1
ATOM 10446 C CA . GLY B 1 623 ? 64.147 79.437 5.807 1.00 54.50 639 GLY B CA 1
ATOM 10447 C C . GLY B 1 623 ? 65.108 80.013 4.781 1.00 51.30 639 GLY B C 1
ATOM 10448 O O . GLY B 1 623 ? 64.719 80.934 4.075 1.00 52.68 639 GLY B O 1
ATOM 10449 N N . GLN B 1 624 ? 66.334 79.499 4.667 1.00 48.17 640 GLN B N 1
ATOM 10450 C CA . GLN B 1 624 ? 67.255 79.987 3.621 1.00 46.35 640 GLN B CA 1
ATOM 10451 C C . GLN B 1 624 ? 66.737 79.684 2.207 1.00 46.18 640 GLN B C 1
ATOM 10452 O O . GLN B 1 624 ? 66.836 80.544 1.331 1.00 45.25 640 GLN B O 1
ATOM 10458 N N . MET B 1 625 ? 66.209 78.481 1.985 1.00 45.53 641 MET B N 1
ATOM 10459 C CA . MET B 1 625 ? 65.607 78.147 0.692 1.00 50.81 641 MET B CA 1
ATOM 10460 C C . MET B 1 625 ? 64.456 79.078 0.376 1.00 49.13 641 MET B C 1
ATOM 10461 O O . MET B 1 625 ? 64.334 79.575 -0.748 1.00 46.88 641 MET B O 1
ATOM 10466 N N . SER B 1 626 ? 63.621 79.279 1.391 1.00 46.19 642 SER B N 1
ATOM 10467 C CA . SER B 1 626 ? 62.505 80.190 1.333 1.00 41.94 642 SER B CA 1
ATOM 10468 C C . SER B 1 626 ? 62.946 81.635 1.074 1.00 41.79 642 SER B C 1
ATOM 10469 O O . SER B 1 626 ? 62.355 82.317 0.253 1.00 43.61 642 SER B O 1
ATOM 10472 N N . ALA B 1 627 ? 64.005 82.070 1.741 1.00 39.13 643 ALA B N 1
ATOM 10473 C CA . ALA B 1 627 ? 64.565 83.395 1.549 1.00 37.99 643 ALA B CA 1
ATOM 10474 C C . ALA B 1 627 ? 65.090 83.636 0.138 1.00 40.25 643 ALA B C 1
ATOM 10475 O O . ALA B 1 627 ? 65.112 84.775 -0.326 1.00 42.45 643 ALA B O 1
ATOM 10477 N N . TRP B 1 628 ? 65.557 82.581 -0.526 1.00 41.53 644 TRP B N 1
ATOM 10478 C CA . TRP B 1 628 ? 66.033 82.687 -1.903 1.00 39.34 644 TRP B CA 1
ATOM 10479 C C . TRP B 1 628 ? 64.835 83.028 -2.804 1.00 38.54 644 TRP B C 1
ATOM 10480 O O . TRP B 1 628 ? 64.935 83.899 -3.665 1.00 37.06 644 TRP B O 1
ATOM 10491 N N . TYR B 1 629 ? 63.714 82.345 -2.599 1.00 38.60 645 TYR B N 1
ATOM 10492 C CA . TYR B 1 629 ? 62.489 82.637 -3.347 1.00 41.72 645 TYR B CA 1
ATOM 10493 C C . TYR B 1 629 ? 61.976 84.083 -3.126 1.00 41.48 645 TYR B C 1
ATOM 10494 O O . TYR B 1 629 ? 61.720 84.795 -4.090 1.00 41.90 645 TYR B O 1
ATOM 10503 N N . VAL B 1 630 ? 61.866 84.508 -1.871 1.00 39.34 646 VAL B N 1
ATOM 10504 C CA . VAL B 1 630 ? 61.383 85.842 -1.543 1.00 40.20 646 VAL B CA 1
ATOM 10505 C C . VAL B 1 630 ? 62.175 86.902 -2.309 1.00 40.88 646 VAL B C 1
ATOM 10506 O O . VAL B 1 630 ? 61.601 87.726 -3.019 1.00 42.51 646 VAL B O 1
ATOM 10510 N N . PHE B 1 631 ? 63.488 86.873 -2.144 1.00 39.78 647 PHE B N 1
ATOM 10511 C CA . PHE B 1 631 ? 64.397 87.781 -2.849 1.00 39.62 647 PHE B CA 1
ATOM 10512 C C . PHE B 1 631 ? 64.297 87.688 -4.377 1.00 41.05 647 PHE B C 1
ATOM 10513 O O . PHE B 1 631 ? 64.177 88.702 -5.067 1.00 40.14 647 PHE B O 1
ATOM 10521 N N . SER B 1 632 ? 64.364 86.472 -4.897 1.00 40.60 648 SER B N 1
ATOM 10522 C CA . SER B 1 632 ? 64.461 86.277 -6.344 1.00 42.34 648 SER B CA 1
ATOM 10523 C C . SER B 1 632 ? 63.138 86.596 -7.039 1.00 42.63 648 SER B C 1
ATOM 10524 O O . SER B 1 632 ? 63.131 87.085 -8.172 1.00 40.77 648 SER B O 1
ATOM 10527 N N . ALA B 1 633 ? 62.032 86.307 -6.357 1.00 43.95 649 ALA B N 1
ATOM 10528 C CA . ALA B 1 633 ? 60.696 86.648 -6.845 1.00 44.86 649 ALA B CA 1
ATOM 10529 C C . ALA B 1 633 ? 60.478 88.153 -6.922 1.00 44.29 649 ALA B C 1
ATOM 10530 O O . ALA B 1 633 ? 59.788 88.616 -7.828 1.00 45.22 649 ALA B O 1
ATOM 10532 N N . MET B 1 634 ? 61.047 88.901 -5.970 1.00 42.99 650 MET B N 1
ATOM 10533 C CA . MET B 1 634 ? 61.027 90.372 -6.016 1.00 42.31 650 MET B CA 1
ATOM 10534 C C . MET B 1 634 ? 61.896 90.907 -7.163 1.00 43.36 650 MET B C 1
ATOM 10535 O O . MET B 1 634 ? 61.576 91.949 -7.750 1.00 42.23 650 MET B O 1
ATOM 10540 N N . GLY B 1 635 ? 62.999 90.210 -7.454 1.00 41.08 651 GLY B N 1
ATOM 10541 C CA . GLY B 1 635 ? 63.853 90.508 -8.607 1.00 39.68 651 GLY B CA 1
ATOM 10542 C C . GLY B 1 635 ? 65.291 90.881 -8.314 1.00 39.28 651 GLY B C 1
ATOM 10543 O O . GLY B 1 635 ? 65.951 91.445 -9.172 1.00 40.29 651 GLY B O 1
ATOM 10544 N N . PHE B 1 636 ? 65.796 90.578 -7.121 1.00 39.89 652 PHE B N 1
ATOM 10545 C CA . PHE B 1 636 ? 67.201 90.831 -6.811 1.00 39.52 652 PHE B CA 1
ATOM 10546 C C . PHE B 1 636 ? 67.702 89.946 -5.644 1.00 39.31 652 PHE B C 1
ATOM 10547 O O . PHE B 1 636 ? 66.891 89.328 -4.955 1.00 39.54 652 PHE B O 1
ATOM 10555 N N . TYR B 1 637 ? 69.022 89.886 -5.434 1.00 37.82 653 TYR B N 1
ATOM 10556 C CA . TYR B 1 637 ? 69.626 88.891 -4.514 1.00 38.06 653 TYR B CA 1
ATOM 10557 C C . TYR B 1 637 ? 70.984 89.328 -3.967 1.00 36.06 653 TYR B C 1
ATOM 10558 O O . TYR B 1 637 ? 71.794 89.865 -4.710 1.00 37.12 653 TYR B O 1
ATOM 10567 N N . PRO B 1 638 ? 71.240 89.098 -2.670 1.00 35.80 654 PRO B N 1
ATOM 10568 C CA . PRO B 1 638 ? 72.522 89.526 -2.111 1.00 39.68 654 PRO B CA 1
ATOM 10569 C C . PRO B 1 638 ? 73.678 88.529 -2.432 1.00 40.96 654 PRO B C 1
ATOM 10570 O O . PRO B 1 638 ? 73.932 87.613 -1.662 1.00 40.55 654 PRO B O 1
ATOM 10574 N N . VAL B 1 639 ? 74.355 88.733 -3.563 1.00 42.81 655 VAL B N 1
ATOM 10575 C CA . VAL B 1 639 ? 75.438 87.842 -4.022 1.00 42.31 655 VAL B CA 1
ATOM 10576 C C . VAL B 1 639 ? 76.589 87.857 -3.010 1.00 41.34 655 VAL B C 1
ATOM 10577 O O . VAL B 1 639 ? 76.973 86.812 -2.492 1.00 41.38 655 VAL B O 1
ATOM 10581 N N . ASN B 1 640 ? 77.113 89.046 -2.749 1.00 39.09 656 ASN B N 1
ATOM 10582 C CA . ASN B 1 640 ? 77.941 89.306 -1.582 1.00 39.55 656 ASN B CA 1
ATOM 10583 C C . ASN B 1 640 ? 77.044 89.806 -0.449 1.00 40.98 656 ASN B C 1
ATOM 10584 O O . ASN B 1 640 ? 76.682 90.976 -0.438 1.00 41.56 656 ASN B O 1
ATOM 10589 N N . PRO B 1 641 ? 76.722 88.950 0.537 1.00 43.25 657 PRO B N 1
ATOM 10590 C CA . PRO B 1 641 ? 75.739 89.365 1.547 1.00 41.74 657 PRO B CA 1
ATOM 10591 C C . PRO B 1 641 ? 76.240 90.346 2.617 1.00 41.85 657 PRO B C 1
ATOM 10592 O O . PRO B 1 641 ? 75.596 90.489 3.661 1.00 41.40 657 PRO B O 1
ATOM 10596 N N . ALA B 1 642 ? 77.358 91.017 2.367 1.00 39.26 658 ALA B N 1
ATOM 10597 C CA . ALA B 1 642 ? 77.817 92.066 3.241 1.00 39.09 658 ALA B CA 1
ATOM 10598 C C . ALA B 1 642 ? 78.328 93.305 2.520 1.00 39.76 658 ALA B C 1
ATOM 10599 O O . ALA B 1 642 ? 78.920 94.166 3.166 1.00 42.32 658 ALA B O 1
ATOM 10601 N N . ASP B 1 643 ? 78.102 93.434 1.210 1.00 42.18 659 ASP B N 1
ATOM 10602 C CA . ASP B 1 643 ? 78.436 94.689 0.512 1.00 46.25 659 ASP B CA 1
ATOM 10603 C C . ASP B 1 643 ? 77.234 95.625 0.310 1.00 46.78 659 ASP B C 1
ATOM 10604 O O . ASP B 1 643 ? 77.393 96.686 -0.283 1.00 48.33 659 ASP B O 1
ATOM 10609 N N . GLY B 1 644 ? 76.057 95.233 0.801 1.00 46.56 660 GLY B N 1
ATOM 10610 C CA . GLY B 1 644 ? 74.848 96.048 0.660 1.00 51.58 660 GLY B CA 1
ATOM 10611 C C . GLY B 1 644 ? 74.424 96.349 -0.774 1.00 50.21 660 GLY B C 1
ATOM 10612 O O . GLY B 1 644 ? 74.024 97.469 -1.083 1.00 52.91 660 GLY B O 1
ATOM 10613 N N . ARG B 1 645 ? 74.556 95.354 -1.644 1.00 47.27 661 ARG B N 1
ATOM 10614 C CA . ARG B 1 645 ? 74.109 95.429 -3.020 1.00 45.23 661 ARG B CA 1
ATOM 10615 C C . ARG B 1 645 ? 73.269 94.213 -3.274 1.00 44.49 661 ARG B C 1
ATOM 10616 O O . ARG B 1 645 ? 73.514 93.159 -2.709 1.00 49.03 661 ARG B O 1
ATOM 10624 N N . TYR B 1 646 ? 72.247 94.373 -4.093 1.00 43.25 662 TYR B N 1
ATOM 10625 C CA . TYR B 1 646 ? 71.402 93.268 -4.480 1.00 44.47 662 TYR B CA 1
ATOM 10626 C C . TYR B 1 646 ? 71.480 93.215 -5.994 1.00 45.21 662 TYR B C 1
ATOM 10627 O O . TYR B 1 646 ? 71.240 94.211 -6.673 1.00 45.35 662 TYR B O 1
ATOM 10636 N N . ILE B 1 647 ? 71.858 92.051 -6.501 1.00 41.92 663 ILE B N 1
ATOM 10637 C CA . ILE B 1 647 ? 72.120 91.858 -7.906 1.00 37.34 663 ILE B CA 1
ATOM 10638 C C . ILE B 1 647 ? 70.775 91.526 -8.493 1.00 34.64 663 ILE B C 1
ATOM 10639 O O . ILE B 1 647 ? 70.054 90.705 -7.946 1.00 31.04 663 ILE B O 1
ATOM 10644 N N . ILE B 1 648 ? 70.448 92.185 -9.604 1.00 35.21 664 ILE B N 1
ATOM 10645 C CA . ILE B 1 648 ? 69.135 92.089 -10.215 1.00 35.48 664 ILE B CA 1
ATOM 10646 C C . ILE B 1 648 ? 69.057 90.794 -11.007 1.00 35.25 664 ILE B C 1
ATOM 10647 O O . ILE B 1 648 ? 69.920 90.518 -11.815 1.00 32.47 664 ILE B O 1
ATOM 10652 N N . GLY B 1 649 ? 68.000 90.030 -10.781 1.00 36.42 665 GLY B N 1
ATOM 10653 C CA . GLY B 1 649 ? 67.722 88.837 -11.543 1.00 38.34 665 GLY B CA 1
ATOM 10654 C C . GLY B 1 649 ? 66.612 89.116 -12.530 1.00 39.42 665 GLY B C 1
ATOM 10655 O O . GLY B 1 649 ? 66.807 89.871 -13.482 1.00 39.08 665 GLY B O 1
ATOM 10656 N N . SER B 1 650 ? 65.459 88.493 -12.302 1.00 39.50 666 SER B N 1
ATOM 10657 C CA . SER B 1 650 ? 64.270 88.727 -13.095 1.00 41.99 666 SER B CA 1
ATOM 10658 C C . SER B 1 650 ? 63.061 88.702 -12.166 1.00 41.61 666 SER B C 1
ATOM 10659 O O . SER B 1 650 ? 62.783 87.669 -11.582 1.00 40.72 666 SER B O 1
ATOM 10662 N N . PRO B 1 651 ? 62.334 89.826 -12.037 1.00 42.69 667 PRO B N 1
ATOM 10663 C CA . PRO B 1 651 ? 61.181 89.839 -11.125 1.00 44.35 667 PRO B CA 1
ATOM 10664 C C . PRO B 1 651 ? 60.090 88.911 -11.590 1.00 40.30 667 PRO B C 1
ATOM 10665 O O . PRO B 1 651 ? 59.672 89.006 -12.727 1.00 43.55 667 PRO B O 1
ATOM 10669 N N . LEU B 1 652 ? 59.662 88.011 -10.715 1.00 40.13 668 LEU B N 1
ATOM 10670 C CA . LEU B 1 652 ? 58.628 87.026 -11.034 1.00 42.57 668 LEU B CA 1
ATOM 10671 C C . LEU B 1 652 ? 57.242 87.614 -10.823 1.00 44.24 668 LEU B C 1
ATOM 10672 O O . LEU B 1 652 ? 56.324 87.368 -11.593 1.00 45.14 668 LEU B O 1
ATOM 10677 N N . LEU B 1 653 ? 57.095 88.345 -9.732 1.00 46.64 669 LEU B N 1
ATOM 10678 C CA . LEU B 1 653 ? 55.830 88.946 -9.367 1.00 47.69 669 LEU B CA 1
ATOM 10679 C C . LEU B 1 653 ? 55.587 90.172 -10.260 1.00 46.66 669 LEU B C 1
ATOM 10680 O O . LEU B 1 653 ? 56.544 90.812 -10.722 1.00 45.54 669 LEU B O 1
ATOM 10685 N N . ASP B 1 654 ? 54.319 90.477 -10.530 1.00 45.69 670 ASP B N 1
ATOM 10686 C CA . ASP B 1 654 ? 53.982 91.686 -11.298 1.00 45.70 670 ASP B CA 1
ATOM 10687 C C . ASP B 1 654 ? 54.332 92.921 -10.510 1.00 41.02 670 ASP B C 1
ATOM 10688 O O . ASP B 1 654 ? 54.839 93.874 -11.073 1.00 38.37 670 ASP B O 1
ATOM 10693 N N . GLU B 1 655 ? 54.067 92.900 -9.203 1.00 41.15 671 GLU B N 1
ATOM 10694 C CA . GLU B 1 655 ? 54.390 94.035 -8.335 1.00 40.68 671 GLU B CA 1
ATOM 10695 C C . GLU B 1 655 ? 54.711 93.572 -6.936 1.00 39.34 671 GLU B C 1
ATOM 10696 O O . GLU B 1 655 ? 54.197 92.560 -6.488 1.00 39.52 671 GLU B O 1
ATOM 10702 N N . CYS B 1 656 ? 55.553 94.326 -6.243 1.00 40.42 672 CYS B N 1
ATOM 10703 C CA . CYS B 1 656 ? 55.549 94.272 -4.802 1.00 43.85 672 CYS B CA 1
ATOM 10704 C C . CYS B 1 656 ? 56.021 95.528 -4.153 1.00 41.72 672 CYS B C 1
ATOM 10705 O O . CYS B 1 656 ? 56.691 96.350 -4.766 1.00 41.42 672 CYS B O 1
ATOM 10708 N N . THR B 1 657 ? 55.656 95.643 -2.882 1.00 41.38 673 THR B N 1
ATOM 10709 C CA . THR B 1 657 ? 55.886 96.824 -2.098 1.00 42.12 673 THR B CA 1
ATOM 10710 C C . THR B 1 657 ? 56.425 96.382 -0.747 1.00 42.16 673 THR B C 1
ATOM 10711 O O . THR B 1 657 ? 55.779 95.603 -0.044 1.00 41.00 673 THR B O 1
ATOM 10715 N N . LEU B 1 658 ? 57.614 96.864 -0.408 1.00 43.08 674 LEU B N 1
ATOM 10716 C CA . LEU B 1 658 ? 58.193 96.654 0.906 1.00 48.61 674 LEU B CA 1
ATOM 10717 C C . LEU B 1 658 ? 57.771 97.806 1.810 1.00 49.33 674 LEU B C 1
ATOM 10718 O O . LEU B 1 658 ? 58.089 98.963 1.526 1.00 46.42 674 LEU B O 1
ATOM 10723 N N . LYS B 1 659 ? 57.078 97.479 2.898 1.00 52.30 675 LYS B N 1
ATOM 10724 C CA . LYS B 1 659 ? 56.624 98.472 3.880 1.00 55.72 675 LYS B CA 1
ATOM 10725 C C . LYS B 1 659 ? 57.723 98.713 4.900 1.00 55.44 675 LYS B C 1
ATOM 10726 O O . LYS B 1 659 ? 58.010 97.847 5.706 1.00 57.40 675 LYS B O 1
ATOM 10732 N N . LEU B 1 660 ? 58.317 99.898 4.874 1.00 61.15 676 LEU B N 1
ATOM 10733 C CA . LEU B 1 660 ? 59.495 100.202 5.687 1.00 69.37 676 LEU B CA 1
ATOM 10734 C C . LEU B 1 660 ? 59.212 101.205 6.818 1.00 76.49 676 LEU B C 1
ATOM 10735 O O . LEU B 1 660 ? 58.100 101.750 6.927 1.00 74.50 676 LEU B O 1
ATOM 10740 N N . ALA B 1 661 ? 60.227 101.426 7.659 1.00 81.97 677 ALA B N 1
ATOM 10741 C CA . ALA B 1 661 ? 60.131 102.335 8.814 1.00 90.28 677 ALA B CA 1
ATOM 10742 C C . ALA B 1 661 ? 59.735 103.772 8.440 1.00 91.98 677 ALA B C 1
ATOM 10743 O O . ALA B 1 661 ? 60.407 104.421 7.636 1.00 95.63 677 ALA B O 1
ATOM 10745 N N . GLY B 1 662 ? 58.638 104.247 9.027 1.00 91.12 678 GLY B N 1
ATOM 10746 C CA . GLY B 1 662 ? 58.230 105.655 8.947 1.00 92.00 678 GLY B CA 1
ATOM 10747 C C . GLY B 1 662 ? 57.279 105.966 7.809 1.00 90.26 678 GLY B C 1
ATOM 10748 O O . GLY B 1 662 ? 57.349 107.045 7.216 1.00 91.52 678 GLY B O 1
ATOM 10749 N N . ASN B 1 663 ? 56.376 105.029 7.519 1.00 86.88 679 ASN B N 1
ATOM 10750 C CA . ASN B 1 663 ? 55.525 105.092 6.328 1.00 87.27 679 ASN B CA 1
ATOM 10751 C C . ASN B 1 663 ? 56.309 105.263 5.002 1.00 85.50 679 ASN B C 1
ATOM 10752 O O . ASN B 1 663 ? 55.832 105.922 4.074 1.00 86.49 679 ASN B O 1
ATOM 10754 N N . LYS B 1 664 ? 57.508 104.675 4.934 1.00 79.51 680 LYS B N 1
ATOM 10755 C CA . LYS B 1 664 ? 58.285 104.590 3.693 1.00 72.43 680 LYS B CA 1
ATOM 10756 C C . LYS B 1 664 ? 57.867 103.317 2.957 1.00 61.71 680 LYS B C 1
ATOM 10757 O O . LYS B 1 664 ? 57.489 102.322 3.577 1.00 61.37 680 LYS B O 1
ATOM 10763 N N . GLU B 1 665 ? 57.940 103.355 1.636 1.00 53.76 681 GLU B N 1
ATOM 10764 C CA . GLU B 1 665 ? 57.678 102.186 0.819 1.00 52.25 681 GLU B CA 1
ATOM 10765 C C . GLU B 1 665 ? 58.751 102.063 -0.243 1.00 47.71 681 GLU B C 1
ATOM 10766 O O . GLU B 1 665 ? 59.196 103.069 -0.782 1.00 47.93 681 GLU B O 1
ATOM 10772 N N . PHE B 1 666 ? 59.169 100.833 -0.536 1.00 44.18 682 PHE B N 1
ATOM 10773 C CA . PHE B 1 666 ? 59.944 100.562 -1.739 1.00 41.16 682 PHE B CA 1
ATOM 10774 C C . PHE B 1 666 ? 59.049 99.802 -2.680 1.00 41.01 682 PHE B C 1
ATOM 10775 O O . PHE B 1 666 ? 58.602 98.705 -2.365 1.00 38.25 682 PHE B O 1
ATOM 10783 N N . ARG B 1 667 ? 58.800 100.392 -3.841 1.00 43.39 683 ARG B N 1
ATOM 10784 C CA . ARG B 1 667 ? 57.742 99.936 -4.726 1.00 46.40 683 ARG B CA 1
ATOM 10785 C C . ARG B 1 667 ? 58.364 99.360 -5.980 1.00 45.12 683 ARG B C 1
ATOM 10786 O O . ARG B 1 667 ? 59.059 100.064 -6.714 1.00 45.52 683 ARG B O 1
ATOM 10794 N N . ILE B 1 668 ? 58.116 98.080 -6.222 1.00 41.94 684 ILE B N 1
ATOM 10795 C CA . ILE B 1 668 ? 58.649 97.402 -7.375 1.00 41.05 684 ILE B CA 1
ATOM 10796 C C . ILE B 1 668 ? 57.479 97.139 -8.290 1.00 39.24 684 ILE B C 1
ATOM 10797 O O . ILE B 1 668 ? 56.502 96.531 -7.877 1.00 38.13 684 ILE B O 1
ATOM 10802 N N . ARG B 1 669 ? 57.601 97.584 -9.534 1.00 39.45 685 ARG B N 1
ATOM 10803 C CA . ARG B 1 669 ? 56.540 97.471 -10.525 1.00 41.59 685 ARG B CA 1
ATOM 10804 C C . ARG B 1 669 ? 57.088 96.943 -11.847 1.00 42.46 685 ARG B C 1
ATOM 10805 O O . ARG B 1 669 ? 58.279 97.105 -12.160 1.00 43.46 685 ARG B O 1
ATOM 10813 N N . THR B 1 670 ? 56.220 96.300 -12.616 1.00 41.12 686 THR B N 1
ATOM 10814 C CA . THR B 1 670 ? 56.621 95.742 -13.896 1.00 44.31 686 THR B CA 1
ATOM 10815 C C . THR B 1 670 ? 55.727 96.208 -15.041 1.00 44.03 686 THR B C 1
ATOM 10816 O O . THR B 1 670 ? 54.521 96.398 -14.858 1.00 46.64 686 THR B O 1
ATOM 10820 N N . ILE B 1 671 ? 56.335 96.393 -16.210 1.00 41.30 687 ILE B N 1
ATOM 10821 C CA . ILE B 1 671 ? 55.607 96.586 -17.447 1.00 41.35 687 ILE B CA 1
ATOM 10822 C C . ILE B 1 671 ? 55.784 95.309 -18.257 1.00 44.09 687 ILE B C 1
ATOM 10823 O O . ILE B 1 671 ? 56.891 95.005 -18.705 1.00 41.42 687 ILE B O 1
ATOM 10828 N N . ARG B 1 672 ? 54.701 94.558 -18.438 1.00 48.19 688 ARG B N 1
ATOM 10829 C CA . ARG B 1 672 ? 54.766 93.319 -19.202 1.00 53.31 688 ARG B CA 1
ATOM 10830 C C . ARG B 1 672 ? 53.435 92.925 -19.867 1.00 53.07 688 ARG B C 1
ATOM 10831 O O . ARG B 1 672 ? 52.370 93.262 -19.369 1.00 53.55 688 ARG B O 1
ATOM 10839 N N . LYS B 1 673 ? 53.525 92.210 -20.989 1.00 53.73 689 LYS B N 1
ATOM 10840 C CA . LYS B 1 673 ? 52.356 91.693 -21.716 1.00 56.76 689 LYS B CA 1
ATOM 10841 C C . LYS B 1 673 ? 51.866 90.341 -21.194 1.00 58.87 689 LYS B C 1
ATOM 10842 O O . LYS B 1 673 ? 50.666 90.082 -21.210 1.00 62.00 689 LYS B O 1
ATOM 10848 N N . SER B 1 674 ? 52.783 89.482 -20.751 1.00 61.61 690 SER B N 1
ATOM 10849 C CA . SER B 1 674 ? 52.444 88.111 -20.329 1.00 63.09 690 SER B CA 1
ATOM 10850 C C . SER B 1 674 ? 53.462 87.563 -19.319 1.00 65.35 690 SER B C 1
ATOM 10851 O O . SER B 1 674 ? 54.503 88.190 -19.098 1.00 63.93 690 SER B O 1
ATOM 10854 N N . PRO B 1 675 ? 53.175 86.386 -18.713 1.00 67.24 691 PRO B N 1
ATOM 10855 C CA . PRO B 1 675 ? 54.183 85.714 -17.876 1.00 65.62 691 PRO B CA 1
ATOM 10856 C C . PRO B 1 675 ? 55.436 85.244 -18.630 1.00 62.65 691 PRO B C 1
ATOM 10857 O O . PRO B 1 675 ? 56.468 85.038 -18.002 1.00 60.96 691 PRO B O 1
ATOM 10861 N N . GLU B 1 676 ? 55.347 85.083 -19.954 1.00 60.70 692 GLU B N 1
ATOM 10862 C CA . GLU B 1 676 ? 56.514 84.747 -20.776 1.00 57.44 692 GLU B CA 1
ATOM 10863 C C . GLU B 1 676 ? 57.533 85.894 -20.918 1.00 56.49 692 GLU B C 1
ATOM 10864 O O . GLU B 1 676 ? 58.621 85.673 -21.447 1.00 52.94 692 GLU B O 1
ATOM 10866 N N . ASP B 1 677 ? 57.186 87.107 -20.466 1.00 56.00 693 ASP B N 1
ATOM 10867 C CA . ASP B 1 677 ? 58.096 88.255 -20.532 1.00 55.37 693 ASP B CA 1
ATOM 10868 C C . ASP B 1 677 ? 59.028 88.245 -19.338 1.00 53.07 693 ASP B C 1
ATOM 10869 O O . ASP B 1 677 ? 58.764 88.913 -18.336 1.00 51.63 693 ASP B O 1
ATOM 10874 N N . ILE B 1 678 ? 60.114 87.480 -19.446 1.00 49.26 694 ILE B N 1
ATOM 10875 C CA . ILE B 1 678 ? 61.039 87.294 -18.323 1.00 44.40 694 ILE B CA 1
ATOM 10876 C C . ILE B 1 678 ? 62.349 88.027 -18.472 1.00 44.12 694 ILE B C 1
ATOM 10877 O O . ILE B 1 678 ? 63.141 88.027 -17.530 1.00 45.48 694 ILE B O 1
ATOM 10882 N N . TYR B 1 679 ? 62.577 88.656 -19.628 1.00 43.61 695 TYR B N 1
ATOM 10883 C CA . TYR B 1 679 ? 63.820 89.387 -19.902 1.00 45.22 695 TYR B CA 1
ATOM 10884 C C . TYR B 1 679 ? 63.628 90.880 -19.664 1.00 45.30 695 TYR B C 1
ATOM 10885 O O . TYR B 1 679 ? 62.599 91.439 -20.027 1.00 46.99 695 TYR B O 1
ATOM 10894 N N . ILE B 1 680 ? 64.629 91.513 -19.065 1.00 44.06 696 ILE B N 1
ATOM 10895 C CA . ILE B 1 680 ? 64.591 92.929 -18.745 1.00 43.19 696 ILE B CA 1
ATOM 10896 C C . ILE B 1 680 ? 65.038 93.760 -19.939 1.00 45.23 696 ILE B C 1
ATOM 10897 O O . ILE B 1 680 ? 66.167 93.633 -20.413 1.00 47.21 696 ILE B O 1
ATOM 10902 N N . GLN B 1 681 ? 64.161 94.657 -20.377 1.00 46.80 697 GLN B N 1
ATOM 10903 C CA . GLN B 1 681 ? 64.454 95.568 -21.476 1.00 44.20 697 GLN B CA 1
ATOM 10904 C C . GLN B 1 681 ? 65.083 96.836 -20.930 1.00 42.10 697 GLN B C 1
ATOM 10905 O O . GLN B 1 681 ? 65.995 97.375 -21.547 1.00 39.46 697 GLN B O 1
ATOM 10911 N N . SER B 1 682 ? 64.579 97.320 -19.789 1.00 42.40 698 SER B N 1
ATOM 10912 C CA . SER B 1 682 ? 65.173 98.461 -19.074 1.00 41.43 698 SER B CA 1
ATOM 10913 C C . SER B 1 682 ? 64.638 98.579 -17.643 1.00 40.00 698 SER B C 1
ATOM 10914 O O . SER B 1 682 ? 63.681 97.916 -17.258 1.00 39.56 698 SER B O 1
ATOM 10917 N N . VAL B 1 683 ? 65.269 99.444 -16.866 1.00 40.01 699 VAL B N 1
ATOM 10918 C CA . VAL B 1 683 ? 64.919 99.643 -15.470 1.00 40.63 699 VAL B CA 1
ATOM 10919 C C . VAL B 1 683 ? 65.008 101.129 -15.143 1.00 40.21 699 VAL B C 1
ATOM 10920 O O . VAL B 1 683 ? 65.958 101.808 -15.552 1.00 38.33 699 VAL B O 1
ATOM 10924 N N . THR B 1 684 ? 64.018 101.615 -14.399 1.00 40.06 700 THR B N 1
ATOM 10925 C CA . THR B 1 684 ? 63.988 102.994 -13.920 1.00 40.97 700 THR B CA 1
ATOM 10926 C C . THR B 1 684 ? 63.916 102.933 -12.415 1.00 38.65 700 THR B C 1
ATOM 10927 O O . THR B 1 684 ? 63.194 102.103 -11.865 1.00 39.91 700 THR B O 1
ATOM 10931 N N . LEU B 1 685 ? 64.655 103.812 -11.755 1.00 37.02 701 LEU B N 1
ATOM 10932 C CA . LEU B 1 685 ? 64.601 103.941 -10.308 1.00 37.76 701 LEU B CA 1
ATOM 10933 C C . LEU B 1 685 ? 64.320 105.403 -9.993 1.00 37.93 701 LEU B C 1
ATOM 10934 O O . LEU B 1 685 ? 65.113 106.280 -10.369 1.00 38.18 701 LEU B O 1
ATOM 10939 N N . ASN B 1 686 ? 63.193 105.661 -9.322 1.00 35.62 702 ASN B N 1
ATOM 10940 C CA . ASN B 1 686 ? 62.776 107.023 -8.991 1.00 35.71 702 ASN B CA 1
ATOM 10941 C C . ASN B 1 686 ? 62.795 107.944 -10.197 1.00 35.67 702 ASN B C 1
ATOM 10942 O O . ASN B 1 686 ? 63.310 109.064 -10.147 1.00 33.30 702 ASN B O 1
ATOM 10947 N N . GLY B 1 687 ? 62.259 107.431 -11.295 1.00 39.13 703 GLY B N 1
ATOM 10948 C CA . GLY B 1 687 ? 62.146 108.182 -12.535 1.00 42.99 703 GLY B CA 1
ATOM 10949 C C . GLY B 1 687 ? 63.379 108.383 -13.402 1.00 44.52 703 GLY B C 1
ATOM 10950 O O . GLY B 1 687 ? 63.233 108.873 -14.518 1.00 47.22 703 GLY B O 1
ATOM 10951 N N . LYS B 1 688 ? 64.576 108.042 -12.910 1.00 47.30 704 LYS B N 1
ATOM 10952 C CA . LYS B 1 688 ? 65.819 108.130 -13.699 1.00 46.99 704 LYS B CA 1
ATOM 10953 C C . LYS B 1 688 ? 66.165 106.736 -14.244 1.00 47.13 704 LYS B C 1
ATOM 10954 O O . LYS B 1 688 ? 65.932 105.723 -13.572 1.00 50.22 704 LYS B O 1
ATOM 10956 N N . LYS B 1 689 ? 66.696 106.680 -15.465 1.00 48.46 705 LYS B N 1
ATOM 10957 C CA . LYS B 1 689 ? 67.112 105.408 -16.076 1.00 48.14 705 LYS B CA 1
ATOM 10958 C C . LYS B 1 689 ? 68.185 104.776 -15.190 1.00 46.97 705 LYS B C 1
ATOM 10959 O O . LYS B 1 689 ? 69.121 105.465 -14.765 1.00 47.66 705 LYS B O 1
ATOM 10961 N N . HIS B 1 690 ? 68.019 103.492 -14.886 1.00 43.58 706 HIS B N 1
ATOM 10962 C CA . HIS B 1 690 ? 68.911 102.785 -13.970 1.00 46.20 706 HIS B CA 1
ATOM 10963 C C . HIS B 1 690 ? 69.905 101.934 -14.756 1.00 46.87 706 HIS B C 1
ATOM 10964 O O . HIS B 1 690 ? 69.528 100.911 -15.333 1.00 45.60 706 HIS B O 1
ATOM 10971 N N . LYS B 1 691 ? 71.171 102.352 -14.753 1.00 49.13 707 LYS B N 1
ATOM 10972 C CA . LYS B 1 691 ? 72.204 101.760 -15.616 1.00 55.16 707 LYS B CA 1
ATOM 10973 C C . LYS B 1 691 ? 73.184 100.780 -14.909 1.00 56.95 707 LYS B C 1
ATOM 10974 O O . LYS B 1 691 ? 74.271 100.522 -15.424 1.00 64.93 707 LYS B O 1
ATOM 10976 N N . ASP B 1 692 ? 72.803 100.238 -13.753 1.00 53.33 708 ASP B N 1
ATOM 10977 C CA . ASP B 1 692 ? 73.600 99.236 -13.044 1.00 50.66 708 ASP B CA 1
ATOM 10978 C C . ASP B 1 692 ? 72.763 97.988 -12.920 1.00 47.73 708 ASP B C 1
ATOM 10979 O O . ASP B 1 692 ? 71.537 98.068 -12.965 1.00 48.39 708 ASP B O 1
ATOM 10984 N N . PHE B 1 693 ? 73.422 96.837 -12.765 1.00 45.39 709 PHE B N 1
ATOM 10985 C CA . PHE B 1 693 ? 72.720 95.555 -12.572 1.00 45.17 709 PHE B CA 1
ATOM 10986 C C . PHE B 1 693 ? 72.489 95.215 -11.098 1.00 42.86 709 PHE B C 1
ATOM 10987 O O . PHE B 1 693 ? 72.136 94.088 -10.760 1.00 40.46 709 PHE B O 1
ATOM 10995 N N . PHE B 1 694 ? 72.662 96.204 -10.228 1.00 42.00 710 PHE B N 1
ATOM 10996 C CA . PHE B 1 694 ? 72.329 96.066 -8.818 1.00 43.24 710 PHE B CA 1
ATOM 10997 C C . PHE B 1 694 ? 71.577 97.312 -8.296 1.00 42.10 710 PHE B C 1
ATOM 10998 O O . PHE B 1 694 ? 71.688 98.398 -8.861 1.00 38.31 710 PHE B O 1
ATOM 11006 N N . ILE B 1 695 ? 70.844 97.137 -7.203 1.00 41.67 711 ILE B N 1
ATOM 11007 C CA . ILE B 1 695 ? 70.388 98.259 -6.390 1.00 43.79 711 ILE B CA 1
ATOM 11008 C C . ILE B 1 695 ? 70.920 98.134 -4.976 1.00 43.01 711 ILE B C 1
ATOM 11009 O O . ILE B 1 695 ? 70.946 97.042 -4.412 1.00 41.27 711 ILE B O 1
ATOM 11014 N N . THR B 1 696 ? 71.304 99.271 -4.402 1.00 42.85 712 THR B N 1
ATOM 11015 C CA . THR B 1 696 ? 71.934 99.298 -3.101 1.00 42.45 712 THR B CA 1
ATOM 11016 C C . THR B 1 696 ? 70.865 99.176 -2.039 1.00 43.03 712 THR B C 1
ATOM 11017 O O . THR B 1 696 ? 69.663 99.247 -2.330 1.00 44.97 712 THR B O 1
ATOM 11021 N N . HIS B 1 697 ? 71.315 98.944 -0.813 1.00 41.72 713 HIS B N 1
ATOM 11022 C CA . HIS B 1 697 ? 70.428 98.757 0.326 1.00 41.65 713 HIS B CA 1
ATOM 11023 C C . HIS B 1 697 ? 69.854 100.110 0.738 1.00 44.52 713 HIS B C 1
ATOM 11024 O O . HIS B 1 697 ? 68.685 100.199 1.088 1.00 40.67 713 HIS B O 1
ATOM 11031 N N . GLN B 1 698 ? 70.685 101.150 0.672 1.00 45.99 714 GLN B N 1
ATOM 11032 C CA . GLN B 1 698 ? 70.236 102.507 0.934 1.00 53.14 714 GLN B CA 1
ATOM 11033 C C . GLN B 1 698 ? 69.125 102.957 -0.043 1.00 54.92 714 GLN B C 1
ATOM 11034 O O . GLN B 1 698 ? 68.197 103.649 0.367 1.00 52.90 714 GLN B O 1
ATOM 11040 N N . ASP B 1 699 ? 69.215 102.547 -1.313 1.00 52.62 715 ASP B N 1
ATOM 11041 C CA . ASP B 1 699 ? 68.157 102.812 -2.294 1.00 51.43 715 ASP B CA 1
ATOM 11042 C C . ASP B 1 699 ? 66.821 102.213 -1.875 1.00 49.50 715 ASP B C 1
ATOM 11043 O O . ASP B 1 699 ? 65.779 102.841 -2.041 1.00 49.17 715 ASP B O 1
ATOM 11048 N N . ILE B 1 700 ? 66.849 101.004 -1.332 1.00 47.39 716 ILE B N 1
ATOM 11049 C CA . ILE B 1 700 ? 65.620 100.350 -0.898 1.00 46.23 716 ILE B CA 1
ATOM 11050 C C . ILE B 1 700 ? 65.062 101.011 0.373 1.00 46.82 716 ILE B C 1
ATOM 11051 O O . ILE B 1 700 ? 63.865 101.323 0.428 1.00 46.68 716 ILE B O 1
ATOM 11056 N N . MET B 1 701 ? 65.928 101.257 1.355 1.00 42.83 717 MET B N 1
ATOM 11057 C CA . MET B 1 701 ? 65.499 101.751 2.663 1.00 43.34 717 MET B CA 1
ATOM 11058 C C . MET B 1 701 ? 65.086 103.229 2.636 1.00 43.00 717 MET B C 1
ATOM 11059 O O . MET B 1 701 ? 64.222 103.618 3.407 1.00 41.83 717 MET B O 1
ATOM 11064 N N . ASN B 1 702 ? 65.700 104.032 1.763 1.00 41.36 718 ASN B N 1
ATOM 11065 C CA . ASN B 1 702 ? 65.242 105.397 1.470 1.00 41.34 718 ASN B CA 1
ATOM 11066 C C . ASN B 1 702 ? 63.777 105.499 1.027 1.00 41.71 718 ASN B C 1
ATOM 11067 O O . ASN B 1 702 ? 63.172 106.573 1.090 1.00 43.08 718 ASN B O 1
ATOM 11072 N N . GLY B 1 703 ? 63.228 104.404 0.515 1.00 39.89 719 GLY B N 1
ATOM 11073 C CA . GLY B 1 703 ? 61.901 104.418 -0.075 1.00 35.91 719 GLY B CA 1
ATOM 11074 C C . GLY B 1 703 ? 62.011 104.936 -1.490 1.00 32.71 719 GLY B C 1
ATOM 11075 O O . GLY B 1 703 ? 62.893 105.757 -1.811 1.00 31.92 719 GLY B O 1
ATOM 11076 N N . GLY B 1 704 ? 61.110 104.465 -2.338 1.00 30.35 720 GLY B N 1
ATOM 11077 C CA . GLY B 1 704 ? 61.144 104.832 -3.743 1.00 31.95 720 GLY B CA 1
ATOM 11078 C C . GLY B 1 704 ? 60.393 103.849 -4.588 1.00 31.37 720 GLY B C 1
ATOM 11079 O O . GLY B 1 704 ? 59.733 102.961 -4.063 1.00 31.48 720 GLY B O 1
ATOM 11080 N N . THR B 1 705 ? 60.501 104.003 -5.902 1.00 35.11 721 THR B N 1
ATOM 11081 C CA . THR B 1 705 ? 59.825 103.087 -6.828 1.00 38.73 721 THR B CA 1
ATOM 11082 C C . THR B 1 705 ? 60.766 102.698 -7.958 1.00 38.01 721 THR B C 1
ATOM 11083 O O . THR B 1 705 ? 61.480 103.529 -8.512 1.00 38.22 721 THR B O 1
ATOM 11087 N N . MET B 1 706 ? 60.713 101.421 -8.300 1.00 40.10 722 MET B N 1
ATOM 11088 C CA . MET B 1 706 ? 61.597 100.807 -9.273 1.00 41.77 722 MET B CA 1
ATOM 11089 C C . MET B 1 706 ? 60.703 100.136 -10.294 1.00 38.08 722 MET B C 1
ATOM 11090 O O . MET B 1 706 ? 59.832 99.349 -9.916 1.00 38.04 722 MET B O 1
ATOM 11095 N N . VAL B 1 707 ? 60.893 100.448 -11.575 1.00 36.70 723 VAL B N 1
ATOM 11096 C CA . VAL B 1 707 ? 60.056 99.866 -12.632 1.00 36.26 723 VAL B CA 1
ATOM 11097 C C . VAL B 1 707 ? 60.914 99.068 -13.629 1.00 38.47 723 VAL B C 1
ATOM 11098 O O . VAL B 1 707 ? 61.888 99.589 -14.175 1.00 37.53 723 VAL B O 1
ATOM 11102 N N . PHE B 1 708 ? 60.528 97.814 -13.858 1.00 39.53 724 PHE B N 1
ATOM 11103 C CA . PHE B 1 708 ? 61.133 96.975 -14.879 1.00 41.11 724 PHE B CA 1
ATOM 11104 C C . PHE B 1 708 ? 60.245 96.943 -16.136 1.00 40.52 724 PHE B C 1
ATOM 11105 O O . PHE B 1 708 ? 59.091 96.538 -16.039 1.00 43.31 724 PHE B O 1
ATOM 11113 N N . LYS B 1 709 ? 60.758 97.356 -17.298 1.00 39.54 725 LYS B N 1
ATOM 11114 C CA . LYS B 1 709 ? 60.128 96.999 -18.594 1.00 42.16 725 LYS B CA 1
ATOM 11115 C C . LYS B 1 709 ? 60.622 95.618 -18.970 1.00 41.89 725 LYS B C 1
ATOM 11116 O O . LYS B 1 709 ? 61.829 95.424 -19.122 1.00 44.34 725 LYS B O 1
ATOM 11118 N N . MET B 1 710 ? 59.699 94.672 -19.101 1.00 41.92 726 MET B N 1
ATOM 11119 C CA . MET B 1 710 ? 60.016 93.288 -19.428 1.00 43.11 726 MET B CA 1
ATOM 11120 C C . MET B 1 710 ? 59.667 93.001 -20.879 1.00 48.50 726 MET B C 1
ATOM 11121 O O . MET B 1 710 ? 58.894 93.731 -21.480 1.00 51.16 726 MET B O 1
ATOM 11126 N N . GLY B 1 711 ? 60.261 91.948 -21.438 1.00 52.91 727 GLY B N 1
ATOM 11127 C CA . GLY B 1 711 ? 59.990 91.517 -22.818 1.00 53.93 727 GLY B CA 1
ATOM 11128 C C . GLY B 1 711 ? 60.165 90.016 -22.979 1.00 54.27 727 GLY B C 1
ATOM 11129 O O . GLY B 1 711 ? 60.792 89.377 -22.137 1.00 54.55 727 GLY B O 1
ATOM 11130 N N . LYS B 1 712 ? 59.612 89.459 -24.059 1.00 56.04 728 LYS B N 1
ATOM 11131 C CA . LYS B 1 712 ? 59.770 88.022 -24.392 1.00 53.80 728 LYS B CA 1
ATOM 11132 C C . LYS B 1 712 ? 61.164 87.638 -24.892 1.00 49.23 728 LYS B C 1
ATOM 11133 O O . LYS B 1 712 ? 61.468 86.455 -24.922 1.00 49.79 728 LYS B O 1
ATOM 11135 N N . LYS B 1 713 ? 61.986 88.617 -25.290 1.00 47.16 729 LYS B N 1
ATOM 11136 C CA . LYS B 1 713 ? 63.276 88.370 -25.946 1.00 49.47 729 LYS B CA 1
ATOM 11137 C C . LYS B 1 713 ? 64.418 89.053 -25.206 1.00 49.87 729 LYS B C 1
ATOM 11138 O O . LYS B 1 713 ? 64.245 90.155 -24.700 1.00 49.88 729 LYS B O 1
ATOM 11140 N N . PRO B 1 714 ? 65.604 88.416 -25.162 1.00 50.55 730 PRO B N 1
ATOM 11141 C CA . PRO B 1 714 ? 66.762 89.082 -24.576 1.00 52.00 730 PRO B CA 1
ATOM 11142 C C . PRO B 1 714 ? 66.981 90.474 -25.144 1.00 55.01 730 PRO B C 1
ATOM 11143 O O . PRO B 1 714 ? 66.664 90.731 -26.308 1.00 54.82 730 PRO B O 1
ATOM 11147 N N . SER B 1 715 ? 67.512 91.360 -24.313 1.00 62.60 731 SER B N 1
ATOM 11148 C CA . SER B 1 715 ? 67.861 92.714 -24.730 1.00 69.62 731 SER B CA 1
ATOM 11149 C C . SER B 1 715 ? 69.300 92.981 -24.345 1.00 71.39 731 SER B C 1
ATOM 11150 O O . SER B 1 715 ? 69.831 92.348 -23.428 1.00 70.61 731 SER B O 1
ATOM 11153 N N . GLY B 1 716 ? 69.913 93.963 -24.997 1.00 74.18 732 GLY B N 1
ATOM 11154 C CA . GLY B 1 716 ? 71.275 94.371 -24.658 1.00 76.29 732 GLY B CA 1
ATOM 11155 C C . GLY B 1 716 ? 71.349 95.259 -23.429 1.00 76.91 732 GLY B C 1
ATOM 11156 O O . GLY B 1 716 ? 72.162 96.186 -23.388 1.00 82.82 732 GLY B O 1
ATOM 11157 N N . TRP B 1 717 ? 70.524 94.973 -22.419 1.00 76.67 733 TRP B N 1
ATOM 11158 C CA . TRP B 1 717 ? 70.418 95.824 -21.236 1.00 78.51 733 TRP B CA 1
ATOM 11159 C C . TRP B 1 717 ? 71.651 95.581 -20.355 1.00 83.29 733 TRP B C 1
ATOM 11160 O O . TRP B 1 717 ? 72.062 94.430 -20.169 1.00 81.06 733 TRP B O 1
ATOM 11171 N N . GLY B 1 718 ? 72.241 96.665 -19.842 1.00 85.68 734 GLY B N 1
ATOM 11172 C CA . GLY B 1 718 ? 73.408 96.575 -18.962 1.00 86.77 734 GLY B CA 1
ATOM 11173 C C . GLY B 1 718 ? 73.021 96.161 -17.556 1.00 84.39 734 GLY B C 1
ATOM 11174 O O . GLY B 1 718 ? 72.445 96.950 -16.804 1.00 82.79 734 GLY B O 1
ATOM 11175 N N . GLU C 1 6 ? 97.826 73.981 69.579 1.00 88.09 22 GLU C N 1
ATOM 11176 C CA . GLU C 1 6 ? 97.209 73.883 70.941 1.00 93.46 22 GLU C CA 1
ATOM 11177 C C . GLU C 1 6 ? 96.341 72.620 71.067 1.00 96.34 22 GLU C C 1
ATOM 11178 O O . GLU C 1 6 ? 96.771 71.646 71.685 1.00 97.69 22 GLU C O 1
ATOM 11180 N N . ILE C 1 7 ? 95.134 72.649 70.492 1.00 97.94 23 ILE C N 1
ATOM 11181 C CA . ILE C 1 7 ? 94.266 71.459 70.360 1.00 102.07 23 ILE C CA 1
ATOM 11182 C C . ILE C 1 7 ? 94.487 70.772 69.001 1.00 101.00 23 ILE C C 1
ATOM 11183 O O . ILE C 1 7 ? 94.447 69.532 68.910 1.00 88.15 23 ILE C O 1
ATOM 11188 N N . THR C 1 8 ? 94.720 71.586 67.965 1.00 105.90 24 THR C N 1
ATOM 11189 C CA . THR C 1 8 ? 94.844 71.120 66.570 1.00 109.48 24 THR C CA 1
ATOM 11190 C C . THR C 1 8 ? 96.114 70.300 66.299 1.00 110.59 24 THR C C 1
ATOM 11191 O O . THR C 1 8 ? 96.171 69.557 65.311 1.00 110.38 24 THR C O 1
ATOM 11195 N N . LYS C 1 9 ? 97.126 70.455 67.158 1.00 109.53 25 LYS C N 1
ATOM 11196 C CA . LYS C 1 9 ? 98.323 69.609 67.133 1.00 108.57 25 LYS C CA 1
ATOM 11197 C C . LYS C 1 9 ? 98.002 68.110 67.242 1.00 108.28 25 LYS C C 1
ATOM 11198 O O . LYS C 1 9 ? 98.671 67.282 66.616 1.00 94.53 25 LYS C O 1
ATOM 11200 N N . TYR C 1 10 ? 96.972 67.783 68.028 1.00 115.14 26 TYR C N 1
ATOM 11201 C CA . TYR C 1 10 ? 96.551 66.393 68.249 1.00 122.80 26 TYR C CA 1
ATOM 11202 C C . TYR C 1 10 ? 95.899 65.714 67.041 1.00 122.30 26 TYR C C 1
ATOM 11203 O O . TYR C 1 10 ? 96.076 64.508 66.867 1.00 126.52 26 TYR C O 1
ATOM 11212 N N . VAL C 1 11 ? 95.171 66.469 66.213 1.00 117.83 27 VAL C N 1
ATOM 11213 C CA . VAL C 1 11 ? 94.459 65.892 65.053 1.00 109.69 27 VAL C CA 1
ATOM 11214 C C . VAL C 1 11 ? 95.450 65.322 64.033 1.00 101.16 27 VAL C C 1
ATOM 11215 O O . VAL C 1 11 ? 96.457 65.962 63.711 1.00 101.33 27 VAL C O 1
ATOM 11219 N N . ASN C 1 12 ? 95.155 64.118 63.547 1.00 92.74 28 ASN C N 1
ATOM 11220 C CA . ASN C 1 12 ? 95.965 63.453 62.532 1.00 96.15 28 ASN C CA 1
ATOM 11221 C C . ASN C 1 12 ? 95.069 63.069 61.343 1.00 104.23 28 ASN C C 1
ATOM 11222 O O . ASN C 1 12 ? 94.305 62.102 61.447 1.00 105.47 28 ASN C O 1
ATOM 11227 N N . PRO C 1 13 ? 95.142 63.836 60.221 1.00 110.32 29 PRO C N 1
ATOM 11228 C CA . PRO C 1 13 ? 94.353 63.549 59.000 1.00 108.18 29 PRO C CA 1
ATOM 11229 C C . PRO C 1 13 ? 94.605 62.199 58.313 1.00 100.23 29 PRO C C 1
ATOM 11230 O O . PRO C 1 13 ? 93.735 61.736 57.572 1.00 105.28 29 PRO C O 1
ATOM 11234 N N . PHE C 1 14 ? 95.761 61.579 58.561 1.00 91.63 30 PHE C N 1
ATOM 11235 C CA . PHE C 1 14 ? 96.090 60.267 57.982 1.00 86.20 30 PHE C CA 1
ATOM 11236 C C . PHE C 1 14 ? 95.317 59.097 58.590 1.00 84.39 30 PHE C C 1
ATOM 11237 O O . PHE C 1 14 ? 95.375 57.992 58.052 1.00 73.32 30 PHE C O 1
ATOM 11245 N N . ILE C 1 15 ? 94.619 59.335 59.709 1.00 89.78 31 ILE C N 1
ATOM 11246 C CA . ILE C 1 15 ? 93.680 58.362 60.302 1.00 92.85 31 ILE C CA 1
ATOM 11247 C C . ILE C 1 15 ? 92.498 58.070 59.361 1.00 89.99 31 ILE C C 1
ATOM 11248 O O . ILE C 1 15 ? 91.689 58.953 59.077 1.00 92.26 31 ILE C O 1
ATOM 11253 N N . GLY C 1 16 ? 92.417 56.825 58.892 1.00 90.83 32 GLY C N 1
ATOM 11254 C CA . GLY C 1 16 ? 91.332 56.360 58.019 1.00 93.97 32 GLY C CA 1
ATOM 11255 C C . GLY C 1 16 ? 91.637 56.374 56.522 1.00 93.01 32 GLY C C 1
ATOM 11256 O O . GLY C 1 16 ? 90.756 56.075 55.713 1.00 88.82 32 GLY C O 1
ATOM 11257 N N . THR C 1 17 ? 92.877 56.703 56.148 1.00 91.50 33 THR C N 1
ATOM 11258 C CA . THR C 1 17 ? 93.289 56.750 54.745 1.00 88.32 33 THR C CA 1
ATOM 11259 C C . THR C 1 17 ? 93.808 55.371 54.319 1.00 92.18 33 THR C C 1
ATOM 11260 O O . THR C 1 17 ? 94.994 55.194 54.054 1.00 97.09 33 THR C O 1
ATOM 11264 N N . GLY C 1 18 ? 92.896 54.399 54.259 1.00 96.59 34 GLY C N 1
ATOM 11265 C CA . GLY C 1 18 ? 93.236 53.006 53.937 1.00 99.38 34 GLY C CA 1
ATOM 11266 C C . GLY C 1 18 ? 92.431 52.015 54.759 1.00 99.89 34 GLY C C 1
ATOM 11267 O O . GLY C 1 18 ? 92.991 51.134 55.414 1.00 93.82 34 GLY C O 1
ATOM 11268 N N . GLY C 1 26 ? 88.506 52.771 55.377 1.00 76.51 42 GLY C N 1
ATOM 11269 C CA . GLY C 1 26 ? 88.287 54.042 56.055 1.00 80.96 42 GLY C CA 1
ATOM 11270 C C . GLY C 1 26 ? 87.783 55.119 55.110 1.00 85.18 42 GLY C C 1
ATOM 11271 O O . GLY C 1 26 ? 86.721 55.706 55.340 1.00 79.31 42 GLY C O 1
ATOM 11272 N N . ASN C 1 27 ? 88.575 55.368 54.061 1.00 90.19 43 ASN C N 1
ATOM 11273 C CA . ASN C 1 27 ? 88.284 56.328 52.969 1.00 90.03 43 ASN C CA 1
ATOM 11274 C C . ASN C 1 27 ? 88.234 57.807 53.374 1.00 86.83 43 ASN C C 1
ATOM 11275 O O . ASN C 1 27 ? 87.359 58.576 52.935 1.00 75.97 43 ASN C O 1
ATOM 11280 N N . ASN C 1 28 ? 89.220 58.202 54.174 1.00 81.64 44 ASN C N 1
ATOM 11281 C CA . ASN C 1 28 ? 89.394 59.594 54.583 1.00 81.33 44 ASN C CA 1
ATOM 11282 C C . ASN C 1 28 ? 90.537 60.224 53.760 1.00 77.07 44 ASN C C 1
ATOM 11283 O O . ASN C 1 28 ? 91.247 59.524 53.010 1.00 65.06 44 ASN C O 1
ATOM 11288 N N . TYR C 1 29 ? 90.694 61.544 53.890 1.00 75.26 45 TYR C N 1
ATOM 11289 C CA . TYR C 1 29 ? 91.657 62.301 53.084 1.00 74.83 45 TYR C CA 1
ATOM 11290 C C . TYR C 1 29 ? 92.502 63.256 53.945 1.00 72.42 45 TYR C C 1
ATOM 11291 O O . TYR C 1 29 ? 91.982 63.902 54.867 1.00 59.12 45 TYR C O 1
ATOM 11300 N N . PRO C 1 30 ? 93.805 63.370 53.624 1.00 72.14 46 PRO C N 1
ATOM 11301 C CA . PRO C 1 30 ? 94.692 64.243 54.383 1.00 74.29 46 PRO C CA 1
ATOM 11302 C C . PRO C 1 30 ? 94.597 65.730 54.032 1.00 80.27 46 PRO C C 1
ATOM 11303 O O . PRO C 1 30 ? 95.014 66.579 54.842 1.00 80.63 46 PRO C O 1
ATOM 11307 N N . GLY C 1 31 ? 94.087 66.034 52.832 1.00 80.32 47 GLY C N 1
ATOM 11308 C CA . GLY C 1 31 ? 94.111 67.383 52.280 1.00 79.11 47 GLY C CA 1
ATOM 11309 C C . GLY C 1 31 ? 93.399 68.452 53.083 1.00 80.74 47 GLY C C 1
ATOM 11310 O O . GLY C 1 31 ? 92.479 68.158 53.853 1.00 84.90 47 GLY C O 1
ATOM 11311 N N . ALA C 1 32 ? 93.830 69.698 52.878 1.00 79.44 48 ALA C N 1
ATOM 11312 C CA . ALA C 1 32 ? 93.295 70.864 53.594 1.00 79.37 48 ALA C CA 1
ATOM 11313 C C . ALA C 1 32 ? 91.796 71.068 53.360 1.00 79.07 48 ALA C C 1
ATOM 11314 O O . ALA C 1 32 ? 91.276 70.796 52.278 1.00 86.48 48 ALA C O 1
ATOM 11316 N N . THR C 1 33 ? 91.115 71.527 54.398 1.00 76.14 49 THR C N 1
ATOM 11317 C CA . THR C 1 33 ? 89.715 71.921 54.306 1.00 79.24 49 THR C CA 1
ATOM 11318 C C . THR C 1 33 ? 89.424 72.892 55.458 1.00 78.19 49 THR C C 1
ATOM 11319 O O . THR C 1 33 ? 90.265 73.085 56.338 1.00 78.20 49 THR C O 1
ATOM 11323 N N . SER C 1 34 ? 88.265 73.537 55.412 1.00 75.74 50 SER C N 1
ATOM 11324 C CA . SER C 1 34 ? 87.789 74.372 56.506 1.00 76.24 50 SER C CA 1
ATOM 11325 C C . SER C 1 34 ? 86.495 73.755 57.042 1.00 76.25 50 SER C C 1
ATOM 11326 O O . SER C 1 34 ? 85.890 72.909 56.375 1.00 75.16 50 SER C O 1
ATOM 11329 N N . PRO C 1 35 ? 86.083 74.137 58.265 1.00 81.74 51 PRO C N 1
ATOM 11330 C CA . PRO C 1 35 ? 84.907 73.468 58.853 1.00 80.06 51 PRO C CA 1
ATOM 11331 C C . PRO C 1 35 ? 83.663 73.622 57.980 1.00 75.19 51 PRO C C 1
ATOM 11332 O O . PRO C 1 35 ? 83.311 74.744 57.625 1.00 76.51 51 PRO C O 1
ATOM 11336 N N . PHE C 1 36 ? 83.047 72.498 57.615 1.00 76.55 52 PHE C N 1
ATOM 11337 C CA . PHE C 1 36 ? 81.825 72.464 56.786 1.00 86.93 52 PHE C CA 1
ATOM 11338 C C . PHE C 1 36 ? 82.008 73.157 55.423 1.00 86.04 52 PHE C C 1
ATOM 11339 O O . PHE C 1 36 ? 81.120 73.877 54.952 1.00 82.22 52 PHE C O 1
ATOM 11347 N N . GLY C 1 37 ? 83.160 72.927 54.798 1.00 86.67 53 GLY C N 1
ATOM 11348 C CA . GLY C 1 37 ? 83.600 73.744 53.670 1.00 88.60 53 GLY C CA 1
ATOM 11349 C C . GLY C 1 37 ? 83.054 73.357 52.307 1.00 85.27 53 GLY C C 1
ATOM 11350 O O . GLY C 1 37 ? 82.447 72.296 52.136 1.00 79.28 53 GLY C O 1
ATOM 11351 N N . MET C 1 38 ? 83.267 74.253 51.345 1.00 86.02 54 MET C N 1
ATOM 11352 C CA . MET C 1 38 ? 83.079 73.964 49.918 1.00 87.05 54 MET C CA 1
ATOM 11353 C C . MET C 1 38 ? 84.312 73.235 49.341 1.00 85.33 54 MET C C 1
ATOM 11354 O O . MET C 1 38 ? 84.168 72.271 48.572 1.00 79.29 54 MET C O 1
ATOM 11359 N N . ILE C 1 39 ? 85.511 73.688 49.730 1.00 82.70 55 ILE C N 1
ATOM 11360 C CA . ILE C 1 39 ? 86.780 73.214 49.153 1.00 80.10 55 ILE C CA 1
ATOM 11361 C C . ILE C 1 39 ? 87.425 72.106 49.999 1.00 80.66 55 ILE C C 1
ATOM 11362 O O . ILE C 1 39 ? 87.656 72.281 51.201 1.00 81.15 55 ILE C O 1
ATOM 11367 N N . GLN C 1 40 ? 87.712 70.976 49.353 1.00 73.57 56 GLN C N 1
ATOM 11368 C CA . GLN C 1 40 ? 88.445 69.878 49.952 1.00 70.29 56 GLN C CA 1
ATOM 11369 C C . GLN C 1 40 ? 89.716 69.700 49.133 1.00 68.62 56 GLN C C 1
ATOM 11370 O O . GLN C 1 40 ? 89.813 68.786 48.314 1.00 73.44 56 GLN C O 1
ATOM 11376 N N . LEU C 1 41 ? 90.688 70.582 49.343 1.00 65.93 57 LEU C N 1
ATOM 11377 C CA . LEU C 1 41 ? 91.923 70.573 48.544 1.00 67.17 57 LEU C CA 1
ATOM 11378 C C . LEU C 1 41 ? 92.873 69.448 48.981 1.00 74.63 57 LEU C C 1
ATOM 11379 O O . LEU C 1 41 ? 93.587 69.573 49.988 1.00 74.55 57 LEU C O 1
ATOM 11384 N N . SER C 1 42 ? 92.896 68.371 48.198 1.00 77.49 58 SER C N 1
ATOM 11385 C CA . SER C 1 42 ? 93.603 67.147 48.566 1.00 80.68 58 SER C CA 1
ATOM 11386 C C . SER C 1 42 ? 94.198 66.460 47.345 1.00 88.02 58 SER C C 1
ATOM 11387 O O . SER C 1 42 ? 93.564 66.461 46.277 1.00 80.15 58 SER C O 1
ATOM 11389 N N . PRO C 1 43 ? 95.407 65.860 47.497 1.00 90.91 59 PRO C N 1
ATOM 11390 C CA . PRO C 1 43 ? 95.917 65.020 46.419 1.00 90.51 59 PRO C CA 1
ATOM 11391 C C . PRO C 1 43 ? 95.113 63.751 46.260 1.00 94.55 59 PRO C C 1
ATOM 11392 O O . PRO C 1 43 ? 94.477 63.272 47.209 1.00 92.49 59 PRO C O 1
ATOM 11396 N N . ASP C 1 44 ? 95.152 63.236 45.041 1.00 101.57 60 ASP C N 1
ATOM 11397 C CA . ASP C 1 44 ? 94.538 61.979 44.686 1.00 102.02 60 ASP C CA 1
ATOM 11398 C C . ASP C 1 44 ? 95.696 61.067 44.334 1.00 97.99 60 ASP C C 1
ATOM 11399 O O . ASP C 1 44 ? 96.584 61.450 43.573 1.00 93.60 60 ASP C O 1
ATOM 11404 N N . THR C 1 45 ? 95.697 59.873 44.913 1.00 101.21 61 THR C N 1
ATOM 11405 C CA . THR C 1 45 ? 96.735 58.881 44.646 1.00 99.77 61 THR C CA 1
ATOM 11406 C C . THR C 1 45 ? 96.353 57.926 43.507 1.00 96.42 61 THR C C 1
ATOM 11407 O O . THR C 1 45 ? 97.084 56.974 43.230 1.00 97.03 61 THR C O 1
ATOM 11411 N N . SER C 1 46 ? 95.218 58.185 42.852 1.00 95.58 62 SER C N 1
ATOM 11412 C CA . SER C 1 46 ? 94.738 57.383 41.727 1.00 97.79 62 SER C CA 1
ATOM 11413 C C . SER C 1 46 ? 94.412 58.286 40.531 1.00 95.45 62 SER C C 1
ATOM 11414 O O . SER C 1 46 ? 93.934 59.416 40.699 1.00 90.10 62 SER C O 1
ATOM 11417 N N . GLU C 1 47 ? 94.682 57.774 39.329 1.00 93.13 63 GLU C N 1
ATOM 11418 C CA . GLU C 1 47 ? 94.306 58.444 38.083 1.00 90.59 63 GLU C CA 1
ATOM 11419 C C . GLU C 1 47 ? 92.789 58.600 37.971 1.00 90.01 63 GLU C C 1
ATOM 11420 O O . GLU C 1 47 ? 92.318 59.555 37.366 1.00 91.15 63 GLU C O 1
ATOM 11422 N N . ALA C 1 48 ? 92.034 57.665 38.553 1.00 91.10 64 ALA C N 1
ATOM 11423 C CA . ALA C 1 48 ? 90.568 57.726 38.557 1.00 92.56 64 ALA C CA 1
ATOM 11424 C C . ALA C 1 48 ? 89.971 57.030 39.796 1.00 92.49 64 ALA C C 1
ATOM 11425 O O . ALA C 1 48 ? 89.659 55.837 39.744 1.00 96.37 64 ALA C O 1
ATOM 11427 N N . PRO C 1 49 ? 89.819 57.770 40.911 1.00 91.02 65 PRO C N 1
ATOM 11428 C CA . PRO C 1 49 ? 89.230 57.283 42.170 1.00 97.97 65 PRO C CA 1
ATOM 11429 C C . PRO C 1 49 ? 87.954 56.428 42.042 1.00 102.26 65 PRO C C 1
ATOM 11430 O O . PRO C 1 49 ? 87.098 56.721 41.207 1.00 101.31 65 PRO C O 1
ATOM 11434 N N . ASN C 1 50 ? 87.842 55.387 42.875 1.00 108.31 66 ASN C N 1
ATOM 11435 C CA . ASN C 1 50 ? 86.695 54.461 42.859 1.00 111.15 66 ASN C CA 1
ATOM 11436 C C . ASN C 1 50 ? 86.268 54.052 44.286 1.00 110.50 66 ASN C C 1
ATOM 11437 O O . ASN C 1 50 ? 86.783 54.603 45.260 1.00 108.90 66 ASN C O 1
ATOM 11442 N N . TRP C 1 51 ? 85.330 53.103 44.406 1.00 110.50 67 TRP C N 1
ATOM 11443 C CA . TRP C 1 51 ? 84.863 52.585 45.715 1.00 113.41 67 TRP C CA 1
ATOM 11444 C C . TRP C 1 51 ? 85.983 52.210 46.704 1.00 108.31 67 TRP C C 1
ATOM 11445 O O . TRP C 1 51 ? 85.819 52.369 47.918 1.00 99.01 67 TRP C O 1
ATOM 11456 N N . GLY C 1 52 ? 87.101 51.706 46.177 1.00 107.03 68 GLY C N 1
ATOM 11457 C CA . GLY C 1 52 ? 88.298 51.434 46.973 1.00 104.10 68 GLY C CA 1
ATOM 11458 C C . GLY C 1 52 ? 88.891 52.674 47.625 1.00 101.32 68 GLY C C 1
ATOM 11459 O O . GLY C 1 52 ? 89.151 52.671 48.828 1.00 92.71 68 GLY C O 1
ATOM 11460 N N . ASP C 1 53 ? 89.058 53.737 46.834 1.00 99.46 69 ASP C N 1
ATOM 11461 C CA . ASP C 1 53 ? 89.767 54.972 47.248 1.00 103.52 69 ASP C CA 1
ATOM 11462 C C . ASP C 1 53 ? 88.873 56.225 47.079 1.00 101.57 69 ASP C C 1
ATOM 11463 O O . ASP C 1 53 ? 89.294 57.264 46.550 1.00 91.91 69 ASP C O 1
ATOM 11468 N N . ALA C 1 54 ? 87.651 56.110 47.599 1.00 100.37 70 ALA C N 1
ATOM 11469 C CA . ALA C 1 54 ? 86.542 57.043 47.333 1.00 102.69 70 ALA C CA 1
ATOM 11470 C C . ALA C 1 54 ? 86.851 58.535 47.498 1.00 101.40 70 ALA C C 1
ATOM 11471 O O . ALA C 1 54 ? 86.336 59.360 46.737 1.00 104.48 70 ALA C O 1
ATOM 11473 N N . SER C 1 55 ? 87.684 58.872 48.482 1.00 100.26 71 SER C N 1
ATOM 11474 C CA . SER C 1 55 ? 88.066 60.270 48.748 1.00 97.20 71 SER C CA 1
ATOM 11475 C C . SER C 1 55 ? 89.219 60.796 47.866 1.00 92.21 71 SER C C 1
ATOM 11476 O O . SER C 1 55 ? 89.636 61.951 48.025 1.00 91.66 71 SER C O 1
ATOM 11479 N N . GLY C 1 56 ? 89.735 59.961 46.962 1.00 80.09 72 GLY C N 1
ATOM 11480 C CA . GLY C 1 56 ? 90.879 60.315 46.143 1.00 83.49 72 GLY C CA 1
ATOM 11481 C C . GLY C 1 56 ? 92.155 59.659 46.621 1.00 90.22 72 GLY C C 1
ATOM 11482 O O . GLY C 1 56 ? 92.872 59.048 45.823 1.00 85.46 72 GLY C O 1
ATOM 11483 N N . TYR C 1 57 ? 92.421 59.771 47.926 1.00 99.43 73 TYR C N 1
ATOM 11484 C CA . TYR C 1 57 ? 93.695 59.366 48.538 1.00 105.84 73 TYR C CA 1
ATOM 11485 C C . TYR C 1 57 ? 93.691 57.925 49.072 1.00 104.08 73 TYR C C 1
ATOM 11486 O O . TYR C 1 57 ? 92.640 57.363 49.395 1.00 99.76 73 TYR C O 1
ATOM 11495 N N . ASP C 1 58 ? 94.891 57.348 49.143 1.00 108.52 74 ASP C N 1
ATOM 11496 C CA . ASP C 1 58 ? 95.140 56.035 49.746 1.00 111.34 74 ASP C CA 1
ATOM 11497 C C . ASP C 1 58 ? 96.577 56.033 50.301 1.00 118.24 74 ASP C C 1
ATOM 11498 O O . ASP C 1 58 ? 97.528 56.301 49.555 1.00 120.50 74 ASP C O 1
ATOM 11503 N N . TYR C 1 59 ? 96.730 55.735 51.598 1.00 119.45 75 TYR C N 1
ATOM 11504 C CA . TYR C 1 59 ? 98.051 55.739 52.258 1.00 116.50 75 TYR C CA 1
ATOM 11505 C C . TYR C 1 59 ? 98.950 54.538 51.911 1.00 117.24 75 TYR C C 1
ATOM 11506 O O . TYR C 1 59 ? 100.094 54.494 52.360 1.00 121.08 75 TYR C O 1
ATOM 11508 N N . ASN C 1 60 ? 98.434 53.565 51.153 1.00 115.06 76 ASN C N 1
ATOM 11509 C CA . ASN C 1 60 ? 99.257 52.486 50.579 1.00 116.46 76 ASN C CA 1
ATOM 11510 C C . ASN C 1 60 ? 100.074 52.942 49.364 1.00 116.66 76 ASN C C 1
ATOM 11511 O O . ASN C 1 60 ? 101.226 52.531 49.203 1.00 108.42 76 ASN C O 1
ATOM 11516 N N . ARG C 1 61 ? 99.472 53.787 48.522 1.00 119.98 77 ARG C N 1
ATOM 11517 C CA . ARG C 1 61 ? 100.055 54.181 47.228 1.00 119.98 77 ARG C CA 1
ATOM 11518 C C . ARG C 1 61 ? 101.202 55.183 47.369 1.00 118.06 77 ARG C C 1
ATOM 11519 O O . ARG C 1 61 ? 101.205 56.009 48.291 1.00 117.49 77 ARG C O 1
ATOM 11527 N N . ASN C 1 62 ? 102.146 55.114 46.425 1.00 111.32 78 ASN C N 1
ATOM 11528 C CA . ASN C 1 62 ? 103.317 55.996 46.384 1.00 105.09 78 ASN C CA 1
ATOM 11529 C C . ASN C 1 62 ? 103.365 56.897 45.139 1.00 103.74 78 ASN C C 1
ATOM 11530 O O . ASN C 1 62 ? 104.458 57.231 44.674 1.00 91.59 78 ASN C O 1
ATOM 11532 N N . THR C 1 63 ? 102.189 57.288 44.616 1.00 109.58 79 THR C N 1
ATOM 11533 C CA . THR C 1 63 ? 102.064 58.187 43.433 1.00 107.59 79 THR C CA 1
ATOM 11534 C C . THR C 1 63 ? 100.849 59.140 43.522 1.00 104.24 79 THR C C 1
ATOM 11535 O O . THR C 1 63 ? 99.710 58.682 43.539 1.00 101.05 79 THR C O 1
ATOM 11539 N N . ILE C 1 64 ? 101.108 60.453 43.554 1.00 101.68 80 ILE C N 1
ATOM 11540 C CA . ILE C 1 64 ? 100.061 61.488 43.584 1.00 105.84 80 ILE C CA 1
ATOM 11541 C C . ILE C 1 64 ? 99.864 62.127 42.197 1.00 104.60 80 ILE C C 1
ATOM 11542 O O . ILE C 1 64 ? 100.724 62.872 41.720 1.00 100.28 80 ILE C O 1
ATOM 11544 N N . PHE C 1 65 ? 98.724 61.839 41.565 1.00 108.67 81 PHE C N 1
ATOM 11545 C CA . PHE C 1 65 ? 98.445 62.257 40.169 1.00 102.39 81 PHE C CA 1
ATOM 11546 C C . PHE C 1 65 ? 98.095 63.740 40.008 1.00 99.10 81 PHE C C 1
ATOM 11547 O O . PHE C 1 65 ? 98.367 64.329 38.961 1.00 102.04 81 PHE C O 1
ATOM 11555 N N . GLY C 1 66 ? 97.484 64.331 41.032 1.00 98.51 82 GLY C N 1
ATOM 11556 C CA . GLY C 1 66 ? 97.142 65.753 41.012 1.00 93.69 82 GLY C CA 1
ATOM 11557 C C . GLY C 1 66 ? 96.296 66.176 42.197 1.00 90.28 82 GLY C C 1
ATOM 11558 O O . GLY C 1 66 ? 95.663 65.340 42.851 1.00 81.08 82 GLY C O 1
ATOM 11559 N N . PHE C 1 67 ? 96.290 67.482 42.459 1.00 90.48 83 PHE C N 1
ATOM 11560 C CA . PHE C 1 67 ? 95.542 68.066 43.570 1.00 90.51 83 PHE C CA 1
ATOM 11561 C C . PHE C 1 67 ? 94.207 68.640 43.090 1.00 84.82 83 PHE C C 1
ATOM 11562 O O . PHE C 1 67 ? 94.147 69.779 42.612 1.00 78.43 83 PHE C O 1
ATOM 11570 N N . SER C 1 68 ? 93.145 67.841 43.222 1.00 79.68 84 SER C N 1
ATOM 11571 C CA . SER C 1 68 ? 91.777 68.313 42.972 1.00 81.13 84 SER C CA 1
ATOM 11572 C C . SER C 1 68 ? 91.253 69.144 44.160 1.00 81.91 84 SER C C 1
ATOM 11573 O O . SER C 1 68 ? 91.971 69.355 45.147 1.00 90.07 84 SER C O 1
ATOM 11576 N N . HIS C 1 69 ? 90.019 69.634 44.046 1.00 75.62 85 HIS C N 1
ATOM 11577 C CA . HIS C 1 69 ? 89.444 70.564 45.012 1.00 72.69 85 HIS C CA 1
ATOM 11578 C C . HIS C 1 69 ? 88.124 70.110 45.665 1.00 72.93 85 HIS C C 1
ATOM 11579 O O . HIS C 1 69 ? 87.572 70.843 46.496 1.00 72.15 85 HIS C O 1
ATOM 11586 N N . THR C 1 70 ? 87.620 68.927 45.309 1.00 72.99 86 THR C N 1
ATOM 11587 C CA . THR C 1 70 ? 86.390 68.381 45.910 1.00 79.29 86 THR C CA 1
ATOM 11588 C C . THR C 1 70 ? 86.498 66.863 46.109 1.00 82.22 86 THR C C 1
ATOM 11589 O O . THR C 1 70 ? 87.164 66.189 45.327 1.00 82.53 86 THR C O 1
ATOM 11593 N N . ARG C 1 71 ? 85.842 66.336 47.145 1.00 84.85 87 ARG C N 1
ATOM 11594 C CA . ARG C 1 71 ? 85.801 64.878 47.402 1.00 84.00 87 ARG C CA 1
ATOM 11595 C C . ARG C 1 71 ? 84.757 64.509 48.452 1.00 84.18 87 ARG C C 1
ATOM 11596 O O . ARG C 1 71 ? 84.111 65.386 49.032 1.00 75.24 87 ARG C O 1
ATOM 11604 N N . LEU C 1 72 ? 84.605 63.208 48.691 1.00 89.42 88 LEU C N 1
ATOM 11605 C CA . LEU C 1 72 ? 83.747 62.698 49.761 1.00 95.66 88 LEU C CA 1
ATOM 11606 C C . LEU C 1 72 ? 84.543 61.931 50.833 1.00 95.89 88 LEU C C 1
ATOM 11607 O O . LEU C 1 72 ? 85.231 60.953 50.513 1.00 87.31 88 LEU C O 1
ATOM 11612 N N . SER C 1 73 ? 84.407 62.366 52.093 1.00 99.57 89 SER C N 1
ATOM 11613 C CA . SER C 1 73 ? 85.134 61.786 53.236 1.00 103.12 89 SER C CA 1
ATOM 11614 C C . SER C 1 73 ? 84.443 60.555 53.823 1.00 102.01 89 SER C C 1
ATOM 11615 O O . SER C 1 73 ? 83.409 60.671 54.489 1.00 102.69 89 SER C O 1
ATOM 11618 N N . GLY C 1 74 ? 85.027 59.386 53.573 1.00 100.71 90 GLY C N 1
ATOM 11619 C CA . GLY C 1 74 ? 84.597 58.137 54.195 1.00 101.06 90 GLY C CA 1
ATOM 11620 C C . GLY C 1 74 ? 83.450 57.412 53.519 1.00 100.87 90 GLY C C 1
ATOM 11621 O O . GLY C 1 74 ? 82.885 56.492 54.109 1.00 101.00 90 GLY C O 1
ATOM 11622 N N . THR C 1 75 ? 83.100 57.813 52.298 1.00 96.98 91 THR C N 1
ATOM 11623 C CA . THR C 1 75 ? 82.002 57.190 51.550 1.00 92.11 91 THR C CA 1
ATOM 11624 C C . THR C 1 75 ? 82.464 55.890 50.899 1.00 87.05 91 THR C C 1
ATOM 11625 O O . THR C 1 75 ? 83.669 55.653 50.765 1.00 86.54 91 THR C O 1
ATOM 11629 N N . GLY C 1 76 ? 81.502 55.061 50.489 1.00 86.36 92 GLY C N 1
ATOM 11630 C CA . GLY C 1 76 ? 81.782 53.805 49.774 1.00 87.54 92 GLY C CA 1
ATOM 11631 C C . GLY C 1 76 ? 81.637 53.890 48.259 1.00 93.74 92 GLY C C 1
ATOM 11632 O O . GLY C 1 76 ? 81.572 52.855 47.584 1.00 97.40 92 GLY C O 1
ATOM 11633 N N . ALA C 1 77 ? 81.593 55.118 47.727 1.00 97.25 93 ALA C N 1
ATOM 11634 C CA . ALA C 1 77 ? 81.451 55.374 46.289 1.00 96.60 93 ALA C CA 1
ATOM 11635 C C . ALA C 1 77 ? 82.004 56.767 45.965 1.00 95.08 93 ALA C C 1
ATOM 11636 O O . ALA C 1 77 ? 81.661 57.742 46.642 1.00 97.01 93 ALA C O 1
ATOM 11638 N N . SER C 1 78 ? 82.855 56.859 44.944 1.00 91.59 94 SER C N 1
ATOM 11639 C CA . SER C 1 78 ? 83.471 58.135 44.576 1.00 93.40 94 SER C CA 1
ATOM 11640 C C . SER C 1 78 ? 82.579 58.940 43.618 1.00 95.63 94 SER C C 1
ATOM 11641 O O . SER C 1 78 ? 82.040 58.392 42.647 1.00 99.09 94 SER C O 1
ATOM 11644 N N . ASP C 1 79 ? 82.402 60.226 43.935 1.00 92.87 95 ASP C N 1
ATOM 11645 C CA . ASP C 1 79 ? 81.964 61.256 42.976 1.00 92.48 95 ASP C CA 1
ATOM 11646 C C . ASP C 1 79 ? 82.910 62.470 43.157 1.00 89.19 95 ASP C C 1
ATOM 11647 O O . ASP C 1 79 ? 83.906 62.371 43.880 1.00 90.43 95 ASP C O 1
ATOM 11652 N N . LEU C 1 80 ? 82.629 63.578 42.468 1.00 86.75 96 LEU C N 1
ATOM 11653 C CA . LEU C 1 80 ? 83.321 64.873 42.655 1.00 85.94 96 LEU C CA 1
ATOM 11654 C C . LEU C 1 80 ? 84.746 64.816 42.054 1.00 78.88 96 LEU C C 1
ATOM 11655 O O . LEU C 1 80 ? 84.873 64.402 40.902 1.00 78.05 96 LEU C O 1
ATOM 11660 N N . ILE C 1 81 ? 85.787 65.205 42.800 1.00 75.23 97 ILE C N 1
ATOM 11661 C CA . ILE C 1 81 ? 87.179 65.240 42.313 1.00 74.90 97 ILE C CA 1
ATOM 11662 C C . ILE C 1 81 ? 87.346 66.240 41.157 1.00 70.77 97 ILE C C 1
ATOM 11663 O O . ILE C 1 81 ? 87.773 65.872 40.068 1.00 70.66 97 ILE C O 1
ATOM 11668 N N . ASP C 1 82 ? 87.015 67.507 41.411 1.00 73.94 98 ASP C N 1
ATOM 11669 C CA . ASP C 1 82 ? 86.966 68.550 40.354 1.00 70.21 98 ASP C CA 1
ATOM 11670 C C . ASP C 1 82 ? 88.084 69.569 40.433 1.00 70.08 98 ASP C C 1
ATOM 11671 O O . ASP C 1 82 ? 88.514 69.935 41.526 1.00 70.80 98 ASP C O 1
ATOM 11676 N N . ILE C 1 83 ? 88.478 70.059 39.257 1.00 70.89 99 ILE C N 1
ATOM 11677 C CA . ILE C 1 83 ? 89.407 71.182 39.072 1.00 72.70 99 ILE C CA 1
ATOM 11678 C C . ILE C 1 83 ? 90.778 70.842 39.634 1.00 72.86 99 ILE C C 1
ATOM 11679 O O . ILE C 1 83 ? 91.046 71.069 40.818 1.00 66.24 99 ILE C O 1
ATOM 11684 N N . THR C 1 84 ? 91.648 70.327 38.769 1.00 79.10 100 THR C N 1
ATOM 11685 C CA . THR C 1 84 ? 92.865 69.631 39.201 1.00 83.68 100 THR C CA 1
ATOM 11686 C C . THR C 1 84 ? 94.148 70.317 38.724 1.00 84.73 100 THR C C 1
ATOM 11687 O O . THR C 1 84 ? 94.393 70.417 37.529 1.00 79.64 100 THR C O 1
ATOM 11691 N N . LEU C 1 85 ? 94.962 70.766 39.681 1.00 93.70 101 LEU C N 1
ATOM 11692 C CA . LEU C 1 85 ? 96.253 71.393 39.399 1.00 97.38 101 LEU C CA 1
ATOM 11693 C C . LEU C 1 85 ? 97.433 70.493 39.734 1.00 98.63 101 LEU C C 1
ATOM 11694 O O . LEU C 1 85 ? 97.330 69.592 40.572 1.00 98.87 101 LEU C O 1
ATOM 11699 N N . MET C 1 86 ? 98.558 70.774 39.076 1.00 100.63 102 MET C N 1
ATOM 11700 C CA . MET C 1 86 ? 99.772 69.969 39.184 1.00 99.24 102 MET C CA 1
ATOM 11701 C C . MET C 1 86 ? 101.006 70.811 38.832 1.00 96.16 102 MET C C 1
ATOM 11702 O O . MET C 1 86 ? 101.052 71.407 37.759 1.00 86.14 102 MET C O 1
ATOM 11707 N N . PRO C 1 87 ? 102.013 70.855 39.732 1.00 102.38 103 PRO C N 1
ATOM 11708 C CA . PRO C 1 87 ? 103.277 71.499 39.388 1.00 96.93 103 PRO C CA 1
ATOM 11709 C C . PRO C 1 87 ? 104.176 70.538 38.607 1.00 92.07 103 PRO C C 1
ATOM 11710 O O . PRO C 1 87 ? 104.070 69.310 38.770 1.00 81.15 103 PRO C O 1
ATOM 11714 N N . THR C 1 88 ? 105.038 71.103 37.765 1.00 90.30 104 THR C N 1
ATOM 11715 C CA . THR C 1 88 ? 106.034 70.333 37.014 1.00 88.17 104 THR C CA 1
ATOM 11716 C C . THR C 1 88 ? 107.059 71.271 36.363 1.00 84.93 104 THR C C 1
ATOM 11717 O O . THR C 1 88 ? 106.974 72.498 36.509 1.00 73.61 104 THR C O 1
ATOM 11721 N N . SER C 1 89 ? 108.051 70.666 35.709 1.00 87.67 105 SER C N 1
ATOM 11722 C CA . SER C 1 89 ? 109.056 71.378 34.907 1.00 87.52 105 SER C CA 1
ATOM 11723 C C . SER C 1 89 ? 109.240 70.849 33.480 1.00 87.25 105 SER C C 1
ATOM 11724 O O . SER C 1 89 ? 109.749 71.580 32.628 1.00 85.42 105 SER C O 1
ATOM 11726 N N . SER C 1 90 ? 108.855 69.592 33.234 1.00 87.60 106 SER C N 1
ATOM 11727 C CA . SER C 1 90 ? 108.902 68.964 31.911 1.00 87.91 106 SER C CA 1
ATOM 11728 C C . SER C 1 90 ? 107.509 68.490 31.458 1.00 87.99 106 SER C C 1
ATOM 11729 O O . SER C 1 90 ? 107.392 67.512 30.718 1.00 85.38 106 SER C O 1
ATOM 11731 N N . GLY C 1 91 ? 106.465 69.203 31.883 1.00 90.00 107 GLY C N 1
ATOM 11732 C CA . GLY C 1 91 ? 105.075 68.835 31.589 1.00 92.48 107 GLY C CA 1
ATOM 11733 C C . GLY C 1 91 ? 104.588 67.482 32.106 1.00 95.48 107 GLY C C 1
ATOM 11734 O O . GLY C 1 91 ? 103.706 66.874 31.492 1.00 94.66 107 GLY C O 1
ATOM 11735 N N . ARG C 1 92 ? 105.133 67.019 33.234 1.00 91.76 108 ARG C N 1
ATOM 11736 C CA . ARG C 1 92 ? 104.811 65.687 33.763 1.00 92.28 108 ARG C CA 1
ATOM 11737 C C . ARG C 1 92 ? 103.427 65.640 34.422 1.00 89.20 108 ARG C C 1
ATOM 11738 O O . ARG C 1 92 ? 103.046 66.567 35.139 1.00 83.60 108 ARG C O 1
ATOM 11740 N N . THR C 1 93 ? 102.696 64.549 34.183 1.00 90.65 109 THR C N 1
ATOM 11741 C CA . THR C 1 93 ? 101.301 64.405 34.631 1.00 95.21 109 THR C CA 1
ATOM 11742 C C . THR C 1 93 ? 101.185 64.089 36.126 1.00 104.95 109 THR C C 1
ATOM 11743 O O . THR C 1 93 ? 100.424 64.745 36.846 1.00 105.02 109 THR C O 1
ATOM 11745 N N . SER C 1 94 ? 101.936 63.081 36.576 1.00 111.11 110 SER C N 1
ATOM 11746 C CA . SER C 1 94 ? 101.938 62.624 37.982 1.00 107.97 110 SER C CA 1
ATOM 11747 C C . SER C 1 94 ? 103.348 62.662 38.596 1.00 104.95 110 SER C C 1
ATOM 11748 O O . SER C 1 94 ? 104.323 62.945 37.899 1.00 102.21 110 SER C O 1
ATOM 11751 N N . SER C 1 95 ? 103.438 62.382 39.898 1.00 103.00 111 SER C N 1
ATOM 11752 C CA . SER C 1 95 ? 104.730 62.236 40.595 1.00 99.47 111 SER C CA 1
ATOM 11753 C C . SER C 1 95 ? 104.646 61.246 41.758 1.00 96.04 111 SER C C 1
ATOM 11754 O O . SER C 1 95 ? 103.583 61.092 42.364 1.00 88.31 111 SER C O 1
ATOM 11757 N N . ALA C 1 96 ? 105.773 60.595 42.058 1.00 100.56 112 ALA C N 1
ATOM 11758 C CA . ALA C 1 96 ? 105.912 59.710 43.227 1.00 104.62 112 ALA C CA 1
ATOM 11759 C C . ALA C 1 96 ? 106.268 60.488 44.499 1.00 110.29 112 ALA C C 1
ATOM 11760 O O . ALA C 1 96 ? 106.852 61.575 44.433 1.00 111.30 112 ALA C O 1
ATOM 11762 N N . PHE C 1 97 ? 105.912 59.917 45.652 1.00 118.10 113 PHE C N 1
ATOM 11763 C CA . PHE C 1 97 ? 106.108 60.575 46.956 1.00 121.53 113 PHE C CA 1
ATOM 11764 C C . PHE C 1 97 ? 106.312 59.574 48.109 1.00 123.91 113 PHE C C 1
ATOM 11765 O O . PHE C 1 97 ? 106.058 58.368 47.956 1.00 122.60 113 PHE C O 1
ATOM 11773 N N . THR C 1 98 ? 106.781 60.099 49.247 1.00 122.80 114 THR C N 1
ATOM 11774 C CA . THR C 1 98 ? 106.955 59.341 50.500 1.00 113.66 114 THR C CA 1
ATOM 11775 C C . THR C 1 98 ? 106.198 60.026 51.632 1.00 108.65 114 THR C C 1
ATOM 11776 O O . THR C 1 98 ? 106.092 61.256 51.663 1.00 109.45 114 THR C O 1
ATOM 11780 N N . HIS C 1 99 ? 105.711 59.227 52.578 1.00 104.88 115 HIS C N 1
ATOM 11781 C CA . HIS C 1 99 ? 105.092 59.762 53.799 1.00 103.62 115 HIS C CA 1
ATOM 11782 C C . HIS C 1 99 ? 106.125 60.454 54.712 1.00 104.05 115 HIS C C 1
ATOM 11783 O O . HIS C 1 99 ? 105.744 61.281 55.544 1.00 95.52 115 HIS C O 1
ATOM 11790 N N . ASP C 1 100 ? 107.414 60.105 54.552 1.00 109.13 116 ASP C N 1
ATOM 11791 C CA . ASP C 1 100 ? 108.553 60.775 55.235 1.00 113.56 116 ASP C CA 1
ATOM 11792 C C . ASP C 1 100 ? 108.575 62.303 55.067 1.00 110.92 116 ASP C C 1
ATOM 11793 O O . ASP C 1 100 ? 108.967 63.032 55.985 1.00 103.80 116 ASP C O 1
ATOM 11798 N N . GLU C 1 101 ? 108.174 62.764 53.884 1.00 110.49 117 GLU C N 1
ATOM 11799 C CA . GLU C 1 101 ? 108.164 64.178 53.535 1.00 108.60 117 GLU C CA 1
ATOM 11800 C C . GLU C 1 101 ? 106.731 64.614 53.216 1.00 105.84 117 GLU C C 1
ATOM 11801 O O . GLU C 1 101 ? 106.408 64.953 52.073 1.00 97.51 117 GLU C O 1
ATOM 11807 N N . GLU C 1 102 ? 105.883 64.594 54.251 1.00 104.78 118 GLU C N 1
ATOM 11808 C CA . GLU C 1 102 ? 104.434 64.840 54.113 1.00 103.21 118 GLU C CA 1
ATOM 11809 C C . GLU C 1 102 ? 103.711 65.128 55.457 1.00 99.45 118 GLU C C 1
ATOM 11810 O O . GLU C 1 102 ? 103.209 64.207 56.114 1.00 95.15 118 GLU C O 1
ATOM 11816 N N . LYS C 1 103 ? 103.633 66.408 55.831 1.00 99.66 119 LYS C N 1
ATOM 11817 C CA . LYS C 1 103 ? 102.977 66.848 57.079 1.00 102.13 119 LYS C CA 1
ATOM 11818 C C . LYS C 1 103 ? 101.518 67.284 56.852 1.00 101.02 119 LYS C C 1
ATOM 11819 O O . LYS C 1 103 ? 101.228 67.974 55.874 1.00 96.12 119 LYS C O 1
ATOM 11821 N N . ALA C 1 104 ? 100.621 66.894 57.768 1.00 101.02 120 ALA C N 1
ATOM 11822 C CA . ALA C 1 104 ? 99.186 67.235 57.702 1.00 99.24 120 ALA C CA 1
ATOM 11823 C C . ALA C 1 104 ? 98.649 67.736 59.047 1.00 99.27 120 ALA C C 1
ATOM 11824 O O . ALA C 1 104 ? 98.922 67.136 60.081 1.00 99.71 120 ALA C O 1
ATOM 11826 N N . ARG C 1 105 ? 97.887 68.832 59.019 1.00 107.47 121 ARG C N 1
ATOM 11827 C CA . ARG C 1 105 ? 97.172 69.358 60.201 1.00 112.68 121 ARG C CA 1
ATOM 11828 C C . ARG C 1 105 ? 95.941 70.179 59.774 1.00 114.98 121 ARG C C 1
ATOM 11829 O O . ARG C 1 105 ? 95.917 70.695 58.659 1.00 115.88 121 ARG C O 1
ATOM 11837 N N . PRO C 1 106 ? 94.923 70.310 60.654 1.00 119.21 122 PRO C N 1
ATOM 11838 C CA . PRO C 1 106 ? 93.640 70.931 60.262 1.00 121.15 122 PRO C CA 1
ATOM 11839 C C . PRO C 1 106 ? 93.742 72.303 59.567 1.00 120.88 122 PRO C C 1
ATOM 11840 O O . PRO C 1 106 ? 94.157 73.295 60.178 1.00 117.69 122 PRO C O 1
ATOM 11844 N N . GLY C 1 107 ? 93.349 72.335 58.294 1.00 116.89 123 GLY C N 1
ATOM 11845 C CA . GLY C 1 107 ? 93.525 73.505 57.434 1.00 108.57 123 GLY C CA 1
ATOM 11846 C C . GLY C 1 107 ? 94.901 73.591 56.789 1.00 101.96 123 GLY C C 1
ATOM 11847 O O . GLY C 1 107 ? 95.363 74.688 56.469 1.00 101.91 123 GLY C O 1
ATOM 11848 N N . TYR C 1 108 ? 95.552 72.443 56.586 1.00 91.92 124 TYR C N 1
ATOM 11849 C CA . TYR C 1 108 ? 96.902 72.406 56.022 1.00 90.62 124 TYR C CA 1
ATOM 11850 C C . TYR C 1 108 ? 97.275 71.013 55.486 1.00 86.22 124 TYR C C 1
ATOM 11851 O O . TYR C 1 108 ? 96.763 69.987 55.943 1.00 83.97 124 TYR C O 1
ATOM 11860 N N . TYR C 1 109 ? 98.151 71.010 54.487 1.00 84.99 125 TYR C N 1
ATOM 11861 C CA . TYR C 1 109 ? 98.748 69.796 53.930 1.00 84.80 125 TYR C CA 1
ATOM 11862 C C . TYR C 1 109 ? 100.031 70.203 53.180 1.00 89.23 125 TYR C C 1
ATOM 11863 O O . TYR C 1 109 ? 100.189 71.354 52.764 1.00 87.61 125 TYR C O 1
ATOM 11872 N N . GLN C 1 110 ? 100.955 69.263 53.041 1.00 93.95 126 GLN C N 1
ATOM 11873 C CA . GLN C 1 110 ? 102.215 69.517 52.357 1.00 98.20 126 GLN C CA 1
ATOM 11874 C C . GLN C 1 110 ? 102.768 68.185 51.861 1.00 96.84 126 GLN C C 1
ATOM 11875 O O . GLN C 1 110 ? 102.491 67.144 52.454 1.00 95.74 126 GLN C O 1
ATOM 11881 N N . VAL C 1 111 ? 103.515 68.220 50.759 1.00 96.37 127 VAL C N 1
ATOM 11882 C CA . VAL C 1 111 ? 104.196 67.025 50.246 1.00 96.00 127 VAL C CA 1
ATOM 11883 C C . VAL C 1 111 ? 105.305 67.393 49.242 1.00 98.37 127 VAL C C 1
ATOM 11884 O O . VAL C 1 111 ? 105.167 68.340 48.464 1.00 94.74 127 VAL C O 1
ATOM 11888 N N . MET C 1 112 ? 106.401 66.637 49.280 1.00 100.87 128 MET C N 1
ATOM 11889 C CA . MET C 1 112 ? 107.486 66.783 48.318 1.00 100.91 128 MET C CA 1
ATOM 11890 C C . MET C 1 112 ? 107.209 65.868 47.120 1.00 104.13 128 MET C C 1
ATOM 11891 O O . MET C 1 112 ? 107.171 64.634 47.257 1.00 95.41 128 MET C O 1
ATOM 11896 N N . LEU C 1 113 ? 106.985 66.492 45.961 1.00 111.80 129 LEU C N 1
ATOM 11897 C CA . LEU C 1 113 ? 106.902 65.788 44.681 1.00 117.27 129 LEU C CA 1
ATOM 11898 C C . LEU C 1 113 ? 108.316 65.358 44.305 1.00 119.96 129 LEU C C 1
ATOM 11899 O O . LEU C 1 113 ? 109.159 66.196 43.966 1.00 124.83 129 LEU C O 1
ATOM 11901 N N . LYS C 1 114 ? 108.566 64.051 44.366 1.00 116.98 130 LYS C N 1
ATOM 11902 C CA . LYS C 1 114 ? 109.931 63.520 44.323 1.00 118.84 130 LYS C CA 1
ATOM 11903 C C . LYS C 1 114 ? 110.551 63.575 42.922 1.00 118.69 130 LYS C C 1
ATOM 11904 O O . LYS C 1 114 ? 111.733 63.910 42.783 1.00 120.18 130 LYS C O 1
ATOM 11910 N N . ASP C 1 115 ? 109.746 63.285 41.898 1.00 117.33 131 ASP C N 1
ATOM 11911 C CA . ASP C 1 115 ? 110.224 63.167 40.505 1.00 112.35 131 ASP C CA 1
ATOM 11912 C C . ASP C 1 115 ? 110.919 64.418 39.946 1.00 109.17 131 ASP C C 1
ATOM 11913 O O . ASP C 1 115 ? 111.849 64.295 39.144 1.00 102.50 131 ASP C O 1
ATOM 11918 N N . GLU C 1 116 ? 110.456 65.600 40.360 1.00 107.02 132 GLU C N 1
ATOM 11919 C CA . GLU C 1 116 ? 111.047 66.881 39.949 1.00 105.35 132 GLU C CA 1
ATOM 11920 C C . GLU C 1 116 ? 111.445 67.796 41.121 1.00 107.60 132 GLU C C 1
ATOM 11921 O O . GLU C 1 116 ? 111.771 68.967 40.896 1.00 108.69 132 GLU C O 1
ATOM 11923 N N . ASN C 1 117 ? 111.447 67.264 42.349 1.00 102.11 133 ASN C N 1
ATOM 11924 C CA . ASN C 1 117 ? 111.690 68.053 43.561 1.00 103.28 133 ASN C CA 1
ATOM 11925 C C . ASN C 1 117 ? 110.761 69.272 43.661 1.00 105.35 133 ASN C C 1
ATOM 11926 O O . ASN C 1 117 ? 111.215 70.413 43.821 1.00 102.87 133 ASN C O 1
ATOM 11928 N N . ILE C 1 118 ? 109.458 69.010 43.549 1.00 102.27 134 ILE C N 1
ATOM 11929 C CA . ILE C 1 118 ? 108.431 70.050 43.639 1.00 101.45 134 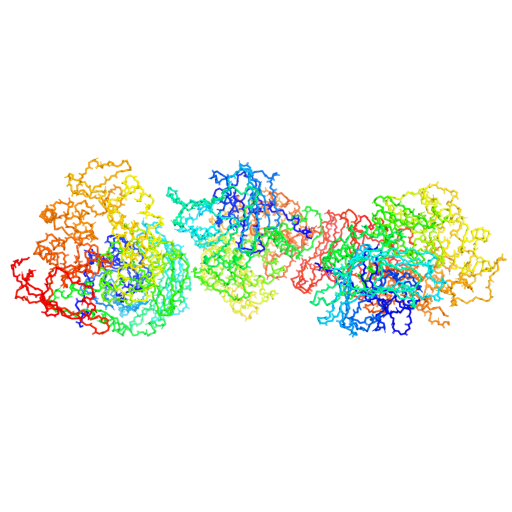ILE C CA 1
ATOM 11930 C C . ILE C 1 118 ? 107.900 70.130 45.077 1.00 100.24 134 ILE C C 1
ATOM 11931 O O . ILE C 1 118 ? 107.456 69.125 45.630 1.00 92.16 134 ILE C O 1
ATOM 11933 N N . ASN C 1 119 ? 107.949 71.326 45.670 1.00 104.48 135 ASN C N 1
ATOM 11934 C CA . ASN C 1 119 ? 107.543 71.544 47.066 1.00 107.96 135 ASN C CA 1
ATOM 11935 C C . ASN C 1 119 ? 106.130 72.141 47.197 1.00 106.76 135 ASN C C 1
ATOM 11936 O O . ASN C 1 119 ? 105.957 73.361 47.174 1.00 101.28 135 ASN C O 1
ATOM 11938 N N . ALA C 1 120 ? 105.135 71.267 47.360 1.00 108.63 136 ALA C N 1
ATOM 11939 C CA . ALA C 1 120 ? 103.714 71.649 47.363 1.00 111.10 136 ALA C CA 1
ATOM 11940 C C . ALA C 1 120 ? 103.149 71.873 48.772 1.00 110.30 136 ALA C C 1
ATOM 11941 O O . ALA C 1 120 ? 103.479 71.139 49.704 1.00 114.26 136 ALA C O 1
ATOM 11943 N N . GLU C 1 121 ? 102.291 72.885 48.910 1.00 105.58 137 GLU C N 1
ATOM 11944 C CA . GLU C 1 121 ? 101.620 73.198 50.175 1.00 103.24 137 GLU C CA 1
ATOM 11945 C C . GLU C 1 121 ? 100.174 73.638 49.892 1.00 94.09 137 GLU C C 1
ATOM 11946 O O . GLU C 1 121 ? 99.942 74.428 48.985 1.00 82.84 137 GLU C O 1
ATOM 11952 N N . LEU C 1 122 ? 99.225 73.128 50.685 1.00 90.83 138 LEU C N 1
ATOM 11953 C CA . LEU C 1 122 ? 97.780 73.280 50.446 1.00 83.59 138 LEU C CA 1
ATOM 11954 C C . LEU C 1 122 ? 97.040 73.808 51.676 1.00 79.98 138 LEU C C 1
ATOM 11955 O O . LEU C 1 122 ? 97.066 73.167 52.717 1.00 76.70 138 LEU C O 1
ATOM 11960 N N . THR C 1 123 ? 96.368 74.954 51.541 1.00 81.54 139 THR C N 1
ATOM 11961 C CA . THR C 1 123 ? 95.463 75.485 52.579 1.00 83.84 139 THR C CA 1
ATOM 11962 C C . THR C 1 123 ? 94.115 75.923 51.969 1.00 80.46 139 THR C C 1
ATOM 11963 O O . THR C 1 123 ? 93.953 75.943 50.749 1.00 77.78 139 THR C O 1
ATOM 11967 N N . THR C 1 124 ? 93.152 76.247 52.830 1.00 77.22 140 THR C N 1
ATOM 11968 C CA . THR C 1 124 ? 91.801 76.597 52.396 1.00 80.61 140 THR C CA 1
ATOM 11969 C C . THR C 1 124 ? 91.200 77.759 53.173 1.00 83.22 140 THR C C 1
ATOM 11970 O O . THR C 1 124 ? 91.503 77.962 54.357 1.00 77.27 140 THR C O 1
ATOM 11974 N N . THR C 1 125 ? 90.347 78.507 52.473 1.00 79.81 141 THR C N 1
ATOM 11975 C CA . THR C 1 125 ? 89.288 79.290 53.086 1.00 81.88 141 THR C CA 1
ATOM 11976 C C . THR C 1 125 ? 87.986 78.487 52.886 1.00 83.60 141 THR C C 1
ATOM 11977 O O . THR C 1 125 ? 88.023 77.359 52.372 1.00 82.47 141 THR C O 1
ATOM 11981 N N . GLN C 1 126 ? 86.848 79.055 53.289 1.00 81.99 142 GLN C N 1
ATOM 11982 C CA . GLN C 1 126 ? 85.555 78.362 53.178 1.00 83.78 142 GLN C CA 1
ATOM 11983 C C . GLN C 1 126 ? 85.203 78.001 51.725 1.00 89.08 142 GLN C C 1
ATOM 11984 O O . GLN C 1 126 ? 84.656 76.921 51.461 1.00 86.64 142 GLN C O 1
ATOM 11990 N N . ARG C 1 127 ? 85.534 78.906 50.802 1.00 91.43 143 ARG C N 1
ATOM 11991 C CA . ARG C 1 127 ? 85.237 78.737 49.382 1.00 92.16 143 ARG C CA 1
ATOM 11992 C C . ARG C 1 127 ? 86.451 78.782 48.441 1.00 92.38 143 ARG C C 1
ATOM 11993 O O . ARG C 1 127 ? 86.270 78.580 47.234 1.00 94.22 143 ARG C O 1
ATOM 12001 N N . ASN C 1 128 ? 87.663 79.014 48.969 1.00 87.91 144 ASN C N 1
ATOM 12002 C CA . ASN C 1 128 ? 88.901 78.944 48.167 1.00 90.22 144 ASN C CA 1
ATOM 12003 C C . ASN C 1 128 ? 89.830 77.787 48.564 1.00 93.04 144 ASN C C 1
ATOM 12004 O O . ASN C 1 128 ? 89.803 77.313 49.702 1.00 95.48 144 ASN C O 1
ATOM 12009 N N . GLY C 1 129 ? 90.623 77.334 47.591 1.00 93.23 145 GLY C N 1
ATOM 12010 C CA . GLY C 1 129 ? 91.822 76.528 47.822 1.00 93.12 145 GLY C CA 1
ATOM 12011 C C . GLY C 1 129 ? 93.023 77.406 47.492 1.00 93.68 145 GLY C C 1
ATOM 12012 O O . GLY C 1 129 ? 93.008 78.123 46.491 1.00 87.66 145 GLY C O 1
ATOM 12013 N N . ILE C 1 130 ? 94.052 77.371 48.339 1.00 96.55 146 ILE C N 1
ATOM 12014 C CA . ILE C 1 130 ? 95.263 78.184 48.149 1.00 95.01 146 ILE C CA 1
ATOM 12015 C C . ILE C 1 130 ? 96.476 77.263 48.076 1.00 91.35 146 ILE C C 1
ATOM 12016 O O . ILE C 1 130 ? 96.698 76.472 48.992 1.00 88.07 146 ILE C O 1
ATOM 12021 N N . HIS C 1 131 ? 97.240 77.360 46.989 1.00 92.30 147 HIS C N 1
ATOM 12022 C CA . HIS C 1 131 ? 98.462 76.568 46.798 1.00 94.03 147 HIS C CA 1
ATOM 12023 C C . HIS C 1 131 ? 99.694 77.435 47.002 1.00 93.18 147 HIS C C 1
ATOM 12024 O O . HIS C 1 131 ? 99.645 78.643 46.781 1.00 80.51 147 HIS C O 1
ATOM 12031 N N . ARG C 1 132 ? 100.789 76.798 47.422 1.00 100.54 148 ARG C N 1
ATOM 12032 C CA . ARG C 1 132 ? 102.125 77.402 47.424 1.00 103.28 148 ARG C CA 1
ATOM 12033 C C . ARG C 1 132 ? 103.105 76.364 46.875 1.00 105.48 148 ARG C C 1
ATOM 12034 O O . ARG C 1 132 ? 103.386 75.359 47.541 1.00 100.84 148 ARG C O 1
ATOM 12036 N N . TYR C 1 133 ? 103.590 76.604 45.651 1.00 107.78 149 TYR C N 1
ATOM 12037 C CA . TYR C 1 133 ? 104.519 75.700 44.958 1.00 106.87 149 TYR C CA 1
ATOM 12038 C C . TYR C 1 133 ? 105.944 76.254 44.966 1.00 105.32 149 TYR C C 1
ATOM 12039 O O . TYR C 1 133 ? 106.160 77.450 44.733 1.00 96.30 149 TYR C O 1
ATOM 12048 N N . GLN C 1 134 ? 106.899 75.362 45.242 1.00 108.90 150 GLN C N 1
ATOM 12049 C CA . GLN C 1 134 ? 108.319 75.699 45.357 1.00 108.29 150 GLN C CA 1
ATOM 12050 C C . GLN C 1 134 ? 109.135 74.714 44.525 1.00 104.46 150 GLN C C 1
ATOM 12051 O O . GLN C 1 134 ? 109.516 73.639 45.007 1.00 100.60 150 GLN C O 1
ATOM 12053 N N . TYR C 1 135 ? 109.361 75.076 43.264 1.00 102.51 151 TYR C N 1
ATOM 12054 C CA . TYR C 1 135 ? 110.195 74.294 42.353 1.00 99.13 151 TYR C CA 1
ATOM 12055 C C . TYR C 1 135 ? 111.647 74.751 42.527 1.00 94.12 151 TYR C C 1
ATOM 12056 O O . TYR C 1 135 ? 111.876 75.886 42.964 1.00 88.41 151 TYR C O 1
ATOM 12058 N N . PRO C 1 136 ? 112.631 73.886 42.182 1.00 94.07 152 PRO C N 1
ATOM 12059 C CA . PRO C 1 136 ? 114.054 74.222 42.404 1.00 97.22 152 PRO C CA 1
ATOM 12060 C C . PRO C 1 136 ? 114.566 75.474 41.661 1.00 101.62 152 PRO C C 1
ATOM 12061 O O . PRO C 1 136 ? 113.886 76.008 40.779 1.00 102.30 152 PRO C O 1
ATOM 12065 N N . ALA C 1 137 ? 115.754 75.941 42.042 1.00 104.43 153 ALA C N 1
ATOM 12066 C CA . ALA C 1 137 ? 116.427 77.014 41.310 1.00 105.26 153 ALA C CA 1
ATOM 12067 C C . ALA C 1 137 ? 116.959 76.441 39.999 1.00 104.58 153 ALA C C 1
ATOM 12068 O O . ALA C 1 137 ? 117.413 75.296 39.959 1.00 95.60 153 ALA C O 1
ATOM 12070 N N . GLY C 1 138 ? 116.865 77.226 38.928 1.00 107.16 154 GLY C N 1
ATOM 12071 C CA . GLY C 1 138 ? 117.314 76.792 37.601 1.00 110.17 154 GLY C CA 1
ATOM 12072 C C . GLY C 1 138 ? 116.445 75.765 36.878 1.00 108.97 154 GLY C C 1
ATOM 12073 O O . GLY C 1 138 ? 116.885 75.178 35.887 1.00 99.33 154 GLY C O 1
ATOM 12074 N N . LYS C 1 139 ? 115.221 75.540 37.363 1.00 114.49 155 LYS C N 1
ATOM 12075 C CA . LYS C 1 139 ? 114.234 74.695 36.675 1.00 116.91 155 LYS C CA 1
ATOM 12076 C C . LYS C 1 139 ? 113.008 75.529 36.294 1.00 117.81 155 LYS C C 1
ATOM 12077 O O . LYS C 1 139 ? 112.725 76.561 36.918 1.00 117.30 155 LYS C O 1
ATOM 12083 N N . ASP C 1 140 ? 112.286 75.066 35.275 1.00 117.81 156 ASP C N 1
ATOM 12084 C CA . ASP C 1 140 ? 111.109 75.774 34.751 1.00 118.16 156 ASP C CA 1
ATOM 12085 C C . ASP C 1 140 ? 109.842 75.476 35.566 1.00 116.56 156 ASP C C 1
ATOM 12086 O O . ASP C 1 140 ? 109.480 74.312 35.742 1.00 107.49 156 ASP C O 1
ATOM 12091 N N . ALA C 1 141 ? 109.175 76.528 36.053 1.00 112.93 157 ALA C N 1
ATOM 12092 C CA . ALA C 1 141 ? 107.892 76.390 36.762 1.00 108.01 157 ALA C CA 1
ATOM 12093 C C . ALA C 1 141 ? 106.728 76.278 35.761 1.00 106.26 157 ALA C C 1
ATOM 12094 O O . ALA C 1 141 ? 106.528 77.165 34.920 1.00 94.55 157 ALA C O 1
ATOM 12096 N N . GLU C 1 142 ? 105.987 75.173 35.851 1.00 105.70 158 GLU C N 1
ATOM 12097 C CA . GLU C 1 142 ? 104.832 74.909 34.994 1.00 107.37 158 GLU C CA 1
ATOM 12098 C C . GLU C 1 142 ? 103.669 74.395 35.836 1.00 109.41 158 GLU C C 1
ATOM 12099 O O . GLU C 1 142 ? 103.826 73.415 36.575 1.00 109.41 158 GLU C O 1
ATOM 12105 N N . ILE C 1 143 ? 102.510 75.043 35.718 1.00 106.34 159 ILE C N 1
ATOM 12106 C CA . ILE C 1 143 ? 101.261 74.499 36.259 1.00 100.37 159 ILE C CA 1
ATOM 12107 C C . ILE C 1 143 ? 100.559 73.737 35.133 1.00 91.23 159 ILE C C 1
ATOM 12108 O O . ILE C 1 143 ? 100.673 74.087 33.959 1.00 90.21 159 ILE C O 1
ATOM 12113 N N . ILE C 1 144 ? 99.867 72.669 35.501 1.00 85.48 160 ILE C N 1
ATOM 12114 C CA . ILE C 1 144 ? 99.001 71.952 34.588 1.00 85.79 160 ILE C CA 1
ATOM 12115 C C . ILE C 1 144 ? 97.579 71.963 35.166 1.00 90.85 160 ILE C C 1
ATOM 12116 O O . ILE C 1 144 ? 97.400 71.854 36.386 1.00 86.90 160 ILE C O 1
ATOM 12121 N N . LEU C 1 145 ? 96.585 72.136 34.288 1.00 86.25 161 LEU C N 1
ATOM 12122 C CA . LEU C 1 145 ? 95.174 72.091 34.676 1.00 84.98 161 LEU C CA 1
ATOM 12123 C C . LEU C 1 145 ? 94.488 70.941 33.941 1.00 80.98 161 LEU C C 1
ATOM 12124 O O . LEU C 1 145 ? 94.230 71.028 32.742 1.00 80.81 161 LEU C O 1
ATOM 12129 N N . ASP C 1 146 ? 94.212 69.862 34.667 1.00 77.42 162 ASP C N 1
ATOM 12130 C CA . ASP C 1 146 ? 93.430 68.758 34.142 1.00 78.04 162 ASP C CA 1
ATOM 12131 C C . ASP C 1 146 ? 91.979 69.025 34.522 1.00 79.60 162 ASP C C 1
ATOM 12132 O O . ASP C 1 146 ? 91.649 69.105 35.714 1.00 69.72 162 ASP C O 1
ATOM 12137 N N . MET C 1 147 ? 91.129 69.192 33.504 1.00 79.84 163 MET C N 1
ATOM 12138 C CA . MET C 1 147 ? 89.676 69.259 33.687 1.00 77.81 163 MET C CA 1
ATOM 12139 C C . MET C 1 147 ? 88.985 67.912 33.395 1.00 76.75 163 MET C C 1
ATOM 12140 O O . MET C 1 147 ? 87.790 67.778 33.658 1.00 73.95 163 MET C O 1
ATOM 12145 N N . ASP C 1 148 ? 89.728 66.934 32.855 1.00 78.33 164 ASP C N 1
ATOM 12146 C CA . ASP C 1 148 ? 89.237 65.555 32.662 1.00 80.48 164 ASP C CA 1
ATOM 12147 C C . ASP C 1 148 ? 89.289 64.718 33.941 1.00 83.83 164 ASP C C 1
ATOM 12148 O O . ASP C 1 148 ? 88.431 63.855 34.154 1.00 83.83 164 ASP C O 1
ATOM 12153 N N . HIS C 1 149 ? 90.285 64.977 34.789 1.00 88.14 165 HIS C N 1
ATOM 12154 C CA . HIS C 1 149 ? 90.561 64.129 35.950 1.00 84.81 165 HIS C CA 1
ATOM 12155 C C . HIS C 1 149 ? 89.334 64.019 36.838 1.00 77.03 165 HIS C C 1
ATOM 12156 O O . HIS C 1 149 ? 88.924 65.004 37.426 1.00 76.69 165 HIS C O 1
ATOM 12163 N N . SER C 1 150 ? 88.732 62.837 36.904 1.00 75.67 166 SER C N 1
ATOM 12164 C CA . SER C 1 150 ? 87.564 62.619 37.765 1.00 80.36 166 SER C CA 1
ATOM 12165 C C . SER C 1 150 ? 87.582 61.208 38.362 1.00 81.01 166 SER C C 1
ATOM 12166 O O . SER C 1 150 ? 88.554 60.464 38.204 1.00 73.55 166 SER C O 1
ATOM 12169 N N . ALA C 1 151 ? 86.497 60.862 39.049 1.00 81.26 167 ALA C N 1
ATOM 12170 C CA . ALA C 1 151 ? 86.222 59.484 39.436 1.00 83.20 167 ALA C CA 1
ATOM 12171 C C . ALA C 1 151 ? 86.004 58.582 38.203 1.00 86.24 167 ALA C C 1
ATOM 12172 O O . ALA C 1 151 ? 85.945 59.059 37.065 1.00 85.95 167 ALA C O 1
ATOM 12174 N N . ASP C 1 152 ? 85.906 57.277 38.456 1.00 92.88 168 ASP C N 1
ATOM 12175 C CA . ASP C 1 152 ? 85.847 56.239 37.418 1.00 91.65 168 ASP C CA 1
ATOM 12176 C C . ASP C 1 152 ? 84.713 56.446 36.393 1.00 91.54 168 ASP C C 1
ATOM 12177 O O . ASP C 1 152 ? 83.521 56.385 36.734 1.00 84.53 168 ASP C O 1
ATOM 12182 N N . LYS C 1 153 ? 85.105 56.675 35.138 1.00 89.78 169 LYS C N 1
ATOM 12183 C CA . LYS C 1 153 ? 84.151 56.867 34.039 1.00 88.11 169 LYS C CA 1
ATOM 12184 C C . LYS C 1 153 ? 83.398 55.573 33.655 1.00 89.42 169 LYS C C 1
ATOM 12185 O O . LYS C 1 153 ? 82.419 55.626 32.902 1.00 85.30 169 LYS C O 1
ATOM 12191 N N . GLY C 1 154 ? 83.858 54.424 34.154 1.00 86.63 170 GLY C N 1
ATOM 12192 C CA . GLY C 1 154 ? 83.107 53.173 34.058 1.00 89.60 170 GLY C CA 1
ATOM 12193 C C . GLY C 1 154 ? 81.768 53.103 34.798 1.00 94.10 170 GLY C C 1
ATOM 12194 O O . GLY C 1 154 ? 80.918 52.276 34.438 1.00 93.96 170 GLY C O 1
ATOM 12195 N N . SER C 1 155 ? 81.565 53.944 35.821 1.00 94.42 171 SER C N 1
ATOM 12196 C CA . SER C 1 155 ? 80.373 53.837 36.692 1.00 97.14 171 SER C CA 1
ATOM 12197 C C . SER C 1 155 ? 79.456 55.079 36.725 1.00 98.75 171 SER C C 1
ATOM 12198 O O . SER C 1 155 ? 79.906 56.216 36.513 1.00 88.17 171 SER C O 1
ATOM 12201 N N . TRP C 1 156 ? 78.171 54.803 36.996 1.00 104.37 172 TRP C N 1
ATOM 12202 C CA A TRP C 1 156 ? 77.090 55.802 37.075 0.50 107.75 172 TRP C CA 1
ATOM 12203 C CA B TRP C 1 156 ? 77.106 55.821 37.084 0.50 105.62 172 TRP C CA 1
ATOM 12204 C C . TRP C 1 156 ? 76.884 56.591 35.769 1.00 106.42 172 TRP C C 1
ATOM 12205 O O . TRP C 1 156 ? 76.420 57.741 35.784 1.00 108.55 172 TRP C O 1
ATOM 12226 N N . GLY C 1 157 ? 77.195 55.954 34.635 1.00 100.77 173 GLY C N 1
ATOM 12227 C CA . GLY C 1 157 ? 77.109 56.589 33.313 1.00 96.91 173 GLY C CA 1
ATOM 12228 C C . GLY C 1 157 ? 77.882 57.896 33.204 1.00 93.99 173 GLY C C 1
ATOM 12229 O O . GLY C 1 157 ? 77.416 58.838 32.557 1.00 93.97 173 GLY C O 1
ATOM 12230 N N . ARG C 1 158 ? 79.060 57.945 33.832 1.00 90.22 174 ARG C N 1
ATOM 12231 C CA . ARG C 1 158 ? 79.808 59.198 34.017 1.00 89.14 174 ARG C CA 1
ATOM 12232 C C . ARG C 1 158 ? 80.498 59.682 32.724 1.00 81.30 174 ARG C C 1
ATOM 12233 O O . ARG C 1 158 ? 81.288 58.954 32.117 1.00 73.35 174 ARG C O 1
ATOM 12241 N N . ARG C 1 159 ? 80.153 60.915 32.322 1.00 79.18 175 ARG C N 1
ATOM 12242 C CA A ARG C 1 159 ? 80.825 61.595 31.219 0.50 76.12 175 ARG C CA 1
ATOM 12243 C CA B ARG C 1 159 ? 80.732 61.601 31.157 0.50 78.84 175 ARG C CA 1
ATOM 12244 C C . ARG C 1 159 ? 80.890 63.092 31.474 1.00 76.29 175 ARG C C 1
ATOM 12245 O O . ARG C 1 159 ? 80.046 63.660 32.178 1.00 77.70 175 ARG C O 1
ATOM 12260 N N . ILE C 1 160 ? 81.926 63.722 30.925 1.00 73.07 176 ILE C N 1
ATOM 12261 C CA . ILE C 1 160 ? 82.005 65.184 30.902 1.00 73.00 176 ILE C CA 1
ATOM 12262 C C . ILE C 1 160 ? 81.132 65.699 29.730 1.00 78.10 176 ILE C C 1
ATOM 12263 O O . ILE C 1 160 ? 81.393 65.365 28.566 1.00 84.25 176 ILE C O 1
ATOM 12268 N N . ILE C 1 161 ? 80.112 66.506 30.042 1.00 74.42 177 ILE C N 1
ATOM 12269 C CA . ILE C 1 161 ? 79.158 67.006 29.041 1.00 70.32 177 ILE C CA 1
ATOM 12270 C C . ILE C 1 161 ? 79.757 68.155 28.248 1.00 69.37 177 ILE C C 1
ATOM 12271 O O . ILE C 1 161 ? 79.617 68.214 27.033 1.00 73.30 177 ILE C O 1
ATOM 12276 N N . ASN C 1 162 ? 80.383 69.089 28.945 1.00 66.16 178 ASN C N 1
ATOM 12277 C CA . ASN C 1 162 ? 81.115 70.177 28.301 1.00 66.41 178 ASN C CA 1
ATOM 12278 C C . ASN C 1 162 ? 81.963 70.830 29.362 1.00 61.42 178 ASN C C 1
ATOM 12279 O O . ASN C 1 162 ? 81.615 70.799 30.547 1.00 66.89 178 ASN C O 1
ATOM 12284 N N . SER C 1 163 ? 83.069 71.420 28.938 1.00 55.50 179 SER C N 1
ATOM 12285 C CA . SER C 1 163 ? 83.926 72.167 29.837 1.00 53.06 179 SER C CA 1
ATOM 12286 C C . SER C 1 163 ? 84.601 73.283 29.078 1.00 53.91 179 SER C C 1
ATOM 12287 O O . SER C 1 163 ? 84.553 73.333 27.853 1.00 57.59 179 SER C O 1
ATOM 12290 N N . GLN C 1 164 ? 85.223 74.178 29.830 1.00 58.90 180 GLN C N 1
ATOM 12291 C CA . GLN C 1 164 ? 85.925 75.338 29.303 1.00 58.84 180 GLN C CA 1
ATOM 12292 C C . GLN C 1 164 ? 87.127 75.609 30.185 1.00 59.80 180 GLN C C 1
ATOM 12293 O O . GLN C 1 164 ? 87.069 75.383 31.405 1.00 59.68 180 GLN C O 1
ATOM 12299 N N . ILE C 1 165 ? 88.196 76.093 29.557 1.00 58.04 181 ILE C N 1
ATOM 12300 C CA . ILE C 1 165 ? 89.329 76.711 30.232 1.00 57.14 181 ILE C CA 1
ATOM 12301 C C . ILE C 1 165 ? 89.545 78.010 29.491 1.00 59.13 181 ILE C C 1
ATOM 12302 O O . ILE C 1 165 ? 89.615 78.011 28.269 1.00 59.12 181 ILE C O 1
ATOM 12307 N N . ARG C 1 166 ? 89.687 79.103 30.225 1.00 63.68 182 ARG C N 1
ATOM 12308 C CA . ARG C 1 166 ? 89.757 80.426 29.626 1.00 66.48 182 ARG C CA 1
ATOM 12309 C C . ARG C 1 166 ? 90.795 81.266 30.337 1.00 66.80 182 ARG C C 1
ATOM 12310 O O . ARG C 1 166 ? 90.734 81.411 31.563 1.00 67.06 182 ARG C O 1
ATOM 12318 N N . ILE C 1 167 ? 91.732 81.810 29.560 1.00 62.99 183 ILE C N 1
ATOM 12319 C CA . ILE C 1 167 ? 92.803 82.639 30.068 1.00 63.90 183 ILE C CA 1
ATOM 12320 C C . ILE C 1 167 ? 92.334 84.068 29.936 1.00 69.12 183 ILE C C 1
ATOM 12321 O O . ILE C 1 167 ? 92.138 84.540 28.819 1.00 79.87 183 ILE C O 1
ATOM 12326 N N . LEU C 1 168 ? 92.150 84.749 31.068 1.00 69.25 184 LEU C N 1
ATOM 12327 C CA . LEU C 1 168 ? 91.665 86.133 31.082 1.00 71.41 184 LEU C CA 1
ATOM 12328 C C . LEU C 1 168 ? 92.809 87.135 30.912 1.00 73.14 184 LEU C C 1
ATOM 12329 O O . LEU C 1 168 ? 92.676 88.106 30.182 1.00 71.01 184 LEU C O 1
ATOM 12334 N N . ASN C 1 169 ? 93.933 86.892 31.580 1.00 84.14 185 ASN C N 1
ATOM 12335 C CA . ASN C 1 169 ? 95.120 87.761 31.476 1.00 88.84 185 ASN C CA 1
ATOM 12336 C C . ASN C 1 169 ? 96.380 86.991 31.875 1.00 91.86 185 ASN C C 1
ATOM 12337 O O . ASN C 1 169 ? 96.310 85.769 32.074 1.00 89.11 185 ASN C O 1
ATOM 12342 N N . ASP C 1 170 ? 97.515 87.693 31.990 1.00 95.04 186 ASP C N 1
ATOM 12343 C CA . ASP C 1 170 ? 98.778 87.076 32.448 1.00 96.01 186 ASP C CA 1
ATOM 12344 C C . ASP C 1 170 ? 98.729 86.396 33.834 1.00 94.05 186 ASP C C 1
ATOM 12345 O O . ASP C 1 170 ? 99.538 85.504 34.090 1.00 101.58 186 ASP C O 1
ATOM 12350 N N . HIS C 1 171 ? 97.797 86.803 34.705 1.00 90.12 187 HIS C N 1
ATOM 12351 C CA . HIS C 1 171 ? 97.694 86.252 36.067 1.00 90.25 187 HIS C CA 1
ATOM 12352 C C . HIS C 1 171 ? 96.311 85.680 36.463 1.00 90.47 187 HIS C C 1
ATOM 12353 O O . HIS C 1 171 ? 96.014 85.569 37.660 1.00 91.62 187 HIS C O 1
ATOM 12360 N N . ALA C 1 172 ? 95.483 85.293 35.487 1.00 84.79 188 ALA C N 1
ATOM 12361 C CA . ALA C 1 172 ? 94.132 84.781 35.794 1.00 79.64 188 ALA C CA 1
ATOM 12362 C C . ALA C 1 172 ? 93.574 83.807 34.752 1.00 71.97 188 ALA C C 1
ATOM 12363 O O . ALA C 1 172 ? 93.897 83.888 33.570 1.00 74.09 188 ALA C O 1
ATOM 12365 N N . VAL C 1 173 ? 92.738 82.888 35.225 1.00 65.01 189 VAL C N 1
ATOM 12366 C CA . VAL C 1 173 ? 92.187 81.810 34.422 1.00 65.55 189 VAL C CA 1
ATOM 12367 C C . VAL C 1 173 ? 90.859 81.379 35.034 1.00 71.35 189 VAL C C 1
ATOM 12368 O O . VAL C 1 173 ? 90.801 81.076 36.228 1.00 78.05 189 VAL C O 1
ATOM 12372 N N . GLU C 1 174 ? 89.806 81.343 34.221 1.00 68.62 190 GLU C N 1
ATOM 12373 C CA . GLU C 1 174 ? 88.518 80.795 34.646 1.00 65.66 190 GLU C CA 1
ATOM 12374 C C . GLU C 1 174 ? 88.163 79.627 33.752 1.00 61.29 190 GLU C C 1
ATOM 12375 O O . GLU C 1 174 ? 88.809 79.398 32.737 1.00 59.53 190 GLU C O 1
ATOM 12381 N N . GLY C 1 175 ? 87.128 78.894 34.137 1.00 56.89 191 GLY C N 1
ATOM 12382 C CA . GLY C 1 175 ? 86.642 77.786 33.333 1.00 57.72 191 GLY C CA 1
ATOM 12383 C C . GLY C 1 175 ? 85.473 77.117 34.016 1.00 60.77 191 GLY C C 1
ATOM 12384 O O . GLY C 1 175 ? 84.907 77.666 34.966 1.00 63.81 191 GLY C O 1
ATOM 12385 N N . TYR C 1 176 ? 85.110 75.936 33.531 1.00 61.57 192 TYR C N 1
ATOM 12386 C CA . TYR C 1 176 ? 84.085 75.117 34.180 1.00 65.21 192 TYR C CA 1
ATOM 12387 C C . TYR C 1 176 ? 84.088 73.682 33.649 1.00 64.07 192 TYR C C 1
ATOM 12388 O O . TYR C 1 176 ? 84.812 73.351 32.712 1.00 65.59 192 TYR C O 1
ATOM 12397 N N . ARG C 1 177 ? 83.251 72.856 34.259 1.00 59.16 193 ARG C N 1
ATOM 12398 C CA . ARG C 1 177 ? 82.970 71.523 33.778 1.00 63.97 193 ARG C CA 1
ATOM 12399 C C . ARG C 1 177 ? 81.543 71.189 34.177 1.00 67.75 193 ARG C C 1
ATOM 12400 O O . ARG C 1 177 ? 81.149 71.398 35.335 1.00 66.42 193 ARG C O 1
ATOM 12408 N N . ILE C 1 178 ? 80.777 70.662 33.228 1.00 69.85 194 ILE C N 1
ATOM 12409 C CA . ILE C 1 178 ? 79.496 70.042 33.546 1.00 69.42 194 ILE C CA 1
ATOM 12410 C C . ILE C 1 178 ? 79.687 68.539 33.370 1.00 69.84 194 ILE C C 1
ATOM 12411 O O . ILE C 1 178 ? 80.253 68.104 32.365 1.00 70.47 194 ILE C O 1
ATOM 12416 N N . ILE C 1 179 ? 79.232 67.764 34.359 1.00 72.55 195 ILE C N 1
ATOM 12417 C CA . ILE C 1 179 ? 79.547 66.326 34.459 1.00 72.33 195 ILE C CA 1
ATOM 12418 C C . ILE C 1 179 ? 78.414 65.502 35.113 1.00 74.66 195 ILE C C 1
ATOM 12419 O O . ILE C 1 179 ? 77.656 66.010 35.963 1.00 68.75 195 ILE C O 1
ATOM 12424 N N . THR C 1 180 ? 78.283 64.248 34.677 1.00 73.98 196 THR C N 1
ATOM 12425 C CA . THR C 1 180 ? 77.366 63.295 35.309 1.00 76.39 196 THR C CA 1
ATOM 12426 C C . THR C 1 180 ? 78.149 62.376 36.242 1.00 77.73 196 THR C C 1
ATOM 12427 O O . THR C 1 180 ? 79.380 62.357 36.233 1.00 72.62 196 THR C O 1
ATOM 12431 N N . GLY C 1 181 ? 77.423 61.614 37.046 1.00 77.59 197 GLY C N 1
ATOM 12432 C CA . GLY C 1 181 ? 78.042 60.741 38.027 1.00 78.48 197 GLY C CA 1
ATOM 12433 C C . GLY C 1 181 ? 77.027 60.165 38.988 1.00 81.03 197 GLY C C 1
ATOM 12434 O O . GLY C 1 181 ? 75.865 59.935 38.625 1.00 81.05 197 GLY C O 1
ATOM 12435 N N . TRP C 1 182 ? 77.476 59.934 40.218 1.00 81.32 198 TRP C N 1
ATOM 12436 C CA . TRP C 1 182 ? 76.619 59.419 41.282 1.00 80.63 198 TRP C CA 1
ATOM 12437 C C . TRP C 1 182 ? 75.478 60.434 41.498 1.00 75.84 198 TRP C C 1
ATOM 12438 O O . TRP C 1 182 ? 74.292 60.073 41.465 1.00 72.10 198 TRP C O 1
ATOM 12449 N N . ALA C 1 183 ? 75.854 61.704 41.657 1.00 70.73 199 ALA C N 1
ATOM 12450 C CA . ALA C 1 183 ? 74.919 62.825 41.525 1.00 65.20 199 ALA C CA 1
ATOM 12451 C C . ALA C 1 183 ? 74.671 63.040 40.036 1.00 67.62 199 ALA C C 1
ATOM 12452 O O . ALA C 1 183 ? 75.623 63.220 39.267 1.00 59.36 199 ALA C O 1
ATOM 12454 N N . LYS C 1 184 ? 73.399 63.031 39.637 1.00 69.26 200 LYS C N 1
ATOM 12455 C CA . LYS C 1 184 ? 73.027 62.937 38.220 1.00 68.51 200 LYS C CA 1
ATOM 12456 C C . LYS C 1 184 ? 73.685 63.994 37.336 1.00 69.87 200 LYS C C 1
ATOM 12457 O O . LYS C 1 184 ? 74.165 63.662 36.260 1.00 75.35 200 LYS C O 1
ATOM 12463 N N . LEU C 1 185 ? 73.727 65.244 37.798 1.00 72.17 201 LEU C N 1
ATOM 12464 C CA . LEU C 1 185 ? 74.356 66.339 37.043 1.00 73.61 201 LEU C CA 1
ATOM 12465 C C . LEU C 1 185 ? 74.956 67.404 37.951 1.00 72.29 201 LEU C C 1
ATOM 12466 O O . LEU C 1 185 ? 74.267 67.944 38.830 1.00 70.75 201 LEU C O 1
ATOM 12471 N N . ARG C 1 186 ? 76.214 67.749 37.676 1.00 65.18 202 ARG C N 1
ATOM 12472 C CA . ARG C 1 186 ? 76.943 68.715 38.474 1.00 64.91 202 ARG C CA 1
ATOM 12473 C C . ARG C 1 186 ? 77.687 69.726 37.606 1.00 63.09 202 ARG C C 1
ATOM 12474 O O . ARG C 1 186 ? 78.392 69.338 36.692 1.00 57.14 202 ARG C O 1
ATOM 12482 N N . LYS C 1 187 ? 77.550 71.014 37.934 1.00 67.57 203 LYS C N 1
ATOM 12483 C CA . LYS C 1 187 ? 78.207 72.118 37.221 1.00 67.10 203 LYS C CA 1
ATOM 12484 C C . LYS C 1 187 ? 79.194 72.775 38.172 1.00 64.59 203 LYS C C 1
ATOM 12485 O O . LYS C 1 187 ? 78.795 73.289 39.234 1.00 60.72 203 LYS C O 1
ATOM 12491 N N . ILE C 1 188 ? 80.467 72.776 37.785 1.00 60.72 204 ILE C N 1
ATOM 12492 C CA . ILE C 1 188 ? 81.545 73.223 38.662 1.00 61.03 204 ILE C CA 1
ATOM 12493 C C . ILE C 1 188 ? 82.315 74.343 37.987 1.00 58.45 204 ILE C C 1
ATOM 12494 O O . ILE C 1 188 ? 83.196 74.098 37.166 1.00 58.37 204 ILE C O 1
ATOM 12499 N N . TYR C 1 189 ? 81.979 75.575 38.351 1.00 61.22 205 TYR C N 1
ATOM 12500 C CA . TYR C 1 189 ? 82.631 76.765 37.797 1.00 64.35 205 TYR C CA 1
ATOM 12501 C C . TYR C 1 189 ? 83.777 77.153 38.699 1.00 64.09 205 TYR C C 1
ATOM 12502 O O . TYR C 1 189 ? 83.651 77.034 39.922 1.00 62.16 205 TYR C O 1
ATOM 12511 N N . PHE C 1 190 ? 84.879 77.619 38.106 1.00 63.37 206 PHE C N 1
ATOM 12512 C CA . PHE C 1 190 ? 86.050 78.035 38.879 1.00 63.89 206 PHE C CA 1
ATOM 12513 C C . PHE C 1 190 ? 86.650 79.331 38.376 1.00 68.75 206 PHE C C 1
ATOM 12514 O O . PHE C 1 190 ? 86.559 79.648 37.191 1.00 73.83 206 PHE C O 1
ATOM 12522 N N . TYR C 1 191 ? 87.268 80.064 39.300 1.00 75.10 207 TYR C N 1
ATOM 12523 C CA . TYR C 1 191 ? 88.143 81.194 38.998 1.00 76.35 207 TYR C CA 1
ATOM 12524 C C . TYR C 1 191 ? 89.476 80.947 39.691 1.00 77.93 207 TYR C C 1
ATOM 12525 O O . TYR C 1 191 ? 89.504 80.402 40.805 1.00 77.54 207 TYR C O 1
ATOM 12534 N N . MET C 1 192 ? 90.567 81.363 39.047 1.00 75.72 208 MET C N 1
ATOM 12535 C CA . MET C 1 192 ? 91.914 81.097 39.550 1.00 76.25 208 MET C CA 1
ATOM 12536 C C . MET C 1 192 ? 92.872 82.231 39.217 1.00 76.52 208 MET C C 1
ATOM 12537 O O . MET C 1 192 ? 92.813 82.797 38.132 1.00 71.87 208 MET C O 1
ATOM 12542 N N . GLU C 1 193 ? 93.761 82.533 40.163 1.00 85.70 209 GLU C N 1
ATOM 12543 C CA . GLU C 1 193 ? 94.844 83.502 39.974 1.00 89.83 209 GLU C CA 1
ATOM 12544 C C . GLU C 1 193 ? 96.190 82.881 40.330 1.00 89.65 209 GLU C C 1
ATOM 12545 O O . GLU C 1 193 ? 96.273 82.014 41.207 1.00 79.04 209 GLU C O 1
ATOM 12551 N N . PHE C 1 194 ? 97.231 83.360 39.647 1.00 94.07 210 PHE C N 1
ATOM 12552 C CA . PHE C 1 194 ? 98.619 82.962 39.880 1.00 94.38 210 PHE C CA 1
ATOM 12553 C C . PHE C 1 194 ? 99.418 84.177 40.338 1.00 94.43 210 PHE C C 1
ATOM 12554 O O . PHE C 1 194 ? 99.170 85.286 39.872 1.00 92.53 210 PHE C O 1
ATOM 12562 N N . SER C 1 195 ? 100.375 83.959 41.244 1.00 99.80 211 SER C N 1
ATOM 12563 C CA . SER C 1 195 ? 101.209 85.040 41.814 1.00 101.27 211 SER C CA 1
ATOM 12564 C C . SER C 1 195 ? 102.253 85.610 40.837 1.00 98.24 211 SER C C 1
ATOM 12565 O O . SER C 1 195 ? 102.658 86.770 40.964 1.00 90.02 211 SER C O 1
ATOM 12568 N N . SER C 1 196 ? 102.692 84.777 39.892 1.00 99.51 212 SER C N 1
ATOM 12569 C CA . SER C 1 196 ? 103.620 85.170 38.830 1.00 104.34 212 SER C CA 1
ATOM 12570 C C . SER C 1 196 ? 102.894 85.216 37.474 1.00 103.16 212 SER C C 1
ATOM 12571 O O . SER C 1 196 ? 101.832 84.590 37.315 1.00 99.91 212 SER C O 1
ATOM 12574 N N . PRO C 1 197 ? 103.464 85.953 36.495 1.00 96.83 213 PRO C N 1
ATOM 12575 C CA . PRO C 1 197 ? 102.840 86.038 35.175 1.00 97.55 213 PRO C CA 1
ATOM 12576 C C . PRO C 1 197 ? 103.007 84.767 34.335 1.00 98.52 213 PRO C C 1
ATOM 12577 O O . PRO C 1 197 ? 104.000 84.044 34.486 1.00 94.92 213 PRO C O 1
ATOM 12581 N N . ILE C 1 198 ? 102.026 84.510 33.466 1.00 97.22 214 ILE C N 1
ATOM 12582 C CA . ILE C 1 198 ? 102.112 83.460 32.450 1.00 95.00 214 ILE C CA 1
ATOM 12583 C C . ILE C 1 198 ? 102.840 84.063 31.253 1.00 92.22 214 ILE C C 1
ATOM 12584 O O . ILE C 1 198 ? 102.486 85.155 30.805 1.00 91.99 214 ILE C O 1
ATOM 12589 N N . LEU C 1 199 ? 103.859 83.356 30.759 1.00 92.67 215 LEU C N 1
ATOM 12590 C CA . LEU C 1 199 ? 104.727 83.846 29.676 1.00 96.01 215 LEU C CA 1
ATOM 12591 C C . LEU C 1 199 ? 104.410 83.162 28.346 1.00 95.46 215 LEU C C 1
ATOM 12592 O O . LEU C 1 199 ? 104.319 83.831 27.316 1.00 97.17 215 LEU C O 1
ATOM 12597 N N . THR C 1 200 ? 104.303 81.832 28.373 1.00 91.25 216 THR C N 1
ATOM 12598 C CA . THR C 1 200 ? 103.732 81.054 27.271 1.00 92.57 216 THR C CA 1
ATOM 12599 C C . THR C 1 200 ? 102.678 80.116 27.852 1.00 96.08 216 THR C C 1
ATOM 12600 O O . THR C 1 200 ? 102.735 79.768 29.036 1.00 98.57 216 THR C O 1
ATOM 12604 N N . SER C 1 201 ? 101.716 79.724 27.018 1.00 94.02 217 SER C N 1
ATOM 12605 C CA . SER C 1 201 ? 100.629 78.836 27.438 1.00 90.18 217 SER C CA 1
ATOM 12606 C C . SER C 1 201 ? 100.291 77.815 26.360 1.00 82.43 217 SER C C 1
ATOM 12607 O O . SER C 1 201 ? 100.809 77.873 25.238 1.00 78.70 217 SER C O 1
ATOM 12610 N N . THR C 1 202 ? 99.437 76.867 26.728 1.00 74.61 218 THR C N 1
ATOM 12611 C CA . THR C 1 202 ? 98.952 75.848 25.806 1.00 77.34 218 THR C CA 1
ATOM 12612 C C . THR C 1 202 ? 97.624 75.294 26.329 1.00 79.02 218 THR C C 1
ATOM 12613 O O . THR C 1 202 ? 97.475 75.095 27.535 1.00 77.88 218 THR C O 1
ATOM 12617 N N . LEU C 1 203 ? 96.666 75.074 25.424 1.00 76.87 219 LEU C N 1
ATOM 12618 C CA . LEU C 1 203 ? 95.419 74.364 25.743 1.00 73.38 219 LEU C CA 1
ATOM 12619 C C . LEU C 1 203 ? 95.211 73.217 24.754 1.00 67.66 219 LEU C C 1
ATOM 12620 O O . LEU C 1 203 ? 95.797 73.224 23.675 1.00 66.37 219 LEU C O 1
ATOM 12625 N N . ARG C 1 204 ? 94.391 72.238 25.134 1.00 62.26 220 ARG C N 1
ATOM 12626 C CA . ARG C 1 204 ? 94.101 71.098 24.279 1.00 67.12 220 ARG C CA 1
ATOM 12627 C C . ARG C 1 204 ? 92.820 70.356 24.682 1.00 68.95 220 ARG C C 1
ATOM 12628 O O . ARG C 1 204 ? 92.505 70.248 25.869 1.00 70.58 220 ARG C O 1
ATOM 12636 N N . ASP C 1 205 ? 92.108 69.846 23.676 1.00 69.09 221 ASP C N 1
ATOM 12637 C CA . ASP C 1 205 ? 90.897 69.042 23.849 1.00 68.56 221 ASP C CA 1
ATOM 12638 C C . ASP C 1 205 ? 91.188 67.683 23.210 1.00 72.08 221 ASP C C 1
ATOM 12639 O O . ASP C 1 205 ? 90.996 67.499 22.004 1.00 68.82 221 ASP C O 1
ATOM 12644 N N . GLY C 1 206 ? 91.661 66.732 24.017 1.00 74.77 222 GLY C N 1
ATOM 12645 C CA . GLY C 1 206 ? 92.196 65.477 23.480 1.00 72.27 222 GLY C CA 1
ATOM 12646 C C . GLY C 1 206 ? 93.326 65.772 22.497 1.00 71.84 222 GLY C C 1
ATOM 12647 O O . GLY C 1 206 ? 94.236 66.556 22.811 1.00 67.82 222 GLY C O 1
ATOM 12648 N N . GLY C 1 207 ? 93.241 65.184 21.301 1.00 71.54 223 GLY C N 1
ATOM 12649 C CA . GLY C 1 207 ? 94.226 65.408 20.228 1.00 74.76 223 GLY C CA 1
ATOM 12650 C C . GLY C 1 207 ? 94.335 66.832 19.684 1.00 74.82 223 GLY C C 1
ATOM 12651 O O . GLY C 1 207 ? 95.391 67.243 19.190 1.00 74.86 223 GLY C O 1
ATOM 12652 N N . ARG C 1 208 ? 93.241 67.584 19.767 1.00 74.57 224 ARG C N 1
ATOM 12653 C CA . ARG C 1 208 ? 93.201 68.974 19.312 1.00 69.43 224 ARG C CA 1
ATOM 12654 C C . ARG C 1 208 ? 93.945 69.861 20.296 1.00 65.45 224 ARG C C 1
ATOM 12655 O O . ARG C 1 208 ? 93.555 69.923 21.462 1.00 57.90 224 ARG C O 1
ATOM 12663 N N . VAL C 1 209 ? 94.987 70.549 19.812 1.00 64.20 225 VAL C N 1
ATOM 12664 C CA . VAL C 1 209 ? 95.918 71.314 20.652 1.00 68.10 225 VAL C CA 1
ATOM 12665 C C . VAL C 1 209 ? 96.161 72.713 20.081 1.00 68.55 225 VAL C C 1
ATOM 12666 O O . VAL C 1 209 ? 96.563 72.844 18.926 1.00 69.13 225 VAL C O 1
ATOM 12670 N N . HIS C 1 210 ? 95.984 73.735 20.925 1.00 72.42 226 HIS C N 1
ATOM 12671 C CA . HIS C 1 210 ? 96.158 75.149 20.560 1.00 74.88 226 HIS C CA 1
ATOM 12672 C C . HIS C 1 210 ? 97.254 75.819 21.390 1.00 77.73 226 HIS C C 1
ATOM 12673 O O . HIS C 1 210 ? 97.186 75.810 22.631 1.00 78.67 226 HIS C O 1
ATOM 12680 N N . GLU C 1 211 ? 98.239 76.410 20.707 1.00 76.53 227 GLU C N 1
ATOM 12681 C CA . GLU C 1 211 ? 99.332 77.131 21.366 1.00 81.87 227 GLU C CA 1
ATOM 12682 C C . GLU C 1 211 ? 98.951 78.587 21.581 1.00 81.42 227 GLU C C 1
ATOM 12683 O O . GLU C 1 211 ? 98.365 79.198 20.695 1.00 89.09 227 GLU C O 1
ATOM 12689 N N . ASN C 1 212 ? 99.295 79.129 22.753 1.00 86.19 228 ASN C N 1
ATOM 12690 C CA . ASN C 1 212 ? 99.119 80.560 23.096 1.00 90.11 228 ASN C CA 1
ATOM 12691 C C . ASN C 1 212 ? 97.768 81.137 22.644 1.00 90.51 228 ASN C C 1
ATOM 12692 O O . ASN C 1 212 ? 97.676 82.037 21.801 1.00 87.07 228 ASN C O 1
ATOM 12697 N N . THR C 1 213 ? 96.733 80.578 23.260 1.00 86.16 229 THR C N 1
ATOM 12698 C CA . THR C 1 213 ? 95.355 80.687 22.821 1.00 80.01 229 THR C CA 1
ATOM 12699 C C . THR C 1 213 ? 94.517 80.917 24.064 1.00 76.69 229 THR C C 1
ATOM 12700 O O . THR C 1 213 ? 94.535 80.096 24.989 1.00 74.27 229 THR C O 1
ATOM 12704 N N . ALA C 1 214 ? 93.765 82.014 24.073 1.00 69.67 230 ALA C N 1
ATOM 12705 C CA . ALA C 1 214 ? 93.096 82.470 25.282 1.00 63.65 230 ALA C CA 1
ATOM 12706 C C . ALA C 1 214 ? 91.868 81.662 25.711 1.00 62.45 230 ALA C C 1
ATOM 12707 O O . ALA C 1 214 ? 91.342 81.909 26.801 1.00 66.79 230 ALA C O 1
ATOM 12709 N N . VAL C 1 215 ? 91.409 80.702 24.904 1.00 57.82 231 VAL C N 1
ATOM 12710 C CA . VAL C 1 215 ? 90.250 79.898 25.298 1.00 57.00 231 VAL C CA 1
ATOM 12711 C C . VAL C 1 215 ? 90.176 78.538 24.604 1.00 56.40 231 VAL C C 1
ATOM 12712 O O . VAL C 1 215 ? 90.757 78.330 23.536 1.00 58.76 231 VAL C O 1
ATOM 12716 N N . ILE C 1 216 ? 89.472 77.609 25.243 1.00 54.39 232 ILE C N 1
ATOM 12717 C CA . ILE C 1 216 ? 89.151 76.336 24.638 1.00 58.33 232 ILE C CA 1
ATOM 12718 C C . ILE C 1 216 ? 87.857 75.772 25.221 1.00 62.21 232 ILE C C 1
ATOM 12719 O O . ILE C 1 216 ? 87.538 75.992 26.401 1.00 61.41 232 ILE C O 1
ATOM 12724 N N . ASN C 1 217 ? 87.120 75.039 24.392 1.00 61.36 233 ASN C N 1
ATOM 12725 C CA . ASN C 1 217 ? 85.918 74.340 24.841 1.00 63.20 233 ASN C CA 1
ATOM 12726 C C . ASN C 1 217 ? 85.956 72.894 24.364 1.00 62.41 233 ASN C C 1
ATOM 12727 O O . ASN C 1 217 ? 86.683 72.571 23.425 1.00 61.26 233 ASN C O 1
ATOM 12732 N N . GLY C 1 218 ? 85.195 72.030 25.034 1.00 63.73 234 GLY C N 1
ATOM 12733 C CA . GLY C 1 218 ? 85.156 70.595 24.722 1.00 66.76 234 GLY C CA 1
ATOM 12734 C C . GLY C 1 218 ? 85.079 69.727 25.966 1.00 67.78 234 GLY C C 1
ATOM 12735 O O . GLY C 1 218 ? 85.052 70.240 27.080 1.00 69.31 234 GLY C O 1
ATOM 12736 N N . THR C 1 219 ? 85.062 68.410 25.769 1.00 67.93 235 THR C N 1
ATOM 12737 C CA . THR C 1 219 ? 84.835 67.462 26.861 1.00 74.04 235 THR C CA 1
ATOM 12738 C C . THR C 1 219 ? 86.103 66.830 27.486 1.00 74.31 235 THR C C 1
ATOM 12739 O O . THR C 1 219 ? 85.987 66.055 28.437 1.00 74.65 235 THR C O 1
ATOM 12743 N N . ASN C 1 220 ? 87.291 67.179 26.990 1.00 69.63 236 ASN C N 1
ATOM 12744 C CA . ASN C 1 220 ? 88.538 66.593 27.484 1.00 70.22 236 ASN C CA 1
ATOM 12745 C C . ASN C 1 220 ? 89.653 67.637 27.473 1.00 68.94 236 ASN C C 1
ATOM 12746 O O . ASN C 1 220 ? 90.635 67.530 26.735 1.00 70.35 236 ASN C O 1
ATOM 12751 N N . LEU C 1 221 ? 89.490 68.637 28.332 1.00 72.84 237 LEU C N 1
ATOM 12752 C CA . LEU C 1 221 ? 90.343 69.824 28.340 1.00 78.57 237 LEU C CA 1
ATOM 12753 C C . LEU C 1 221 ? 91.537 69.747 29.293 1.00 83.64 237 LEU C C 1
ATOM 12754 O O . LEU C 1 221 ? 91.391 69.365 30.463 1.00 89.75 237 LEU C O 1
ATOM 12759 N N . HIS C 1 222 ? 92.709 70.133 28.784 1.00 79.76 238 HIS C N 1
ATOM 12760 C CA . HIS C 1 222 ? 93.938 70.202 29.572 1.00 75.04 238 HIS C CA 1
ATOM 12761 C C . HIS C 1 222 ? 94.668 71.486 29.210 1.00 74.55 238 HIS C C 1
ATOM 12762 O O . HIS C 1 222 ? 94.666 71.893 28.051 1.00 71.24 238 HIS C O 1
ATOM 12769 N N . GLY C 1 223 ? 95.294 72.119 30.197 1.00 80.45 239 GLY C N 1
ATOM 12770 C CA . GLY C 1 223 ? 96.080 73.336 29.966 1.00 83.12 239 GLY C CA 1
ATOM 12771 C C . GLY C 1 223 ? 97.427 73.314 30.670 1.00 83.76 239 GLY C C 1
ATOM 12772 O O . GLY C 1 223 ? 97.523 72.828 31.802 1.00 77.33 239 GLY C O 1
ATOM 12773 N N . CYS C 1 224 ? 98.456 73.841 29.996 1.00 82.78 240 CYS C N 1
ATOM 12774 C CA . CYS C 1 224 ? 99.786 74.014 30.578 1.00 85.87 240 CYS C CA 1
ATOM 12775 C C . CYS C 1 224 ? 100.183 75.481 30.562 1.00 83.60 240 CYS C C 1
ATOM 12776 O O . CYS C 1 224 ? 100.310 76.079 29.495 1.00 81.45 240 CYS C O 1
ATOM 12779 N N . PHE C 1 225 ? 100.403 76.035 31.755 1.00 86.31 241 PHE C N 1
ATOM 12780 C CA . PHE C 1 225 ? 100.762 77.441 31.943 1.00 85.53 241 PHE C CA 1
ATOM 12781 C C . PHE C 1 225 ? 102.201 77.492 32.433 1.00 87.29 241 PHE C C 1
ATOM 12782 O O . PHE C 1 225 ? 102.534 76.894 33.465 1.00 83.68 241 PHE C O 1
ATOM 12790 N N . ARG C 1 226 ? 103.038 78.214 31.690 1.00 88.21 242 ARG C N 1
ATOM 12791 C CA . ARG C 1 226 ? 104.485 78.195 31.878 1.00 85.77 242 ARG C CA 1
ATOM 12792 C C . ARG C 1 226 ? 104.976 79.562 32.319 1.00 89.62 242 ARG C C 1
ATOM 12793 O O . ARG C 1 226 ? 104.864 80.538 31.574 1.00 87.53 242 ARG C O 1
ATOM 12801 N N . PHE C 1 227 ? 105.519 79.607 33.539 1.00 94.64 243 PHE C N 1
ATOM 12802 C CA . PHE C 1 227 ? 105.864 80.851 34.235 1.00 93.95 243 PHE C CA 1
ATOM 12803 C C . PHE C 1 227 ? 107.345 81.223 34.086 1.00 93.21 243 PHE C C 1
ATOM 12804 O O . PHE C 1 227 ? 107.738 82.340 34.441 1.00 82.67 243 PHE C O 1
ATOM 12812 N N . GLY C 1 228 ? 108.148 80.297 33.551 1.00 98.74 244 GLY C N 1
ATOM 12813 C CA . GLY C 1 228 ? 109.587 80.493 33.383 1.00 109.12 244 GLY C CA 1
ATOM 12814 C C . GLY C 1 228 ? 110.350 80.066 34.626 1.00 113.42 244 GLY C C 1
ATOM 12815 O O . GLY C 1 228 ? 110.005 79.060 35.257 1.00 113.01 244 GLY C O 1
ATOM 12816 N N . GLN C 1 229 ? 111.390 80.829 34.965 1.00 114.01 245 GLN C N 1
ATOM 12817 C CA . GLN C 1 229 ? 112.192 80.600 36.169 1.00 111.47 245 GLN C CA 1
ATOM 12818 C C . GLN C 1 229 ? 112.172 81.852 37.048 1.00 107.43 245 GLN C C 1
ATOM 12819 O O . GLN C 1 229 ? 112.919 82.802 36.805 1.00 102.89 245 GLN C O 1
ATOM 12825 N N . LEU C 1 230 ? 111.313 81.846 38.067 1.00 108.49 246 LEU C N 1
ATOM 12826 C CA . LEU C 1 230 ? 111.200 82.963 39.017 1.00 112.11 246 LEU C CA 1
ATOM 12827 C C . LEU C 1 230 ? 111.900 82.651 40.349 1.00 113.15 246 LEU C C 1
ATOM 12828 O O . LEU C 1 230 ? 111.455 83.105 41.411 1.00 107.66 246 LEU C O 1
ATOM 12830 N N . ASN C 1 231 ? 113.014 81.913 40.278 1.00 114.73 247 ASN C N 1
ATOM 12831 C CA . ASN C 1 231 ? 113.684 81.377 41.463 1.00 112.95 247 ASN C CA 1
ATOM 12832 C C . ASN C 1 231 ? 114.413 82.463 42.279 1.00 109.39 247 ASN C C 1
ATOM 12833 O O . ASN C 1 231 ? 115.016 83.364 41.697 1.00 109.26 247 ASN C O 1
ATOM 12835 N N . GLY C 1 232 ? 114.374 82.401 43.612 1.00 107.14 248 GLY C N 1
ATOM 12836 C CA . GLY C 1 232 ? 113.716 81.337 44.389 1.00 110.04 248 GLY C CA 1
ATOM 12837 C C . GLY C 1 232 ? 112.247 81.539 44.754 1.00 108.72 248 GLY C C 1
ATOM 12838 O O . GLY C 1 232 ? 111.668 80.672 45.411 1.00 106.60 248 GLY C O 1
ATOM 12839 N N . LYS C 1 233 ? 111.642 82.658 44.328 1.00 108.17 249 LYS C N 1
ATOM 12840 C CA . LYS C 1 233 ? 110.303 83.080 44.790 1.00 102.60 249 LYS C CA 1
ATOM 12841 C C . LYS C 1 233 ? 109.207 82.071 44.471 1.00 101.61 249 LYS C C 1
ATOM 12842 O O . LYS C 1 233 ? 109.059 81.666 43.322 1.00 97.57 249 LYS C O 1
ATOM 12844 N N . PRO C 1 234 ? 108.437 81.672 45.500 1.00 105.69 250 PRO C N 1
ATOM 12845 C CA . PRO C 1 234 ? 107.326 80.721 45.575 1.00 106.89 250 PRO C CA 1
ATOM 12846 C C . PRO C 1 234 ? 106.128 81.125 44.703 1.00 111.22 250 PRO C C 1
ATOM 12847 O O . PRO C 1 234 ? 105.728 82.295 44.700 1.00 112.35 250 PRO C O 1
ATOM 12849 N N . LEU C 1 235 ? 105.569 80.154 43.980 1.00 111.84 251 LEU C N 1
ATOM 12850 C CA . LEU C 1 235 ? 104.425 80.377 43.093 1.00 111.32 251 LEU C CA 1
ATOM 12851 C C . LEU C 1 235 ? 103.116 79.990 43.791 1.00 109.81 251 LEU C C 1
ATOM 12852 O O . LEU C 1 235 ? 102.877 78.809 44.071 1.00 106.47 251 LEU C O 1
ATOM 12854 N N . THR C 1 236 ? 102.279 80.992 44.064 1.00 106.70 252 THR C N 1
ATOM 12855 C CA . THR C 1 236 ? 101.017 80.817 44.794 1.00 103.32 252 THR C CA 1
ATOM 12856 C C . THR C 1 236 ? 99.830 80.779 43.826 1.00 93.68 252 THR C C 1
ATOM 12857 O O . THR C 1 236 ? 99.740 81.605 42.919 1.00 83.77 252 THR C O 1
ATOM 12861 N N . CYS C 1 237 ? 98.926 79.822 44.038 1.00 88.49 253 CYS C N 1
ATOM 12862 C CA . CYS C 1 237 ? 97.719 79.668 43.229 1.00 88.02 253 CYS C CA 1
ATOM 12863 C C . CYS C 1 237 ? 96.470 79.747 44.102 1.00 88.17 253 CYS C C 1
ATOM 12864 O O . CYS C 1 237 ? 96.284 78.919 44.996 1.00 89.54 253 CYS C O 1
ATOM 12867 N N . LYS C 1 238 ? 95.622 80.741 43.849 1.00 86.17 254 LYS C N 1
ATOM 12868 C CA . LYS C 1 238 ? 94.318 80.830 44.504 1.00 86.50 254 LYS C CA 1
ATOM 12869 C C . LYS C 1 238 ? 93.258 80.280 43.545 1.00 81.01 254 LYS C C 1
ATOM 12870 O O . LYS C 1 238 ? 93.329 80.521 42.346 1.00 80.02 254 LYS C O 1
ATOM 12876 N N . VAL C 1 239 ? 92.304 79.515 44.072 1.00 74.81 255 VAL C N 1
ATOM 12877 C CA . VAL C 1 239 ? 91.284 78.858 43.255 1.00 77.99 255 VAL C CA 1
ATOM 12878 C C . VAL C 1 239 ? 89.948 78.871 43.984 1.00 80.04 255 VAL C C 1
ATOM 12879 O O . VAL C 1 239 ? 89.775 78.143 44.961 1.00 84.97 255 VAL C O 1
ATOM 12883 N N . ALA C 1 240 ? 89.006 79.680 43.496 1.00 77.44 256 ALA C N 1
ATOM 12884 C CA . ALA C 1 240 ? 87.642 79.678 44.018 1.00 74.69 256 ALA C CA 1
ATOM 12885 C C . ALA C 1 240 ? 86.753 78.776 43.169 1.00 71.05 256 ALA C C 1
ATOM 12886 O O . ALA C 1 240 ? 87.063 78.504 42.015 1.00 70.45 256 ALA C O 1
ATOM 12888 N N . LEU C 1 241 ? 85.664 78.301 43.770 1.00 70.11 257 LEU C N 1
ATOM 12889 C CA . LEU C 1 241 ? 84.681 77.451 43.098 1.00 67.55 257 LEU C CA 1
ATOM 12890 C C . LEU C 1 241 ? 83.258 77.966 43.315 1.00 65.08 257 LEU C C 1
ATOM 12891 O O . LEU C 1 241 ? 82.995 78.736 44.251 1.00 62.99 257 LEU C O 1
ATOM 12896 N N . SER C 1 242 ? 82.356 77.522 42.434 1.00 62.81 258 SER C N 1
ATOM 12897 C CA . SER C 1 242 ? 80.931 77.831 42.516 1.00 62.73 258 SER C CA 1
ATOM 12898 C C . SER C 1 242 ? 80.111 76.728 41.866 1.00 60.57 258 SER C C 1
ATOM 12899 O O . SER C 1 242 ? 80.534 76.158 40.870 1.00 64.25 258 SER C O 1
ATOM 12902 N N . SER C 1 243 ? 78.936 76.443 42.425 1.00 62.44 259 SER C N 1
ATOM 12903 C CA . SER C 1 243 ? 77.949 75.582 41.763 1.00 66.14 259 SER C CA 1
ATOM 12904 C C . SER C 1 243 ? 77.116 76.334 40.695 1.00 65.60 259 SER C C 1
ATOM 12905 O O . SER C 1 243 ? 76.359 75.700 39.964 1.00 67.50 259 SER C O 1
ATOM 12908 N N . VAL C 1 244 ? 77.259 77.662 40.613 1.00 66.57 260 VAL C N 1
ATOM 12909 C CA . VAL C 1 244 ? 76.378 78.523 39.805 1.00 68.30 260 VAL C CA 1
ATOM 12910 C C . VAL C 1 244 ? 77.104 79.182 38.618 1.00 67.93 260 VAL C C 1
ATOM 12911 O O . VAL C 1 244 ? 76.666 79.030 37.470 1.00 69.26 260 VAL C O 1
ATOM 12915 N N . SER C 1 245 ? 78.190 79.909 38.883 1.00 61.27 261 SER C N 1
ATOM 12916 C CA . SER C 1 245 ? 78.834 80.701 37.835 1.00 60.26 261 SER C CA 1
ATOM 12917 C C . SER C 1 245 ? 80.282 81.056 38.112 1.00 57.25 261 SER C C 1
ATOM 12918 O O . SER C 1 245 ? 80.751 80.959 39.237 1.00 56.55 261 SER C O 1
ATOM 12921 N N . MET C 1 246 ? 80.979 81.486 37.067 1.00 59.25 262 MET C N 1
ATOM 12922 C CA . MET C 1 246 ? 82.380 81.911 37.185 1.00 61.98 262 MET C CA 1
ATOM 12923 C C . MET C 1 246 ? 82.488 83.232 37.923 1.00 65.89 262 MET C C 1
ATOM 12924 O O . MET C 1 246 ? 83.455 83.444 38.655 1.00 66.65 262 MET C O 1
ATOM 12929 N N . GLU C 1 247 ? 81.501 84.111 37.724 1.00 66.88 263 GLU C N 1
ATOM 12930 C CA . GLU C 1 247 ? 81.451 85.399 38.414 1.00 69.41 263 GLU C CA 1
ATOM 12931 C C . GLU C 1 247 ? 81.376 85.184 39.931 1.00 68.54 263 GLU C C 1
ATOM 12932 O O . GLU C 1 247 ? 82.226 85.677 40.673 1.00 62.58 263 GLU C O 1
ATOM 12938 N N . ASN C 1 248 ? 80.355 84.437 40.361 1.00 67.37 264 ASN C N 1
ATOM 12939 C CA . ASN C 1 248 ? 80.169 84.049 41.759 1.00 65.45 264 ASN C CA 1
ATOM 12940 C C . ASN C 1 248 ? 81.437 83.496 42.399 1.00 72.40 264 ASN C C 1
ATOM 12941 O O . ASN C 1 248 ? 81.739 83.826 43.541 1.00 73.43 264 ASN C O 1
ATOM 12946 N N . ALA C 1 249 ? 82.159 82.648 41.667 1.00 77.84 265 ALA C N 1
ATOM 12947 C CA . ALA C 1 249 ? 83.431 82.099 42.141 1.00 81.08 265 ALA C CA 1
ATOM 12948 C C . ALA C 1 249 ? 84.471 83.201 42.355 1.00 80.92 265 ALA C C 1
ATOM 12949 O O . ALA C 1 249 ? 85.127 83.235 43.388 1.00 85.61 265 ALA C O 1
ATOM 12951 N N . ARG C 1 250 ? 84.590 84.119 41.403 1.00 81.02 266 ARG C N 1
ATOM 12952 C CA . ARG C 1 250 ? 85.494 85.267 41.554 1.00 87.11 266 ARG C CA 1
ATOM 12953 C C . ARG C 1 250 ? 85.123 86.117 42.783 1.00 84.75 266 ARG C C 1
ATOM 12954 O O . ARG C 1 250 ? 85.999 86.615 43.489 1.00 85.19 266 ARG C O 1
ATOM 12962 N N . GLN C 1 251 ? 83.824 86.270 43.026 1.00 82.02 267 GLN C N 1
ATOM 12963 C CA . GLN C 1 251 ? 83.314 87.014 44.189 1.00 84.98 267 GLN C CA 1
ATOM 12964 C C . GLN C 1 251 ? 83.600 86.281 45.514 1.00 84.10 267 GLN C C 1
ATOM 12965 O O . GLN C 1 251 ? 83.763 86.922 46.569 1.00 77.73 267 GLN C O 1
ATOM 12971 N N . ASN C 1 252 ? 83.630 84.946 45.449 1.00 78.67 268 ASN C N 1
ATOM 12972 C CA . ASN C 1 252 ? 84.080 84.120 46.556 1.00 72.14 268 ASN C CA 1
ATOM 12973 C C . ASN C 1 252 ? 85.546 84.412 46.872 1.00 77.81 268 ASN C C 1
ATOM 12974 O O . ASN C 1 252 ? 85.900 84.533 48.039 1.00 82.65 268 ASN C O 1
ATOM 12979 N N . MET C 1 253 ? 86.386 84.549 45.844 1.00 77.99 269 MET C N 1
ATOM 12980 C CA . MET C 1 253 ? 87.803 84.885 46.045 1.00 80.10 269 MET C CA 1
ATOM 12981 C C . MET C 1 253 ? 88.016 86.288 46.579 1.00 81.67 269 MET C C 1
ATOM 12982 O O . MET C 1 253 ? 88.857 86.482 47.443 1.00 86.48 269 MET C O 1
ATOM 12987 N N . GLU C 1 254 ? 87.285 87.262 46.043 1.00 89.84 270 GLU C N 1
ATOM 12988 C CA . GLU C 1 254 ? 87.424 88.666 46.463 1.00 93.46 270 GLU C CA 1
ATOM 12989 C C . GLU C 1 254 ? 87.123 88.872 47.955 1.00 91.10 270 GLU C C 1
ATOM 12990 O O . GLU C 1 254 ? 87.896 89.513 48.668 1.00 86.64 270 GLU C O 1
ATOM 12996 N N . GLN C 1 255 ? 86.008 88.303 48.407 1.00 92.90 271 GLN C N 1
ATOM 12997 C CA . GLN C 1 255 ? 85.531 88.460 49.780 1.00 93.62 271 GLN C CA 1
ATOM 12998 C C . GLN C 1 255 ? 86.272 87.586 50.808 1.00 94.20 271 GLN C C 1
ATOM 12999 O O . GLN C 1 255 ? 86.395 87.994 51.972 1.00 98.87 271 GLN C O 1
ATOM 13005 N N . GLU C 1 256 ? 86.753 86.402 50.395 1.00 85.01 272 GLU C N 1
ATOM 13006 C CA . GLU C 1 256 ? 87.436 85.453 51.309 1.00 77.54 272 GLU C CA 1
ATOM 13007 C C . GLU C 1 256 ? 88.962 85.384 51.232 1.00 77.57 272 GLU C C 1
ATOM 13008 O O . GLU C 1 256 ? 89.594 85.127 52.257 1.00 86.94 272 GLU C O 1
ATOM 13014 N N . ALA C 1 257 ? 89.547 85.578 50.049 1.00 75.94 273 ALA C N 1
ATOM 13015 C CA . ALA C 1 257 ? 90.998 85.404 49.851 1.00 78.16 273 ALA C CA 1
ATOM 13016 C C . ALA C 1 257 ? 91.671 86.490 48.992 1.00 78.68 273 ALA C C 1
ATOM 13017 O O . ALA C 1 257 ? 92.434 86.167 48.085 1.00 76.01 273 ALA C O 1
ATOM 13019 N N . PRO C 1 258 ? 91.414 87.778 49.290 1.00 85.16 274 PRO C N 1
ATOM 13020 C CA . PRO C 1 258 ? 91.984 88.861 48.471 1.00 90.75 274 PRO C CA 1
ATOM 13021 C C . PRO C 1 258 ? 93.506 89.039 48.589 1.00 93.79 274 PRO C C 1
ATOM 13022 O O . PRO C 1 258 ? 94.137 89.459 47.620 1.00 88.16 274 PRO C O 1
ATOM 13026 N N . HIS C 1 259 ? 94.072 88.734 49.760 1.00 100.74 275 HIS C N 1
ATOM 13027 C CA . HIS C 1 259 ? 95.533 88.791 49.980 1.00 102.80 275 HIS C CA 1
ATOM 13028 C C . HIS C 1 259 ? 96.271 87.581 49.397 1.00 98.50 275 HIS C C 1
ATOM 13029 O O . HIS C 1 259 ? 95.647 86.584 49.009 1.00 90.90 275 HIS C O 1
ATOM 13036 N N . TRP C 1 260 ? 97.604 87.690 49.369 1.00 98.74 276 TRP C N 1
ATOM 13037 C CA . TRP C 1 260 ? 98.507 86.643 48.874 1.00 98.63 276 TRP C CA 1
ATOM 13038 C C . TRP C 1 260 ? 99.448 86.022 49.934 1.00 101.96 276 TRP C C 1
ATOM 13039 O O . TRP C 1 260 ? 100.281 85.181 49.585 1.00 101.36 276 TRP C O 1
ATOM 13050 N N . ASP C 1 261 ? 99.330 86.420 51.206 1.00 110.47 277 ASP C N 1
ATOM 13051 C CA . ASP C 1 261 ? 100.071 85.757 52.303 1.00 114.48 277 ASP C CA 1
ATOM 13052 C C . ASP C 1 261 ? 99.559 84.330 52.550 1.00 111.45 277 ASP C C 1
ATOM 13053 O O . ASP C 1 261 ? 98.454 84.142 53.065 1.00 111.19 277 ASP C O 1
ATOM 13055 N N . PHE C 1 262 ? 100.363 83.338 52.165 1.00 109.22 278 PHE C N 1
ATOM 13056 C CA . PHE C 1 262 ? 100.025 81.922 52.357 1.00 109.65 278 PHE C CA 1
ATOM 13057 C C . PHE C 1 262 ? 99.974 81.600 53.846 1.00 110.24 278 PHE C C 1
ATOM 13058 O O . PHE C 1 262 ? 98.960 81.104 54.352 1.00 102.03 278 PHE C O 1
ATOM 13066 N N . ASP C 1 263 ? 101.065 81.932 54.535 1.00 112.32 279 ASP C N 1
ATOM 13067 C CA . ASP C 1 263 ? 101.227 81.663 55.969 1.00 110.16 279 ASP C CA 1
ATOM 13068 C C . ASP C 1 263 ? 100.087 82.260 56.809 1.00 107.58 279 ASP C C 1
ATOM 13069 O O . ASP C 1 263 ? 99.631 81.638 57.772 1.00 103.64 279 ASP C O 1
ATOM 13074 N N . ARG C 1 264 ? 99.633 83.457 56.428 1.00 103.72 280 ARG C N 1
ATOM 13075 C CA . ARG C 1 264 ? 98.452 84.088 57.028 1.00 100.20 280 ARG C CA 1
ATOM 13076 C C . ARG C 1 264 ? 97.190 83.222 56.851 1.00 104.81 280 ARG C C 1
ATOM 13077 O O . ARG C 1 264 ? 96.383 83.096 57.780 1.00 97.87 280 ARG C O 1
ATOM 13085 N N . TYR C 1 265 ? 97.030 82.640 55.659 1.00 110.00 281 TYR C N 1
ATOM 13086 C CA . TYR C 1 265 ? 95.890 81.763 55.349 1.00 112.44 281 TYR C CA 1
ATOM 13087 C C . TYR C 1 265 ? 95.904 80.473 56.176 1.00 111.04 281 TYR C C 1
ATOM 13088 O O . TYR C 1 265 ? 94.842 79.959 56.537 1.00 111.08 281 TYR C O 1
ATOM 13090 N N . VAL C 1 266 ? 97.100 79.966 56.476 1.00 108.00 282 VAL C N 1
ATOM 13091 C CA . VAL C 1 266 ? 97.263 78.814 57.379 1.00 106.77 282 VAL C CA 1
ATOM 13092 C C . VAL C 1 266 ? 96.856 79.219 58.802 1.00 99.74 282 VAL C C 1
ATOM 13093 O O . VAL C 1 266 ? 96.131 78.487 59.489 1.00 83.33 282 VAL C O 1
ATOM 13097 N N . ALA C 1 267 ? 97.326 80.397 59.214 1.00 100.24 283 ALA C N 1
ATOM 13098 C CA . ALA C 1 267 ? 97.033 80.956 60.535 1.00 101.39 283 ALA C CA 1
ATOM 13099 C C . ALA C 1 267 ? 95.531 81.033 60.808 1.00 102.16 283 ALA C C 1
ATOM 13100 O O . ALA C 1 267 ? 95.079 80.624 61.882 1.00 106.80 283 ALA C O 1
ATOM 13102 N N . ALA C 1 268 ? 94.773 81.543 59.834 1.00 94.39 284 ALA C N 1
ATOM 13103 C CA . ALA C 1 268 ? 93.308 81.637 59.946 1.00 94.37 284 ALA C CA 1
ATOM 13104 C C . ALA C 1 268 ? 92.613 80.266 59.879 1.00 93.01 284 ALA C C 1
ATOM 13105 O O . ALA C 1 268 ? 91.562 80.063 60.501 1.00 79.00 284 ALA C O 1
ATOM 13107 N N . ALA C 1 269 ? 93.203 79.340 59.123 1.00 96.76 285 ALA C N 1
ATOM 13108 C CA . ALA C 1 269 ? 92.693 77.972 59.020 1.00 100.43 285 ALA C CA 1
ATOM 13109 C C . ALA C 1 269 ? 92.853 77.220 60.342 1.00 103.57 285 ALA C C 1
ATOM 13110 O O . ALA C 1 269 ? 91.904 76.592 60.823 1.00 103.97 285 ALA C O 1
ATOM 13112 N N . ASP C 1 270 ? 94.054 77.289 60.915 1.00 102.91 286 ASP C N 1
ATOM 13113 C CA . ASP C 1 270 ? 94.328 76.723 62.239 1.00 101.86 286 ASP C CA 1
ATOM 13114 C C . ASP C 1 270 ? 93.405 77.327 63.295 1.00 96.42 286 ASP C C 1
ATOM 13115 O O . ASP C 1 270 ? 92.800 76.597 64.086 1.00 88.06 286 ASP C O 1
ATOM 13120 N N . ALA C 1 271 ? 93.314 78.658 63.285 1.00 95.11 287 ALA C N 1
ATOM 13121 C CA . ALA C 1 271 ? 92.567 79.422 64.292 1.00 96.15 287 ALA C CA 1
ATOM 13122 C C . ALA C 1 271 ? 91.052 79.181 64.264 1.00 98.28 287 ALA C C 1
ATOM 13123 O O . ALA C 1 271 ? 90.392 79.290 65.303 1.00 96.68 287 ALA C O 1
ATOM 13125 N N . ASP C 1 272 ? 90.515 78.865 63.083 1.00 100.63 288 ASP C N 1
ATOM 13126 C CA . ASP C 1 272 ? 89.082 78.563 62.906 1.00 101.01 288 ASP C CA 1
ATOM 13127 C C . ASP C 1 272 ? 88.738 77.112 63.308 1.00 93.22 288 ASP C C 1
ATOM 13128 O O . ASP C 1 272 ? 87.637 76.845 63.807 1.00 85.65 288 ASP C O 1
ATOM 13133 N N . TRP C 1 273 ? 89.666 76.184 63.068 1.00 89.07 289 TRP C N 1
ATOM 13134 C CA . TRP C 1 273 ? 89.559 74.820 63.610 1.00 91.08 289 TRP C CA 1
ATOM 13135 C C . TRP C 1 273 ? 89.721 74.819 65.142 1.00 95.09 289 TRP C C 1
ATOM 13136 O O . TRP C 1 273 ? 89.065 74.036 65.838 1.00 87.65 289 TRP C O 1
ATOM 13147 N N . GLU C 1 274 ? 90.577 75.706 65.655 1.00 100.78 290 GLU C N 1
ATOM 13148 C CA . GLU C 1 274 ? 90.791 75.851 67.099 1.00 107.92 290 GLU C CA 1
ATOM 13149 C C . GLU C 1 274 ? 89.496 76.217 67.837 1.00 100.83 290 GLU C C 1
ATOM 13150 O O . GLU C 1 274 ? 89.135 75.557 68.815 1.00 101.97 290 GLU C O 1
ATOM 13156 N N . LYS C 1 275 ? 88.801 77.251 67.356 1.00 96.19 291 LYS C N 1
ATOM 13157 C CA . LYS C 1 275 ? 87.503 77.666 67.927 1.00 96.54 291 LYS C CA 1
ATOM 13158 C C . LYS C 1 275 ? 86.385 76.631 67.699 1.00 98.12 291 LYS C C 1
ATOM 13159 O O . LYS C 1 275 ? 85.396 76.619 68.433 1.00 100.13 291 LYS C O 1
ATOM 13161 N N . GLN C 1 276 ? 86.545 75.787 66.677 1.00 100.46 292 GLN C N 1
ATOM 13162 C CA . GLN C 1 276 ? 85.631 74.666 66.408 1.00 98.17 292 GLN C CA 1
ATOM 13163 C C . GLN C 1 276 ? 85.895 73.474 67.322 1.00 97.78 292 GLN C C 1
ATOM 13164 O O . GLN C 1 276 ? 84.975 72.990 67.987 1.00 98.16 292 GLN C O 1
ATOM 13170 N N . LEU C 1 277 ? 87.140 72.994 67.329 1.00 98.63 293 LEU C N 1
ATOM 13171 C CA . LEU C 1 277 ? 87.546 71.863 68.181 1.00 100.33 293 LEU C CA 1
ATOM 13172 C C . LEU C 1 277 ? 87.550 72.218 69.681 1.00 102.68 293 LEU C C 1
ATOM 13173 O O . LEU C 1 277 ? 87.394 71.334 70.530 1.00 100.97 293 LEU C O 1
ATOM 13178 N N . GLY C 1 278 ? 87.701 73.509 69.997 1.00 101.81 294 GLY C N 1
ATOM 13179 C CA . GLY C 1 278 ? 87.519 74.016 71.357 1.00 101.61 294 GLY C CA 1
ATOM 13180 C C . GLY C 1 278 ? 86.096 73.954 71.909 1.00 106.87 294 GLY C C 1
ATOM 13181 O O . GLY C 1 278 ? 85.866 74.342 73.058 1.00 106.16 294 GLY C O 1
ATOM 13182 N N . LYS C 1 279 ? 85.133 73.501 71.097 1.00 115.92 295 LYS C N 1
ATOM 13183 C CA . LYS C 1 279 ? 83.776 73.175 71.568 1.00 120.62 295 LYS C CA 1
ATOM 13184 C C . LYS C 1 279 ? 83.746 72.026 72.589 1.00 124.03 295 LYS C C 1
ATOM 13185 O O . LYS C 1 279 ? 82.803 71.941 73.381 1.00 117.83 295 LYS C O 1
ATOM 13187 N N . ILE C 1 280 ? 84.750 71.141 72.547 1.00 127.27 296 ILE C N 1
ATOM 13188 C CA . ILE C 1 280 ? 84.975 70.131 73.597 1.00 127.01 296 ILE C CA 1
ATOM 13189 C C . ILE C 1 280 ? 86.457 70.143 74.018 1.00 123.44 296 ILE C C 1
ATOM 13190 O O . ILE C 1 280 ? 87.324 69.743 73.234 1.00 116.37 296 ILE C O 1
ATOM 13195 N N . GLU C 1 281 ? 86.724 70.611 75.247 1.00 116.56 297 GLU C N 1
ATOM 13196 C CA . GLU C 1 281 ? 88.059 70.553 75.873 1.00 109.72 297 GLU C CA 1
ATOM 13197 C C . GLU C 1 281 ? 88.162 69.282 76.721 1.00 104.91 297 GLU C C 1
ATOM 13198 O O . GLU C 1 281 ? 87.314 69.063 77.585 1.00 100.10 297 GLU C O 1
ATOM 13200 N N . VAL C 1 282 ? 89.186 68.454 76.475 1.00 102.07 298 VAL C N 1
ATOM 13201 C CA . VAL C 1 282 ? 89.318 67.136 77.132 1.00 98.67 298 VAL C CA 1
ATOM 13202 C C . VAL C 1 282 ? 90.708 66.871 77.731 1.00 99.72 298 VAL C C 1
ATOM 13203 O O . VAL C 1 282 ? 91.722 67.382 77.233 1.00 98.52 298 VAL C O 1
ATOM 13207 N N . LYS C 1 283 ? 90.720 66.067 78.799 1.00 97.72 299 LYS C N 1
ATOM 13208 C CA . LYS C 1 283 ? 91.932 65.469 79.378 1.00 96.17 299 LYS C CA 1
ATOM 13209 C C . LYS C 1 283 ? 91.866 63.933 79.231 1.00 94.22 299 LYS C C 1
ATOM 13210 O O . LYS C 1 283 ? 90.778 63.344 79.236 1.00 93.43 299 LYS C O 1
ATOM 13212 N N . GLY C 1 284 ? 93.035 63.303 79.110 1.00 89.86 300 GLY C N 1
ATOM 13213 C CA . GLY C 1 284 ? 93.166 61.873 78.765 1.00 89.44 300 GLY C CA 1
ATOM 13214 C C . GLY C 1 284 ? 94.567 61.628 78.220 1.00 94.59 300 GLY C C 1
ATOM 13215 O O . GLY C 1 284 ? 95.389 62.554 78.222 1.00 92.13 300 GLY C O 1
ATOM 13216 N N . THR C 1 285 ? 94.858 60.412 77.741 1.00 98.67 301 THR C N 1
ATOM 13217 C CA . THR C 1 285 ? 96.218 60.085 77.239 1.00 102.71 301 THR C CA 1
ATOM 13218 C C . THR C 1 285 ? 96.545 60.782 75.895 1.00 110.14 301 THR C C 1
ATOM 13219 O O . THR C 1 285 ? 95.685 61.453 75.310 1.00 110.81 301 THR C O 1
ATOM 13223 N N . GLU C 1 286 ? 97.790 60.643 75.428 1.00 115.12 302 GLU C N 1
ATOM 13224 C CA . GLU C 1 286 ? 98.229 61.256 74.157 1.00 112.71 302 GLU C CA 1
ATOM 13225 C C . GLU C 1 286 ? 97.531 60.617 72.953 1.00 110.06 302 GLU C C 1
ATOM 13226 O O . GLU C 1 286 ? 97.086 61.322 72.039 1.00 102.69 302 GLU C O 1
ATOM 13232 N N . VAL C 1 287 ? 97.433 59.287 72.977 1.00 108.58 303 VAL C N 1
ATOM 13233 C CA . VAL C 1 287 ? 96.745 58.511 71.933 1.00 109.14 303 VAL C CA 1
ATOM 13234 C C . VAL C 1 287 ? 95.217 58.743 71.953 1.00 113.28 303 VAL C C 1
ATOM 13235 O O . VAL C 1 287 ? 94.575 58.724 70.900 1.00 113.96 303 VAL C O 1
ATOM 13239 N N . GLN C 1 288 ? 94.644 58.970 73.137 1.00 113.55 304 GLN C N 1
ATOM 13240 C CA . GLN C 1 288 ? 93.193 59.181 73.278 1.00 113.85 304 GLN C CA 1
ATOM 13241 C C . GLN C 1 288 ? 92.706 60.535 72.733 1.00 115.69 304 GLN C C 1
ATOM 13242 O O . GLN C 1 288 ? 91.640 60.603 72.115 1.00 112.44 304 GLN C O 1
ATOM 13244 N N . LYS C 1 289 ? 93.475 61.600 72.975 1.00 115.77 305 LYS C N 1
ATOM 13245 C CA . LYS C 1 289 ? 93.123 62.954 72.508 1.00 114.09 305 LYS C CA 1
ATOM 13246 C C . LYS C 1 289 ? 93.200 63.064 70.979 1.00 108.37 305 LYS C C 1
ATOM 13247 O O . LYS C 1 289 ? 92.314 63.648 70.342 1.00 93.37 305 LYS C O 1
ATOM 13249 N N . GLU C 1 290 ? 94.263 62.490 70.415 1.00 105.40 306 GLU C N 1
ATOM 13250 C CA . GLU C 1 290 ? 94.448 62.383 68.966 1.00 101.99 306 GLU C CA 1
ATOM 13251 C C . GLU C 1 290 ? 93.274 61.711 68.261 1.00 98.93 306 GLU C C 1
ATOM 13252 O O . GLU C 1 290 ? 92.747 62.258 67.296 1.00 103.23 306 GLU C O 1
ATOM 13258 N N . ILE C 1 291 ? 92.868 60.539 68.756 1.00 97.33 307 ILE C N 1
ATOM 13259 C CA . ILE C 1 291 ? 91.755 59.770 68.163 1.00 94.61 307 ILE C CA 1
ATOM 13260 C C . ILE C 1 291 ? 90.411 60.472 68.405 1.00 95.29 307 ILE C C 1
ATOM 13261 O O . ILE C 1 291 ? 89.506 60.387 67.568 1.00 104.71 307 ILE C O 1
ATOM 13266 N N . PHE C 1 292 ? 90.284 61.162 69.539 1.00 92.83 308 PHE C N 1
ATOM 13267 C CA . PHE C 1 292 ? 89.086 61.958 69.825 1.00 90.37 308 PHE C CA 1
ATOM 13268 C C . PHE C 1 292 ? 88.975 63.180 68.916 1.00 93.15 308 PHE C C 1
ATOM 13269 O O . PHE C 1 292 ? 87.922 63.415 68.315 1.00 93.05 308 PHE C O 1
ATOM 13277 N N . TYR C 1 293 ? 90.056 63.955 68.835 1.00 91.99 309 TYR C N 1
ATOM 13278 C CA . TYR C 1 293 ? 90.041 65.234 68.118 1.00 94.16 309 TYR C CA 1
ATOM 13279 C C . TYR C 1 293 ? 90.080 65.087 66.594 1.00 93.09 309 TYR C C 1
ATOM 13280 O O . TYR C 1 293 ? 89.554 65.945 65.864 1.00 81.86 309 TYR C O 1
ATOM 13289 N N . THR C 1 294 ? 90.724 64.021 66.125 1.00 90.14 310 THR C N 1
ATOM 13290 C CA . THR C 1 294 ? 90.632 63.615 64.731 1.00 84.71 310 THR C CA 1
ATOM 13291 C C . THR C 1 294 ? 89.179 63.317 64.372 1.00 85.60 310 THR C C 1
ATOM 13292 O O . THR C 1 294 ? 88.644 63.906 63.430 1.00 77.14 310 THR C O 1
ATOM 13296 N N . ALA C 1 295 ? 88.555 62.419 65.137 1.00 85.53 311 ALA C N 1
ATOM 13297 C CA . ALA C 1 295 ? 87.150 62.042 64.932 1.00 85.32 311 ALA C CA 1
ATOM 13298 C C . ALA C 1 295 ? 86.186 63.251 64.976 1.00 87.77 311 ALA C C 1
ATOM 13299 O O . ALA C 1 295 ? 85.279 63.362 64.141 1.00 86.86 311 ALA C O 1
ATOM 13301 N N . LEU C 1 296 ? 86.391 64.167 65.921 1.00 88.69 312 LEU C N 1
ATOM 13302 C CA . LEU C 1 296 ? 85.573 65.393 65.978 1.00 90.58 312 LEU C CA 1
ATOM 13303 C C . LEU C 1 296 ? 85.779 66.278 64.729 1.00 91.71 312 LEU C C 1
ATOM 13304 O O . LEU C 1 296 ? 84.821 66.853 64.205 1.00 83.16 312 LEU C O 1
ATOM 13309 N N . TYR C 1 297 ? 87.030 66.374 64.275 1.00 91.27 313 TYR C N 1
ATOM 13310 C CA . TYR C 1 297 ? 87.378 67.056 63.022 1.00 84.32 313 TYR C CA 1
ATOM 13311 C C . TYR C 1 297 ? 86.647 66.423 61.818 1.00 82.64 313 TYR C C 1
ATOM 13312 O O . TYR C 1 297 ? 86.027 67.146 61.029 1.00 74.52 313 TYR C O 1
ATOM 13321 N N . HIS C 1 298 ? 86.684 65.091 61.719 1.00 80.61 314 HIS C N 1
ATOM 13322 C CA . HIS C 1 298 ? 85.965 64.345 60.665 1.00 85.96 314 HIS C CA 1
ATOM 13323 C C . HIS C 1 298 ? 84.434 64.542 60.672 1.00 86.13 314 HIS C C 1
ATOM 13324 O O . HIS C 1 298 ? 83.793 64.414 59.632 1.00 83.88 314 HIS C O 1
ATOM 13331 N N . THR C 1 299 ? 83.850 64.818 61.835 1.00 88.21 315 THR C N 1
ATOM 13332 C CA . THR C 1 299 ? 82.428 65.183 61.910 1.00 90.15 315 THR C CA 1
ATOM 13333 C C . THR C 1 299 ? 82.144 66.615 61.393 1.00 87.37 315 THR C C 1
ATOM 13334 O O . THR C 1 299 ? 81.024 66.919 60.973 1.00 80.99 315 THR C O 1
ATOM 13336 N N . MET C 1 300 ? 83.159 67.478 61.416 1.00 83.64 316 MET C N 1
ATOM 13337 C CA . MET C 1 300 ? 82.995 68.905 61.144 1.00 87.39 316 MET C CA 1
ATOM 13338 C C . MET C 1 300 ? 83.405 69.364 59.729 1.00 84.06 316 MET C C 1
ATOM 13339 O O . MET C 1 300 ? 83.108 70.504 59.355 1.00 83.33 316 MET C O 1
ATOM 13344 N N . ILE C 1 301 ? 84.085 68.508 58.961 1.00 78.47 317 ILE C N 1
ATOM 13345 C CA . ILE C 1 301 ? 84.456 68.830 57.562 1.00 78.80 317 ILE C CA 1
ATOM 13346 C C . ILE C 1 301 ? 83.266 68.871 56.583 1.00 79.95 317 ILE C C 1
ATOM 13347 O O . ILE C 1 301 ? 83.331 69.541 55.552 1.00 87.74 317 ILE C O 1
ATOM 13352 N N . GLN C 1 302 ? 82.205 68.134 56.912 1.00 81.20 318 GLN C N 1
ATOM 13353 C CA . GLN C 1 302 ? 80.931 68.147 56.181 1.00 81.40 318 GLN C CA 1
ATOM 13354 C C . GLN C 1 302 ? 79.790 68.249 57.218 1.00 82.19 318 GLN C C 1
ATOM 13355 O O . GLN C 1 302 ? 80.068 68.116 58.411 1.00 82.77 318 GLN C O 1
ATOM 13361 N N . PRO C 1 303 ? 78.535 68.512 56.833 1.00 87.13 319 PRO C N 1
ATOM 13362 C CA . PRO C 1 303 ? 78.066 68.815 55.481 1.00 89.63 319 PRO C CA 1
ATOM 13363 C C . PRO C 1 303 ? 78.806 69.945 54.769 1.00 88.83 319 PRO C C 1
ATOM 13364 O O . PRO C 1 303 ? 79.396 70.802 55.426 1.00 85.77 319 PRO C O 1
ATOM 13368 N N . ASN C 1 304 ? 78.746 69.944 53.438 1.00 89.43 320 ASN C N 1
ATOM 13369 C CA . ASN C 1 304 ? 79.529 70.863 52.616 1.00 85.59 320 ASN C CA 1
ATOM 13370 C C . ASN C 1 304 ? 78.759 72.134 52.210 1.00 85.06 320 ASN C C 1
ATOM 13371 O O . ASN C 1 304 ? 77.611 72.067 51.751 1.00 76.14 320 ASN C O 1
ATOM 13376 N N . THR C 1 305 ? 79.401 73.285 52.413 1.00 85.74 321 THR C N 1
ATOM 13377 C CA . THR C 1 305 ? 78.867 74.586 52.002 1.00 93.50 321 THR C CA 1
ATOM 13378 C C . THR C 1 305 ? 78.757 74.649 50.477 1.00 92.67 321 THR C C 1
ATOM 13379 O O . THR C 1 305 ? 79.771 74.590 49.781 1.00 94.82 321 THR C O 1
ATOM 13383 N N . MET C 1 306 ? 77.527 74.762 49.977 1.00 90.44 322 MET C N 1
ATOM 13384 C CA . MET C 1 306 ? 77.258 74.841 48.534 1.00 91.31 322 MET C CA 1
ATOM 13385 C C . MET C 1 306 ? 77.013 76.281 48.055 1.00 86.66 322 MET C C 1
ATOM 13386 O O . MET C 1 306 ? 77.416 76.644 46.951 1.00 88.13 322 MET C O 1
ATOM 13391 N N . SER C 1 307 ? 76.345 77.087 48.879 1.00 83.02 323 SER C N 1
ATOM 13392 C CA . SER C 1 307 ? 76.090 78.494 48.556 1.00 79.48 323 SER C CA 1
ATOM 13393 C C . SER C 1 307 ? 77.378 79.335 48.477 1.00 73.72 323 SER C C 1
ATOM 13394 O O . SER C 1 307 ? 78.374 79.033 49.119 1.00 70.87 323 SER C O 1
ATOM 13397 N N . ASP C 1 308 ? 77.336 80.378 47.657 1.00 75.02 324 ASP C N 1
ATOM 13398 C CA . ASP C 1 308 ? 78.482 81.257 47.412 1.00 77.63 324 ASP C CA 1
ATOM 13399 C C . ASP C 1 308 ? 78.426 82.468 48.353 1.00 77.65 324 ASP C C 1
ATOM 13400 O O . ASP C 1 308 ? 77.468 82.620 49.119 1.00 74.82 324 ASP C O 1
ATOM 13405 N N . VAL C 1 309 ? 79.443 83.329 48.275 1.00 78.36 325 VAL C N 1
ATOM 13406 C CA . VAL C 1 309 ? 79.491 84.607 49.009 1.00 82.25 325 VAL C CA 1
ATOM 13407 C C . VAL C 1 309 ? 78.202 85.445 48.898 1.00 81.83 325 VAL C C 1
ATOM 13408 O O . VAL C 1 309 ? 77.811 86.098 49.867 1.00 87.94 325 VAL C O 1
ATOM 13410 N N . ASN C 1 310 ? 77.557 85.418 47.727 1.00 79.20 326 ASN C N 1
ATOM 13411 C CA . ASN C 1 310 ? 76.280 86.134 47.485 1.00 78.59 326 ASN C CA 1
ATOM 13412 C C . ASN C 1 310 ? 74.999 85.377 47.869 1.00 78.04 326 ASN C C 1
ATOM 13413 O O . ASN C 1 310 ? 73.891 85.920 47.744 1.00 72.80 326 ASN C O 1
ATOM 13418 N N . GLY C 1 311 ? 75.152 84.118 48.277 1.00 75.46 327 GLY C N 1
ATOM 13419 C CA . GLY C 1 311 ? 74.039 83.300 48.734 1.00 77.17 327 GLY C CA 1
ATOM 13420 C C . GLY C 1 311 ? 73.309 82.573 47.627 1.00 76.56 327 GLY C C 1
ATOM 13421 O O . GLY C 1 311 ? 72.109 82.330 47.749 1.00 78.73 327 GLY C O 1
ATOM 13422 N N . GLU C 1 312 ? 74.029 82.212 46.560 1.00 77.24 328 GLU C N 1
ATOM 13423 C CA . GLU C 1 312 ? 73.464 81.446 45.443 1.00 72.19 328 GLU C CA 1
ATOM 13424 C C . GLU C 1 312 ? 74.039 80.024 45.376 1.00 72.29 328 GLU C C 1
ATOM 13425 O O . GLU C 1 312 ? 75.228 79.789 45.613 1.00 68.19 328 GLU C O 1
ATOM 13431 N N . TYR C 1 313 ? 73.173 79.093 45.001 1.00 72.00 329 TYR C N 1
ATOM 13432 C CA . TYR C 1 313 ? 73.471 77.667 44.981 1.00 66.99 329 TYR C CA 1
ATOM 13433 C C . TYR C 1 313 ? 72.625 77.027 43.869 1.00 68.51 329 TYR C C 1
ATOM 13434 O O . TYR C 1 313 ? 71.642 77.626 43.426 1.00 71.62 329 TYR C O 1
ATOM 13443 N N . MET C 1 314 ? 72.979 75.819 43.438 1.00 66.54 330 MET C N 1
ATOM 13444 C CA . MET C 1 314 ? 72.118 75.061 42.536 1.00 70.05 330 MET C CA 1
ATOM 13445 C C . MET C 1 314 ? 71.148 74.187 43.329 1.00 70.94 330 MET C C 1
ATOM 13446 O O . MET C 1 314 ? 71.559 73.257 44.024 1.00 79.07 330 MET C O 1
ATOM 13451 N N . ALA C 1 315 ? 69.858 74.476 43.200 1.00 69.47 331 ALA C N 1
ATOM 13452 C CA . ALA C 1 315 ? 68.814 73.677 43.846 1.00 72.66 331 ALA C CA 1
ATOM 13453 C C . ALA C 1 315 ? 68.630 72.293 43.203 1.00 70.93 331 ALA C C 1
ATOM 13454 O O . ALA C 1 315 ? 69.238 71.972 42.177 1.00 67.57 331 ALA C O 1
ATOM 13456 N N . ALA C 1 316 ? 67.776 71.487 43.829 1.00 73.99 332 ALA C N 1
ATOM 13457 C CA . ALA C 1 316 ? 67.477 70.130 43.370 1.00 77.54 332 ALA C CA 1
ATOM 13458 C C . ALA C 1 316 ? 66.664 70.076 42.066 1.00 76.31 332 ALA C C 1
ATOM 13459 O O . ALA C 1 316 ? 66.648 69.034 41.407 1.00 75.02 332 ALA C O 1
ATOM 13461 N N . ASP C 1 317 ? 65.981 71.172 41.709 1.00 70.74 333 ASP C N 1
ATOM 13462 C CA . ASP C 1 317 ? 65.399 71.320 40.357 1.00 67.74 333 ASP C CA 1
ATOM 13463 C C . ASP C 1 317 ? 66.386 71.858 39.294 1.00 69.18 333 ASP C C 1
ATOM 13464 O O . ASP C 1 317 ? 65.975 72.131 38.165 1.00 74.46 333 ASP C O 1
ATOM 13469 N N . TYR C 1 318 ? 67.661 72.025 39.669 1.00 65.91 334 TYR C N 1
ATOM 13470 C CA . TYR C 1 318 ? 68.734 72.521 38.794 1.00 64.80 334 TYR C CA 1
ATOM 13471 C C . TYR C 1 318 ? 68.596 73.984 38.351 1.00 65.49 334 TYR C C 1
ATOM 13472 O O . TYR C 1 318 ? 69.321 74.422 37.463 1.00 71.96 334 TYR C O 1
ATOM 13481 N N . THR C 1 319 ? 67.701 74.738 38.993 1.00 68.44 335 THR C N 1
ATOM 13482 C CA . THR C 1 319 ? 67.597 76.184 38.801 1.00 66.08 335 THR C CA 1
ATOM 13483 C C . THR C 1 319 ? 68.500 76.844 39.834 1.00 65.00 335 THR C C 1
ATOM 13484 O O . THR C 1 319 ? 68.593 76.369 40.962 1.00 68.10 335 THR C O 1
ATOM 13488 N N . THR C 1 320 ? 69.173 77.919 39.451 1.00 61.54 336 THR C N 1
ATOM 13489 C CA . THR C 1 320 ? 69.952 78.704 40.400 1.00 63.91 336 THR C CA 1
ATOM 13490 C C . THR C 1 320 ? 69.005 79.505 41.306 1.00 67.65 336 THR C C 1
ATOM 13491 O O . THR C 1 320 ? 68.122 80.224 40.814 1.00 65.16 336 THR C O 1
ATOM 13495 N N . ARG C 1 321 ? 69.213 79.388 42.621 1.00 67.59 337 ARG C N 1
ATOM 13496 C CA . ARG C 1 321 ? 68.384 80.069 43.614 1.00 65.69 337 ARG C CA 1
ATOM 13497 C C . ARG C 1 321 ? 69.236 80.858 44.616 1.00 67.27 337 ARG C C 1
ATOM 13498 O O . ARG C 1 321 ? 70.463 80.784 44.578 1.00 63.80 337 ARG C O 1
ATOM 13506 N N . LYS C 1 322 ? 68.570 81.661 45.453 1.00 73.71 338 LYS C N 1
ATOM 13507 C CA . LYS C 1 322 ? 69.222 82.517 46.459 1.00 77.47 338 LYS C CA 1
ATOM 13508 C C . LYS C 1 322 ? 68.710 82.184 47.862 1.00 82.15 338 LYS C C 1
ATOM 13509 O O . LYS C 1 322 ? 67.520 81.905 48.038 1.00 83.11 338 LYS C O 1
ATOM 13511 N N . VAL C 1 323 ? 69.607 82.216 48.848 1.00 86.19 339 VAL C N 1
ATOM 13512 C CA . VAL C 1 323 ? 69.229 82.113 50.280 1.00 90.48 339 VAL C CA 1
ATOM 13513 C C . VAL C 1 323 ? 69.238 83.513 50.915 1.00 94.20 339 VAL C C 1
ATOM 13514 O O . VAL C 1 323 ? 69.710 84.473 50.295 1.00 98.56 339 VAL C O 1
ATOM 13518 N N . ALA C 1 324 ? 68.721 83.630 52.140 1.00 97.62 340 ALA C N 1
ATOM 13519 C CA . ALA C 1 324 ? 68.664 84.931 52.842 1.00 96.08 340 ALA C CA 1
ATOM 13520 C C . ALA C 1 324 ? 70.056 85.449 53.248 1.00 93.19 340 ALA C C 1
ATOM 13521 O O . ALA C 1 324 ? 71.028 84.683 53.282 1.00 80.51 340 ALA C O 1
ATOM 13523 N N . ASN C 1 325 ? 70.136 86.752 53.539 1.00 96.53 341 ASN C N 1
ATOM 13524 C CA . ASN C 1 325 ? 71.419 87.438 53.805 1.00 100.26 341 ASN C CA 1
ATOM 13525 C C . ASN C 1 325 ? 72.312 86.716 54.821 1.00 100.52 341 ASN C C 1
ATOM 13526 O O . ASN C 1 325 ? 73.503 86.523 54.567 1.00 96.62 341 ASN C O 1
ATOM 13528 N N . ASN C 1 326 ? 71.713 86.310 55.947 1.00 98.57 342 ASN C N 1
ATOM 13529 C CA . ASN C 1 326 ? 72.396 85.565 57.017 1.00 96.91 342 ASN C CA 1
ATOM 13530 C C . ASN C 1 326 ? 71.968 84.086 57.061 1.00 94.87 342 ASN C C 1
ATOM 13531 O O . ASN C 1 326 ? 71.431 83.614 58.072 1.00 95.50 342 ASN C O 1
ATOM 13533 N N . GLU C 1 327 ? 72.195 83.381 55.947 1.00 86.99 343 GLU C N 1
ATOM 13534 C CA . GLU C 1 327 ? 71.926 81.937 55.819 1.00 79.73 343 GLU C CA 1
ATOM 13535 C C . GLU C 1 327 ? 73.055 81.284 55.038 1.00 76.37 343 GLU C C 1
ATOM 13536 O O . GLU C 1 327 ? 73.915 81.980 54.495 1.00 74.35 343 GLU C O 1
ATOM 13542 N N . THR C 1 328 ? 73.045 79.947 55.011 1.00 75.18 344 THR C N 1
ATOM 13543 C CA . THR C 1 328 ? 73.963 79.131 54.194 1.00 75.20 344 THR C CA 1
ATOM 13544 C C . THR C 1 328 ? 73.275 77.825 53.759 1.00 78.28 344 THR C C 1
ATOM 13545 O O . THR C 1 328 ? 72.701 77.113 54.590 1.00 79.42 344 THR C O 1
ATOM 13549 N N . HIS C 1 329 ? 73.329 77.537 52.455 1.00 77.45 345 HIS C N 1
ATOM 13550 C CA . HIS C 1 329 ? 72.850 76.274 51.886 1.00 74.95 345 HIS C CA 1
ATOM 13551 C C . HIS C 1 329 ? 73.944 75.219 51.989 1.00 73.53 345 HIS C C 1
ATOM 13552 O O . HIS C 1 329 ? 75.068 75.442 51.516 1.00 78.07 345 HIS C O 1
ATOM 13559 N N . TYR C 1 330 ? 73.614 74.081 52.597 1.00 67.43 346 TYR C N 1
ATOM 13560 C CA . TYR C 1 330 ? 74.532 72.943 52.670 1.00 71.32 346 TYR C CA 1
ATOM 13561 C C . TYR C 1 330 ? 74.028 71.770 51.842 1.00 66.73 346 TYR C C 1
ATOM 13562 O O . TYR C 1 330 ? 72.862 71.721 51.465 1.00 70.41 346 TYR C O 1
ATOM 13571 N N . THR C 1 331 ? 74.933 70.845 51.546 1.00 65.44 347 THR C N 1
ATOM 13572 C CA . THR C 1 331 ? 74.593 69.534 50.962 1.00 63.86 347 THR C CA 1
ATOM 13573 C C . THR C 1 331 ? 75.569 68.515 51.578 1.00 67.76 347 THR C C 1
ATOM 13574 O O . THR C 1 331 ? 76.235 68.845 52.554 1.00 71.74 347 THR C O 1
ATOM 13578 N N . THR C 1 332 ? 75.659 67.308 51.012 1.00 70.67 348 THR C N 1
ATOM 13579 C CA . THR C 1 332 ? 76.460 66.202 51.575 1.00 71.66 348 THR C CA 1
ATOM 13580 C C . THR C 1 332 ? 75.740 65.692 52.820 1.00 72.73 348 THR C C 1
ATOM 13581 O O . THR C 1 332 ? 76.205 65.871 53.942 1.00 68.52 348 THR C O 1
ATOM 13585 N N . PHE C 1 333 ? 74.570 65.099 52.585 1.00 78.49 349 PHE C N 1
ATOM 13586 C CA . PHE C 1 333 ? 73.735 64.508 53.631 1.00 79.80 349 PHE C CA 1
ATOM 13587 C C . PHE C 1 333 ? 73.749 62.982 53.481 1.00 80.85 349 PHE C C 1
ATOM 13588 O O . PHE C 1 333 ? 72.923 62.399 52.769 1.00 79.18 349 PHE C O 1
ATOM 13590 N N . SER C 1 334 ? 74.711 62.346 54.148 1.00 84.97 350 SER C N 1
ATOM 13591 C CA . SER C 1 334 ? 74.858 60.891 54.120 1.00 83.30 350 SER C CA 1
ATOM 13592 C C . SER C 1 334 ? 73.955 60.305 55.195 1.00 85.11 350 SER C C 1
ATOM 13593 O O . SER C 1 334 ? 74.428 59.716 56.177 1.00 81.09 350 SER C O 1
ATOM 13596 N N . LEU C 1 335 ? 72.647 60.455 54.968 1.00 87.74 351 LEU C N 1
ATOM 13597 C CA . LEU C 1 335 ? 71.644 60.393 56.038 1.00 93.50 351 LEU C CA 1
ATOM 13598 C C . LEU C 1 335 ? 71.465 59.022 56.667 1.00 93.58 351 LEU C C 1
ATOM 13599 O O . LEU C 1 335 ? 71.405 58.932 57.880 1.00 91.64 351 LEU C O 1
ATOM 13604 N N . TRP C 1 336 ? 71.413 57.965 55.855 1.00 95.38 352 TRP C N 1
ATOM 13605 C CA . TRP C 1 336 ? 71.313 56.583 56.365 1.00 94.96 352 TRP C CA 1
ATOM 13606 C C . TRP C 1 336 ? 72.346 56.272 57.465 1.00 95.50 352 TRP C C 1
ATOM 13607 O O . TRP C 1 336 ? 72.081 55.454 58.354 1.00 94.37 352 TRP C O 1
ATOM 13618 N N . ASP C 1 337 ? 73.504 56.934 57.403 1.00 91.61 353 ASP C N 1
ATOM 13619 C CA . ASP C 1 337 ? 74.551 56.804 58.417 1.00 87.15 353 ASP C CA 1
ATOM 13620 C C . ASP C 1 337 ? 74.383 57.878 59.483 1.00 86.10 353 ASP C C 1
ATOM 13621 O O . ASP C 1 337 ? 74.078 57.578 60.634 1.00 83.14 353 ASP C O 1
ATOM 13626 N N . THR C 1 338 ? 74.529 59.130 59.060 1.00 87.26 354 THR C N 1
ATOM 13627 C CA . THR C 1 338 ? 74.731 60.263 59.961 1.00 87.15 354 THR C CA 1
ATOM 13628 C C . THR C 1 338 ? 73.560 60.581 60.906 1.00 88.61 354 THR C C 1
ATOM 13629 O O . THR C 1 338 ? 73.781 61.193 61.958 1.00 83.47 354 THR C O 1
ATOM 13633 N N . PHE C 1 339 ? 72.339 60.149 60.562 1.00 86.26 355 PHE C N 1
ATOM 13634 C CA . PHE C 1 339 ? 71.169 60.360 61.447 1.00 91.27 355 PHE C CA 1
ATOM 13635 C C . PHE C 1 339 ? 71.305 59.636 62.794 1.00 88.86 355 PHE C C 1
ATOM 13636 O O . PHE C 1 339 ? 70.682 60.039 63.785 1.00 84.50 355 PHE C O 1
ATOM 13644 N N . ARG C 1 340 ? 72.101 58.569 62.806 1.00 82.57 356 ARG C N 1
ATOM 13645 C CA . ARG C 1 340 ? 72.345 57.777 64.006 1.00 87.83 356 ARG C CA 1
ATOM 13646 C C . ARG C 1 340 ? 73.071 58.568 65.110 1.00 83.58 356 ARG C C 1
ATOM 13647 O O . ARG C 1 340 ? 72.518 58.741 66.201 1.00 80.42 356 ARG C O 1
ATOM 13655 N N . ALA C 1 341 ? 74.273 59.065 64.804 1.00 82.51 357 ALA C N 1
ATOM 13656 C CA . ALA C 1 341 ? 75.125 59.787 65.777 1.00 83.24 357 ALA C CA 1
ATOM 13657 C C . ALA C 1 341 ? 75.472 61.233 65.382 1.00 86.07 357 ALA C C 1
ATOM 13658 O O . ALA C 1 341 ? 75.290 62.164 66.186 1.00 77.66 357 ALA C O 1
ATOM 13660 N N . SER C 1 342 ? 75.982 61.409 64.158 1.00 87.58 358 SER C N 1
ATOM 13661 C CA . SER C 1 342 ? 76.464 62.716 63.665 1.00 84.64 358 SER C CA 1
ATOM 13662 C C . SER C 1 342 ? 75.497 63.876 63.908 1.00 82.99 358 SER C C 1
ATOM 13663 O O . SER C 1 342 ? 75.906 64.940 64.394 1.00 76.89 358 SER C O 1
ATOM 13666 N N . HIS C 1 343 ? 74.221 63.649 63.584 1.00 82.64 359 HIS C N 1
ATOM 13667 C CA . HIS C 1 343 ? 73.190 64.693 63.677 1.00 84.64 359 HIS C CA 1
ATOM 13668 C C . HIS C 1 343 ? 72.744 65.030 65.100 1.00 82.89 359 HIS C C 1
ATOM 13669 O O . HIS C 1 343 ? 72.559 66.209 65.410 1.00 75.22 359 HIS C O 1
ATOM 13676 N N . PRO C 1 344 ? 72.551 64.010 65.959 1.00 87.21 360 PRO C N 1
ATOM 13677 C CA . PRO C 1 344 ? 72.474 64.311 67.395 1.00 85.23 360 PRO C CA 1
ATOM 13678 C C . PRO C 1 344 ? 73.722 65.053 67.925 1.00 83.29 360 PRO C C 1
ATOM 13679 O O . PRO C 1 344 ? 73.571 65.976 68.731 1.00 83.14 360 PRO C O 1
ATOM 13683 N N . LEU C 1 345 ? 74.925 64.681 67.462 1.00 80.13 361 LEU C N 1
ATOM 13684 C CA . LEU C 1 345 ? 76.154 65.415 67.822 1.00 77.63 361 LEU C CA 1
ATOM 13685 C C . LEU C 1 345 ? 76.117 66.886 67.382 1.00 86.42 361 LEU C C 1
ATOM 13686 O O . LEU C 1 345 ? 76.543 67.768 68.139 1.00 88.45 361 LEU C O 1
ATOM 13691 N N . TYR C 1 346 ? 75.608 67.151 66.176 1.00 85.22 362 TYR C N 1
ATOM 13692 C CA . TYR C 1 346 ? 75.476 68.536 65.704 1.00 90.82 362 TYR C CA 1
ATOM 13693 C C . TYR C 1 346 ? 74.481 69.349 66.544 1.00 92.46 362 TYR C C 1
ATOM 13694 O O . TYR C 1 346 ? 74.677 70.553 66.699 1.00 93.45 362 TYR C O 1
ATOM 13703 N N . THR C 1 347 ? 73.433 68.710 67.082 1.00 96.90 363 THR C N 1
ATOM 13704 C CA . THR C 1 347 ? 72.473 69.398 67.979 1.00 102.40 363 THR C CA 1
ATOM 13705 C C . THR C 1 347 ? 73.105 69.872 69.298 1.00 104.65 363 THR C C 1
ATOM 13706 O O . THR C 1 347 ? 72.621 70.835 69.909 1.00 103.62 363 THR C O 1
ATOM 13710 N N . LEU C 1 348 ? 74.165 69.191 69.735 1.00 103.67 364 LEU C N 1
ATOM 13711 C CA . LEU C 1 348 ? 74.953 69.642 70.882 1.00 102.42 364 LEU C CA 1
ATOM 13712 C C . LEU C 1 348 ? 75.878 70.799 70.493 1.00 101.52 364 LEU C C 1
ATOM 13713 O O . LEU C 1 348 ? 75.835 71.860 71.121 1.00 105.61 364 LEU C O 1
ATOM 13718 N N . LEU C 1 349 ? 76.682 70.602 69.446 1.00 96.90 365 LEU C N 1
ATOM 13719 C CA . LEU C 1 349 ? 77.792 71.516 69.119 1.00 98.06 365 LEU C CA 1
ATOM 13720 C C . LEU C 1 349 ? 77.506 72.631 68.100 1.00 99.68 365 LEU C C 1
ATOM 13721 O O . LEU C 1 349 ? 78.216 73.640 68.087 1.00 96.69 365 LEU C O 1
ATOM 13726 N N . GLU C 1 350 ? 76.499 72.446 67.245 1.00 106.10 366 GLU C N 1
ATOM 13727 C CA . GLU C 1 350 ? 76.296 73.295 66.059 1.00 104.97 366 GLU C CA 1
ATOM 13728 C C . GLU C 1 350 ? 74.820 73.635 65.791 1.00 110.33 366 GLU C C 1
ATOM 13729 O O . GLU C 1 350 ? 74.328 73.420 64.680 1.00 103.31 366 GLU C O 1
ATOM 13735 N N . PRO C 1 351 ? 74.118 74.206 66.794 1.00 117.29 367 PRO C N 1
ATOM 13736 C CA . PRO C 1 351 ? 72.676 74.476 66.652 1.00 120.21 367 PRO C CA 1
ATOM 13737 C C . PRO C 1 351 ? 72.314 75.569 65.624 1.00 118.01 367 PRO C C 1
ATOM 13738 O O . PRO C 1 351 ? 71.165 75.630 65.182 1.00 116.34 367 PRO C O 1
ATOM 13742 N N . GLU C 1 352 ? 73.286 76.409 65.260 1.00 116.44 368 GLU C N 1
ATOM 13743 C CA . GLU C 1 352 ? 73.104 77.433 64.212 1.00 112.66 368 GLU C CA 1
ATOM 13744 C C . GLU C 1 352 ? 73.101 76.733 62.845 1.00 101.63 368 GLU C C 1
ATOM 13745 O O . GLU C 1 352 ? 72.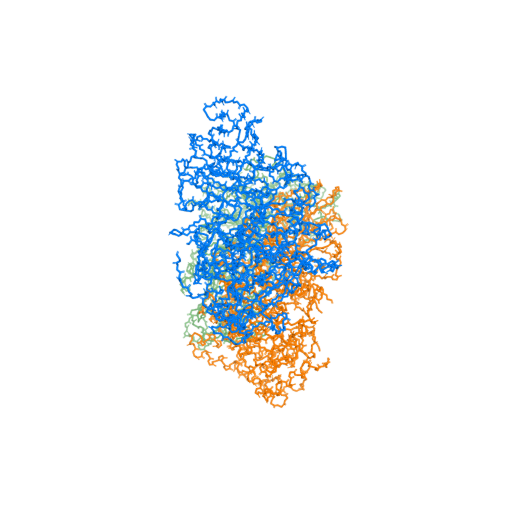174 76.907 62.043 1.00 90.43 368 GLU C O 1
ATOM 13751 N N . ARG C 1 353 ? 74.155 75.947 62.607 1.00 89.46 369 ARG C N 1
ATOM 13752 C CA . ARG C 1 353 ? 74.319 75.181 61.373 1.00 83.04 369 ARG C CA 1
ATOM 13753 C C . ARG C 1 353 ? 73.235 74.145 61.152 1.00 80.94 369 ARG C C 1
ATOM 13754 O O . ARG C 1 353 ? 72.848 73.915 60.014 1.00 87.22 369 ARG C O 1
ATOM 13762 N N . VAL C 1 354 ? 72.762 73.516 62.227 1.00 83.88 370 VAL C N 1
ATOM 13763 C CA . VAL C 1 354 ? 71.674 72.516 62.153 1.00 85.17 370 VAL C CA 1
ATOM 13764 C C . VAL C 1 354 ? 70.387 73.118 61.563 1.00 82.24 370 VAL C C 1
ATOM 13765 O O . VAL C 1 354 ? 69.719 72.468 60.750 1.00 80.35 370 VAL C O 1
ATOM 13769 N N . THR C 1 355 ? 70.059 74.348 61.964 1.00 81.81 371 THR C N 1
ATOM 13770 C CA . THR C 1 355 ? 68.938 75.099 61.375 1.00 84.93 371 THR C CA 1
ATOM 13771 C C . THR C 1 355 ? 69.149 75.311 59.862 1.00 82.30 371 THR C C 1
ATOM 13772 O O . THR C 1 355 ? 68.207 75.169 59.083 1.00 77.10 371 THR C O 1
ATOM 13776 N N . ASP C 1 356 ? 70.378 75.647 59.464 1.00 81.51 372 ASP C N 1
ATOM 13777 C CA . ASP C 1 356 ? 70.746 75.731 58.044 1.00 83.38 372 ASP C CA 1
ATOM 13778 C C . ASP C 1 356 ? 70.662 74.383 57.324 1.00 84.53 372 ASP C C 1
ATOM 13779 O O . ASP C 1 356 ? 70.184 74.329 56.183 1.00 83.82 372 ASP C O 1
ATOM 13784 N N . PHE C 1 357 ? 71.129 73.317 57.984 1.00 81.81 373 PHE C N 1
ATOM 13785 C CA . PHE C 1 357 ? 71.044 71.961 57.439 1.00 81.68 373 PHE C CA 1
ATOM 13786 C C . PHE C 1 357 ? 69.585 71.557 57.247 1.00 83.35 373 PHE C C 1
ATOM 13787 O O . PHE C 1 357 ? 69.227 70.982 56.219 1.00 89.30 373 PHE C O 1
ATOM 13795 N N . VAL C 1 358 ? 68.749 71.849 58.240 1.00 81.42 374 VAL C N 1
ATOM 13796 C CA . VAL C 1 358 ? 67.313 71.541 58.167 1.00 80.59 374 VAL C CA 1
ATOM 13797 C C . VAL C 1 358 ? 66.626 72.335 57.043 1.00 78.62 374 VAL C C 1
ATOM 13798 O O . VAL C 1 358 ? 65.769 71.803 56.333 1.00 72.81 374 VAL C O 1
ATOM 13802 N N . LYS C 1 359 ? 67.005 73.598 56.886 1.00 79.67 375 LYS C N 1
ATOM 13803 C CA . LYS C 1 359 ? 66.510 74.407 55.771 1.00 83.09 375 LYS C CA 1
ATOM 13804 C C . LYS C 1 359 ? 66.951 73.811 54.425 1.00 82.88 375 LYS C C 1
ATOM 13805 O O . LYS C 1 359 ? 66.131 73.663 53.514 1.00 82.33 375 LYS C O 1
ATOM 13811 N N . SER C 1 360 ? 68.233 73.446 54.327 1.00 81.81 376 SER C N 1
ATOM 13812 C CA . SER C 1 360 ? 68.780 72.792 53.131 1.00 81.00 376 SER C CA 1
ATOM 13813 C C . SER C 1 360 ? 67.975 71.554 52.758 1.00 80.31 376 SER C C 1
ATOM 13814 O O . SER C 1 360 ? 67.586 71.399 51.609 1.00 86.49 376 SER C O 1
ATOM 13817 N N . MET C 1 361 ? 67.693 70.705 53.740 1.00 84.95 377 MET C N 1
ATOM 13818 C CA . MET C 1 361 ? 66.914 69.479 53.508 1.00 87.88 377 MET C CA 1
ATOM 13819 C C . MET C 1 361 ? 65.481 69.783 53.078 1.00 86.74 377 MET C C 1
ATOM 13820 O O . MET C 1 361 ? 64.950 69.127 52.179 1.00 81.54 377 MET C O 1
ATOM 13825 N N . ILE C 1 362 ? 64.873 70.789 53.707 1.00 88.55 378 ILE C N 1
ATOM 13826 C CA . ILE C 1 362 ? 63.522 71.242 53.346 1.00 88.50 378 ILE C CA 1
ATOM 13827 C C . ILE C 1 362 ? 63.483 71.810 51.912 1.00 85.67 378 ILE C C 1
ATOM 13828 O O . ILE C 1 362 ? 62.467 71.658 51.223 1.00 77.55 378 ILE C O 1
ATOM 13833 N N . ARG C 1 363 ? 64.577 72.433 51.461 1.00 82.50 379 ARG C N 1
ATOM 13834 C CA . ARG C 1 363 ? 64.637 72.989 50.100 1.00 82.85 379 ARG C CA 1
ATOM 13835 C C . ARG C 1 363 ? 64.470 71.915 49.017 1.00 80.75 379 ARG C C 1
ATOM 13836 O O . ARG C 1 363 ? 63.734 72.126 48.047 1.00 74.72 379 ARG C O 1
ATOM 13844 N N . GLN C 1 364 ? 65.119 70.763 49.193 1.00 75.48 380 GLN C N 1
ATOM 13845 C CA . GLN C 1 364 ? 64.888 69.644 48.291 1.00 73.50 380 GLN C CA 1
ATOM 13846 C C . GLN C 1 364 ? 63.415 69.226 48.287 1.00 76.07 380 GLN C C 1
ATOM 13847 O O . GLN C 1 364 ? 62.908 68.851 47.240 1.00 81.05 380 GLN C O 1
ATOM 13853 N N . TYR C 1 365 ? 62.729 69.270 49.430 1.00 76.46 381 TYR C N 1
ATOM 13854 C CA . TYR C 1 365 ? 61.287 68.989 49.427 1.00 76.50 381 TYR C CA 1
ATOM 13855 C C . TYR C 1 365 ? 60.542 69.979 48.508 1.00 79.28 381 TYR C C 1
ATOM 13856 O O . TYR C 1 365 ? 59.790 69.560 47.625 1.00 82.80 381 TYR C O 1
ATOM 13865 N N . GLU C 1 366 ? 60.762 71.277 48.708 1.00 81.35 382 GLU C N 1
ATOM 13866 C CA . GLU C 1 366 ? 59.999 72.311 47.982 1.00 86.94 382 GLU C CA 1
ATOM 13867 C C . GLU C 1 366 ? 60.259 72.305 46.464 1.00 83.60 382 GLU C C 1
ATOM 13868 O O . GLU C 1 366 ? 59.370 72.663 45.685 1.00 80.05 382 GLU C O 1
ATOM 13874 N N . TYR C 1 367 ? 61.451 71.865 46.057 1.00 79.32 383 TYR C N 1
ATOM 13875 C CA . TYR C 1 367 ? 61.862 71.873 44.652 1.00 79.19 383 TYR C CA 1
ATOM 13876 C C . TYR C 1 367 ? 61.794 70.512 43.961 1.00 79.28 383 TYR C C 1
ATOM 13877 O O . TYR C 1 367 ? 61.395 70.450 42.796 1.00 76.75 383 TYR C O 1
ATOM 13886 N N . TYR C 1 368 ? 62.144 69.438 44.680 1.00 80.73 384 TYR C N 1
ATOM 13887 C CA . TYR C 1 368 ? 62.164 68.060 44.144 1.00 78.09 384 TYR C CA 1
ATOM 13888 C C . TYR C 1 368 ? 60.913 67.209 44.463 1.00 81.89 384 TYR C C 1
ATOM 13889 O O . TYR C 1 368 ? 60.590 66.273 43.719 1.00 81.83 384 TYR C O 1
ATOM 13898 N N . GLY C 1 369 ? 60.222 67.522 45.559 1.00 84.26 385 GLY C N 1
ATOM 13899 C CA . GLY C 1 369 ? 58.983 66.822 45.936 1.00 85.86 385 GLY C CA 1
ATOM 13900 C C . GLY C 1 369 ? 59.045 66.142 47.294 1.00 85.48 385 GLY C C 1
ATOM 13901 O O . GLY C 1 369 ? 58.013 65.983 47.956 1.00 81.86 385 GLY C O 1
ATOM 13902 N N . TYR C 1 370 ? 60.249 65.733 47.702 1.00 82.96 386 TYR C N 1
ATOM 13903 C CA . TYR C 1 370 ? 60.455 65.051 48.978 1.00 79.76 386 TYR C CA 1
ATOM 13904 C C . TYR C 1 370 ? 61.854 65.278 49.548 1.00 76.63 386 TYR C C 1
ATOM 13905 O O . TYR C 1 370 ? 62.782 65.686 48.837 1.00 74.02 386 TYR C O 1
ATOM 13914 N N . LEU C 1 371 ? 61.972 65.000 50.846 1.00 77.45 387 LEU C N 1
ATOM 13915 C CA . LEU C 1 371 ? 63.191 65.251 51.622 1.00 75.71 387 LEU C CA 1
ATOM 13916 C C . LEU C 1 371 ? 64.321 64.323 51.176 1.00 72.20 387 LEU C C 1
ATOM 13917 O O . LEU C 1 371 ? 64.050 63.253 50.602 1.00 67.23 387 LEU C O 1
ATOM 13922 N N . PRO C 1 372 ? 65.589 64.714 51.437 1.00 70.64 388 PRO C N 1
ATOM 13923 C CA . PRO C 1 372 ? 66.689 63.866 50.957 1.00 71.15 388 PRO C CA 1
ATOM 13924 C C . PRO C 1 372 ? 66.744 62.485 51.624 1.00 77.19 388 PRO C C 1
ATOM 13925 O O . PRO C 1 372 ? 66.323 62.313 52.780 1.00 81.94 388 PRO C O 1
ATOM 13929 N N . ILE C 1 373 ? 67.234 61.522 50.852 1.00 76.43 389 ILE C N 1
ATOM 13930 C CA . ILE C 1 373 ? 67.477 60.155 51.294 1.00 79.74 389 ILE C CA 1
ATOM 13931 C C . ILE C 1 373 ? 68.993 59.944 51.381 1.00 81.45 389 ILE C C 1
ATOM 13932 O O . ILE C 1 373 ? 69.490 59.369 52.352 1.00 94.85 389 ILE C O 1
ATOM 13937 N N . TRP C 1 374 ? 69.713 60.397 50.360 1.00 77.69 390 TRP C N 1
ATOM 13938 C CA . TRP C 1 374 ? 71.160 60.554 50.421 1.00 79.85 390 TRP C CA 1
ATOM 13939 C C . TRP C 1 374 ? 71.502 61.702 49.472 1.00 81.84 390 TRP C C 1
ATOM 13940 O O . TRP C 1 374 ? 71.276 61.588 48.260 1.00 77.30 390 TRP C O 1
ATOM 13951 N N . GLN C 1 375 ? 72.020 62.808 50.008 1.00 84.91 391 GLN C N 1
ATOM 13952 C CA . GLN C 1 375 ? 72.273 64.001 49.183 1.00 85.26 391 GLN C CA 1
ATOM 13953 C C . GLN C 1 375 ? 73.758 64.271 48.881 1.00 84.47 391 GLN C C 1
ATOM 13954 O O . GLN C 1 375 ? 74.649 64.011 49.688 1.00 79.36 391 GLN C O 1
ATOM 13960 N N . LEU C 1 376 ? 73.974 64.815 47.685 1.00 89.57 392 LEU C N 1
ATOM 13961 C CA . LEU C 1 376 ? 75.285 65.024 47.103 1.00 82.51 392 LEU C CA 1
ATOM 13962 C C . LEU C 1 376 ? 75.156 66.133 46.072 1.00 78.94 392 LEU C C 1
ATOM 13963 O O . LEU C 1 376 ? 74.345 66.021 45.154 1.00 71.85 392 LEU C O 1
ATOM 13968 N N . TRP C 1 377 ? 75.934 67.202 46.237 1.00 79.74 393 TRP C N 1
ATOM 13969 C CA . TRP C 1 377 ? 75.907 68.352 45.322 1.00 78.02 393 TRP C CA 1
ATOM 13970 C C . TRP C 1 377 ? 74.463 68.760 44.967 1.00 73.10 393 TRP C C 1
ATOM 13971 O O . TRP C 1 377 ? 74.062 68.773 43.804 1.00 70.80 393 TRP C O 1
ATOM 13982 N N . GLY C 1 378 ? 73.678 69.023 46.007 1.00 70.53 394 GLY C N 1
ATOM 13983 C CA . GLY C 1 378 ? 72.348 69.626 45.892 1.00 69.24 394 GLY C CA 1
ATOM 13984 C C . GLY C 1 378 ? 71.205 68.731 45.441 1.00 70.81 394 GLY C C 1
ATOM 13985 O O . GLY C 1 378 ? 70.069 69.220 45.284 1.00 68.61 394 GLY C O 1
ATOM 13986 N N . GLN C 1 379 ? 71.483 67.434 45.252 1.00 68.91 395 GLN C N 1
ATOM 13987 C CA . GLN C 1 379 ? 70.542 66.519 44.602 1.00 69.09 395 GLN C CA 1
ATOM 13988 C C . GLN C 1 379 ? 70.662 65.088 45.143 1.00 73.51 395 GLN C C 1
ATOM 13989 O O . GLN C 1 379 ? 71.738 64.641 45.563 1.00 63.67 395 GLN C O 1
ATOM 13995 N N . ASP C 1 380 ? 69.543 64.373 45.066 1.00 80.46 396 ASP C N 1
ATOM 13996 C CA . ASP C 1 380 ? 69.367 63.072 45.701 1.00 83.35 396 ASP C CA 1
ATOM 13997 C C . ASP C 1 380 ? 69.788 61.943 44.765 1.00 83.78 396 ASP C C 1
ATOM 13998 O O . ASP C 1 380 ? 69.321 61.873 43.633 1.00 88.64 396 ASP C O 1
ATOM 14003 N N . ASN C 1 381 ? 70.644 61.048 45.253 1.00 85.63 397 ASN C N 1
ATOM 14004 C CA . ASN C 1 381 ? 71.040 59.844 44.501 1.00 81.58 397 ASN C CA 1
ATOM 14005 C C . ASN C 1 381 ? 70.459 58.542 45.080 1.00 78.74 397 ASN C C 1
ATOM 14006 O O . ASN C 1 381 ? 70.873 57.452 44.683 1.00 71.70 397 ASN C O 1
ATOM 14011 N N . TYR C 1 382 ? 69.517 58.664 46.021 1.00 80.97 398 TYR C N 1
ATOM 14012 C CA . TYR C 1 382 ? 68.718 57.530 46.534 1.00 88.92 398 TYR C CA 1
ATOM 14013 C C . TYR C 1 382 ? 69.509 56.347 47.172 1.00 90.64 398 TYR C C 1
ATOM 14014 O O . TYR C 1 382 ? 68.969 55.234 47.314 1.00 83.76 398 TYR C O 1
ATOM 14023 N N . CYS C 1 383 ? 70.761 56.587 47.579 1.00 90.60 399 CYS C N 1
ATOM 14024 C CA . CYS C 1 383 ? 71.604 55.524 48.133 1.00 90.37 399 CYS C CA 1
ATOM 14025 C C . CYS C 1 383 ? 71.059 55.073 49.492 1.00 90.32 399 CYS C C 1
ATOM 14026 O O . CYS C 1 383 ? 70.575 55.899 50.277 1.00 95.15 399 CYS C O 1
ATOM 14029 N N . MET C 1 384 ? 71.128 53.764 49.740 1.00 86.32 400 MET C N 1
ATOM 14030 C CA . MET C 1 384 ? 70.579 53.129 50.953 1.00 85.94 400 MET C CA 1
ATOM 14031 C C . MET C 1 384 ? 69.044 53.196 51.030 1.00 85.69 400 MET C C 1
ATOM 14032 O O . MET C 1 384 ? 68.380 53.362 49.999 1.00 91.70 400 MET C O 1
ATOM 14037 N N . ILE C 1 385 ? 68.484 53.042 52.233 1.00 81.42 401 ILE C N 1
ATOM 14038 C CA . ILE C 1 385 ? 67.041 52.857 52.411 1.00 78.58 401 ILE C CA 1
ATOM 14039 C C . ILE C 1 385 ? 66.474 53.873 53.399 1.00 77.61 401 ILE C C 1
ATOM 14040 O O . ILE C 1 385 ? 67.222 54.625 54.046 1.00 71.91 401 ILE C O 1
ATOM 14045 N N . GLY C 1 386 ? 65.147 53.903 53.491 1.00 77.26 402 GLY C N 1
ATOM 14046 C CA . GLY C 1 386 ? 64.453 54.780 54.422 1.00 78.27 402 GLY C CA 1
ATOM 14047 C C . GLY C 1 386 ? 64.447 56.227 53.973 1.00 85.06 402 GLY C C 1
ATOM 14048 O O . GLY C 1 386 ? 64.867 56.555 52.858 1.00 89.81 402 GLY C O 1
ATOM 14049 N N . ASN C 1 387 ? 63.957 57.087 54.858 1.00 85.78 403 ASN C N 1
ATOM 14050 C CA . ASN C 1 387 ? 63.795 58.507 54.583 1.00 86.40 403 ASN C CA 1
ATOM 14051 C C . ASN C 1 387 ? 64.354 59.271 55.767 1.00 87.01 403 ASN C C 1
ATOM 14052 O O . ASN C 1 387 ? 63.607 59.908 56.523 1.00 85.66 403 ASN C O 1
ATOM 14057 N N . HIS C 1 388 ? 65.679 59.208 55.918 1.00 85.83 404 HIS C N 1
ATOM 14058 C CA . HIS C 1 388 ? 66.331 59.605 57.170 1.00 87.02 404 HIS C CA 1
ATOM 14059 C C . HIS C 1 388 ? 66.739 61.075 57.293 1.00 88.73 404 HIS C C 1
ATOM 14060 O O . HIS C 1 388 ? 67.596 61.426 58.111 1.00 94.82 404 HIS C O 1
ATOM 14067 N N . SER C 1 389 ? 66.101 61.937 56.503 1.00 84.95 405 SER C N 1
ATOM 14068 C CA . SER C 1 389 ? 65.963 63.345 56.866 1.00 85.59 405 SER C CA 1
ATOM 14069 C C . SER C 1 389 ? 64.956 63.497 58.018 1.00 85.23 405 SER C C 1
ATOM 14070 O O . SER C 1 389 ? 65.082 64.420 58.827 1.00 84.65 405 SER C O 1
ATOM 14072 N N . ILE C 1 390 ? 63.977 62.585 58.088 1.00 84.27 406 ILE C N 1
ATOM 14073 C CA . ILE C 1 390 ? 62.819 62.710 58.992 1.00 88.99 406 ILE C CA 1
ATOM 14074 C C . ILE C 1 390 ? 63.184 62.677 60.489 1.00 90.52 406 ILE C C 1
ATOM 14075 O O . ILE C 1 390 ? 62.615 63.452 61.258 1.00 96.86 406 ILE C O 1
ATOM 14080 N N . PRO C 1 391 ? 64.106 61.785 60.912 1.00 93.92 407 PRO C N 1
ATOM 14081 C CA . PRO C 1 391 ? 64.590 61.883 62.299 1.00 95.52 407 PRO C CA 1
ATOM 14082 C C . PRO C 1 391 ? 65.393 63.154 62.609 1.00 93.82 407 PRO C C 1
ATOM 14083 O O . PRO C 1 391 ? 65.195 63.733 63.675 1.00 93.76 407 PRO C O 1
ATOM 14087 N N . VAL C 1 392 ? 66.245 63.602 61.686 1.00 86.00 408 VAL C N 1
ATOM 14088 C CA . VAL C 1 392 ? 67.066 64.803 61.910 1.00 86.09 408 VAL C CA 1
ATOM 14089 C C . VAL C 1 392 ? 66.211 66.067 62.097 1.00 89.65 408 VAL C C 1
ATOM 14090 O O . VAL C 1 392 ? 66.492 66.890 62.981 1.00 86.06 408 VAL C O 1
ATOM 14094 N N . ILE C 1 393 ? 65.183 66.214 61.260 1.00 96.14 409 ILE C N 1
ATOM 14095 C CA . ILE C 1 393 ? 64.256 67.355 61.337 1.00 99.99 409 ILE C CA 1
ATOM 14096 C C . ILE C 1 393 ? 63.359 67.289 62.587 1.00 104.75 409 ILE C C 1
ATOM 14097 O O . ILE C 1 393 ? 63.083 68.326 63.203 1.00 105.40 409 ILE C O 1
ATOM 14099 N N . THR C 1 394 ? 62.910 66.084 62.956 1.00 107.27 410 THR C N 1
ATOM 14100 C CA . THR C 1 394 ? 62.160 65.877 64.210 1.00 109.14 410 THR C CA 1
ATOM 14101 C C . THR C 1 394 ? 63.079 66.102 65.417 1.00 105.85 410 THR C C 1
ATOM 14102 O O . THR C 1 394 ? 62.677 66.759 66.371 1.00 108.51 410 THR C O 1
ATOM 14106 N N . ASP C 1 395 ? 64.302 65.566 65.353 1.00 102.36 411 ASP C N 1
ATOM 14107 C CA . ASP C 1 395 ? 65.317 65.723 66.407 1.00 102.30 411 ASP C CA 1
ATOM 14108 C C . ASP C 1 395 ? 65.573 67.189 66.756 1.00 97.08 411 ASP C C 1
ATOM 14109 O O . ASP C 1 395 ? 65.474 67.586 67.922 1.00 99.15 411 ASP C O 1
ATOM 14114 N N . ALA C 1 396 ? 65.893 67.983 65.740 1.00 88.85 412 ALA C N 1
ATOM 14115 C CA . ALA C 1 396 ? 66.128 69.412 65.929 1.00 90.13 412 ALA C CA 1
ATOM 14116 C C . ALA C 1 396 ? 64.869 70.157 66.396 1.00 89.44 412 ALA C C 1
ATOM 14117 O O . ALA C 1 396 ? 64.961 71.061 67.226 1.00 90.58 412 ALA C O 1
ATOM 14119 N N . ILE C 1 397 ? 63.704 69.764 65.875 1.00 90.98 413 ILE C N 1
ATOM 14120 C CA . ILE C 1 397 ? 62.413 70.361 66.268 1.00 94.57 413 ILE C CA 1
ATOM 14121 C C . ILE C 1 397 ? 61.978 70.033 67.716 1.00 98.89 413 ILE C C 1
ATOM 14122 O O . ILE C 1 397 ? 61.389 70.883 68.401 1.00 96.75 413 ILE C O 1
ATOM 14124 N N . LEU C 1 398 ? 62.259 68.809 68.172 1.00 97.93 414 LEU C N 1
ATOM 14125 C CA . LEU C 1 398 ? 61.918 68.388 69.541 1.00 96.33 414 LEU C CA 1
ATOM 14126 C C . LEU C 1 398 ? 62.881 68.977 70.588 1.00 94.71 414 LEU C C 1
ATOM 14127 O O . LEU C 1 398 ? 62.442 69.388 71.666 1.00 92.95 414 LEU C O 1
ATOM 14132 N N . LYS C 1 399 ? 64.173 69.055 70.256 1.00 91.98 415 LYS C N 1
ATOM 14133 C CA . LYS C 1 399 ? 65.185 69.679 71.136 1.00 86.27 415 LYS C CA 1
ATOM 14134 C C . LYS C 1 399 ? 65.163 71.220 71.160 1.00 94.27 415 LYS C C 1
ATOM 14135 O O . LYS C 1 399 ? 65.977 71.832 71.856 1.00 93.75 415 LYS C O 1
ATOM 14141 N N . GLY C 1 400 ? 64.257 71.846 70.404 1.00 102.86 416 GLY C N 1
ATOM 14142 C CA . GLY C 1 400 ? 64.062 73.297 70.454 1.00 105.67 416 GLY C CA 1
ATOM 14143 C C . GLY C 1 400 ? 65.151 74.089 69.752 1.00 109.38 416 GLY C C 1
ATOM 14144 O O . GLY C 1 400 ? 65.531 75.167 70.214 1.00 111.45 416 GLY C O 1
ATOM 14145 N N . ILE C 1 401 ? 65.642 73.558 68.630 1.00 109.47 417 ILE C N 1
ATOM 14146 C CA . ILE C 1 401 ? 66.648 74.236 67.809 1.00 106.78 417 ILE C CA 1
ATOM 14147 C C . ILE C 1 401 ? 65.944 75.430 67.131 1.00 109.74 417 ILE C C 1
ATOM 14148 O O . ILE C 1 401 ? 64.927 75.237 66.451 1.00 104.08 417 ILE C O 1
ATOM 14153 N N . PRO C 1 402 ? 66.465 76.667 67.322 1.00 110.87 418 PRO C N 1
ATOM 14154 C CA . PRO C 1 402 ? 65.705 77.860 66.903 1.00 110.12 418 PRO C CA 1
ATOM 14155 C C . PRO C 1 402 ? 65.773 78.166 65.403 1.00 107.51 418 PRO C C 1
ATOM 14156 O O . PRO C 1 402 ? 66.662 77.671 64.706 1.00 109.25 418 PRO C O 1
ATOM 14160 N N . GLY C 1 403 ? 64.824 78.974 64.928 1.00 102.43 419 GLY C N 1
ATOM 14161 C CA . GLY C 1 403 ? 64.785 79.418 63.530 1.00 100.08 419 GLY C CA 1
ATOM 14162 C C . GLY C 1 403 ? 64.226 78.437 62.505 1.00 98.04 419 GLY C C 1
ATOM 14163 O O . GLY C 1 403 ? 64.204 78.747 61.312 1.00 92.55 419 GLY C O 1
ATOM 14164 N N . ILE C 1 404 ? 63.768 77.267 62.952 1.00 96.56 420 ILE C N 1
ATOM 14165 C CA . ILE C 1 404 ? 63.170 76.270 62.066 1.00 97.36 420 ILE C CA 1
ATOM 14166 C C . ILE C 1 404 ? 61.674 76.534 61.968 1.00 98.04 420 ILE C C 1
ATOM 14167 O O . ILE C 1 404 ? 60.999 76.658 62.992 1.00 98.94 420 ILE C O 1
ATOM 14172 N N . ASP C 1 405 ? 61.170 76.612 60.735 1.00 100.81 421 ASP C N 1
ATOM 14173 C CA . ASP C 1 405 ? 59.738 76.786 60.475 1.00 104.02 421 ASP C CA 1
ATOM 14174 C C . ASP C 1 405 ? 59.019 75.448 60.694 1.00 104.60 421 ASP C C 1
ATOM 14175 O O . ASP C 1 405 ? 59.171 74.513 59.899 1.00 101.37 421 ASP C O 1
ATOM 14180 N N . MET C 1 406 ? 58.237 75.374 61.773 1.00 105.20 422 MET C N 1
ATOM 14181 C CA . MET C 1 406 ? 57.626 74.118 62.219 1.00 106.73 422 MET C CA 1
ATOM 14182 C C . MET C 1 406 ? 56.548 73.623 61.259 1.00 106.16 422 MET C C 1
ATOM 14183 O O . MET C 1 406 ? 56.530 72.441 60.912 1.00 105.52 422 MET C O 1
ATOM 14185 N N . GLU C 1 407 ? 55.663 74.523 60.832 1.00 107.56 423 GLU C N 1
ATOM 14186 C CA . GLU C 1 407 ? 54.601 74.172 59.874 1.00 110.48 423 GLU C CA 1
ATOM 14187 C C . GLU C 1 407 ? 55.186 73.698 58.532 1.00 106.10 423 GLU C C 1
ATOM 14188 O O . GLU C 1 407 ? 54.761 72.669 57.997 1.00 97.50 423 GLU C O 1
ATOM 14194 N N . LYS C 1 408 ? 56.167 74.442 58.013 1.00 105.98 424 LYS C N 1
ATOM 14195 C CA . LYS C 1 408 ? 56.866 74.078 56.770 1.00 103.74 424 LYS C CA 1
ATOM 14196 C C . LYS C 1 408 ? 57.715 72.797 56.894 1.00 98.89 424 LYS C C 1
ATOM 14197 O O . LYS C 1 408 ? 57.834 72.044 55.923 1.00 99.47 424 LYS C O 1
ATOM 14199 N N . ALA C 1 409 ? 58.292 72.553 58.073 1.00 90.57 425 ALA C N 1
ATOM 14200 C CA . ALA C 1 409 ? 59.079 71.331 58.320 1.00 90.23 425 ALA C CA 1
ATOM 14201 C C . ALA C 1 409 ? 58.217 70.067 58.404 1.00 86.07 425 ALA C C 1
ATOM 14202 O O . ALA C 1 409 ? 58.602 69.016 57.878 1.00 75.60 425 ALA C O 1
ATOM 14204 N N . TYR C 1 410 ? 57.065 70.161 59.072 1.00 88.04 426 TYR C N 1
ATOM 14205 C CA . TYR C 1 410 ? 56.146 69.018 59.177 1.00 87.69 426 TYR C CA 1
ATOM 14206 C C . TYR C 1 410 ? 55.470 68.711 57.833 1.00 86.54 426 TYR C C 1
ATOM 14207 O O . TYR C 1 410 ? 55.350 67.537 57.462 1.00 79.16 426 TYR C O 1
ATOM 14216 N N . GLU C 1 411 ? 55.033 69.758 57.122 1.00 87.94 427 GLU C N 1
ATOM 14217 C CA . GLU C 1 411 ? 54.515 69.634 55.746 1.00 88.44 427 GLU C CA 1
ATOM 14218 C C . GLU C 1 411 ? 55.482 68.849 54.852 1.00 84.95 427 GLU C C 1
ATOM 14219 O O . GLU C 1 411 ? 55.047 67.997 54.083 1.00 83.52 427 GLU C O 1
ATOM 14225 N N . ALA C 1 412 ? 56.782 69.138 54.971 1.00 81.01 428 ALA C N 1
ATOM 14226 C CA . ALA C 1 412 ? 57.834 68.410 54.240 1.00 77.11 428 ALA C CA 1
ATOM 14227 C C . ALA C 1 412 ? 57.923 66.933 54.644 1.00 78.36 428 ALA C C 1
ATOM 14228 O O . ALA C 1 412 ? 57.978 66.032 53.796 1.00 74.60 428 ALA C O 1
ATOM 14230 N N . VAL C 1 413 ? 57.937 66.709 55.955 1.00 81.18 429 VAL C N 1
ATOM 14231 C CA . VAL C 1 413 ? 58.083 65.380 56.538 1.00 75.42 429 VAL C CA 1
ATOM 14232 C C . VAL C 1 413 ? 56.835 64.528 56.276 1.00 72.64 429 VAL C C 1
ATOM 14233 O O . VAL C 1 413 ? 56.953 63.385 55.828 1.00 64.58 429 VAL C O 1
ATOM 14237 N N . TYR C 1 414 ? 55.656 65.092 56.541 1.00 72.95 430 TYR C N 1
ATOM 14238 C CA . TYR C 1 414 ? 54.383 64.414 56.273 1.00 78.34 430 TYR C CA 1
ATOM 14239 C C . TYR C 1 414 ? 54.274 64.007 54.807 1.00 81.07 430 TYR C C 1
ATOM 14240 O O . TYR C 1 414 ? 54.085 62.820 54.509 1.00 77.59 430 TYR C O 1
ATOM 14249 N N . ASN C 1 415 ? 54.420 64.985 53.904 1.00 85.62 431 ASN C N 1
ATOM 14250 C CA . ASN C 1 415 ? 54.369 64.736 52.446 1.00 85.81 431 ASN C CA 1
ATOM 14251 C C . ASN C 1 415 ? 55.405 63.717 51.959 1.00 80.83 431 ASN C C 1
ATOM 14252 O O . ASN C 1 415 ? 55.095 62.878 51.107 1.00 79.77 431 ASN C O 1
ATOM 14257 N N . SER C 1 416 ? 56.616 63.781 52.509 1.00 75.76 432 SER C N 1
ATOM 14258 C CA . SER C 1 416 ? 57.637 62.762 52.238 1.00 78.07 432 SER C CA 1
ATOM 14259 C C . SER C 1 416 ? 57.218 61.345 52.673 1.00 81.85 432 SER C C 1
ATOM 14260 O O . SER C 1 416 ? 57.693 60.367 52.101 1.00 82.36 432 SER C O 1
ATOM 14263 N N . SER C 1 417 ? 56.344 61.249 53.679 1.00 88.73 433 SER C N 1
ATOM 14264 C CA . SER C 1 417 ? 55.837 59.964 54.192 1.00 93.29 433 SER C CA 1
ATOM 14265 C C . SER C 1 417 ? 54.494 59.468 53.607 1.00 91.99 433 SER C C 1
ATOM 14266 O O . SER C 1 417 ? 54.159 58.294 53.806 1.00 90.14 433 SER C O 1
ATOM 14269 N N . VAL C 1 418 ? 53.729 60.327 52.919 1.00 90.64 434 VAL C N 1
ATOM 14270 C CA . VAL C 1 418 ? 52.520 59.874 52.168 1.00 90.80 434 VAL C CA 1
ATOM 14271 C C . VAL C 1 418 ? 52.744 59.741 50.653 1.00 90.65 434 VAL C C 1
ATOM 14272 O O . VAL C 1 418 ? 52.215 58.813 50.036 1.00 90.40 434 VAL C O 1
ATOM 14276 N N . THR C 1 419 ? 53.519 60.662 50.068 1.00 91.43 435 THR C N 1
ATOM 14277 C CA . THR C 1 419 ? 53.796 60.682 48.620 1.00 85.61 435 THR C CA 1
ATOM 14278 C C . THR C 1 419 ? 54.846 59.612 48.265 1.00 81.37 435 THR C C 1
ATOM 14279 O O . THR C 1 419 ? 56.024 59.744 48.624 1.00 78.53 435 THR C O 1
ATOM 14283 N N . SER C 1 420 ? 54.413 58.561 47.564 1.00 74.96 436 SER C N 1
ATOM 14284 C CA . SER C 1 420 ? 55.282 57.413 47.254 1.00 81.73 436 SER C CA 1
ATOM 14285 C C . SER C 1 420 ? 56.419 57.775 46.293 1.00 85.37 436 SER C C 1
ATOM 14286 O O . SER C 1 420 ? 56.281 58.691 45.474 1.00 97.62 436 SER C O 1
ATOM 14289 N N . HIS C 1 421 ? 57.531 57.049 46.403 1.00 83.70 437 HIS C N 1
ATOM 14290 C CA . HIS C 1 421 ? 58.728 57.285 45.574 1.00 87.51 437 HIS C CA 1
ATOM 14291 C C . HIS C 1 421 ? 59.681 56.058 45.674 1.00 92.90 437 HIS C C 1
ATOM 14292 O O . HIS C 1 421 ? 59.294 55.060 46.290 1.00 96.20 437 HIS C O 1
ATOM 14299 N N . PRO C 1 422 ? 60.888 56.091 45.043 1.00 98.48 438 PRO C N 1
ATOM 14300 C CA . PRO C 1 422 ? 61.719 54.865 45.048 1.00 98.59 438 PRO C CA 1
ATOM 14301 C C . PRO C 1 422 ? 62.144 54.400 46.446 1.00 100.72 438 PRO C C 1
ATOM 14302 O O . PRO C 1 422 ? 62.447 55.235 47.308 1.00 103.73 438 PRO C O 1
ATOM 14306 N N . ASN C 1 423 ? 62.152 53.076 46.638 1.00 98.13 439 ASN C N 1
ATOM 14307 C CA . ASN C 1 423 ? 62.331 52.416 47.949 1.00 91.14 439 ASN C CA 1
ATOM 14308 C C . ASN C 1 423 ? 61.231 52.712 48.984 1.00 85.11 439 ASN C C 1
ATOM 14309 O O . ASN C 1 423 ? 61.406 52.414 50.162 1.00 89.73 439 ASN C O 1
ATOM 14314 N N . SER C 1 424 ? 60.089 53.243 48.545 1.00 83.40 440 SER C N 1
ATOM 14315 C CA . SER C 1 424 ? 59.075 53.770 49.461 1.00 85.53 440 SER C CA 1
ATOM 14316 C C . SER C 1 424 ? 57.653 53.738 48.878 1.00 85.52 440 SER C C 1
ATOM 14317 O O . SER C 1 424 ? 57.041 54.791 48.675 1.00 83.61 440 SER C O 1
ATOM 14320 N N . PRO C 1 425 ? 57.122 52.530 48.609 1.00 86.91 441 PRO C N 1
ATOM 14321 C CA . PRO C 1 425 ? 55.700 52.398 48.246 1.00 89.51 441 PRO C CA 1
ATOM 14322 C C . PRO C 1 425 ? 54.771 52.448 49.481 1.00 87.83 441 PRO C C 1
ATOM 14323 O O . PRO C 1 425 ? 54.580 51.435 50.160 1.00 81.13 441 PRO C O 1
ATOM 14327 N N . PHE C 1 426 ? 54.205 53.623 49.753 1.00 92.02 442 PHE C N 1
ATOM 14328 C CA . PHE C 1 426 ? 53.387 53.850 50.958 1.00 99.73 442 PHE C CA 1
ATOM 14329 C C . PHE C 1 426 ? 51.916 53.421 50.832 1.00 108.12 442 PHE C C 1
ATOM 14330 O O . PHE C 1 426 ? 51.168 53.503 51.815 1.00 112.57 442 PHE C O 1
ATOM 14338 N N . GLU C 1 427 ? 51.495 53.001 49.636 1.00 113.65 443 GLU C N 1
ATOM 14339 C CA . GLU C 1 427 ? 50.187 52.342 49.449 1.00 112.68 443 GLU C CA 1
ATOM 14340 C C . GLU C 1 427 ? 50.305 50.825 49.675 1.00 109.19 443 GLU C C 1
ATOM 14341 O O . GLU C 1 427 ? 49.337 50.186 50.092 1.00 107.87 443 GLU C O 1
ATOM 14347 N N . VAL C 1 428 ? 51.484 50.264 49.394 1.00 105.13 444 VAL C N 1
ATOM 14348 C CA . VAL C 1 428 ? 51.812 48.871 49.745 1.00 107.42 444 VAL C CA 1
ATOM 14349 C C . VAL C 1 428 ? 51.974 48.750 51.271 1.00 103.67 444 VAL C C 1
ATOM 14350 O O . VAL C 1 428 ? 51.336 47.910 51.914 1.00 97.22 444 VAL C O 1
ATOM 14354 N N . TRP C 1 429 ? 52.844 49.600 51.816 1.00 98.86 445 TRP C N 1
ATOM 14355 C CA . TRP C 1 429 ? 53.059 49.779 53.266 1.00 94.39 445 TRP C CA 1
ATOM 14356 C C . TRP C 1 429 ? 51.771 49.678 54.095 1.00 89.94 445 TRP C C 1
ATOM 14357 O O . TRP C 1 429 ? 51.620 48.749 54.886 1.00 83.89 445 TRP C O 1
ATOM 14368 N N . GLU C 1 430 ? 50.839 50.605 53.864 1.00 91.24 446 GLU C N 1
ATOM 14369 C CA . GLU C 1 430 ? 49.606 50.717 54.663 1.00 93.18 446 GLU C CA 1
ATOM 14370 C C . GLU C 1 430 ? 48.511 49.691 54.319 1.00 95.41 446 GLU C C 1
ATOM 14371 O O . GLU C 1 430 ? 47.633 49.439 55.148 1.00 91.97 446 GLU C O 1
ATOM 14377 N N . LYS C 1 431 ? 48.548 49.117 53.113 1.00 98.19 447 LYS C N 1
ATOM 14378 C CA . LYS C 1 431 ? 47.621 48.038 52.739 1.00 100.19 447 LYS C CA 1
ATOM 14379 C C . LYS C 1 431 ? 47.939 46.745 53.491 1.00 103.01 447 LYS C C 1
ATOM 14380 O O . LYS C 1 431 ? 47.033 46.092 54.012 1.00 101.92 447 LYS C O 1
ATOM 14382 N N . TYR C 1 432 ? 49.227 46.402 53.556 1.00 105.06 448 TYR C N 1
ATOM 14383 C CA . TYR C 1 432 ? 49.691 45.117 54.094 1.00 109.24 448 TYR C CA 1
ATOM 14384 C C . TYR C 1 432 ? 50.202 45.181 55.548 1.00 111.78 448 TYR C C 1
ATOM 14385 O O . TYR C 1 432 ? 50.207 44.162 56.242 1.00 110.19 448 TYR C O 1
ATOM 14394 N N . GLY C 1 433 ? 50.620 46.364 56.004 1.00 111.62 449 GLY C N 1
ATOM 14395 C CA . GLY C 1 433 ? 51.224 46.523 57.332 1.00 111.66 449 GLY C CA 1
ATOM 14396 C C . GLY C 1 433 ? 52.704 46.158 57.409 1.00 113.51 449 GLY C C 1
ATOM 14397 O O . GLY C 1 433 ? 53.245 46.016 58.501 1.00 118.72 449 GLY C O 1
ATOM 14398 N N . PHE C 1 434 ? 53.349 46.004 56.251 1.00 109.60 450 PHE C N 1
ATOM 14399 C CA . PHE C 1 434 ? 54.780 45.689 56.140 1.00 104.71 450 PHE C CA 1
ATOM 14400 C C . PHE C 1 434 ? 55.159 45.782 54.660 1.00 104.73 450 PHE C C 1
ATOM 14401 O O . PHE C 1 434 ? 54.296 46.067 53.820 1.00 97.21 450 PHE C O 1
ATOM 14409 N N . MET C 1 435 ? 56.436 45.554 54.345 1.00 104.78 451 MET C N 1
ATOM 14410 C CA . MET C 1 435 ? 56.896 45.482 52.955 1.00 107.27 451 MET C CA 1
ATOM 14411 C C . MET C 1 435 ? 57.080 44.020 52.543 1.00 105.68 451 MET C C 1
ATOM 14412 O O . MET C 1 435 ? 57.918 43.327 53.116 1.00 105.39 451 MET C O 1
ATOM 14417 N N . PRO C 1 436 ? 56.269 43.534 51.577 1.00 103.16 452 PRO C N 1
ATOM 14418 C CA . PRO C 1 436 ? 56.539 42.219 50.980 1.00 102.85 452 PRO C CA 1
ATOM 14419 C C . PRO C 1 436 ? 57.854 42.191 50.194 1.00 104.13 452 PRO C C 1
ATOM 14420 O O . PRO C 1 436 ? 58.160 43.152 49.489 1.00 111.04 452 PRO C O 1
ATOM 14424 N N . GLU C 1 437 ? 58.612 41.100 50.309 1.00 105.31 453 GLU C N 1
ATOM 14425 C CA . GLU C 1 437 ? 59.912 40.972 49.629 1.00 104.48 453 GLU C CA 1
ATOM 14426 C C . GLU C 1 437 ? 59.782 40.780 48.107 1.00 106.87 453 GLU C C 1
ATOM 14427 O O . GLU C 1 437 ? 60.612 41.286 47.335 1.00 108.23 453 GLU C O 1
ATOM 14433 N N . ASN C 1 438 ? 58.765 40.027 47.690 1.00 105.10 454 ASN C N 1
ATOM 14434 C CA . ASN C 1 438 ? 58.407 39.909 46.268 1.00 103.66 454 ASN C CA 1
ATOM 14435 C C . ASN C 1 438 ? 57.897 41.221 45.610 1.00 102.46 454 ASN C C 1
ATOM 14436 O O . ASN C 1 438 ? 58.049 41.394 44.400 1.00 103.22 454 ASN C O 1
ATOM 14441 N N . ILE C 1 439 ? 57.320 42.131 46.403 1.00 96.82 455 ILE C N 1
ATOM 14442 C CA . ILE C 1 439 ? 56.811 43.421 45.912 1.00 92.31 455 ILE C CA 1
ATOM 14443 C C . ILE C 1 439 ? 57.818 44.573 46.071 1.00 91.70 455 ILE C C 1
ATOM 14444 O O . ILE C 1 439 ? 57.749 45.545 45.322 1.00 95.50 455 ILE C O 1
ATOM 14446 N N . GLN C 1 440 ? 58.739 44.471 47.032 1.00 89.72 456 GLN C N 1
ATOM 14447 C CA . GLN C 1 440 ? 59.772 45.499 47.252 1.00 88.19 456 GLN C CA 1
ATOM 14448 C C . GLN C 1 440 ? 61.021 44.897 47.900 1.00 89.42 456 GLN C C 1
ATOM 14449 O O . GLN C 1 440 ? 60.935 44.335 48.988 1.00 88.52 456 GLN C O 1
ATOM 14451 N N . THR C 1 441 ? 62.177 45.021 47.247 1.00 92.14 457 THR C N 1
ATOM 14452 C CA . THR C 1 441 ? 63.420 44.394 47.741 1.00 95.78 457 THR C CA 1
ATOM 14453 C C . THR C 1 441 ? 63.982 45.117 48.983 1.00 97.67 457 THR C C 1
ATOM 14454 O O . THR C 1 441 ? 63.611 46.264 49.251 1.00 103.22 457 THR C O 1
ATOM 14458 N N . GLN C 1 442 ? 64.862 44.428 49.722 1.00 98.97 458 GLN C N 1
ATOM 14459 C CA . GLN C 1 442 ? 65.395 44.871 51.039 1.00 97.95 458 GLN C CA 1
ATOM 14460 C C . GLN C 1 442 ? 64.310 45.066 52.127 1.00 95.95 458 GLN C C 1
ATOM 14461 O O . GLN C 1 442 ? 64.478 45.876 53.050 1.00 94.75 458 GLN C O 1
ATOM 14467 N N . SER C 1 443 ? 63.245 44.266 52.043 1.00 93.13 459 SER C N 1
ATOM 14468 C CA . SER C 1 443 ? 61.953 44.550 52.698 1.00 91.23 459 SER C CA 1
ATOM 14469 C C . SER C 1 443 ? 61.950 44.751 54.222 1.00 92.91 459 SER C C 1
ATOM 14470 O O . SER C 1 443 ? 61.262 45.654 54.721 1.00 83.98 459 SER C O 1
ATOM 14473 N N . VAL C 1 444 ? 62.701 43.921 54.951 1.00 91.56 460 VAL C N 1
ATOM 14474 C CA . VAL C 1 444 ? 62.662 43.933 56.425 1.00 90.99 460 VAL C CA 1
ATOM 14475 C C . VAL C 1 444 ? 63.395 45.160 56.987 1.00 89.67 460 VAL C C 1
ATOM 14476 O O . VAL C 1 444 ? 62.851 45.855 57.852 1.00 87.95 460 VAL C O 1
ATOM 14480 N N . SER C 1 445 ? 64.604 45.435 56.487 1.00 85.12 461 SER C N 1
ATOM 14481 C CA . SER C 1 445 ? 65.355 46.636 56.887 1.00 79.72 461 SER C CA 1
ATOM 14482 C C . SER C 1 445 ? 64.544 47.921 56.627 1.00 80.25 461 SER C C 1
ATOM 14483 O O . SER C 1 445 ? 64.525 48.837 57.461 1.00 72.31 461 SER C O 1
ATOM 14486 N N . ILE C 1 446 ? 63.870 47.965 55.474 1.00 83.13 462 ILE C N 1
ATOM 14487 C CA . ILE C 1 446 ? 62.930 49.047 55.142 1.00 84.63 462 ILE C CA 1
ATOM 14488 C C . ILE C 1 446 ? 61.759 49.030 56.129 1.00 85.32 462 ILE C C 1
ATOM 14489 O O . ILE C 1 446 ? 61.402 50.072 56.673 1.00 79.79 462 ILE C O 1
ATOM 14494 N N . THR C 1 447 ? 61.177 47.851 56.362 1.00 90.87 463 THR C N 1
ATOM 14495 C CA . THR C 1 447 ? 60.069 47.711 57.319 1.00 95.42 463 THR C CA 1
ATOM 14496 C C . THR C 1 447 ? 60.468 48.232 58.707 1.00 92.11 463 THR C C 1
ATOM 14497 O O . THR C 1 447 ? 59.696 48.953 59.344 1.00 89.20 463 THR C O 1
ATOM 14501 N N . LEU C 1 448 ? 61.685 47.906 59.141 1.00 93.55 464 LEU C N 1
ATOM 14502 C CA . LEU C 1 448 ? 62.203 48.376 60.435 1.00 97.32 464 LEU C CA 1
ATOM 14503 C C . LEU C 1 448 ? 62.579 49.859 60.444 1.00 94.64 464 LEU C C 1
ATOM 14504 O O . LEU C 1 448 ? 62.069 50.622 61.276 1.00 97.59 464 LEU C O 1
ATOM 14509 N N . GLU C 1 449 ? 63.463 50.270 59.536 1.00 88.30 465 GLU C N 1
ATOM 14510 C CA . GLU C 1 449 ? 63.930 51.665 59.515 1.00 87.05 465 GLU C CA 1
ATOM 14511 C C . GLU C 1 449 ? 62.826 52.686 59.196 1.00 83.44 465 GLU C C 1
ATOM 14512 O O . GLU C 1 449 ? 62.826 53.78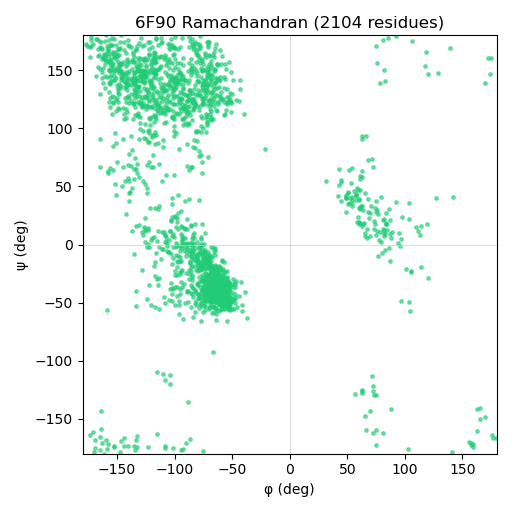1 59.771 1.00 76.62 465 GLU C O 1
ATOM 14518 N N . GLN C 1 450 ? 61.891 52.319 58.310 1.00 86.76 466 GLN C N 1
ATOM 14519 C CA . GLN C 1 450 ? 60.727 53.175 57.978 1.00 85.96 466 GLN C CA 1
ATOM 14520 C C . GLN C 1 450 ? 59.771 53.340 59.160 1.00 81.06 466 GLN C C 1
ATOM 14521 O O . GLN C 1 450 ? 59.234 54.433 59.370 1.00 74.58 466 GLN C O 1
ATOM 14527 N N . ALA C 1 451 ? 59.557 52.254 59.911 1.00 83.74 467 ALA C N 1
ATOM 14528 C CA . ALA C 1 451 ? 58.752 52.289 61.148 1.00 79.67 467 ALA C CA 1
ATOM 14529 C C . ALA C 1 451 ? 59.330 53.246 62.199 1.00 77.79 467 ALA C C 1
ATOM 14530 O O . ALA C 1 451 ? 58.566 53.917 62.897 1.00 76.15 467 ALA C O 1
ATOM 14532 N N . PHE C 1 452 ? 60.663 53.328 62.294 1.00 79.61 468 PHE C N 1
ATOM 14533 C CA . PHE C 1 452 ? 61.316 54.388 63.087 1.00 82.01 468 PHE C CA 1
ATOM 14534 C C . PHE C 1 452 ? 61.056 55.810 62.527 1.00 86.74 468 PHE C C 1
ATOM 14535 O O . PHE C 1 452 ? 60.807 56.750 63.298 1.00 82.06 468 PHE C O 1
ATOM 14543 N N . ASP C 1 453 ? 61.142 55.966 61.202 1.00 87.34 469 ASP C N 1
ATOM 14544 C CA . ASP C 1 453 ? 60.831 57.245 60.552 1.00 89.98 469 ASP C CA 1
ATOM 14545 C C . ASP C 1 453 ? 59.384 57.651 60.829 1.00 90.44 469 ASP C C 1
ATOM 14546 O O . ASP C 1 453 ? 59.122 58.808 61.158 1.00 89.18 469 ASP C O 1
ATOM 14551 N N . ASP C 1 454 ? 58.461 56.692 60.723 1.00 93.09 470 ASP C N 1
ATOM 14552 C CA . ASP C 1 454 ? 57.032 56.931 61.026 1.00 99.24 470 ASP C CA 1
ATOM 14553 C C . ASP C 1 454 ? 56.774 57.298 62.498 1.00 98.47 470 ASP C C 1
ATOM 14554 O O . ASP C 1 454 ? 55.865 58.082 62.786 1.00 88.70 470 ASP C O 1
ATOM 14559 N N . TRP C 1 455 ? 57.570 56.737 63.417 1.00 99.78 471 TRP C N 1
ATOM 14560 C CA . TRP C 1 455 ? 57.566 57.174 64.821 1.00 100.17 471 TRP C CA 1
ATOM 14561 C C . TRP C 1 455 ? 57.907 58.668 64.914 1.00 98.53 471 TRP C C 1
ATOM 14562 O O . TRP C 1 455 ? 57.137 59.437 65.499 1.00 95.13 471 TRP C O 1
ATOM 14573 N N . CYS C 1 456 ? 59.031 59.072 64.307 1.00 93.01 472 CYS C N 1
ATOM 14574 C CA . CYS C 1 456 ? 59.460 60.482 64.308 1.00 87.95 472 CYS C CA 1
ATOM 14575 C C . CYS C 1 456 ? 58.382 61.411 63.750 1.00 86.08 472 CYS C C 1
ATOM 14576 O O . CYS C 1 456 ? 58.246 62.547 64.218 1.00 79.09 472 CYS C O 1
ATOM 14579 N N . VAL C 1 457 ? 57.615 60.919 62.771 1.00 89.42 473 VAL C N 1
ATOM 14580 C CA . VAL C 1 457 ? 56.468 61.660 62.216 1.00 93.04 473 VAL C CA 1
ATOM 14581 C C . VAL C 1 457 ? 55.396 61.860 63.307 1.00 95.89 473 VAL C C 1
ATOM 14582 O O . VAL C 1 457 ? 55.006 63.001 63.603 1.00 92.57 473 VAL C O 1
ATOM 14586 N N . ALA C 1 458 ? 54.948 60.752 63.907 1.00 96.09 474 ALA C N 1
ATOM 14587 C CA . ALA C 1 458 ? 53.939 60.772 64.987 1.00 93.14 474 ALA C CA 1
ATOM 14588 C C . ALA C 1 458 ? 54.303 61.718 66.142 1.00 91.55 474 ALA C C 1
ATOM 14589 O O . ALA C 1 458 ? 53.421 62.370 66.702 1.00 84.19 474 ALA C O 1
ATOM 14591 N N . GLN C 1 459 ? 55.597 61.803 66.469 1.00 91.09 475 GLN C N 1
ATOM 14592 C CA . GLN C 1 459 ? 56.097 62.711 67.513 1.00 89.55 475 GLN C CA 1
ATOM 14593 C C . GLN C 1 459 ? 55.937 64.184 67.136 1.00 90.99 475 GLN C C 1
ATOM 14594 O O . GLN C 1 459 ? 55.444 64.987 67.939 1.00 84.34 475 GLN C O 1
ATOM 14600 N N . LEU C 1 460 ? 56.360 64.531 65.921 1.00 93.38 476 LEU C N 1
ATOM 14601 C CA . LEU C 1 460 ? 56.183 65.885 65.402 1.00 94.19 476 LEU C CA 1
ATOM 14602 C C . LEU C 1 460 ? 54.697 66.205 65.174 1.00 97.18 476 LEU C C 1
ATOM 14603 O O . LEU C 1 460 ? 54.301 67.369 65.271 1.00 103.42 476 LEU C O 1
ATOM 14605 N N . ALA C 1 461 ? 53.885 65.182 64.883 1.00 99.34 477 ALA C N 1
ATOM 14606 C CA . ALA C 1 461 ? 52.419 65.339 64.752 1.00 102.08 477 ALA C CA 1
ATOM 14607 C C . ALA C 1 461 ? 51.749 65.699 66.086 1.00 108.30 477 ALA C C 1
ATOM 14608 O O . ALA C 1 461 ? 50.900 66.597 66.143 1.00 102.22 477 ALA C O 1
ATOM 14610 N N . ALA C 1 462 ? 52.138 64.990 67.146 1.00 116.90 478 ALA C N 1
ATOM 14611 C CA . ALA C 1 462 ? 51.669 65.274 68.510 1.00 119.50 478 ALA C CA 1
ATOM 14612 C C . ALA C 1 462 ? 52.218 66.600 69.047 1.00 119.63 478 ALA C C 1
ATOM 14613 O O . ALA C 1 462 ? 51.507 67.320 69.756 1.00 121.50 478 ALA C O 1
ATOM 14615 N N . LYS C 1 463 ? 53.470 66.920 68.705 1.00 118.99 479 LYS C N 1
ATOM 14616 C CA . LYS C 1 463 ? 54.087 68.204 69.081 1.00 113.93 479 LYS C CA 1
ATOM 14617 C C . LYS C 1 463 ? 53.352 69.380 68.412 1.00 111.52 479 LYS C C 1
ATOM 14618 O O . LYS C 1 463 ? 53.266 70.461 68.993 1.00 108.05 479 LYS C O 1
ATOM 14624 N N . LEU C 1 464 ? 52.807 69.153 67.212 1.00 113.57 480 LEU C N 1
ATOM 14625 C CA . LEU C 1 464 ? 51.958 70.137 66.515 1.00 116.77 480 LEU C CA 1
ATOM 14626 C C . LEU C 1 464 ? 50.432 69.901 66.673 1.00 118.57 480 LEU C C 1
ATOM 14627 O O . LEU C 1 464 ? 49.641 70.440 65.891 1.00 117.17 480 LEU C O 1
ATOM 14629 N N . ASN C 1 465 ? 50.031 69.127 67.689 1.00 117.74 481 ASN C N 1
ATOM 14630 C CA . ASN C 1 465 ? 48.615 68.858 68.026 1.00 117.68 481 ASN C CA 1
ATOM 14631 C C . ASN C 1 465 ? 47.721 68.344 66.884 1.00 114.15 481 ASN C C 1
ATOM 14632 O O . ASN C 1 465 ? 46.555 68.735 66.765 1.00 110.13 481 ASN C O 1
ATOM 14637 N N . LYS C 1 466 ? 48.273 67.455 66.061 1.00 115.68 482 LYS C N 1
ATOM 14638 C CA . LYS C 1 466 ? 47.516 66.786 65.003 1.00 114.69 482 LYS C CA 1
ATOM 14639 C C . LYS C 1 466 ? 47.151 65.384 65.487 1.00 112.61 482 LYS C C 1
ATOM 14640 O O . LYS C 1 466 ? 47.971 64.455 65.419 1.00 106.77 482 LYS C O 1
ATOM 14646 N N . ASP C 1 467 ? 45.921 65.254 65.988 1.00 112.02 483 ASP C N 1
ATOM 14647 C CA . ASP C 1 467 ? 45.448 64.023 66.637 1.00 117.85 483 ASP C CA 1
ATOM 14648 C C . ASP C 1 467 ? 45.211 62.867 65.657 1.00 118.26 483 ASP C C 1
ATOM 14649 O O . ASP C 1 467 ? 45.566 61.722 65.957 1.00 117.96 483 ASP C O 1
ATOM 14651 N N . ALA C 1 468 ? 44.611 63.166 64.502 1.00 116.47 484 ALA C N 1
ATOM 14652 C CA . ALA C 1 468 ? 44.353 62.156 63.462 1.00 113.30 484 ALA C CA 1
ATOM 14653 C C . ALA C 1 468 ? 45.639 61.659 62.781 1.00 115.46 484 ALA C C 1
ATOM 14654 O O . ALA C 1 468 ? 45.723 60.484 62.404 1.00 112.24 484 ALA C O 1
ATOM 14656 N N . ASP C 1 469 ? 46.625 62.550 62.626 1.00 117.93 485 ASP C N 1
ATOM 14657 C CA . ASP C 1 469 ? 47.938 62.191 62.056 1.00 119.37 485 ASP C CA 1
ATOM 14658 C C . ASP C 1 469 ? 48.822 61.386 63.020 1.00 117.19 485 ASP C C 1
ATOM 14659 O O . ASP C 1 469 ? 49.568 60.517 62.569 1.00 110.76 485 ASP C O 1
ATOM 14664 N N . TYR C 1 470 ? 48.765 61.675 64.325 1.00 118.58 486 TYR C N 1
ATOM 14665 C CA . TYR C 1 470 ? 49.499 60.865 65.317 1.00 123.74 486 TYR C CA 1
ATOM 14666 C C . TYR C 1 470 ? 49.086 59.383 65.249 1.00 123.73 486 TYR C C 1
ATOM 14667 O O . TYR C 1 470 ? 49.951 58.503 65.171 1.00 113.26 486 TYR C O 1
ATOM 14676 N N . GLN C 1 471 ? 47.773 59.130 65.261 1.00 123.78 487 GLN C N 1
ATOM 14677 C CA . GLN C 1 471 ? 47.212 57.765 65.219 1.00 120.71 487 GLN C CA 1
ATOM 14678 C C . GLN C 1 471 ? 47.488 57.008 63.908 1.00 118.39 487 GLN C C 1
ATOM 14679 O O . GLN C 1 471 ? 47.518 55.774 63.906 1.00 120.23 487 GLN C O 1
ATOM 14681 N N . ARG C 1 472 ? 47.681 57.738 62.807 1.00 115.31 488 ARG C N 1
ATOM 14682 C CA . ARG C 1 472 ? 48.051 57.138 61.514 1.00 111.87 488 ARG C CA 1
ATOM 14683 C C . ARG C 1 472 ? 49.485 56.588 61.523 1.00 105.82 488 ARG C C 1
ATOM 14684 O O . ARG C 1 472 ? 49.705 55.410 61.218 1.00 92.40 488 ARG C O 1
ATOM 14692 N N . PHE C 1 473 ? 50.442 57.454 61.865 1.00 103.78 489 PHE C N 1
ATOM 14693 C CA . PHE C 1 473 ? 51.871 57.112 61.844 1.00 104.78 489 PHE C CA 1
ATOM 14694 C C . PHE C 1 473 ? 52.351 56.365 63.088 1.00 102.64 489 PHE C C 1
ATOM 14695 O O . PHE C 1 473 ? 53.416 55.745 63.047 1.00 97.20 489 PHE C O 1
ATOM 14703 N N . HIS C 1 474 ? 51.584 56.431 64.182 1.00 101.69 490 HIS C N 1
ATOM 14704 C CA . HIS C 1 474 ? 51.824 55.569 65.346 1.00 106.55 490 HIS C CA 1
ATOM 14705 C C . HIS C 1 474 ? 51.614 54.102 64.958 1.00 99.76 490 HIS C C 1
ATOM 14706 O O . HIS C 1 474 ? 52.518 53.280 65.139 1.00 96.20 490 HIS C O 1
ATOM 14713 N N . LYS C 1 475 ? 50.436 53.791 64.405 1.00 92.03 491 LYS C N 1
ATOM 14714 C CA . LYS C 1 475 ? 50.116 52.428 63.939 1.00 88.84 491 LYS C CA 1
ATOM 14715 C C . LYS C 1 475 ? 51.158 51.908 62.942 1.00 88.97 491 LYS C C 1
ATOM 14716 O O . LYS C 1 475 ? 51.531 50.735 62.991 1.00 83.76 491 LYS C O 1
ATOM 14718 N N . ARG C 1 476 ? 51.633 52.797 62.066 1.00 96.68 492 ARG C N 1
ATOM 14719 C CA . ARG C 1 476 ? 52.704 52.485 61.103 1.00 98.57 492 ARG C CA 1
ATOM 14720 C C . ARG C 1 476 ? 54.065 52.217 61.763 1.00 95.24 492 ARG C C 1
ATOM 14721 O O . ARG C 1 476 ? 54.812 51.347 61.301 1.00 91.83 492 ARG C O 1
ATOM 14729 N N . SER C 1 477 ? 54.385 52.958 62.827 1.00 92.08 493 SER C N 1
ATOM 14730 C CA . SER C 1 477 ? 55.617 52.721 63.601 1.00 91.28 493 SER C CA 1
ATOM 14731 C C . SER C 1 477 ? 55.630 51.379 64.346 1.00 94.27 493 SER C C 1
ATOM 14732 O O . SER C 1 477 ? 56.700 50.903 64.733 1.00 90.70 493 SER C O 1
ATOM 14735 N N . GLU C 1 478 ? 54.446 50.787 64.542 1.00 99.96 494 GLU C N 1
ATOM 14736 C CA . GLU C 1 478 ? 54.296 49.424 65.075 1.00 103.80 494 GLU C CA 1
ATOM 14737 C C . GLU C 1 478 ? 54.246 48.309 63.996 1.00 105.12 494 GLU C C 1
ATOM 14738 O O . GLU C 1 478 ? 53.901 47.166 64.309 1.00 104.51 494 GLU C O 1
ATOM 14744 N N . TYR C 1 479 ? 54.603 48.622 62.746 1.00 109.00 495 TYR C N 1
ATOM 14745 C CA . TYR C 1 479 ? 54.587 47.624 61.657 1.00 110.20 495 TYR C CA 1
ATOM 14746 C C . TYR C 1 479 ? 55.726 46.591 61.723 1.00 110.55 495 TYR C C 1
ATOM 14747 O O . TYR C 1 479 ? 55.650 45.560 61.049 1.00 105.09 495 TYR C O 1
ATOM 14756 N N . TYR C 1 480 ? 56.776 46.859 62.505 1.00 114.00 496 TYR C N 1
ATOM 14757 C CA . TYR C 1 480 ? 57.805 45.837 62.794 1.00 118.92 496 TYR C CA 1
ATOM 14758 C C . TYR C 1 480 ? 57.189 44.532 63.341 1.00 121.28 496 TYR C C 1
ATOM 14759 O O . TYR C 1 480 ? 57.639 43.440 62.981 1.00 116.45 496 TYR C O 1
ATOM 14768 N N . ARG C 1 481 ? 56.146 44.669 64.173 1.00 124.41 497 ARG C N 1
ATOM 14769 C CA . ARG C 1 481 ? 55.401 43.534 64.764 1.00 121.88 497 ARG C CA 1
ATOM 14770 C C . ARG C 1 481 ? 54.886 42.518 63.738 1.00 119.11 497 ARG C C 1
ATOM 14771 O O . ARG C 1 481 ? 54.910 41.311 63.995 1.00 122.54 497 ARG C O 1
ATOM 14779 N N . ASN C 1 482 ? 54.421 43.010 62.589 1.00 113.37 498 ASN C N 1
ATOM 14780 C CA . ASN C 1 482 ? 53.864 42.145 61.543 1.00 108.39 498 ASN C CA 1
ATOM 14781 C C . ASN C 1 482 ? 54.912 41.302 60.801 1.00 106.61 498 ASN C C 1
ATOM 14782 O O . ASN C 1 482 ? 54.550 40.338 60.132 1.00 101.15 498 ASN C O 1
ATOM 14787 N N . LEU C 1 483 ? 56.194 41.661 60.921 1.00 113.82 499 LEU C N 1
ATOM 14788 C CA . LEU C 1 483 ? 57.301 40.852 60.385 1.00 120.97 499 LEU C CA 1
ATOM 14789 C C . LEU C 1 483 ? 58.037 39.998 61.441 1.00 129.10 499 LEU C C 1
ATOM 14790 O O . LEU C 1 483 ? 59.067 39.403 61.121 1.00 134.30 499 LEU C O 1
ATOM 14792 N N . PHE C 1 484 ? 57.511 39.923 62.671 1.00 134.36 500 PHE C N 1
ATOM 14793 C CA . PHE C 1 484 ? 58.122 39.138 63.764 1.00 136.08 500 PHE C CA 1
ATOM 14794 C C . PHE C 1 484 ? 57.606 37.690 63.756 1.00 140.37 500 PHE C C 1
ATOM 14795 O O . PHE C 1 484 ? 56.395 37.467 63.828 1.00 141.82 500 PHE C O 1
ATOM 14803 N N . HIS C 1 485 ? 58.527 36.724 63.676 1.00 146.18 501 HIS C N 1
ATOM 14804 C CA . HIS C 1 485 ? 58.201 35.286 63.670 1.00 147.16 501 HIS C CA 1
ATOM 14805 C C . HIS C 1 485 ? 58.217 34.755 65.118 1.00 150.54 501 HIS C C 1
ATOM 14806 O O . HIS C 1 485 ? 59.258 34.839 65.779 1.00 148.40 501 HIS C O 1
ATOM 14813 N N . PRO C 1 486 ? 57.073 34.223 65.623 1.00 149.13 502 PRO C N 1
ATOM 14814 C CA . PRO C 1 486 ? 57.037 33.752 67.024 1.00 146.21 502 PRO C CA 1
ATOM 14815 C C . PRO C 1 486 ? 57.975 32.576 67.349 1.00 143.13 502 PRO C C 1
ATOM 14816 O O . PRO C 1 486 ? 58.662 32.610 68.372 1.00 144.27 502 PRO C O 1
ATOM 14820 N N . LYS C 1 487 ? 57.975 31.550 66.497 1.00 138.80 503 LYS C N 1
ATOM 14821 C CA . LYS C 1 487 ? 58.865 30.382 66.638 1.00 140.90 503 LYS C CA 1
ATOM 14822 C C . LYS C 1 487 ? 60.367 30.716 66.737 1.00 144.42 503 LYS C C 1
ATOM 14823 O O . LYS C 1 487 ? 60.980 30.481 67.781 1.00 147.42 503 LYS C O 1
ATOM 14825 N N . THR C 1 488 ? 60.948 31.259 65.665 1.00 143.24 504 THR C N 1
ATOM 14826 C CA . THR C 1 488 ? 62.394 31.552 65.611 1.00 138.04 504 THR C CA 1
ATOM 14827 C C . THR C 1 488 ? 62.806 32.790 66.430 1.00 138.30 504 THR C C 1
ATOM 14828 O O . THR C 1 488 ? 63.950 32.870 66.884 1.00 133.84 504 THR C O 1
ATOM 14832 N N . LYS C 1 489 ? 61.878 33.741 66.594 1.00 140.55 505 LYS C N 1
ATOM 14833 C CA . LYS C 1 489 ? 62.078 34.985 67.373 1.00 143.30 505 LYS C CA 1
ATOM 14834 C C . LYS C 1 489 ? 63.040 36.002 66.724 1.00 140.21 505 LYS C C 1
ATOM 14835 O O . LYS C 1 489 ? 63.749 36.730 67.424 1.00 136.19 505 LYS C O 1
ATOM 14841 N N . PHE C 1 490 ? 63.041 36.055 65.391 1.00 138.92 506 PHE C N 1
ATOM 14842 C CA . PHE C 1 490 ? 63.729 37.104 64.626 1.00 135.49 506 PHE C CA 1
ATOM 14843 C C . PHE C 1 490 ? 62.705 37.802 63.743 1.00 127.71 506 PHE C C 1
ATOM 14844 O O . PHE C 1 490 ? 61.605 37.282 63.544 1.00 129.15 506 PHE C O 1
ATOM 14852 N N . PHE C 1 491 ? 63.055 38.977 63.218 1.00 121.52 507 PHE C N 1
ATOM 14853 C CA . PHE C 1 491 ? 62.250 39.608 62.168 1.00 113.32 507 PHE C CA 1
ATOM 14854 C C . PHE C 1 491 ? 62.512 38.878 60.860 1.00 113.50 507 PHE C C 1
ATOM 14855 O O . PHE C 1 491 ? 63.661 38.787 60.428 1.00 113.30 507 PHE C O 1
ATOM 14863 N N . GLN C 1 492 ? 61.451 38.346 60.252 1.00 114.94 508 GLN C N 1
ATOM 14864 C CA . GLN C 1 492 ? 61.549 37.583 59.004 1.00 114.86 508 GLN C CA 1
ATOM 14865 C C . GLN C 1 492 ? 60.748 38.224 57.868 1.00 116.24 508 GLN C C 1
ATOM 14866 O O . GLN C 1 492 ? 59.805 38.988 58.109 1.00 114.01 508 GLN C O 1
ATOM 14872 N N . SER C 1 493 ? 61.137 37.890 56.635 1.00 115.19 509 SER C N 1
ATOM 14873 C CA . SER C 1 493 ? 60.509 38.421 55.421 1.00 110.22 509 SER C CA 1
ATOM 14874 C C . SER C 1 493 ? 59.308 37.575 55.002 1.00 114.04 509 SER C C 1
ATOM 14875 O O . SER C 1 493 ? 59.392 36.344 54.975 1.00 116.30 509 SER C O 1
ATOM 14878 N N . LYS C 1 494 ? 58.199 38.247 54.686 1.00 121.13 510 LYS C N 1
ATOM 14879 C CA . LYS C 1 494 ? 56.999 37.608 54.131 1.00 125.90 510 LYS C CA 1
ATOM 14880 C C . LYS C 1 494 ? 56.753 38.093 52.699 1.00 127.82 510 LYS C C 1
ATOM 14881 O O . LYS C 1 494 ? 57.445 38.997 52.210 1.00 126.67 510 LYS C O 1
ATOM 14887 N N . ASN C 1 495 ? 55.787 37.460 52.031 1.00 123.73 511 ASN C N 1
ATOM 14888 C CA . ASN C 1 495 ? 55.339 37.878 50.697 1.00 120.04 511 ASN C CA 1
ATOM 14889 C C . ASN C 1 495 ? 53.935 38.512 50.757 1.00 119.06 511 ASN C C 1
ATOM 14890 O O . ASN C 1 495 ? 53.408 38.732 51.851 1.00 115.57 511 ASN C O 1
ATOM 14895 N N . ASP C 1 496 ? 53.350 38.820 49.597 1.00 124.29 512 ASP C N 1
ATOM 14896 C CA . ASP C 1 496 ? 52.030 39.489 49.522 1.00 126.98 512 ASP C CA 1
ATOM 14897 C C . ASP C 1 496 ? 50.832 38.631 49.983 1.00 128.32 512 ASP C C 1
ATOM 14898 O O . ASP C 1 496 ? 49.824 39.175 50.445 1.00 121.52 512 ASP C O 1
ATOM 14903 N N . LYS C 1 497 ? 50.943 37.306 49.866 1.00 131.24 513 LYS C N 1
ATOM 14904 C CA . LYS C 1 497 ? 49.924 36.390 50.409 1.00 132.55 513 LYS C CA 1
ATOM 14905 C C . LYS C 1 497 ? 49.941 36.293 51.950 1.00 133.00 513 LYS C C 1
ATOM 14906 O O . LYS C 1 497 ? 48.944 35.880 52.549 1.00 132.88 513 LYS C O 1
ATOM 14912 N N . GLY C 1 498 ? 51.062 36.669 52.577 1.00 132.53 514 GLY C N 1
ATOM 14913 C CA . GLY C 1 498 ? 51.223 36.648 54.039 1.00 132.45 514 GLY C CA 1
ATOM 14914 C C . GLY C 1 498 ? 51.935 35.418 54.586 1.00 131.82 514 GLY C C 1
ATOM 14915 O O . GLY C 1 498 ? 51.764 35.076 55.759 1.00 128.20 514 GLY C O 1
ATOM 14916 N N . GLU C 1 499 ? 52.744 34.769 53.744 1.00 133.76 515 GLU C N 1
ATOM 14917 C CA . GLU C 1 499 ? 53.456 33.536 54.090 1.00 138.42 515 GLU C CA 1
ATOM 14918 C C . GLU C 1 499 ? 54.931 33.845 54.350 1.00 140.04 515 GLU C C 1
ATOM 14919 O O . GLU C 1 499 ? 55.531 34.656 53.641 1.00 138.88 515 GLU C O 1
ATOM 14925 N N . TRP C 1 500 ? 55.511 33.181 55.351 1.00 141.40 516 TRP C N 1
ATOM 14926 C CA . TRP C 1 500 ? 56.919 33.383 55.711 1.00 138.42 516 TRP C CA 1
ATOM 14927 C C . TRP C 1 500 ? 57.803 32.717 54.660 1.00 135.50 516 TRP C C 1
ATOM 14928 O O . TRP C 1 500 ? 57.576 31.556 54.309 1.00 129.86 516 TRP C O 1
ATOM 14939 N N . ILE C 1 501 ? 58.792 33.456 54.153 1.00 134.63 517 ILE C N 1
ATOM 14940 C CA . ILE C 1 501 ? 59.715 32.927 53.139 1.00 137.80 517 ILE C CA 1
ATOM 14941 C C . ILE C 1 501 ? 60.615 31.858 53.776 1.00 140.44 517 ILE C C 1
ATOM 14942 O O . ILE C 1 501 ? 61.385 32.157 54.693 1.00 142.69 517 ILE C O 1
ATOM 14947 N N . GLU C 1 502 ? 60.481 30.619 53.292 1.00 139.26 518 GLU C N 1
ATOM 14948 C CA . GLU C 1 502 ? 61.366 29.508 53.646 1.00 136.58 518 GLU C CA 1
ATOM 14949 C C . GLU C 1 502 ? 62.236 29.185 52.421 1.00 137.55 518 GLU C C 1
ATOM 14950 O O . GLU C 1 502 ? 61.711 29.171 51.305 1.00 138.30 518 GLU C O 1
ATOM 14952 N N . PRO C 1 503 ? 63.539 28.921 52.587 1.00 140.66 519 PRO C N 1
ATOM 14953 C CA . PRO C 1 503 ? 64.230 28.858 53.876 1.00 140.84 519 PRO C CA 1
ATOM 14954 C C . PRO C 1 503 ? 64.621 30.234 54.430 1.00 140.94 519 PRO C C 1
ATOM 14955 O O . PRO C 1 503 ? 64.580 31.237 53.706 1.00 135.12 519 PRO C O 1
ATOM 14959 N N . PHE C 1 504 ? 64.986 30.254 55.712 1.00 138.96 520 PHE C N 1
ATOM 14960 C CA . PHE C 1 504 ? 65.472 31.453 56.396 1.00 139.08 520 PHE C CA 1
ATOM 14961 C C . PHE C 1 504 ? 66.775 31.114 57.119 1.00 136.53 520 PHE C C 1
ATOM 14962 O O . PHE C 1 504 ? 66.799 30.217 57.965 1.00 139.23 520 PHE C O 1
ATOM 14970 N N . ASP C 1 505 ? 67.851 31.817 56.765 1.00 131.67 521 ASP C N 1
ATOM 14971 C CA . ASP C 1 505 ? 69.133 31.719 57.460 1.00 129.98 521 ASP C CA 1
ATOM 14972 C C . ASP C 1 505 ? 69.438 33.100 58.054 1.00 135.54 521 ASP C C 1
ATOM 14973 O O . ASP C 1 505 ? 69.682 34.046 57.301 1.00 144.23 521 ASP C O 1
ATOM 14978 N N . PRO C 1 506 ? 69.409 33.230 59.400 1.00 138.88 522 PRO C N 1
ATOM 14979 C CA . PRO C 1 506 ? 69.726 34.534 60.008 1.00 138.87 522 PRO C CA 1
ATOM 14980 C C . PRO C 1 506 ? 71.214 34.953 59.996 1.00 136.58 522 PRO C C 1
ATOM 14981 O O . PRO C 1 506 ? 71.513 36.061 60.435 1.00 138.90 522 PRO C O 1
ATOM 14985 N N . TYR C 1 507 ? 72.123 34.090 59.528 1.00 134.30 523 TYR C N 1
ATOM 14986 C CA . TYR C 1 507 ? 73.537 34.455 59.327 1.00 132.80 523 TYR C CA 1
ATOM 14987 C C . TYR C 1 507 ? 73.864 34.899 57.896 1.00 129.74 523 TYR C C 1
ATOM 14988 O O . TYR C 1 507 ? 74.960 35.408 57.660 1.00 125.18 523 TYR C O 1
ATOM 14997 N N . GLN C 1 508 ? 72.932 34.708 56.954 1.00 134.32 524 GLN C N 1
ATOM 14998 C CA . GLN C 1 508 ? 73.156 35.028 55.530 1.00 139.43 524 GLN C CA 1
ATOM 14999 C C . GLN C 1 508 ? 73.140 36.537 55.256 1.00 139.78 524 GLN C C 1
ATOM 15000 O O . GLN C 1 508 ? 72.227 37.236 55.699 1.00 137.46 524 GLN C O 1
ATOM 15002 N N . TYR C 1 509 ? 74.138 37.016 54.507 1.00 139.00 525 TYR C N 1
ATOM 15003 C CA . TYR C 1 509 ? 74.294 38.449 54.200 1.00 139.48 525 TYR C CA 1
ATOM 15004 C C . TYR C 1 509 ? 73.597 38.843 52.890 1.00 141.33 525 TYR C C 1
ATOM 15005 O O . TYR C 1 509 ? 73.957 38.344 51.823 1.00 140.52 525 TYR C O 1
ATOM 15014 N N . GLY C 1 510 ? 72.608 39.736 52.985 1.00 145.54 526 GLY C N 1
ATOM 15015 C CA . GLY C 1 510 ? 71.943 40.325 51.815 1.00 148.69 526 GLY C CA 1
ATOM 15016 C C . GLY C 1 510 ? 72.696 41.543 51.299 1.00 154.73 526 GLY C C 1
ATOM 15017 O O . GLY C 1 510 ? 73.365 42.238 52.071 1.00 155.83 526 GLY C O 1
ATOM 15018 N N . GLY C 1 511 ? 72.581 41.805 49.996 1.00 158.73 527 GLY C N 1
ATOM 15019 C CA . GLY C 1 511 ? 73.301 42.905 49.339 1.00 158.35 527 GLY C CA 1
ATOM 15020 C C . GLY C 1 511 ? 72.536 44.219 49.379 1.00 159.70 527 GLY C C 1
ATOM 15021 O O . GLY C 1 511 ? 72.007 44.599 50.425 1.00 158.30 527 GLY C O 1
ATOM 15022 N N . ASN C 1 512 ? 72.501 44.916 48.238 1.00 159.32 528 ASN C N 1
ATOM 15023 C CA . ASN C 1 512 ? 71.685 46.124 48.049 1.00 153.13 528 ASN C CA 1
ATOM 15024 C C . ASN C 1 512 ? 70.534 45.839 47.071 1.00 157.36 528 ASN C C 1
ATOM 15025 O O . ASN C 1 512 ? 70.365 46.533 46.063 1.00 164.43 528 ASN C O 1
ATOM 15030 N N . GLY C 1 513 ? 69.747 44.809 47.391 1.00 155.79 529 GLY C N 1
ATOM 15031 C CA . GLY C 1 513 ? 68.652 44.332 46.535 1.00 150.52 529 GLY C CA 1
ATOM 15032 C C . GLY C 1 513 ? 68.855 42.884 46.112 1.00 148.68 529 GLY C C 1
ATOM 15033 O O . GLY C 1 513 ? 69.988 42.444 45.895 1.00 140.75 529 GLY C O 1
ATOM 15034 N N . GLY C 1 514 ? 67.747 42.154 45.970 1.00 145.17 530 GLY C N 1
ATOM 15035 C CA . GLY C 1 514 ? 67.771 40.697 45.784 1.00 139.42 530 GLY C CA 1
ATOM 15036 C C . GLY C 1 514 ? 67.876 39.930 47.098 1.00 134.11 530 GLY C C 1
ATOM 15037 O O . GLY C 1 514 ? 68.238 38.752 47.108 1.00 128.26 530 GLY C O 1
ATOM 15038 N N . HIS C 1 515 ? 67.564 40.609 48.203 1.00 128.55 531 HIS C N 1
ATOM 15039 C CA . HIS C 1 515 ? 67.552 40.022 49.543 1.00 122.94 531 HIS C CA 1
ATOM 15040 C C . HIS C 1 515 ? 66.703 40.929 50.442 1.00 116.74 531 HIS C C 1
ATOM 15041 O O . HIS C 1 515 ? 66.451 42.078 50.077 1.00 109.60 531 HIS C O 1
ATOM 15043 N N . PRO C 1 516 ? 66.258 40.423 51.612 1.00 113.22 532 PRO C N 1
ATOM 15044 C CA . PRO C 1 516 ? 65.433 41.243 52.517 1.00 108.91 532 PRO C CA 1
ATOM 15045 C C . PRO C 1 516 ? 66.192 42.190 53.473 1.00 105.43 532 PRO C C 1
ATOM 15046 O O . PRO C 1 516 ? 65.557 43.039 54.110 1.00 96.53 532 PRO C O 1
ATOM 15050 N N . PHE C 1 517 ? 67.519 42.051 53.569 1.00 105.09 533 PHE C N 1
ATOM 15051 C CA . PHE C 1 517 ? 68.333 42.841 54.504 1.00 104.12 533 PHE C CA 1
ATOM 15052 C C . PHE C 1 517 ? 69.468 43.561 53.773 1.00 100.28 533 PHE C C 1
ATOM 15053 O O . PHE C 1 517 ? 70.029 43.030 52.813 1.00 97.80 533 PHE C O 1
ATOM 15061 N N . THR C 1 518 ? 69.806 44.755 54.264 1.00 106.05 534 THR C N 1
ATOM 15062 C CA . THR C 1 518 ? 70.724 45.694 53.599 1.00 106.52 534 THR C CA 1
ATOM 15063 C C . THR C 1 518 ? 72.135 45.669 54.219 1.00 105.65 534 THR C C 1
ATOM 15064 O O . THR C 1 518 ? 72.326 46.131 55.353 1.00 102.88 534 THR C O 1
ATOM 15068 N N . GLU C 1 519 ? 73.101 45.148 53.450 1.00 105.07 535 GLU C N 1
ATOM 15069 C CA A GLU C 1 519 ? 74.497 44.942 53.883 0.50 108.47 535 GLU C CA 1
ATOM 15070 C CA B GLU C 1 519 ? 74.488 45.005 53.906 0.50 107.86 535 GLU C CA 1
ATOM 15071 C C . GLU C 1 519 ? 74.579 44.430 55.328 1.00 114.09 535 GLU C C 1
ATOM 15072 O O . GLU C 1 519 ? 75.405 44.871 56.138 1.00 118.85 535 GLU C O 1
ATOM 15083 N N . GLY C 1 520 ? 73.724 43.457 55.628 1.00 118.76 536 GLY C N 1
ATOM 15084 C CA . GLY C 1 520 ? 73.632 42.885 56.965 1.00 120.66 536 GLY C CA 1
ATOM 15085 C C . GLY C 1 520 ? 72.693 41.698 57.005 1.00 118.60 536 GLY C C 1
ATOM 15086 O O . GLY C 1 520 ? 71.972 41.435 56.039 1.00 108.83 536 GLY C O 1
ATOM 15087 N N . ASN C 1 521 ? 72.704 40.991 58.133 1.00 118.57 537 ASN C N 1
ATOM 15088 C CA . ASN C 1 521 ? 71.882 39.789 58.326 1.00 117.06 537 ASN C CA 1
ATOM 15089 C C . ASN C 1 521 ? 70.776 40.023 59.361 1.00 115.46 537 ASN C C 1
ATOM 15090 O O . ASN C 1 521 ? 70.727 41.082 59.991 1.00 117.43 537 ASN C O 1
ATOM 15095 N N . ALA C 1 522 ? 69.885 39.045 59.517 1.00 111.86 538 ALA C N 1
ATOM 15096 C CA . ALA C 1 522 ? 68.755 39.159 60.450 1.00 110.06 538 ALA C CA 1
ATOM 15097 C C . ALA C 1 522 ? 69.162 39.285 61.930 1.00 110.50 538 ALA C C 1
ATOM 15098 O O . ALA C 1 522 ? 68.386 39.797 62.730 1.00 104.74 538 ALA C O 1
ATOM 15100 N N . TRP C 1 523 ? 70.360 38.811 62.289 1.00 117.55 539 TRP C N 1
ATOM 15101 C CA . TRP C 1 523 ? 70.919 39.005 63.647 1.00 118.57 539 TRP C CA 1
ATOM 15102 C C . TRP C 1 523 ? 71.228 40.479 63.939 1.00 114.13 539 TRP C C 1
ATOM 15103 O O . TRP C 1 523 ? 70.895 40.985 65.016 1.00 108.99 539 TRP C O 1
ATOM 15114 N N . GLN C 1 524 ? 71.877 41.142 62.980 1.00 108.31 540 GLN C N 1
ATOM 15115 C CA . GLN C 1 524 ? 72.214 42.570 63.084 1.00 106.34 540 GLN C CA 1
ATOM 15116 C C . GLN C 1 524 ? 70.984 43.474 62.970 1.00 105.17 540 GLN C C 1
ATOM 15117 O O . GLN C 1 524 ? 70.924 44.514 63.627 1.00 99.78 540 GLN C O 1
ATOM 15123 N N . TYR C 1 525 ? 70.021 43.069 62.137 1.00 114.90 541 TYR C N 1
ATOM 15124 C CA . TYR C 1 525 ? 68.754 43.807 61.932 1.00 122.16 541 TYR C CA 1
ATOM 15125 C C . TYR C 1 525 ? 67.649 43.441 62.939 1.00 124.44 541 TYR C C 1
ATOM 15126 O O . TYR C 1 525 ? 66.666 44.173 63.065 1.00 121.13 541 TYR C O 1
ATOM 15128 N N . PHE C 1 526 ? 67.807 42.319 63.649 1.00 129.39 542 PHE C N 1
ATOM 15129 C CA . PHE C 1 526 ? 66.920 41.965 64.770 1.00 127.83 542 PHE C CA 1
ATOM 15130 C C . PHE C 1 526 ? 66.816 43.089 65.805 1.00 124.13 542 PHE C C 1
ATOM 15131 O O . PHE C 1 526 ? 65.756 43.287 66.401 1.00 120.17 542 PHE C O 1
ATOM 15133 N N . TRP C 1 527 ? 67.913 43.828 65.987 1.00 119.34 543 TRP C N 1
ATOM 15134 C CA . TRP C 1 527 ? 68.026 44.838 67.040 1.00 120.81 543 TRP C CA 1
ATOM 15135 C C . TRP C 1 527 ? 67.390 46.190 66.722 1.00 120.19 543 TRP C C 1
ATOM 15136 O O . TRP C 1 527 ? 67.072 46.934 67.652 1.00 122.69 543 TRP C O 1
ATOM 15147 N N . TYR C 1 528 ? 67.191 46.518 65.444 1.00 120.74 544 TYR C N 1
ATOM 15148 C CA . TYR C 1 528 ? 66.763 47.878 65.090 1.00 120.11 544 TYR C CA 1
ATOM 15149 C C . TYR C 1 528 ? 65.255 48.148 65.306 1.00 115.51 544 TYR C C 1
ATOM 15150 O O . TYR C 1 528 ? 64.445 48.104 64.370 1.00 114.62 544 TYR C O 1
ATOM 15159 N N . VAL C 1 529 ? 64.907 48.417 66.567 1.00 105.98 545 VAL C N 1
ATOM 15160 C CA . VAL C 1 529 ? 63.588 48.946 66.952 1.00 102.51 545 VAL C CA 1
ATOM 15161 C C . VAL C 1 529 ? 63.807 49.992 68.074 1.00 105.00 545 VAL C C 1
ATOM 15162 O O . VAL C 1 529 ? 63.239 49.872 69.164 1.00 99.46 545 VAL C O 1
ATOM 15166 N N . PRO C 1 530 ? 64.625 51.037 67.803 1.00 111.33 546 PRO C N 1
ATOM 15167 C CA . PRO C 1 530 ? 65.069 51.981 68.845 1.00 109.76 546 PRO C CA 1
ATOM 15168 C C . PRO C 1 530 ? 63.956 52.852 69.440 1.00 107.55 546 PRO C C 1
ATOM 15169 O O . PRO C 1 530 ? 64.091 53.328 70.569 1.00 104.13 546 PRO C O 1
ATOM 15173 N N . HIS C 1 531 ? 62.892 53.073 68.668 1.00 105.42 547 HIS C N 1
ATOM 15174 C CA . HIS C 1 531 ? 61.684 53.764 69.149 1.00 105.35 547 HIS C CA 1
ATOM 15175 C C . HIS C 1 531 ? 60.836 52.976 70.162 1.00 104.85 547 HIS C C 1
ATOM 15176 O O . HIS C 1 531 ? 60.024 53.579 70.877 1.00 99.62 547 HIS C O 1
ATOM 15183 N N . ASN C 1 532 ? 61.015 51.651 70.222 1.00 102.25 548 ASN C N 1
ATOM 15184 C CA . ASN C 1 532 ? 60.301 50.811 71.187 1.00 101.26 548 ASN C CA 1
ATOM 15185 C C . ASN C 1 532 ? 61.103 49.565 71.604 1.00 100.16 548 ASN C C 1
ATOM 15186 O O . ASN C 1 532 ? 60.753 48.438 71.241 1.00 98.97 548 ASN C O 1
ATOM 15191 N N . ILE C 1 533 ? 62.171 49.776 72.380 1.00 101.43 549 ILE C N 1
ATOM 15192 C CA . ILE C 1 533 ? 62.997 48.663 72.896 1.00 105.77 549 ILE C CA 1
ATOM 15193 C C . ILE C 1 533 ? 62.190 47.813 73.889 1.00 112.60 549 ILE C C 1
ATOM 15194 O O . ILE C 1 533 ? 62.348 46.588 73.925 1.00 109.49 549 ILE C O 1
ATOM 15199 N N . GLN C 1 534 ? 61.337 48.476 74.679 1.00 116.87 550 GLN C N 1
ATOM 15200 C CA . GLN C 1 534 ? 60.391 47.822 75.606 1.00 122.78 550 GLN C CA 1
ATOM 15201 C C . GLN C 1 534 ? 59.619 46.676 74.936 1.00 119.74 550 GLN C C 1
ATOM 15202 O O . GLN C 1 534 ? 59.566 45.561 75.463 1.00 115.54 550 GLN C O 1
ATOM 15208 N N . ALA C 1 535 ? 59.041 46.971 73.771 1.00 118.35 551 ALA C N 1
ATOM 15209 C CA . ALA C 1 535 ? 58.266 45.997 72.993 1.00 117.50 551 ALA C CA 1
ATOM 15210 C C . ALA C 1 535 ? 59.125 44.909 72.336 1.00 115.22 551 ALA C C 1
ATOM 15211 O O . ALA C 1 535 ? 58.670 43.774 72.187 1.00 109.02 551 ALA C O 1
ATOM 15213 N N . LEU C 1 536 ? 60.346 45.259 71.926 1.00 117.92 552 LEU C N 1
ATOM 15214 C CA . LEU C 1 536 ? 61.301 44.274 71.392 1.00 120.67 552 LEU C CA 1
ATOM 15215 C C . LEU C 1 536 ? 61.669 43.213 72.429 1.00 124.71 552 LEU C C 1
ATOM 15216 O O . LEU C 1 536 ? 61.823 42.040 72.086 1.00 126.05 552 LEU C O 1
ATOM 15221 N N . MET C 1 537 ? 61.817 43.638 73.685 1.00 129.46 553 MET C N 1
ATOM 15222 C CA . MET C 1 537 ? 62.140 42.734 74.797 1.00 126.07 553 MET C CA 1
ATOM 15223 C C . MET C 1 537 ? 61.003 41.754 75.096 1.00 124.45 553 MET C C 1
ATOM 15224 O O . MET C 1 537 ? 61.250 40.561 75.261 1.00 127.06 553 MET C O 1
ATOM 15229 N N . GLU C 1 538 ? 59.770 42.264 75.142 1.00 124.57 554 GLU C N 1
ATOM 15230 C CA . GLU C 1 538 ? 58.565 41.444 75.385 1.00 123.39 554 GLU C CA 1
ATOM 15231 C C . GLU C 1 538 ? 58.317 40.373 74.312 1.00 122.02 554 GLU C C 1
ATOM 15232 O O . GLU C 1 538 ? 57.884 39.264 74.632 1.00 125.23 554 GLU C O 1
ATOM 15238 N N . LEU C 1 539 ? 58.549 40.733 73.056 1.00 119.51 555 LEU C N 1
ATOM 15239 C CA . LEU C 1 539 ? 58.399 39.803 71.948 1.00 118.43 555 LEU C CA 1
ATOM 15240 C C . LEU C 1 539 ? 59.466 38.726 72.066 1.00 115.76 555 LEU C C 1
ATOM 15241 O O . LEU C 1 539 ? 59.235 37.559 71.775 1.00 112.89 555 LEU C O 1
ATOM 15246 N N . THR C 1 540 ? 60.653 39.153 72.475 1.00 113.89 556 THR C N 1
ATOM 15247 C CA . THR C 1 540 ? 61.795 38.268 72.634 1.00 114.71 556 THR C CA 1
ATOM 15248 C C . THR C 1 540 ? 61.589 37.211 73.714 1.00 118.41 556 THR C C 1
ATOM 15249 O O . THR C 1 540 ? 61.996 36.064 73.556 1.00 114.31 556 THR C O 1
ATOM 15253 N N . GLY C 1 541 ? 60.960 37.603 74.814 1.00 122.01 557 GLY C N 1
ATOM 15254 C CA . GLY C 1 541 ? 60.733 36.685 75.913 1.00 122.52 557 GLY C CA 1
ATOM 15255 C C . GLY C 1 541 ? 61.220 37.211 77.249 1.00 122.61 557 GLY C C 1
ATOM 15256 O O . GLY C 1 541 ? 61.785 36.475 78.053 1.00 119.72 557 GLY C O 1
ATOM 15257 N N . GLY C 1 542 ? 60.997 38.499 77.479 1.00 123.22 558 GLY C N 1
ATOM 15258 C CA . GLY C 1 542 ? 61.385 39.148 78.716 1.00 123.33 558 GLY C CA 1
ATOM 15259 C C . GLY C 1 542 ? 62.815 39.641 78.766 1.00 122.06 558 GLY C C 1
ATOM 15260 O O . GLY C 1 542 ? 63.588 39.436 77.838 1.00 120.83 558 GLY C O 1
ATOM 15261 N N . THR C 1 543 ? 63.167 40.285 79.872 1.00 119.82 559 THR C N 1
ATOM 15262 C CA . THR C 1 543 ? 64.503 40.830 80.042 1.00 117.39 559 THR C CA 1
ATOM 15263 C C . THR C 1 543 ? 65.584 39.768 80.031 1.00 114.02 559 THR C C 1
ATOM 15264 O O . THR C 1 543 ? 66.638 39.967 79.435 1.00 108.05 559 THR C O 1
ATOM 15268 N N . LYS C 1 544 ? 65.340 38.637 80.680 1.00 116.70 560 LYS C N 1
ATOM 15269 C CA . LYS C 1 544 ? 66.367 37.586 80.677 1.00 116.40 560 LYS C CA 1
ATOM 15270 C C . LYS C 1 544 ? 66.623 37.030 79.270 1.00 114.38 560 LYS C C 1
ATOM 15271 O O . LYS C 1 544 ? 67.777 36.824 78.892 1.00 117.36 560 LYS C O 1
ATOM 15273 N N . ALA C 1 545 ? 65.555 36.797 78.505 1.00 111.80 561 ALA C N 1
ATOM 15274 C CA . ALA C 1 545 ? 65.672 36.284 77.132 1.00 114.25 561 ALA C CA 1
ATOM 15275 C C . ALA C 1 545 ? 66.304 37.294 76.173 1.00 118.35 561 ALA C C 1
ATOM 15276 O O . ALA C 1 545 ? 67.031 36.906 75.252 1.00 116.29 561 ALA C O 1
ATOM 15278 N N . PHE C 1 546 ? 66.011 38.578 76.382 1.00 122.70 562 PHE C N 1
ATOM 15279 C CA . PHE C 1 546 ? 66.631 39.661 75.608 1.00 125.94 562 PHE C CA 1
ATOM 15280 C C . PHE C 1 546 ? 68.129 39.780 75.921 1.00 128.45 562 PHE C C 1
ATOM 15281 O O . PHE C 1 546 ? 68.926 40.019 75.012 1.00 135.76 562 PHE C O 1
ATOM 15289 N N . GLU C 1 547 ? 68.502 39.611 77.195 1.00 123.26 563 GLU C N 1
ATOM 15290 C CA . GLU C 1 547 ? 69.916 39.559 77.599 1.00 120.53 563 GLU C CA 1
ATOM 15291 C C . GLU C 1 547 ? 70.637 38.360 76.973 1.00 116.21 563 GLU C C 1
ATOM 15292 O O . GLU C 1 547 ? 71.758 38.501 76.481 1.00 111.13 563 GLU C O 1
ATOM 15298 N N . GLN C 1 548 ? 69.991 37.193 77.010 1.00 114.92 564 GLN C N 1
ATOM 15299 C CA . GLN C 1 548 ? 70.543 35.954 76.441 1.00 115.04 564 GLN C CA 1
ATOM 15300 C C . GLN C 1 548 ? 70.765 36.042 74.928 1.00 115.21 564 GLN C C 1
ATOM 15301 O O . GLN C 1 548 ? 71.806 35.604 74.431 1.00 110.55 564 GLN C O 1
ATOM 15303 N N . LYS C 1 549 ? 69.787 36.606 74.213 1.00 117.51 565 LYS C N 1
ATOM 15304 C CA . LYS C 1 549 ? 69.866 36.798 72.753 1.00 114.73 565 LYS C CA 1
ATOM 15305 C C . LYS C 1 549 ? 71.029 37.709 72.342 1.00 111.45 565 LYS C C 1
ATOM 15306 O O . LYS C 1 549 ? 71.744 37.410 71.380 1.00 107.20 565 LYS C O 1
ATOM 15308 N N . LEU C 1 550 ? 71.211 38.810 73.077 1.00 112.76 566 LEU C N 1
ATOM 15309 C CA . LEU C 1 550 ? 72.371 39.701 72.900 1.00 112.04 566 LEU C CA 1
ATOM 15310 C C . LEU C 1 550 ? 73.698 38.943 73.069 1.00 111.45 566 LEU C C 1
ATOM 15311 O O . LEU C 1 550 ? 74.591 39.056 72.227 1.00 110.53 566 LEU C O 1
ATOM 15316 N N . ASP C 1 551 ? 73.802 38.154 74.139 1.00 111.41 567 ASP C N 1
ATOM 15317 C CA . ASP C 1 551 ? 75.006 37.351 74.407 1.00 111.11 567 ASP C CA 1
ATOM 15318 C C . ASP C 1 551 ? 75.311 36.339 73.298 1.00 110.66 567 ASP C C 1
ATOM 15319 O O . ASP C 1 551 ? 76.481 36.045 73.041 1.00 104.77 567 ASP C O 1
ATOM 15324 N N . THR C 1 552 ? 74.268 35.813 72.650 1.00 114.61 568 THR C N 1
ATOM 15325 C CA . THR C 1 552 ? 74.437 34.960 71.464 1.00 117.80 568 THR C CA 1
ATOM 15326 C C . THR C 1 552 ? 74.914 35.793 70.263 1.00 123.23 568 THR C C 1
ATOM 15327 O O . THR C 1 552 ? 75.744 35.326 69.479 1.00 124.03 568 THR C O 1
ATOM 15331 N N . PHE C 1 553 ? 74.383 37.011 70.124 1.00 123.96 569 PHE C N 1
ATOM 15332 C CA . PHE C 1 553 ? 74.823 37.950 69.078 1.00 126.48 569 PHE C CA 1
ATOM 15333 C C . PHE C 1 553 ? 76.282 38.383 69.236 1.00 128.97 569 PHE C C 1
ATOM 15334 O O . PHE C 1 553 ? 77.029 38.404 68.255 1.00 133.00 569 PHE C O 1
ATOM 15336 N N . PHE C 1 554 ? 76.691 38.701 70.467 1.00 123.52 570 PHE C N 1
ATOM 15337 C CA . PHE C 1 554 ? 78.049 39.215 70.730 1.00 118.80 570 PHE C CA 1
ATOM 15338 C C . PHE C 1 554 ? 79.184 38.179 70.662 1.00 118.21 570 PHE C C 1
ATOM 15339 O O . PHE C 1 554 ? 80.346 38.540 70.860 1.00 117.05 570 PHE C O 1
ATOM 15347 N N . THR C 1 555 ? 78.862 36.916 70.368 1.00 120.28 571 THR C N 1
ATOM 15348 C CA . THR C 1 555 ? 79.869 35.865 70.198 1.00 121.17 571 THR C CA 1
ATOM 15349 C C . THR C 1 555 ? 79.407 34.779 69.208 1.00 120.41 571 THR C C 1
ATOM 15350 O O . THR C 1 555 ? 78.325 34.210 69.370 1.00 111.04 571 THR C O 1
ATOM 15354 N N . SER C 1 556 ? 80.229 34.505 68.189 1.00 124.30 572 SER C N 1
ATOM 15355 C CA . SER C 1 556 ? 79.983 33.406 67.235 1.00 120.43 572 SER C CA 1
ATOM 15356 C C . SER C 1 556 ? 81.262 32.959 66.512 1.00 114.41 572 SER C C 1
ATOM 15357 O O . SER C 1 556 ? 82.170 33.757 66.270 1.00 101.02 572 SER C O 1
ATOM 15360 N N . GLY C 1 569 ? 84.050 45.161 61.761 1.00 97.96 585 GLY C N 1
ATOM 15361 C CA . GLY C 1 569 ? 84.572 45.068 63.126 1.00 101.75 585 GLY C CA 1
ATOM 15362 C C . GLY C 1 569 ? 83.883 43.976 63.927 1.00 104.12 585 GLY C C 1
ATOM 15363 O O . GLY C 1 569 ? 82.969 44.258 64.703 1.00 97.44 585 GLY C O 1
ATOM 15364 N N . PHE C 1 570 ? 84.336 42.735 63.747 1.00 109.63 586 PHE C N 1
ATOM 15365 C CA . PHE C 1 570 ? 83.642 41.551 64.283 1.00 113.54 586 PHE C CA 1
ATOM 15366 C C . PHE C 1 570 ? 83.808 41.343 65.802 1.00 115.00 586 PHE C C 1
ATOM 15367 O O . PHE C 1 570 ? 84.844 40.849 66.271 1.00 111.84 586 PHE C O 1
ATOM 15369 N N . VAL C 1 571 ? 82.781 41.742 66.556 1.00 112.76 587 VAL C N 1
ATOM 15370 C CA . VAL C 1 571 ? 82.573 41.297 67.940 1.00 110.95 587 VAL C CA 1
ATOM 15371 C C . VAL C 1 571 ? 81.507 40.196 67.886 1.00 108.32 587 VAL C C 1
ATOM 15372 O O . VAL C 1 571 ? 80.430 40.315 68.481 1.00 102.06 587 VAL C O 1
ATOM 15374 N N . GLY C 1 572 ? 81.823 39.128 67.153 1.00 107.33 588 GLY C N 1
ATOM 15375 C CA . GLY C 1 572 ? 80.831 38.136 66.747 1.00 109.65 588 GLY C CA 1
ATOM 15376 C C . GLY C 1 572 ? 79.960 38.686 65.626 1.00 111.91 588 GLY C C 1
ATOM 15377 O O . GLY C 1 572 ? 80.480 39.214 64.634 1.00 108.85 588 GLY C O 1
ATOM 15378 N N . GLN C 1 573 ? 78.639 38.581 65.795 1.00 113.19 589 GLN C N 1
ATOM 15379 C CA . GLN C 1 573 ? 77.667 39.108 64.821 1.00 112.29 589 GLN C CA 1
ATOM 15380 C C . GLN C 1 573 ? 77.531 40.639 64.864 1.00 108.69 589 GLN C C 1
ATOM 15381 O O . GLN C 1 573 ? 76.897 41.219 63.984 1.00 110.97 589 GLN C O 1
ATOM 15387 N N . TYR C 1 574 ? 78.090 41.280 65.892 1.00 104.39 590 TYR C N 1
ATOM 15388 C CA . TYR C 1 574 ? 78.262 42.734 65.909 1.00 100.11 590 TYR C CA 1
ATOM 15389 C C . TYR C 1 574 ? 79.376 43.077 64.924 1.00 102.39 590 TYR C C 1
ATOM 15390 O O . TYR C 1 574 ? 80.533 42.706 65.141 1.00 98.72 590 TYR C O 1
ATOM 15399 N N . ALA C 1 575 ? 79.005 43.734 63.823 1.00 107.94 591 ALA C N 1
ATOM 15400 C CA . ALA C 1 575 ? 79.958 44.310 62.871 1.00 106.39 591 ALA C CA 1
ATOM 15401 C C . ALA C 1 575 ? 79.923 45.834 63.031 1.00 106.61 591 ALA C C 1
ATOM 15402 O O . ALA C 1 575 ? 78.960 46.497 62.620 1.00 103.19 591 ALA C O 1
ATOM 15404 N N . HIS C 1 576 ? 80.964 46.374 63.663 1.00 106.80 592 HIS C N 1
ATOM 15405 C CA . HIS C 1 576 ? 81.068 47.811 63.911 1.00 109.37 592 HIS C CA 1
ATOM 15406 C C . HIS C 1 576 ? 81.297 48.579 62.606 1.00 112.49 592 HIS C C 1
ATOM 15407 O O . HIS C 1 576 ? 80.736 49.663 62.416 1.00 103.40 592 HIS C O 1
ATOM 15414 N N . GLY C 1 577 ? 82.101 47.991 61.713 1.00 111.37 593 GLY C N 1
ATOM 15415 C CA . GLY C 1 577 ? 82.407 48.545 60.389 1.00 111.56 593 GLY C CA 1
ATOM 15416 C C . GLY C 1 577 ? 81.256 49.159 59.608 1.00 109.19 593 GLY C C 1
ATOM 15417 O O . GLY C 1 577 ? 81.476 50.096 58.841 1.00 104.48 593 GLY C O 1
ATOM 15418 N N . ASN C 1 578 ? 80.042 48.626 59.793 1.00 106.78 594 ASN C N 1
ATOM 15419 C CA . ASN C 1 578 ? 78.829 49.173 59.175 1.00 103.87 594 ASN C CA 1
ATOM 15420 C C . ASN C 1 578 ? 77.785 49.638 60.201 1.00 99.51 594 ASN C C 1
ATOM 15421 O O . ASN C 1 578 ? 77.810 49.257 61.375 1.00 97.36 594 ASN C O 1
ATOM 15426 N N . GLU C 1 579 ? 76.854 50.449 59.710 1.00 102.23 595 GLU C N 1
ATOM 15427 C CA . GLU C 1 579 ? 75.968 51.283 60.538 1.00 102.33 595 GLU C CA 1
ATOM 15428 C C . GLU C 1 579 ? 74.716 50.637 61.186 1.00 101.32 595 GLU C C 1
ATOM 15429 O O . GLU C 1 579 ? 74.117 51.267 62.061 1.00 102.32 595 GLU C O 1
ATOM 15435 N N . PRO C 1 580 ? 74.300 49.416 60.763 1.00 101.22 596 PRO C N 1
ATOM 15436 C CA . PRO C 1 580 ? 73.171 48.790 61.488 1.00 104.64 596 PRO C CA 1
ATOM 15437 C C . PRO C 1 580 ? 73.425 48.467 62.984 1.00 103.41 596 PRO C C 1
ATOM 15438 O O . PRO C 1 580 ? 72.530 48.662 63.825 1.00 94.76 596 PRO C O 1
ATOM 15442 N N . SER C 1 581 ? 74.638 48.009 63.299 1.00 100.88 597 SER C N 1
ATOM 15443 C CA . SER C 1 581 ? 74.977 47.511 64.636 1.00 103.08 597 SER C CA 1
ATOM 15444 C C . SER C 1 581 ? 75.407 48.578 65.658 1.00 104.72 597 SER C C 1
ATOM 15445 O O . SER C 1 581 ? 75.551 48.265 66.834 1.00 108.52 597 SER C O 1
ATOM 15448 N N . HIS C 1 582 ? 75.588 49.826 65.226 1.00 103.60 598 HIS C N 1
ATOM 15449 C CA . HIS C 1 582 ? 76.145 50.893 66.084 1.00 104.10 598 HIS C CA 1
ATOM 15450 C C . HIS C 1 582 ? 75.377 51.193 67.377 1.00 101.65 598 HIS C C 1
ATOM 15451 O O . HIS C 1 582 ? 75.965 51.696 68.336 1.00 97.95 598 HIS C O 1
ATOM 15458 N N . HIS C 1 583 ? 74.077 50.909 67.387 1.00 102.40 599 HIS C N 1
ATOM 15459 C CA . HIS C 1 583 ? 73.230 51.096 68.576 1.00 111.22 599 HIS C CA 1
ATOM 15460 C C . HIS C 1 583 ? 73.120 49.890 69.542 1.00 117.32 599 HIS C C 1
ATOM 15461 O O . HIS C 1 583 ? 72.556 50.039 70.632 1.00 121.68 599 HIS C O 1
ATOM 15468 N N . VAL C 1 584 ? 73.677 48.729 69.171 1.00 116.21 600 VAL C N 1
ATOM 15469 C CA . VAL C 1 584 ? 73.390 47.444 69.859 1.00 111.31 600 VAL C CA 1
ATOM 15470 C C . VAL C 1 584 ? 74.089 47.282 71.229 1.00 106.85 600 VAL C C 1
ATOM 15471 O O . VAL C 1 584 ? 73.520 46.682 72.149 1.00 106.70 600 VAL C O 1
ATOM 15475 N N . ALA C 1 585 ? 75.301 47.820 71.364 1.00 101.63 601 ALA C N 1
ATOM 15476 C CA . ALA C 1 585 ? 76.080 47.693 72.605 1.00 96.60 601 ALA C CA 1
ATOM 15477 C C . ALA C 1 585 ? 75.422 48.364 73.813 1.00 96.08 601 ALA C C 1
ATOM 15478 O O . ALA C 1 585 ? 75.589 47.903 74.941 1.00 99.04 601 ALA C O 1
ATOM 15480 N N . TYR C 1 586 ? 74.654 49.425 73.567 1.00 98.52 602 TYR C N 1
ATOM 15481 C CA . TYR C 1 586 ? 73.967 50.181 74.630 1.00 103.13 602 TYR C CA 1
ATOM 15482 C C . TYR C 1 586 ? 72.598 49.605 75.073 1.00 103.77 602 TYR C C 1
ATOM 15483 O O . TYR C 1 586 ? 71.933 50.193 75.942 1.00 91.23 602 TYR C O 1
ATOM 15492 N N . LEU C 1 587 ? 72.189 48.467 74.494 1.00 107.92 603 LEU C N 1
ATOM 15493 C CA . LEU C 1 587 ? 70.902 47.818 74.821 1.00 111.34 603 LEU C CA 1
ATOM 15494 C C . LEU C 1 587 ? 70.932 46.839 76.021 1.00 111.84 603 LEU C C 1
ATOM 15495 O O . LEU C 1 587 ? 69.879 46.315 76.420 1.00 103.66 603 LEU C O 1
ATOM 15500 N N . TYR C 1 588 ? 72.115 46.592 76.590 1.00 109.88 604 TYR C N 1
ATOM 15501 C CA . TYR C 1 588 ? 72.217 45.857 77.858 1.00 103.73 604 TYR C CA 1
ATOM 15502 C C . TYR C 1 588 ? 71.695 46.693 79.039 1.00 100.30 604 TYR C C 1
ATOM 15503 O O . TYR C 1 588 ? 71.160 46.124 79.983 1.00 102.68 604 TYR C O 1
ATOM 15512 N N . ASN C 1 589 ? 71.839 48.022 78.987 1.00 100.36 605 ASN C N 1
ATOM 15513 C CA . ASN C 1 589 ? 71.172 48.930 79.955 1.00 107.07 605 ASN C CA 1
ATOM 15514 C C . ASN C 1 589 ? 69.650 48.747 80.029 1.00 109.43 605 ASN C C 1
ATOM 15515 O O . ASN C 1 589 ? 69.057 48.852 81.106 1.00 103.88 605 ASN C O 1
ATOM 15520 N N . PHE C 1 590 ? 69.035 48.495 78.873 1.00 115.39 606 PHE C N 1
ATOM 15521 C CA . PHE C 1 590 ? 67.597 48.216 78.774 1.00 117.91 606 PHE C CA 1
ATOM 15522 C C . PHE C 1 590 ? 67.280 46.798 79.275 1.00 117.48 606 PHE C C 1
ATOM 15523 O O . PHE C 1 590 ? 66.244 46.581 79.911 1.00 111.87 606 PHE C O 1
ATOM 15531 N N . ALA C 1 591 ? 68.172 45.848 78.975 1.00 118.15 607 ALA C N 1
ATOM 15532 C CA . ALA C 1 591 ? 68.064 44.450 79.441 1.00 121.08 607 ALA C CA 1
ATOM 15533 C C . ALA C 1 591 ? 68.130 44.257 80.969 1.00 124.49 607 ALA C C 1
ATOM 15534 O O . ALA C 1 591 ? 67.516 43.328 81.497 1.00 120.60 607 ALA C O 1
ATOM 15536 N N . GLY C 1 592 ? 68.877 45.123 81.660 1.00 126.07 608 GLY C N 1
ATOM 15537 C CA . GLY C 1 592 ? 69.103 45.016 83.111 1.00 121.72 608 GLY C CA 1
ATOM 15538 C C . GLY C 1 592 ? 70.467 44.471 83.524 1.00 120.52 608 GLY C C 1
ATOM 15539 O O . GLY C 1 592 ? 70.618 43.966 84.641 1.00 122.21 608 GLY C O 1
ATOM 15540 N N . GLN C 1 593 ? 71.458 44.578 82.632 1.00 116.31 609 GLN C N 1
ATOM 15541 C CA . GLN C 1 593 ? 72.852 44.252 82.941 1.00 110.30 609 GLN C CA 1
ATOM 15542 C C . GLN C 1 593 ? 73.814 45.344 82.426 1.00 103.39 609 GLN C C 1
ATOM 15543 O O . GLN C 1 593 ? 74.627 45.072 81.542 1.00 92.33 609 GLN C O 1
ATOM 15545 N N . PRO C 1 594 ? 73.729 46.580 82.988 1.00 108.45 610 PRO C N 1
ATOM 15546 C CA . PRO C 1 594 ? 74.582 47.723 82.599 1.00 111.05 610 PRO C CA 1
ATOM 15547 C C . PRO C 1 594 ? 76.094 47.477 82.468 1.00 111.66 610 PRO C C 1
ATOM 15548 O O . PRO C 1 594 ? 76.747 48.147 81.665 1.00 119.03 610 PRO C O 1
ATOM 15552 N N . TRP C 1 595 ? 76.647 46.559 83.258 1.00 105.07 611 TRP C N 1
ATOM 15553 C CA . TRP C 1 595 ? 78.069 46.207 83.147 1.00 103.14 611 TRP C CA 1
ATOM 15554 C C . TRP C 1 595 ? 78.455 45.695 81.751 1.00 103.19 611 TRP C C 1
ATOM 15555 O O . TRP C 1 595 ? 79.556 45.971 81.283 1.00 103.84 611 TRP C O 1
ATOM 15566 N N . LYS C 1 596 ? 77.543 44.979 81.091 1.00 107.01 612 LYS C N 1
ATOM 15567 C CA . LYS C 1 596 ? 77.774 44.468 79.724 1.00 113.79 612 LYS C CA 1
ATOM 15568 C C . LYS C 1 596 ? 77.766 45.560 78.628 1.00 110.39 612 LYS C C 1
ATOM 15569 O O . LYS C 1 596 ? 78.496 45.449 77.635 1.00 100.71 612 LYS C O 1
ATOM 15575 N N . THR C 1 597 ? 76.935 46.590 78.801 1.00 106.24 613 THR C N 1
ATOM 15576 C CA . THR C 1 597 ? 77.030 47.811 77.991 1.00 101.97 613 THR C CA 1
ATOM 15577 C C . THR C 1 597 ? 78.427 48.428 78.121 1.00 102.24 613 THR C C 1
ATOM 15578 O O . THR C 1 597 ? 79.044 48.783 77.121 1.00 94.84 613 THR C O 1
ATOM 15582 N N . GLN C 1 598 ? 78.908 48.543 79.361 1.00 103.36 614 GLN C N 1
ATOM 15583 C CA . GLN C 1 598 ? 80.238 49.103 79.661 1.00 103.86 614 GLN C CA 1
ATOM 15584 C C . GLN C 1 598 ? 81.388 48.238 79.130 1.00 102.23 614 GLN C C 1
ATOM 15585 O O . GLN C 1 598 ? 82.343 48.756 78.542 1.00 92.64 614 GLN C O 1
ATOM 15591 N N . LYS C 1 599 ? 81.279 46.927 79.356 1.00 99.63 615 LYS C N 1
ATOM 15592 C CA . LYS C 1 599 ? 82.258 45.941 78.896 1.00 92.21 615 LYS C CA 1
ATOM 15593 C C . LYS C 1 599 ? 82.458 46.001 77.379 1.00 87.78 615 LYS C C 1
ATOM 15594 O O . LYS C 1 599 ? 83.585 46.102 76.905 1.00 74.03 615 LYS C O 1
ATOM 15600 N N . TYR C 1 600 ? 81.358 45.931 76.630 1.00 92.91 616 TYR C N 1
ATOM 15601 C CA . TYR C 1 600 ? 81.418 45.875 75.157 1.00 96.59 616 TYR C CA 1
ATOM 15602 C C . TYR C 1 600 ? 81.722 47.241 74.496 1.00 95.54 616 TYR C C 1
ATOM 15603 O O . TYR C 1 600 ? 82.549 47.303 73.585 1.00 89.80 616 TYR C O 1
ATOM 15612 N N . VAL C 1 601 ? 81.073 48.319 74.956 1.00 96.88 617 VAL C N 1
ATOM 15613 C CA . VAL C 1 601 ? 81.355 49.690 74.464 1.00 94.92 617 VAL C CA 1
ATOM 15614 C C . VAL C 1 601 ? 82.822 50.097 74.727 1.00 95.33 617 VAL C C 1
ATOM 15615 O O . VAL C 1 601 ? 83.444 50.746 73.877 1.00 88.45 617 VAL C O 1
ATOM 15619 N N . SER C 1 602 ? 83.368 49.713 75.885 1.00 95.10 618 SER C N 1
ATOM 15620 C CA . SER C 1 602 ? 84.795 49.928 76.184 1.00 94.62 618 SER C CA 1
ATOM 15621 C C . SER C 1 602 ? 85.705 49.092 75.258 1.00 94.98 618 SER C C 1
ATOM 15622 O O . SER C 1 602 ? 86.731 49.589 74.769 1.00 91.77 618 SER C O 1
ATOM 15625 N N . HIS C 1 603 ? 85.321 47.833 75.035 1.00 91.49 619 HIS C N 1
ATOM 15626 C CA . HIS C 1 603 ? 86.029 46.933 74.121 1.00 92.57 619 HIS C CA 1
ATOM 15627 C C . HIS C 1 603 ? 86.122 47.533 72.715 1.00 92.27 619 HIS C C 1
ATOM 15628 O O . HIS C 1 603 ? 87.216 47.608 72.140 1.00 87.99 619 HIS C O 1
ATOM 15635 N N . ILE C 1 604 ? 84.981 47.984 72.189 1.00 93.23 620 ILE C N 1
ATOM 15636 C CA . ILE C 1 604 ? 84.906 48.595 70.849 1.00 94.46 620 ILE C CA 1
ATOM 15637 C C . ILE C 1 604 ? 85.810 49.829 70.787 1.00 95.19 620 ILE C C 1
ATOM 15638 O O . ILE C 1 604 ? 86.615 49.959 69.863 1.00 92.26 620 ILE C O 1
ATOM 15643 N N . LEU C 1 605 ? 85.666 50.708 71.783 1.00 98.13 621 LEU C N 1
ATOM 15644 C CA . LEU C 1 605 ? 86.494 51.919 71.932 1.00 99.43 621 LEU C CA 1
ATOM 15645 C C . LEU C 1 605 ? 88.009 51.669 71.928 1.00 99.19 621 LEU C C 1
ATOM 15646 O O . LEU C 1 605 ? 88.767 52.498 71.420 1.00 97.54 621 LEU C O 1
ATOM 15651 N N . ASN C 1 606 ? 88.443 50.544 72.496 1.00 99.01 622 ASN C N 1
ATOM 15652 C CA . ASN C 1 606 ? 89.872 50.220 72.593 1.00 99.26 622 ASN C CA 1
ATOM 15653 C C . ASN C 1 606 ? 90.409 49.330 71.460 1.00 97.41 622 ASN C C 1
ATOM 15654 O O . ASN C 1 606 ? 91.570 49.475 71.072 1.00 94.45 622 ASN C O 1
ATOM 15659 N N . THR C 1 607 ? 89.578 48.438 70.921 1.00 101.56 623 THR C N 1
ATOM 15660 C CA . THR C 1 607 ? 90.007 47.525 69.841 1.00 114.93 623 THR C CA 1
ATOM 15661 C C . THR C 1 607 ? 89.619 48.011 68.426 1.00 122.55 623 THR C C 1
ATOM 15662 O O . THR C 1 607 ? 90.446 47.954 67.508 1.00 129.82 623 THR C O 1
ATOM 15666 N N . LEU C 1 608 ? 88.385 48.496 68.254 1.00 123.15 624 LEU C N 1
ATOM 15667 C CA . LEU C 1 608 ? 87.856 48.871 66.923 1.00 122.64 624 LEU C CA 1
ATOM 15668 C C . LEU C 1 608 ? 88.208 50.294 66.417 1.00 121.49 624 LEU C C 1
ATOM 15669 O O . LEU C 1 608 ? 87.655 50.740 65.403 1.00 124.43 624 LEU C O 1
ATOM 15671 N N . TYR C 1 609 ? 89.092 51.002 67.129 1.00 118.59 625 TYR C N 1
ATOM 15672 C CA . TYR C 1 609 ? 89.685 52.268 66.665 1.00 113.67 625 TYR C CA 1
ATOM 15673 C C . TYR C 1 609 ? 91.186 52.283 66.944 1.00 114.35 625 TYR C C 1
ATOM 15674 O O . TYR C 1 609 ? 91.687 51.459 67.716 1.00 124.66 625 TYR C O 1
ATOM 15683 N N . ASN C 1 610 ? 91.885 53.233 66.320 1.00 105.61 626 ASN C N 1
ATOM 15684 C CA . ASN C 1 610 ? 93.322 53.473 66.563 1.00 101.93 626 ASN C CA 1
ATOM 15685 C C . ASN C 1 610 ? 93.818 54.737 65.854 1.00 99.95 626 ASN C C 1
ATOM 15686 O O . ASN C 1 610 ? 93.057 55.387 65.128 1.00 99.91 626 ASN C O 1
ATOM 15691 N N . ASN C 1 611 ? 95.089 55.079 66.077 1.00 96.44 627 ASN C N 1
ATOM 15692 C CA . ASN C 1 611 ? 95.700 56.286 65.513 1.00 95.26 627 ASN C CA 1
ATOM 15693 C C . ASN C 1 611 ? 96.554 56.037 64.256 1.00 90.97 627 ASN C C 1
ATOM 15694 O O . ASN C 1 611 ? 97.449 56.829 63.947 1.00 79.30 627 ASN C O 1
ATOM 15699 N N . THR C 1 612 ? 96.271 54.953 63.530 1.00 93.57 628 THR C N 1
ATOM 15700 C CA . THR C 1 612 ? 97.036 54.590 62.327 1.00 92.27 628 THR C CA 1
ATOM 15701 C C . THR C 1 612 ? 96.197 54.731 61.044 1.00 91.43 628 THR C C 1
ATOM 15702 O O . THR C 1 612 ? 95.007 55.080 61.096 1.00 75.47 628 THR C O 1
ATOM 15706 N N . SER C 1 613 ? 96.845 54.459 59.907 1.00 96.98 629 SER C N 1
ATOM 15707 C CA . SER C 1 613 ? 96.223 54.497 58.575 1.00 101.78 629 SER C CA 1
ATOM 15708 C C . SER C 1 613 ? 94.874 53.766 58.478 1.00 102.52 629 SER C C 1
ATOM 15709 O O . SER C 1 613 ? 93.917 54.315 57.922 1.00 107.44 629 SER C O 1
ATOM 15712 N N . SER C 1 614 ? 94.785 52.559 59.042 1.00 99.64 630 SER C N 1
ATOM 15713 C CA . SER C 1 614 ? 93.531 51.773 59.023 1.00 96.07 630 SER C CA 1
ATOM 15714 C C . SER C 1 614 ? 92.616 52.107 60.218 1.00 90.43 630 SER C C 1
ATOM 15715 O O . SER C 1 614 ? 91.933 51.230 60.753 1.00 90.40 630 SER C O 1
ATOM 15717 N N . GLY C 1 615 ? 92.557 53.391 60.574 1.00 83.54 631 GLY C N 1
ATOM 15718 C CA . GLY C 1 615 ? 92.092 53.850 61.882 1.00 82.16 631 GLY C CA 1
ATOM 15719 C C . GLY C 1 615 ? 90.669 53.524 62.306 1.00 84.63 631 GLY C C 1
ATOM 15720 O O . GLY C 1 615 ? 90.358 53.588 63.502 1.00 69.02 631 GLY C O 1
ATOM 15721 N N . TYR C 1 616 ? 89.807 53.202 61.335 1.00 89.82 632 TYR C N 1
ATOM 15722 C CA . TYR C 1 616 ? 88.416 52.808 61.596 1.00 87.88 632 TYR C CA 1
ATOM 15723 C C . TYR C 1 616 ? 88.179 51.369 61.143 1.00 88.64 632 TYR C C 1
ATOM 15724 O O . TYR C 1 616 ? 88.992 50.789 60.407 1.00 84.50 632 TYR C O 1
ATOM 15733 N N . ALA C 1 617 ? 87.068 50.805 61.614 1.00 88.93 633 ALA C N 1
ATOM 15734 C CA . ALA C 1 617 ? 86.659 49.440 61.276 1.00 89.38 633 ALA C CA 1
ATOM 15735 C C . ALA C 1 617 ? 86.148 49.322 59.842 1.00 91.78 633 ALA C C 1
ATOM 15736 O O . ALA C 1 617 ? 86.197 48.240 59.260 1.00 93.84 633 ALA C O 1
ATOM 15738 N N . GLY C 1 618 ? 85.647 50.429 59.290 1.00 97.59 634 GLY C N 1
ATOM 15739 C CA . GLY C 1 618 ? 85.202 50.496 57.895 1.00 96.71 634 GLY C CA 1
ATOM 15740 C C . GLY C 1 618 ? 85.042 51.932 57.409 1.00 97.88 634 GLY C C 1
ATOM 15741 O O . GLY C 1 618 ? 85.819 52.809 57.789 1.00 98.42 634 GLY C O 1
ATOM 15742 N N . ASN C 1 619 ? 84.027 52.167 56.579 1.00 95.64 635 ASN C N 1
ATOM 15743 C CA . ASN C 1 619 ? 83.754 53.493 56.019 1.00 90.87 635 ASN C CA 1
ATOM 15744 C C . ASN C 1 619 ? 83.253 54.493 57.066 1.00 91.62 635 ASN C C 1
ATOM 15745 O O . ASN C 1 619 ? 82.204 54.284 57.682 1.00 78.32 635 ASN C O 1
ATOM 15750 N N . ASP C 1 620 ? 83.996 55.590 57.243 1.00 96.25 636 ASP C N 1
ATOM 15751 C CA . ASP C 1 620 ? 83.623 56.658 58.194 1.00 99.14 636 ASP C CA 1
ATOM 15752 C C . ASP C 1 620 ? 82.218 57.243 57.917 1.00 98.23 636 ASP C C 1
ATOM 15753 O O . ASP C 1 620 ? 81.528 57.685 58.849 1.00 92.45 636 ASP C O 1
ATOM 15758 N N . ASP C 1 621 ? 81.812 57.215 56.641 1.00 97.30 637 ASP C N 1
ATOM 15759 C CA . ASP C 1 621 ? 80.480 57.623 56.174 1.00 90.24 637 ASP C CA 1
ATOM 15760 C C . ASP C 1 621 ? 80.085 59.009 56.673 1.00 90.83 637 ASP C C 1
ATOM 15761 O O . ASP C 1 621 ? 79.131 59.173 57.446 1.00 92.19 637 ASP C O 1
ATOM 15766 N N . CYS C 1 622 ? 80.867 59.989 56.215 1.00 90.76 638 CYS C N 1
ATOM 15767 C CA . CYS C 1 622 ? 80.656 61.419 56.487 1.00 92.35 638 CYS C CA 1
ATOM 15768 C C . CYS C 1 622 ? 80.630 61.754 57.994 1.00 94.37 638 CYS C C 1
ATOM 15769 O O . CYS C 1 622 ? 79.795 62.541 58.473 1.00 80.68 638 CYS C O 1
ATOM 15772 N N . GLY C 1 623 ? 81.572 61.132 58.711 1.00 102.31 639 GLY C N 1
ATOM 15773 C CA . GLY C 1 623 ? 81.775 61.322 60.146 1.00 105.63 639 GLY C CA 1
ATOM 15774 C C . GLY C 1 623 ? 80.879 60.532 61.093 1.00 105.75 639 GLY C C 1
ATOM 15775 O O . GLY C 1 623 ? 80.733 60.930 62.246 1.00 110.39 639 GLY C O 1
ATOM 15776 N N . GLN C 1 624 ? 80.296 59.417 60.638 1.00 101.28 640 GLN C N 1
ATOM 15777 C CA . GLN C 1 624 ? 79.378 58.620 61.479 1.00 96.07 640 GLN C CA 1
ATOM 15778 C C . GLN C 1 624 ? 80.137 57.671 62.425 1.00 95.62 640 GLN C C 1
ATOM 15779 O O . GLN C 1 624 ? 79.729 57.506 63.574 1.00 90.32 640 GLN C O 1
ATOM 15785 N N . MET C 1 625 ? 81.218 57.047 61.945 1.00 97.21 641 MET C N 1
ATOM 15786 C CA . MET C 1 625 ? 82.142 56.290 62.818 1.00 95.86 641 MET C CA 1
ATOM 15787 C C . MET C 1 625 ? 82.871 57.231 63.776 1.00 94.81 641 MET C C 1
ATOM 15788 O O . MET C 1 625 ? 83.073 56.908 64.951 1.00 97.49 641 MET C O 1
ATOM 15793 N N . SER C 1 626 ? 83.269 58.387 63.258 1.00 88.87 642 SER C N 1
ATOM 15794 C CA . SER C 1 626 ? 83.899 59.420 64.072 1.00 89.40 642 SER C CA 1
ATOM 15795 C C . SER C 1 626 ? 82.969 60.026 65.145 1.00 86.53 642 SER C C 1
ATOM 15796 O O . SER C 1 626 ? 83.427 60.329 66.254 1.00 77.54 642 SER C O 1
ATOM 15799 N N . ALA C 1 627 ? 81.683 60.191 64.810 1.00 83.88 643 ALA C N 1
ATOM 15800 C CA . ALA C 1 627 ? 80.659 60.668 65.760 1.00 82.46 643 ALA C CA 1
ATOM 15801 C C . ALA C 1 627 ? 80.344 59.646 66.852 1.00 85.20 643 ALA C C 1
ATOM 15802 O O . ALA C 1 627 ? 80.008 60.033 67.973 1.00 92.22 643 ALA C O 1
ATOM 15804 N N . TRP C 1 628 ? 80.432 58.356 66.518 1.00 86.37 644 TRP C N 1
ATOM 15805 C CA . TRP C 1 628 ? 80.244 57.266 67.490 1.00 87.57 644 TRP C CA 1
ATOM 15806 C C . TRP C 1 628 ? 81.300 57.331 68.609 1.00 85.25 644 TRP C C 1
ATOM 15807 O O . TRP C 1 628 ? 80.955 57.203 69.786 1.00 75.86 644 TRP C O 1
ATOM 15818 N N . TYR C 1 629 ? 82.566 57.535 68.219 1.00 88.39 645 TYR C N 1
ATOM 15819 C CA . TYR C 1 629 ? 83.715 57.644 69.144 1.00 90.04 645 TYR C CA 1
ATOM 15820 C C . TYR C 1 629 ? 83.676 58.886 70.044 1.00 92.30 645 TYR C C 1
ATOM 15821 O O . TYR C 1 629 ? 84.103 58.835 71.199 1.00 95.25 645 TYR C O 1
ATOM 15830 N N . VAL C 1 630 ? 83.210 60.002 69.491 1.00 91.46 646 VAL C N 1
ATOM 15831 C CA . VAL C 1 630 ? 83.011 61.228 70.258 1.00 91.73 646 VAL C CA 1
ATOM 15832 C C . VAL C 1 630 ? 81.949 61.015 71.343 1.00 92.56 646 VAL C C 1
ATOM 15833 O O . VAL C 1 630 ? 82.124 61.474 72.470 1.00 93.39 646 VAL C O 1
ATOM 15837 N N . PHE C 1 631 ? 80.868 60.314 71.001 1.00 92.34 647 PHE C N 1
ATOM 15838 C CA . PHE C 1 631 ? 79.841 59.929 71.984 1.00 93.25 647 PHE C CA 1
ATOM 15839 C C . PHE C 1 631 ? 80.337 58.904 73.019 1.00 90.93 647 PHE C C 1
ATOM 15840 O O . PHE C 1 631 ? 80.301 59.173 74.219 1.00 82.95 647 PHE C O 1
ATOM 15848 N N . SER C 1 632 ? 80.794 57.743 72.551 1.00 96.84 648 SER C N 1
ATOM 15849 C CA . SER C 1 632 ? 81.221 56.650 73.447 1.00 103.83 648 SER C CA 1
ATOM 15850 C C . SER C 1 632 ? 82.387 57.003 74.387 1.00 112.07 648 SER C C 1
ATOM 15851 O O . SER C 1 632 ? 82.386 56.580 75.551 1.00 116.26 648 SER C O 1
ATOM 15854 N N . ALA C 1 633 ? 83.361 57.775 73.897 1.00 111.83 649 ALA C N 1
ATOM 15855 C CA . ALA C 1 633 ? 84.447 58.289 74.752 1.00 109.47 649 ALA C CA 1
ATOM 15856 C C . ALA C 1 633 ? 83.933 59.306 75.796 1.00 105.06 649 ALA C C 1
ATOM 15857 O O . ALA C 1 633 ? 84.447 59.355 76.915 1.00 92.73 649 ALA C O 1
ATOM 15859 N N . MET C 1 634 ? 82.926 60.104 75.425 1.00 107.13 650 MET C N 1
ATOM 15860 C CA . MET C 1 634 ? 82.231 60.991 76.382 1.00 108.34 650 MET C CA 1
ATOM 15861 C C . MET C 1 634 ? 81.354 60.209 77.357 1.00 107.23 650 MET C C 1
ATOM 15862 O O . MET C 1 634 ? 81.073 60.699 78.452 1.00 105.42 650 MET C O 1
ATOM 15867 N N . GLY C 1 635 ? 80.893 59.030 76.935 1.00 104.30 651 GLY C N 1
ATOM 15868 C CA . GLY C 1 635 ? 80.294 58.040 77.831 1.00 103.82 651 GLY C CA 1
ATOM 15869 C C . GLY C 1 635 ? 78.813 57.743 77.666 1.00 103.02 651 GLY C C 1
ATOM 15870 O O . GLY C 1 635 ? 78.251 57.033 78.500 1.00 101.89 651 GLY C O 1
ATOM 15871 N N . PHE C 1 636 ? 78.179 58.273 76.617 1.00 101.11 652 PHE C N 1
ATOM 15872 C CA . PHE C 1 636 ? 76.767 57.980 76.310 1.00 99.94 652 PHE C CA 1
ATOM 15873 C C . PHE C 1 636 ? 76.514 57.987 74.797 1.00 101.71 652 PHE C C 1
ATOM 15874 O O . PHE C 1 636 ? 77.417 58.307 74.030 1.00 100.31 652 PHE C O 1
ATOM 15882 N N . TYR C 1 637 ? 75.300 57.629 74.372 1.00 101.73 653 TYR C N 1
ATOM 15883 C CA . TYR C 1 637 ? 74.971 57.515 72.938 1.00 103.06 653 TYR C CA 1
ATOM 15884 C C . TYR C 1 637 ? 73.456 57.611 72.654 1.00 103.83 653 TYR C C 1
ATOM 15885 O O . TYR C 1 637 ? 72.657 57.109 73.444 1.00 100.30 653 TYR C O 1
ATOM 15894 N N . PRO C 1 638 ? 73.060 58.240 71.519 1.00 108.31 654 PRO C N 1
ATOM 15895 C CA . PRO C 1 638 ? 71.640 58.268 71.117 1.00 104.61 654 PRO C CA 1
ATOM 15896 C C . PRO C 1 638 ? 71.172 56.984 70.397 1.00 102.32 654 PRO C C 1
ATOM 15897 O O . PRO C 1 638 ? 71.375 56.835 69.193 1.00 100.96 654 PRO C O 1
ATOM 15901 N N . VAL C 1 639 ? 70.549 56.075 71.151 1.00 105.51 655 VAL C N 1
ATOM 15902 C CA . VAL C 1 639 ? 70.046 54.787 70.627 1.00 105.30 655 VAL C CA 1
ATOM 15903 C C . VAL C 1 639 ? 68.773 55.004 69.814 1.00 98.90 655 VAL C C 1
ATOM 15904 O O . VAL C 1 639 ? 68.583 54.365 68.780 1.00 85.45 655 VAL C O 1
ATOM 15908 N N . ASN C 1 640 ? 67.889 55.847 70.351 1.00 98.81 656 ASN C N 1
ATOM 15909 C CA . ASN C 1 640 ? 66.867 56.553 69.589 1.00 100.91 656 ASN C CA 1
ATOM 15910 C C . ASN C 1 640 ? 67.459 57.947 69.358 1.00 102.34 656 ASN C C 1
ATOM 15911 O O . ASN C 1 640 ? 67.636 58.700 70.324 1.00 105.17 656 ASN C O 1
ATOM 15916 N N . PRO C 1 641 ? 67.790 58.291 68.092 1.00 102.33 657 PRO C N 1
ATOM 15917 C CA . PRO C 1 641 ? 68.307 59.648 67.828 1.00 100.93 657 PRO C CA 1
ATOM 15918 C C . PRO C 1 641 ? 67.277 60.792 67.940 1.00 99.59 657 PRO C C 1
ATOM 15919 O O . PRO C 1 641 ? 67.686 61.957 67.998 1.00 88.11 657 PRO C O 1
ATOM 15923 N N . ALA C 1 642 ? 65.980 60.456 67.985 1.00 102.04 658 ALA C N 1
ATOM 15924 C CA . ALA C 1 642 ? 64.885 61.435 68.108 1.00 110.15 658 ALA C CA 1
ATOM 15925 C C . ALA C 1 642 ? 64.166 61.468 69.478 1.00 112.63 658 ALA C C 1
ATOM 15926 O O . ALA C 1 642 ? 63.210 62.243 69.648 1.00 108.02 658 ALA C O 1
ATOM 15928 N N . ASP C 1 643 ? 64.612 60.646 70.438 1.00 111.30 659 ASP C N 1
ATOM 15929 C CA . ASP C 1 643 ? 64.036 60.629 71.797 1.00 107.68 659 ASP C CA 1
ATOM 15930 C C . ASP C 1 643 ? 64.438 61.855 72.633 1.00 107.57 659 ASP C C 1
ATOM 15931 O O . ASP C 1 643 ? 63.670 62.297 73.490 1.00 102.40 659 ASP C O 1
ATOM 15933 N N . GLY C 1 644 ? 65.629 62.398 72.370 1.00 110.37 660 GLY C N 1
ATOM 15934 C CA . GLY C 1 644 ? 66.247 63.425 73.217 1.00 108.93 660 GLY C CA 1
ATOM 15935 C C . GLY C 1 644 ? 66.995 62.825 74.402 1.00 106.77 660 GLY C C 1
ATOM 15936 O O . GLY C 1 644 ? 67.300 63.530 75.369 1.00 101.59 660 GLY C O 1
ATOM 15937 N N . ARG C 1 645 ? 67.304 61.528 74.309 1.00 109.05 661 ARG C N 1
ATOM 15938 C CA . ARG C 1 645 ? 67.890 60.752 75.402 1.00 108.77 661 ARG C CA 1
ATOM 15939 C C . ARG C 1 645 ? 69.194 60.110 74.929 1.00 104.83 661 ARG C C 1
ATOM 15940 O O . ARG C 1 645 ? 69.253 59.528 73.834 1.00 94.63 661 ARG C O 1
ATOM 15948 N N . TYR C 1 646 ? 70.229 60.231 75.760 1.00 103.09 662 TYR C N 1
ATOM 15949 C CA . TYR C 1 646 ? 71.536 59.632 75.501 1.00 102.00 662 TYR C CA 1
ATOM 15950 C C . TYR C 1 646 ? 71.788 58.524 76.521 1.00 103.28 662 TYR C C 1
ATOM 15951 O O . TYR C 1 646 ? 71.862 58.790 77.721 1.00 110.35 662 TYR C O 1
ATOM 15960 N N . ILE C 1 647 ? 71.921 57.292 76.026 1.00 100.42 663 ILE C N 1
ATOM 15961 C CA . ILE C 1 647 ? 72.056 56.094 76.861 1.00 98.41 663 ILE C CA 1
ATOM 15962 C C . ILE C 1 647 ? 73.509 55.949 77.308 1.00 94.63 663 ILE C C 1
ATOM 15963 O O . ILE C 1 647 ? 74.417 55.998 76.477 1.00 84.95 663 ILE C O 1
ATOM 15968 N N . ILE C 1 648 ? 73.712 55.757 78.617 1.00 98.01 664 ILE C N 1
ATOM 15969 C CA . ILE C 1 648 ? 75.052 55.774 79.244 1.00 97.02 664 ILE C CA 1
ATOM 15970 C C . ILE C 1 648 ? 75.850 54.484 78.977 1.00 97.06 664 ILE C C 1
ATOM 15971 O O . ILE C 1 648 ? 75.334 53.371 79.132 1.00 95.41 664 ILE C O 1
ATOM 15976 N N . GLY C 1 649 ? 77.115 54.672 78.591 1.00 97.79 665 GLY C N 1
ATOM 15977 C CA . GLY C 1 649 ? 78.037 53.598 78.231 1.00 101.29 665 GLY C CA 1
ATOM 15978 C C . GLY C 1 649 ? 79.196 53.524 79.205 1.00 106.23 665 GLY C C 1
ATOM 15979 O O . GLY C 1 649 ? 79.000 53.135 80.355 1.00 111.27 665 GLY C O 1
ATOM 15980 N N . SER C 1 650 ? 80.395 53.902 78.752 1.00 105.92 666 SER C N 1
ATOM 15981 C CA . SER C 1 650 ? 81.617 53.811 79.569 1.00 104.47 666 SER C CA 1
ATOM 15982 C C . SER C 1 650 ? 82.636 54.878 79.163 1.00 105.74 666 SER C C 1
ATOM 15983 O O . SER C 1 650 ? 83.406 54.657 78.223 1.00 96.81 666 SER C O 1
ATOM 15986 N N . PRO C 1 651 ? 82.658 56.028 79.875 1.00 111.33 667 PRO C N 1
ATOM 15987 C CA . PRO C 1 651 ? 83.590 57.107 79.504 1.00 112.61 667 PRO C CA 1
ATOM 15988 C C . PRO C 1 651 ? 85.072 56.718 79.600 1.00 110.07 667 PRO C C 1
ATOM 15989 O O . PRO C 1 651 ? 85.543 56.350 80.672 1.00 115.36 667 PRO C O 1
ATOM 15993 N N . LEU C 1 652 ? 85.779 56.806 78.475 1.00 108.66 668 LEU C N 1
ATOM 15994 C CA . LEU C 1 652 ? 87.210 56.500 78.396 1.00 107.22 668 LEU C CA 1
ATOM 15995 C C . LEU C 1 652 ? 88.096 57.704 78.750 1.00 102.24 668 LEU C C 1
ATOM 15996 O O . LEU C 1 652 ? 89.296 57.548 78.972 1.00 89.83 668 LEU C O 1
ATOM 16001 N N . LEU C 1 653 ? 87.504 58.897 78.795 1.00 111.68 669 LEU C N 1
ATOM 16002 C CA . LEU C 1 653 ? 88.240 60.141 79.047 1.00 122.29 669 LEU C CA 1
ATOM 16003 C C . LEU C 1 653 ? 88.255 60.483 80.546 1.00 125.14 669 LEU C C 1
ATOM 16004 O O . LEU C 1 653 ? 87.278 60.231 81.260 1.00 122.15 669 LEU C O 1
ATOM 16009 N N . ASP C 1 654 ? 89.368 61.059 81.006 1.00 125.80 670 ASP C N 1
ATOM 16010 C CA . ASP C 1 654 ? 89.525 61.472 82.409 1.00 129.90 670 ASP C CA 1
ATOM 16011 C C . ASP C 1 654 ? 88.623 62.658 82.778 1.00 131.63 670 ASP C C 1
ATOM 16012 O O . ASP C 1 654 ? 88.087 62.714 83.889 1.00 133.49 670 ASP C O 1
ATOM 16017 N N . GLU C 1 655 ? 88.473 63.601 81.847 1.00 129.36 671 GLU C N 1
ATOM 16018 C CA . GLU C 1 655 ? 87.718 64.832 82.085 1.00 126.27 671 GLU C CA 1
ATOM 16019 C C . GLU C 1 655 ? 87.410 65.509 80.752 1.00 122.30 671 GLU C C 1
ATOM 16020 O O . GLU C 1 655 ? 88.317 65.693 79.945 1.00 122.06 671 GLU C O 1
ATOM 16026 N N . CYS C 1 656 ? 86.147 65.873 80.520 1.00 120.44 672 CYS C N 1
ATOM 16027 C CA . CYS C 1 656 ? 85.759 66.570 79.282 1.00 122.25 672 CYS C CA 1
ATOM 16028 C C . CYS C 1 656 ? 84.623 67.576 79.499 1.00 115.38 672 CYS C C 1
ATOM 16029 O O . CYS C 1 656 ? 83.643 67.272 80.182 1.00 112.81 672 CYS C O 1
ATOM 16032 N N . THR C 1 657 ? 84.764 68.765 78.906 1.00 108.29 673 THR C N 1
ATOM 16033 C CA . THR C 1 657 ? 83.781 69.847 79.037 1.00 102.87 673 THR C CA 1
ATOM 16034 C C . THR C 1 657 ? 83.286 70.312 77.655 1.00 104.42 673 THR C C 1
ATOM 16035 O O . THR C 1 657 ? 84.094 70.650 76.782 1.00 93.79 673 THR C O 1
ATOM 16039 N N . LEU C 1 658 ? 81.959 70.325 77.481 1.00 102.14 674 LEU C N 1
ATOM 16040 C CA . LEU C 1 658 ? 81.303 70.792 76.254 1.00 103.62 674 LEU C CA 1
ATOM 16041 C C . LEU C 1 658 ? 80.958 72.295 76.348 1.00 103.84 674 LEU C C 1
ATOM 16042 O O . LEU C 1 658 ? 80.062 72.675 77.108 1.00 108.10 674 LEU C O 1
ATOM 16044 N N . LYS C 1 659 ? 81.670 73.135 75.585 1.00 99.66 675 LYS C N 1
ATOM 16045 C CA . LYS C 1 659 ? 81.455 74.595 75.576 1.00 96.07 675 LYS C CA 1
ATOM 16046 C C . LYS C 1 659 ? 80.288 74.989 74.652 1.00 99.12 675 LYS C C 1
ATOM 16047 O O . LYS C 1 659 ? 80.499 75.392 73.506 1.00 102.83 675 LYS C O 1
ATOM 16049 N N . LEU C 1 660 ? 79.066 74.890 75.182 1.00 100.94 676 LEU C N 1
ATOM 16050 C CA . LEU C 1 660 ? 77.818 75.066 74.417 1.00 104.47 676 LEU C CA 1
ATOM 16051 C C . LEU C 1 660 ? 77.370 76.554 74.337 1.00 114.73 676 LEU C C 1
ATOM 16052 O O . LEU C 1 660 ? 78.152 77.457 74.657 1.00 115.07 676 LEU C O 1
ATOM 16057 N N . ALA C 1 661 ? 76.129 76.800 73.894 1.00 123.88 677 ALA C N 1
ATOM 16058 C CA . ALA C 1 661 ? 75.595 78.161 73.699 1.00 131.18 677 ALA C CA 1
ATOM 16059 C C . ALA C 1 661 ? 75.228 78.868 75.007 1.00 134.90 677 ALA C C 1
ATOM 16060 O O . ALA C 1 661 ? 74.922 78.220 76.010 1.00 137.50 677 ALA C O 1
ATOM 16062 N N . GLY C 1 662 ? 75.242 80.202 74.969 1.00 134.98 678 GLY C N 1
ATOM 16063 C CA . GLY C 1 662 ? 74.967 81.041 76.142 1.00 130.99 678 GLY C CA 1
ATOM 16064 C C . GLY C 1 662 ? 76.059 80.995 77.197 1.00 129.05 678 GLY C C 1
ATOM 16065 O O . GLY C 1 662 ? 75.787 81.216 78.377 1.00 123.51 678 GLY C O 1
ATOM 16066 N N . ASN C 1 663 ? 77.293 80.719 76.762 1.00 130.84 679 ASN C N 1
ATOM 16067 C CA . ASN C 1 663 ? 78.431 80.412 77.646 1.00 132.25 679 ASN C CA 1
ATOM 16068 C C . ASN C 1 663 ? 78.169 79.347 78.733 1.00 131.91 679 ASN C C 1
ATOM 16069 O O . ASN C 1 663 ? 78.822 79.340 79.781 1.00 136.41 679 ASN C O 1
ATOM 16074 N N . LYS C 1 664 ? 77.246 78.426 78.451 1.00 128.10 680 LYS C N 1
ATOM 16075 C CA . LYS C 1 664 ? 76.939 77.317 79.351 1.00 124.85 680 LYS C CA 1
ATOM 16076 C C . LYS C 1 664 ? 77.996 76.239 79.147 1.00 117.93 680 LYS C C 1
ATOM 16077 O O . LYS C 1 664 ? 78.423 76.002 78.016 1.00 112.59 680 LYS C O 1
ATOM 16083 N N . GLU C 1 665 ? 78.426 75.608 80.240 1.00 113.09 681 GLU C N 1
ATOM 16084 C CA . GLU C 1 665 ? 79.370 74.494 80.178 1.00 105.83 681 GLU C CA 1
ATOM 16085 C C . GLU C 1 665 ? 78.751 73.269 80.813 1.00 99.20 681 GLU C C 1
ATOM 16086 O O . GLU C 1 665 ? 77.914 73.390 81.708 1.00 93.01 681 GLU C O 1
ATOM 16092 N N . PHE C 1 666 ? 79.165 72.101 80.318 1.00 97.81 682 PHE C N 1
ATOM 16093 C CA . PHE C 1 666 ? 78.782 70.806 80.874 1.00 94.87 682 PHE C CA 1
ATOM 16094 C C . PHE C 1 666 ? 80.060 70.004 81.160 1.00 92.05 682 PHE C C 1
ATOM 16095 O O . PHE C 1 666 ? 80.594 69.303 80.293 1.00 79.51 682 PHE C O 1
ATOM 16103 N N . ARG C 1 667 ? 80.549 70.152 82.391 1.00 94.21 683 ARG C N 1
ATOM 16104 C CA . ARG C 1 667 ? 81.755 69.470 82.859 1.00 97.48 683 ARG C CA 1
ATOM 16105 C C . ARG C 1 667 ? 81.472 67.991 83.143 1.00 98.49 683 ARG C C 1
ATOM 16106 O O . ARG C 1 667 ? 80.424 67.662 83.702 1.00 100.07 683 ARG C O 1
ATOM 16108 N N . ILE C 1 668 ? 82.403 67.117 82.750 1.00 100.27 684 ILE C N 1
ATOM 16109 C CA . ILE C 1 668 ? 82.370 65.681 83.089 1.00 103.07 684 ILE C CA 1
ATOM 16110 C C . ILE C 1 668 ? 83.713 65.329 83.738 1.00 102.30 684 ILE C C 1
ATOM 16111 O O . ILE C 1 668 ? 84.761 65.753 83.241 1.00 101.76 684 ILE C O 1
ATOM 16116 N N . ARG C 1 669 ? 83.674 64.578 84.846 1.00 102.88 685 ARG C N 1
ATOM 16117 C CA . ARG C 1 669 ? 84.884 64.111 85.551 1.00 103.99 685 ARG C CA 1
ATOM 16118 C C . ARG C 1 669 ? 84.755 62.636 85.954 1.00 107.65 685 ARG C C 1
ATOM 16119 O O . ARG C 1 669 ? 83.835 62.291 86.693 1.00 111.93 685 ARG C O 1
ATOM 16121 N N . THR C 1 670 ? 85.667 61.778 85.478 1.00 105.51 686 THR C N 1
ATOM 16122 C CA . THR C 1 670 ? 85.675 60.347 85.851 1.00 103.51 686 THR C CA 1
ATOM 16123 C C . THR C 1 670 ? 86.837 60.005 86.806 1.00 106.17 686 THR C C 1
ATOM 16124 O O . THR C 1 670 ? 88.009 60.213 86.468 1.00 99.77 686 THR C O 1
ATOM 16128 N N . ILE C 1 671 ? 86.495 59.492 87.993 1.00 109.10 687 ILE C N 1
ATOM 16129 C CA . ILE C 1 671 ? 87.480 59.048 88.988 1.00 105.58 687 ILE C CA 1
ATOM 16130 C C . ILE C 1 671 ? 87.855 57.590 88.715 1.00 101.73 687 ILE C C 1
ATOM 16131 O O . ILE C 1 671 ? 86.990 56.708 88.734 1.00 93.26 687 ILE C O 1
ATOM 16133 N N . ARG C 1 672 ? 89.141 57.353 88.448 1.00 102.19 688 ARG C N 1
ATOM 16134 C CA . ARG C 1 672 ? 89.656 56.017 88.129 1.00 103.99 688 ARG C CA 1
ATOM 16135 C C . ARG C 1 672 ? 91.176 55.936 88.331 1.00 107.41 688 ARG C C 1
ATOM 16136 O O . ARG C 1 672 ? 91.917 56.832 87.898 1.00 95.72 688 ARG C O 1
ATOM 16144 N N . LYS C 1 673 ? 91.622 54.855 88.981 1.00 112.18 689 LYS C N 1
ATOM 16145 C CA . LYS C 1 673 ? 93.028 54.674 89.381 1.00 113.84 689 LYS C CA 1
ATOM 16146 C C . LYS C 1 673 ? 93.898 54.158 88.233 1.00 116.97 689 LYS C C 1
ATOM 16147 O O . LYS C 1 673 ? 94.976 54.703 87.974 1.00 113.71 689 LYS C O 1
ATOM 16149 N N . SER C 1 674 ? 93.422 53.105 87.566 1.00 120.84 690 SER C N 1
ATOM 16150 C CA . SER C 1 674 ? 94.126 52.473 86.440 1.00 123.65 690 SER C CA 1
ATOM 16151 C C . SER C 1 674 ? 93.305 52.573 85.139 1.00 131.28 690 SER C C 1
ATOM 16152 O O . SER C 1 674 ? 92.113 52.908 85.191 1.00 135.51 690 SER C O 1
ATOM 16155 N N . PRO C 1 675 ? 93.938 52.302 83.970 1.00 130.11 691 PRO C N 1
ATOM 16156 C CA . PRO C 1 675 ? 93.194 52.233 82.698 1.00 127.11 691 PRO C CA 1
ATOM 16157 C C . PRO C 1 675 ? 92.045 51.207 82.679 1.00 124.08 691 PRO C C 1
ATOM 16158 O O . PRO C 1 675 ? 90.957 51.504 82.172 1.00 112.25 691 PRO C O 1
ATOM 16162 N N . GLU C 1 676 ? 92.284 50.029 83.259 1.00 123.35 692 GLU C N 1
ATOM 16163 C CA . GLU C 1 676 ? 91.304 48.933 83.259 1.00 120.42 692 GLU C CA 1
ATOM 16164 C C . GLU C 1 676 ? 90.022 49.160 84.093 1.00 119.39 692 GLU C C 1
ATOM 16165 O O . GLU C 1 676 ? 89.149 48.286 84.100 1.00 114.79 692 GLU C O 1
ATOM 16167 N N . ASP C 1 677 ? 89.907 50.299 84.792 1.00 120.81 693 ASP C N 1
ATOM 16168 C CA . ASP C 1 677 ? 88.675 50.670 85.523 1.00 118.95 693 ASP C CA 1
ATOM 16169 C C . ASP C 1 677 ? 87.537 51.043 84.555 1.00 117.02 693 ASP C C 1
ATOM 16170 O O . ASP C 1 677 ? 87.196 52.221 84.405 1.00 119.63 693 ASP C O 1
ATOM 16175 N N . ILE C 1 678 ? 86.937 50.027 83.931 1.00 112.99 694 ILE C N 1
ATOM 16176 C CA . ILE C 1 678 ? 85.965 50.217 82.832 1.00 107.04 694 ILE C CA 1
ATOM 16177 C C . ILE C 1 678 ? 84.478 50.213 83.234 1.00 102.15 694 ILE C C 1
ATOM 16178 O O . ILE C 1 678 ? 83.627 50.614 82.436 1.00 90.95 694 ILE C O 1
ATOM 16183 N N . TYR C 1 679 ? 84.170 49.753 84.449 1.00 104.98 695 TYR C N 1
ATOM 16184 C CA . TYR C 1 679 ? 82.785 49.633 84.910 1.00 101.96 695 TYR C CA 1
ATOM 16185 C C . TYR C 1 679 ? 82.405 50.805 85.817 1.00 104.13 695 TYR C C 1
ATOM 16186 O O . TYR C 1 679 ? 83.224 51.269 86.620 1.00 100.19 695 TYR C O 1
ATOM 16195 N N . ILE C 1 680 ? 81.164 51.276 85.670 1.00 105.57 696 ILE C N 1
ATOM 16196 C CA . ILE C 1 680 ? 80.623 52.389 86.459 1.00 104.09 696 ILE C CA 1
ATOM 16197 C C . ILE C 1 680 ? 80.184 51.854 87.815 1.00 102.54 696 ILE C C 1
ATOM 16198 O O . ILE C 1 680 ? 79.433 50.879 87.893 1.00 103.92 696 ILE C O 1
ATOM 16203 N N . GLN C 1 681 ? 80.656 52.505 88.873 1.00 101.30 697 GLN C N 1
ATOM 16204 C CA . GLN C 1 681 ? 80.226 52.200 90.229 1.00 102.82 697 GLN C CA 1
ATOM 16205 C C . GLN C 1 681 ? 79.034 53.093 90.566 1.00 101.84 697 GLN C C 1
ATOM 16206 O O . GLN C 1 681 ? 77.993 52.592 91.005 1.00 104.51 697 GLN C O 1
ATOM 16212 N N . SER C 1 682 ? 79.181 54.402 90.338 1.00 99.22 698 SER C N 1
ATOM 16213 C CA . SER C 1 682 ? 78.074 55.365 90.509 1.00 98.71 698 SER C CA 1
ATOM 16214 C C . SER C 1 682 ? 78.253 56.635 89.663 1.00 97.32 698 SER C C 1
ATOM 16215 O O . SER C 1 682 ? 79.365 56.950 89.230 1.00 94.88 698 SER C O 1
ATOM 16218 N N . VAL C 1 683 ? 77.141 57.339 89.436 1.00 97.32 699 VAL C N 1
ATOM 16219 C CA . VAL C 1 683 ? 77.099 58.583 88.655 1.00 98.33 699 VAL C CA 1
ATOM 16220 C C . VAL C 1 683 ? 76.434 59.692 89.473 1.00 98.98 699 VAL C C 1
ATOM 16221 O O . VAL C 1 683 ? 75.518 59.416 90.245 1.00 103.00 699 VAL C O 1
ATOM 16223 N N . THR C 1 684 ? 76.888 60.935 89.302 1.00 100.35 700 THR C N 1
ATOM 16224 C CA . THR C 1 684 ? 76.330 62.101 90.026 1.00 101.99 700 THR C CA 1
ATOM 16225 C C . THR C 1 684 ? 75.993 63.268 89.068 1.00 105.53 700 THR C C 1
ATOM 16226 O O . THR C 1 684 ? 76.894 63.967 88.613 1.00 107.13 700 THR C O 1
ATOM 16230 N N . LEU C 1 685 ? 74.702 63.476 88.783 1.00 106.43 701 LEU C N 1
ATOM 16231 C CA . LEU C 1 685 ? 74.238 64.594 87.937 1.00 110.63 701 LEU C CA 1
ATOM 16232 C C . LEU C 1 685 ? 73.866 65.817 88.785 1.00 112.48 701 LEU C C 1
ATOM 16233 O O . LEU C 1 685 ? 72.841 65.807 89.475 1.00 108.98 701 LEU C O 1
ATOM 16235 N N . ASN C 1 686 ? 74.705 66.856 88.725 1.00 114.97 702 ASN C N 1
ATOM 16236 C CA . ASN C 1 686 ? 74.497 68.126 89.454 1.00 119.79 702 ASN C CA 1
ATOM 16237 C C . ASN C 1 686 ? 74.440 67.989 90.985 1.00 120.89 702 ASN C C 1
ATOM 16238 O O . ASN C 1 686 ? 73.650 68.674 91.647 1.00 119.17 702 ASN C O 1
ATOM 16243 N N . GLY C 1 687 ? 75.276 67.106 91.536 1.00 118.25 703 GLY C N 1
ATOM 16244 C CA . GLY C 1 687 ? 75.348 66.881 92.985 1.00 118.15 703 GLY C CA 1
ATOM 16245 C C . GLY C 1 687 ? 74.531 65.700 93.484 1.00 116.69 703 GLY C C 1
ATOM 16246 O O . GLY C 1 687 ? 75.041 64.881 94.252 1.00 123.94 703 GLY C O 1
ATOM 16247 N N . LYS C 1 688 ? 73.268 65.612 93.059 1.00 112.05 704 LYS C N 1
ATOM 16248 C CA . LYS C 1 688 ? 72.377 64.514 93.458 1.00 105.37 704 LYS C CA 1
ATOM 16249 C C . LYS C 1 688 ? 72.771 63.206 92.758 1.00 102.81 704 LYS C C 1
ATOM 16250 O O . LYS C 1 688 ? 73.044 63.205 91.557 1.00 104.23 704 LYS C O 1
ATOM 16252 N N . LYS C 1 689 ? 72.803 62.106 93.515 1.00 102.70 705 LYS C N 1
ATOM 16253 C CA . LYS C 1 689 ? 73.154 60.780 92.983 1.00 101.61 705 LYS C CA 1
ATOM 16254 C C . LYS C 1 689 ? 72.166 60.351 91.890 1.00 105.27 705 LYS C C 1
ATOM 16255 O O . LYS C 1 689 ? 70.953 60.315 92.121 1.00 104.50 705 LYS C O 1
ATOM 16257 N N . HIS C 1 690 ? 72.700 60.031 90.710 1.00 107.89 706 HIS C N 1
ATOM 16258 C CA . HIS C 1 690 ? 71.900 59.783 89.502 1.00 107.40 706 HIS C CA 1
ATOM 16259 C C . HIS C 1 690 ? 71.472 58.314 89.379 1.00 109.19 706 HIS C C 1
ATOM 16260 O O . HIS C 1 690 ? 72.319 57.433 89.180 1.00 102.49 706 HIS C O 1
ATOM 16262 N N . LYS C 1 691 ? 70.157 58.074 89.477 1.00 112.08 707 LYS C N 1
ATOM 16263 C CA . LYS C 1 691 ? 69.565 56.723 89.481 1.00 113.61 707 LYS C CA 1
ATOM 16264 C C . LYS C 1 691 ? 68.912 56.292 88.145 1.00 112.75 707 LYS C C 1
ATOM 16265 O O . LYS C 1 691 ? 68.042 55.414 88.139 1.00 113.97 707 LYS C O 1
ATOM 16267 N N . ASP C 1 692 ? 69.340 56.891 87.027 1.00 109.55 708 ASP C N 1
ATOM 16268 C CA . ASP C 1 692 ? 68.883 56.510 85.679 1.00 103.34 708 ASP C CA 1
ATOM 16269 C C . ASP C 1 692 ? 70.088 56.225 84.775 1.00 97.58 708 ASP C C 1
ATOM 16270 O O . ASP C 1 692 ? 71.129 56.887 84.891 1.00 84.82 708 ASP C O 1
ATOM 16275 N N . PHE C 1 693 ? 69.924 55.261 83.860 1.00 99.38 709 PHE C N 1
ATOM 16276 C CA . PHE C 1 693 ? 70.984 54.875 82.894 1.00 104.56 709 PHE C CA 1
ATOM 16277 C C . PHE C 1 693 ? 71.099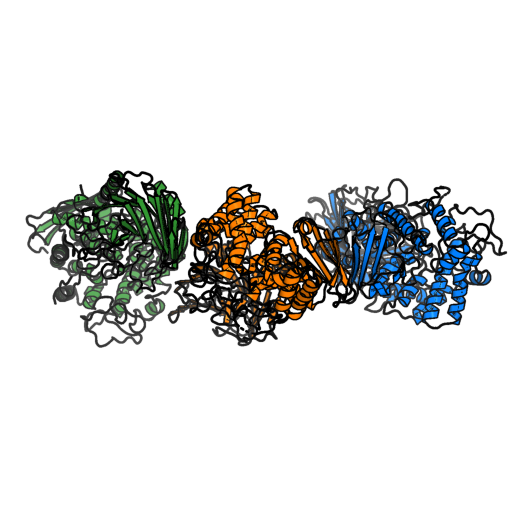 55.772 81.623 1.00 105.48 709 PHE C C 1
ATOM 16278 O O . PHE C 1 693 ? 71.725 55.361 80.636 1.00 104.60 709 PHE C O 1
ATOM 16286 N N . PHE C 1 694 ? 70.521 56.981 81.651 1.00 99.17 710 PHE C N 1
ATOM 16287 C CA . PHE C 1 694 ? 70.628 57.935 80.542 1.00 99.16 710 PHE C CA 1
ATOM 16288 C C . PHE C 1 694 ? 70.735 59.384 81.024 1.00 96.23 710 PHE C C 1
ATOM 16289 O O . PHE C 1 694 ? 70.158 59.734 82.050 1.00 96.42 710 PHE C O 1
ATOM 16297 N N . ILE C 1 695 ? 71.483 60.208 80.285 1.00 97.37 711 ILE C N 1
ATOM 16298 C CA . ILE C 1 695 ? 71.475 61.674 80.445 1.00 100.88 711 ILE C CA 1
ATOM 16299 C C . ILE C 1 695 ? 70.657 62.284 79.299 1.00 105.45 711 ILE C C 1
ATOM 16300 O O . ILE C 1 695 ? 70.831 61.884 78.145 1.00 110.78 711 ILE C O 1
ATOM 16302 N N . THR C 1 696 ? 69.767 63.234 79.600 1.00 103.26 712 THR C N 1
ATOM 16303 C CA . THR C 1 696 ? 68.941 63.873 78.554 1.00 103.19 712 THR C CA 1
ATOM 16304 C C . THR C 1 696 ? 69.709 65.013 77.876 1.00 105.51 712 THR C C 1
ATOM 16305 O O . THR C 1 696 ? 70.813 65.379 78.305 1.00 106.89 712 THR C O 1
ATOM 16309 N N . HIS C 1 697 ? 69.116 65.556 76.811 1.00 102.53 713 HIS C N 1
ATOM 16310 C CA . HIS C 1 697 ? 69.697 66.684 76.080 1.00 102.28 713 HIS C CA 1
ATOM 16311 C C . HIS C 1 697 ? 69.567 67.978 76.888 1.00 100.09 713 HIS C C 1
ATOM 16312 O O . HIS C 1 697 ? 70.555 68.700 77.059 1.00 98.18 713 HIS C O 1
ATOM 16319 N N . GLN C 1 698 ? 68.360 68.250 77.397 1.00 97.85 714 GLN C N 1
ATOM 16320 C CA . GLN C 1 698 ? 68.094 69.443 78.218 1.00 94.86 714 GLN C CA 1
ATOM 16321 C C . GLN C 1 698 ? 68.958 69.503 79.487 1.00 98.25 714 GLN C C 1
ATOM 16322 O O . GLN C 1 698 ? 69.223 70.595 79.990 1.00 99.70 714 GLN C O 1
ATOM 16324 N N . ASP C 1 699 ? 69.383 68.340 79.996 1.00 100.35 715 ASP C N 1
ATOM 16325 C CA . ASP C 1 699 ? 70.389 68.264 81.070 1.00 102.20 715 ASP C CA 1
ATOM 16326 C C . ASP C 1 699 ? 71.747 68.801 80.609 1.00 103.36 715 ASP C C 1
ATOM 16327 O O . ASP C 1 699 ? 72.396 69.570 81.324 1.00 108.39 715 ASP C O 1
ATOM 16332 N N . ILE C 1 700 ? 72.168 68.386 79.418 1.00 102.12 716 ILE C N 1
ATOM 16333 C CA . ILE C 1 700 ? 73.433 68.841 78.835 1.00 98.93 716 ILE C CA 1
ATOM 16334 C C . ILE C 1 700 ? 73.353 70.319 78.428 1.00 101.52 716 ILE C C 1
ATOM 16335 O O . ILE C 1 700 ? 74.270 71.095 78.719 1.00 100.90 716 ILE C O 1
ATOM 16340 N N . MET C 1 701 ? 72.253 70.704 77.782 1.00 106.00 717 MET C N 1
ATOM 16341 C CA . MET C 1 701 ? 72.059 72.089 77.321 1.00 109.34 717 MET C CA 1
ATOM 16342 C C . MET C 1 701 ? 71.728 73.089 78.441 1.00 107.98 717 MET C C 1
ATOM 16343 O O . MET C 1 701 ? 71.913 74.294 78.253 1.00 109.25 717 MET C O 1
ATOM 16348 N N . ASN C 1 702 ? 71.244 72.604 79.589 1.00 108.21 718 ASN C N 1
ATOM 16349 C CA . ASN C 1 702 ? 71.072 73.453 80.783 1.00 105.25 718 ASN C CA 1
ATOM 16350 C C . ASN C 1 702 ? 72.401 73.891 81.412 1.00 102.01 718 ASN C C 1
ATOM 16351 O O . ASN C 1 702 ? 72.456 74.924 82.079 1.00 102.76 718 ASN C O 1
ATOM 16353 N N . GLY C 1 703 ? 73.459 73.105 81.203 1.00 102.01 719 GLY C N 1
ATOM 16354 C CA . GLY C 1 703 ? 74.766 73.367 81.794 1.00 104.03 719 GLY C CA 1
ATOM 16355 C C . GLY C 1 703 ? 74.816 72.838 83.219 1.00 110.61 719 GLY C C 1
ATOM 16356 O O . GLY C 1 703 ? 73.838 72.958 83.963 1.00 114.97 719 GLY C O 1
ATOM 16357 N N . GLY C 1 704 ? 75.951 72.252 83.603 1.00 111.74 720 GLY C N 1
ATOM 16358 C CA . GLY C 1 704 ? 76.109 71.660 84.939 1.00 107.60 720 GLY C CA 1
ATOM 16359 C C . GLY C 1 704 ? 77.319 70.748 85.072 1.00 105.44 720 GLY C C 1
ATOM 16360 O O . GLY C 1 704 ? 78.335 70.960 84.407 1.00 100.45 720 GLY C O 1
ATOM 16361 N N . THR C 1 705 ? 77.205 69.742 85.944 1.00 102.96 721 THR C N 1
ATOM 16362 C CA . THR C 1 705 ? 78.273 68.759 86.178 1.00 104.05 721 THR C CA 1
ATOM 16363 C C . THR C 1 705 ? 77.751 67.314 86.122 1.00 102.52 721 THR C C 1
ATOM 16364 O O . THR C 1 705 ? 76.557 67.061 86.330 1.00 107.26 721 THR C O 1
ATOM 16368 N N . MET C 1 706 ? 78.660 66.386 85.815 1.00 93.44 722 MET C N 1
ATOM 16369 C CA . MET C 1 706 ? 78.411 64.946 85.909 1.00 92.00 722 MET C CA 1
ATOM 16370 C C . MET C 1 706 ? 79.698 64.269 86.387 1.00 97.15 722 MET C C 1
ATOM 16371 O O . MET C 1 706 ? 80.785 64.599 85.900 1.00 94.59 722 MET C O 1
ATOM 16373 N N . VAL C 1 707 ? 79.579 63.350 87.354 1.00 101.55 723 VAL C N 1
ATOM 16374 C CA . VAL C 1 707 ? 80.745 62.663 87.956 1.00 101.21 723 VAL C CA 1
ATOM 16375 C C . VAL C 1 707 ? 80.535 61.136 88.054 1.00 101.52 723 VAL C C 1
ATOM 16376 O O . VAL C 1 707 ? 79.703 60.667 88.840 1.00 98.61 723 VAL C O 1
ATOM 16380 N N . PHE C 1 708 ? 81.300 60.387 87.249 1.00 102.07 724 PHE C N 1
ATOM 16381 C CA . PHE C 1 708 ? 81.325 58.917 87.273 1.00 104.19 724 PHE C CA 1
ATOM 16382 C C . PHE C 1 708 ? 82.451 58.439 88.197 1.00 100.96 724 PHE C C 1
ATOM 16383 O O . PHE C 1 708 ? 83.581 58.906 88.067 1.00 101.94 724 PHE C O 1
ATOM 16391 N N . LYS C 1 709 ? 82.155 57.522 89.121 1.00 97.61 725 LYS C N 1
ATOM 16392 C CA . LYS C 1 709 ? 83.201 56.821 89.888 1.00 97.33 725 LYS C CA 1
ATOM 16393 C C . LYS C 1 709 ? 83.365 55.435 89.280 1.00 98.85 725 LYS C C 1
ATOM 16394 O O . LYS C 1 709 ? 82.400 54.672 89.222 1.00 102.71 725 LYS C O 1
ATOM 16396 N N . MET C 1 710 ? 84.575 55.116 88.819 1.00 102.02 726 MET C N 1
ATOM 16397 C CA . MET C 1 710 ? 84.837 53.868 88.086 1.00 106.07 726 MET C CA 1
ATOM 16398 C C . MET C 1 710 ? 85.580 52.837 88.935 1.00 108.38 726 MET C C 1
ATOM 16399 O O . MET C 1 710 ? 86.013 53.126 90.051 1.00 109.94 726 MET C O 1
ATOM 16404 N N . GLY C 1 711 ? 85.710 51.627 88.393 1.00 108.68 727 GLY C N 1
ATOM 16405 C CA . GLY C 1 711 ? 86.425 50.538 89.064 1.00 107.01 727 GLY C CA 1
ATOM 16406 C C . GLY C 1 711 ? 86.564 49.308 88.182 1.00 107.48 727 GLY C C 1
ATOM 16407 O O . GLY C 1 711 ? 85.822 49.151 87.207 1.00 112.22 727 GLY C O 1
ATOM 16408 N N . LYS C 1 712 ? 87.504 48.429 88.540 1.00 104.93 728 LYS C N 1
ATOM 16409 C CA . LYS C 1 712 ? 87.821 47.222 87.750 1.00 96.21 728 LYS C CA 1
ATOM 16410 C C . LYS C 1 712 ? 86.715 46.154 87.715 1.00 93.64 728 LYS C C 1
ATOM 16411 O O . LYS C 1 712 ? 86.737 45.294 86.831 1.00 90.45 728 LYS C O 1
ATOM 16413 N N . LYS C 1 713 ? 85.764 46.212 88.655 1.00 93.36 729 LYS C N 1
ATOM 16414 C CA . LYS C 1 713 ? 84.721 45.186 88.803 1.00 98.73 729 LYS C CA 1
ATOM 16415 C C . LYS C 1 713 ? 83.291 45.715 88.569 1.00 97.16 729 LYS C C 1
ATOM 16416 O O . LYS C 1 713 ? 82.997 46.868 88.902 1.00 81.71 729 LYS C O 1
ATOM 16418 N N . PRO C 1 714 ? 82.397 44.862 88.009 1.00 103.78 730 PRO C N 1
ATOM 16419 C CA . PRO C 1 714 ? 80.965 45.169 87.829 1.00 106.45 730 PRO C CA 1
ATOM 16420 C C . PRO C 1 714 ? 80.213 45.603 89.092 1.00 109.73 730 PRO C C 1
ATOM 16421 O O . PRO C 1 714 ? 80.256 44.902 90.101 1.00 115.78 730 PRO C O 1
ATOM 16425 N N . SER C 1 715 ? 79.531 46.746 89.023 1.00 115.70 731 SER C N 1
ATOM 16426 C CA . SER C 1 715 ? 78.540 47.129 90.037 1.00 124.72 731 SER C CA 1
ATOM 16427 C C . SER C 1 715 ? 77.156 46.594 89.612 1.00 132.69 731 SER C C 1
ATOM 16428 O O . SER C 1 715 ? 77.055 45.804 88.661 1.00 132.26 731 SER C O 1
ATOM 16431 N N . GLY C 1 716 ? 76.103 47.009 90.318 1.00 137.59 732 GLY C N 1
ATOM 16432 C CA . GLY C 1 716 ? 74.731 46.604 89.990 1.00 138.75 732 GLY C CA 1
ATOM 16433 C C . GLY C 1 716 ? 74.212 47.241 88.713 1.00 140.10 732 GLY C C 1
ATOM 16434 O O . GLY C 1 716 ? 73.023 47.163 88.399 1.00 138.46 732 GLY C O 1
#

B-factor: mean 64.86, std 27.44, range [21.96, 164.43]

Radius of gyration: 48.85 Å; Cα contacts (8 Å, |Δi|>4): 5444; chains: 3; bounding box: 119×113×133 Å

Secondary structure (DSSP, 8-state):
--TTGGG--TTTTS--SSSS-------SEE-TT-S-EEEE-SSSS--GGGTTS--TT--EE--EES---SS-SS-----SEEEEESSS---EE--GGGEEEETTEEEEEETTTTEEEEEEE-SSEEEEEEEPPTTSEEEEEEESS--S-TTSTT--EEEEEEEEEETTEEEEEEEE-SSSS-EEEEEEEEESS---EEEEEETTEEEET-SEEEESSEEEEEEEEE-TTPPEEEEEEEESS-HHHHHHHHHHH--S--HHHHHHHHHHHHHHHHTTEEEES-HHHHHHHHHHHHHHHS-SEE-S-TTSEEE-TTS-EEE--TT---EE-B-HHHHTTTHHHHHHHH-HHHHHHHHHHHHHHHHHHSS--SSEETTEE---SSS-THHHHHHHHHHTT-TT--HHHHHHHHHHHHHS-BTTB-HHHHHHHSS--TTTSSSHHHHHHHHHHHHHHHHHHHHHTT-HHHHHHHHHHHTGGGGGB-TTT-SB--B-TTSPBPSS--TT----SSSSSSSSS-HHHHTT--TT-HHHHHHHHTSHHHHHHHHHHHHH-------TT--SEETTEETTSGGGTTGGGGGTTTT-HHHHHHHHHHHHHHS--SSTT-SSS--TTTHHHHHHHHHHHTEE-SSTTTTEEEE----SSEEEEE-SSS-EEEEEEE-SSTT--EEEEEEETTEE--SSEEEHHHHHT-EEEEEEEESS---TT-/--TTGGG--TTTTS---------SEE-TT-S-EEEE-SSSS--GGGTTS--TT--EE--EES---SS-SS-----SEEEEESSS---EE--GGGEEEETTEEEEEETTTTEEEEEEE-SSEEEEEEBPPSSS--EEEEESS--S-TTSS---EEEEEEEE-SSSEEEEEEEEESSSSEEEEEEEEEESS--SEEEEEETTEEEET-SEEEESSEEEEEE----TTS-EEEEEEEESS-HHHHHHHHHHH-----HHHHHHHHHHHHHHHHTTEEEES-HHHHHHHHHHHHHHHS-SEE-S-TTSEEE-TTS-EEE--TT---EE-B-HHHHTTTHHHHHHHH-HHHHHHHHHHHHHHHHHHSS--SSEETTEE---SSS-THHHHHHHHHHTT-SS--HHHHHHHHHHHHHS-BTTB-HHHHHHHSS--TTTSSSHHHHHHHHHHHHHHHHHHHHHTT-HHHHHHHHHHHTGGGGGB-TTT-SB--B-TT--B-SS--TTPPP-SSSSSSSSS-HHHHTT--GGGHHHHHHHHTSHHHHHHHHHHHHH------SS--SEETTEETTSGGGTTSGGGHHHHT-HHHHHHHHHHHHHHS--SSTT-SSS--TTTHHHHHHHHHHHTEE-SSTTTTEEEE----SSEEEEEETTTEEEEEEEE-SSTT--EEEEEEETTEE--SSEEEHHHHHT-EEEEEEEESS-----/--TTS--TTTT-------SEE-TT-S-EEEEESSSS--GGGTTS--TT--EE-EEES---SS-SS-----SEEEEESS--S-EE--GGG--EETTEEEEEETTTTEEEEEEE-SSEEEEEEEPPTTS-EEEEEESS--S-TTSTT--EEEEEEEEEETTEEEEEEEE-SSSS-EEEEEEEEESS---EEEEEETTEEEES-SEEEESSEEEEEEEE--TTS-EEEEEEEESS-HHHHHHHHHHH--S--HHHHHHHHHHHHHHHHTTEEEES-HHHHHHHHHHHHHHHS-SEE-S-TTSEEE-TTS-EEE--TT---EE-B-HHHHTTTHHHHHHHH-HHHHHHHHHHHHHHHHHHSS--SSEETTEE---SSS-TTHHHHHHHHHTT-TT--HHHHHHHHHHHHHS-BTTB-HHHHHHHTS--TTTSTTHHHHHHHHHHHHHHHHHHHHHTT-HHHHHHHHHHHTGGGGGB-TTT-SB--B-TTS-B-SS--TTPPB-SSSSSSSSB-HHHHTT--TT-HHHHHHHHTHHHHHHHHHHHHT---EETTEETTSTTGGGGGGGHHHHT-HHHHHHHHHHHHHHS--SSTT-SSS--TTTHHHHHHHHHHHTEE-SSTTTTEEEE----SSEEEEE-GGG-EEEEEEE-SSTT--EEEEEEETTEE--SSEEEHHHHHH-EEEEEEEESS---

Sequence (2114 aa):
AGEITKYVNPFIGTGAIDGGLSGNNYPGATSPFGMIQLSPDTSEAPNWGDASGYDYNRNTIFGFSHTRLSGTGASDLIDITLMPTSSGRTSSAFTHDEEKARPGYYQVMLKDENINAELTTTQRNGIHRYQYPAGKDAEIILDMDHSADKGSWGRRIINSQIRILNDHAVEGYRIITGWAKLRKIYFYMEFSSPILTSTLRDGGRVHENTAVINGTNLHGCFRFGQLNGKPLTCKVALSSVSMENARQNMEQEAPHWDFDRYVAAADADWEKQLGKIEEVKGTEVQKEIFYTALYHTMIQPNTMSDVNGEYMAADYTTRKVANNETHYTTFSLWDTFRASHPLYTLLEPERVTDFVKSMIRQYEYYGYLPIWQLWGQDNYCMIGNHSIPVITDAILKGIPGIDMEKAYEAVYNSSVTSHPNSPFEVWEKYGFMPENIQTQSVSITLEQAFDDWCVAQLAAKLNKDADYQRFHKRSEYYRNLFHPKTKFFQSKNDKGEWIEPFDPYQYGGNGGHPFTEGNAWQYFWYVPHNIQALMELTGGTKAFEQKLDTFFTSTYKSMNHNASGFVGQYAHGNEPSHHVAYLYNFAGQPWKTQKYVSHILNTLYNNTSSGYAGNDDCGQMSAWYVFSAMGFYPVNPADGRYIIGSPLLDECTLKLAGNKEFRIRTIRKSPEDIYIQSVTLNGKKHKDFFITHQDIMNGGTMVFKMGKKPSGWGKAGEITKYVNPFIGTGALSGNNYPGATSPFGMIQLSPDTSEAPNWGDASGYDYNRNTIFGFSHTRLSGTGASDLIDITLMPTSSGRTSSAFTHDEEKARPGYYQVMLKDENINAELTTTQRNGIHRYQYPAGKDAEIILDMDHSADKGSWGRRIINSQIRILNDHAVEGYRIITGWAKLRKIYFYMEFSSPILTSTLRDGGRVHENTAVINGTNLHGCFRFGQLNGKPLTCKVALSSVSMENARQNMEQEAPHWDFDRYVAAADADWEKQLGKIEVKGTEVQKEIFYTALYHTMIQPNTMSDVNGEYMAADYTTRKVANNETHYTTFSLWDTFRASHPLYTLLEPERVTDFVKSMIRQYEYYGYLPIWQLWGQDNYCMIGNHSIPVITDAILKGIPGIDMEKAYEAVYNSSVTSHPNSPFEVWEKYGFMPENIQTQSVSITLEQAFDDWCVAQLAAKLNKDADYQRFHKRSEYYRNLFHPKTKFFQSKNDKGEWIEPFDPYQYGGNGGHPFTEGNAWQYFWYVPHNIQALMELTGGTKAFEQKLDTFFTSTYKMNHNASGFVGQYAHGNEPSHHVAYLYNFAGQPWKTQKYVSHILNTLYNNTSSGYAGNDDCGQMSAWYVFSAMGFYPVNPADGRYIIGSPLLDECTLKLAGNKEFRIRTIRKSPEDIYIQSVTLNGKKHKDFFITHQDIMNGGTMVFKMGKKPSGWGEITKYVNPFIGTGGNNYPGATSPFGMIQLSPDTSEAPNWGDASGYDYNRNTIFGFSHTRLSGTGASDLIDITLMPTSSGRTSSAFTHDEEKARPGYYQVMLKDENINAELTTTQRNGIHRYQYPAGKDAEIILDMDHSADKGSWWGRRRIINSQIRILNDHAVEGYRIITGWAKLRKIYFYMEFSSPILTSTLRDGGRVHENTAVINGTNLHGCFRFGQLNGKPLTCKVALSSVSMENARQNMEQEAPHWDFDRYVAAADADWEKQLGKIEVKGTEVQKEIFYTALYHTMIQPNTMSDVNGEYMAADYTTRKVANNETHYTTFSLWDTFRASHPLYTLLEPERVTDFVKSMIRQYEYYGYLPIWQLWGQDNYCMIGNHSIPVITDAILKGIPGIDMEKAYEAVYNSSVTSHPNSPFEVWEKYGFMPENIQTQSVSITLEQAFDDWCVAQLAAKLNKDADYQRFHKRSEYYRNLFHPKTKFFQSKNDKGEWIEPFDPYQYGGNGGHPFTEEGNAWQYFWYVPHNIQALMELTGGTKAFEQKLDTFFTSGFVGQYAHGNEPSHHVAYLYNFAGQPWKTQKYVSHILNTLYNNTSSGYAGNDDCGQMSAWYVFSAMGFYPVNPADGRYIIGSPLLDECTLKLAGNKEFRIRTIRKSPEDIYIQSVTLNGKKHKDFFITHQDIMNGGTMVFKMGKKPSG

CATH classification: 2.70.98.10

Foldseek 3Di:
DCPQQVLAAQLAQQEADPAFATLLTFQAEDFFQAQWGWGWALDQAAFQRNQQRGYLPGFKTQFTFTDWFGQDRGHWDRFKTKDKDQPPDRMFGFDPVAWDGTHQKTWTQGPVQRKIWIWGDDRFKIKIKIWGDFVTWIKMKIWGQRIHDCPAAVKFWPKKKWFAPAQFKIWMWIWIQHLNGIFIKIKIKGKPAGFDWKWKDAVPRIDTRDGMDMDGTIMMMTTRTGPVGHIMMMMMGIARPYNVLRVVLCVVTPVDDPPVVSSVVSSVSLCVQLVLKDFFFDSFLSSLQSNLSVLLGRDQHFHAGQQQWHQAQLRDIDGDDNLATATWFCLQVQCLFFSLLVCVQRPLVVLQNVLVNQLSCCVNPVAGEPGTDRNYHSNPDEARRSLLSLLQSVVLCSPDHDLVSSLVRLVRNQCPADVQRPPVCCVVQLFAACVRHNLTLVRLLRNLLSLCSSLSSCVVVVNVVSNVVSPSSVPSQVLQQDQVVRWRAHHHPVSHGDPDFDQQDADDRGPHNNHRAGRLLLRCRSLVCLVVSQVSCPHLVSVVVSLVCQQPAQDDPHGSQFWPHRRRQGLSHPSNLLSLLCNLVSQRLQSSLVVLLCCLVPQAGNRSNGHGHRCSSSSSSSSNNQVLLAWGPSSSRPQKTFGGWHQTQKMWRQAPDRAIEIEHEDDDDSLFREFQFKDWQRHTDQGRIDGNCSGRVHTYMYTYTGNDYDSRSD/DCPQQVLADQLAQQEACGQLTFQAEDFFQADWGWGWALDQADFQSNQQRGYLPRFKTQFTFTDGFGQDSGHWDRAKTKDKDQPPDRMAGFDPVAWDGTHQKTWTQRPVQRKIWIWGADRFKIKIKIWGDFPTWIKMKIWGQRIHDCPAAVKFFPKKKWFAPFQFKIWMWTWIAGLNGIFIKTKIKTKPAGFDWKWKAAVPRIDTRDGMDMDGTIMMMTTRTRPVGDMMMMMMGIARPYNVLNVVLCVPIPPDDPPVVRSVVRSVSLCVQLVLKDFFDDSFLSSLQSNLSVLLGNDQHFHAGQQQWHQAQLRDIDGDDNPATAGWFCLQVQCLFFSLLVCVQRPLVVLLNVLVNQLSCCVNPPAGEPGTDRNYHSNPDEARRSQLSLLQSVVVPSPDDDLVSSLVRLVRNQCVDDPLRPNVCCVVQLWAACVRRNLTLQRLLRHLLSLVSSLSSCVVVVVVVSNVVSPSSNPSQVLQQDLPVRWRAHHHPVSDGDPDFDQQDADDRGPHNRHQAGRLLLRCRSLVCLVVSQVSLPHLVSVVVSVVQCQPAQPHGGPQFWDHRRRQGLSDRSNLLPLLCNQVSQFLQSSLVVLLCCLVPQAGNHSNGHRHRCSSSSSSSSNNQVLLAWGCSSSRPQKTFGGWHQTQWMWRQAPPRAIEIEHEDDDDSLFREFAFKDWQRHTDQGRIDGNCSGRVHTYMYTYTGNDYYSGD/DLQVLADQLFCQCLQGFQAEFFFQAQWRWGFALDQADFLRNQFRGHLVGFKTQWTFTDGDRQDRTHFDRFKTKDKDQPPDRIAGFDVVAWDGTHQKIWTQRPVQRKTWIWGDDRFKIKIKIFGDAPTWIKMKIWRQRTHDCVPQVKFWPKKKWFAPAQFKIWMWTWMQDLFGIFIKTKIKTKPAGFDWKKKAAVVRIDTRDGMDMDGGIMMMTTRTGPPRDIMMMMMGIARPYNVLRVVLCVVTPVDDDPVVSSVVSVVSLCVQLVLKDFFDDSFLSSLQSNLSSLLGSDQHFHAGPQAWHQAQLRDIDGDDPPATAGWQCLQVQCLFFSLLVCLFRPLPVLLRPLVNQLRCCVRVVAGEPGTDRNHHSNPDAARRSLLSLLQSVVLCRPDHDLVSSLVRLVRNQCPADPNGDNVCCVVQLFAACVRHPLTLLNLQRNLLSLCSSLSSCVVVPPPVSNVVSPSSNPSQVLQADLVVGWRFHHHPVSDTDPPADQQDADDCGPHNRHRAGRLLSRCRSLVCVVVSQVSQPHLVSVVVSLVVCCPVVPSPRQQLQDRSNLLSLLCVLVSVFQQSSLVVLVVCLVPQAGDHSSGHSHRCSSSSSSSSNNAVLCAWGCSSSNPQKTFGGWHQTQKMWRCGPPRAIEIEGEADDDSLQREFQFKAQQNHTDDGRIDGNCSGVVHHYMYTYTGNDYDD

Nearest PDB structures (foldseek):
  6f90-assembly2_B  TM=1.001E+00  e=0.000E+00  Bacteroides thetaiotaomicron
  6f8z-assembly1_A  TM=9.998E-01  e=0.000E+00  Bacteroides thetaiotaomicron
  6f8z-assembly2_B  TM=9.940E-01  e=0.000E+00  Bacteroides thetaiotaomicron
  6f90-assembly2_C  TM=1.000E+00  e=0.000E+00  Bacteroides thetaiotaomicron
  6f91-assembly6_C  TM=9.569E-01  e=6.324E-81  Bacteroides thetaiotaomicron

InterPro domains:
  IPR005887 Glycosyl hydrolase family 92, alpha-1,2-mannosidase, putative [TIGR01180] (4-730)
  IPR008928 Six-hairpin glycosidase superfamily [SSF48208] (265-726)
  IPR012939 Glycosyl hydrolase family 92 [PF07971] (264-728)
  IPR014718 Glycoside hydrolase-type carbohydrate-binding [G3DSA:2.70.98.10] (25-352)
  IPR041371 Glycosyl hydrolase family 92 N-terminal domain [PF17678] (26-258)
  IPR050883 Peptide-N(4)-(N-acetyl-beta-glucosaminyl)asparagine amidase [PTHR12143] (22-734)

Organism: Bacteroides thetaiotaomicron (strain ATCC 29148 / DSM 2079 / JCM 5827 / CCUG 10774 / NCTC 10582 / VPI-5482 / E50) (NCBI:txid226186)